Protein AF-0000000075450310 (afdb_homodimer)

InterPro domains:
  IPR000531 TonB-dependent receptor-like, beta-barrel [PF00593] (512-830)
  IPR008969 Carboxypeptidase-like, regulatory domain superfamily [SSF49464] (29-112)
  IPR012910 TonB-dependent receptor, plug domain [PF07715] (118-245)
  IPR023996 TonB-dependent outer membrane protein, SusC/RagA [TIGR04056] (28-1106)
  IPR023997 TonB-dependent outer membrane protein SusC/RagA, conserved site [TIGR04057] (221-251)
  IPR036942 TonB-dependent receptor-like, beta-barrel domain superfamily [G3DSA:2.40.170.20] (346-944)
  IPR037066 TonB-dependent receptor, plug domain superfamily [G3DSA:2.170.130.10] (96-250)
  IPR039426 TonB-dependent receptor-like [PS52016] (114-1047)

Secondary structure (DSSP, 8-state):
---S-SSS-------------------EEEEEEEETTS-B-TT-EEEETTT--EEE--TTSEEEEE-SSSEEEEEEE-TTB--EEEEEETTS-EEEEEPB-S--S--EEE-SS-EEEGGG--S-EEEEEHHHH--TT---HHHHTTTTSTTEEEE-S--STTPPPEEEESS---SSS--SPEEEETTEE---SS---HHHHH-TT----S--TTTTS-GGGEEEEEEE-SHHHHGGGGGGGTT-EEEEEE----SEEEEEEEEEEEEEEPPP-TTSTT--B--HHHHHHHHHHHHHTTPPPPTT--B-HHHHHHHHHHTTSS-HHHHHHHHHHHHHH---HHHHHB--EEEEEEEEEEEEE-SSEEEEEEEEEEEEE-SBTT-EEEEEEEEEEEEEE-SSSEEEEEEEEEEEEEEEE--TT--HHHHHHHB-TTS-SB-TTSSB--EEEEPSTT--SEEEE-HHHHHHTEEEEEEEEEEEEEEEEEEEEETTEEEEEEEEEEEEEEEEEEEE-TTSHHHHHHHTS-TTSPPPTT-S--SSEEEEEEEEEEEEEEEEEEEEEEEEESTTS-EEEEEEEEEEEEEEEEEEEEEEEEEEETTTTSEE-BS--TT-HHHHHHHHH---EEEEEEEEEEEEEEEEEEEETTTEEEEEEEEEEEEGGG-SGGGG----EEEEEEEEEHHHHHT---TTEEEEEEEEEEEEEEE--TT-BSS-EEEEEEEETTTTEEEEEEEE-B-TT---EEEEEEEEEEEEEETTTTEEEEEEEEEEEEEEEEEEEE--GGGT-SEEEEEEEEEEEEEEEEEEEEEEEE-SSEEEEEEEEEEEEEEEEEE-TTS----HHHHHHT----TTS-TTEEEEE-EEEE-TTT--EEE---GGGHHHHTT--HHHHHHHHEEEEEESS-SEEEEEEEEEEETTEEEEEEEEEEES-EEEPPPSSTT--STT---S--TTB--BGGGGG---STTGGGT--SPP---TTSHHIIIIISS-TTT-TTSS----S-----HHHHHHTBGGGEEE--EEEEEEEEEEEEPPHHHHHHHT-SEEEEEEEEEEEEEEE-GGGTT--TT--TTS--------EEEEEEEEE-/---TTSSSTT-----------------EEEEEEEETTS-B-TT-EEEETTT--EEE--TTSEEEEE-SSSEEEEEEE-TTB--EEEEEETTS-EEEEEPB-S--S--EEE-SS-EEEGGG--S-EEEEEHHHH--TT---HHHHTTTTSTTEEEE-S--STTPPPEEEESS---SSS--SPEEEETTEE---SS---HHHHH-TT----S--TTTTS-GGGEEEEEEE-SHHHHGGGGGGGTT-EEEEEE----SEEEEEEEEEEEEEEPPP-TTSTT--B--HHHHHHHHHHHHHTTPPPPTT--B-HHHHHHHHHHTTSS-HHHHHHHHHHHHHH---HHHHHB--EEEEEEEEEEEEE-SSEEEEEEEEEEEEE-SBTT-EEEEEEEEEEEEEE-SSSEEEEEEEEEEEEEEEE--TTS-HHHHHHHB-TTS-SB-TTSSB--EEEE-STT--SEEEE-HHHHHHTEEEEEEEEEEEEEEEEEEEEETTEEEEEEEEEEEEEEEEEEEE-TTSHHHHHHHTS-TTSPPPTT-S--SSEEEEEEEEEEEEEEEEEEEEEEEEESTTS-EEEEEEEEEEEEEEEEEEEEEEEEEEETTTTSEE-BS--TT-HHHHHHHHH---EEEEEEEEEEEEEEEEEEEETTTEEEEEEEEEEEEGGG-GGGGG----EEEEEEEEEHHHHHT---TTEEEEEEEEEEEEEEE--TT-BSS-EEEEEEEETTTTEEEEEEEE-B-TT---EEEEEEEEEEEEEETTTTEEEEEEEEEEEEEEEEEEEE--GGGS-SEEEEEEEEEEEEEEEEEEEEEEEE-SSEEEEEEEEEEEEEEEEEEPTT-----HHHHHHT----TTS-TTEEEEE-EEEE-TTT--EEE---GGGHHHHTT--HHHHHHHHEEEEEESS-SEEEEEEEEEEETTEEEEEEEEEEESBEEEPPPSSTT--STT---S--TTB--BGGGGG---STTGGGT--SPP---TTSHHIIIIISS-TTT-TTSS----S-----HHHHHHTBGGGEEE--EEEEEEEEEEEEPPHHHHHHHT-SEEEEEEEEEEEEEEE-GGGTT--TT--TTS---PPP--EEEEEEEEE-

Foldseek 3Di:
DDDDVPDDPDDDPPPPDDPPPPPPPFLKAKEFEAAPVRATDFFKWKAFQPPRFIWTAHNRRMTITGDPDQWTKIWTDDPQWDIDIDIGGSPDHHYHHTYGVPPPCFDWDDLLVDIDTSLQDQADKDKDFLVQQDFFPQFASLVSCDFPDFQKHWEWLFQWNQFGIAIFGLAAAFQQQAQGAFEAENSHTFFAQDDDHRVQRVPPNHTDRRDTRCSFDGSVFWGMKMKGHFQVSCVVVAFRHPRTYIYTYGDWADADDKWKKKKKKKWKFDFDFCPDQLAFFDFQQRQLVVVVVCVVVVFDFFPQFWCDFLVNLVVCVVVVVDDPVVSVVLSVLLNPQRAQLRPVFFATDMWMKMKIKMHYDHPFKTKIKMKIWTWDDTRGPPWIKIKIKIKIKMWGNPDPFKIKIKIKIKMKMKTKDFDPVQASVLLSRWFHSSDDQADPVRHGDWIWGAADDPQGGTETDHSVVQRVFWMKIKMKMKMKMKMWMKGHPDPFKIKIKMKMKMKMKMKMKTTGWCQHSNQCNQQSHHPPDDGDLQRQAVATIKMKMKMKMKIKMKIKIKMWGWDQDDPVSFKIKIKMKMKMKMKMKMKMKIFMDGQFDPVPVRDGDPPDDCSSVNNVVVVVPGDMDIDIDMKIKIKIKMKMWMGGNSFKIKIKIWMWMDIPQAAPVCVVVTDIKMKMKMKGWPCVVVVPDDPFWDTKMKHKMKIKGWHDDGNAYQAFDKDFADQDVVVRDTDIDTPYHHDNPQDIKMKIKIKIKMWTATDSNQKIKIKMKMKIKIFQHWDWFADPCVVVDGIDIGRFKMKIKIWMKMKMWGWPDDDDQKTKIKIKMKIFMDIFIAGPPPRDQDDLLCQLLQCDDDHGDGRQWHWAFAWPFADLVAQFTDGPQCPVVVVVQLPPGNNVNNPVRIGGQFGQAFRMWHKIKMWMGGHQKIKIWMKIWTFGHKFFAAAQFPPCDDDPQRGRDHSGTIGRPCCVLEDDHRPSRVPDRHGDDDGPVDPCCVVPWQADPCCPCPPPSNRGSDRPGTRSSSVSSHSVRMDTLIKMWGAKIKMKGWDDPVVCVVVVFPTKMKMKMKGRPDMGDDCSNSSRHSSAHNSDRGHHDHTMMIMIMIMTMD/DVDPVPDDPPPPPPPPDDPPPPPPPQLKAKEFEAAPVRATDFFKWKAFPPPRFIDTAHNRRMTITGDPDQWTKIWTDDVQWDIDIDIGGSPDHHYHHTYGPPPPCFDWDDLLVDIDTSLQDQADKDKDFLVQQDFFPQFASLVSCDFPDFQKHWEWLFQWNLFGIAIFGLAAAFQQQAQGAFEAENSHTFFAQDDDHRVQRVPPNHTDRRDTRCSFDGSVFWGMKMKGHFQVSCVVVAFRHPRTYIYTYGDWADADDKWKKKKKKKWKFDFDFCPDQLAFFDFQQRQLVVVVVCVVVVFDFDPQFWCDFLVNLVVCPVVVVDDPVVSVVLSVLLNPQRAQLRPVFFATDMWMKMKIKMHYDHPFKTKIKMKIWTWDDTRGPPWIKIKIWIKIKMWGNPDPFKIKIKIKIKMKMKTKDFDPVQASVLLSRWFHSSDDQADPVRHGDWIWGAADDPQGGTETDHSVVQRVFWMKIKMKMKMKMKMWMKGHPDPFKIKIKMKMKMKMKMKMKTTGWCQHSNQCNQQSHHPPDDGDLQRQAVATIKMKMKMKMKIKMKIKIKMWGWDQDDPVSFKIKIKMKMKMKMKMKMKMKIFMDGQFDPVPVRDGDPPDDCSSVNNVVVVVPGDMDIDIDMKIKIKIKMKMWMGGNSFKIKIKIWMWMDIPQEAPVCVVDRPIKMKIKMKGWPCVVVVPDDPFWDTKMKHKMKIKGWHDDGNAYQAFDKDFADQDVVVRDTDIDTPYHHDNPQHIKMKIKIKIKMWTATDSNQKIKIKMKMKMKIFQHWAWFADDCVVVDGIDIGRFKMKMKIWMKMKMWGWPDDDDQKTKIKIKMKIFMDIFMAGDPRGDQDDLLCQLLQSDDDHGDGRQFHWAFAWPFADLVAQFTDGPQCPVPVVVQLPPGPNVNNPVRIDGQFGQAFRMWHKIKMWMGGHQKIKIWMKIKTFGHKFFAAAQFPPCDDPPQRGRDHSGTIGRPCCVLEDDHRPSRVPDRHGDDDGPVDPCCVVPWQADPCCPCPPPSNRGSDRPGTSSSSVSSHSVRMDTLIKMWGAKIKMKGWDDPVVCVVVVFPTKMKMKMKGRDDMGDDCSSSSRHSSAHNSDRGHHDHTMMIMIMIMTMD

Radius of gyration: 43.02 Å; Cα contacts (8 Å, |Δi|>4): 5772; chains: 2; bounding box: 119×116×122 Å

Solvent-accessible surface area (backbone atoms only — not comparable to full-atom values): 111527 Å² total; per-residue (Å²): 142,68,77,83,78,72,68,90,80,65,72,91,62,82,73,79,79,80,76,79,69,80,71,67,80,75,48,46,27,43,30,35,34,17,33,80,82,66,44,45,34,56,60,25,37,37,27,32,69,84,78,70,42,71,35,53,20,39,82,74,2,37,34,71,35,75,36,93,47,64,67,43,41,31,40,35,40,37,93,62,28,38,73,36,77,50,73,46,45,30,89,43,81,43,74,43,66,28,42,66,39,58,82,46,79,69,46,76,41,59,72,51,86,50,79,35,49,43,85,71,48,28,53,51,64,50,73,43,48,35,84,80,38,65,49,77,77,60,71,56,65,62,66,41,46,46,44,68,40,80,51,39,46,51,50,59,65,37,51,50,78,57,44,47,56,49,50,31,40,71,57,77,76,52,77,56,48,70,55,54,48,39,45,23,52,70,52,39,78,52,64,51,71,64,92,73,57,37,67,58,68,66,36,82,81,56,75,44,59,84,50,54,48,66,68,58,54,59,66,87,48,40,44,31,40,28,39,25,66,37,39,62,47,23,38,85,62,42,48,66,23,70,30,15,35,40,32,36,34,58,63,67,39,38,72,45,74,58,36,44,37,39,42,39,34,42,27,43,35,54,48,75,53,81,82,38,79,50,42,43,60,45,52,13,44,56,45,49,53,51,49,52,50,41,57,74,67,51,52,47,65,37,92,70,47,38,56,35,57,69,60,39,49,51,54,33,39,76,70,60,75,44,51,72,68,56,47,52,52,52,52,54,49,28,35,67,54,49,45,58,49,45,66,74,49,27,38,70,21,64,27,42,36,42,39,41,34,40,32,14,32,44,93,47,36,23,27,23,37,38,42,35,43,36,43,42,44,33,35,46,66,82,26,38,39,40,37,40,34,41,37,43,34,40,40,35,50,67,46,99,38,34,36,42,38,42,39,40,42,34,28,41,36,42,37,34,35,66,42,84,89,57,45,62,54,36,47,44,66,40,39,33,22,44,50,62,70,48,39,98,86,66,45,76,34,65,37,39,30,52,34,51,91,92,24,82,51,73,32,65,42,39,74,69,55,39,56,75,25,34,34,32,40,37,42,39,36,39,43,37,42,39,39,36,42,36,45,34,91,41,98,43,31,37,34,40,41,38,44,34,41,35,43,36,41,30,38,41,38,38,41,39,30,45,81,13,52,70,38,23,20,40,15,59,33,56,80,91,53,79,70,51,52,73,10,52,35,80,45,52,10,37,36,32,44,36,39,32,40,37,46,34,40,39,40,35,44,33,41,38,37,47,47,68,42,66,99,77,49,36,36,36,42,39,38,35,43,36,40,38,40,35,38,38,42,39,37,34,43,33,44,73,47,69,16,26,32,77,89,25,71,46,35,52,46,38,50,62,62,78,69,27,46,44,28,53,58,47,52,35,65,61,64,69,46,52,45,80,48,79,48,46,39,44,36,44,36,40,38,42,34,43,35,41,74,77,34,37,33,38,35,41,40,39,26,37,46,43,53,73,54,58,38,79,75,39,84,80,40,56,50,78,22,37,20,44,23,26,24,34,29,48,35,70,71,68,63,59,78,54,85,52,55,69,45,42,35,43,29,36,33,39,21,38,34,36,38,73,65,85,78,45,29,40,46,68,37,69,39,47,41,42,49,34,49,84,77,69,38,72,38,67,43,78,72,32,65,52,41,70,81,53,60,64,24,39,32,39,32,39,38,39,34,42,39,38,22,26,60,82,63,30,36,35,41,38,39,37,39,41,42,33,41,23,40,37,22,52,36,63,29,65,44,66,58,86,75,78,40,55,63,45,75,38,56,58,25,32,33,37,28,36,37,41,36,41,38,39,38,34,40,86,41,81,48,97,55,39,36,34,42,39,37,37,37,40,19,40,52,44,54,36,26,50,46,67,83,83,43,59,85,61,55,72,65,28,34,55,65,13,71,33,83,48,66,71,37,38,80,34,33,19,33,17,36,46,61,74,46,40,38,60,87,73,20,44,72,39,65,59,72,55,71,92,48,47,80,73,47,59,82,49,54,64,65,58,46,49,66,64,48,30,39,83,62,44,25,60,57,60,34,34,38,24,23,40,35,42,38,39,34,46,72,49,36,36,40,36,40,33,36,34,38,38,31,68,14,25,33,41,47,69,64,82,45,51,60,55,68,69,93,76,73,36,41,40,65,48,48,52,43,38,53,58,44,67,63,79,54,35,32,84,52,72,69,33,50,80,77,32,87,42,50,32,91,69,29,71,65,33,68,63,30,62,72,66,35,54,50,36,79,48,50,38,69,84,46,92,56,64,72,41,86,50,71,75,53,30,46,56,55,39,47,50,44,12,52,81,32,50,41,66,26,31,36,38,26,43,40,38,41,35,43,31,44,46,63,49,69,73,60,25,60,75,67,69,37,73,42,46,35,42,33,45,29,37,34,47,70,47,73,52,58,52,76,81,43,70,30,44,50,61,76,54,42,47,79,58,80,57,56,47,63,84,54,36,32,40,17,46,33,41,40,39,29,73,120,100,54,81,78,79,69,72,94,61,68,89,60,81,73,78,80,78,76,79,68,78,69,68,79,76,47,44,27,41,30,35,35,19,33,81,82,67,44,46,34,57,60,26,37,38,26,32,71,84,79,70,42,70,36,54,19,38,83,72,2,37,34,70,35,74,38,92,45,63,66,44,43,32,39,36,42,39,94,63,29,37,72,37,76,51,74,45,44,28,87,45,81,42,74,44,67,28,42,67,38,59,82,46,81,69,46,77,42,60,72,52,88,47,78,37,50,44,86,68,48,29,53,50,66,50,73,42,48,34,84,79,39,67,49,76,77,62,67,56,65,62,67,42,46,45,45,69,40,81,50,41,47,51,50,56,68,37,50,51,78,56,44,47,57,49,50,32,39,71,56,77,74,52,77,57,50,71,56,54,50,37,47,23,53,71,53,38,81,54,63,51,71,65,91,73,56,34,68,59,70,67,35,82,80,56,74,44,59,85,51,53,49,65,68,59,54,58,65,88,47,40,45,30,40,27,40,24,67,38,40,61,48,25,38,86,63,43,49,65,23,70,30,16,34,40,33,36,34,58,61,68,39,37,73,46,74,59,36,43,37,38,40,41,34,42,27,43,34,52,48,74,53,81,83,38,80,51,43,43,60,45,52,12,43,56,46,50,52,51,50,52,50,40,57,74,65,51,51,47,64,36,92,69,47,37,54,35,54,69,59,39,48,50,52,32,40,77,70,61,75,45,49,72,68,55,46,53,50,51,50,55,50,28,34,65,54,48,43,59,48,44,66,74,47,29,38,70,20,65,27,41,37,40,37,41,36,40,31,15,32,46,92,48,37,24,28,23,39,37,44,36,42,36,43,42,44,34,35,46,65,81,28,40,39,38,37,39,35,41,38,42,36,40,40,35,49,68,46,98,37,34,36,41,36,42,38,40,42,33,28,42,36,42,36,35,34,66,43,84,90,58,45,62,56,36,46,45,67,38,39,33,22,43,50,61,70,49,40,98,86,67,47,76,33,64,37,38,30,51,34,52,90,90,25,82,50,73,33,64,42,39,70,69,54,38,56,74,24,35,36,32,40,37,43,39,38,40,42,37,42,36,39,38,40,35,44,32,90,40,97,44,32,36,34,40,42,37,41,34,41,36,44,36,41,28,39,41,38,39,41,39,28,45,79,12,52,70,37,25,20,40,16,58,33,52,80,92,53,79,70,50,52,72,11,50,33,79,45,51,10,36,38,30,43,37,38,33,38,38,44,35,39,39,40,35,43,34,41,38,37,50,47,69,42,65,100,77,49,37,34,36,43,39,39,36,44,35,39,38,40,36,38,38,40,40,37,34,43,32,45,71,45,69,16,27,32,74,90,27,70,48,34,52,44,38,49,63,60,78,70,27,48,43,29,52,56,48,53,36,66,62,65,67,47,54,44,82,49,77,47,45,40,43,36,41,39,40,38,42,34,43,35,42,76,76,34,36,34,39,37,40,39,40,28,39,49,45,53,73,55,53,35,80,71,37,77,78,48,58,50,77,24,36,21,41,27,26,25,32,29,48,36,69,70,71,63,61,77,55,83,52,56,70,44,41,37,43,30,34,32,40,22,39,34,35,38,74,64,83,79,46,26,41,46,68,38,69,37,50,41,42,48,34,50,86,76,69,36,73,38,68,43,79,73,31,65,53,41,68,80,56,61,64,24,37,33,41,31,38,38,41,35,42,39,38,24,26,61,82,61,30,35,34,41,38,40,38,40,40,43,33,41,20,39,37,22,54,36,63,28,68,45,64,58,86,74,76,40,54,63,45,76,38,56,49,25,33,34,37,27,35,37,41,36,40,39,40,40,35,40,87,40,83,49,95,54,39,34,32,42,41,35,38,38,40,18,38,53,46,55,34,27,47,58,58,87,90,31,73,83,57,52,72,66,27,33,55,65,12,71,32,84,48,72,71,36,35,81,34,32,19,33,17,36,44,60,74,47,42,36,63,85,72,19,44,71,39,62,59,73,54,72,94,47,47,80,73,48,56,81,50,54,62,63,60,46,50,66,65,48,29,39,83,62,43,25,60,58,59,35,33,37,24,22,40,34,41,38,39,35,46,72,51,36,34,40,36,40,33,36,31,37,37,32,69,15,24,34,39,47,70,64,81,42,54,59,56,67,65,93,73,75,36,39,40,64,49,46,51,42,38,55,58,43,67,64,78,55,34,31,83,52,74,68,33,51,80,78,32,86,42,49,30,92,69,29,71,65,32,66,63,30,61,74,66,33,52,51,36,78,47,50,37,68,84,45,91,58,66,70,41,86,48,71,74,53,30,47,57,54,39,47,48,43,13,53,82,33,51,42,66,27,32,37,37,28,40,42,36,40,35,43,34,44,45,65,49,70,72,59,23,59,74,66,69,34,74,42,46,36,43,33,44,28,39,34,46,69,46,74,53,57,55,78,80,43,71,31,45,51,61,75,53,42,46,79,58,81,57,55,48,62,83,52,36,32,40,18,47,34,41,39,39,30,74

Structure (mmCIF, N/CA/C/O backbone):
data_AF-0000000075450310-model_v1
#
loop_
_entity.id
_entity.type
_entity.pdbx_description
1 polymer 'TonB-linked outer membrane protein, SusC/RagA family'
#
loop_
_atom_site.group_PDB
_atom_site.id
_atom_site.type_symbol
_atom_site.label_atom_id
_atom_site.label_alt_id
_atom_site.label_comp_id
_atom_site.label_asym_id
_atom_site.label_entity_id
_atom_site.label_seq_id
_atom_site.pdbx_PDB_ins_code
_atom_site.Cartn_x
_atom_site.Cartn_y
_atom_site.Cartn_z
_atom_site.occupancy
_atom_site.B_iso_or_equiv
_atom_site.auth_seq_id
_atom_site.auth_comp_id
_atom_site.auth_asym_id
_atom_site.auth_atom_id
_atom_site.pdbx_PDB_model_num
ATOM 1 N N . MET A 1 1 ? 33.844 25.875 -67.188 1 19.45 1 MET A N 1
ATOM 2 C CA . MET A 1 1 ? 34.594 27.125 -67.312 1 19.45 1 MET A CA 1
ATOM 3 C C . MET A 1 1 ? 35.125 27.547 -65.938 1 19.45 1 MET A C 1
ATOM 5 O O . MET A 1 1 ? 34.344 27.766 -65 1 19.45 1 MET A O 1
ATOM 9 N N . ALA A 1 2 ? 35.844 27 -65.625 1 20.34 2 ALA A N 1
ATOM 10 C CA . ALA A 1 2 ? 36.406 25.656 -65.438 1 20.34 2 ALA A CA 1
ATOM 11 C C . ALA A 1 2 ? 37.656 25.688 -64.562 1 20.34 2 ALA A C 1
ATOM 13 O O . ALA A 1 2 ? 38.219 24.641 -64.25 1 20.34 2 ALA A O 1
ATOM 14 N N . ALA A 1 3 ? 38.219 27.078 -64.5 1 17.45 3 ALA A N 1
ATOM 15 C CA . ALA A 1 3 ? 39.688 27.156 -64.75 1 17.45 3 ALA A CA 1
ATOM 16 C C . ALA A 1 3 ? 40.438 26.453 -63.594 1 17.45 3 ALA A C 1
ATOM 18 O O . ALA A 1 3 ? 39.844 26.078 -62.594 1 17.45 3 ALA A O 1
ATOM 19 N N . ALA A 1 4 ? 41.531 27.234 -63.031 1 20.3 4 ALA A N 1
ATOM 20 C CA . ALA A 1 4 ? 42.906 27.203 -62.562 1 20.3 4 ALA A CA 1
ATOM 21 C C . ALA A 1 4 ? 42.969 26.828 -61.062 1 20.3 4 ALA A C 1
ATOM 23 O O . ALA A 1 4 ? 43.156 27.688 -60.219 1 20.3 4 ALA A O 1
ATOM 24 N N . ILE A 1 5 ? 41.75 26.484 -60.5 1 22.97 5 ILE A N 1
ATOM 25 C CA . ILE A 1 5 ? 41.438 26.219 -59.094 1 22.97 5 ILE A CA 1
ATOM 26 C C . ILE A 1 5 ? 42.344 25.109 -58.594 1 22.97 5 ILE A C 1
ATOM 28 O O . ILE A 1 5 ? 42.156 24.625 -57.469 1 22.97 5 ILE A O 1
ATOM 32 N N . THR A 1 6 ? 43.25 24.594 -59.688 1 22.88 6 THR A N 1
ATOM 33 C CA . THR A 1 6 ? 43.969 23.328 -59.5 1 22.88 6 THR A CA 1
ATOM 34 C C . THR A 1 6 ? 45 23.422 -58.406 1 22.88 6 THR A C 1
ATOM 36 O O . THR A 1 6 ? 45.219 22.469 -57.656 1 22.88 6 THR A O 1
ATOM 39 N N . PHE A 1 7 ? 45.75 24.641 -58.438 1 21.55 7 PHE A N 1
ATOM 40 C CA . PHE A 1 7 ? 47.188 24.578 -58.25 1 21.55 7 PHE A CA 1
ATOM 41 C C . PHE A 1 7 ? 47.562 24.281 -56.781 1 21.55 7 PHE A C 1
ATOM 43 O O . PHE A 1 7 ? 48.406 23.438 -56.531 1 21.55 7 PHE A O 1
ATOM 50 N N . LEU A 1 8 ? 47.219 25.328 -55.906 1 21.42 8 LEU A N 1
ATOM 51 C CA . LEU A 1 8 ? 48.125 25.688 -54.812 1 21.42 8 LEU A CA 1
ATOM 52 C C . LEU A 1 8 ? 48.062 24.703 -53.688 1 21.42 8 LEU A C 1
ATOM 54 O O . LEU A 1 8 ? 47.844 25.078 -52.531 1 21.42 8 LEU A O 1
ATOM 58 N N . LEU A 1 9 ? 47.375 23.422 -53.875 1 22.66 9 LEU A N 1
ATOM 59 C CA . LEU A 1 9 ? 47.125 22.375 -52.906 1 22.66 9 LEU A CA 1
ATOM 60 C C . LEU A 1 9 ? 48.438 21.797 -52.375 1 22.66 9 LEU A C 1
ATOM 62 O O . LEU A 1 9 ? 48.438 20.812 -51.656 1 22.66 9 LEU A O 1
ATOM 66 N N . ALA A 1 10 ? 49.594 22.297 -52.906 1 23.45 10 ALA A N 1
ATOM 67 C CA . ALA A 1 10 ? 50.875 21.594 -52.969 1 23.45 10 ALA A CA 1
ATOM 68 C C . ALA A 1 10 ? 51.469 21.406 -51.594 1 23.45 10 ALA A C 1
ATOM 70 O O . ALA A 1 10 ? 52.031 20.344 -51.281 1 23.45 10 ALA A O 1
ATOM 71 N N . LEU A 1 11 ? 51.688 22.547 -50.875 1 22.08 11 LEU A N 1
ATOM 72 C CA . LEU A 1 11 ? 53 22.688 -50.281 1 22.08 11 LEU A CA 1
ATOM 73 C C . LEU A 1 11 ? 53.156 21.781 -49.062 1 22.08 11 LEU A C 1
ATOM 75 O O . LEU A 1 11 ? 54.219 21.203 -48.844 1 22.08 11 LEU A O 1
ATOM 79 N N . PHE A 1 12 ? 52.188 21.844 -48.094 1 24.41 12 PHE A N 1
ATOM 80 C CA . PHE A 1 12 ? 52.688 21.859 -46.719 1 24.41 12 PHE A CA 1
ATOM 81 C C . PHE A 1 12 ? 53.031 20.453 -46.25 1 24.41 12 PHE A C 1
ATOM 83 O O . PHE A 1 12 ? 52.281 19.812 -45.531 1 24.41 12 PHE A O 1
ATOM 90 N N . LEU A 1 13 ? 53.719 19.547 -47.125 1 24.58 13 LEU A N 1
ATOM 91 C CA . LEU A 1 13 ? 54.062 18.156 -46.906 1 24.58 13 LEU A CA 1
ATOM 92 C C . LEU A 1 13 ? 55.188 18 -45.906 1 24.58 13 LEU A C 1
ATOM 94 O O . LEU A 1 13 ? 55.844 16.953 -45.844 1 24.58 13 LEU A O 1
ATOM 98 N N . THR A 1 14 ? 55.625 19.125 -45.188 1 25.48 14 THR A N 1
ATOM 99 C CA . THR A 1 14 ? 56.969 18.828 -44.688 1 25.48 14 THR A CA 1
ATOM 100 C C . THR A 1 14 ? 56.938 17.656 -43.719 1 25.48 14 THR A C 1
ATOM 102 O O . THR A 1 14 ? 56.031 17.562 -42.875 1 25.48 14 THR A O 1
ATOM 105 N N . VAL A 1 15 ? 57.625 16.516 -44 1 27.98 15 VAL A N 1
ATOM 106 C CA . VAL A 1 15 ? 57.938 15.18 -43.531 1 27.98 15 VAL A CA 1
ATOM 107 C C . VAL A 1 15 ? 58.75 15.273 -42.25 1 27.98 15 VAL A C 1
ATOM 109 O O . VAL A 1 15 ? 59.906 15.742 -42.25 1 27.98 15 VAL A O 1
ATOM 112 N N . PRO A 1 16 ? 58.156 15.859 -41.094 1 30.48 16 PRO A N 1
ATOM 113 C CA . PRO A 1 16 ? 59.156 15.977 -40.031 1 30.48 16 PRO A CA 1
ATOM 114 C C . PRO A 1 16 ? 59.875 14.664 -39.75 1 30.48 16 PRO A C 1
ATOM 116 O O . PRO A 1 16 ? 59.344 13.586 -40.031 1 30.48 16 PRO A O 1
ATOM 119 N N . ALA A 1 17 ? 61.188 14.727 -39.5 1 31.98 17 ALA A N 1
ATOM 120 C CA . ALA A 1 17 ? 62.281 13.82 -39.219 1 31.98 17 ALA A CA 1
ATOM 121 C C . ALA A 1 17 ? 62.031 13.031 -37.938 1 31.98 17 ALA A C 1
ATOM 123 O O . ALA A 1 17 ? 61.531 13.578 -36.938 1 31.98 17 ALA A O 1
ATOM 124 N N . THR A 1 18 ? 62 11.734 -38.062 1 28.02 18 THR A N 1
ATOM 125 C CA . THR A 1 18 ? 61.719 10.594 -37.219 1 28.02 18 THR A CA 1
ATOM 126 C C . THR A 1 18 ? 62.719 10.547 -36.062 1 28.02 18 THR A C 1
ATOM 128 O O . THR A 1 18 ? 63.906 10.312 -36.25 1 28.02 18 THR A O 1
ATOM 131 N N . ALA A 1 19 ? 62.688 11.594 -35.062 1 33.38 19 ALA A N 1
ATOM 132 C CA . ALA A 1 19 ? 63.594 11.43 -33.938 1 33.38 19 ALA A CA 1
ATOM 133 C C . ALA A 1 19 ? 63.531 9.992 -33.406 1 33.38 19 ALA A C 1
ATOM 135 O O . ALA A 1 19 ? 62.438 9.445 -33.188 1 33.38 19 ALA A O 1
ATOM 136 N N . GLN A 1 20 ? 64.562 9.211 -33.562 1 27.88 20 GLN A N 1
ATOM 137 C CA . GLN A 1 20 ? 64.812 7.844 -33.125 1 27.88 20 GLN A CA 1
ATOM 138 C C . GLN A 1 20 ? 64.688 7.707 -31.609 1 27.88 20 GLN A C 1
ATOM 140 O O . GLN A 1 20 ? 65.5 8.227 -30.844 1 27.88 20 GLN A O 1
ATOM 145 N N . THR A 1 21 ? 63.562 8.039 -31.062 1 30.98 21 THR A N 1
ATOM 146 C CA . THR A 1 21 ? 63.406 7.859 -29.625 1 30.98 21 THR A CA 1
ATOM 147 C C . THR A 1 21 ? 63.781 6.434 -29.219 1 30.98 21 THR A C 1
ATOM 149 O O . THR A 1 21 ? 63.344 5.469 -29.844 1 30.98 21 THR A O 1
ATOM 152 N N . GLN A 1 22 ? 65 6.336 -28.594 1 31.83 22 GLN A N 1
ATOM 153 C CA . GLN A 1 22 ? 65.438 5.121 -27.938 1 31.83 22 GLN A CA 1
ATOM 154 C C . GLN A 1 22 ? 64.375 4.496 -27.078 1 31.83 22 GLN A C 1
ATOM 156 O O . GLN A 1 22 ? 63.781 5.156 -26.203 1 31.83 22 GLN A O 1
ATOM 161 N N . ASN A 1 23 ? 63.625 3.574 -27.625 1 32.62 23 ASN A N 1
ATOM 162 C CA . ASN A 1 23 ? 62.5 2.781 -27.109 1 32.62 23 ASN A CA 1
ATOM 163 C C . ASN A 1 23 ? 62.875 2.141 -25.766 1 32.62 23 ASN A C 1
ATOM 165 O O . ASN A 1 23 ? 63.812 1.358 -25.672 1 32.62 23 ASN A O 1
ATOM 169 N N . GLU A 1 24 ? 62.906 2.934 -24.688 1 41.38 24 GLU A N 1
ATOM 170 C CA . GLU A 1 24 ? 62.969 2.217 -23.422 1 41.38 24 GLU A CA 1
ATOM 171 C C . GLU A 1 24 ? 62.25 0.874 -23.5 1 41.38 24 GLU A C 1
ATOM 173 O O . GLU A 1 24 ? 61.188 0.774 -24.109 1 41.38 24 GLU A O 1
ATOM 178 N N . PRO A 1 25 ? 63.062 -0.145 -23.266 1 46.09 25 PRO A N 1
ATOM 179 C CA . PRO A 1 25 ? 62.438 -1.461 -23.438 1 46.09 25 PRO A CA 1
ATOM 180 C C . PRO A 1 25 ? 61.062 -1.56 -22.734 1 46.09 25 PRO A C 1
ATOM 182 O O . PRO A 1 25 ? 60.906 -1.112 -21.609 1 46.09 25 PRO A O 1
ATOM 185 N N . GLU A 1 26 ? 60 -1.577 -23.469 1 58.78 26 GLU A N 1
ATOM 186 C CA . GLU A 1 26 ? 58.625 -1.746 -23.047 1 58.78 26 GLU A CA 1
ATOM 187 C C . GLU A 1 26 ? 58.5 -2.803 -21.953 1 58.78 26 GLU A C 1
ATOM 189 O O . GLU A 1 26 ? 58.969 -3.934 -22.125 1 58.78 26 GLU A O 1
ATOM 194 N N . ARG A 1 27 ? 58.219 -2.467 -20.734 1 70.56 27 ARG A N 1
ATOM 195 C CA . ARG A 1 27 ? 57.969 -3.383 -19.625 1 70.56 27 ARG A CA 1
ATOM 196 C C . ARG A 1 27 ? 56.844 -4.336 -19.938 1 70.56 27 ARG A C 1
ATOM 198 O O . ARG A 1 27 ? 55.719 -3.9 -20.234 1 70.56 27 ARG A O 1
ATOM 205 N N . ARG A 1 28 ? 57.25 -5.57 -20.078 1 77.25 28 ARG A N 1
ATOM 206 C CA . ARG A 1 28 ? 56.25 -6.574 -20.391 1 77.25 28 ARG A CA 1
ATOM 207 C C . ARG A 1 28 ? 56.219 -7.66 -19.328 1 77.25 28 ARG A C 1
ATOM 209 O O . ARG A 1 28 ? 57.25 -8.094 -18.828 1 77.25 28 ARG A O 1
ATOM 216 N N . LEU A 1 29 ? 55.156 -7.941 -18.859 1 79.19 29 LEU A N 1
ATOM 217 C CA . LEU A 1 29 ? 54.938 -9.148 -18.062 1 79.19 29 LEU A CA 1
ATOM 218 C C . LEU A 1 29 ? 54.781 -10.367 -18.969 1 79.19 29 LEU A C 1
ATOM 220 O O . LEU A 1 29 ? 53.906 -10.391 -19.828 1 79.19 29 LEU A O 1
ATOM 224 N N . GLU A 1 30 ? 55.781 -11.211 -18.828 1 80.94 30 GLU A N 1
ATOM 225 C CA . GLU A 1 30 ? 55.688 -12.484 -19.547 1 80.94 30 GLU A CA 1
ATOM 226 C C . GLU A 1 30 ? 55.25 -13.609 -18.625 1 80.94 30 GLU A C 1
ATOM 228 O O . GLU A 1 30 ? 55.656 -13.664 -17.453 1 80.94 30 GLU A O 1
ATOM 233 N N . GLY A 1 31 ? 54.281 -14.367 -19.047 1 80.06 31 GLY A N 1
ATOM 234 C CA . GLY A 1 31 ? 53.781 -15.477 -18.25 1 80.06 31 GLY A CA 1
ATOM 235 C C . GLY A 1 31 ? 53.219 -16.609 -19.078 1 80.06 31 GLY A C 1
ATOM 236 O O . GLY A 1 31 ? 53.188 -16.531 -20.312 1 80.06 31 GLY A O 1
ATOM 237 N N . ILE A 1 32 ? 52.906 -17.781 -18.438 1 80.12 32 ILE A N 1
ATOM 238 C CA . ILE A 1 32 ? 52.25 -18.953 -19 1 80.12 32 ILE A CA 1
ATOM 239 C C . ILE A 1 32 ? 51 -19.281 -18.203 1 80.12 32 ILE A C 1
ATOM 241 O O . ILE A 1 32 ? 51 -19.25 -16.969 1 80.12 32 ILE A O 1
ATOM 245 N N . VAL A 1 33 ? 50 -19.375 -18.953 1 79.75 33 VAL A N 1
ATOM 246 C CA . VAL A 1 33 ? 48.75 -19.859 -18.359 1 79.75 33 VAL A CA 1
ATOM 247 C C . VAL A 1 33 ? 48.531 -21.328 -18.734 1 79.75 33 VAL A C 1
ATOM 249 O O . VAL A 1 33 ? 48.531 -21.688 -19.906 1 79.75 33 VAL A O 1
ATOM 252 N N . VAL A 1 34 ? 48.406 -22.141 -17.734 1 76.69 34 VAL A N 1
ATOM 253 C CA . VAL A 1 34 ? 48.188 -23.578 -17.938 1 76.69 34 VAL A CA 1
ATOM 254 C C . VAL A 1 34 ? 46.938 -24.016 -17.219 1 76.69 34 VAL A C 1
ATOM 256 O O . VAL A 1 34 ? 46.406 -23.297 -16.359 1 76.69 34 VAL A O 1
ATOM 259 N N . ASP A 1 35 ? 46.469 -25.141 -17.703 1 67.5 35 ASP A N 1
ATOM 260 C CA . ASP A 1 35 ? 45.344 -25.75 -16.953 1 67.5 35 ASP A CA 1
ATOM 261 C C . ASP A 1 35 ? 45.875 -26.547 -15.766 1 67.5 35 ASP A C 1
ATOM 263 O O . ASP A 1 35 ? 47.062 -26.547 -15.469 1 67.5 35 ASP A O 1
ATOM 267 N N . ASP A 1 36 ? 45 -27.172 -14.938 1 62.81 36 ASP A N 1
ATOM 268 C CA . ASP A 1 36 ? 45.312 -27.938 -13.727 1 62.81 36 ASP A CA 1
ATOM 269 C C . ASP A 1 36 ? 46.281 -29.078 -14.039 1 62.81 36 ASP A C 1
ATOM 271 O O . ASP A 1 36 ? 46.906 -29.625 -13.133 1 62.81 36 ASP A O 1
ATOM 275 N N . LYS A 1 37 ? 46.5 -29.469 -15.266 1 61.16 37 LYS A N 1
ATOM 276 C CA . LYS A 1 37 ? 47.375 -30.547 -15.68 1 61.16 37 LYS A CA 1
ATOM 277 C C . LYS A 1 37 ? 48.719 -30 -16.203 1 61.16 37 LYS A C 1
ATOM 279 O O . LYS A 1 37 ? 49.531 -30.766 -16.688 1 61.16 37 LYS A O 1
ATOM 284 N N . GLY A 1 38 ? 48.75 -28.828 -16.188 1 65.62 38 GLY A N 1
ATOM 285 C CA . GLY A 1 38 ? 50 -28.203 -16.625 1 65.62 38 GLY A CA 1
ATOM 286 C C . GLY A 1 38 ? 50.031 -27.969 -18.125 1 65.62 38 GLY A C 1
ATOM 287 O O . GLY A 1 38 ? 51.094 -27.625 -18.672 1 65.62 38 GLY A O 1
ATOM 288 N N . GLU A 1 39 ? 48.969 -28.219 -18.734 1 70 39 GLU A N 1
ATOM 289 C CA . GLU A 1 39 ? 48.906 -27.953 -20.172 1 70 39 GLU A CA 1
ATOM 290 C C . GLU A 1 39 ? 48.656 -26.484 -20.469 1 70 39 GLU A C 1
ATOM 292 O O . GLU A 1 39 ? 47.844 -25.844 -19.812 1 70 39 GLU A O 1
ATOM 297 N N . PRO A 1 40 ? 49.281 -26 -21.516 1 74.69 40 PRO A N 1
ATOM 298 C CA . PRO A 1 40 ? 49.125 -24.578 -21.828 1 74.69 40 PRO A CA 1
ATOM 299 C C . PRO A 1 40 ? 47.688 -24.25 -22.312 1 74.69 40 PRO A C 1
ATOM 301 O O . PRO A 1 40 ? 47.125 -25.016 -23.094 1 74.69 40 PRO A O 1
ATOM 304 N N . LEU A 1 41 ? 47.062 -23.312 -21.781 1 73.19 41 LEU A N 1
ATOM 305 C CA . LEU A 1 41 ? 45.75 -22.828 -22.203 1 73.19 41 LEU A CA 1
ATOM 306 C C . LEU A 1 41 ? 45.875 -21.75 -23.281 1 73.19 41 LEU A C 1
ATOM 308 O O . LEU A 1 41 ? 46.344 -20.656 -23 1 73.19 41 LEU A O 1
ATOM 312 N N . THR A 1 42 ? 45.5 -22.297 -24.5 1 72.25 42 THR A N 1
ATOM 313 C CA . THR A 1 42 ? 45.5 -21.359 -25.625 1 72.25 42 THR A CA 1
ATOM 314 C C . THR A 1 42 ? 44.281 -20.469 -25.609 1 72.25 42 THR A C 1
ATOM 316 O O . THR A 1 42 ? 43.156 -20.953 -25.453 1 72.25 42 THR A O 1
ATOM 319 N N . GLY A 1 43 ? 44.406 -19.125 -25.688 1 69.75 43 GLY A N 1
ATOM 320 C CA . GLY A 1 43 ? 43.281 -18.203 -25.812 1 69.75 43 GLY A CA 1
ATOM 321 C C . GLY A 1 43 ? 42.781 -17.703 -24.469 1 69.75 43 GLY A C 1
ATOM 322 O O . GLY A 1 43 ? 41.656 -17.172 -24.391 1 69.75 43 GLY A O 1
ATOM 323 N N . ALA A 1 44 ? 43.469 -18.016 -23.422 1 75.06 44 ALA A N 1
ATOM 324 C CA . ALA A 1 44 ? 43.062 -17.422 -22.156 1 75.06 44 ALA A CA 1
ATOM 325 C C . ALA A 1 44 ? 43.25 -15.906 -22.172 1 75.06 44 ALA A C 1
ATOM 327 O O . ALA A 1 44 ? 44.25 -15.391 -22.641 1 75.06 44 ALA A O 1
ATOM 328 N N . ILE A 1 45 ? 42.281 -15.305 -21.688 1 78.12 45 ILE A N 1
ATOM 329 C CA . ILE A 1 45 ? 42.312 -13.844 -21.656 1 78.12 45 ILE A CA 1
ATOM 330 C C . ILE A 1 45 ? 43.031 -13.367 -20.391 1 78.12 45 ILE A C 1
ATOM 332 O O . ILE A 1 45 ? 42.594 -13.672 -19.281 1 78.12 45 ILE A O 1
ATOM 336 N N . VAL A 1 46 ? 44.188 -12.734 -20.594 1 79.75 46 VAL A N 1
ATOM 337 C CA . VAL A 1 46 ? 44.938 -12.141 -19.516 1 79.75 46 VAL A CA 1
ATOM 338 C C . VAL A 1 46 ? 44.75 -10.625 -19.516 1 79.75 46 VAL A C 1
ATOM 340 O O . VAL A 1 46 ? 45.188 -9.945 -20.453 1 79.75 46 VAL A O 1
ATOM 343 N N . LYS A 1 47 ? 44.156 -10.211 -18.531 1 77.62 47 LYS A N 1
ATOM 344 C CA . LYS A 1 47 ? 43.812 -8.797 -18.453 1 77.62 47 LYS A CA 1
ATOM 345 C C . LYS A 1 47 ? 44.469 -8.141 -17.234 1 77.62 47 LYS A C 1
ATOM 347 O O . LYS A 1 47 ? 44.406 -8.664 -16.125 1 77.62 47 LYS A O 1
ATOM 352 N N . ASP A 1 48 ? 45.25 -7.035 -17.469 1 75.94 48 ASP A N 1
ATOM 353 C CA . ASP A 1 48 ? 45.719 -6.195 -16.375 1 75.94 48 ASP A CA 1
ATOM 354 C C . ASP A 1 48 ? 44.562 -5.492 -15.672 1 75.94 48 ASP A C 1
ATOM 356 O O . ASP A 1 48 ? 43.906 -4.645 -16.266 1 75.94 48 ASP A O 1
ATOM 360 N N . LYS A 1 49 ? 44.406 -5.934 -14.43 1 69.94 49 LYS A N 1
ATOM 361 C CA . LYS A 1 49 ? 43.25 -5.469 -13.672 1 69.94 49 LYS A CA 1
ATOM 362 C C . LYS A 1 49 ? 43.312 -3.959 -13.461 1 69.94 49 LYS A C 1
ATOM 364 O O . LYS A 1 49 ? 42.281 -3.293 -13.438 1 69.94 49 LYS A O 1
ATOM 369 N N . THR A 1 50 ? 44.5 -3.314 -13.375 1 66.69 50 THR A N 1
ATOM 370 C CA . THR A 1 50 ? 44.719 -1.915 -13.016 1 66.69 50 THR A CA 1
ATOM 371 C C . THR A 1 50 ? 44.75 -1.036 -14.266 1 66.69 50 THR A C 1
ATOM 373 O O . THR A 1 50 ? 44.156 0.046 -14.281 1 66.69 50 THR A O 1
ATOM 376 N N . HIS A 1 51 ? 45.531 -1.384 -15.398 1 67.38 51 HIS A N 1
ATOM 377 C CA . HIS A 1 51 ? 45.75 -0.502 -16.531 1 67.38 51 HIS A CA 1
ATOM 378 C C . HIS A 1 51 ? 44.969 -0.976 -17.766 1 67.38 51 HIS A C 1
ATOM 380 O O . HIS A 1 51 ? 45.219 -0.481 -18.875 1 67.38 51 HIS A O 1
ATOM 386 N N . ASN A 1 52 ? 44.031 -1.924 -17.594 1 62.59 52 ASN A N 1
ATOM 387 C CA . ASN A 1 52 ? 43.094 -2.445 -18.594 1 62.59 52 ASN A CA 1
ATOM 388 C C . ASN A 1 52 ? 43.844 -2.91 -19.844 1 62.59 52 ASN A C 1
ATOM 390 O O . ASN A 1 52 ? 43.312 -2.846 -20.953 1 62.59 52 ASN A O 1
ATOM 394 N N . GLU A 1 53 ? 45.062 -3.229 -19.781 1 71.38 53 GLU A N 1
ATOM 395 C CA . GLU A 1 53 ? 45.781 -3.912 -20.859 1 71.38 53 GLU A CA 1
ATOM 396 C C . GLU A 1 53 ? 45.406 -5.387 -20.922 1 71.38 53 GLU A C 1
ATOM 398 O O . GLU A 1 53 ? 45.312 -6.055 -19.891 1 71.38 53 GLU A O 1
ATOM 403 N N . THR A 1 54 ? 44.875 -5.828 -22.062 1 73.69 54 THR A N 1
ATOM 404 C CA . THR A 1 54 ? 44.469 -7.219 -22.25 1 73.69 54 THR A CA 1
ATOM 405 C C . THR A 1 54 ? 45.344 -7.898 -23.297 1 73.69 54 THR A C 1
ATOM 407 O O . THR A 1 54 ? 45.75 -7.27 -24.281 1 73.69 54 THR A O 1
ATOM 410 N N . THR A 1 55 ? 45.781 -9.109 -22.984 1 77.12 55 THR A N 1
ATOM 411 C CA . THR A 1 55 ? 46.438 -9.984 -23.969 1 77.12 55 THR A CA 1
ATOM 412 C C . THR A 1 55 ? 45.844 -11.391 -23.891 1 77.12 55 THR A C 1
ATOM 414 O O . THR A 1 55 ? 45.094 -11.711 -22.984 1 77.12 55 THR A O 1
ATOM 417 N N . VAL A 1 56 ? 45.969 -12.195 -24.906 1 77.69 56 VAL A N 1
ATOM 418 C CA . VAL A 1 56 ? 45.562 -13.594 -24.953 1 77.69 56 VAL A CA 1
ATOM 419 C C . VAL A 1 56 ? 46.781 -14.508 -25.031 1 77.69 56 VAL A C 1
ATOM 421 O O . VAL A 1 56 ? 47.781 -14.141 -25.609 1 77.69 56 VAL A O 1
ATOM 424 N N . THR A 1 57 ? 46.625 -15.656 -24.344 1 77.88 57 THR A N 1
ATOM 425 C CA . THR A 1 57 ? 47.719 -16.609 -24.359 1 77.88 57 THR A CA 1
ATOM 426 C C . THR A 1 57 ? 47.844 -17.25 -25.75 1 77.88 57 THR A C 1
ATOM 428 O O . THR A 1 57 ? 46.875 -17.391 -26.469 1 77.88 57 THR A O 1
ATOM 431 N N . ASP A 1 58 ? 49.125 -17.578 -26.141 1 75.81 58 ASP A N 1
ATOM 432 C CA . ASP A 1 58 ? 49.406 -18.234 -27.422 1 75.81 58 ASP A CA 1
ATOM 433 C C . ASP A 1 58 ? 49.25 -19.75 -27.297 1 75.81 58 ASP A C 1
ATOM 435 O O . ASP A 1 58 ? 48.781 -20.25 -26.266 1 75.81 58 ASP A O 1
ATOM 439 N N . VAL A 1 59 ? 49.531 -20.609 -28.281 1 73.31 59 VAL A N 1
ATOM 440 C CA . VAL A 1 59 ? 49.344 -22.062 -28.359 1 73.31 59 VAL A CA 1
ATOM 441 C C . VAL A 1 59 ? 50.125 -22.75 -27.234 1 73.31 59 VAL A C 1
ATOM 443 O O . VAL A 1 59 ? 49.844 -23.891 -26.891 1 73.31 59 VAL A O 1
ATOM 446 N N . ASP A 1 60 ? 51.125 -22.203 -26.766 1 75.62 60 ASP A N 1
ATOM 447 C CA . ASP A 1 60 ? 51.906 -22.766 -25.672 1 75.62 60 ASP A CA 1
ATOM 448 C C . ASP A 1 60 ? 51.5 -22.203 -24.328 1 75.62 60 ASP A C 1
ATOM 450 O O . ASP A 1 60 ? 52.156 -22.406 -23.312 1 75.62 60 ASP A O 1
ATOM 454 N N . GLY A 1 61 ? 50.344 -21.469 -24.297 1 76.56 61 GLY A N 1
ATOM 455 C CA . GLY A 1 61 ? 49.844 -20.859 -23.094 1 76.56 61 GLY A CA 1
ATOM 456 C C . GLY A 1 61 ? 50.594 -19.609 -22.672 1 76.56 61 GLY A C 1
ATOM 457 O O . GLY A 1 61 ? 50.375 -19.078 -21.594 1 76.56 61 GLY A O 1
ATOM 458 N N . LYS A 1 62 ? 51.5 -19.109 -23.453 1 79.94 62 LYS A N 1
ATOM 459 C CA . LYS A 1 62 ? 52.344 -17.969 -23.125 1 79.94 62 LYS A CA 1
ATOM 460 C C . LYS A 1 62 ? 51.656 -16.656 -23.438 1 79.94 62 LYS A C 1
ATOM 462 O O . LYS A 1 62 ? 50.906 -16.578 -24.406 1 79.94 62 LYS A O 1
ATOM 467 N N . PHE A 1 63 ? 51.844 -15.742 -22.562 1 79.06 63 PHE A N 1
ATOM 468 C CA . PHE A 1 63 ? 51.344 -14.398 -22.859 1 79.06 63 PHE A CA 1
ATOM 469 C C . PHE A 1 63 ? 52.406 -13.352 -22.531 1 79.06 63 PHE A C 1
ATOM 471 O O . PHE A 1 63 ? 53.312 -13.609 -21.766 1 79.06 63 PHE A O 1
ATOM 478 N N . SER A 1 64 ? 52.375 -12.195 -23.328 1 80.69 64 SER A N 1
ATOM 479 C CA . SER A 1 64 ? 53.156 -10.992 -23.078 1 80.69 64 SER A CA 1
ATOM 480 C C . SER A 1 64 ? 52.25 -9.766 -22.953 1 80.69 64 SER A C 1
ATOM 482 O O . SER A 1 64 ? 51.562 -9.398 -23.922 1 80.69 64 SER A O 1
ATOM 484 N N . LEU A 1 65 ? 52.156 -9.234 -21.766 1 76.88 65 LEU A N 1
ATOM 485 C CA . LEU A 1 65 ? 51.312 -8.094 -21.453 1 76.88 65 LEU A CA 1
ATOM 486 C C . LEU A 1 65 ? 52.125 -6.855 -21.141 1 76.88 65 LEU A C 1
ATOM 488 O O . LEU A 1 65 ? 53.094 -6.922 -20.359 1 76.88 65 LEU A O 1
ATOM 492 N N . ARG A 1 66 ? 51.906 -5.758 -21.75 1 77.06 66 ARG A N 1
ATOM 493 C CA . ARG A 1 66 ? 52.562 -4.492 -21.469 1 77.06 66 ARG A CA 1
ATOM 494 C C . ARG A 1 66 ? 52.25 -4.023 -20.047 1 77.06 66 ARG A C 1
ATOM 496 O O . ARG A 1 66 ? 51.094 -3.896 -19.672 1 77.06 66 ARG A O 1
ATOM 503 N N . ALA A 1 67 ? 53.25 -4.008 -19.203 1 73.19 67 ALA A N 1
ATOM 504 C CA . ALA A 1 67 ? 53.125 -3.564 -17.812 1 73.19 67 ALA A CA 1
ATOM 505 C C . ALA A 1 67 ? 53.406 -2.066 -17.688 1 73.19 67 ALA A C 1
ATOM 507 O O . ALA A 1 67 ? 54.469 -1.591 -18.047 1 73.19 67 ALA A O 1
ATOM 508 N N . LYS A 1 68 ? 52.531 -1.299 -17.219 1 69.12 68 LYS A N 1
ATOM 509 C CA . LYS A 1 68 ? 52.688 0.143 -17.047 1 69.12 68 LYS A CA 1
ATOM 510 C C . LYS A 1 68 ? 53.156 0.483 -15.633 1 69.12 68 LYS A C 1
ATOM 512 O O . LYS A 1 68 ? 53.531 1.628 -15.344 1 69.12 68 LYS A O 1
ATOM 517 N N . SER A 1 69 ? 53.031 -0.551 -14.734 1 72.81 69 SER A N 1
ATOM 518 C CA . SER A 1 69 ? 53.5 -0.414 -13.359 1 72.81 69 SER A CA 1
ATOM 519 C C . SER A 1 69 ? 54.375 -1.588 -12.953 1 72.81 69 SER A C 1
ATOM 521 O O . SER A 1 69 ? 54.375 -2.633 -13.602 1 72.81 69 SER A O 1
ATOM 523 N N . ASP A 1 70 ? 55.25 -1.332 -11.938 1 72.69 70 ASP A N 1
ATOM 524 C CA . ASP A 1 70 ? 56.125 -2.375 -11.445 1 72.69 70 ASP A CA 1
ATOM 525 C C . ASP A 1 70 ? 55.344 -3.549 -10.867 1 72.69 70 ASP A C 1
ATOM 527 O O . ASP A 1 70 ? 55.688 -4.711 -11.117 1 72.69 70 ASP A O 1
ATOM 531 N N . ARG A 1 71 ? 54.312 -3.297 -10.203 1 73.81 71 ARG A N 1
ATOM 532 C CA . ARG A 1 71 ? 53.406 -4.324 -9.688 1 73.81 71 ARG A CA 1
ATOM 533 C C . ARG A 1 71 ? 52.156 -4.422 -10.531 1 73.81 71 ARG A C 1
ATOM 535 O O . ARG A 1 71 ? 51.531 -3.408 -10.844 1 73.81 71 ARG A O 1
ATOM 542 N N . ILE A 1 72 ? 51.875 -5.672 -11.023 1 74.88 72 ILE A N 1
ATOM 543 C CA . ILE A 1 72 ? 50.75 -5.906 -11.93 1 74.88 72 ILE A CA 1
ATOM 544 C C . ILE A 1 72 ? 49.844 -7.02 -11.383 1 74.88 72 ILE A C 1
ATOM 546 O O . ILE A 1 72 ? 50.344 -8.023 -10.867 1 74.88 72 ILE A O 1
ATOM 550 N N . THR A 1 73 ? 48.625 -6.762 -11.344 1 78.5 73 THR A N 1
ATOM 551 C CA . THR A 1 73 ? 47.625 -7.805 -11.094 1 78.5 73 THR A CA 1
ATOM 552 C C . THR A 1 73 ? 46.844 -8.117 -12.359 1 78.5 73 THR A C 1
ATOM 554 O O . THR A 1 73 ? 46.25 -7.215 -12.969 1 78.5 73 THR A O 1
ATOM 557 N N . VAL A 1 74 ? 46.969 -9.445 -12.773 1 78.56 74 VAL A N 1
ATOM 558 C CA . VAL A 1 74 ? 46.25 -9.836 -13.977 1 78.56 74 VAL A CA 1
ATOM 559 C C . VAL A 1 74 ? 45.094 -10.766 -13.617 1 78.56 74 VAL A C 1
ATOM 561 O O . VAL A 1 74 ? 45.219 -11.594 -12.711 1 78.56 74 VAL A O 1
ATOM 564 N N . ASP A 1 75 ? 44.062 -10.555 -14.289 1 75.81 75 ASP A N 1
ATOM 565 C CA . ASP A 1 75 ? 42.938 -11.484 -14.32 1 75.81 75 ASP A CA 1
ATOM 566 C C . ASP A 1 75 ? 42.969 -12.367 -15.562 1 75.81 75 ASP A C 1
ATOM 568 O O . ASP A 1 75 ? 43.094 -11.867 -16.688 1 75.81 75 ASP A O 1
ATOM 572 N N . ILE A 1 76 ? 42.969 -13.672 -15.305 1 75.12 76 ILE A N 1
ATOM 573 C CA . ILE A 1 76 ? 43 -14.625 -16.406 1 75.12 76 ILE A CA 1
ATOM 574 C C . ILE A 1 76 ? 41.688 -15.367 -16.484 1 75.12 76 ILE A C 1
ATOM 576 O O . ILE A 1 76 ? 41.219 -15.938 -15.492 1 75.12 76 ILE A O 1
ATOM 580 N N . THR A 1 77 ? 41.031 -15.227 -17.578 1 72.25 77 THR A N 1
ATOM 581 C CA . THR A 1 77 ? 39.781 -15.938 -17.828 1 72.25 77 THR A CA 1
ATOM 582 C C . THR A 1 77 ? 39.906 -16.844 -19.047 1 72.25 77 THR A C 1
ATOM 584 O O . THR A 1 77 ? 40.625 -16.5 -20 1 72.25 77 THR A O 1
ATOM 587 N N . TYR A 1 78 ? 39.469 -18.078 -18.906 1 64.69 78 TYR A N 1
ATOM 588 C CA . TYR A 1 78 ? 39.344 -19.078 -19.953 1 64.69 78 TYR A CA 1
ATOM 589 C C . TYR A 1 78 ? 38.031 -19.844 -19.859 1 64.69 78 TYR A C 1
ATOM 591 O O . TYR A 1 78 ? 37.625 -20.219 -18.75 1 64.69 78 TYR A O 1
ATOM 599 N N . ILE A 1 79 ? 37.375 -19.922 -21.031 1 54.81 79 ILE A N 1
ATOM 600 C CA . ILE A 1 79 ? 36.094 -20.641 -21.062 1 54.81 79 ILE A CA 1
ATOM 601 C C . ILE A 1 79 ? 36.25 -22.031 -20.469 1 54.81 79 ILE A C 1
ATOM 603 O O . ILE A 1 79 ? 37.156 -22.781 -20.891 1 54.81 79 ILE A O 1
ATOM 607 N N . GLY A 1 80 ? 35.406 -22.484 -19.5 1 54.38 80 GLY A N 1
ATOM 608 C CA . GLY A 1 80 ? 35.406 -23.781 -18.859 1 54.38 80 GLY A CA 1
ATOM 609 C C . GLY A 1 80 ? 36.344 -23.844 -17.656 1 54.38 80 GLY A C 1
ATOM 610 O O . GLY A 1 80 ? 36.469 -24.875 -17 1 54.38 80 GLY A O 1
ATOM 611 N N . MET A 1 81 ? 37.188 -22.766 -17.484 1 61.16 81 MET A N 1
ATOM 612 C CA . MET A 1 81 ? 38.062 -22.734 -16.312 1 61.16 81 MET A CA 1
ATOM 613 C C . MET A 1 81 ? 37.656 -21.641 -15.344 1 61.16 81 MET A C 1
ATOM 615 O O . MET A 1 81 ? 37.062 -20.625 -15.742 1 61.16 81 MET A O 1
ATOM 619 N N . LYS A 1 82 ? 37.875 -21.828 -14.016 1 63.97 82 LYS A N 1
ATOM 620 C CA . LYS A 1 82 ? 37.625 -20.797 -13.008 1 63.97 82 LYS A CA 1
ATOM 621 C C . LYS A 1 82 ? 38.531 -19.578 -13.234 1 63.97 82 LYS A C 1
ATOM 623 O O . LYS A 1 82 ? 39.719 -19.734 -13.531 1 63.97 82 LYS A O 1
ATOM 628 N N . PRO A 1 83 ? 38 -18.453 -13.203 1 65.88 83 PRO A N 1
ATOM 629 C CA . PRO A 1 83 ? 38.875 -17.281 -13.336 1 65.88 83 PRO A CA 1
ATOM 630 C C . PRO A 1 83 ? 40.031 -17.312 -12.344 1 65.88 83 PRO A C 1
ATOM 632 O O . PRO A 1 83 ? 39.875 -17.719 -11.195 1 65.88 83 PRO A O 1
ATOM 635 N N . ALA A 1 84 ? 41.281 -17.094 -12.758 1 69.94 84 ALA A N 1
ATOM 636 C CA . ALA A 1 84 ? 42.469 -17.062 -11.922 1 69.94 84 ALA A CA 1
ATOM 637 C C . ALA A 1 84 ? 43.062 -15.656 -11.875 1 69.94 84 ALA A C 1
ATOM 639 O O . ALA A 1 84 ? 42.875 -14.875 -12.812 1 69.94 84 ALA A O 1
ATOM 640 N N . HIS A 1 85 ? 43.562 -15.289 -10.688 1 75.19 85 HIS A N 1
ATOM 641 C CA . HIS A 1 85 ? 44.25 -14.016 -10.547 1 75.19 85 HIS A CA 1
ATOM 642 C C . HIS A 1 85 ? 45.719 -14.211 -10.203 1 75.19 85 HIS A C 1
ATOM 644 O O . HIS A 1 85 ? 46.062 -15.164 -9.508 1 75.19 85 HIS A O 1
ATOM 650 N N . TRP A 1 86 ? 46.656 -13.422 -10.828 1 74.94 86 TRP A N 1
ATOM 651 C CA . TRP A 1 86 ? 48.062 -13.367 -10.508 1 74.94 86 TRP A CA 1
ATOM 652 C C . TRP A 1 86 ? 48.531 -11.938 -10.25 1 74.94 86 TRP A C 1
ATOM 654 O O . TRP A 1 86 ? 48.156 -11.023 -10.992 1 74.94 86 TRP A O 1
ATOM 664 N N . SER A 1 87 ? 49.125 -11.664 -9.055 1 77.31 87 SER A N 1
ATOM 665 C CA . SER A 1 87 ? 49.719 -10.367 -8.766 1 77.31 87 SER A CA 1
ATOM 666 C C . SER A 1 87 ? 51.219 -10.492 -8.531 1 77.31 87 SER A C 1
ATOM 668 O O . SER A 1 87 ? 51.656 -11.414 -7.852 1 77.31 87 SER A O 1
ATOM 670 N N . GLY A 1 88 ? 52.062 -9.695 -9.117 1 74.31 88 GLY A N 1
ATOM 671 C CA . GLY A 1 88 ? 53.5 -9.656 -8.969 1 74.31 88 GLY A CA 1
ATOM 672 C C . GLY A 1 88 ? 54.156 -8.477 -9.672 1 74.31 88 GLY A C 1
ATOM 673 O O . GLY A 1 88 ? 53.438 -7.57 -10.133 1 74.31 88 GLY A O 1
ATOM 674 N N . ASN A 1 89 ? 55.531 -8.477 -9.719 1 74.69 89 ASN A N 1
ATOM 675 C CA . ASN A 1 89 ? 56.281 -7.48 -10.469 1 74.69 89 ASN A CA 1
ATOM 676 C C . ASN A 1 89 ? 56.375 -7.84 -11.953 1 74.69 89 ASN A C 1
ATOM 678 O O . ASN A 1 89 ? 56.375 -9.023 -12.305 1 74.69 89 ASN A O 1
ATOM 682 N N . TYR A 1 90 ? 56.5 -6.852 -12.82 1 76.5 90 TYR A N 1
ATOM 683 C CA . TYR A 1 90 ? 56.469 -7.074 -14.266 1 76.5 90 TYR A CA 1
ATOM 684 C C . TYR A 1 90 ? 57.656 -7.957 -14.695 1 76.5 90 TYR A C 1
ATOM 686 O O . TYR A 1 90 ? 57.594 -8.594 -15.75 1 76.5 90 TYR A O 1
ATOM 694 N N . LYS A 1 91 ? 58.688 -8.039 -13.867 1 72.81 91 LYS A N 1
ATOM 695 C CA . LYS A 1 91 ? 59.875 -8.852 -14.172 1 72.81 91 LYS A CA 1
ATOM 696 C C . LYS A 1 91 ? 59.688 -10.281 -13.695 1 72.81 91 LYS A C 1
ATOM 698 O O . LYS A 1 91 ? 60.5 -11.156 -14.016 1 72.81 91 LYS A O 1
ATOM 703 N N . ASP A 1 92 ? 58.562 -10.594 -12.93 1 73.19 92 ASP A N 1
ATOM 704 C CA . ASP A 1 92 ? 58.312 -11.938 -12.406 1 73.19 92 ASP A CA 1
ATOM 705 C C . ASP A 1 92 ? 57.75 -12.852 -13.492 1 73.19 92 ASP A C 1
ATOM 707 O O . ASP A 1 92 ? 57.062 -12.383 -14.414 1 73.19 92 ASP A O 1
ATOM 711 N N . ALA A 1 93 ? 58.188 -14.148 -13.445 1 71.19 93 ALA A N 1
ATOM 712 C CA . ALA A 1 93 ? 57.531 -15.133 -14.305 1 71.19 93 ALA A CA 1
ATOM 713 C C . ALA A 1 93 ? 56.094 -15.422 -13.844 1 71.19 93 ALA A C 1
ATOM 715 O O . ALA A 1 93 ? 55.906 -15.922 -12.734 1 71.19 93 ALA A O 1
ATOM 716 N N . CYS A 1 94 ? 55.156 -14.953 -14.594 1 72.38 94 CYS A N 1
ATOM 717 C CA . CYS A 1 94 ? 53.75 -15.172 -14.273 1 72.38 94 CYS A CA 1
ATOM 718 C C . CYS A 1 94 ? 53.312 -16.562 -14.727 1 72.38 94 CYS A C 1
ATOM 720 O O . CYS A 1 94 ? 53.156 -16.812 -15.922 1 72.38 94 CYS A O 1
ATOM 722 N N . LEU A 1 95 ? 53.312 -17.578 -13.828 1 75.31 95 LEU A N 1
ATOM 723 C CA . LEU A 1 95 ? 52.75 -18.891 -14.07 1 75.31 95 LEU A CA 1
ATOM 724 C C . LEU A 1 95 ? 51.406 -19.047 -13.359 1 75.31 95 LEU A C 1
ATOM 726 O O . LEU A 1 95 ? 51.312 -18.984 -12.133 1 75.31 95 LEU A O 1
ATOM 730 N N . VAL A 1 96 ? 50.375 -19.109 -14.172 1 74.25 96 VAL A N 1
ATOM 731 C CA . VAL A 1 96 ? 49.031 -19.281 -13.609 1 74.25 96 VAL A CA 1
ATOM 732 C C . VAL A 1 96 ? 48.438 -20.609 -14.07 1 74.25 96 VAL A C 1
ATOM 734 O O . VAL A 1 96 ? 48.375 -20.875 -15.273 1 74.25 96 VAL A O 1
ATOM 737 N N . ALA A 1 97 ? 48.125 -21.516 -13.203 1 69.5 97 ALA A N 1
ATOM 738 C CA . ALA A 1 97 ? 47.344 -22.719 -13.469 1 69.5 97 ALA A CA 1
ATOM 739 C C . ALA A 1 97 ? 45.844 -22.469 -13.211 1 69.5 97 ALA A C 1
ATOM 741 O O . ALA A 1 97 ? 45.469 -22.172 -12.078 1 69.5 97 ALA A O 1
ATOM 742 N N . MET A 1 98 ? 45.125 -22.375 -14.352 1 66.56 98 MET A N 1
ATOM 743 C CA . MET A 1 98 ? 43.688 -22.172 -14.211 1 66.56 98 MET A CA 1
ATOM 744 C C . MET A 1 98 ? 42.969 -23.484 -13.906 1 66.56 98 MET A C 1
ATOM 746 O O . MET A 1 98 ? 43.344 -24.531 -14.406 1 66.56 98 MET A O 1
ATOM 750 N N . GLU A 1 99 ? 42.062 -23.375 -12.992 1 59.22 99 GLU A N 1
ATOM 751 C CA . GLU A 1 99 ? 41.25 -24.547 -12.625 1 59.22 99 GLU A CA 1
ATOM 752 C C . GLU A 1 99 ? 40 -24.672 -13.508 1 59.22 99 GLU A C 1
ATOM 754 O O . GLU A 1 99 ? 39.469 -23.656 -13.953 1 59.22 99 GLU A O 1
ATOM 759 N N . ASP A 1 100 ? 39.688 -25.844 -14 1 50.38 100 ASP A N 1
ATOM 760 C CA . ASP A 1 100 ? 38.5 -26.125 -14.789 1 50.38 100 ASP A CA 1
ATOM 761 C C . ASP A 1 100 ? 37.25 -25.609 -14.078 1 50.38 100 ASP A C 1
ATOM 763 O O . ASP A 1 100 ? 37.094 -25.766 -12.859 1 50.38 100 ASP A O 1
ATOM 767 N N . ALA A 1 101 ? 36.531 -24.719 -14.828 1 46 101 ALA A N 1
ATOM 768 C CA . ALA A 1 101 ? 35.25 -24.188 -14.305 1 46 101 ALA A CA 1
ATOM 769 C C . ALA A 1 101 ? 34.281 -25.297 -14.016 1 46 101 ALA A C 1
ATOM 771 O O . ALA A 1 101 ? 33.156 -25.047 -13.539 1 46 101 ALA A O 1
ATOM 772 N N . SER A 1 102 ? 34.406 -26.406 -14.633 1 41.47 102 SER A N 1
ATOM 773 C CA . SER A 1 102 ? 33.438 -27.438 -14.281 1 41.47 102 SER A CA 1
ATOM 774 C C . SER A 1 102 ? 33.094 -27.406 -12.797 1 41.47 102 SER A C 1
ATOM 776 O O . SER A 1 102 ? 33.938 -27 -11.977 1 41.47 102 SER A O 1
ATOM 778 N N . GLU A 1 103 ? 31.812 -27.297 -12.555 1 42.38 103 GLU A N 1
ATOM 779 C CA . GLU A 1 103 ? 31.188 -27.375 -11.234 1 42.38 103 GLU A CA 1
ATOM 780 C C . GLU A 1 103 ? 31.984 -28.312 -10.312 1 42.38 103 GLU A C 1
ATOM 782 O O . GLU A 1 103 ? 31.844 -29.531 -10.406 1 42.38 103 GLU A O 1
ATOM 787 N N . THR A 1 104 ? 33.156 -28.125 -10.227 1 42.28 104 THR A N 1
ATOM 788 C CA . THR A 1 104 ? 33.781 -28.969 -9.211 1 42.28 104 THR A CA 1
ATOM 789 C C . THR A 1 104 ? 32.969 -28.953 -7.926 1 42.28 104 THR A C 1
ATOM 791 O O . THR A 1 104 ? 32.188 -28.031 -7.691 1 42.28 104 THR A O 1
ATOM 794 N N . LEU A 1 105 ? 32.875 -30.156 -7.348 1 45.47 105 LEU A N 1
ATOM 795 C CA . LEU A 1 105 ? 32.375 -30.297 -5.984 1 45.47 105 LEU A CA 1
ATOM 796 C C . LEU A 1 105 ? 32.844 -29.141 -5.109 1 45.47 105 LEU A C 1
ATOM 798 O O . LEU A 1 105 ? 32.656 -29.156 -3.893 1 45.47 105 LEU A O 1
ATOM 802 N N . GLU A 1 106 ? 33.438 -28.062 -5.785 1 50.16 106 GLU A N 1
ATOM 803 C CA . GLU A 1 106 ? 33.906 -26.906 -5.027 1 50.16 106 GLU A CA 1
ATOM 804 C C . GLU A 1 106 ? 33 -25.703 -5.242 1 50.16 106 GLU A C 1
ATOM 806 O O . GLU A 1 106 ? 32.625 -25.391 -6.375 1 50.16 106 GLU A O 1
ATOM 811 N N . GLY A 1 107 ? 31.922 -25.547 -4.453 1 65.06 107 GLY A N 1
ATOM 812 C CA . GLY A 1 107 ? 31.031 -24.391 -4.449 1 65.06 107 GLY A CA 1
ATOM 813 C C . GLY A 1 107 ? 30.562 -24 -3.061 1 65.06 107 GLY A C 1
ATOM 814 O O . GLY A 1 107 ? 31.047 -24.531 -2.062 1 65.06 107 GLY A O 1
ATOM 815 N N . VAL A 1 108 ? 30.047 -22.906 -3.037 1 71.19 108 VAL A N 1
ATOM 816 C CA . VAL A 1 108 ? 29.531 -22.375 -1.782 1 71.19 108 VAL A CA 1
ATOM 817 C C . VAL A 1 108 ? 28.031 -22.656 -1.691 1 71.19 108 VAL A C 1
ATOM 819 O O . VAL A 1 108 ? 27.328 -22.609 -2.699 1 71.19 108 VAL A O 1
ATOM 822 N N . VAL A 1 109 ? 27.656 -23.172 -0.587 1 74.88 109 VAL A N 1
ATOM 823 C CA . VAL A 1 109 ? 26.25 -23.359 -0.284 1 74.88 109 VAL A CA 1
ATOM 824 C C . VAL A 1 109 ? 25.781 -22.312 0.718 1 74.88 109 VAL A C 1
ATOM 826 O O . VAL A 1 109 ? 26.484 -22 1.676 1 74.88 109 VAL A O 1
ATOM 829 N N . ILE A 1 110 ? 24.641 -21.75 0.332 1 76.88 110 ILE A N 1
ATOM 830 C CA . ILE A 1 110 ? 24.094 -20.719 1.209 1 76.88 110 ILE A CA 1
ATOM 831 C C . ILE A 1 110 ? 22.844 -21.234 1.911 1 76.88 110 ILE A C 1
ATOM 833 O O . ILE A 1 110 ? 21.859 -21.594 1.258 1 76.88 110 ILE A O 1
ATOM 837 N N . THR A 1 111 ? 22.812 -21.25 3.164 1 77.62 111 THR A N 1
ATOM 838 C CA . THR A 1 111 ? 21.641 -21.703 3.918 1 77.62 111 THR A CA 1
ATOM 839 C C . THR A 1 111 ? 20.828 -20.516 4.406 1 77.62 111 THR A C 1
ATOM 841 O O . THR A 1 111 ? 19.703 -20.688 4.887 1 77.62 111 THR A O 1
ATOM 844 N N . GLY A 1 112 ? 21.281 -19.422 4.164 1 72.31 112 GLY A N 1
ATOM 845 C CA . GLY A 1 112 ? 20.641 -18.219 4.688 1 72.31 112 GLY A CA 1
ATOM 846 C C . GLY A 1 112 ? 21.281 -17.719 5.969 1 72.31 112 GLY A C 1
ATOM 847 O O . GLY A 1 112 ? 21.375 -16.5 6.191 1 72.31 112 GLY A O 1
ATOM 848 N N . TYR A 1 113 ? 21.719 -18.672 6.797 1 74.81 113 TYR A N 1
ATOM 849 C CA . TYR A 1 113 ? 22.375 -18.344 8.055 1 74.81 113 TYR A CA 1
ATOM 850 C C . TYR A 1 113 ? 23.875 -18.438 7.93 1 74.81 113 TYR A C 1
ATOM 852 O O . TYR A 1 113 ? 24.625 -17.781 8.664 1 74.81 113 TYR A O 1
ATOM 860 N N . GLN A 1 114 ? 24.219 -19.375 6.977 1 78 114 GLN A N 1
ATOM 861 C CA . GLN A 1 114 ? 25.641 -19.656 6.809 1 78 114 GLN A CA 1
ATOM 862 C C . GLN A 1 114 ? 26 -19.812 5.332 1 78 114 GLN A C 1
ATOM 864 O O . GLN A 1 114 ? 25.125 -20.109 4.508 1 78 114 GLN A O 1
ATOM 869 N N . GLN A 1 115 ? 27.172 -19.469 5.133 1 73.94 115 GLN A N 1
ATOM 870 C CA . GLN A 1 115 ? 27.797 -19.828 3.865 1 73.94 115 GLN A CA 1
ATOM 871 C C . GLN A 1 115 ? 28.828 -20.938 4.055 1 73.94 115 GLN A C 1
ATOM 873 O O . GLN A 1 115 ? 29.797 -20.766 4.801 1 73.94 115 GLN A O 1
ATOM 878 N N . LEU A 1 116 ? 28.578 -22 3.371 1 75.88 116 LEU A N 1
ATOM 879 C CA . LEU A 1 116 ? 29.422 -23.172 3.59 1 75.88 116 LEU A CA 1
ATOM 880 C C . LEU A 1 116 ? 30.109 -23.594 2.297 1 75.88 116 LEU A C 1
ATOM 882 O O . LEU A 1 116 ? 29.547 -23.453 1.21 1 75.88 116 LEU A O 1
ATOM 886 N N . ASP A 1 117 ? 31.25 -24.047 2.521 1 73.75 117 ASP A N 1
ATOM 887 C CA . ASP A 1 117 ? 31.906 -24.719 1.406 1 73.75 117 ASP A CA 1
ATOM 888 C C . ASP A 1 117 ? 31.281 -26.078 1.13 1 73.75 117 ASP A C 1
ATOM 890 O O . ASP A 1 117 ? 30.984 -26.844 2.059 1 73.75 117 ASP A O 1
ATOM 894 N N . ARG A 1 118 ? 31.125 -26.344 -0.052 1 77.75 118 ARG A N 1
ATOM 895 C CA . ARG A 1 118 ? 30.453 -27.578 -0.424 1 77.75 118 ARG A CA 1
ATOM 896 C C . ARG A 1 118 ? 31.219 -28.797 0.115 1 77.75 118 ARG A C 1
ATOM 898 O O . ARG A 1 118 ? 30.609 -29.844 0.385 1 77.75 118 ARG A O 1
ATOM 905 N N . ARG A 1 119 ? 32.656 -28.859 0.333 1 74.94 119 ARG A N 1
ATOM 906 C CA . ARG A 1 119 ? 33.5 -29.969 0.792 1 74.94 119 ARG A CA 1
ATOM 907 C C . ARG A 1 119 ? 33.188 -30.312 2.246 1 74.94 119 ARG A C 1
ATOM 909 O O . ARG A 1 119 ? 33.438 -31.438 2.684 1 74.94 119 ARG A O 1
ATOM 916 N N . ASN A 1 120 ? 32.594 -29.219 2.85 1 75.38 120 ASN A N 1
ATOM 917 C CA . ASN A 1 120 ? 32.344 -29.406 4.273 1 75.38 120 ASN A CA 1
ATOM 918 C C . ASN A 1 120 ? 30.844 -29.562 4.551 1 75.38 120 ASN A C 1
ATOM 920 O O . ASN A 1 120 ? 30.406 -29.562 5.707 1 75.38 120 ASN A O 1
ATOM 924 N N . LEU A 1 121 ? 30.188 -29.672 3.514 1 82.62 121 LEU A N 1
ATOM 925 C CA . LEU A 1 121 ? 28.75 -29.797 3.664 1 82.62 121 LEU A CA 1
ATOM 926 C C . LEU A 1 121 ? 28.375 -31.188 4.176 1 82.62 121 LEU A C 1
ATOM 928 O O . LEU A 1 121 ? 28.75 -32.188 3.572 1 82.62 121 LEU A O 1
ATOM 932 N N . THR A 1 122 ? 27.719 -31.25 5.223 1 86.44 122 THR A N 1
ATOM 933 C CA . THR A 1 122 ? 27.328 -32.531 5.836 1 86.44 122 THR A CA 1
ATOM 934 C C . THR A 1 122 ? 25.859 -32.812 5.574 1 86.44 122 THR A C 1
ATOM 936 O O . THR A 1 122 ? 25.406 -33.969 5.773 1 86.44 122 THR A O 1
ATOM 939 N N . SER A 1 123 ? 25.094 -31.844 5.109 1 88.69 123 SER A N 1
ATOM 940 C CA . SER A 1 123 ? 23.641 -31.969 4.918 1 88.69 123 SER A CA 1
ATOM 941 C C . SER A 1 123 ? 23.297 -32.156 3.443 1 88.69 123 SER A C 1
ATOM 943 O O . SER A 1 123 ? 24.172 -32.094 2.58 1 88.69 123 SER A O 1
ATOM 945 N N . SER A 1 124 ? 22.047 -32.469 3.236 1 90.88 124 SER A N 1
ATOM 946 C CA . SER A 1 124 ? 21.562 -32.625 1.867 1 90.88 124 SER A CA 1
ATOM 947 C C . SER A 1 124 ? 21.031 -31.312 1.309 1 90.88 124 SER A C 1
ATOM 949 O O . SER A 1 124 ? 19.953 -30.859 1.69 1 90.88 124 SER A O 1
ATOM 951 N N . VAL A 1 125 ? 21.688 -30.75 0.421 1 90.62 125 VAL A N 1
ATOM 952 C CA . VAL A 1 125 ? 21.328 -29.5 -0.221 1 90.62 125 VAL A CA 1
ATOM 953 C C . VAL A 1 125 ? 21.625 -29.578 -1.718 1 90.62 125 VAL A C 1
ATOM 955 O O . VAL A 1 125 ? 22.656 -30.125 -2.129 1 90.62 125 VAL A O 1
ATOM 958 N N . THR A 1 126 ? 20.688 -29.172 -2.48 1 91.56 126 THR A N 1
ATOM 959 C CA . THR A 1 126 ? 20.922 -29.031 -3.914 1 91.56 126 THR A CA 1
ATOM 960 C C . THR A 1 126 ? 21.031 -27.547 -4.293 1 91.56 126 THR A C 1
ATOM 962 O O . THR A 1 126 ? 20.156 -26.75 -3.988 1 91.56 126 THR A O 1
ATOM 965 N N . SER A 1 127 ? 22.078 -27.219 -4.91 1 90.56 127 SER A N 1
ATOM 966 C CA . SER A 1 127 ? 22.344 -25.844 -5.328 1 90.56 127 SER A CA 1
ATOM 967 C C . SER A 1 127 ? 22.359 -25.719 -6.848 1 90.56 127 SER A C 1
ATOM 969 O O . SER A 1 127 ? 22.969 -26.531 -7.539 1 90.56 127 SER A O 1
ATOM 971 N N . LYS A 1 128 ? 21.672 -24.75 -7.32 1 91.56 128 LYS A N 1
ATOM 972 C CA . LYS A 1 128 ? 21.656 -24.484 -8.75 1 91.56 128 LYS A CA 1
ATOM 973 C C . LYS A 1 128 ? 21.844 -23 -9.039 1 91.56 128 LYS A C 1
ATOM 975 O O . LYS A 1 128 ? 21.281 -22.141 -8.344 1 91.56 128 LYS A O 1
ATOM 980 N N . ASP A 1 129 ? 22.656 -22.75 -10.031 1 89.19 129 ASP A N 1
ATOM 981 C CA . ASP A 1 129 ? 22.734 -21.375 -10.539 1 89.19 129 ASP A CA 1
ATOM 982 C C . ASP A 1 129 ? 21.516 -21.031 -11.375 1 89.19 129 ASP A C 1
ATOM 984 O O . ASP A 1 129 ? 20.938 -21.891 -12.047 1 89.19 129 ASP A O 1
ATOM 988 N N . MET A 1 130 ? 21.203 -19.812 -11.398 1 89.25 130 MET A N 1
ATOM 989 C CA . MET A 1 130 ? 20 -19.406 -12.117 1 89.25 130 MET A CA 1
ATOM 990 C C . MET A 1 130 ? 20.125 -19.688 -13.609 1 89.25 130 MET A C 1
ATOM 992 O O . MET A 1 130 ? 19.141 -19.953 -14.289 1 89.25 130 MET A O 1
ATOM 996 N N . SER A 1 131 ? 21.312 -19.625 -14.109 1 83.19 131 SER A N 1
ATOM 997 C CA . SER A 1 131 ? 21.547 -19.891 -15.523 1 83.19 131 SER A CA 1
ATOM 998 C C . SER A 1 131 ? 21.141 -21.312 -15.891 1 83.19 131 SER A C 1
ATOM 1000 O O . SER A 1 131 ? 20.766 -21.594 -17.031 1 83.19 131 SER A O 1
ATOM 1002 N N . GLU A 1 132 ? 21.203 -22.203 -14.953 1 85.19 132 GLU A N 1
ATOM 1003 C CA . GLU A 1 132 ? 20.812 -23.594 -15.18 1 85.19 132 GLU A CA 1
ATOM 1004 C C . GLU A 1 132 ? 19.297 -23.766 -15.078 1 85.19 132 GLU A C 1
ATOM 1006 O O . GLU A 1 132 ? 18.75 -24.75 -15.562 1 85.19 132 GLU A O 1
ATOM 1011 N N . LEU A 1 133 ? 18.688 -22.812 -14.492 1 89.38 133 LEU A N 1
ATOM 1012 C CA . LEU A 1 133 ? 17.266 -22.953 -14.172 1 89.38 133 LEU A CA 1
ATOM 1013 C C . LEU A 1 133 ? 16.406 -22.125 -15.125 1 89.38 133 LEU A C 1
ATOM 1015 O O . LEU A 1 133 ? 15.234 -22.438 -15.344 1 89.38 133 LEU A O 1
ATOM 1019 N N . GLU A 1 134 ? 16.953 -21.141 -15.656 1 89.06 134 GLU A N 1
ATOM 1020 C CA . GLU A 1 134 ? 16.188 -20.172 -16.422 1 89.06 134 GLU A CA 1
ATOM 1021 C C . GLU A 1 134 ? 15.555 -20.812 -17.656 1 89.06 134 GLU A C 1
ATOM 1023 O O . GLU A 1 134 ? 16.188 -21.609 -18.344 1 89.06 134 GLU A O 1
ATOM 1028 N N . ILE A 1 135 ? 14.352 -20.516 -17.891 1 89.62 135 ILE A N 1
ATOM 1029 C CA . ILE A 1 135 ? 13.602 -20.906 -19.078 1 89.62 135 ILE A CA 1
ATOM 1030 C C . ILE A 1 135 ? 13.055 -19.672 -19.781 1 89.62 135 ILE A C 1
ATOM 1032 O O . ILE A 1 135 ? 12.312 -18.891 -19.203 1 89.62 135 ILE A O 1
ATOM 1036 N N . GLY A 1 136 ? 13.359 -19.562 -21.047 1 89.25 136 GLY A N 1
ATOM 1037 C CA . GLY A 1 136 ? 12.883 -18.406 -21.797 1 89.25 136 GLY A CA 1
ATOM 1038 C C . GLY A 1 136 ? 11.375 -18.266 -21.766 1 89.25 136 GLY A C 1
ATOM 1039 O O . GLY A 1 136 ? 10.648 -19.219 -22.031 1 89.25 136 GLY A O 1
ATOM 1040 N N . GLY A 1 137 ? 10.961 -17.078 -21.344 1 90.69 137 GLY A N 1
ATOM 1041 C CA . GLY A 1 137 ? 9.547 -16.766 -21.391 1 90.69 137 GLY A CA 1
ATOM 1042 C C . GLY A 1 137 ? 8.82 -17.109 -20.094 1 90.69 137 GLY A C 1
ATOM 1043 O O . GLY A 1 137 ? 7.637 -16.812 -19.953 1 90.69 137 GLY A O 1
ATOM 1044 N N . VAL A 1 138 ? 9.453 -17.766 -19.203 1 90.69 138 VAL A N 1
ATOM 1045 C CA . VAL A 1 138 ? 8.828 -18.141 -17.938 1 90.69 138 VAL A CA 1
ATOM 1046 C C . VAL A 1 138 ? 9.305 -17.203 -16.844 1 90.69 138 VAL A C 1
ATOM 1048 O O . VAL A 1 138 ? 10.516 -17.031 -16.641 1 90.69 138 VAL A O 1
ATOM 1051 N N . SER A 1 139 ? 8.344 -16.609 -16.172 1 88 139 SER A N 1
ATOM 1052 C CA . SER A 1 139 ? 8.711 -15.656 -15.125 1 88 139 SER A CA 1
ATOM 1053 C C . SER A 1 139 ? 8.461 -16.234 -13.734 1 88 139 SER A C 1
ATOM 1055 O O . SER A 1 139 ? 8.938 -15.688 -12.734 1 88 139 SER A O 1
ATOM 1057 N N . ASP A 1 140 ? 7.773 -17.312 -13.617 1 88.44 140 ASP A N 1
ATOM 1058 C CA . ASP A 1 140 ? 7.477 -17.953 -12.344 1 88.44 140 ASP A CA 1
ATOM 1059 C C . ASP A 1 140 ? 8.586 -18.922 -11.938 1 88.44 140 ASP A C 1
ATOM 1061 O O . ASP A 1 140 ? 8.797 -19.953 -12.594 1 88.44 140 ASP A O 1
ATOM 1065 N N . ILE A 1 141 ? 9.195 -18.703 -10.836 1 90.56 141 ILE A N 1
ATOM 1066 C CA . ILE A 1 141 ? 10.344 -19.484 -10.375 1 90.56 141 ILE A CA 1
ATOM 1067 C C . ILE A 1 141 ? 9.906 -20.906 -10.031 1 90.56 141 ILE A C 1
ATOM 1069 O O . ILE A 1 141 ? 10.648 -21.859 -10.258 1 90.56 141 ILE A O 1
ATOM 1073 N N . SER A 1 142 ? 8.742 -21.016 -9.516 1 88.5 142 SER A N 1
ATOM 1074 C CA . SER A 1 142 ? 8.266 -22.344 -9.133 1 88.5 142 SER A CA 1
ATOM 1075 C C . SER A 1 142 ? 8.18 -23.266 -10.344 1 88.5 142 SER A C 1
ATOM 1077 O O . SER A 1 142 ? 8.398 -24.469 -10.227 1 88.5 142 SER A O 1
ATOM 1079 N N . LYS A 1 143 ? 7.906 -22.719 -11.477 1 88.38 143 LYS A N 1
ATOM 1080 C CA . LYS A 1 143 ? 7.836 -23.516 -12.695 1 88.38 143 LYS A CA 1
ATOM 1081 C C . LYS A 1 143 ? 9.234 -23.844 -13.211 1 88.38 143 LYS A C 1
ATOM 1083 O O . LYS A 1 143 ? 9.43 -24.891 -13.836 1 88.38 143 LYS A O 1
ATOM 1088 N N . MET A 1 144 ? 10.164 -23.047 -12.906 1 91.12 144 MET A N 1
ATOM 1089 C CA . MET A 1 144 ? 11.531 -23.25 -13.383 1 91.12 144 MET A CA 1
ATOM 1090 C C . MET A 1 144 ? 12.203 -24.391 -12.625 1 91.12 144 MET A C 1
ATOM 1092 O O . MET A 1 144 ? 13.172 -24.984 -13.117 1 91.12 144 MET A O 1
ATOM 1096 N N . LEU A 1 145 ? 11.727 -24.703 -11.492 1 91.38 145 LEU A N 1
ATOM 1097 C CA . LEU A 1 145 ? 12.344 -25.719 -10.656 1 91.38 145 LEU A CA 1
ATOM 1098 C C . LEU A 1 145 ? 11.875 -27.109 -11.078 1 91.38 145 LEU A C 1
ATOM 1100 O O . LEU A 1 145 ? 12.484 -28.125 -10.703 1 91.38 145 LEU A O 1
ATOM 1104 N N . GLU A 1 146 ? 10.914 -27.188 -11.836 1 88.75 146 GLU A N 1
ATOM 1105 C CA . GLU A 1 146 ? 10.32 -28.484 -12.195 1 88.75 146 GLU A CA 1
ATOM 1106 C C . GLU A 1 146 ? 11.336 -29.391 -12.875 1 88.75 146 GLU A C 1
ATOM 1108 O O . GLU A 1 146 ? 11.914 -29.016 -13.898 1 88.75 146 GLU A O 1
ATOM 1113 N N . GLY A 1 147 ? 11.602 -30.516 -12.312 1 87.75 147 GLY A N 1
ATOM 1114 C CA . GLY A 1 147 ? 12.43 -31.562 -12.898 1 87.75 147 GLY A CA 1
ATOM 1115 C C . GLY A 1 147 ? 13.914 -31.297 -12.727 1 87.75 147 GLY A C 1
ATOM 1116 O O . GLY A 1 147 ? 14.742 -32.125 -13.109 1 87.75 147 GLY A O 1
ATOM 1117 N N . LYS A 1 148 ? 14.211 -30.234 -12.148 1 89.19 148 LYS A N 1
ATOM 1118 C CA . LYS A 1 148 ? 15.625 -29.891 -12.094 1 89.19 148 LYS A CA 1
ATOM 1119 C C . LYS A 1 148 ? 16.203 -30.141 -10.703 1 89.19 148 LYS A C 1
ATOM 1121 O O . LYS A 1 148 ? 17.422 -30.219 -10.539 1 89.19 148 LYS A O 1
ATOM 1126 N N . ILE A 1 149 ? 15.43 -30.25 -9.812 1 92.5 149 ILE A N 1
ATOM 1127 C CA . ILE A 1 149 ? 15.875 -30.5 -8.445 1 92.5 149 ILE A CA 1
ATOM 1128 C C . ILE A 1 149 ? 15.422 -31.891 -8 1 92.5 149 ILE A C 1
ATOM 1130 O O . ILE A 1 149 ? 14.219 -32.156 -7.91 1 92.5 149 ILE A O 1
ATOM 1134 N N . PRO A 1 150 ? 16.359 -32.719 -7.688 1 93.44 150 PRO A N 1
ATOM 1135 C CA . PRO A 1 150 ? 15.961 -34.031 -7.207 1 93.44 150 PRO A CA 1
ATOM 1136 C C . PRO A 1 150 ? 15.094 -33.969 -5.953 1 93.44 150 PRO A C 1
ATOM 1138 O O . PRO A 1 150 ? 15.352 -33.156 -5.062 1 93.44 150 PRO A O 1
ATOM 1141 N N . ASP A 1 151 ? 14.141 -34.875 -5.855 1 93.38 151 ASP A N 1
ATOM 1142 C CA . ASP A 1 151 ? 13.242 -35.031 -4.719 1 93.38 151 ASP A CA 1
ATOM 1143 C C . ASP A 1 151 ? 12.234 -33.906 -4.641 1 93.38 151 ASP A C 1
ATOM 1145 O O . ASP A 1 151 ? 11.453 -33.812 -3.689 1 93.38 151 ASP A O 1
ATOM 1149 N N . LEU A 1 152 ? 12.273 -32.969 -5.535 1 93.12 152 LEU A N 1
ATOM 1150 C CA . LEU A 1 152 ? 11.305 -31.891 -5.578 1 93.12 152 LEU A CA 1
ATOM 1151 C C . LEU A 1 152 ? 10.289 -32.094 -6.695 1 93.12 152 LEU A C 1
ATOM 1153 O O . LEU A 1 152 ? 10.664 -32.344 -7.844 1 93.12 152 LEU A O 1
ATOM 1157 N N . ILE A 1 153 ? 9.102 -32.062 -6.281 1 89.75 153 ILE A N 1
ATOM 1158 C CA . ILE A 1 153 ? 8.023 -32.188 -7.258 1 89.75 153 ILE A CA 1
ATOM 1159 C C . ILE A 1 153 ? 7.277 -30.844 -7.344 1 89.75 153 ILE A C 1
ATOM 1161 O O . ILE A 1 153 ? 6.945 -30.25 -6.32 1 89.75 153 ILE A O 1
ATOM 1165 N N . SER A 1 154 ? 7.141 -30.359 -8.555 1 87.25 154 SER A N 1
ATOM 1166 C CA . SER A 1 154 ? 6.34 -29.172 -8.836 1 87.25 154 SER A CA 1
ATOM 1167 C C . SER A 1 154 ? 5.176 -29.5 -9.766 1 87.25 154 SER A C 1
ATOM 1169 O O . SER A 1 154 ? 5.379 -30.031 -10.859 1 87.25 154 SER A O 1
ATOM 1171 N N . PHE A 1 155 ? 4.004 -29.234 -9.336 1 79.94 155 PHE A N 1
ATOM 1172 C CA . PHE A 1 155 ? 2.865 -29.547 -10.195 1 79.94 155 PHE A CA 1
ATOM 1173 C C . PHE A 1 155 ? 1.918 -28.344 -10.281 1 79.94 155 PHE A C 1
ATOM 1175 O O . PHE A 1 155 ? 1.686 -27.656 -9.289 1 79.94 155 PHE A O 1
ATOM 1182 N N . THR A 1 156 ? 1.554 -28.109 -11.547 1 78.44 156 THR A N 1
ATOM 1183 C CA . THR A 1 156 ? 0.608 -27.016 -11.805 1 78.44 156 THR A CA 1
ATOM 1184 C C . THR A 1 156 ? -0.743 -27.578 -12.242 1 78.44 156 THR A C 1
ATOM 1186 O O . THR A 1 156 ? -0.814 -28.375 -13.172 1 78.44 156 THR A O 1
ATOM 1189 N N . GLY A 1 157 ? -1.796 -27.125 -11.586 1 79.06 157 GLY A N 1
ATOM 1190 C CA . GLY A 1 157 ? -3.133 -27.594 -11.914 1 79.06 157 GLY A CA 1
ATOM 1191 C C . GLY A 1 157 ? -3.691 -26.953 -13.18 1 79.06 157 GLY A C 1
ATOM 1192 O O . GLY A 1 157 ? -4.645 -27.469 -13.766 1 79.06 157 GLY A O 1
ATOM 1193 N N . SER A 1 158 ? -3.111 -25.828 -13.594 1 89.75 158 SER A N 1
ATOM 1194 C CA . SER A 1 158 ? -3.572 -25.125 -14.789 1 89.75 158 SER A CA 1
ATOM 1195 C C . SER A 1 158 ? -2.406 -24.5 -15.539 1 89.75 158 SER A C 1
ATOM 1197 O O . SER A 1 158 ? -1.464 -23.984 -14.93 1 89.75 158 SER A O 1
ATOM 1199 N N . GLY A 1 159 ? -2.547 -24.578 -16.828 1 90.56 159 GLY A N 1
ATOM 1200 C CA . GLY A 1 159 ? -1.512 -23.984 -17.672 1 90.56 159 GLY A CA 1
ATOM 1201 C C . GLY A 1 159 ? -1.664 -22.484 -17.844 1 90.56 159 GLY A C 1
ATOM 1202 O O . GLY A 1 159 ? -0.891 -21.859 -18.562 1 90.56 159 GLY A O 1
ATOM 1203 N N . GLU A 1 160 ? -2.621 -21.844 -17.203 1 92.19 160 GLU A N 1
ATOM 1204 C CA . GLU A 1 160 ? -2.811 -20.406 -17.344 1 92.19 160 GLU A CA 1
ATOM 1205 C C . GLU A 1 160 ? -1.653 -19.641 -16.703 1 92.19 160 GLU A C 1
ATOM 1207 O O . GLU A 1 160 ? -0.962 -20.156 -15.828 1 92.19 160 GLU A O 1
ATOM 1212 N N . ILE A 1 161 ? -1.52 -18.422 -17.094 1 91.12 161 ILE A N 1
ATOM 1213 C CA . ILE A 1 161 ? -0.349 -17.656 -16.703 1 91.12 161 ILE A CA 1
ATOM 1214 C C . ILE A 1 161 ? -0.448 -17.281 -15.219 1 91.12 161 ILE A C 1
ATOM 1216 O O . ILE A 1 161 ? 0.571 -17.109 -14.547 1 91.12 161 ILE A O 1
ATOM 1220 N N . ASN A 1 162 ? -1.593 -17.141 -14.695 1 88.88 162 ASN A N 1
ATOM 1221 C CA . ASN A 1 162 ? -1.756 -16.656 -13.328 1 88.88 162 ASN A CA 1
ATOM 1222 C C . ASN A 1 162 ? -1.754 -17.812 -12.32 1 88.88 162 ASN A C 1
ATOM 1224 O O . ASN A 1 162 ? -1.701 -17.578 -11.109 1 88.88 162 ASN A O 1
ATOM 1228 N N . ALA A 1 163 ? -1.735 -18.984 -12.711 1 90 163 ALA A N 1
ATOM 1229 C CA . ALA A 1 163 ? -1.764 -20.141 -11.812 1 90 163 ALA A CA 1
ATOM 1230 C C . ALA A 1 163 ? -0.38 -20.422 -11.234 1 90 163 ALA A C 1
ATOM 1232 O O . ALA A 1 163 ? 0.615 -20.422 -11.961 1 90 163 ALA A O 1
ATOM 1233 N N . THR A 1 164 ? -0.361 -20.688 -9.992 1 88.06 164 THR A N 1
ATOM 1234 C CA . THR A 1 164 ? 0.89 -20.984 -9.297 1 88.06 164 THR A CA 1
ATOM 1235 C C . THR A 1 164 ? 1.039 -22.484 -9.07 1 88.06 164 THR A C 1
ATOM 1237 O O . THR A 1 164 ? 0.054 -23.172 -8.82 1 88.06 164 THR A O 1
ATOM 1240 N N . SER A 1 165 ? 2.312 -22.891 -9.039 1 87.94 165 SER A N 1
ATOM 1241 C CA . SER A 1 165 ? 2.574 -24.312 -8.867 1 87.94 165 SER A CA 1
ATOM 1242 C C . SER A 1 165 ? 2.641 -24.688 -7.391 1 87.94 165 SER A C 1
ATOM 1244 O O . SER A 1 165 ? 3.049 -23.875 -6.555 1 87.94 165 SER A O 1
ATOM 1246 N N . LYS A 1 166 ? 2.26 -25.859 -7.121 1 88.5 166 LYS A N 1
ATOM 1247 C CA . LYS A 1 166 ? 2.455 -26.469 -5.805 1 88.5 166 LYS A CA 1
ATOM 1248 C C . LYS A 1 166 ? 3.781 -27.219 -5.734 1 88.5 166 LYS A C 1
ATOM 1250 O O . LYS A 1 166 ? 4.148 -27.938 -6.676 1 88.5 166 LYS A O 1
ATOM 1255 N N . ILE A 1 167 ? 4.504 -27.078 -4.656 1 91 167 ILE A N 1
ATOM 1256 C CA . ILE A 1 167 ? 5.82 -27.688 -4.527 1 91 167 ILE A CA 1
ATOM 1257 C C . ILE A 1 167 ? 5.832 -28.625 -3.322 1 91 167 ILE A C 1
ATOM 1259 O O . ILE A 1 167 ? 5.273 -28.312 -2.271 1 91 167 ILE A O 1
ATOM 1263 N N . ARG A 1 168 ? 6.422 -29.766 -3.52 1 91.44 168 ARG A N 1
ATOM 1264 C CA . ARG A 1 168 ? 6.668 -30.734 -2.455 1 91.44 168 ARG A CA 1
ATOM 1265 C C . ARG A 1 168 ? 8.109 -31.219 -2.484 1 91.44 168 ARG A C 1
ATOM 1267 O O . ARG A 1 168 ? 8.664 -31.484 -3.557 1 91.44 168 ARG A O 1
ATOM 1274 N N . ILE A 1 169 ? 8.641 -31.219 -1.378 1 93 169 ILE A N 1
ATOM 1275 C CA . ILE A 1 169 ? 10 -31.75 -1.246 1 93 169 ILE A CA 1
ATOM 1276 C C . ILE A 1 169 ? 9.984 -33 -0.374 1 93 169 ILE A C 1
ATOM 1278 O O . ILE A 1 169 ? 9.531 -32.969 0.774 1 93 169 ILE A O 1
ATOM 1282 N N . ARG A 1 170 ? 10.477 -34.125 -0.889 1 92.5 170 ARG A N 1
ATOM 1283 C CA . ARG A 1 170 ? 10.586 -35.406 -0.23 1 92.5 170 ARG A CA 1
ATOM 1284 C C . ARG A 1 170 ? 9.25 -35.844 0.353 1 92.5 170 ARG A C 1
ATOM 1286 O O . ARG A 1 170 ? 9.18 -36.312 1.497 1 92.5 170 ARG A O 1
ATOM 1293 N N . GLY A 1 171 ? 8.227 -35.5 -0.338 1 87.44 171 GLY A N 1
ATOM 1294 C CA . GLY A 1 171 ? 6.902 -36.031 -0.06 1 87.44 171 GLY A CA 1
ATOM 1295 C C . GLY A 1 171 ? 6.125 -35.219 0.943 1 87.44 171 GLY A C 1
ATOM 1296 O O . GLY A 1 171 ? 6.523 -34.094 1.264 1 87.44 171 GLY A O 1
ATOM 1297 N N . THR A 1 172 ? 4.977 -35.75 1.375 1 86.5 172 THR A N 1
ATOM 1298 C CA . THR A 1 172 ? 4.078 -35.094 2.322 1 86.5 172 THR A CA 1
ATOM 1299 C C . THR A 1 172 ? 4.383 -35.562 3.75 1 86.5 172 THR A C 1
ATOM 1301 O O . THR A 1 172 ? 4.32 -36.75 4.062 1 86.5 172 THR A O 1
ATOM 1304 N N . SER A 1 173 ? 4.617 -34.531 4.582 1 84.56 173 SER A N 1
ATOM 1305 C CA . SER A 1 173 ? 5.027 -34.906 5.938 1 84.56 173 SER A CA 1
ATOM 1306 C C . SER A 1 173 ? 3.943 -34.531 6.949 1 84.56 173 SER A C 1
ATOM 1308 O O . SER A 1 173 ? 4.074 -34.844 8.141 1 84.56 173 SER A O 1
ATOM 1310 N N . THR A 1 174 ? 2.922 -33.875 6.492 1 85.75 174 THR A N 1
ATOM 1311 C CA . THR A 1 174 ? 1.829 -33.5 7.387 1 85.75 174 THR A CA 1
ATOM 1312 C C . THR A 1 174 ? 0.479 -33.719 6.711 1 85.75 174 THR A C 1
ATOM 1314 O O . THR A 1 174 ? 0.367 -33.625 5.488 1 85.75 174 THR A O 1
ATOM 1317 N N . LEU A 1 175 ? -0.429 -33.969 7.582 1 82.44 175 LEU A N 1
ATOM 1318 C CA . LEU A 1 175 ? -1.731 -34.281 7.02 1 82.44 175 LEU A CA 1
ATOM 1319 C C . LEU A 1 175 ? -2.656 -33.094 7.016 1 82.44 175 LEU A C 1
ATOM 1321 O O . LEU A 1 175 ? -3.436 -32.906 6.082 1 82.44 175 LEU A O 1
ATOM 1325 N N . VAL A 1 176 ? -2.637 -32.312 8.062 1 80.44 176 VAL A N 1
ATOM 1326 C CA . VAL A 1 176 ? -3.568 -31.203 8.211 1 80.44 176 VAL A CA 1
ATOM 1327 C C . VAL A 1 176 ? -2.83 -29.875 8.008 1 80.44 176 VAL A C 1
ATOM 1329 O O . VAL A 1 176 ? -3.42 -28.891 7.57 1 80.44 176 VAL A O 1
ATOM 1332 N N . GLY A 1 177 ? -1.611 -29.844 8.32 1 81.81 177 GLY A N 1
ATOM 1333 C CA . GLY A 1 177 ? -0.836 -28.609 8.219 1 81.81 177 GLY A CA 1
ATOM 1334 C C . GLY A 1 177 ? -0.454 -28.266 6.789 1 81.81 177 GLY A C 1
ATOM 1335 O O . GLY A 1 177 ? -0.785 -29 5.855 1 81.81 177 GLY A O 1
ATOM 1336 N N . ASN A 1 178 ? 0.159 -27.156 6.691 1 84.12 178 ASN A N 1
ATOM 1337 C CA . ASN A 1 178 ? 0.63 -26.703 5.387 1 84.12 178 ASN A CA 1
ATOM 1338 C C . ASN A 1 178 ? 1.766 -27.578 4.867 1 84.12 178 ASN A C 1
ATOM 1340 O O . ASN A 1 178 ? 2.727 -27.844 5.586 1 84.12 178 ASN A O 1
ATOM 1344 N N . ARG A 1 179 ? 1.682 -27.938 3.609 1 87.62 179 ARG A N 1
ATOM 1345 C CA . ARG A 1 179 ? 2.641 -28.875 3.037 1 87.62 179 ARG A CA 1
ATOM 1346 C C . ARG A 1 179 ? 3.648 -28.156 2.148 1 87.62 179 ARG A C 1
ATOM 1348 O O . ARG A 1 179 ? 4.57 -28.781 1.612 1 87.62 179 ARG A O 1
ATOM 1355 N N . GLU A 1 180 ? 3.547 -26.891 1.955 1 89.25 180 GLU A N 1
ATOM 1356 C CA . GLU A 1 180 ? 4.441 -26.141 1.083 1 89.25 180 GLU A CA 1
ATOM 1357 C C . GLU A 1 180 ? 5.754 -25.812 1.787 1 89.25 180 GLU A C 1
ATOM 1359 O O . GLU A 1 180 ? 5.777 -25.609 3.004 1 89.25 180 GLU A O 1
ATOM 1364 N N . PRO A 1 181 ? 6.836 -25.734 1.016 1 91.62 181 PRO A N 1
ATOM 1365 C CA . PRO A 1 181 ? 8.109 -25.328 1.614 1 91.62 181 PRO A CA 1
ATOM 1366 C C . PRO A 1 181 ? 8.156 -23.828 1.901 1 91.62 181 PRO A C 1
ATOM 1368 O O . PRO A 1 181 ? 7.305 -23.078 1.427 1 91.62 181 PRO A O 1
ATOM 1371 N N . LEU A 1 182 ? 9.195 -23.469 2.67 1 91.25 182 LEU A N 1
ATOM 1372 C CA . LEU A 1 182 ? 9.422 -22.047 2.967 1 91.25 182 LEU A CA 1
ATOM 1373 C C . LEU A 1 182 ? 10.25 -21.391 1.867 1 91.25 182 LEU A C 1
ATOM 1375 O O . LEU A 1 182 ? 11.188 -21.984 1.344 1 91.25 182 LEU A O 1
ATOM 1379 N N . TRP A 1 183 ? 9.875 -20.234 1.569 1 92.75 183 TRP A N 1
ATOM 1380 C CA . TRP A 1 183 ? 10.688 -19.422 0.675 1 92.75 183 TRP A CA 1
ATOM 1381 C C . TRP A 1 183 ? 11.523 -18.406 1.463 1 92.75 183 TRP A C 1
ATOM 1383 O O . TRP A 1 183 ? 10.992 -17.688 2.318 1 92.75 183 TRP A O 1
ATOM 1393 N N . VAL A 1 184 ? 12.766 -18.391 1.202 1 94.44 184 VAL A N 1
ATOM 1394 C CA . VAL A 1 184 ? 13.695 -17.469 1.844 1 94.44 184 VAL A CA 1
ATOM 1395 C C . VAL A 1 184 ? 14.445 -16.672 0.781 1 94.44 184 VAL A C 1
ATOM 1397 O O . VAL A 1 184 ? 14.992 -17.25 -0.165 1 94.44 184 VAL A O 1
ATOM 1400 N N . VAL A 1 185 ? 14.469 -15.43 0.898 1 93.94 185 VAL A N 1
ATOM 1401 C CA . VAL A 1 185 ? 15.211 -14.578 -0.019 1 93.94 185 VAL A CA 1
ATOM 1402 C C . VAL A 1 185 ? 16.312 -13.836 0.742 1 93.94 185 VAL A C 1
ATOM 1404 O O . VAL A 1 185 ? 16.016 -13.031 1.63 1 93.94 185 VAL A O 1
ATOM 1407 N N . ASP A 1 186 ? 17.484 -14.125 0.393 1 92.19 186 ASP A N 1
ATOM 1408 C CA . ASP A 1 186 ? 18.656 -13.516 1.024 1 92.19 186 ASP A CA 1
ATOM 1409 C C . ASP A 1 186 ? 18.594 -13.641 2.545 1 92.19 186 ASP A C 1
ATOM 1411 O O . ASP A 1 186 ? 18.781 -12.664 3.266 1 92.19 186 ASP A O 1
ATOM 1415 N N . GLY A 1 187 ? 18.203 -14.797 2.951 1 89.88 187 GLY A N 1
ATOM 1416 C CA . GLY A 1 187 ? 18.234 -15.133 4.363 1 89.88 187 GLY A CA 1
ATOM 1417 C C . GLY A 1 187 ? 16.969 -14.758 5.098 1 89.88 187 GLY A C 1
ATOM 1418 O O . GLY A 1 187 ? 16.828 -15.031 6.293 1 89.88 187 GLY A O 1
ATOM 1419 N N . ILE A 1 188 ? 16.031 -14.141 4.441 1 91.88 188 ILE A N 1
ATOM 1420 C CA . ILE A 1 188 ? 14.797 -13.703 5.094 1 91.88 188 ILE A CA 1
ATOM 1421 C C . ILE A 1 188 ? 13.617 -14.516 4.57 1 91.88 188 ILE A C 1
ATOM 1423 O O . ILE A 1 188 ? 13.414 -14.625 3.359 1 91.88 188 ILE A O 1
ATOM 1427 N N . ILE A 1 189 ? 12.781 -15.008 5.492 1 91 189 ILE A N 1
ATOM 1428 C CA . ILE A 1 189 ? 11.578 -15.75 5.117 1 91 189 ILE A CA 1
ATOM 1429 C C . ILE A 1 189 ? 10.539 -14.789 4.547 1 91 189 ILE A C 1
ATOM 1431 O O . ILE A 1 189 ? 10.25 -13.75 5.148 1 91 189 ILE A O 1
ATOM 1435 N N . ILE A 1 190 ? 9.992 -15.086 3.443 1 88.75 190 ILE A N 1
ATOM 1436 C CA . ILE A 1 190 ? 8.961 -14.25 2.842 1 88.75 190 ILE A CA 1
ATOM 1437 C C . ILE A 1 190 ? 7.605 -14.938 2.955 1 88.75 190 ILE A C 1
ATOM 1439 O O . ILE A 1 190 ? 7.527 -16.172 2.963 1 88.75 190 ILE A O 1
ATOM 1443 N N . THR A 1 191 ? 6.57 -14.117 2.998 1 85.69 191 THR A N 1
ATOM 1444 C CA . THR A 1 191 ? 5.227 -14.648 3.195 1 85.69 191 THR A CA 1
ATOM 1445 C C . THR A 1 191 ? 4.367 -14.414 1.958 1 85.69 191 THR A C 1
ATOM 1447 O O . THR A 1 191 ? 4.699 -13.586 1.11 1 85.69 191 THR A O 1
ATOM 1450 N N . ASP A 1 192 ? 3.195 -15.117 1.929 1 86.19 192 ASP A N 1
ATOM 1451 C CA . ASP A 1 192 ? 2.244 -14.992 0.83 1 86.19 192 ASP A CA 1
ATOM 1452 C C . ASP A 1 192 ? 1.493 -13.664 0.907 1 86.19 192 ASP A C 1
ATOM 1454 O O . ASP A 1 192 ? 1.35 -13.086 1.987 1 86.19 192 ASP A O 1
ATOM 1458 N N . PRO A 1 193 ? 0.989 -13.188 -0.219 1 83.31 193 PRO A N 1
ATOM 1459 C CA . PRO A 1 193 ? 0.267 -11.914 -0.228 1 83.31 193 PRO A CA 1
ATOM 1460 C C . PRO A 1 193 ? -1.058 -11.984 0.529 1 83.31 193 PRO A C 1
ATOM 1462 O O . PRO A 1 193 ? -1.494 -10.984 1.106 1 83.31 193 PRO A O 1
ATOM 1465 N N . VAL A 1 194 ? -1.707 -13.117 0.397 1 87.38 194 VAL A N 1
ATOM 1466 C CA . VAL A 1 194 ? -2.951 -13.359 1.119 1 87.38 194 VAL A CA 1
ATOM 1467 C C . VAL A 1 194 ? -2.834 -14.648 1.932 1 87.38 194 VAL A C 1
ATOM 1469 O O . VAL A 1 194 ? -2.326 -15.656 1.437 1 87.38 194 VAL A O 1
ATOM 1472 N N . GLU A 1 195 ? -3.27 -14.578 3.076 1 80.56 195 GLU A N 1
ATOM 1473 C CA . GLU A 1 195 ? -3.213 -15.758 3.928 1 80.56 195 GLU A CA 1
ATOM 1474 C C . GLU A 1 195 ? -4.359 -16.719 3.615 1 80.56 195 GLU A C 1
ATOM 1476 O O . GLU A 1 195 ? -5.527 -16.375 3.807 1 80.56 195 GLU A O 1
ATOM 1481 N N . LEU A 1 196 ? -3.986 -17.859 3.121 1 81.81 196 LEU A N 1
ATOM 1482 C CA . LEU A 1 196 ? -4.949 -18.922 2.885 1 81.81 196 LEU A CA 1
ATOM 1483 C C . LEU A 1 196 ? -4.816 -20.016 3.936 1 81.81 196 LEU A C 1
ATOM 1485 O O . LEU A 1 196 ? -3.732 -20.25 4.477 1 81.81 196 LEU A O 1
ATOM 1489 N N . THR A 1 197 ? -5.836 -20.719 4.145 1 81 197 THR A N 1
ATOM 1490 C CA . THR A 1 197 ? -5.805 -21.812 5.109 1 81 197 THR A CA 1
ATOM 1491 C C . THR A 1 197 ? -5.176 -23.062 4.496 1 81 197 THR A C 1
ATOM 1493 O O . THR A 1 197 ? -5.137 -23.203 3.273 1 81 197 THR A O 1
ATOM 1496 N N . SER A 1 198 ? -4.691 -23.969 5.316 1 81.19 198 SER A N 1
ATOM 1497 C CA . SER A 1 198 ? -4 -25.172 4.867 1 81.19 198 SER A CA 1
ATOM 1498 C C . SER A 1 198 ? -4.926 -26.062 4.055 1 81.19 198 SER A C 1
ATOM 1500 O O . SER A 1 198 ? -4.484 -26.734 3.111 1 81.19 198 SER A O 1
ATOM 1502 N N . ASP A 1 199 ? -6.145 -26.125 4.414 1 78 199 ASP A N 1
ATOM 1503 C CA . ASP A 1 199 ? -7.09 -26.984 3.699 1 78 199 ASP A CA 1
ATOM 1504 C C . ASP A 1 199 ? -7.238 -26.547 2.244 1 78 199 ASP A C 1
ATOM 1506 O O . ASP A 1 199 ? -7.34 -27.375 1.344 1 78 199 ASP A O 1
ATOM 1510 N N . VAL A 1 200 ? -7.207 -25.266 2.062 1 82.75 200 VAL A N 1
ATOM 1511 C CA . VAL A 1 200 ? -7.309 -24.719 0.713 1 82.75 200 VAL A CA 1
ATOM 1512 C C . VAL A 1 200 ? -6.02 -25 -0.055 1 82.75 200 VAL A C 1
ATOM 1514 O O . VAL A 1 200 ? -6.059 -25.422 -1.21 1 82.75 200 VAL A O 1
ATOM 1517 N N . LEU A 1 201 ? -5.016 -24.844 0.584 1 83.25 201 LEU A N 1
ATOM 1518 C CA . LEU A 1 201 ? -3.715 -25.016 -0.05 1 83.25 201 LEU A CA 1
ATOM 1519 C C . LEU A 1 201 ? -3.455 -26.484 -0.375 1 83.25 201 LEU A C 1
ATOM 1521 O O . LEU A 1 201 ? -2.787 -26.797 -1.363 1 83.25 201 LEU A O 1
ATOM 1525 N N . ASN A 1 202 ? -3.926 -27.359 0.478 1 84 202 ASN A N 1
ATOM 1526 C CA . ASN A 1 202 ? -3.658 -28.781 0.316 1 84 202 ASN A CA 1
ATOM 1527 C C . ASN A 1 202 ? -4.637 -29.438 -0.659 1 84 202 ASN A C 1
ATOM 1529 O O . ASN A 1 202 ? -4.441 -30.578 -1.073 1 84 202 ASN A O 1
ATOM 1533 N N . ASP A 1 203 ? -5.68 -28.672 -1.05 1 83.31 203 ASP A N 1
ATOM 1534 C CA . ASP A 1 203 ? -6.617 -29.172 -2.049 1 83.31 203 ASP A CA 1
ATOM 1535 C C . ASP A 1 203 ? -5.941 -29.328 -3.408 1 83.31 203 ASP A C 1
ATOM 1537 O O . ASP A 1 203 ? -5.488 -28.344 -3.998 1 83.31 203 ASP A O 1
ATOM 1541 N N . PRO A 1 204 ? -5.906 -30.609 -3.873 1 82.06 204 PRO A N 1
ATOM 1542 C CA . PRO A 1 204 ? -5.211 -30.828 -5.145 1 82.06 204 PRO A CA 1
ATOM 1543 C C . PRO A 1 204 ? -5.887 -30.125 -6.32 1 82.06 204 PRO A C 1
ATOM 1545 O O . PRO A 1 204 ? -5.246 -29.891 -7.348 1 82.06 204 PRO A O 1
ATOM 1548 N N . ASP A 1 205 ? -7.125 -29.781 -6.199 1 86.5 205 ASP A N 1
ATOM 1549 C CA . ASP A 1 205 ? -7.871 -29.219 -7.32 1 86.5 205 ASP A CA 1
ATOM 1550 C C . ASP A 1 205 ? -7.969 -27.703 -7.207 1 86.5 205 ASP A C 1
ATOM 1552 O O . ASP A 1 205 ? -8.516 -27.031 -8.094 1 86.5 205 ASP A O 1
ATOM 1556 N N . TYR A 1 206 ? -7.512 -27.094 -6.207 1 87.62 206 TYR A N 1
ATOM 1557 C CA . TYR A 1 206 ? -7.523 -25.641 -6.059 1 87.62 206 TYR A CA 1
ATOM 1558 C C . TYR A 1 206 ? -6.492 -24.984 -6.969 1 87.62 206 TYR A C 1
ATOM 1560 O O . TYR A 1 206 ? -5.32 -25.375 -6.965 1 87.62 206 TYR A O 1
ATOM 1568 N N . ILE A 1 207 ? -6.965 -24 -7.734 1 88.69 207 ILE A N 1
ATOM 1569 C CA . ILE A 1 207 ? -6.07 -23.234 -8.586 1 88.69 207 ILE A CA 1
ATOM 1570 C C . ILE A 1 207 ? -5.758 -21.891 -7.914 1 88.69 207 ILE A C 1
ATOM 1572 O O . ILE A 1 207 ? -6.609 -21 -7.852 1 88.69 207 ILE A O 1
ATOM 1576 N N . ASN A 1 208 ? -4.594 -21.719 -7.43 1 89.5 208 ASN A N 1
ATOM 1577 C CA . ASN A 1 208 ? -4.176 -20.484 -6.789 1 89.5 208 ASN A CA 1
ATOM 1578 C C . ASN A 1 208 ? -3.781 -19.422 -7.816 1 89.5 208 ASN A C 1
ATOM 1580 O O . ASN A 1 208 ? -2.693 -19.484 -8.391 1 89.5 208 ASN A O 1
ATOM 1584 N N . ARG A 1 209 ? -4.59 -18.453 -7.988 1 89.62 209 ARG A N 1
ATOM 1585 C CA . ARG A 1 209 ? -4.328 -17.375 -8.938 1 89.62 209 ARG A CA 1
ATOM 1586 C C . ARG A 1 209 ? -3.816 -16.125 -8.227 1 89.62 209 ARG A C 1
ATOM 1588 O O . ARG A 1 209 ? -3.43 -15.148 -8.875 1 89.62 209 ARG A O 1
ATOM 1595 N N . ILE A 1 210 ? -3.783 -16.156 -6.945 1 86.38 210 ILE A N 1
ATOM 1596 C CA . ILE A 1 210 ? -3.361 -15.008 -6.152 1 86.38 210 ILE A CA 1
ATOM 1597 C C . ILE A 1 210 ? -1.838 -14.898 -6.18 1 86.38 210 ILE A C 1
ATOM 1599 O O . ILE A 1 210 ? -1.292 -13.789 -6.223 1 86.38 210 ILE A O 1
ATOM 1603 N N . GLY A 1 211 ? -1.224 -15.977 -6.176 1 83.88 211 GLY A N 1
ATOM 1604 C CA . GLY A 1 211 ? 0.23 -15.984 -6.145 1 83.88 211 GLY A CA 1
ATOM 1605 C C . GLY A 1 211 ? 0.795 -16.438 -4.812 1 83.88 211 GLY A C 1
ATOM 1606 O O . GLY A 1 211 ? 0.084 -16.453 -3.805 1 83.88 211 GLY A O 1
ATOM 1607 N N . ASN A 1 212 ? 2.125 -16.781 -4.852 1 85.94 212 ASN A N 1
ATOM 1608 C CA . ASN A 1 212 ? 2.812 -17.172 -3.627 1 85.94 212 ASN A CA 1
ATOM 1609 C C . ASN A 1 212 ? 3.82 -16.109 -3.184 1 85.94 212 ASN A C 1
ATOM 1611 O O . ASN A 1 212 ? 3.842 -15.008 -3.725 1 85.94 212 ASN A O 1
ATOM 1615 N N . ALA A 1 213 ? 4.617 -16.453 -2.248 1 84.75 213 ALA A N 1
ATOM 1616 C CA . ALA A 1 213 ? 5.516 -15.508 -1.588 1 84.75 213 ALA A CA 1
ATOM 1617 C C . ALA A 1 213 ? 6.582 -15 -2.555 1 84.75 213 ALA A C 1
ATOM 1619 O O . ALA A 1 213 ? 7.016 -13.852 -2.459 1 84.75 213 ALA A O 1
ATOM 1620 N N . ILE A 1 214 ? 6.969 -15.766 -3.527 1 88.5 214 ILE A N 1
ATOM 1621 C CA . ILE A 1 214 ? 8.125 -15.422 -4.348 1 88.5 214 ILE A CA 1
ATOM 1622 C C . ILE A 1 214 ? 7.66 -14.781 -5.656 1 88.5 214 ILE A C 1
ATOM 1624 O O . ILE A 1 214 ? 8.477 -14.383 -6.484 1 88.5 214 ILE A O 1
ATOM 1628 N N . ALA A 1 215 ? 6.418 -14.617 -5.848 1 84.88 215 ALA A N 1
ATOM 1629 C CA . ALA A 1 215 ? 5.844 -14.172 -7.113 1 84.88 215 ALA A CA 1
ATOM 1630 C C . ALA A 1 215 ? 6.348 -12.781 -7.48 1 84.88 215 ALA A C 1
ATOM 1632 O O . ALA A 1 215 ? 6.332 -12.398 -8.656 1 84.88 215 ALA A O 1
ATOM 1633 N N . GLY A 1 216 ? 6.898 -12.008 -6.645 1 86.81 216 GLY A N 1
ATOM 1634 C CA . GLY A 1 216 ? 7.281 -10.633 -6.922 1 86.81 216 GLY A CA 1
ATOM 1635 C C . GLY A 1 216 ? 8.758 -10.484 -7.258 1 86.81 216 GLY A C 1
ATOM 1636 O O . GLY A 1 216 ? 9.219 -9.383 -7.574 1 86.81 216 GLY A O 1
ATOM 1637 N N . ILE A 1 217 ? 9.492 -11.539 -7.379 1 90.75 217 ILE A N 1
ATOM 1638 C CA . ILE A 1 217 ? 10.922 -11.445 -7.637 1 90.75 217 ILE A CA 1
ATOM 1639 C C . ILE A 1 217 ? 11.195 -11.648 -9.125 1 90.75 217 ILE A C 1
ATOM 1641 O O . ILE A 1 217 ? 10.602 -12.523 -9.758 1 90.75 217 ILE A O 1
ATOM 1645 N N . ASN A 1 218 ? 12.062 -10.852 -9.664 1 93.81 218 ASN A N 1
ATOM 1646 C CA . ASN A 1 218 ? 12.516 -11.016 -11.039 1 93.81 218 ASN A CA 1
ATOM 1647 C C . ASN A 1 218 ? 13.547 -12.133 -11.156 1 93.81 218 ASN A C 1
ATOM 1649 O O . ASN A 1 218 ? 14.617 -12.055 -10.547 1 93.81 218 ASN A O 1
ATOM 1653 N N . PRO A 1 219 ? 13.273 -13.086 -11.922 1 93.94 219 PRO A N 1
ATOM 1654 C CA . PRO A 1 219 ? 14.242 -14.18 -12.07 1 93.94 219 PRO A CA 1
ATOM 1655 C C . PRO A 1 219 ? 15.617 -13.695 -12.523 1 93.94 219 PRO A C 1
ATOM 1657 O O . PRO A 1 219 ? 16.641 -14.289 -12.172 1 93.94 219 PRO A O 1
ATOM 1660 N N . GLN A 1 220 ? 15.703 -12.609 -13.266 1 93.69 220 GLN A N 1
ATOM 1661 C CA . GLN A 1 220 ? 16.969 -12.086 -13.766 1 93.69 220 GLN A CA 1
ATOM 1662 C C . GLN A 1 220 ? 17.828 -11.539 -12.633 1 93.69 220 GLN A C 1
ATOM 1664 O O . GLN A 1 220 ? 19.031 -11.336 -12.797 1 93.69 220 GLN A O 1
ATOM 1669 N N . ASP A 1 221 ? 17.25 -11.352 -11.523 1 94.75 221 ASP A N 1
ATOM 1670 C CA . ASP A 1 221 ? 17.984 -10.812 -10.391 1 94.75 221 ASP A CA 1
ATOM 1671 C C . ASP A 1 221 ? 18.484 -11.93 -9.469 1 94.75 221 ASP A C 1
ATOM 1673 O O . ASP A 1 221 ? 19.156 -11.664 -8.477 1 94.75 221 ASP A O 1
ATOM 1677 N N . ILE A 1 222 ? 18.188 -13.102 -9.766 1 94.81 222 ILE A N 1
ATOM 1678 C CA . ILE A 1 222 ? 18.562 -14.234 -8.93 1 94.81 222 ILE A CA 1
ATOM 1679 C C . ILE A 1 222 ? 19.922 -14.773 -9.375 1 94.81 222 ILE A C 1
ATOM 1681 O O . ILE A 1 222 ? 20.156 -14.953 -10.57 1 94.81 222 ILE A O 1
ATOM 1685 N N . LYS A 1 223 ? 20.781 -14.992 -8.461 1 92.81 223 LYS A N 1
ATOM 1686 C CA . LYS A 1 223 ? 22.094 -15.594 -8.727 1 92.81 223 LYS A CA 1
ATOM 1687 C C . LYS A 1 223 ? 22.031 -17.109 -8.641 1 92.81 223 LYS A C 1
ATOM 1689 O O . LYS A 1 223 ? 22.516 -17.812 -9.531 1 92.81 223 LYS A O 1
ATOM 1694 N N . ARG A 1 224 ? 21.438 -17.547 -7.59 1 92.25 224 ARG A N 1
ATOM 1695 C CA . ARG A 1 224 ? 21.391 -18.984 -7.371 1 92.25 224 ARG A CA 1
ATOM 1696 C C . ARG A 1 224 ? 20.219 -19.375 -6.465 1 92.25 224 ARG A C 1
ATOM 1698 O O . ARG A 1 224 ? 19.672 -18.516 -5.75 1 92.25 224 ARG A O 1
ATOM 1705 N N . ILE A 1 225 ? 19.859 -20.609 -6.43 1 93.81 225 ILE A N 1
ATOM 1706 C CA . ILE A 1 225 ? 18.828 -21.172 -5.574 1 93.81 225 ILE A CA 1
ATOM 1707 C C . ILE A 1 225 ? 19.375 -22.422 -4.871 1 93.81 225 ILE A C 1
ATOM 1709 O O . ILE A 1 225 ? 20 -23.281 -5.5 1 93.81 225 ILE A O 1
ATOM 1713 N N . ASP A 1 226 ? 19.25 -22.5 -3.568 1 93.69 226 ASP A N 1
ATOM 1714 C CA . ASP A 1 226 ? 19.609 -23.656 -2.754 1 93.69 226 ASP A CA 1
ATOM 1715 C C . ASP A 1 226 ? 18.375 -24.266 -2.111 1 93.69 226 ASP A C 1
ATOM 1717 O O . ASP A 1 226 ? 17.656 -23.609 -1.374 1 93.69 226 ASP A O 1
ATOM 1721 N N . VAL A 1 227 ? 18.172 -25.5 -2.377 1 94.62 227 VAL A N 1
ATOM 1722 C CA . VAL A 1 227 ? 17.047 -26.219 -1.787 1 94.62 227 VAL A CA 1
ATOM 1723 C C . VAL A 1 227 ? 17.531 -27.109 -0.651 1 94.62 227 VAL A C 1
ATOM 1725 O O . VAL A 1 227 ? 18.312 -28.031 -0.874 1 94.62 227 VAL A O 1
ATOM 1728 N N . LEU A 1 228 ? 17.109 -26.797 0.512 1 93.12 228 LEU A N 1
ATOM 1729 C CA . LEU A 1 228 ? 17.438 -27.578 1.703 1 93.12 228 LEU A CA 1
ATOM 1730 C C . LEU A 1 228 ? 16.406 -28.688 1.932 1 93.12 228 LEU A C 1
ATOM 1732 O O . LEU A 1 228 ? 15.219 -28.406 2.119 1 93.12 228 LEU A O 1
ATOM 1736 N N . LYS A 1 229 ? 16.891 -29.891 2.15 1 91.19 229 LYS A N 1
ATOM 1737 C CA . LYS A 1 229 ? 15.938 -30.984 2.064 1 91.19 229 LYS A CA 1
ATOM 1738 C C . LYS A 1 229 ? 15.883 -31.781 3.371 1 91.19 229 LYS A C 1
ATOM 1740 O O . LYS A 1 229 ? 14.859 -32.375 3.709 1 91.19 229 LYS A O 1
ATOM 1745 N N . ASP A 1 230 ? 17 -31.922 4.062 1 87.19 230 ASP A N 1
ATOM 1746 C CA . ASP A 1 230 ? 16.984 -32.75 5.266 1 87.19 230 ASP A CA 1
ATOM 1747 C C . ASP A 1 230 ? 16.984 -31.875 6.523 1 87.19 230 ASP A C 1
ATOM 1749 O O . ASP A 1 230 ? 17.016 -30.656 6.438 1 87.19 230 ASP A O 1
ATOM 1753 N N . ALA A 1 231 ? 16.938 -32.562 7.668 1 80.69 231 ALA A N 1
ATOM 1754 C CA . ALA A 1 231 ? 16.812 -31.859 8.945 1 80.69 231 ALA A CA 1
ATOM 1755 C C . ALA A 1 231 ? 18.062 -31.047 9.258 1 80.69 231 ALA A C 1
ATOM 1757 O O . ALA A 1 231 ? 17.969 -29.953 9.828 1 80.69 231 ALA A O 1
ATOM 1758 N N . ALA A 1 232 ? 19.078 -31.562 8.914 1 78.62 232 ALA A N 1
ATOM 1759 C CA . ALA A 1 232 ? 20.328 -30.859 9.211 1 78.62 232 ALA A CA 1
ATOM 1760 C C . ALA A 1 232 ? 20.422 -29.547 8.445 1 78.62 232 ALA A C 1
ATOM 1762 O O . ALA A 1 232 ? 20.969 -28.562 8.953 1 78.62 232 ALA A O 1
ATOM 1763 N N . ALA A 1 233 ? 19.906 -29.562 7.344 1 75.62 233 ALA A N 1
ATOM 1764 C CA . ALA A 1 233 ? 19.953 -28.359 6.508 1 75.62 233 ALA A CA 1
ATOM 1765 C C . ALA A 1 233 ? 18.891 -27.344 6.938 1 75.62 233 ALA A C 1
ATOM 1767 O O . ALA A 1 233 ? 19.094 -26.141 6.828 1 75.62 233 ALA A O 1
ATOM 1768 N N . THR A 1 234 ? 17.75 -27.766 7.348 1 76.38 234 THR A N 1
ATOM 1769 C CA . THR A 1 234 ? 16.594 -26.906 7.566 1 76.38 234 THR A CA 1
ATOM 1770 C C . THR A 1 234 ? 16.469 -26.531 9.039 1 76.38 234 THR A C 1
ATOM 1772 O O . THR A 1 234 ? 15.703 -25.641 9.398 1 76.38 234 THR A O 1
ATOM 1775 N N . ALA A 1 235 ? 17.219 -27.078 9.836 1 76.06 235 ALA A N 1
ATOM 1776 C CA . ALA A 1 235 ? 17.078 -26.938 11.281 1 76.06 235 ALA A CA 1
ATOM 1777 C C . ALA A 1 235 ? 17.141 -25.469 11.703 1 76.06 235 ALA A C 1
ATOM 1779 O O . ALA A 1 235 ? 16.453 -25.047 12.633 1 76.06 235 ALA A O 1
ATOM 1780 N N . LEU A 1 236 ? 17.859 -24.781 10.984 1 79.62 236 LEU A N 1
ATOM 1781 C CA . LEU A 1 236 ? 18.047 -23.391 11.391 1 79.62 236 LEU A CA 1
ATOM 1782 C C . LEU A 1 236 ? 16.797 -22.562 11.109 1 79.62 236 LEU A C 1
ATOM 1784 O O . LEU A 1 236 ? 16.656 -21.453 11.625 1 79.62 236 LEU A O 1
ATOM 1788 N N . TYR A 1 237 ? 15.953 -23.078 10.391 1 83 237 TYR A N 1
ATOM 1789 C CA . TYR A 1 237 ? 14.734 -22.328 10.086 1 83 237 TYR A CA 1
ATOM 1790 C C . TYR A 1 237 ? 13.586 -22.766 10.992 1 83 237 TYR A C 1
ATOM 1792 O O . TYR A 1 237 ? 12.492 -22.203 10.938 1 83 237 TYR A O 1
ATOM 1800 N N . GLY A 1 238 ? 13.789 -23.75 11.719 1 78.19 238 GLY A N 1
ATOM 1801 C CA . GLY A 1 238 ? 12.883 -24.047 12.82 1 78.19 238 GLY A CA 1
ATOM 1802 C C . GLY A 1 238 ? 11.672 -24.844 12.391 1 78.19 238 GLY A C 1
ATOM 1803 O O . GLY A 1 238 ? 11.766 -25.719 11.516 1 78.19 238 GLY A O 1
ATOM 1804 N N . THR A 1 239 ? 10.484 -24.531 13.047 1 72 239 THR A N 1
ATOM 1805 C CA . THR A 1 239 ? 9.273 -25.344 13.016 1 72 239 THR A CA 1
ATOM 1806 C C . THR A 1 239 ? 8.562 -25.203 11.672 1 72 239 THR A C 1
ATOM 1808 O O . THR A 1 239 ? 7.727 -26.031 11.312 1 72 239 THR A O 1
ATOM 1811 N N . ARG A 1 240 ? 8.844 -24.297 10.93 1 75.44 240 ARG A N 1
ATOM 1812 C CA . ARG A 1 240 ? 8.148 -24.078 9.672 1 75.44 240 ARG A CA 1
ATOM 1813 C C . ARG A 1 240 ? 8.867 -24.766 8.516 1 75.44 240 ARG A C 1
ATOM 1815 O O . ARG A 1 240 ? 8.367 -24.766 7.383 1 75.44 240 ARG A O 1
ATOM 1822 N N . ALA A 1 241 ? 9.938 -25.375 8.781 1 80.06 241 ALA A N 1
ATOM 1823 C CA . ALA A 1 241 ? 10.805 -25.844 7.699 1 80.06 241 ALA A CA 1
ATOM 1824 C C . ALA A 1 241 ? 10.711 -27.359 7.535 1 80.06 241 ALA A C 1
ATOM 1826 O O . ALA A 1 241 ? 11.547 -27.969 6.867 1 80.06 241 ALA A O 1
ATOM 1827 N N . ALA A 1 242 ? 9.773 -27.922 8.086 1 76.94 242 ALA A N 1
ATOM 1828 C CA . ALA A 1 242 ? 9.656 -29.375 8.031 1 76.94 242 ALA A CA 1
ATOM 1829 C C . ALA A 1 242 ? 9.445 -29.859 6.594 1 76.94 242 ALA A C 1
ATOM 1831 O O . ALA A 1 242 ? 9.82 -30.984 6.246 1 76.94 242 ALA A O 1
ATOM 1832 N N . ASN A 1 243 ? 8.93 -29.047 5.789 1 86.62 243 ASN A N 1
ATOM 1833 C CA . ASN A 1 243 ? 8.633 -29.422 4.41 1 86.62 243 ASN A CA 1
ATOM 1834 C C . ASN A 1 243 ? 9.719 -28.922 3.453 1 86.62 243 ASN A C 1
ATOM 1836 O O . ASN A 1 243 ? 9.516 -28.906 2.238 1 86.62 243 ASN A O 1
ATOM 1840 N N . GLY A 1 244 ? 10.797 -28.469 3.975 1 89.88 244 GLY A N 1
ATOM 1841 C CA . GLY A 1 244 ? 11.898 -28 3.146 1 89.88 244 GLY A CA 1
ATOM 1842 C C . GLY A 1 244 ? 11.969 -26.484 3.051 1 89.88 244 GLY A C 1
ATOM 1843 O O . GLY A 1 244 ? 11.016 -25.781 3.418 1 89.88 244 GLY A O 1
ATOM 1844 N N . VAL A 1 245 ? 13.117 -26.047 2.631 1 93.19 245 VAL A N 1
ATOM 1845 C CA . VAL A 1 245 ? 13.336 -24.609 2.49 1 93.19 245 VAL A CA 1
ATOM 1846 C C . VAL A 1 245 ? 13.984 -24.312 1.138 1 93.19 245 VAL A C 1
ATOM 1848 O O . VAL A 1 245 ? 14.906 -25.016 0.714 1 93.19 245 VAL A O 1
ATOM 1851 N N . ILE A 1 246 ? 13.484 -23.359 0.468 1 95.31 246 ILE A N 1
ATOM 1852 C CA . ILE A 1 246 ? 14.078 -22.875 -0.774 1 95.31 246 ILE A CA 1
ATOM 1853 C C . ILE A 1 246 ? 14.703 -21.5 -0.548 1 95.31 246 ILE A C 1
ATOM 1855 O O . ILE A 1 246 ? 13.992 -20.516 -0.326 1 95.31 246 ILE A O 1
ATOM 1859 N N . VAL A 1 247 ? 15.961 -21.453 -0.678 1 94.81 247 VAL A N 1
ATOM 1860 C CA . VAL A 1 247 ? 16.703 -20.219 -0.421 1 94.81 247 VAL A CA 1
ATOM 1861 C C . VAL A 1 247 ? 17.094 -19.562 -1.745 1 94.81 247 VAL A C 1
ATOM 1863 O O . VAL A 1 247 ? 17.812 -20.172 -2.551 1 94.81 247 VAL A O 1
ATOM 1866 N N . VAL A 1 248 ? 16.688 -18.438 -1.916 1 94.69 248 VAL A N 1
ATOM 1867 C CA . VAL A 1 248 ? 17.016 -17.641 -3.102 1 94.69 248 VAL A CA 1
ATOM 1868 C C . VAL A 1 248 ? 18.062 -16.578 -2.75 1 94.69 248 VAL A C 1
ATOM 1870 O O . VAL A 1 248 ? 17.859 -15.789 -1.824 1 94.69 248 VAL A O 1
ATOM 1873 N N . THR A 1 249 ? 19.109 -16.625 -3.434 1 93.5 249 THR A N 1
ATOM 1874 C CA . THR A 1 249 ? 20.141 -15.594 -3.289 1 93.5 249 THR A CA 1
ATOM 1875 C C . THR A 1 249 ? 20.156 -14.664 -4.5 1 93.5 249 THR A C 1
ATOM 1877 O O . THR A 1 249 ? 20.297 -15.125 -5.637 1 93.5 249 THR A O 1
ATOM 1880 N N . THR A 1 250 ? 20.062 -13.445 -4.324 1 94.06 250 THR A N 1
ATOM 1881 C CA . THR A 1 250 ? 20.016 -12.484 -5.422 1 94.06 250 THR A CA 1
ATOM 1882 C C . THR A 1 250 ? 21.422 -12.016 -5.801 1 94.06 250 THR A C 1
ATOM 1884 O O . THR A 1 250 ? 22.375 -12.219 -5.039 1 94.06 250 THR A O 1
ATOM 1887 N N . LYS A 1 251 ? 21.531 -11.484 -6.957 1 92.94 251 LYS A N 1
ATOM 1888 C CA . LYS A 1 251 ? 22.797 -10.969 -7.461 1 92.94 251 LYS A CA 1
ATOM 1889 C C . LYS A 1 251 ? 23.281 -9.781 -6.633 1 92.94 251 LYS A C 1
ATOM 1891 O O . LYS A 1 251 ? 22.469 -9.086 -6.012 1 92.94 251 LYS A O 1
ATOM 1896 N N . SER A 1 252 ? 24.625 -9.633 -6.594 1 90.62 252 SER A N 1
ATOM 1897 C CA . SER A 1 252 ? 25.25 -8.539 -5.875 1 90.62 252 SER A CA 1
ATOM 1898 C C . SER A 1 252 ? 26.25 -7.797 -6.766 1 90.62 252 SER A C 1
ATOM 1900 O O . SER A 1 252 ? 26.5 -8.203 -7.902 1 90.62 252 SER A O 1
ATOM 1902 N N . GLY A 1 253 ? 26.781 -6.703 -6.195 1 86.62 253 GLY A N 1
ATOM 1903 C CA . GLY A 1 253 ? 27.766 -5.93 -6.934 1 86.62 253 GLY A CA 1
ATOM 1904 C C . GLY A 1 253 ? 29.094 -6.629 -7.055 1 86.62 253 GLY A C 1
ATOM 1905 O O . GLY A 1 253 ? 29.406 -7.523 -6.266 1 86.62 253 GLY A O 1
ATOM 1906 N N . ARG A 1 254 ? 29.828 -6.207 -8.078 1 81.44 254 ARG A N 1
ATOM 1907 C CA . ARG A 1 254 ? 31.156 -6.746 -8.297 1 81.44 254 ARG A CA 1
ATOM 1908 C C . ARG A 1 254 ? 32.188 -5.633 -8.359 1 81.44 254 ARG A C 1
ATOM 1910 O O . ARG A 1 254 ? 31.875 -4.484 -8.672 1 81.44 254 ARG A O 1
ATOM 1917 N N . GLU A 1 255 ? 33.344 -6.066 -8.023 1 81.06 255 GLU A N 1
ATOM 1918 C CA . GLU A 1 255 ? 34.406 -5.094 -8.156 1 81.06 255 GLU A CA 1
ATOM 1919 C C . GLU A 1 255 ? 34.781 -4.871 -9.625 1 81.06 255 GLU A C 1
ATOM 1921 O O . GLU A 1 255 ? 34.812 -5.816 -10.414 1 81.06 255 GLU A O 1
ATOM 1926 N N . GLY A 1 256 ? 34.906 -3.633 -10.008 1 77.56 256 GLY A N 1
ATOM 1927 C CA . GLY A 1 256 ? 35.281 -3.312 -11.375 1 77.56 256 GLY A CA 1
ATOM 1928 C C . GLY A 1 256 ? 34.375 -2.312 -12.039 1 77.56 256 GLY A C 1
ATOM 1929 O O . GLY A 1 256 ? 33.562 -1.661 -11.359 1 77.56 256 GLY A O 1
ATOM 1930 N N . LYS A 1 257 ? 34.562 -2.275 -13.352 1 76.5 257 LYS A N 1
ATOM 1931 C CA . LYS A 1 257 ? 33.75 -1.327 -14.125 1 76.5 257 LYS A CA 1
ATOM 1932 C C . LYS A 1 257 ? 32.281 -1.713 -14.125 1 76.5 257 LYS A C 1
ATOM 1934 O O . LYS A 1 257 ? 31.953 -2.893 -14.008 1 76.5 257 LYS A O 1
ATOM 1939 N N . ALA A 1 258 ? 31.531 -0.749 -14.25 1 83.62 258 ALA A N 1
ATOM 1940 C CA . ALA A 1 258 ? 30.078 -0.978 -14.297 1 83.62 258 ALA A CA 1
ATOM 1941 C C . ALA A 1 258 ? 29.688 -1.733 -15.562 1 83.62 258 ALA A C 1
ATOM 1943 O O . ALA A 1 258 ? 30.188 -1.438 -16.656 1 83.62 258 ALA A O 1
ATOM 1944 N N . ILE A 1 259 ? 28.938 -2.711 -15.406 1 87.19 259 ILE A N 1
ATOM 1945 C CA . ILE A 1 259 ? 28.391 -3.469 -16.516 1 87.19 259 ILE A CA 1
ATOM 1946 C C . ILE A 1 259 ? 26.875 -3.275 -16.578 1 87.19 259 ILE A C 1
ATOM 1948 O O . ILE A 1 259 ? 26.172 -3.539 -15.594 1 87.19 259 ILE A O 1
ATOM 1952 N N . VAL A 1 260 ? 26.453 -2.775 -17.688 1 89.88 260 VAL A N 1
ATOM 1953 C CA . VAL A 1 260 ? 25.016 -2.652 -17.922 1 89.88 260 VAL A CA 1
ATOM 1954 C C . VAL A 1 260 ? 24.516 -3.854 -18.719 1 89.88 260 VAL A C 1
ATOM 1956 O O . VAL A 1 260 ? 25.016 -4.133 -19.812 1 89.88 260 VAL A O 1
ATOM 1959 N N . SER A 1 261 ? 23.547 -4.5 -18.188 1 93.75 261 SER A N 1
ATOM 1960 C CA . SER A 1 261 ? 23 -5.688 -18.844 1 93.75 261 SER A CA 1
ATOM 1961 C C . SER A 1 261 ? 21.531 -5.504 -19.188 1 93.75 261 SER A C 1
ATOM 1963 O O . SER A 1 261 ? 20.75 -5.02 -18.375 1 93.75 261 SER A O 1
ATOM 1965 N N . TYR A 1 262 ? 21.203 -5.77 -20.453 1 94.31 262 TYR A N 1
ATOM 1966 C CA . TYR A 1 262 ? 19.812 -5.785 -20.906 1 94.31 262 TYR A CA 1
ATOM 1967 C C . TYR A 1 262 ? 19.406 -7.18 -21.359 1 94.31 262 TYR A C 1
ATOM 1969 O O . TYR A 1 262 ? 20.109 -7.816 -22.141 1 94.31 262 TYR A O 1
ATOM 1977 N N . THR A 1 263 ? 18.297 -7.621 -20.812 1 96.62 263 THR A N 1
ATOM 1978 C CA . THR A 1 263 ? 17.688 -8.867 -21.281 1 96.62 263 THR A CA 1
ATOM 1979 C C . THR A 1 263 ? 16.266 -8.625 -21.781 1 96.62 263 THR A C 1
ATOM 1981 O O . THR A 1 263 ? 15.422 -8.102 -21.047 1 96.62 263 THR A O 1
ATOM 1984 N N . GLY A 1 264 ? 16 -8.914 -22.984 1 97.12 264 GLY A N 1
ATOM 1985 C CA . GLY A 1 264 ? 14.68 -8.859 -23.578 1 97.12 264 GLY A CA 1
ATOM 1986 C C . GLY A 1 264 ? 14.18 -10.219 -24.047 1 97.12 264 GLY A C 1
ATOM 1987 O O . GLY A 1 264 ? 14.938 -11 -24.625 1 97.12 264 GLY A O 1
ATOM 1988 N N . GLN A 1 265 ? 12.961 -10.531 -23.688 1 97.88 265 GLN A N 1
ATOM 1989 C CA . GLN A 1 265 ? 12.344 -11.781 -24.109 1 97.88 265 GLN A CA 1
ATOM 1990 C C . GLN A 1 265 ? 10.992 -11.523 -24.781 1 97.88 265 GLN A C 1
ATOM 1992 O O . GLN A 1 265 ? 10.188 -10.734 -24.281 1 97.88 265 GLN A O 1
ATOM 1997 N N . PHE A 1 266 ? 10.742 -12.109 -25.906 1 98.19 266 PHE A N 1
ATOM 1998 C CA . PHE A 1 266 ? 9.508 -12.039 -26.672 1 98.19 266 PHE A CA 1
ATOM 1999 C C . PHE A 1 266 ? 8.922 -13.43 -26.891 1 98.19 266 PHE A C 1
ATOM 2001 O O . PHE A 1 266 ? 9.539 -14.273 -27.547 1 98.19 266 PHE A O 1
ATOM 2008 N N . THR A 1 267 ? 7.75 -13.703 -26.375 1 98.06 267 THR A N 1
ATOM 2009 C CA . THR A 1 267 ? 7.203 -15.055 -26.328 1 98.06 267 THR A CA 1
ATOM 2010 C C . THR A 1 267 ? 5.891 -15.133 -27.109 1 98.06 267 THR A C 1
ATOM 2012 O O . THR A 1 267 ? 4.977 -14.336 -26.875 1 98.06 267 THR A O 1
ATOM 2015 N N . LEU A 1 268 ? 5.762 -16.031 -28 1 98.19 268 LEU A N 1
ATOM 2016 C CA . LEU A 1 268 ? 4.523 -16.422 -28.656 1 98.19 268 LEU A CA 1
ATOM 2017 C C . LEU A 1 268 ? 4.016 -17.75 -28.125 1 98.19 268 LEU A C 1
ATOM 2019 O O . LEU A 1 268 ? 4.754 -18.75 -28.109 1 98.19 268 LEU A O 1
ATOM 2023 N N . ARG A 1 269 ? 2.785 -17.828 -27.703 1 97.31 269 ARG A N 1
ATOM 2024 C CA . ARG A 1 269 ? 2.189 -19.047 -27.172 1 97.31 269 ARG A CA 1
ATOM 2025 C C . ARG A 1 269 ? 0.998 -19.484 -28.031 1 97.31 269 ARG A C 1
ATOM 2027 O O . ARG A 1 269 ? 0.16 -18.656 -28.391 1 97.31 269 ARG A O 1
ATOM 2034 N N . LYS A 1 270 ? 0.908 -20.703 -28.203 1 96.88 270 LYS A N 1
ATOM 2035 C CA . LYS A 1 270 ? -0.136 -21.266 -29.062 1 96.88 270 LYS A CA 1
ATOM 2036 C C . LYS A 1 270 ? -1.38 -21.625 -28.25 1 96.88 270 LYS A C 1
ATOM 2038 O O . LYS A 1 270 ? -1.274 -22.156 -27.156 1 96.88 270 LYS A O 1
ATOM 2043 N N . ARG A 1 271 ? -2.533 -21.359 -28.812 1 96.44 271 ARG A N 1
ATOM 2044 C CA . ARG A 1 271 ? -3.795 -21.719 -28.188 1 96.44 271 ARG A CA 1
ATOM 2045 C C . ARG A 1 271 ? -4.145 -23.188 -28.453 1 96.44 271 ARG A C 1
ATOM 2047 O O . ARG A 1 271 ? -3.543 -23.812 -29.312 1 96.44 271 ARG A O 1
ATOM 2054 N N . PRO A 1 272 ? -5.109 -23.766 -27.703 1 95.75 272 PRO A N 1
ATOM 2055 C CA . PRO A 1 272 ? -5.566 -25.125 -28 1 95.75 272 PRO A CA 1
ATOM 2056 C C . PRO A 1 272 ? -6.453 -25.188 -29.234 1 95.75 272 PRO A C 1
ATOM 2058 O O . PRO A 1 272 ? -7.152 -24.219 -29.562 1 95.75 272 PRO A O 1
ATOM 2061 N N . TYR A 1 273 ? -6.457 -26.359 -29.906 1 96.19 273 TYR A N 1
ATOM 2062 C CA . TYR A 1 273 ? -7.281 -26.641 -31.078 1 96.19 273 TYR A CA 1
ATOM 2063 C C . TYR A 1 273 ? -8 -27.969 -30.922 1 96.19 273 TYR A C 1
ATOM 2065 O O . TYR A 1 273 ? -7.477 -28.906 -30.297 1 96.19 273 TYR A O 1
ATOM 2073 N N . TYR A 1 274 ? -9.25 -28.047 -31.516 1 95.88 274 TYR A N 1
ATOM 2074 C CA . TYR A 1 274 ? -10 -29.297 -31.453 1 95.88 274 TYR A CA 1
ATOM 2075 C C . TYR A 1 274 ? -9.266 -30.406 -32.188 1 95.88 274 TYR A C 1
ATOM 2077 O O . TYR A 1 274 ? -9.539 -31.594 -32 1 95.88 274 TYR A O 1
ATOM 2085 N N . THR A 1 275 ? -8.32 -30.062 -33 1 93.12 275 THR A N 1
ATOM 2086 C CA . THR A 1 275 ? -7.559 -31.047 -33.781 1 93.12 275 THR A CA 1
ATOM 2087 C C . THR A 1 275 ? -6.387 -31.578 -32.969 1 93.12 275 THR A C 1
ATOM 2089 O O . THR A 1 275 ? -5.703 -32.5 -33.406 1 93.12 275 THR A O 1
ATOM 2092 N N . ASP A 1 276 ? -6.172 -30.984 -31.859 1 92.44 276 ASP A N 1
ATOM 2093 C CA . ASP A 1 276 ? -5.105 -31.484 -31 1 92.44 276 ASP A CA 1
ATOM 2094 C C . ASP A 1 276 ? -5.395 -32.906 -30.562 1 92.44 276 ASP A C 1
ATOM 2096 O O . ASP A 1 276 ? -6.547 -33.281 -30.297 1 92.44 276 ASP A O 1
ATOM 2100 N N . SER A 1 277 ? -4.367 -33.75 -30.359 1 87 277 SER A N 1
ATOM 2101 C CA . SER A 1 277 ? -4.535 -35.156 -29.969 1 87 277 SER A CA 1
ATOM 2102 C C . SER A 1 277 ? -5.074 -35.25 -28.547 1 87 277 SER A C 1
ATOM 2104 O O . SER A 1 277 ? -5.664 -36.281 -28.172 1 87 277 SER A O 1
ATOM 2106 N N . LYS A 1 278 ? -4.902 -34.25 -27.844 1 89 278 LYS A N 1
ATOM 2107 C CA . LYS A 1 278 ? -5.332 -34.281 -26.453 1 89 278 LYS A CA 1
ATOM 2108 C C . LYS A 1 278 ? -6.812 -33.938 -26.328 1 89 278 LYS A C 1
ATOM 2110 O O . LYS A 1 278 ? -7.344 -33.844 -25.219 1 89 278 LYS A O 1
ATOM 2115 N N . ILE A 1 279 ? -7.5 -33.656 -27.375 1 92.75 279 ILE A N 1
ATOM 2116 C CA . ILE A 1 279 ? -8.93 -33.375 -27.375 1 92.75 279 ILE A CA 1
ATOM 2117 C C . ILE A 1 279 ? -9.688 -34.438 -28.172 1 92.75 279 ILE A C 1
ATOM 2119 O O . ILE A 1 279 ? -9.344 -34.719 -29.312 1 92.75 279 ILE A O 1
ATOM 2123 N N . ASN A 1 280 ? -10.609 -35.094 -27.531 1 93.94 280 ASN A N 1
ATOM 2124 C CA . ASN A 1 280 ? -11.422 -36.125 -28.156 1 93.94 280 ASN A CA 1
ATOM 2125 C C . ASN A 1 280 ? -12.914 -35.875 -27.922 1 93.94 280 ASN A C 1
ATOM 2127 O O . ASN A 1 280 ? -13.539 -36.594 -27.141 1 93.94 280 ASN A O 1
ATOM 2131 N N . LEU A 1 281 ? -13.445 -34.969 -28.609 1 95.38 281 LEU A N 1
ATOM 2132 C CA . LEU A 1 281 ? -14.844 -34.594 -28.484 1 95.38 281 LEU A CA 1
ATOM 2133 C C . LEU A 1 281 ? -15.578 -34.75 -29.812 1 95.38 281 LEU A C 1
ATOM 2135 O O . LEU A 1 281 ? -14.945 -34.719 -30.875 1 95.38 281 LEU A O 1
ATOM 2139 N N . MET A 1 282 ? -16.875 -34.906 -29.75 1 96.44 282 MET A N 1
ATOM 2140 C CA . MET A 1 282 ? -17.672 -35.094 -30.953 1 96.44 282 MET A CA 1
ATOM 2141 C C . MET A 1 282 ? -17.75 -33.781 -31.75 1 96.44 282 MET A C 1
ATOM 2143 O O . MET A 1 282 ? -17.812 -32.688 -31.156 1 96.44 282 MET A O 1
ATOM 2147 N N . ASN A 1 283 ? -17.625 -33.906 -33.062 1 96.94 283 ASN A N 1
ATOM 2148 C CA . ASN A 1 283 ? -17.984 -32.75 -33.906 1 96.94 283 ASN A CA 1
ATOM 2149 C C . ASN A 1 283 ? -19.484 -32.594 -34 1 96.94 283 ASN A C 1
ATOM 2151 O O . ASN A 1 283 ? -20.25 -33.312 -33.344 1 96.94 283 ASN A O 1
ATOM 2155 N N . SER A 1 284 ? -19.969 -31.641 -34.781 1 97.31 284 SER A N 1
ATOM 2156 C CA . SER A 1 284 ? -21.391 -31.312 -34.844 1 97.31 284 SER A CA 1
ATOM 2157 C C . SER A 1 284 ? -22.188 -32.469 -35.406 1 97.31 284 SER A C 1
ATOM 2159 O O . SER A 1 284 ? -23.266 -32.812 -34.906 1 97.31 284 SER A O 1
ATOM 2161 N N . SER A 1 285 ? -21.719 -33.062 -36.5 1 97.38 285 SER A N 1
ATOM 2162 C CA . SER A 1 285 ? -22.422 -34.156 -37.125 1 97.38 285 SER A CA 1
ATOM 2163 C C . SER A 1 285 ? -22.547 -35.375 -36.188 1 97.38 285 SER A C 1
ATOM 2165 O O . SER A 1 285 ? -23.641 -35.938 -36.062 1 97.38 285 SER A O 1
ATOM 2167 N N . GLU A 1 286 ? -21.484 -35.719 -35.656 1 96.88 286 GLU A N 1
ATOM 2168 C CA . GLU A 1 286 ? -21.484 -36.844 -34.719 1 96.88 286 GLU A CA 1
ATOM 2169 C C . GLU A 1 286 ? -22.422 -36.562 -33.531 1 96.88 286 GLU A C 1
ATOM 2171 O O . GLU A 1 286 ? -23.141 -37.469 -33.062 1 96.88 286 GLU A O 1
ATOM 2176 N N . ARG A 1 287 ? -22.422 -35.375 -33.031 1 97.06 287 ARG A N 1
ATOM 2177 C CA . ARG A 1 287 ? -23.25 -35.031 -31.891 1 97.06 287 ARG A CA 1
ATOM 2178 C C . ARG A 1 287 ? -24.734 -35.094 -32.25 1 97.06 287 ARG A C 1
ATOM 2180 O O . ARG A 1 287 ? -25.562 -35.469 -31.422 1 97.06 287 ARG A O 1
ATOM 2187 N N . VAL A 1 288 ? -25.109 -34.594 -33.438 1 97.19 288 VAL A N 1
ATOM 2188 C CA . VAL A 1 288 ? -26.484 -34.688 -33.906 1 97.19 288 VAL A CA 1
ATOM 2189 C C . VAL A 1 288 ? -26.906 -36.156 -34.031 1 97.19 288 VAL A C 1
ATOM 2191 O O . VAL A 1 288 ? -28.016 -36.531 -33.625 1 97.19 288 VAL A O 1
ATOM 2194 N N . GLN A 1 289 ? -26.016 -36.969 -34.594 1 96.25 289 GLN A N 1
ATOM 2195 C CA . GLN A 1 289 ? -26.297 -38.406 -34.688 1 96.25 289 GLN A CA 1
ATOM 2196 C C . GLN A 1 289 ? -26.516 -39.031 -33.312 1 96.25 289 GLN A C 1
ATOM 2198 O O . GLN A 1 289 ? -27.391 -39.906 -33.156 1 96.25 289 GLN A O 1
ATOM 2203 N N . PHE A 1 290 ? -25.672 -38.625 -32.469 1 95.31 290 PHE A N 1
ATOM 2204 C CA . PHE A 1 290 ? -25.812 -39.094 -31.094 1 95.31 290 PHE A CA 1
ATOM 2205 C C . PHE A 1 290 ? -27.172 -38.688 -30.531 1 95.31 290 PHE A C 1
ATOM 2207 O O . PHE A 1 290 ? -27.844 -39.5 -29.891 1 95.31 290 PHE A O 1
ATOM 2214 N N . SER A 1 291 ? -27.641 -37.469 -30.75 1 95.62 291 SER A N 1
ATOM 2215 C CA . SER A 1 291 ? -28.938 -37 -30.281 1 95.62 291 SER A CA 1
ATOM 2216 C C . SER A 1 291 ? -30.078 -37.781 -30.938 1 95.62 291 SER A C 1
ATOM 2218 O O . SER A 1 291 ? -31.078 -38.094 -30.281 1 95.62 291 SER A O 1
ATOM 2220 N N . GLN A 1 292 ? -29.984 -38.031 -32.219 1 95.44 292 GLN A N 1
ATOM 2221 C CA . GLN A 1 292 ? -30.984 -38.812 -32.938 1 95.44 292 GLN A CA 1
ATOM 2222 C C . GLN A 1 292 ? -31.109 -40.219 -32.344 1 95.44 292 GLN A C 1
ATOM 2224 O O . GLN A 1 292 ? -32.219 -40.75 -32.188 1 95.44 292 GLN A O 1
ATOM 2229 N N . TYR A 1 293 ? -30.031 -40.75 -32.031 1 93.94 293 TYR A N 1
ATOM 2230 C CA . TYR A 1 293 ? -30.016 -42.062 -31.391 1 93.94 293 TYR A CA 1
ATOM 2231 C C . TYR A 1 293 ? -30.766 -42.062 -30.062 1 93.94 293 TYR A C 1
ATOM 2233 O O . TYR A 1 293 ? -31.594 -42.906 -29.797 1 93.94 293 TYR A O 1
ATOM 2241 N N . LEU A 1 294 ? -30.438 -41.094 -29.203 1 92.12 294 LEU A N 1
ATOM 2242 C CA . LEU A 1 294 ? -31.094 -41 -27.906 1 92.12 294 LEU A CA 1
ATOM 2243 C C . LEU A 1 294 ? -32.594 -40.812 -28.078 1 92.12 294 LEU A C 1
ATOM 2245 O O . LEU A 1 294 ? -33.375 -41.438 -27.328 1 92.12 294 LEU A O 1
ATOM 2249 N N . ALA A 1 295 ? -33 -40 -29 1 91.88 295 ALA A N 1
ATOM 2250 C CA . ALA A 1 295 ? -34.406 -39.781 -29.266 1 91.88 295 ALA A CA 1
ATOM 2251 C C . ALA A 1 295 ? -35.094 -41.094 -29.703 1 91.88 295 ALA A C 1
ATOM 2253 O O . ALA A 1 295 ? -36.219 -41.375 -29.297 1 91.88 295 ALA A O 1
ATOM 2254 N N . ALA A 1 296 ? -34.406 -41.812 -30.516 1 89.69 296 ALA A N 1
ATOM 2255 C CA . ALA A 1 296 ? -34.938 -43.094 -31.016 1 89.69 296 ALA A CA 1
ATOM 2256 C C . ALA A 1 296 ? -35.125 -44.094 -29.875 1 89.69 296 ALA A C 1
ATOM 2258 O O . ALA A 1 296 ? -36.031 -44.938 -29.922 1 89.69 296 ALA A O 1
ATOM 2259 N N . GLN A 1 297 ? -34.344 -43.906 -28.875 1 87 297 GLN A N 1
ATOM 2260 C CA . GLN A 1 297 ? -34.438 -44.812 -27.719 1 87 297 GLN A CA 1
ATOM 2261 C C . GLN A 1 297 ? -35.406 -44.25 -26.672 1 87 297 GLN A C 1
ATOM 2263 O O . GLN A 1 297 ? -35.5 -44.781 -25.562 1 87 297 GLN A O 1
ATOM 2268 N N . HIS A 1 298 ? -36.094 -43.188 -26.922 1 86 298 HIS A N 1
ATOM 2269 C CA . HIS A 1 298 ? -37.031 -42.531 -26.016 1 86 298 HIS A CA 1
ATOM 2270 C C . HIS A 1 298 ? -36.344 -42.156 -24.703 1 86 298 HIS A C 1
ATOM 2272 O O . HIS A 1 298 ? -36.875 -42.438 -23.625 1 86 298 HIS A O 1
ATOM 2278 N N . TYR A 1 299 ? -35.125 -41.688 -24.906 1 87.31 299 TYR A N 1
ATOM 2279 C CA . TYR A 1 299 ? -34.344 -41.219 -23.75 1 87.31 299 TYR A CA 1
ATOM 2280 C C . TYR A 1 299 ? -35.062 -40.094 -23.047 1 87.31 299 TYR A C 1
ATOM 2282 O O . TYR A 1 299 ? -35.594 -39.156 -23.703 1 87.31 299 TYR A O 1
ATOM 2290 N N . VAL A 1 300 ? -35.125 -40.094 -21.688 1 82.56 300 VAL A N 1
ATOM 2291 C CA . VAL A 1 300 ? -35.75 -39.031 -20.906 1 82.56 300 VAL A CA 1
ATOM 2292 C C . VAL A 1 300 ? -34.719 -38 -20.5 1 82.56 300 VAL A C 1
ATOM 2294 O O . VAL A 1 300 ? -33.75 -38.344 -19.781 1 82.56 300 VAL A O 1
ATOM 2297 N N . TYR A 1 301 ? -34.875 -36.844 -20.875 1 83.75 301 TYR A N 1
ATOM 2298 C CA . TYR A 1 301 ? -33.938 -35.75 -20.578 1 83.75 301 TYR A CA 1
ATOM 2299 C C . TYR A 1 301 ? -34.281 -35.094 -19.25 1 83.75 301 TYR A C 1
ATOM 2301 O O . TYR A 1 301 ? -35.406 -35.219 -18.75 1 83.75 301 TYR A O 1
ATOM 2309 N N . PRO A 1 302 ? -33.281 -34.344 -18.641 1 79.19 302 PRO A N 1
ATOM 2310 C CA . PRO A 1 302 ? -33.531 -33.625 -17.375 1 79.19 302 PRO A CA 1
ATOM 2311 C C . PRO A 1 302 ? -34.562 -32.5 -17.531 1 79.19 302 PRO A C 1
ATOM 2313 O O . PRO A 1 302 ? -34.594 -31.859 -18.594 1 79.19 302 PRO A O 1
ATOM 2316 N N . SER A 1 303 ? -35.438 -32.281 -16.516 1 74.06 303 SER A N 1
ATOM 2317 C CA . SER A 1 303 ? -36.469 -31.25 -16.562 1 74.06 303 SER A CA 1
ATOM 2318 C C . SER A 1 303 ? -35.875 -29.859 -16.75 1 74.06 303 SER A C 1
ATOM 2320 O O . SER A 1 303 ? -36.438 -29.016 -17.438 1 74.06 303 SER A O 1
ATOM 2322 N N . GLY A 1 304 ? -34.688 -29.5 -16.266 1 80.25 304 GLY A N 1
ATOM 2323 C CA . GLY A 1 304 ? -34.094 -28.172 -16.344 1 80.25 304 GLY A CA 1
ATOM 2324 C C . GLY A 1 304 ? -33 -28.078 -17.406 1 80.25 304 GLY A C 1
ATOM 2325 O O . GLY A 1 304 ? -32.094 -27.234 -17.312 1 80.25 304 GLY A O 1
ATOM 2326 N N . MET A 1 305 ? -33.25 -28.797 -18.469 1 88.31 305 MET A N 1
ATOM 2327 C CA . MET A 1 305 ? -32.281 -28.781 -19.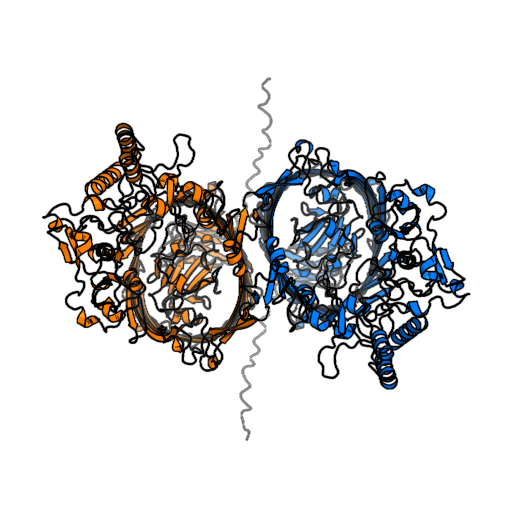547 1 88.31 305 MET A CA 1
ATOM 2328 C C . MET A 1 305 ? -32.375 -27.484 -20.359 1 88.31 305 MET A C 1
ATOM 2330 O O . MET A 1 305 ? -33.469 -26.953 -20.547 1 88.31 305 MET A O 1
ATOM 2334 N N . ALA A 1 306 ? -31.25 -27.062 -20.812 1 92.69 306 ALA A N 1
ATOM 2335 C CA . ALA A 1 306 ? -31.203 -25.844 -21.641 1 92.69 306 ALA A CA 1
ATOM 2336 C C . ALA A 1 306 ? -32.031 -26.031 -22.922 1 92.69 306 ALA A C 1
ATOM 2338 O O . ALA A 1 306 ? -32.031 -27.125 -23.5 1 92.69 306 ALA A O 1
ATOM 2339 N N . LYS A 1 307 ? -32.656 -25.047 -23.359 1 94.06 307 LYS A N 1
ATOM 2340 C CA . LYS A 1 307 ? -33.469 -25.094 -24.578 1 94.06 307 LYS A CA 1
ATOM 2341 C C . LYS A 1 307 ? -32.656 -24.719 -25.797 1 94.06 307 LYS A C 1
ATOM 2343 O O . LYS A 1 307 ? -32.75 -23.578 -26.297 1 94.06 307 LYS A O 1
ATOM 2348 N N . VAL A 1 308 ? -31.984 -25.656 -26.281 1 95.44 308 VAL A N 1
ATOM 2349 C CA . VAL A 1 308 ? -31.125 -25.406 -27.438 1 95.44 308 VAL A CA 1
ATOM 2350 C C . VAL A 1 308 ? -30.797 -26.734 -28.125 1 95.44 308 VAL A C 1
ATOM 2352 O O . VAL A 1 308 ? -31.047 -27.812 -27.578 1 95.44 308 VAL A O 1
ATOM 2355 N N . GLY A 1 309 ? -30.328 -26.719 -29.422 1 94.94 309 GLY A N 1
ATOM 2356 C CA . GLY A 1 309 ? -29.812 -27.891 -30.109 1 94.94 309 GLY A CA 1
ATOM 2357 C C . GLY A 1 309 ? -30.906 -28.75 -30.734 1 94.94 309 GLY A C 1
ATOM 2358 O O . GLY A 1 309 ? -32.031 -28.281 -30.953 1 94.94 309 GLY A O 1
ATOM 2359 N N . TYR A 1 310 ? -30.578 -30 -31.031 1 96.25 310 TYR A N 1
ATOM 2360 C CA . TYR A 1 310 ? -31.453 -30.953 -31.688 1 96.25 310 TYR A CA 1
ATOM 2361 C C . TYR A 1 310 ? -32.688 -31.234 -30.828 1 96.25 310 TYR A C 1
ATOM 2363 O O . TYR A 1 310 ? -33.812 -31.281 -31.344 1 96.25 310 TYR A O 1
ATOM 2371 N N . GLU A 1 311 ? -32.469 -31.391 -29.547 1 94.31 311 GLU A N 1
ATOM 2372 C CA . GLU A 1 311 ? -33.562 -31.75 -28.625 1 94.31 311 GLU A CA 1
ATOM 2373 C C . GLU A 1 311 ? -34.625 -30.672 -28.594 1 94.31 311 GLU A C 1
ATOM 2375 O O . GLU A 1 311 ? -35.812 -30.969 -28.547 1 94.31 311 GLU A O 1
ATOM 2380 N N . GLU A 1 312 ? -34.156 -29.469 -28.516 1 94.88 312 GLU A N 1
ATOM 2381 C CA . GLU A 1 312 ? -35.125 -28.375 -28.531 1 94.88 312 GLU A CA 1
ATOM 2382 C C . GLU A 1 312 ? -35.906 -28.344 -29.828 1 94.88 312 GLU A C 1
ATOM 2384 O O . GLU A 1 312 ? -37.125 -28.109 -29.828 1 94.88 312 GLU A O 1
ATOM 2389 N N . ALA A 1 313 ? -35.281 -28.484 -30.984 1 96.19 313 ALA A N 1
ATOM 2390 C CA . ALA A 1 313 ? -35.938 -28.5 -32.281 1 96.19 313 ALA A CA 1
ATOM 2391 C C . ALA A 1 313 ? -36.969 -29.641 -32.344 1 96.19 313 ALA A C 1
ATOM 2393 O O . ALA A 1 313 ? -38.062 -29.469 -32.906 1 96.19 313 ALA A O 1
ATOM 2394 N N . LEU A 1 314 ? -36.562 -30.797 -31.891 1 96.12 314 LEU A N 1
ATOM 2395 C CA . LEU A 1 314 ? -37.469 -31.953 -31.875 1 96.12 314 LEU A CA 1
ATOM 2396 C C . LEU A 1 314 ? -38.688 -31.672 -31.016 1 96.12 314 LEU A C 1
ATOM 2398 O O . LEU A 1 314 ? -39.812 -32.031 -31.391 1 96.12 314 LEU A O 1
ATOM 2402 N N . SER A 1 315 ? -38.469 -31.156 -29.844 1 94.88 315 SER A N 1
ATOM 2403 C CA . SER A 1 315 ? -39.562 -30.781 -28.969 1 94.88 315 SER A CA 1
ATOM 2404 C C . SER A 1 315 ? -40.531 -29.828 -29.672 1 94.88 315 SER A C 1
ATOM 2406 O O . SER A 1 315 ? -41.75 -29.953 -29.531 1 94.88 315 SER A O 1
ATOM 2408 N N . GLN A 1 316 ? -40.031 -28.906 -30.438 1 95.75 316 GLN A N 1
ATOM 2409 C CA . GLN A 1 316 ? -40.844 -27.938 -31.156 1 95.75 316 GLN A CA 1
ATOM 2410 C C . GLN A 1 316 ? -41.625 -28.625 -32.281 1 95.75 316 GLN A C 1
ATOM 2412 O O . GLN A 1 316 ? -42.75 -28.266 -32.562 1 95.75 316 GLN A O 1
ATOM 2417 N N . LEU A 1 317 ? -41 -29.547 -32.906 1 96.5 317 LEU A N 1
ATOM 2418 C CA . LEU A 1 317 ? -41.688 -30.312 -33.938 1 96.5 317 LEU A CA 1
ATOM 2419 C C . LEU A 1 317 ? -42.875 -31.078 -33.344 1 96.5 317 LEU A C 1
ATOM 2421 O O . LEU A 1 317 ? -43.969 -31.031 -33.906 1 96.5 317 LEU A O 1
ATOM 2425 N N . TYR A 1 318 ? -42.594 -31.781 -32.25 1 95.56 318 TYR A N 1
ATOM 2426 C CA . TYR A 1 318 ? -43.625 -32.594 -31.625 1 95.56 318 TYR A CA 1
ATOM 2427 C C . TYR A 1 318 ? -44.781 -31.75 -31.109 1 95.56 318 TYR A C 1
ATOM 2429 O O . TYR A 1 318 ? -45.938 -32.188 -31.047 1 95.56 318 TYR A O 1
ATOM 2437 N N . SER A 1 319 ? -44.438 -30.562 -30.688 1 95.19 319 SER A N 1
ATOM 2438 C CA . SER A 1 319 ? -45.469 -29.656 -30.156 1 95.19 319 SER A CA 1
ATOM 2439 C C . SER A 1 319 ? -46.188 -28.922 -31.281 1 95.19 319 SER A C 1
ATOM 2441 O O . SER A 1 319 ? -47.125 -28.172 -31.047 1 95.19 319 SER A O 1
ATOM 2443 N N . GLY A 1 320 ? -45.719 -29 -32.438 1 95.38 320 GLY A N 1
ATOM 2444 C CA . GLY A 1 320 ? -46.375 -28.406 -33.594 1 95.38 320 GLY A CA 1
ATOM 2445 C C . GLY A 1 320 ? -45.938 -26.969 -33.875 1 95.38 320 GLY A C 1
ATOM 2446 O O . GLY A 1 320 ? -46.562 -26.266 -34.625 1 95.38 320 GLY A O 1
ATOM 2447 N N . LEU A 1 321 ? -44.938 -26.609 -33.188 1 95.94 321 LEU A N 1
ATOM 2448 C CA . LEU A 1 321 ? -44.5 -25.234 -33.312 1 95.94 321 LEU A CA 1
ATOM 2449 C C . LEU A 1 321 ? -43.75 -25.016 -34.625 1 95.94 321 LEU A C 1
ATOM 2451 O O . LEU A 1 321 ? -43.656 -23.906 -35.125 1 95.94 321 LEU A O 1
ATOM 2455 N N . ILE A 1 322 ? -43.094 -26.109 -35.156 1 96.12 322 ILE A N 1
ATOM 2456 C CA . ILE A 1 322 ? -42.406 -26 -36.438 1 96.12 322 ILE A CA 1
ATOM 2457 C C . ILE A 1 322 ? -42.844 -27.125 -37.344 1 96.12 322 ILE A C 1
ATOM 2459 O O . ILE A 1 322 ? -43.375 -28.141 -36.906 1 96.12 322 ILE A O 1
ATOM 2463 N N . THR A 1 323 ? -42.531 -26.938 -38.688 1 97 323 THR A N 1
ATOM 2464 C CA . THR A 1 323 ? -42.906 -27.953 -39.688 1 97 323 THR A CA 1
ATOM 2465 C C . THR A 1 323 ? -41.781 -28.984 -39.844 1 97 323 THR A C 1
ATOM 2467 O O . THR A 1 323 ? -40.688 -28.766 -39.344 1 97 323 THR A O 1
ATOM 2470 N N . GLN A 1 324 ? -42.094 -30.094 -40.438 1 96.44 324 GLN A N 1
ATOM 2471 C CA . GLN A 1 324 ? -41.094 -31.125 -40.688 1 96.44 324 GLN A CA 1
ATOM 2472 C C . GLN A 1 324 ? -39.969 -30.594 -41.562 1 96.44 324 GLN A C 1
ATOM 2474 O O . GLN A 1 324 ? -38.812 -30.938 -41.375 1 96.44 324 GLN A O 1
ATOM 2479 N N . GLU A 1 325 ? -40.344 -29.766 -42.531 1 96.19 325 GLU A N 1
ATOM 2480 C CA . GLU A 1 325 ? -39.375 -29.172 -43.438 1 96.19 325 GLU A CA 1
ATOM 2481 C C . GLU A 1 325 ? -38.406 -28.25 -42.656 1 96.19 325 GLU A C 1
ATOM 2483 O O . GLU A 1 325 ? -37.188 -28.281 -42.875 1 96.19 325 GLU A O 1
ATOM 2488 N N . GLU A 1 326 ? -38.969 -27.484 -41.812 1 96.19 326 GLU A N 1
ATOM 2489 C CA . GLU A 1 326 ? -38.156 -26.594 -41 1 96.19 326 GLU A CA 1
ATOM 2490 C C . GLU A 1 326 ? -37.25 -27.375 -40.062 1 96.19 326 GLU A C 1
ATOM 2492 O O . GLU A 1 326 ? -36.094 -27 -39.844 1 96.19 326 GLU A O 1
ATOM 2497 N N . PHE A 1 327 ? -37.812 -28.359 -39.5 1 97.25 327 PHE A N 1
ATOM 2498 C CA . PHE A 1 327 ? -37.031 -29.234 -38.625 1 97.25 327 PHE A CA 1
ATOM 2499 C C . PHE A 1 327 ? -35.844 -29.812 -39.375 1 97.25 327 PHE A C 1
ATOM 2501 O O . PHE A 1 327 ? -34.719 -29.766 -38.875 1 97.25 327 PHE A O 1
ATOM 2508 N N . GLU A 1 328 ? -36.031 -30.328 -40.531 1 96.56 328 GLU A N 1
ATOM 2509 C CA . GLU A 1 328 ? -34.969 -30.938 -41.312 1 96.56 328 GLU A CA 1
ATOM 2510 C C . GLU A 1 328 ? -33.906 -29.891 -41.719 1 96.56 328 GLU A C 1
ATOM 2512 O O . GLU A 1 328 ? -32.719 -30.188 -41.75 1 96.56 328 GLU A O 1
ATOM 2517 N N . ARG A 1 329 ? -34.344 -28.75 -42 1 96.38 329 ARG A N 1
ATOM 2518 C CA . ARG A 1 329 ? -33.438 -27.672 -42.344 1 96.38 329 ARG A CA 1
ATOM 2519 C C . ARG A 1 329 ? -32.531 -27.344 -41.156 1 96.38 329 ARG A C 1
ATOM 2521 O O . ARG A 1 329 ? -31.328 -27.172 -41.312 1 96.38 329 ARG A O 1
ATOM 2528 N N . ARG A 1 330 ? -33.125 -27.188 -40 1 96.5 330 ARG A N 1
ATOM 2529 C CA . ARG A 1 330 ? -32.375 -26.875 -38.812 1 96.5 330 ARG A CA 1
ATOM 2530 C C . ARG A 1 330 ? -31.375 -28 -38.469 1 96.5 330 ARG A C 1
ATOM 2532 O O . ARG A 1 330 ? -30.25 -27.734 -38.031 1 96.5 330 ARG A O 1
ATOM 2539 N N . VAL A 1 331 ? -31.797 -29.203 -38.594 1 97.5 331 VAL A N 1
ATOM 2540 C CA . VAL A 1 331 ? -30.938 -30.359 -38.312 1 97.5 331 VAL A CA 1
ATOM 2541 C C . VAL A 1 331 ? -29.719 -30.328 -39.25 1 97.5 331 VAL A C 1
ATOM 2543 O O . VAL A 1 331 ? -28.594 -30.578 -38.844 1 97.5 331 VAL A O 1
ATOM 2546 N N . GLN A 1 332 ? -29.953 -30 -40.5 1 96.19 332 GLN A N 1
ATOM 2547 C CA . GLN A 1 332 ? -28.859 -29.906 -41.469 1 96.19 332 GLN A CA 1
ATOM 2548 C C . GLN A 1 332 ? -27.891 -28.797 -41.094 1 96.19 332 GLN A C 1
ATOM 2550 O O . GLN A 1 332 ? -26.672 -28.969 -41.188 1 96.19 332 GLN A O 1
ATOM 2555 N N . GLN A 1 333 ? -28.391 -27.75 -40.688 1 96.06 333 GLN A N 1
ATOM 2556 C CA . GLN A 1 333 ? -27.562 -26.641 -40.25 1 96.06 333 GLN A CA 1
ATOM 2557 C C . GLN A 1 333 ? -26.719 -27.031 -39.062 1 96.06 333 GLN A C 1
ATOM 2559 O O . GLN A 1 333 ? -25.547 -26.672 -38.969 1 96.06 333 GLN A O 1
ATOM 2564 N N . MET A 1 334 ? -27.281 -27.656 -38.062 1 97.44 334 MET A N 1
ATOM 2565 C CA . MET A 1 334 ? -26.578 -28.078 -36.844 1 97.44 334 MET A CA 1
ATOM 2566 C C . MET A 1 334 ? -25.469 -29.062 -37.188 1 97.44 334 MET A C 1
ATOM 2568 O O . MET A 1 334 ? -24.391 -29.016 -36.594 1 97.44 334 MET A O 1
ATOM 2572 N N . GLU A 1 335 ? -25.703 -29.969 -38.062 1 96.69 335 GLU A N 1
ATOM 2573 C CA . GLU A 1 335 ? -24.75 -31.016 -38.438 1 96.69 335 GLU A CA 1
ATOM 2574 C C . GLU A 1 335 ? -23.5 -30.406 -39.062 1 96.69 335 GLU A C 1
ATOM 2576 O O . GLU A 1 335 ? -22.406 -30.969 -38.938 1 96.69 335 GLU A O 1
ATOM 2581 N N . THR A 1 336 ? -23.594 -29.266 -39.656 1 95.94 336 THR A N 1
ATOM 2582 C CA . THR A 1 336 ? -22.453 -28.734 -40.406 1 95.94 336 THR A CA 1
ATOM 2583 C C . THR A 1 336 ? -21.875 -27.516 -39.688 1 95.94 336 THR A C 1
ATOM 2585 O O . THR A 1 336 ? -20.859 -26.969 -40.125 1 95.94 336 THR A O 1
ATOM 2588 N N . ARG A 1 337 ? -22.375 -27.016 -38.688 1 94.81 337 ARG A N 1
ATOM 2589 C CA . ARG A 1 337 ? -21.969 -25.781 -38.031 1 94.81 337 ARG A CA 1
ATOM 2590 C C . ARG A 1 337 ? -20.547 -25.891 -37.5 1 94.81 337 ARG A C 1
ATOM 2592 O O . ARG A 1 337 ? -19.688 -25.062 -37.781 1 94.81 337 ARG A O 1
ATOM 2599 N N . ASN A 1 338 ? -20.234 -26.875 -36.594 1 96.69 338 ASN A N 1
ATOM 2600 C CA . ASN A 1 338 ? -18.938 -27.141 -35.969 1 96.69 338 ASN A CA 1
ATOM 2601 C C . ASN A 1 338 ? -18.344 -25.891 -35.344 1 96.69 338 ASN A C 1
ATOM 2603 O O . ASN A 1 338 ? -17.188 -25.547 -35.656 1 96.69 338 ASN A O 1
ATOM 2607 N N . THR A 1 339 ? -19.078 -25.188 -34.531 1 97.31 339 THR A N 1
ATOM 2608 C CA . THR A 1 339 ? -18.562 -24 -33.812 1 97.31 339 THR A CA 1
ATOM 2609 C C . THR A 1 339 ? -17.25 -24.312 -33.125 1 97.31 339 THR A C 1
ATOM 2611 O O . THR A 1 339 ? -17.172 -25.266 -32.344 1 97.31 339 THR A O 1
ATOM 2614 N N . ASP A 1 340 ? -16.219 -23.531 -33.344 1 97.81 340 ASP A N 1
ATOM 2615 C CA . ASP A 1 340 ? -14.914 -23.703 -32.688 1 97.81 340 ASP A CA 1
ATOM 2616 C C . ASP A 1 340 ? -14.812 -22.828 -31.438 1 97.81 340 ASP A C 1
ATOM 2618 O O . ASP A 1 340 ? -14.258 -21.719 -31.484 1 97.81 340 ASP A O 1
ATOM 2622 N N . TRP A 1 341 ? -15.211 -23.375 -30.391 1 98 341 TRP A N 1
ATOM 2623 C CA . TRP A 1 341 ? -15.227 -22.641 -29.125 1 98 341 TRP A CA 1
ATOM 2624 C C . TRP A 1 341 ? -13.82 -22.25 -28.703 1 98 341 TRP A C 1
ATOM 2626 O O . TRP A 1 341 ? -13.617 -21.203 -28.078 1 98 341 TRP A O 1
ATOM 2636 N N . PHE A 1 342 ? -12.812 -23.062 -29 1 97.38 342 PHE A N 1
ATOM 2637 C CA . PHE A 1 342 ? -11.438 -22.703 -28.656 1 97.38 342 PHE A CA 1
ATOM 2638 C C . PHE A 1 342 ? -10.992 -21.453 -29.406 1 97.38 342 PHE A C 1
ATOM 2640 O O . PHE A 1 342 ? -10.297 -20.609 -28.859 1 97.38 342 PHE A O 1
ATOM 2647 N N . ASP A 1 343 ? -11.344 -21.344 -30.547 1 97 343 ASP A N 1
ATOM 2648 C CA . ASP A 1 343 ? -10.984 -20.188 -31.359 1 97 343 ASP A CA 1
ATOM 2649 C C . ASP A 1 343 ? -11.633 -18.906 -30.812 1 97 343 ASP A C 1
ATOM 2651 O O . ASP A 1 343 ? -11.031 -17.844 -30.844 1 97 343 ASP A O 1
ATOM 2655 N N . ILE A 1 344 ? -12.852 -19.047 -30.375 1 97.56 344 ILE A N 1
ATOM 2656 C CA . ILE A 1 344 ? -13.641 -17.906 -29.922 1 97.56 344 ILE A CA 1
ATOM 2657 C C . ILE A 1 344 ? -13.188 -17.484 -28.531 1 97.56 344 ILE A C 1
ATOM 2659 O O . ILE A 1 344 ? -13.141 -16.281 -28.234 1 97.56 344 ILE A O 1
ATOM 2663 N N . LEU A 1 345 ? -12.82 -18.406 -27.719 1 98 345 LEU A N 1
ATOM 2664 C CA . LEU A 1 345 ? -12.602 -18.125 -26.312 1 98 345 LEU A CA 1
ATOM 2665 C C . LEU A 1 345 ? -11.117 -17.984 -26 1 98 345 LEU A C 1
ATOM 2667 O O . LEU A 1 345 ? -10.742 -17.531 -24.922 1 98 345 LEU A O 1
ATOM 2671 N N . THR A 1 346 ? -10.281 -18.391 -26.875 1 97.44 346 THR A N 1
ATOM 2672 C CA . THR A 1 346 ? -8.836 -18.312 -26.703 1 97.44 346 THR A CA 1
ATOM 2673 C C . THR A 1 346 ? -8.18 -17.641 -27.906 1 97.44 346 THR A C 1
ATOM 2675 O O . THR A 1 346 ? -8.859 -17.344 -28.891 1 97.44 346 THR A O 1
ATOM 2678 N N . HIS A 1 347 ? -6.906 -17.297 -27.812 1 97.69 347 HIS A N 1
ATOM 2679 C CA . HIS A 1 347 ? -6.145 -16.719 -28.906 1 97.69 347 HIS A CA 1
ATOM 2680 C C . HIS A 1 347 ? -4.66 -17.047 -28.781 1 97.69 347 HIS A C 1
ATOM 2682 O O . HIS A 1 347 ? -4.199 -17.469 -27.719 1 97.69 347 HIS A O 1
ATOM 2688 N N . ASN A 1 348 ? -3.973 -16.953 -29.844 1 97.69 348 ASN A N 1
ATOM 2689 C CA . ASN A 1 348 ? -2.516 -16.969 -29.766 1 97.69 348 ASN A CA 1
ATOM 2690 C C . ASN A 1 348 ? -1.98 -15.719 -29.062 1 97.69 348 ASN A C 1
ATOM 2692 O O . ASN A 1 348 ? -2.275 -14.594 -29.484 1 97.69 348 ASN A O 1
ATOM 2696 N N . SER A 1 349 ? -1.235 -15.938 -28.109 1 97.38 349 SER A N 1
ATOM 2697 C CA . SER A 1 349 ? -0.898 -14.797 -27.266 1 97.38 349 SER A CA 1
ATOM 2698 C C . SER A 1 349 ? 0.539 -14.336 -27.5 1 97.38 349 SER A C 1
ATOM 2700 O O . SER A 1 349 ? 1.364 -15.109 -28 1 97.38 349 SER A O 1
ATOM 2702 N N . PHE A 1 350 ? 0.803 -13.078 -27.219 1 97.56 350 PHE A N 1
ATOM 2703 C CA . PHE A 1 350 ? 2.121 -12.461 -27.281 1 97.56 350 PHE A CA 1
ATOM 2704 C C . PHE A 1 350 ? 2.475 -11.805 -25.953 1 97.56 350 PHE A C 1
ATOM 2706 O O . PHE A 1 350 ? 1.725 -10.969 -25.453 1 97.56 350 PHE A O 1
ATOM 2713 N N . SER A 1 351 ? 3.549 -12.234 -25.344 1 97.62 351 SER A N 1
ATOM 2714 C CA . SER A 1 351 ? 4.062 -11.68 -24.094 1 97.62 351 SER A CA 1
ATOM 2715 C C . SER A 1 351 ? 5.477 -11.141 -24.266 1 97.62 351 SER A C 1
ATOM 2717 O O . SER A 1 351 ? 6.207 -11.578 -25.156 1 97.62 351 SER A O 1
ATOM 2719 N N . HIS A 1 352 ? 5.871 -10.141 -23.453 1 97.12 352 HIS A N 1
ATOM 2720 C CA . HIS A 1 352 ? 7.238 -9.641 -23.5 1 97.12 352 HIS A CA 1
ATOM 2721 C C . HIS A 1 352 ? 7.738 -9.289 -22.094 1 97.12 352 HIS A C 1
ATOM 2723 O O . HIS A 1 352 ? 6.945 -8.93 -21.219 1 97.12 352 HIS A O 1
ATOM 2729 N N . ASP A 1 353 ? 9.031 -9.438 -21.859 1 96.44 353 ASP A N 1
ATOM 2730 C CA . ASP A 1 353 ? 9.734 -9.203 -20.609 1 96.44 353 ASP A CA 1
ATOM 2731 C C . ASP A 1 353 ? 11.008 -8.398 -20.828 1 96.44 353 ASP A C 1
ATOM 2733 O O . ASP A 1 353 ? 11.766 -8.672 -21.766 1 96.44 353 ASP A O 1
ATOM 2737 N N . HIS A 1 354 ? 11.234 -7.375 -20.078 1 96.38 354 HIS A N 1
ATOM 2738 C CA . HIS A 1 354 ? 12.406 -6.512 -20.156 1 96.38 354 HIS A CA 1
ATOM 2739 C C . HIS A 1 354 ? 13.055 -6.332 -18.781 1 96.38 354 HIS A C 1
ATOM 2741 O O . HIS A 1 354 ? 12.359 -6.113 -17.781 1 96.38 354 HIS A O 1
ATOM 2747 N N . SER A 1 355 ? 14.344 -6.508 -18.703 1 96 355 SER A N 1
ATOM 2748 C CA . SER A 1 355 ? 15.102 -6.297 -17.484 1 96 355 SER A CA 1
ATOM 2749 C C . SER A 1 355 ? 16.406 -5.551 -17.766 1 96 355 SER A C 1
ATOM 2751 O O . SER A 1 355 ? 17.141 -5.902 -18.688 1 96 355 SER A O 1
ATOM 2753 N N . VAL A 1 356 ? 16.703 -4.523 -17.047 1 94 356 VAL A N 1
ATOM 2754 C CA . VAL A 1 356 ? 17.953 -3.779 -17.109 1 94 356 VAL A CA 1
ATOM 2755 C C . VAL A 1 356 ? 18.625 -3.781 -15.734 1 94 356 VAL A C 1
ATOM 2757 O O . VAL A 1 356 ? 17.969 -3.557 -14.719 1 94 356 VAL A O 1
ATOM 2760 N N . SER A 1 357 ? 19.859 -4.145 -15.711 1 94.06 357 SER A N 1
ATOM 2761 C CA . SER A 1 357 ? 20.594 -4.133 -14.453 1 94.06 357 SER A CA 1
ATOM 2762 C C . SER A 1 357 ? 21.969 -3.498 -14.617 1 94.06 357 SER A C 1
ATOM 2764 O O . SER A 1 357 ? 22.516 -3.482 -15.727 1 94.06 357 SER A O 1
ATOM 2766 N N . VAL A 1 358 ? 22.516 -2.969 -13.602 1 90.38 358 VAL A N 1
ATOM 2767 C CA . VAL A 1 358 ? 23.844 -2.393 -13.539 1 90.38 358 VAL A CA 1
ATOM 2768 C C . VAL A 1 358 ? 24.594 -2.939 -12.32 1 90.38 358 VAL A C 1
ATOM 2770 O O . VAL A 1 358 ? 24.047 -2.971 -11.219 1 90.38 358 VAL A O 1
ATOM 2773 N N . SER A 1 359 ? 25.703 -3.467 -12.539 1 90.94 359 SER A N 1
ATOM 2774 C CA . SER A 1 359 ? 26.531 -4.004 -11.461 1 90.94 359 SER A CA 1
ATOM 2775 C C . SER A 1 359 ? 27.969 -3.506 -11.57 1 90.94 359 SER A C 1
ATOM 2777 O O . SER A 1 359 ? 28.516 -3.402 -12.672 1 90.94 359 SER A O 1
ATOM 2779 N N . GLY A 1 360 ? 28.562 -3.104 -10.516 1 85.5 360 GLY A N 1
ATOM 2780 C CA . GLY A 1 360 ? 29.922 -2.613 -10.469 1 85.5 360 GLY A CA 1
ATOM 2781 C C . GLY A 1 360 ? 30.328 -2.1 -9.102 1 85.5 360 GLY A C 1
ATOM 2782 O O . GLY A 1 360 ? 29.672 -2.402 -8.102 1 85.5 360 GLY A O 1
ATOM 2783 N N . GLY A 1 361 ? 31.531 -1.613 -8.977 1 82.31 361 GLY A N 1
ATOM 2784 C CA . GLY A 1 361 ? 31.969 -1.01 -7.727 1 82.31 361 GLY A CA 1
ATOM 2785 C C . GLY A 1 361 ? 33.469 -1.124 -7.496 1 82.31 361 GLY A C 1
ATOM 2786 O O . GLY A 1 361 ? 34.219 -1.49 -8.406 1 82.31 361 GLY A O 1
ATOM 2787 N N . SER A 1 362 ? 33.875 -0.647 -6.293 1 80 362 SER A N 1
ATOM 2788 C CA . SER A 1 362 ? 35.25 -0.721 -5.84 1 80 362 SER A CA 1
ATOM 2789 C C . SER A 1 362 ? 35.438 -1.765 -4.738 1 80 362 SER A C 1
ATOM 2791 O O . SER A 1 362 ? 34.5 -2.49 -4.418 1 80 362 SER A O 1
ATOM 2793 N N . GLU A 1 363 ? 36.594 -1.896 -4.309 1 76.38 363 GLU A N 1
ATOM 2794 C CA . GLU A 1 363 ? 36.844 -2.84 -3.227 1 76.38 363 GLU A CA 1
ATOM 2795 C C . GLU A 1 363 ? 36.062 -2.469 -1.966 1 76.38 363 GLU A C 1
ATOM 2797 O O . GLU A 1 363 ? 35.656 -3.344 -1.194 1 76.38 363 GLU A O 1
ATOM 2802 N N . LYS A 1 364 ? 35.875 -1.244 -1.762 1 79.69 364 LYS A N 1
ATOM 2803 C CA . LYS A 1 364 ? 35.25 -0.788 -0.526 1 79.69 364 LYS A CA 1
ATOM 2804 C C . LYS A 1 364 ? 33.75 -0.637 -0.7 1 79.69 364 LYS A C 1
ATOM 2806 O O . LYS A 1 364 ? 33 -0.625 0.282 1 79.69 364 LYS A O 1
ATOM 2811 N N . ALA A 1 365 ? 33.375 -0.477 -1.952 1 84.19 365 ALA A N 1
ATOM 2812 C CA . ALA A 1 365 ? 31.938 -0.292 -2.193 1 84.19 365 ALA A CA 1
ATOM 2813 C C . ALA A 1 365 ? 31.5 -1.004 -3.471 1 84.19 365 ALA A C 1
ATOM 2815 O O . ALA A 1 365 ? 32.062 -0.781 -4.539 1 84.19 365 ALA A O 1
ATOM 2816 N N . ARG A 1 366 ? 30.547 -1.816 -3.355 1 88.31 366 ARG A N 1
ATOM 2817 C CA . ARG A 1 366 ? 29.969 -2.533 -4.484 1 88.31 366 ARG A CA 1
ATOM 2818 C C . ARG A 1 366 ? 28.469 -2.32 -4.555 1 88.31 366 ARG A C 1
ATOM 2820 O O . ARG A 1 366 ? 27.797 -2.213 -3.523 1 88.31 366 ARG A O 1
ATOM 2827 N N . TYR A 1 367 ? 27.922 -2.301 -5.805 1 86.19 367 TYR A N 1
ATOM 2828 C CA . TYR A 1 367 ? 26.5 -2.029 -5.945 1 86.19 367 TYR A CA 1
ATOM 2829 C C . TYR A 1 367 ? 25.891 -2.889 -7.043 1 86.19 367 TYR A C 1
ATOM 2831 O O . TYR A 1 367 ? 26.578 -3.295 -7.984 1 86.19 367 TYR A O 1
ATOM 2839 N N . TYR A 1 368 ? 24.641 -3.16 -6.93 1 92.06 368 TYR A N 1
ATOM 2840 C CA . TYR A 1 368 ? 23.781 -3.816 -7.914 1 92.06 368 TYR A CA 1
ATOM 2841 C C . TYR A 1 368 ? 22.391 -3.207 -7.922 1 92.06 368 TYR A C 1
ATOM 2843 O O . TYR A 1 368 ? 21.734 -3.121 -6.879 1 92.06 368 TYR A O 1
ATOM 2851 N N . THR A 1 369 ? 21.938 -2.746 -9.062 1 89.75 369 THR A N 1
ATOM 2852 C CA . THR A 1 369 ? 20.578 -2.229 -9.211 1 89.75 369 THR A CA 1
ATOM 2853 C C . THR A 1 369 ? 19.906 -2.807 -10.453 1 89.75 369 THR A C 1
ATOM 2855 O O . THR A 1 369 ? 20.594 -3.125 -11.438 1 89.75 369 THR A O 1
ATOM 2858 N N . SER A 1 370 ? 18.594 -2.941 -10.383 1 94.19 370 SER A N 1
ATOM 2859 C CA . SER A 1 370 ? 17.875 -3.52 -11.516 1 94.19 370 SER A CA 1
ATOM 2860 C C . SER A 1 370 ? 16.438 -3.016 -11.57 1 94.19 370 SER A C 1
ATOM 2862 O O . SER A 1 370 ? 15.852 -2.693 -10.539 1 94.19 370 SER A O 1
ATOM 2864 N N . VAL A 1 371 ? 15.898 -2.875 -12.75 1 91.94 371 VAL A N 1
ATOM 2865 C CA . VAL A 1 371 ? 14.492 -2.588 -13.016 1 91.94 371 VAL A CA 1
ATOM 2866 C C . VAL A 1 371 ? 13.953 -3.564 -14.062 1 91.94 371 VAL A C 1
ATOM 2868 O O . VAL A 1 371 ? 14.656 -3.904 -15.023 1 91.94 371 VAL A O 1
ATOM 2871 N N . GLY A 1 372 ? 12.734 -3.994 -13.82 1 95.12 372 GLY A N 1
ATOM 2872 C CA . GLY A 1 372 ? 12.133 -4.957 -14.727 1 95.12 372 GLY A CA 1
ATOM 2873 C C . GLY A 1 372 ? 10.664 -4.68 -15 1 95.12 372 GLY A C 1
ATOM 2874 O O . GLY A 1 372 ? 9.977 -4.082 -14.172 1 95.12 372 GLY A O 1
ATOM 2875 N N . TYR A 1 373 ? 10.195 -5.051 -16.234 1 94.81 373 TYR A N 1
ATOM 2876 C CA . TYR A 1 373 ? 8.797 -5.004 -16.641 1 94.81 373 TYR A CA 1
ATOM 2877 C C . TYR A 1 373 ? 8.398 -6.277 -17.375 1 94.81 373 TYR A C 1
ATOM 2879 O O . TYR A 1 373 ? 9.062 -6.676 -18.344 1 94.81 373 TYR A O 1
ATOM 2887 N N . THR A 1 374 ? 7.363 -6.863 -16.906 1 96.38 374 THR A N 1
ATOM 2888 C CA . THR A 1 374 ? 6.828 -8.07 -17.516 1 96.38 374 THR A CA 1
ATOM 2889 C C . THR A 1 374 ? 5.363 -7.887 -17.906 1 96.38 374 THR A C 1
ATOM 2891 O O . THR A 1 374 ? 4.535 -7.559 -17.047 1 96.38 374 THR A O 1
ATOM 2894 N N . SER A 1 375 ? 5.039 -8.031 -19.125 1 96.81 375 SER A N 1
ATOM 2895 C CA . SER A 1 375 ? 3.662 -8.094 -19.609 1 96.81 375 SER A CA 1
ATOM 2896 C C . SER A 1 375 ? 3.32 -9.484 -20.141 1 96.81 375 SER A C 1
ATOM 2898 O O . SER A 1 375 ? 3.871 -9.93 -21.141 1 96.81 375 SER A O 1
ATOM 2900 N N . SER A 1 376 ? 2.447 -10.117 -19.438 1 95.56 376 SER A N 1
ATOM 2901 C CA . SER A 1 376 ? 2.057 -11.469 -19.812 1 95.56 376 SER A CA 1
ATOM 2902 C C . SER A 1 376 ? 0.594 -11.531 -20.234 1 95.56 376 SER A C 1
ATOM 2904 O O . SER A 1 376 ? -0.296 -11.148 -19.469 1 95.56 376 SER A O 1
ATOM 2906 N N . ASP A 1 377 ? 0.481 -11.969 -21.453 1 96.62 377 ASP A N 1
ATOM 2907 C CA . ASP A 1 377 ? -0.848 -12.203 -22 1 96.62 377 ASP A CA 1
ATOM 2908 C C . ASP A 1 377 ? -1.152 -13.703 -22.078 1 96.62 377 ASP A C 1
ATOM 2910 O O . ASP A 1 377 ? -0.342 -14.477 -22.578 1 96.62 377 ASP A O 1
ATOM 2914 N N . ASP A 1 378 ? -2.305 -14.117 -21.547 1 96.56 378 ASP A N 1
ATOM 2915 C CA . ASP A 1 378 ? -2.688 -15.523 -21.578 1 96.56 378 ASP A CA 1
ATOM 2916 C C . ASP A 1 378 ? -3.326 -15.906 -22.906 1 96.56 378 ASP A C 1
ATOM 2918 O O . ASP A 1 378 ? -3.688 -15.031 -23.703 1 96.56 378 ASP A O 1
ATOM 2922 N N . VAL A 1 379 ? -3.365 -17.172 -23.156 1 97.38 379 VAL A N 1
ATOM 2923 C CA . VAL A 1 379 ? -4.082 -17.641 -24.344 1 97.38 379 VAL A CA 1
ATOM 2924 C C . VAL A 1 379 ? -5.586 -17.484 -24.125 1 97.38 379 VAL A C 1
ATOM 2926 O O . VAL A 1 379 ? -6.344 -17.344 -25.094 1 97.38 379 VAL A O 1
ATOM 2929 N N . ILE A 1 380 ? -6 -17.609 -22.844 1 97.12 380 ILE A N 1
ATOM 2930 C CA . ILE A 1 380 ? -7.402 -17.375 -22.531 1 97.12 380 ILE A CA 1
ATOM 2931 C C . ILE A 1 380 ? -7.711 -15.883 -22.656 1 97.12 380 ILE A C 1
ATOM 2933 O O . ILE A 1 380 ? -7.027 -15.047 -22.062 1 97.12 380 ILE A O 1
ATOM 2937 N N . ASP A 1 381 ? -8.734 -15.586 -23.266 1 95.44 381 ASP A N 1
ATOM 2938 C CA . ASP A 1 381 ? -9.07 -14.188 -23.531 1 95.44 381 ASP A CA 1
ATOM 2939 C C . ASP A 1 381 ? -9.297 -13.43 -22.234 1 95.44 381 ASP A C 1
ATOM 2941 O O . ASP A 1 381 ? -9.875 -13.969 -21.281 1 95.44 381 ASP A O 1
ATOM 2945 N N . ASN A 1 382 ? -8.844 -12.219 -22.172 1 92.12 382 ASN A N 1
ATOM 2946 C CA . ASN A 1 382 ? -9.062 -11.234 -21.125 1 92.12 382 ASN A CA 1
ATOM 2947 C C . ASN A 1 382 ? -8.266 -11.578 -19.859 1 92.12 382 ASN A C 1
ATOM 2949 O O . ASN A 1 382 ? -8.484 -10.984 -18.812 1 92.12 382 ASN A O 1
ATOM 2953 N N . ASN A 1 383 ? -7.477 -12.656 -19.859 1 95.5 383 ASN A N 1
ATOM 2954 C CA . ASN A 1 383 ? -6.555 -12.945 -18.766 1 95.5 383 ASN A CA 1
ATOM 2955 C C . ASN A 1 383 ? -5.195 -12.289 -19 1 95.5 383 ASN A C 1
ATOM 2957 O O . ASN A 1 383 ? -4.559 -12.508 -20.031 1 95.5 383 ASN A O 1
ATOM 2961 N N . MET A 1 384 ? -4.805 -11.531 -18.062 1 96.31 384 MET A N 1
ATOM 2962 C CA . MET A 1 384 ? -3.547 -10.812 -18.234 1 96.31 384 MET A CA 1
ATOM 2963 C C . MET A 1 384 ? -2.822 -10.656 -16.906 1 96.31 384 MET A C 1
ATOM 2965 O O . MET A 1 384 ? -3.424 -10.828 -15.844 1 96.31 384 MET A O 1
ATOM 2969 N N . ASN A 1 385 ? -1.476 -10.398 -16.906 1 95.38 385 ASN A N 1
ATOM 2970 C CA . ASN A 1 385 ? -0.619 -10.148 -15.75 1 95.38 385 ASN A CA 1
ATOM 2971 C C . ASN A 1 385 ? 0.485 -9.148 -16.078 1 95.38 385 ASN A C 1
ATOM 2973 O O . ASN A 1 385 ? 1.381 -9.438 -16.875 1 95.38 385 ASN A O 1
ATOM 2977 N N . ASP A 1 386 ? 0.495 -7.996 -15.484 1 95.31 386 ASP A N 1
ATOM 2978 C CA . ASP A 1 386 ? 1.538 -6.984 -15.609 1 95.31 386 ASP A CA 1
ATOM 2979 C C . ASP A 1 386 ? 2.311 -6.824 -14.305 1 95.31 386 ASP A C 1
ATOM 2981 O O . ASP A 1 386 ? 1.712 -6.625 -13.242 1 95.31 386 ASP A O 1
ATOM 2985 N N . ARG A 1 387 ? 3.619 -6.898 -14.406 1 94.75 387 ARG A N 1
ATOM 2986 C CA . ARG A 1 387 ? 4.434 -6.828 -13.203 1 94.75 387 ARG A CA 1
ATOM 2987 C C . ARG A 1 387 ? 5.59 -5.848 -13.375 1 94.75 387 ARG A C 1
ATOM 2989 O O . ARG A 1 387 ? 6.242 -5.828 -14.422 1 94.75 387 ARG A O 1
ATOM 2996 N N . TYR A 1 388 ? 5.84 -5.023 -12.453 1 93.12 388 TYR A N 1
ATOM 2997 C CA . TYR A 1 388 ? 6.973 -4.109 -12.359 1 93.12 388 TYR A CA 1
ATOM 2998 C C . TYR A 1 388 ? 7.855 -4.457 -11.172 1 93.12 388 TYR A C 1
ATOM 3000 O O . TYR A 1 388 ? 7.359 -4.688 -10.062 1 93.12 388 TYR A O 1
ATOM 3008 N N . THR A 1 389 ? 9.172 -4.551 -11.352 1 93.62 389 THR A N 1
ATOM 3009 C CA . THR A 1 389 ? 10.094 -4.887 -10.266 1 93.62 389 THR A CA 1
ATOM 3010 C C . THR A 1 389 ? 11.25 -3.887 -10.211 1 93.62 389 THR A C 1
ATOM 3012 O O . THR A 1 389 ? 11.656 -3.34 -11.234 1 93.62 389 THR A O 1
ATOM 3015 N N . ALA A 1 390 ? 11.789 -3.643 -9.062 1 89.69 390 ALA A N 1
ATOM 3016 C CA . ALA A 1 390 ? 12.969 -2.818 -8.812 1 89.69 390 ALA A CA 1
ATOM 3017 C C . ALA A 1 390 ? 13.781 -3.363 -7.645 1 89.69 390 ALA A C 1
ATOM 3019 O O . ALA A 1 390 ? 13.211 -3.838 -6.656 1 89.69 390 ALA A O 1
ATOM 3020 N N . MET A 1 391 ? 15.055 -3.342 -7.77 1 92 391 MET A N 1
ATOM 3021 C CA . MET A 1 391 ? 15.938 -3.838 -6.719 1 92 391 MET A CA 1
ATOM 3022 C C . MET A 1 391 ? 17.203 -2.984 -6.621 1 92 391 MET A C 1
ATOM 3024 O O . MET A 1 391 ? 17.719 -2.512 -7.637 1 92 391 MET A O 1
ATOM 3028 N N . ALA A 1 392 ? 17.734 -2.701 -5.441 1 87.62 392 ALA A N 1
ATOM 3029 C CA . ALA A 1 392 ? 19 -2.029 -5.164 1 87.62 392 ALA A CA 1
ATOM 3030 C C . ALA A 1 392 ? 19.734 -2.711 -4.016 1 87.62 392 ALA A C 1
ATOM 3032 O O . ALA A 1 392 ? 19.156 -2.979 -2.963 1 87.62 392 ALA A O 1
ATOM 3033 N N . LYS A 1 393 ? 20.953 -3.062 -4.191 1 89.69 393 LYS A N 1
ATOM 3034 C CA . LYS A 1 393 ? 21.844 -3.676 -3.203 1 89.69 393 LYS A CA 1
ATOM 3035 C C . LYS A 1 393 ? 23.172 -2.936 -3.121 1 89.69 393 LYS A C 1
ATOM 3037 O O . LYS A 1 393 ? 23.797 -2.656 -4.145 1 89.69 393 LYS A O 1
ATOM 3042 N N . VAL A 1 394 ? 23.578 -2.59 -1.968 1 86.81 394 VAL A N 1
ATOM 3043 C CA . VAL A 1 394 ? 24.844 -1.889 -1.731 1 86.81 394 VAL A CA 1
ATOM 3044 C C . VAL A 1 394 ? 25.641 -2.605 -0.643 1 86.81 394 VAL A C 1
ATOM 3046 O O . VAL A 1 394 ? 25.109 -2.902 0.429 1 86.81 394 VAL A O 1
ATOM 3049 N N . ASP A 1 395 ? 26.844 -2.893 -0.928 1 89.12 395 ASP A N 1
ATOM 3050 C CA . ASP A 1 395 ? 27.797 -3.479 0.007 1 89.12 395 ASP A CA 1
ATOM 3051 C C . ASP A 1 395 ? 28.938 -2.508 0.312 1 89.12 395 ASP A C 1
ATOM 3053 O O . ASP A 1 395 ? 29.688 -2.125 -0.586 1 89.12 395 ASP A O 1
ATOM 3057 N N . LEU A 1 396 ? 29.125 -2.225 1.581 1 86.25 396 LEU A N 1
ATOM 3058 C CA . LEU A 1 396 ? 30.125 -1.234 1.986 1 86.25 396 LEU A CA 1
ATOM 3059 C C . LEU A 1 396 ? 31.094 -1.822 3.01 1 86.25 396 LEU A C 1
ATOM 3061 O O . LEU A 1 396 ? 30.656 -2.387 4.02 1 86.25 396 LEU A O 1
ATOM 3065 N N . ASP A 1 397 ? 32.312 -1.742 2.732 1 87.25 397 ASP A N 1
ATOM 3066 C CA . ASP A 1 397 ? 33.344 -1.989 3.746 1 87.25 397 ASP A CA 1
ATOM 3067 C C . ASP A 1 397 ? 33.719 -0.705 4.492 1 87.25 397 ASP A C 1
ATOM 3069 O O . ASP A 1 397 ? 34.625 0.019 4.09 1 87.25 397 ASP A O 1
ATOM 3073 N N . LEU A 1 398 ? 33.031 -0.505 5.562 1 84.12 398 LEU A N 1
ATOM 3074 C CA . LEU A 1 398 ? 33.188 0.746 6.301 1 84.12 398 LEU A CA 1
ATOM 3075 C C . LEU A 1 398 ? 34.562 0.847 6.938 1 84.12 398 LEU A C 1
ATOM 3077 O O . LEU A 1 398 ? 35.125 1.942 7.062 1 84.12 398 LEU A O 1
ATOM 3081 N N . SER A 1 399 ? 35.062 -0.2 7.527 1 83.31 399 SER A N 1
ATOM 3082 C CA . SER A 1 399 ? 36.406 -0.364 8.07 1 83.31 399 SER A CA 1
ATOM 3083 C C . SER A 1 399 ? 36.906 -1.806 7.934 1 83.31 399 SER A C 1
ATOM 3085 O O . SER A 1 399 ? 36.188 -2.648 7.367 1 83.31 399 SER A O 1
ATOM 3087 N N . SER A 1 400 ? 38.031 -2.023 8.328 1 82 400 SER A N 1
ATOM 3088 C CA . SER A 1 400 ? 38.531 -3.398 8.305 1 82 400 SER A CA 1
ATOM 3089 C C . SER A 1 400 ? 37.719 -4.289 9.25 1 82 400 SER A C 1
ATOM 3091 O O . SER A 1 400 ? 37.688 -5.512 9.086 1 82 400 SER A O 1
ATOM 3093 N N . LYS A 1 401 ? 36.969 -3.658 10.141 1 88.31 401 LYS A N 1
ATOM 3094 C CA . LYS A 1 401 ? 36.25 -4.453 11.133 1 88.31 401 LYS A CA 1
ATOM 3095 C C . LYS A 1 401 ? 34.75 -4.414 10.875 1 88.31 401 LYS A C 1
ATOM 3097 O O . LYS A 1 401 ? 34 -5.273 11.367 1 88.31 401 LYS A O 1
ATOM 3102 N N . PHE A 1 402 ? 34.312 -3.387 10.156 1 90 402 PHE A N 1
ATOM 3103 C CA . PHE A 1 402 ? 32.875 -3.236 9.984 1 90 402 PHE A CA 1
ATOM 3104 C C . PHE A 1 402 ? 32.469 -3.303 8.516 1 90 402 PHE A C 1
ATOM 3106 O O . PHE A 1 402 ? 33.062 -2.609 7.684 1 90 402 PHE A O 1
ATOM 3113 N N . LYS A 1 403 ? 31.547 -4.145 8.164 1 90.62 403 LYS A N 1
ATOM 3114 C CA . LYS A 1 403 ? 30.922 -4.23 6.848 1 90.62 403 LYS A CA 1
ATOM 3115 C C . LYS A 1 403 ? 29.422 -4.012 6.934 1 90.62 403 LYS A C 1
ATOM 3117 O O . LYS A 1 403 ? 28.766 -4.469 7.875 1 90.62 403 LYS A O 1
ATOM 3122 N N . PHE A 1 404 ? 28.906 -3.254 6.082 1 89.56 404 PHE A N 1
ATOM 3123 C CA . PHE A 1 404 ? 27.484 -2.941 6.07 1 89.56 404 PHE A CA 1
ATOM 3124 C C . PHE A 1 404 ? 26.859 -3.289 4.723 1 89.56 404 PHE A C 1
ATOM 3126 O O . PHE A 1 404 ? 27.406 -2.945 3.672 1 89.56 404 PHE A O 1
ATOM 3133 N N . GLU A 1 405 ? 25.766 -3.961 4.66 1 91.38 405 GLU A N 1
ATOM 3134 C CA . GLU A 1 405 ? 25.016 -4.316 3.457 1 91.38 405 GLU A CA 1
ATOM 3135 C C . GLU A 1 405 ? 23.547 -3.867 3.561 1 91.38 405 GLU A C 1
ATOM 3137 O O . GLU A 1 405 ? 22.906 -4.078 4.586 1 91.38 405 GLU A O 1
ATOM 3142 N N . MET A 1 406 ? 23.062 -3.297 2.52 1 87.5 406 MET A N 1
ATOM 3143 C CA . MET A 1 406 ? 21.656 -2.904 2.418 1 87.5 406 MET A CA 1
ATOM 3144 C C . MET A 1 406 ? 21.031 -3.449 1.139 1 87.5 406 MET A C 1
ATOM 3146 O O . MET A 1 406 ? 21.594 -3.279 0.05 1 87.5 406 MET A O 1
ATOM 3150 N N . ASN A 1 407 ? 19.906 -4.094 1.28 1 91.38 407 ASN A N 1
ATOM 3151 C CA . ASN A 1 407 ? 19.156 -4.641 0.161 1 91.38 407 ASN A CA 1
ATOM 3152 C C . ASN A 1 407 ? 17.703 -4.172 0.184 1 91.38 407 ASN A C 1
ATOM 3154 O O . ASN A 1 407 ? 16.984 -4.387 1.167 1 91.38 407 ASN A O 1
ATOM 3158 N N . ILE A 1 408 ? 17.25 -3.531 -0.847 1 88.94 408 ILE A N 1
ATOM 3159 C CA . ILE A 1 408 ? 15.867 -3.121 -1.006 1 88.94 408 ILE A CA 1
ATOM 3160 C C . ILE A 1 408 ? 15.266 -3.783 -2.246 1 88.94 408 ILE A C 1
ATOM 3162 O O . ILE A 1 408 ? 15.836 -3.688 -3.34 1 88.94 408 ILE A O 1
ATOM 3166 N N . ASN A 1 409 ? 14.148 -4.434 -2.098 1 90.81 409 ASN A N 1
ATOM 3167 C CA . ASN A 1 409 ? 13.43 -5.082 -3.188 1 90.81 409 ASN A CA 1
ATOM 3168 C C . ASN A 1 409 ? 11.945 -4.707 -3.182 1 90.81 409 ASN A C 1
ATOM 3170 O O . ASN A 1 409 ? 11.312 -4.703 -2.129 1 90.81 409 ASN A O 1
ATOM 3174 N N . GLY A 1 410 ? 11.422 -4.398 -4.371 1 88.81 410 GLY A N 1
ATOM 3175 C CA . GLY A 1 410 ? 10.016 -4.051 -4.484 1 88.81 410 GLY A CA 1
ATOM 3176 C C . GLY A 1 410 ? 9.383 -4.531 -5.777 1 88.81 410 GLY A C 1
ATOM 3177 O O . GLY A 1 410 ? 10.078 -4.715 -6.781 1 88.81 410 GLY A O 1
ATOM 3178 N N . TYR A 1 411 ? 7.996 -4.711 -5.773 1 92.31 411 TYR A N 1
ATOM 3179 C CA . TYR A 1 411 ? 7.285 -5.055 -7 1 92.31 411 TYR A CA 1
ATOM 3180 C C . TYR A 1 411 ? 5.848 -4.559 -6.953 1 92.31 411 TYR A C 1
ATOM 3182 O O . TYR A 1 411 ? 5.312 -4.281 -5.879 1 92.31 411 TYR A O 1
ATOM 3190 N N . LEU A 1 412 ? 5.242 -4.352 -8.102 1 92.12 412 LEU A N 1
ATOM 3191 C CA . LEU A 1 412 ? 3.826 -4.117 -8.344 1 92.12 412 LEU A CA 1
ATOM 3192 C C . LEU A 1 412 ? 3.281 -5.09 -9.383 1 92.12 412 LEU A C 1
ATOM 3194 O O . LEU A 1 412 ? 3.869 -5.258 -10.453 1 92.12 412 LEU A O 1
ATOM 3198 N N . ASN A 1 413 ? 2.215 -5.723 -9.016 1 94 413 ASN A N 1
ATOM 3199 C CA . ASN A 1 413 ? 1.61 -6.719 -9.898 1 94 413 ASN A CA 1
ATOM 3200 C C . ASN A 1 413 ? 0.118 -6.461 -10.094 1 94 413 ASN A C 1
ATOM 3202 O O . ASN A 1 413 ? -0.627 -6.34 -9.117 1 94 413 ASN A O 1
ATOM 3206 N N . LYS A 1 414 ? -0.292 -6.344 -11.344 1 94.06 414 LYS A N 1
ATOM 3207 C CA . LYS A 1 414 ? -1.694 -6.199 -11.727 1 94.06 414 LYS A CA 1
ATOM 3208 C C . LYS A 1 414 ? -2.17 -7.391 -12.547 1 94.06 414 LYS A C 1
ATOM 3210 O O . LYS A 1 414 ? -1.622 -7.672 -13.617 1 94.06 414 LYS A O 1
ATOM 3215 N N . ARG A 1 415 ? -3.195 -8.008 -12.07 1 95.62 415 ARG A N 1
ATOM 3216 C CA . ARG A 1 415 ? -3.748 -9.172 -12.75 1 95.62 415 ARG A CA 1
ATOM 3217 C C . ARG A 1 415 ? -5.23 -8.984 -13.055 1 95.62 415 ARG A C 1
ATOM 3219 O O . ARG A 1 415 ? -5.93 -8.273 -12.32 1 95.62 415 ARG A O 1
ATOM 3226 N N . LYS A 1 416 ? -5.664 -9.531 -14.086 1 95.88 416 LYS A N 1
ATOM 3227 C CA . LYS A 1 416 ? -7.07 -9.688 -14.445 1 95.88 416 LYS A CA 1
ATOM 3228 C C . LYS A 1 416 ? -7.367 -11.109 -14.906 1 95.88 416 LYS A C 1
ATOM 3230 O O . LYS A 1 416 ? -6.598 -11.695 -15.672 1 95.88 416 LYS A O 1
ATOM 3235 N N . TYR A 1 417 ? -8.422 -11.656 -14.422 1 94.69 417 TYR A N 1
ATOM 3236 C CA . TYR A 1 417 ? -8.828 -12.992 -14.844 1 94.69 417 TYR A CA 1
ATOM 3237 C C . TYR A 1 417 ? -10.32 -13.203 -14.633 1 94.69 417 TYR A C 1
ATOM 3239 O O . TYR A 1 417 ? -11.008 -12.328 -14.094 1 94.69 417 TYR A O 1
ATOM 3247 N N . ASN A 1 418 ? -10.82 -14.297 -15.109 1 94.56 418 ASN A N 1
ATOM 3248 C CA . ASN A 1 418 ? -12.258 -14.555 -15.133 1 94.56 418 ASN A CA 1
ATOM 3249 C C . ASN A 1 418 ? -12.758 -15.078 -13.789 1 94.56 418 ASN A C 1
ATOM 3251 O O . ASN A 1 418 ? -11.984 -15.625 -13 1 94.56 418 ASN A O 1
ATOM 3255 N N . GLN A 1 419 ? -14.117 -14.938 -13.617 1 93.62 419 GLN A N 1
ATOM 3256 C CA . GLN A 1 419 ? -14.766 -15.562 -12.469 1 93.62 419 GLN A CA 1
ATOM 3257 C C . GLN A 1 419 ? -14.672 -17.078 -12.539 1 93.62 419 GLN A C 1
ATOM 3259 O O . GLN A 1 419 ? -14.766 -17.672 -13.625 1 93.62 419 GLN A O 1
ATOM 3264 N N . THR A 1 420 ? -14.531 -17.672 -11.406 1 84.81 420 THR A N 1
ATOM 3265 C CA . THR A 1 420 ? -14.344 -19.125 -11.352 1 84.81 420 THR A CA 1
ATOM 3266 C C . THR A 1 420 ? -15.539 -19.844 -11.969 1 84.81 420 THR A C 1
ATOM 3268 O O . THR A 1 420 ? -15.391 -20.906 -12.562 1 84.81 420 THR A O 1
ATOM 3271 N N . GLU A 1 421 ? -16.703 -19.203 -11.883 1 87.19 421 GLU A N 1
ATOM 3272 C CA . GLU A 1 421 ? -17.922 -19.828 -12.375 1 87.19 421 GLU A CA 1
ATOM 3273 C C . GLU A 1 421 ? -18.016 -19.75 -13.891 1 87.19 421 GLU A C 1
ATOM 3275 O O . GLU A 1 421 ? -18.828 -20.438 -14.516 1 87.19 421 GLU A O 1
ATOM 3280 N N . VAL A 1 422 ? -17.25 -18.938 -14.469 1 92.94 422 VAL A N 1
ATOM 3281 C CA . VAL A 1 422 ? -17.203 -18.781 -15.922 1 92.94 422 VAL A CA 1
ATOM 3282 C C . VAL A 1 422 ? -15.836 -19.203 -16.453 1 92.94 422 VAL A C 1
ATOM 3284 O O . VAL A 1 422 ? -14.992 -18.344 -16.734 1 92.94 422 VAL A O 1
ATOM 3287 N N . ASN A 1 423 ? -15.641 -20.469 -16.625 1 92.19 423 ASN A N 1
ATOM 3288 C CA . ASN A 1 423 ? -14.375 -21.016 -17.094 1 92.19 423 ASN A CA 1
ATOM 3289 C C . ASN A 1 423 ? -14.406 -21.281 -18.594 1 92.19 423 ASN A C 1
ATOM 3291 O O . ASN A 1 423 ? -15.031 -22.234 -19.047 1 92.19 423 ASN A O 1
ATOM 3295 N N . PRO A 1 424 ? -13.672 -20.516 -19.344 1 95.62 424 PRO A N 1
ATOM 3296 C CA . PRO A 1 424 ? -13.727 -20.641 -20.797 1 95.62 424 PRO A CA 1
ATOM 3297 C C . PRO A 1 424 ? -13.25 -22 -21.297 1 95.62 424 PRO A C 1
ATOM 3299 O O . PRO A 1 424 ? -13.797 -22.547 -22.266 1 95.62 424 PRO A O 1
ATOM 3302 N N . ILE A 1 425 ? -12.297 -22.547 -20.672 1 93.94 425 ILE A N 1
ATOM 3303 C CA . ILE A 1 425 ? -11.758 -23.828 -21.125 1 93.94 425 ILE A CA 1
ATOM 3304 C C . ILE A 1 425 ? -12.766 -24.938 -20.828 1 93.94 425 ILE A C 1
ATOM 3306 O O . ILE A 1 425 ? -13.008 -25.797 -21.672 1 93.94 425 ILE A O 1
ATOM 3310 N N . ASP A 1 426 ? -13.281 -24.906 -19.672 1 93.12 426 ASP A N 1
ATOM 3311 C CA . ASP A 1 426 ? -14.328 -25.875 -19.344 1 93.12 426 ASP A CA 1
ATOM 3312 C C . ASP A 1 426 ? -15.508 -25.766 -20.312 1 93.12 426 ASP A C 1
ATOM 3314 O O . ASP A 1 426 ? -16.094 -26.781 -20.703 1 93.12 426 ASP A O 1
ATOM 3318 N N . TYR A 1 427 ? -15.883 -24.578 -20.641 1 95.31 427 TYR A N 1
ATOM 3319 C CA . TYR A 1 427 ? -16.969 -24.359 -21.594 1 95.31 427 TYR A CA 1
ATOM 3320 C C . TYR A 1 427 ? -16.609 -24.922 -22.969 1 95.31 427 TYR A C 1
ATOM 3322 O O . TYR A 1 427 ? -17.453 -25.531 -23.625 1 95.31 427 TYR A O 1
ATOM 3330 N N . ALA A 1 428 ? -15.461 -24.75 -23.438 1 96 428 ALA A N 1
ATOM 3331 C CA . ALA A 1 428 ? -15.039 -25.234 -24.75 1 96 428 ALA A CA 1
ATOM 3332 C C . ALA A 1 428 ? -15.062 -26.75 -24.812 1 96 428 ALA A C 1
ATOM 3334 O O . ALA A 1 428 ? -15.352 -27.328 -25.859 1 96 428 ALA A O 1
ATOM 3335 N N . TYR A 1 429 ? -14.805 -27.359 -23.766 1 93.44 429 TYR A N 1
ATOM 3336 C CA . TYR A 1 429 ? -14.789 -28.812 -23.703 1 93.44 429 TYR A CA 1
ATOM 3337 C C . TYR A 1 429 ? -16.203 -29.375 -23.641 1 93.44 429 TYR A C 1
ATOM 3339 O O . TYR A 1 429 ? -16.484 -30.422 -24.234 1 93.44 429 TYR A O 1
ATOM 3347 N N . HIS A 1 430 ? -17.125 -28.656 -22.984 1 92.62 430 HIS A N 1
ATOM 3348 C CA . HIS A 1 430 ? -18.359 -29.312 -22.578 1 92.62 430 HIS A CA 1
ATOM 3349 C C . HIS A 1 430 ? -19.562 -28.766 -23.359 1 92.62 430 HIS A C 1
ATOM 3351 O O . HIS A 1 430 ? -20.672 -29.266 -23.219 1 92.62 430 HIS A O 1
ATOM 3357 N N . THR A 1 431 ? -19.391 -27.844 -24.156 1 95.38 431 THR A N 1
ATOM 3358 C CA . THR A 1 431 ? -20.516 -27.281 -24.906 1 95.38 431 THR A CA 1
ATOM 3359 C C . THR A 1 431 ? -20.531 -27.828 -26.328 1 95.38 431 THR A C 1
ATOM 3361 O O . THR A 1 431 ? -19.5 -27.891 -26.984 1 95.38 431 THR A O 1
ATOM 3364 N N . SER A 1 432 ? -21.719 -28.172 -26.781 1 96.81 432 SER A N 1
ATOM 3365 C CA . SER A 1 432 ? -21.906 -28.734 -28.125 1 96.81 432 SER A CA 1
ATOM 3366 C C . SER A 1 432 ? -21.469 -27.75 -29.188 1 96.81 432 SER A C 1
ATOM 3368 O O . SER A 1 432 ? -21.703 -26.547 -29.078 1 96.81 432 SER A O 1
ATOM 3370 N N . ARG A 1 433 ? -20.875 -28.312 -30.234 1 97.31 433 ARG A N 1
ATOM 3371 C CA . ARG A 1 433 ? -20.391 -27.484 -31.328 1 97.31 433 ARG A CA 1
ATOM 3372 C C . ARG A 1 433 ? -21.5 -27.219 -32.344 1 97.31 433 ARG A C 1
ATOM 3374 O O . ARG A 1 433 ? -21.281 -26.562 -33.375 1 97.31 433 ARG A O 1
ATOM 3381 N N . THR A 1 434 ? -22.703 -27.703 -31.984 1 97.56 434 THR A N 1
ATOM 3382 C CA . THR A 1 434 ? -23.875 -27.422 -32.812 1 97.56 434 THR A CA 1
ATOM 3383 C C . THR A 1 434 ? -24.453 -26.062 -32.469 1 97.56 434 THR A C 1
ATOM 3385 O O . THR A 1 434 ? -25.281 -25.516 -33.188 1 97.56 434 THR A O 1
ATOM 3388 N N . ILE A 1 435 ? -24.109 -25.531 -31.344 1 96.81 435 ILE A N 1
ATOM 3389 C CA . ILE A 1 435 ? -24.641 -24.281 -30.844 1 96.81 435 ILE A CA 1
ATOM 3390 C C . ILE A 1 435 ? -23.828 -23.109 -31.406 1 96.81 435 ILE A C 1
ATOM 3392 O O . ILE A 1 435 ? -22.609 -23.078 -31.297 1 96.81 435 ILE A O 1
ATOM 3396 N N . PRO A 1 436 ? -24.438 -22.172 -32 1 96.5 436 PRO A N 1
ATOM 3397 C CA . PRO A 1 436 ? -23.688 -21.016 -32.5 1 96.5 436 PRO A CA 1
ATOM 3398 C C . PRO A 1 436 ? -23.312 -20.031 -31.391 1 96.5 436 PRO A C 1
ATOM 3400 O O . PRO A 1 436 ? -24 -19.969 -30.359 1 96.5 436 PRO A O 1
ATOM 3403 N N . ALA A 1 437 ? -22.266 -19.281 -31.656 1 96.62 437 ALA A N 1
ATOM 3404 C CA . ALA A 1 437 ? -21.875 -18.234 -30.719 1 96.62 437 ALA A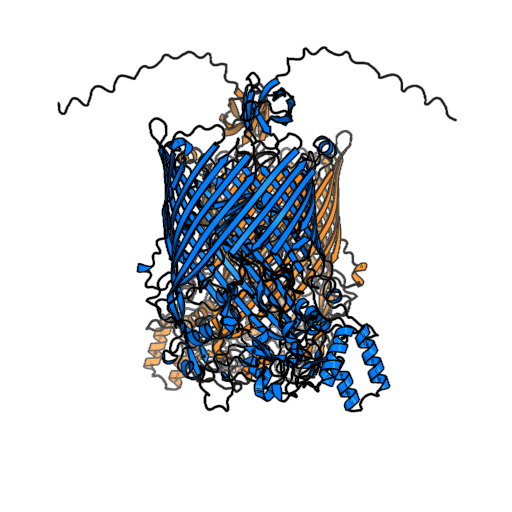 CA 1
ATOM 3405 C C . ALA A 1 437 ? -22.531 -16.906 -31.062 1 96.62 437 ALA A C 1
ATOM 3407 O O . ALA A 1 437 ? -22.75 -16.062 -30.188 1 96.62 437 ALA A O 1
ATOM 3408 N N . TYR A 1 438 ? -22.812 -16.75 -32.344 1 97.06 438 TYR A N 1
ATOM 3409 C CA . TYR A 1 438 ? -23.359 -15.5 -32.875 1 97.06 438 TYR A CA 1
ATOM 3410 C C . TYR A 1 438 ? -24.562 -15.758 -33.75 1 97.06 438 TYR A C 1
ATOM 3412 O O . TYR A 1 438 ? -24.672 -16.812 -34.375 1 97.06 438 TYR A O 1
ATOM 3420 N N . ASN A 1 439 ? -25.469 -14.758 -33.719 1 96.31 439 ASN A N 1
ATOM 3421 C CA . ASN A 1 439 ? -26.531 -14.734 -34.75 1 96.31 439 ASN A CA 1
ATOM 3422 C C . ASN A 1 439 ? -25.984 -14.289 -36.094 1 96.31 439 ASN A C 1
ATOM 3424 O O . ASN A 1 439 ? -24.844 -13.867 -36.219 1 96.31 439 ASN A O 1
ATOM 3428 N N . ALA A 1 440 ? -26.828 -14.461 -37.125 1 93.25 440 ALA A N 1
ATOM 3429 C CA . ALA A 1 440 ? -26.422 -14.094 -38.469 1 93.25 440 ALA A CA 1
ATOM 3430 C C . ALA A 1 440 ? -26.062 -12.609 -38.562 1 93.25 440 ALA A C 1
ATOM 3432 O O . ALA A 1 440 ? -25.203 -12.219 -39.344 1 93.25 440 ALA A O 1
ATOM 3433 N N . ASP A 1 441 ? -26.562 -11.734 -37.625 1 94.38 441 ASP A N 1
ATOM 3434 C CA . ASP A 1 441 ? -26.344 -10.289 -37.656 1 94.38 441 ASP A CA 1
ATOM 3435 C C . ASP A 1 441 ? -25.109 -9.922 -36.812 1 94.38 441 ASP A C 1
ATOM 3437 O O . ASP A 1 441 ? -24.781 -8.742 -36.688 1 94.38 441 ASP A O 1
ATOM 3441 N N . GLY A 1 442 ? -24.484 -10.883 -36.25 1 94.12 442 GLY A N 1
ATOM 3442 C CA . GLY A 1 442 ? -23.25 -10.633 -35.5 1 94.12 442 GLY A CA 1
ATOM 3443 C C . GLY A 1 442 ? -23.484 -10.469 -34 1 94.12 442 GLY A C 1
ATOM 3444 O O . GLY A 1 442 ? -22.531 -10.391 -33.219 1 94.12 442 GLY A O 1
ATOM 3445 N N . SER A 1 443 ? -24.719 -10.305 -33.594 1 96.06 443 SER A N 1
ATOM 3446 C CA . SER A 1 443 ? -25.031 -10.234 -32.188 1 96.06 443 SER A CA 1
ATOM 3447 C C . SER A 1 443 ? -24.859 -11.594 -31.5 1 96.06 443 SER A C 1
ATOM 3449 O O . SER A 1 443 ? -24.812 -12.625 -32.188 1 96.06 443 SER A O 1
ATOM 3451 N N . TYR A 1 444 ? -24.812 -11.602 -30.266 1 97.19 444 TYR A N 1
ATOM 3452 C CA . TYR A 1 444 ? -24.625 -12.844 -29.516 1 97.19 444 TYR A CA 1
ATOM 3453 C C . TYR A 1 444 ? -25.844 -13.75 -29.656 1 97.19 444 TYR A C 1
ATOM 3455 O O . TYR A 1 444 ? -26.984 -13.273 -29.656 1 97.19 444 TYR A O 1
ATOM 3463 N N . TYR A 1 445 ? -25.641 -15.023 -29.812 1 97.31 445 TYR A N 1
ATOM 3464 C CA . TYR A 1 445 ? -26.703 -16.016 -29.781 1 97.31 445 TYR A CA 1
ATOM 3465 C C . TYR A 1 445 ? -27.016 -16.453 -28.359 1 97.31 445 TYR A C 1
ATOM 3467 O O . TYR A 1 445 ? -26.172 -17.062 -27.703 1 97.31 445 TYR A O 1
ATOM 3475 N N . TYR A 1 446 ? -28.188 -16.156 -27.891 1 97.19 446 TYR A N 1
ATOM 3476 C CA . TYR A 1 446 ? -28.594 -16.547 -26.547 1 97.19 446 TYR A CA 1
ATOM 3477 C C . TYR A 1 446 ? -29.484 -17.797 -26.594 1 97.19 446 TYR A C 1
ATOM 3479 O O . TYR A 1 446 ? -30.328 -17.922 -27.484 1 97.19 446 TYR A O 1
ATOM 3487 N N . TYR A 1 447 ? -29.266 -18.703 -25.766 1 95.56 447 TYR A N 1
ATOM 3488 C CA . TYR A 1 447 ? -30.188 -19.797 -25.516 1 95.56 447 TYR A CA 1
ATOM 3489 C C . TYR A 1 447 ? -30.656 -19.781 -24.062 1 95.56 447 TYR A C 1
ATOM 3491 O O . TYR A 1 447 ? -30.094 -19.094 -23.234 1 95.56 447 TYR A O 1
ATOM 3499 N N . GLN A 1 448 ? -31.688 -20.484 -23.781 1 94.88 448 GLN A N 1
ATOM 3500 C CA . GLN A 1 448 ? -32.312 -20.453 -22.453 1 94.88 448 GLN A CA 1
ATOM 3501 C C . GLN A 1 448 ? -31.703 -21.531 -21.547 1 94.88 448 GLN A C 1
ATOM 3503 O O . GLN A 1 448 ? -31.703 -22.719 -21.906 1 94.88 448 GLN A O 1
ATOM 3508 N N . ARG A 1 449 ? -31.172 -21.109 -20.406 1 93.06 449 ARG A N 1
ATOM 3509 C CA . ARG A 1 449 ? -30.594 -21.969 -19.391 1 93.06 449 ARG A CA 1
ATOM 3510 C C . ARG A 1 449 ? -31.25 -21.75 -18.031 1 93.06 449 ARG A C 1
ATOM 3512 O O . ARG A 1 449 ? -31.625 -20.625 -17.688 1 93.06 449 ARG A O 1
ATOM 3519 N N . GLU A 1 450 ? -31.312 -22.797 -17.297 1 90.69 450 GLU A N 1
ATOM 3520 C CA . GLU A 1 450 ? -31.906 -22.672 -15.961 1 90.69 450 GLU A CA 1
ATOM 3521 C C . GLU A 1 450 ? -31.047 -21.781 -15.055 1 90.69 450 GLU A C 1
ATOM 3523 O O . GLU A 1 450 ? -29.812 -21.828 -15.117 1 90.69 450 GLU A O 1
ATOM 3528 N N . GLY A 1 451 ? -31.734 -21.062 -14.289 1 87.69 451 GLY A N 1
ATOM 3529 C CA . GLY A 1 451 ? -31.047 -20.188 -13.352 1 87.69 451 GLY A CA 1
ATOM 3530 C C . GLY A 1 451 ? -30.281 -20.938 -12.289 1 87.69 451 GLY A C 1
ATOM 3531 O O . GLY A 1 451 ? -30.359 -22.172 -12.203 1 87.69 451 GLY A O 1
ATOM 3532 N N . GLN A 1 452 ? -29.484 -20.219 -11.484 1 81.56 452 GLN A N 1
ATOM 3533 C CA . GLN A 1 452 ? -28.641 -20.781 -10.438 1 81.56 452 GLN A CA 1
ATOM 3534 C C . GLN A 1 452 ? -29.25 -20.547 -9.055 1 81.56 452 GLN A C 1
ATOM 3536 O O . GLN A 1 452 ? -30.094 -19.656 -8.891 1 81.56 452 GLN A O 1
ATOM 3541 N N . GLY A 1 453 ? -28.797 -21.266 -8.188 1 74.19 453 GLY A N 1
ATOM 3542 C CA . GLY A 1 453 ? -29.234 -21.094 -6.812 1 74.19 453 GLY A CA 1
ATOM 3543 C C . GLY A 1 453 ? -30.688 -21.5 -6.605 1 74.19 453 GLY A C 1
ATOM 3544 O O . GLY A 1 453 ? -31.094 -22.609 -6.965 1 74.19 453 GLY A O 1
ATOM 3545 N N . THR A 1 454 ? -31.516 -20.438 -6.141 1 72.31 454 THR A N 1
ATOM 3546 C CA . THR A 1 454 ? -32.875 -20.781 -5.793 1 72.31 454 THR A CA 1
ATOM 3547 C C . THR A 1 454 ? -33.844 -20.391 -6.918 1 72.31 454 THR A C 1
ATOM 3549 O O . THR A 1 454 ? -35.062 -20.594 -6.805 1 72.31 454 THR A O 1
ATOM 3552 N N . TYR A 1 455 ? -33.281 -19.891 -8.008 1 82.94 455 TYR A N 1
ATOM 3553 C CA . TYR A 1 455 ? -34.125 -19.531 -9.133 1 82.94 455 TYR A CA 1
ATOM 3554 C C . TYR A 1 455 ? -34.25 -20.672 -10.133 1 82.94 455 TYR A C 1
ATOM 3556 O O . TYR A 1 455 ? -33.25 -21.047 -10.766 1 82.94 455 TYR A O 1
ATOM 3564 N N . ASN A 1 456 ? -35.406 -21.219 -10.367 1 81.5 456 ASN A N 1
ATOM 3565 C CA . ASN A 1 456 ? -35.594 -22.375 -11.242 1 81.5 456 ASN A CA 1
ATOM 3566 C C . ASN A 1 456 ? -36.156 -21.953 -12.594 1 81.5 456 ASN A C 1
ATOM 3568 O O . ASN A 1 456 ? -36.5 -22.812 -13.422 1 81.5 456 ASN A O 1
ATOM 3572 N N . GLY A 1 457 ? -36.25 -20.703 -12.844 1 89.31 457 GLY A N 1
ATOM 3573 C CA . GLY A 1 457 ? -36.688 -20.25 -14.156 1 89.31 457 GLY A CA 1
ATOM 3574 C C . GLY A 1 457 ? -35.594 -20.219 -15.188 1 89.31 457 GLY A C 1
ATOM 3575 O O . GLY A 1 457 ? -34.406 -20.469 -14.859 1 89.31 457 GLY A O 1
ATOM 3576 N N . TYR A 1 458 ? -35.969 -20.078 -16.469 1 93.88 458 TYR A N 1
ATOM 3577 C CA . TYR A 1 458 ? -35 -20.047 -17.547 1 93.88 458 TYR A CA 1
ATOM 3578 C C . TYR A 1 458 ? -34.562 -18.609 -17.828 1 93.88 458 TYR A C 1
ATOM 3580 O O . TYR A 1 458 ? -35.375 -17.688 -17.766 1 93.88 458 TYR A O 1
ATOM 3588 N N . LEU A 1 459 ? -33.281 -18.453 -18.031 1 95.75 459 LEU A N 1
ATOM 3589 C CA . LEU A 1 459 ? -32.688 -17.172 -18.375 1 95.75 459 LEU A CA 1
ATOM 3590 C C . LEU A 1 459 ? -31.766 -17.312 -19.578 1 95.75 459 LEU A C 1
ATOM 3592 O O . LEU A 1 459 ? -31.234 -18.391 -19.859 1 95.75 459 LEU A O 1
ATOM 3596 N N . ARG A 1 460 ? -31.578 -16.203 -20.266 1 95.12 460 ARG A N 1
ATOM 3597 C CA . ARG A 1 460 ? -30.703 -16.188 -21.438 1 95.12 460 ARG A CA 1
ATOM 3598 C C . ARG A 1 460 ? -29.25 -16.406 -21.016 1 95.12 460 ARG A C 1
ATOM 3600 O O . ARG A 1 460 ? -28.797 -15.891 -20 1 95.12 460 ARG A O 1
ATOM 3607 N N . PHE A 1 461 ? -28.578 -17.156 -21.828 1 96.38 461 PHE A N 1
ATOM 3608 C CA . PHE A 1 461 ? -27.172 -17.406 -21.547 1 96.38 461 PHE A CA 1
ATOM 3609 C C . PHE A 1 461 ? -26.344 -17.344 -22.812 1 96.38 461 PHE A C 1
ATOM 3611 O O . PHE A 1 461 ? -26.766 -17.875 -23.859 1 96.38 461 PHE A O 1
ATOM 3618 N N . ASN A 1 462 ? -25.344 -16.656 -22.844 1 97.38 462 ASN A N 1
ATOM 3619 C CA . ASN A 1 462 ? -24.25 -16.641 -23.812 1 97.38 462 ASN A CA 1
ATOM 3620 C C . ASN A 1 462 ? -22.891 -16.469 -23.141 1 97.38 462 ASN A C 1
ATOM 3622 O O . ASN A 1 462 ? -22.688 -15.516 -22.375 1 97.38 462 ASN A O 1
ATOM 3626 N N . VAL A 1 463 ? -21.984 -17.328 -23.438 1 96.94 463 VAL A N 1
ATOM 3627 C CA . VAL A 1 463 ? -20.734 -17.359 -22.688 1 96.94 463 VAL A CA 1
ATOM 3628 C C . VAL A 1 463 ? -19.953 -16.078 -22.922 1 96.94 463 VAL A C 1
ATOM 3630 O O . VAL A 1 463 ? -19.281 -15.57 -22.016 1 96.94 463 VAL A O 1
ATOM 3633 N N . LEU A 1 464 ? -19.938 -15.547 -24.125 1 97.62 464 LEU A N 1
ATOM 3634 C CA . LEU A 1 464 ? -19.25 -14.305 -24.422 1 97.62 464 LEU A CA 1
ATOM 3635 C C . LEU A 1 464 ? -19.844 -13.141 -23.641 1 97.62 464 LEU A C 1
ATOM 3637 O O . LEU A 1 464 ? -19.109 -12.273 -23.141 1 97.62 464 LEU A O 1
ATOM 3641 N N . ASN A 1 465 ? -21.172 -13.102 -23.516 1 97.25 465 ASN A N 1
ATOM 3642 C CA . ASN A 1 465 ? -21.828 -12.109 -22.672 1 97.25 465 ASN A CA 1
ATOM 3643 C C . ASN A 1 465 ? -21.375 -12.227 -21.219 1 97.25 465 ASN A C 1
ATOM 3645 O O . ASN A 1 465 ? -21.141 -11.211 -20.547 1 97.25 465 ASN A O 1
ATOM 3649 N N . GLU A 1 466 ? -21.344 -13.453 -20.719 1 97.19 466 GLU A N 1
ATOM 3650 C CA . GLU A 1 466 ? -20.906 -13.672 -19.344 1 97.19 466 GLU A CA 1
ATOM 3651 C C . GLU A 1 466 ? -19.5 -13.133 -19.125 1 97.19 466 GLU A C 1
ATOM 3653 O O . GLU A 1 466 ? -19.203 -12.555 -18.078 1 97.19 466 GLU A O 1
ATOM 3658 N N . LEU A 1 467 ? -18.625 -13.352 -20.094 1 97.12 467 LEU A N 1
ATOM 3659 C CA . LEU A 1 467 ? -17.234 -12.914 -19.969 1 97.12 467 LEU A CA 1
ATOM 3660 C C . LEU A 1 467 ? -17.141 -11.391 -20.047 1 97.12 467 LEU A C 1
ATOM 3662 O O . LEU A 1 467 ? -16.297 -10.789 -19.391 1 97.12 467 LEU A O 1
ATOM 3666 N N . ASP A 1 468 ? -17.969 -10.789 -20.812 1 95.88 468 ASP A N 1
ATOM 3667 C CA . ASP A 1 468 ? -18 -9.328 -20.938 1 95.88 468 ASP A CA 1
ATOM 3668 C C . ASP A 1 468 ? -18.547 -8.688 -19.672 1 95.88 468 ASP A C 1
ATOM 3670 O O . ASP A 1 468 ? -18.266 -7.52 -19.391 1 95.88 468 ASP A O 1
ATOM 3674 N N . ASN A 1 469 ? -19.375 -9.453 -18.875 1 96.75 469 ASN A N 1
ATOM 3675 C CA . ASN A 1 469 ? -20.078 -8.883 -17.734 1 96.75 469 ASN A CA 1
ATOM 3676 C C . ASN A 1 469 ? -19.609 -9.477 -16.422 1 96.75 469 ASN A C 1
ATOM 3678 O O . ASN A 1 469 ? -20.359 -9.547 -15.445 1 96.75 469 ASN A O 1
ATOM 3682 N N . SER A 1 470 ? -18.469 -9.953 -16.359 1 97 470 SER A N 1
ATOM 3683 C CA . SER A 1 470 ? -17.875 -10.453 -15.117 1 97 470 SER A CA 1
ATOM 3684 C C . SER A 1 470 ? -16.359 -10.43 -15.188 1 97 470 SER A C 1
ATOM 3686 O O . SER A 1 470 ? -15.773 -10.594 -16.266 1 97 470 SER A O 1
ATOM 3688 N N . SER A 1 471 ? -15.734 -10.203 -14.047 1 96.06 471 SER A N 1
ATOM 3689 C CA . SER A 1 471 ? -14.273 -10.227 -14.008 1 96.06 471 SER A CA 1
ATOM 3690 C C . SER A 1 471 ? -13.766 -10.188 -12.57 1 96.06 471 SER A C 1
ATOM 3692 O O . SER A 1 471 ? -14.516 -9.852 -11.648 1 96.06 471 SER A O 1
ATOM 3694 N N . ILE A 1 472 ? -12.508 -10.633 -12.367 1 96.56 472 ILE A N 1
ATOM 3695 C CA . ILE A 1 472 ? -11.75 -10.445 -11.133 1 96.56 472 ILE A CA 1
ATOM 3696 C C . ILE A 1 472 ? -10.492 -9.625 -11.414 1 96.56 472 ILE A C 1
ATOM 3698 O O . ILE A 1 472 ? -9.75 -9.93 -12.352 1 96.56 472 ILE A O 1
ATOM 3702 N N . ARG A 1 473 ? -10.305 -8.602 -10.727 1 95.88 473 ARG A N 1
ATOM 3703 C CA . ARG A 1 473 ? -9.086 -7.797 -10.797 1 95.88 473 ARG A CA 1
ATOM 3704 C C . ARG A 1 473 ? -8.305 -7.859 -9.484 1 95.88 473 ARG A C 1
ATOM 3706 O O . ARG A 1 473 ? -8.898 -7.832 -8.406 1 95.88 473 ARG A O 1
ATOM 3713 N N . GLN A 1 474 ? -7.004 -8.008 -9.633 1 95.19 474 GLN A N 1
ATOM 3714 C CA . GLN A 1 474 ? -6.141 -8.117 -8.461 1 95.19 474 GLN A CA 1
ATOM 3715 C C . GLN A 1 474 ? -4.922 -7.211 -8.586 1 95.19 474 GLN A C 1
ATOM 3717 O O . GLN A 1 474 ? -4.262 -7.188 -9.625 1 95.19 474 GLN A O 1
ATOM 3722 N N . ASN A 1 475 ? -4.602 -6.449 -7.543 1 93.25 475 ASN A N 1
ATOM 3723 C CA . ASN A 1 475 ? -3.398 -5.633 -7.414 1 93.25 475 ASN A CA 1
ATOM 3724 C C . ASN A 1 475 ? -2.602 -6.008 -6.168 1 93.25 475 ASN A C 1
ATOM 3726 O O . ASN A 1 475 ? -3.121 -5.945 -5.051 1 93.25 475 ASN A O 1
ATOM 3730 N N . THR A 1 476 ? -1.369 -6.395 -6.387 1 92.5 476 THR A N 1
ATOM 3731 C CA . THR A 1 476 ? -0.503 -6.734 -5.266 1 92.5 476 THR A CA 1
ATOM 3732 C C . THR A 1 476 ? 0.802 -5.945 -5.332 1 92.5 476 THR A C 1
ATOM 3734 O O . THR A 1 476 ? 1.294 -5.641 -6.418 1 92.5 476 THR A O 1
ATOM 3737 N N . GLY A 1 477 ? 1.346 -5.566 -4.254 1 90.19 477 GLY A N 1
ATOM 3738 C CA . GLY A 1 477 ? 2.629 -4.895 -4.133 1 90.19 477 GLY A CA 1
ATOM 3739 C C . GLY A 1 477 ? 3.334 -5.184 -2.82 1 90.19 477 GLY A C 1
ATOM 3740 O O . GLY A 1 477 ? 2.684 -5.395 -1.795 1 90.19 477 GLY A O 1
ATOM 3741 N N . ALA A 1 478 ? 4.652 -5.184 -2.85 1 92.44 478 ALA A N 1
ATOM 3742 C CA . ALA A 1 478 ? 5.422 -5.398 -1.627 1 92.44 478 ALA A CA 1
ATOM 3743 C C . ALA A 1 478 ? 6.777 -4.699 -1.704 1 92.44 478 ALA A C 1
ATOM 3745 O O . ALA A 1 478 ? 7.309 -4.484 -2.795 1 92.44 478 ALA A O 1
ATOM 3746 N N . VAL A 1 479 ? 7.285 -4.281 -0.62 1 89.56 479 VAL A N 1
ATOM 3747 C CA . VAL A 1 479 ? 8.641 -3.756 -0.458 1 89.56 479 VAL A CA 1
ATOM 3748 C C . VAL A 1 479 ? 9.32 -4.438 0.727 1 89.56 479 VAL A C 1
ATOM 3750 O O . VAL A 1 479 ? 8.734 -4.543 1.809 1 89.56 479 VAL A O 1
ATOM 3753 N N . THR A 1 480 ? 10.477 -4.93 0.529 1 92.5 480 THR A N 1
ATOM 3754 C CA . THR A 1 480 ? 11.289 -5.539 1.575 1 92.5 480 THR A CA 1
ATOM 3755 C C . THR A 1 480 ? 12.633 -4.816 1.706 1 92.5 480 THR A C 1
ATOM 3757 O O . THR A 1 480 ? 13.328 -4.613 0.713 1 92.5 480 THR A O 1
ATOM 3760 N N . THR A 1 481 ? 13 -4.426 2.846 1 90.38 481 THR A N 1
ATOM 3761 C CA . THR A 1 481 ? 14.281 -3.807 3.154 1 90.38 481 THR A CA 1
ATOM 3762 C C . THR A 1 481 ? 15.055 -4.637 4.176 1 90.38 481 THR A C 1
ATOM 3764 O O . THR A 1 481 ? 14.523 -4.957 5.246 1 90.38 481 THR A O 1
ATOM 3767 N N . THR A 1 482 ? 16.25 -4.996 3.848 1 93.38 482 THR A N 1
ATOM 3768 C CA . THR A 1 482 ? 17.094 -5.781 4.738 1 93.38 482 THR A CA 1
ATOM 3769 C C . THR A 1 482 ? 18.422 -5.078 4.984 1 93.38 482 THR A C 1
ATOM 3771 O O . THR A 1 482 ? 19.109 -4.688 4.039 1 93.38 482 THR A O 1
ATOM 3774 N N . LEU A 1 483 ? 18.781 -4.922 6.242 1 91.75 483 LEU A N 1
ATOM 3775 C CA . LEU A 1 483 ? 20.062 -4.371 6.684 1 91.75 483 LEU A CA 1
ATOM 3776 C C . LEU A 1 483 ? 20.891 -5.441 7.375 1 91.75 483 LEU A C 1
ATOM 3778 O O . LEU A 1 483 ? 20.375 -6.219 8.18 1 91.75 483 LEU A O 1
ATOM 3782 N N . ASN A 1 484 ? 22.125 -5.547 6.988 1 93.12 484 ASN A N 1
ATOM 3783 C CA . ASN A 1 484 ? 23.078 -6.469 7.609 1 93.12 484 ASN A CA 1
ATOM 3784 C C . ASN A 1 484 ? 24.359 -5.762 8.031 1 93.12 484 ASN A C 1
ATOM 3786 O O . ASN A 1 484 ? 25.078 -5.227 7.184 1 93.12 484 ASN A O 1
ATOM 3790 N N . LEU A 1 485 ? 24.672 -5.699 9.305 1 92.88 485 LEU A N 1
ATOM 3791 C CA . LEU A 1 485 ? 25.906 -5.16 9.867 1 92.88 485 LEU A CA 1
ATOM 3792 C C . LEU A 1 485 ? 26.797 -6.277 10.398 1 92.88 485 LEU A C 1
ATOM 3794 O O . LEU A 1 485 ? 26.391 -7.039 11.273 1 92.88 485 LEU A O 1
ATOM 3798 N N . ARG A 1 486 ? 27.953 -6.383 9.828 1 93.62 486 ARG A N 1
ATOM 3799 C CA . ARG A 1 486 ? 28.938 -7.367 10.281 1 93.62 486 ARG A CA 1
ATOM 3800 C C . ARG A 1 486 ? 30.094 -6.699 11.023 1 93.62 486 ARG A C 1
ATOM 3802 O O . ARG A 1 486 ? 30.719 -5.781 10.5 1 93.62 486 ARG A O 1
ATOM 3809 N N . TYR A 1 487 ? 30.438 -7.105 12.336 1 92.38 487 TYR A N 1
ATOM 3810 C CA . TYR A 1 487 ? 31.547 -6.664 13.18 1 92.38 487 TYR A CA 1
ATOM 3811 C C . TYR A 1 487 ? 32.562 -7.781 13.383 1 92.38 487 TYR A C 1
ATOM 3813 O O . TYR A 1 487 ? 32.219 -8.836 13.93 1 92.38 487 TYR A O 1
ATOM 3821 N N . GLN A 1 488 ? 33.656 -7.547 12.867 1 92.88 488 GLN A N 1
ATOM 3822 C CA . GLN A 1 488 ? 34.719 -8.539 12.969 1 92.88 488 GLN A CA 1
ATOM 3823 C C . GLN A 1 488 ? 35.875 -8.016 13.805 1 92.88 488 GLN A C 1
ATOM 3825 O O . GLN A 1 488 ? 36.906 -7.617 13.266 1 92.88 488 GLN A O 1
ATOM 3830 N N . PRO A 1 489 ? 35.875 -8.195 15.102 1 91.81 489 PRO A N 1
ATOM 3831 C CA . PRO A 1 489 ? 36.969 -7.715 15.969 1 91.81 489 PRO A CA 1
ATOM 3832 C C . PRO A 1 489 ? 38.25 -8.531 15.82 1 91.81 489 PRO A C 1
ATOM 3834 O O . PRO A 1 489 ? 39.344 -8 15.992 1 91.81 489 PRO A O 1
ATOM 3837 N N . LEU A 1 490 ? 38.031 -9.82 15.555 1 90.44 490 LEU A N 1
ATOM 3838 C CA . LEU A 1 490 ? 39.125 -10.742 15.297 1 90.44 490 LEU A CA 1
ATOM 3839 C C . LEU A 1 490 ? 38.906 -11.5 13.992 1 90.44 490 LEU A C 1
ATOM 3841 O O . LEU A 1 490 ? 37.781 -11.617 13.508 1 90.44 490 LEU A O 1
ATOM 3845 N N . ASP A 1 491 ? 39.938 -11.852 13.445 1 84.25 491 ASP A N 1
ATOM 3846 C CA . ASP A 1 491 ? 39.844 -12.602 12.195 1 84.25 491 ASP A CA 1
ATOM 3847 C C . ASP A 1 491 ? 39 -13.859 12.391 1 84.25 491 ASP A C 1
ATOM 3849 O O . ASP A 1 491 ? 38.312 -14.297 11.477 1 84.25 491 ASP A O 1
ATOM 3853 N N . GLU A 1 492 ? 39.062 -14.398 13.602 1 89.75 492 GLU A N 1
ATOM 3854 C CA . GLU A 1 492 ? 38.375 -15.664 13.859 1 89.75 492 GLU A CA 1
ATOM 3855 C C . GLU A 1 492 ? 36.969 -15.43 14.398 1 89.75 492 GLU A C 1
ATOM 3857 O O . GLU A 1 492 ? 36.188 -16.375 14.5 1 89.75 492 GLU A O 1
ATOM 3862 N N . LEU A 1 493 ? 36.688 -14.273 14.719 1 93 493 LEU A N 1
ATOM 3863 C CA . LEU A 1 493 ? 35.406 -13.969 15.383 1 93 493 LEU A CA 1
ATOM 3864 C C . LEU A 1 493 ? 34.688 -12.82 14.688 1 93 493 LEU A C 1
ATOM 3866 O O . LEU A 1 493 ? 35.281 -11.75 14.492 1 93 493 LEU A O 1
ATOM 3870 N N . PHE A 1 494 ? 33.531 -13.078 14.258 1 92.12 494 PHE A N 1
ATOM 3871 C CA . PHE A 1 494 ? 32.75 -11.961 13.719 1 92.12 494 PHE A CA 1
ATOM 3872 C C . PHE A 1 494 ? 31.281 -12.062 14.141 1 92.12 494 PHE A C 1
ATOM 3874 O O . PHE A 1 494 ? 30.797 -13.156 14.453 1 92.12 494 PHE A O 1
ATOM 3881 N N . PHE A 1 495 ? 30.562 -10.984 14.227 1 95.06 495 PHE A N 1
ATOM 3882 C CA . PHE A 1 495 ? 29.156 -10.859 14.609 1 95.06 495 PHE A CA 1
ATOM 3883 C C . PHE A 1 495 ? 28.344 -10.266 13.469 1 95.06 495 PHE A C 1
ATOM 3885 O O . PHE A 1 495 ? 28.797 -9.367 12.766 1 95.06 495 PHE A O 1
ATOM 3892 N N . ASN A 1 496 ? 27.141 -10.852 13.266 1 94.19 496 ASN A N 1
ATOM 3893 C CA . ASN A 1 496 ? 26.188 -10.32 12.289 1 94.19 496 ASN A CA 1
ATOM 3894 C C . ASN A 1 496 ? 24.906 -9.836 12.953 1 94.19 496 ASN A C 1
ATOM 3896 O O . ASN A 1 496 ? 24.312 -10.547 13.766 1 94.19 496 ASN A O 1
ATOM 3900 N N . ALA A 1 497 ? 24.516 -8.68 12.633 1 95.19 497 ALA A N 1
ATOM 3901 C CA . ALA A 1 497 ? 23.203 -8.133 13 1 95.19 497 ALA A CA 1
ATOM 3902 C C . ALA A 1 497 ? 22.359 -7.863 11.758 1 95.19 497 ALA A C 1
ATOM 3904 O O . ALA A 1 497 ? 22.656 -6.945 10.992 1 95.19 497 ALA A O 1
ATOM 3905 N N . VAL A 1 498 ? 21.266 -8.633 11.602 1 95.31 498 VAL A N 1
ATOM 3906 C CA . VAL A 1 498 ? 20.391 -8.5 10.43 1 95.31 498 VAL A CA 1
ATOM 3907 C C . VAL A 1 498 ? 19.016 -7.988 10.852 1 95.31 498 VAL A C 1
ATOM 3909 O O . VAL A 1 498 ? 18.406 -8.523 11.781 1 95.31 498 VAL A O 1
ATOM 3912 N N . VAL A 1 499 ? 18.562 -6.953 10.25 1 94.62 499 VAL A N 1
ATOM 3913 C CA . VAL A 1 499 ? 17.219 -6.422 10.445 1 94.62 499 VAL A CA 1
ATOM 3914 C C . VAL A 1 499 ? 16.5 -6.328 9.102 1 94.62 499 VAL A C 1
ATOM 3916 O O . VAL A 1 499 ? 17.047 -5.789 8.133 1 94.62 499 VAL A O 1
ATOM 3919 N N . SER A 1 500 ? 15.266 -6.883 9.031 1 95.19 500 SER A N 1
ATOM 3920 C CA . SER A 1 500 ? 14.477 -6.852 7.801 1 95.19 500 SER A CA 1
ATOM 3921 C C . SER A 1 500 ? 13.039 -6.418 8.078 1 95.19 500 SER A C 1
ATOM 3923 O O . SER A 1 500 ? 12.461 -6.785 9.102 1 95.19 500 SER A O 1
ATOM 3925 N N . ALA A 1 501 ? 12.531 -5.602 7.23 1 91.75 501 ALA A N 1
ATOM 3926 C CA . ALA A 1 501 ? 11.133 -5.188 7.27 1 91.75 501 ALA A CA 1
ATOM 3927 C C . ALA A 1 501 ? 10.453 -5.422 5.922 1 91.75 501 ALA A C 1
ATOM 3929 O O . ALA A 1 501 ? 11.062 -5.207 4.867 1 91.75 501 ALA A O 1
ATOM 3930 N N . ASN A 1 502 ? 9.195 -5.918 5.969 1 92.56 502 ASN A N 1
ATOM 3931 C CA . ASN A 1 502 ? 8.406 -6.203 4.773 1 92.56 502 ASN A CA 1
ATOM 3932 C C . ASN A 1 502 ? 6.992 -5.645 4.887 1 92.56 502 ASN A C 1
ATOM 3934 O O . ASN A 1 502 ? 6.316 -5.855 5.895 1 92.56 502 ASN A O 1
ATOM 3938 N N . VAL A 1 503 ? 6.582 -4.879 3.902 1 90.94 503 VAL A N 1
ATOM 3939 C CA . VAL A 1 503 ? 5.215 -4.383 3.809 1 90.94 503 VAL A CA 1
ATOM 3940 C C . VAL A 1 503 ? 4.57 -4.887 2.52 1 90.94 503 VAL A C 1
ATOM 3942 O O . VAL A 1 503 ? 5.09 -4.656 1.427 1 90.94 503 VAL A O 1
ATOM 3945 N N . GLN A 1 504 ? 3.465 -5.531 2.664 1 92.75 504 GLN A N 1
ATOM 3946 C CA . GLN A 1 504 ? 2.764 -6.105 1.521 1 92.75 504 GLN A CA 1
ATOM 3947 C C . GLN A 1 504 ? 1.289 -5.711 1.525 1 92.75 504 GLN A C 1
ATOM 3949 O O . GLN A 1 504 ? 0.643 -5.711 2.576 1 92.75 504 GLN A O 1
ATOM 3954 N N . ASN A 1 505 ? 0.813 -5.344 0.341 1 91.44 505 ASN A N 1
ATOM 3955 C CA . ASN A 1 505 ? -0.589 -4.992 0.144 1 91.44 505 ASN A CA 1
ATOM 3956 C C . ASN A 1 505 ? -1.214 -5.793 -0.994 1 91.44 505 ASN A C 1
ATOM 3958 O O . ASN A 1 505 ? -0.563 -6.051 -2.008 1 91.44 505 ASN A O 1
ATOM 3962 N N . ALA A 1 506 ? -2.447 -6.172 -0.82 1 93.69 506 ALA A N 1
ATOM 3963 C CA . ALA A 1 506 ? -3.207 -6.855 -1.863 1 93.69 506 ALA A CA 1
ATOM 3964 C C . ALA A 1 506 ? -4.648 -6.359 -1.908 1 93.69 506 ALA A C 1
ATOM 3966 O O . ALA A 1 506 ? -5.281 -6.176 -0.865 1 93.69 506 ALA A O 1
ATOM 3967 N N . THR A 1 507 ? -5.152 -6.027 -3.076 1 94.19 507 THR A N 1
ATOM 3968 C CA . THR A 1 507 ? -6.547 -5.676 -3.314 1 94.19 507 THR A CA 1
ATOM 3969 C C . THR A 1 507 ? -7.156 -6.582 -4.383 1 94.19 507 THR A C 1
ATOM 3971 O O . THR A 1 507 ? -6.605 -6.719 -5.477 1 94.19 507 THR A O 1
ATOM 3974 N N . ILE A 1 508 ? -8.219 -7.215 -4.082 1 95.5 508 ILE A N 1
ATOM 3975 C CA . ILE A 1 508 ? -8.945 -8.07 -5.012 1 95.5 508 ILE A CA 1
ATOM 3976 C C . ILE A 1 508 ? -10.367 -7.555 -5.191 1 95.5 508 ILE A C 1
ATOM 3978 O O . ILE A 1 508 ? -11.094 -7.371 -4.215 1 95.5 508 ILE A O 1
ATOM 3982 N N . GLU A 1 509 ? -10.781 -7.312 -6.445 1 96.19 509 GLU A N 1
ATOM 3983 C CA . GLU A 1 509 ? -12.125 -6.844 -6.781 1 96.19 509 GLU A CA 1
ATOM 3984 C C . GLU A 1 509 ? -12.867 -7.871 -7.633 1 96.19 509 GLU A C 1
ATOM 3986 O O . GLU A 1 509 ? -12.336 -8.352 -8.633 1 96.19 509 GLU A O 1
ATOM 3991 N N . ASN A 1 510 ? -14.031 -8.203 -7.215 1 96.94 510 ASN A N 1
ATOM 3992 C CA . ASN A 1 510 ? -14.938 -9.094 -7.938 1 96.94 510 ASN A CA 1
ATOM 3993 C C . ASN A 1 510 ? -16.141 -8.336 -8.484 1 96.94 510 ASN A C 1
ATOM 3995 O O . ASN A 1 510 ? -16.828 -7.621 -7.75 1 96.94 510 ASN A O 1
ATOM 3999 N N . TRP A 1 511 ? -16.438 -8.539 -9.812 1 97.12 511 TRP A N 1
ATOM 4000 C CA . TRP A 1 511 ? -17.531 -7.809 -10.43 1 97.12 511 TRP A CA 1
ATOM 4001 C C . TRP A 1 511 ? -18.438 -8.75 -11.234 1 97.12 511 TRP A C 1
ATOM 4003 O O . TRP A 1 511 ? -17.938 -9.57 -12.016 1 97.12 511 TRP A O 1
ATOM 4013 N N . TRP A 1 512 ? -19.703 -8.75 -10.984 1 98.06 512 TRP A N 1
ATOM 4014 C CA . TRP A 1 512 ? -20.766 -9.336 -11.797 1 98.06 512 TRP A CA 1
ATOM 4015 C C . TRP A 1 512 ? -21.688 -8.25 -12.344 1 98.06 512 TRP A C 1
ATOM 4017 O O . TRP A 1 512 ? -22.359 -7.555 -11.586 1 98.06 512 TRP A O 1
ATOM 4027 N N . GLY A 1 513 ? -21.766 -8.18 -13.672 1 96.94 513 GLY A N 1
ATOM 4028 C CA . GLY A 1 513 ? -22.578 -7.152 -14.305 1 96.94 513 GLY A CA 1
ATOM 4029 C C . GLY A 1 513 ? -24.047 -7.5 -14.352 1 96.94 513 GLY A C 1
ATOM 4030 O O . GLY A 1 513 ? -24.422 -8.664 -14.188 1 96.94 513 GLY A O 1
ATOM 4031 N N . GLU A 1 514 ? -24.875 -6.562 -14.586 1 94.69 514 GLU A N 1
ATOM 4032 C CA . GLU A 1 514 ? -26.328 -6.68 -14.555 1 94.69 514 GLU A CA 1
ATOM 4033 C C . GLU A 1 514 ? -26.828 -7.652 -15.609 1 94.69 514 GLU A C 1
ATOM 4035 O O . GLU A 1 514 ? -27.859 -8.305 -15.422 1 94.69 514 GLU A O 1
ATOM 4040 N N . GLN A 1 515 ? -26.125 -7.805 -16.625 1 95.94 515 GLN A N 1
ATOM 4041 C CA . GLN A 1 515 ? -26.594 -8.617 -17.75 1 95.94 515 GLN A CA 1
ATOM 4042 C C . GLN A 1 515 ? -26.047 -10.039 -17.656 1 95.94 515 GLN A C 1
ATOM 4044 O O . GLN A 1 515 ? -26.266 -10.859 -18.547 1 95.94 515 GLN A O 1
ATOM 4049 N N . SER A 1 516 ? -25.391 -10.383 -16.594 1 96.19 516 SER A N 1
ATOM 4050 C CA . SER A 1 516 ? -24.859 -11.734 -16.438 1 96.19 516 SER A CA 1
ATOM 4051 C C . SER A 1 516 ? -25.953 -12.711 -16.016 1 96.19 516 SER A C 1
ATOM 4053 O O . SER A 1 516 ? -26.953 -12.312 -15.445 1 96.19 516 SER A O 1
ATOM 4055 N N . HIS A 1 517 ? -25.719 -13.969 -16.391 1 96 517 HIS A N 1
ATOM 4056 C CA . HIS A 1 517 ? -26.625 -15.039 -15.969 1 96 517 HIS A CA 1
ATOM 4057 C C . HIS A 1 517 ? -26.672 -15.148 -14.445 1 96 517 HIS A C 1
ATOM 4059 O O . HIS A 1 517 ? -27.734 -15.391 -13.875 1 96 517 HIS A O 1
ATOM 4065 N N . TYR A 1 518 ? -25.578 -14.922 -13.805 1 95.31 518 TYR A N 1
ATOM 4066 C CA . TYR A 1 518 ? -25.484 -14.961 -12.352 1 95.31 518 TYR A CA 1
ATOM 4067 C C . TYR A 1 518 ? -26.406 -13.922 -11.719 1 95.31 518 TYR A C 1
ATOM 4069 O O . TYR A 1 518 ? -27.188 -14.234 -10.812 1 95.31 518 TYR A O 1
ATOM 4077 N N . VAL A 1 519 ? -26.359 -12.742 -12.195 1 96.38 519 VAL A N 1
ATOM 4078 C CA . VAL A 1 519 ? -27.172 -11.656 -11.641 1 96.38 519 VAL A CA 1
ATOM 4079 C C . VAL A 1 519 ? -28.641 -11.859 -12 1 96.38 519 VAL A C 1
ATOM 4081 O O . VAL A 1 519 ? -29.531 -11.539 -11.211 1 96.38 519 VAL A O 1
ATOM 4084 N N . GLY A 1 520 ? -28.891 -12.344 -13.242 1 96.44 520 GLY A N 1
ATOM 4085 C CA . GLY A 1 520 ? -30.25 -12.688 -13.586 1 96.44 520 GLY A CA 1
ATOM 4086 C C . GLY A 1 520 ? -30.891 -13.68 -12.625 1 96.44 520 GLY A C 1
ATOM 4087 O O . GLY A 1 520 ? -32.062 -13.586 -12.32 1 96.44 520 GLY A O 1
ATOM 4088 N N . SER A 1 521 ? -30.078 -14.57 -12.18 1 96.12 521 SER A N 1
ATOM 4089 C CA . SER A 1 521 ? -30.547 -15.562 -11.227 1 96.12 521 SER A CA 1
ATOM 4090 C C . SER A 1 521 ? -30.875 -14.922 -9.883 1 96.12 521 SER A C 1
ATOM 4092 O O . SER A 1 521 ? -31.859 -15.305 -9.227 1 96.12 521 SER A O 1
ATOM 4094 N N . LEU A 1 522 ? -30.125 -14.016 -9.461 1 95.94 522 LEU A N 1
ATOM 4095 C CA . LEU A 1 522 ? -30.375 -13.305 -8.211 1 95.94 522 LEU A CA 1
ATOM 4096 C C . LEU A 1 522 ? -31.578 -12.383 -8.352 1 95.94 522 LEU A C 1
ATOM 4098 O O . LEU A 1 522 ? -32.375 -12.234 -7.418 1 95.94 522 LEU A O 1
ATOM 4102 N N . ARG A 1 523 ? -31.625 -11.766 -9.523 1 95.88 523 ARG A N 1
ATOM 4103 C CA . ARG A 1 523 ? -32.75 -10.875 -9.828 1 95.88 523 ARG A CA 1
ATOM 4104 C C . ARG A 1 523 ? -34.031 -11.656 -10 1 95.88 523 ARG A C 1
ATOM 4106 O O . ARG A 1 523 ? -35.125 -11.141 -9.75 1 95.88 523 ARG A O 1
ATOM 4113 N N . ARG A 1 524 ? -33.938 -12.914 -10.461 1 95.69 524 ARG A N 1
ATOM 4114 C CA . ARG A 1 524 ? -35.062 -13.828 -10.742 1 95.69 524 ARG A CA 1
ATOM 4115 C C . ARG A 1 524 ? -35.906 -13.312 -11.898 1 95.69 524 ARG A C 1
ATOM 4117 O O . ARG A 1 524 ? -37.125 -13.398 -11.859 1 95.69 524 ARG A O 1
ATOM 4124 N N . ALA A 1 525 ? -35.281 -12.68 -12.797 1 94.94 525 ALA A N 1
ATOM 4125 C CA . ALA A 1 525 ? -35.875 -12.148 -14.016 1 94.94 525 ALA A CA 1
ATOM 4126 C C . ALA A 1 525 ? -34.812 -11.828 -15.062 1 94.94 525 ALA A C 1
ATOM 4128 O O . ALA A 1 525 ? -33.656 -11.586 -14.719 1 94.94 525 ALA A O 1
ATOM 4129 N N . GLU A 1 526 ? -35.25 -11.844 -16.344 1 94.19 526 GLU A N 1
ATOM 4130 C CA . GLU A 1 526 ? -34.344 -11.406 -17.406 1 94.19 526 GLU A CA 1
ATOM 4131 C C . GLU A 1 526 ? -34.094 -9.898 -17.344 1 94.19 526 GLU A C 1
ATOM 4133 O O . GLU A 1 526 ? -34.938 -9.148 -16.844 1 94.19 526 GLU A O 1
ATOM 4138 N N . TYR A 1 527 ? -32.938 -9.531 -17.844 1 92.19 527 TYR A N 1
ATOM 4139 C CA . TYR A 1 527 ? -32.625 -8.102 -17.953 1 92.19 527 TYR A CA 1
ATOM 4140 C C . TYR A 1 527 ? -33.719 -7.383 -18.75 1 92.19 527 TYR A C 1
ATOM 4142 O O . TYR A 1 527 ? -34.094 -7.828 -19.844 1 92.19 527 TYR A O 1
ATOM 4150 N N . GLY A 1 528 ? -34.219 -6.387 -18.234 1 87.5 528 GLY A N 1
ATOM 4151 C CA . GLY A 1 528 ? -35.219 -5.594 -18.938 1 87.5 528 GLY A CA 1
ATOM 4152 C C . GLY A 1 528 ? -36.656 -5.996 -18.609 1 87.5 528 GLY A C 1
ATOM 4153 O O . GLY A 1 528 ? -37.594 -5.305 -18.984 1 87.5 528 GLY A O 1
ATOM 4154 N N . GLU A 1 529 ? -36.875 -7.098 -17.906 1 92.12 529 GLU A N 1
ATOM 4155 C CA . GLU A 1 529 ? -38.219 -7.559 -17.531 1 92.12 529 GLU A CA 1
ATOM 4156 C C . GLU A 1 529 ? -38.625 -7.039 -16.156 1 92.12 529 GLU A C 1
ATOM 4158 O O . GLU A 1 529 ? -37.781 -6.465 -15.445 1 92.12 529 GLU A O 1
ATOM 4163 N N . GLU A 1 530 ? -39.906 -7.285 -15.844 1 90.5 530 GLU A N 1
ATOM 4164 C CA . GLU A 1 530 ? -40.406 -6.863 -14.547 1 90.5 530 GLU A CA 1
ATOM 4165 C C . GLU A 1 530 ? -39.75 -7.645 -13.414 1 90.5 530 GLU A C 1
ATOM 4167 O O . GLU A 1 530 ? -39.594 -8.859 -13.508 1 90.5 530 GLU A O 1
ATOM 4172 N N . ILE A 1 531 ? -39.406 -7.035 -12.352 1 92.75 531 ILE A N 1
ATOM 4173 C CA . ILE A 1 531 ? -38.656 -7.625 -11.242 1 92.75 531 ILE A CA 1
ATOM 4174 C C . ILE A 1 531 ? -39.625 -8.133 -10.18 1 92.75 531 ILE A C 1
ATOM 4176 O O . ILE A 1 531 ? -40.469 -7.375 -9.672 1 92.75 531 ILE A O 1
ATOM 4180 N N . PRO A 1 532 ? -39.5 -9.344 -9.836 1 94.06 532 PRO A N 1
ATOM 4181 C CA . PRO A 1 532 ? -40.375 -9.875 -8.797 1 94.06 532 PRO A CA 1
ATOM 4182 C C . PRO A 1 532 ? -40.031 -9.352 -7.406 1 94.06 532 PRO A C 1
ATOM 4184 O O . PRO A 1 532 ? -38.906 -8.914 -7.168 1 94.06 532 PRO A O 1
ATOM 4187 N N . SER A 1 533 ? -40.938 -9.445 -6.48 1 91.94 533 SER A N 1
ATOM 4188 C CA . SER A 1 533 ? -40.781 -8.922 -5.129 1 91.94 533 SER A CA 1
ATOM 4189 C C . SER A 1 533 ? -39.781 -9.75 -4.336 1 91.94 533 SER A C 1
ATOM 4191 O O . SER A 1 533 ? -39.188 -9.266 -3.371 1 91.94 533 SER A O 1
ATOM 4193 N N . ASP A 1 534 ? -39.562 -10.977 -4.762 1 93.19 534 ASP A N 1
ATOM 4194 C CA . ASP A 1 534 ? -38.656 -11.828 -4.031 1 93.19 534 ASP A CA 1
ATOM 4195 C C . ASP A 1 534 ? -37.25 -11.82 -4.68 1 93.19 534 ASP A C 1
ATOM 4197 O O . ASP A 1 534 ? -36.5 -12.797 -4.578 1 93.19 534 ASP A O 1
ATOM 4201 N N . SER A 1 535 ? -36.938 -10.781 -5.391 1 95.19 535 SER A N 1
ATOM 4202 C CA . SER A 1 535 ? -35.625 -10.609 -5.996 1 95.19 535 SER A CA 1
ATOM 4203 C C . SER A 1 535 ? -34.562 -10.352 -4.938 1 95.19 535 SER A C 1
ATOM 4205 O O . SER A 1 535 ? -34.781 -9.586 -3.996 1 95.19 535 SER A O 1
ATOM 4207 N N . ASN A 1 536 ? -33.438 -10.992 -5.055 1 95.56 536 ASN A N 1
ATOM 4208 C CA . ASN A 1 536 ? -32.312 -10.789 -4.168 1 95.56 536 ASN A CA 1
ATOM 4209 C C . ASN A 1 536 ? -31.422 -9.641 -4.648 1 95.56 536 ASN A C 1
ATOM 4211 O O . ASN A 1 536 ? -30.562 -9.156 -3.904 1 95.56 536 ASN A O 1
ATOM 4215 N N . LEU A 1 537 ? -31.609 -9.195 -5.812 1 96.38 537 LEU A N 1
ATOM 4216 C CA . LEU A 1 537 ? -30.844 -8.133 -6.441 1 96.38 537 LEU A CA 1
ATOM 4217 C C . LEU A 1 537 ? -31.656 -7.43 -7.523 1 96.38 537 LEU A C 1
ATOM 4219 O O . LEU A 1 537 ? -31.453 -7.676 -8.711 1 96.38 537 LEU A O 1
ATOM 4223 N N . PRO A 1 538 ? -32.469 -6.598 -7.129 1 93.56 538 PRO A N 1
ATOM 4224 C CA . PRO A 1 538 ? -33.406 -6 -8.07 1 93.56 538 PRO A CA 1
ATOM 4225 C C . PRO A 1 538 ? -32.719 -5.125 -9.117 1 93.56 538 PRO A C 1
ATOM 4227 O O . PRO A 1 538 ? -33.125 -5.137 -10.289 1 93.56 538 PRO A O 1
ATOM 4230 N N . TYR A 1 539 ? -31.672 -4.426 -8.633 1 92.06 539 TYR A N 1
ATOM 4231 C CA . TYR A 1 539 ? -31.062 -3.48 -9.562 1 92.06 539 TYR A CA 1
ATOM 4232 C C . TYR A 1 539 ? -29.547 -3.701 -9.648 1 92.06 539 TYR A C 1
ATOM 4234 O O . TYR A 1 539 ? -28.922 -4.09 -8.664 1 92.06 539 TYR A O 1
ATOM 4242 N N . GLY A 1 540 ? -29.016 -3.371 -10.844 1 93.88 540 GLY A N 1
ATOM 4243 C CA . GLY A 1 540 ? -27.562 -3.371 -11.047 1 93.88 540 GLY A CA 1
ATOM 4244 C C . GLY A 1 540 ? -26.953 -4.746 -10.898 1 93.88 540 GLY A C 1
ATOM 4245 O O . GLY A 1 540 ? -27.609 -5.762 -11.125 1 93.88 540 GLY A O 1
ATOM 4246 N N . GLY A 1 541 ? -25.594 -4.766 -10.742 1 96.69 541 GLY A N 1
ATOM 4247 C CA . GLY A 1 541 ? -24.828 -5.977 -10.531 1 96.69 541 GLY A CA 1
ATOM 4248 C C . GLY A 1 541 ? -24.312 -6.121 -9.109 1 96.69 541 GLY A C 1
ATOM 4249 O O . GLY A 1 541 ? -24.922 -5.605 -8.172 1 96.69 541 GLY A O 1
ATOM 4250 N N . GLN A 1 542 ? -23.312 -6.914 -8.93 1 97.56 542 GLN A N 1
ATOM 4251 C CA . GLN A 1 542 ? -22.688 -7.168 -7.637 1 97.56 542 GLN A CA 1
ATOM 4252 C C . GLN A 1 542 ? -21.203 -6.836 -7.668 1 97.56 542 GLN A C 1
ATOM 4254 O O . GLN A 1 542 ? -20.5 -7.137 -8.641 1 97.56 542 GLN A O 1
ATOM 4259 N N . PHE A 1 543 ? -20.781 -6.168 -6.629 1 96.88 543 PHE A N 1
ATOM 4260 C CA . PHE A 1 543 ? -19.375 -5.801 -6.488 1 96.88 543 PHE A CA 1
ATOM 4261 C C . PHE A 1 543 ? -18.828 -6.27 -5.145 1 96.88 543 PHE A C 1
ATOM 4263 O O . PHE A 1 543 ? -19.469 -6.094 -4.109 1 96.88 543 PHE A O 1
ATOM 4270 N N . GLY A 1 544 ? -17.703 -6.977 -5.195 1 96.75 544 GLY A N 1
ATOM 4271 C CA . GLY A 1 544 ? -16.969 -7.367 -4.004 1 96.75 544 GLY A CA 1
ATOM 4272 C C . GLY A 1 544 ? -15.547 -6.855 -3.982 1 96.75 544 GLY A C 1
ATOM 4273 O O . GLY A 1 544 ? -14.867 -6.844 -5.012 1 96.75 544 GLY A O 1
ATOM 4274 N N . ARG A 1 545 ? -15.125 -6.383 -2.789 1 95.69 545 ARG A N 1
ATOM 4275 C CA . ARG A 1 545 ? -13.758 -5.891 -2.639 1 95.69 545 ARG A CA 1
ATOM 4276 C C . ARG A 1 545 ? -13.109 -6.449 -1.376 1 95.69 545 ARG A C 1
ATOM 4278 O O . ARG A 1 545 ? -13.734 -6.492 -0.317 1 95.69 545 ARG A O 1
ATOM 4285 N N . GLN A 1 546 ? -11.906 -6.934 -1.537 1 94.94 546 GLN A N 1
ATOM 4286 C CA . GLN A 1 546 ? -11.078 -7.41 -0.433 1 94.94 546 GLN A CA 1
ATOM 4287 C C . GLN A 1 546 ? -9.719 -6.711 -0.418 1 94.94 546 GLN A C 1
ATOM 4289 O O . GLN A 1 546 ? -9.031 -6.664 -1.437 1 94.94 546 GLN A O 1
ATOM 4294 N N . THR A 1 547 ? -9.383 -6.137 0.707 1 93.56 547 THR A N 1
ATOM 4295 C CA . THR A 1 547 ? -8.078 -5.52 0.895 1 93.56 547 THR A CA 1
ATOM 4296 C C . THR A 1 547 ? -7.328 -6.18 2.049 1 93.56 547 THR A C 1
ATOM 4298 O O . THR A 1 547 ? -7.906 -6.434 3.107 1 93.56 547 THR A O 1
ATOM 4301 N N . ASN A 1 548 ? -6.062 -6.453 1.796 1 93.5 548 ASN A N 1
ATOM 4302 C CA . ASN A 1 548 ? -5.199 -7.059 2.803 1 93.5 548 ASN A CA 1
ATOM 4303 C C . ASN A 1 548 ? -3.869 -6.32 2.918 1 93.5 548 ASN A C 1
ATOM 4305 O O . ASN A 1 548 ? -3.32 -5.859 1.915 1 93.5 548 ASN A O 1
ATOM 4309 N N . LYS A 1 549 ? -3.42 -6.168 4.129 1 91.5 549 LYS A N 1
ATOM 4310 C CA . LYS A 1 549 ? -2.105 -5.594 4.414 1 91.5 549 LYS A CA 1
ATOM 4311 C C . LYS A 1 549 ? -1.348 -6.438 5.434 1 91.5 549 LYS A C 1
ATOM 4313 O O . LYS A 1 549 ? -1.909 -6.836 6.457 1 91.5 549 LYS A O 1
ATOM 4318 N N . THR A 1 550 ? -0.107 -6.723 5.141 1 93.12 550 THR A N 1
ATOM 4319 C CA . THR A 1 550 ? 0.767 -7.434 6.066 1 93.12 550 THR A CA 1
ATOM 4320 C C . THR A 1 550 ? 2.045 -6.641 6.32 1 93.12 550 THR A C 1
ATOM 4322 O O . THR A 1 550 ? 2.719 -6.219 5.379 1 93.12 550 THR A O 1
ATOM 4325 N N . VAL A 1 551 ? 2.346 -6.402 7.504 1 90.94 551 VAL A N 1
ATOM 4326 C CA . VAL A 1 551 ? 3.607 -5.793 7.91 1 90.94 551 VAL A CA 1
ATOM 4327 C C . VAL A 1 551 ? 4.422 -6.789 8.734 1 90.94 551 VAL A C 1
ATOM 4329 O O . VAL A 1 551 ? 3.965 -7.25 9.781 1 90.94 551 VAL A O 1
ATOM 4332 N N . GLY A 1 552 ? 5.555 -7.141 8.203 1 93.12 552 GLY A N 1
ATOM 4333 C CA . GLY A 1 552 ? 6.422 -8.094 8.875 1 93.12 552 GLY A CA 1
ATOM 4334 C C . GLY A 1 552 ? 7.797 -7.535 9.195 1 93.12 552 GLY A C 1
ATOM 4335 O O . GLY A 1 552 ? 8.266 -6.613 8.523 1 93.12 552 GLY A O 1
ATOM 4336 N N . TRP A 1 553 ? 8.445 -8.047 10.25 1 93.5 553 TRP A N 1
ATOM 4337 C CA . TRP A 1 553 ? 9.828 -7.707 10.578 1 93.5 553 TRP A CA 1
ATOM 4338 C C . TRP A 1 553 ? 10.57 -8.914 11.125 1 93.5 553 TRP A C 1
ATOM 4340 O O . TRP A 1 553 ? 9.961 -9.82 11.703 1 93.5 553 TRP A O 1
ATOM 4350 N N . THR A 1 554 ? 11.812 -8.992 10.891 1 95.75 554 THR A N 1
ATOM 4351 C CA . THR A 1 554 ? 12.727 -10 11.406 1 95.75 554 THR A CA 1
ATOM 4352 C C . THR A 1 554 ? 14.023 -9.359 11.898 1 95.75 554 THR A C 1
ATOM 4354 O O . THR A 1 554 ? 14.586 -8.5 11.219 1 95.75 554 THR A O 1
ATOM 4357 N N . THR A 1 555 ? 14.469 -9.672 13.109 1 95.88 555 THR A N 1
ATOM 4358 C CA . THR A 1 555 ? 15.75 -9.266 13.672 1 95.88 555 THR A CA 1
ATOM 4359 C C . THR A 1 555 ? 16.562 -10.484 14.109 1 95.88 555 THR A C 1
ATOM 4361 O O . THR A 1 555 ? 16.062 -11.344 14.828 1 95.88 555 THR A O 1
ATOM 4364 N N . ARG A 1 556 ? 17.766 -10.547 13.695 1 96.06 556 ARG A N 1
ATOM 4365 C CA . ARG A 1 556 ? 18.656 -11.664 14.008 1 96.06 556 ARG A CA 1
ATOM 4366 C C . ARG A 1 556 ? 20.016 -11.172 14.477 1 96.06 556 ARG A C 1
ATOM 4368 O O . ARG A 1 556 ? 20.641 -10.344 13.82 1 96.06 556 ARG A O 1
ATOM 4375 N N . LEU A 1 557 ? 20.5 -11.625 15.578 1 96.31 557 LEU A N 1
ATOM 4376 C CA . LEU A 1 557 ? 21.844 -11.43 16.094 1 96.31 557 LEU A CA 1
ATOM 4377 C C . LEU A 1 557 ? 22.609 -12.75 16.156 1 96.31 557 LEU A C 1
ATOM 4379 O O . LEU A 1 557 ? 22.141 -13.703 16.797 1 96.31 557 LEU A O 1
ATOM 4383 N N . GLN A 1 558 ? 23.703 -12.805 15.484 1 95.56 558 GLN A N 1
ATOM 4384 C CA . GLN A 1 558 ? 24.438 -14.062 15.43 1 95.56 558 GLN A CA 1
ATOM 4385 C C . GLN A 1 558 ? 25.938 -13.828 15.617 1 95.56 558 GLN A C 1
ATOM 4387 O O . GLN A 1 558 ? 26.5 -12.891 15.055 1 95.56 558 GLN A O 1
ATOM 4392 N N . GLY A 1 559 ? 26.578 -14.586 16.453 1 95.19 559 GLY A N 1
ATOM 4393 C CA . GLY A 1 559 ? 28.031 -14.641 16.609 1 95.19 559 GLY A CA 1
ATOM 4394 C C . GLY A 1 559 ? 28.656 -15.875 15.992 1 95.19 559 GLY A C 1
ATOM 4395 O O . GLY A 1 559 ? 28.094 -16.969 16.078 1 95.19 559 GLY A O 1
ATOM 4396 N N . ASN A 1 560 ? 29.719 -15.695 15.258 1 92.94 560 ASN A N 1
ATOM 4397 C CA . ASN A 1 560 ? 30.422 -16.781 14.578 1 92.94 560 ASN A CA 1
ATOM 4398 C C . ASN A 1 560 ? 31.875 -16.859 14.992 1 92.94 560 ASN A C 1
ATOM 4400 O O . ASN A 1 560 ? 32.562 -15.836 15.086 1 92.94 560 ASN A O 1
ATOM 4404 N N . TYR A 1 561 ? 32.312 -17.953 15.305 1 92.12 561 TYR A N 1
ATOM 4405 C CA . TYR A 1 561 ? 33.688 -18.219 15.672 1 92.12 561 TYR A CA 1
ATOM 4406 C C . TYR A 1 561 ? 34.281 -19.359 14.836 1 92.12 561 TYR A C 1
ATOM 4408 O O . TYR A 1 561 ? 33.75 -20.469 14.836 1 92.12 561 TYR A O 1
ATOM 4416 N N . ASN A 1 562 ? 35.25 -19.125 14.031 1 89.31 562 ASN A N 1
ATOM 4417 C CA . ASN A 1 562 ? 35.938 -20.094 13.195 1 89.31 562 ASN A CA 1
ATOM 4418 C C . ASN A 1 562 ? 37.438 -20.125 13.477 1 89.31 562 ASN A C 1
ATOM 4420 O O . ASN A 1 562 ? 38.156 -19.156 13.164 1 89.31 562 ASN A O 1
ATOM 4424 N N . LYS A 1 563 ? 37.938 -21.188 13.945 1 88.38 563 LYS A N 1
ATOM 4425 C CA . LYS A 1 563 ? 39.344 -21.234 14.344 1 88.38 563 LYS A CA 1
ATOM 4426 C C . LYS A 1 563 ? 40 -22.531 13.883 1 88.38 563 LYS A C 1
ATOM 4428 O O . LYS A 1 563 ? 39.438 -23.609 14.039 1 88.38 563 LYS A O 1
ATOM 4433 N N . TYR A 1 564 ? 41.031 -22.422 13.242 1 86.75 564 TYR A N 1
ATOM 4434 C CA . TYR A 1 564 ? 41.938 -23.547 12.953 1 86.75 564 TYR A CA 1
ATOM 4435 C C . TYR A 1 564 ? 43 -23.672 14.023 1 86.75 564 TYR A C 1
ATOM 4437 O O . TYR A 1 564 ? 43.562 -22.672 14.477 1 86.75 564 TYR A O 1
ATOM 4445 N N . PHE A 1 565 ? 43.219 -24.859 14.578 1 85.88 565 PHE A N 1
ATOM 4446 C CA . PHE A 1 565 ? 44.25 -25.016 15.586 1 85.88 565 PHE A CA 1
ATOM 4447 C C . PHE A 1 565 ? 44.938 -26.359 15.438 1 85.88 565 PHE A C 1
ATOM 4449 O O . PHE A 1 565 ? 44.469 -27.234 14.711 1 85.88 565 PHE A O 1
ATOM 4456 N N . GLY A 1 566 ? 46.062 -26.578 16.125 1 86.75 566 GLY A N 1
ATOM 4457 C CA . GLY A 1 566 ? 46.938 -27.719 16 1 86.75 566 GLY A CA 1
ATOM 4458 C C . GLY A 1 566 ? 48.25 -27.406 15.297 1 86.75 566 GLY A C 1
ATOM 4459 O O . GLY A 1 566 ? 48.344 -26.391 14.617 1 86.75 566 GLY A O 1
ATOM 4460 N N . PRO A 1 567 ? 49.25 -28.156 15.445 1 75.94 567 PRO A N 1
ATOM 4461 C CA . PRO A 1 567 ? 50.562 -27.859 14.867 1 75.94 567 PRO A CA 1
ATOM 4462 C C . PRO A 1 567 ? 50.5 -27.688 13.352 1 75.94 567 PRO A C 1
ATOM 4464 O O . PRO A 1 567 ? 51.25 -26.875 12.789 1 75.94 567 PRO A O 1
ATOM 4467 N N . LEU A 1 568 ? 49.625 -28.328 12.68 1 76.81 568 LEU A N 1
ATOM 4468 C CA . LEU A 1 568 ? 49.5 -28.203 11.234 1 76.81 568 LEU A CA 1
ATOM 4469 C C . LEU A 1 568 ? 48.125 -27.625 10.875 1 76.81 568 LEU A C 1
ATOM 4471 O O . LEU A 1 568 ? 47.625 -27.828 9.766 1 76.81 568 LEU A O 1
ATOM 4475 N N . MET A 1 569 ? 47.5 -27.062 11.82 1 83.62 569 MET A N 1
ATOM 4476 C CA . MET A 1 569 ? 46.188 -26.484 11.617 1 83.62 569 MET A CA 1
ATOM 4477 C C . MET A 1 569 ? 45.188 -27.547 11.164 1 83.62 569 MET A C 1
ATOM 4479 O O . MET A 1 569 ? 44.375 -27.312 10.258 1 83.62 569 MET A O 1
ATOM 4483 N N . GLN A 1 570 ? 45.344 -28.719 11.75 1 82.38 570 GLN A N 1
ATOM 4484 C CA . GLN A 1 570 ? 44.562 -29.859 11.297 1 82.38 570 GLN A CA 1
ATOM 4485 C C . GLN A 1 570 ? 43.156 -29.844 11.867 1 82.38 570 GLN A C 1
ATOM 4487 O O . GLN A 1 570 ? 42.25 -30.516 11.352 1 82.38 570 GLN A O 1
ATOM 4492 N N . HIS A 1 571 ? 43.031 -29.109 12.953 1 89.5 571 HIS A N 1
ATOM 4493 C CA . HIS A 1 571 ? 41.688 -29.016 13.578 1 89.5 571 HIS A CA 1
ATOM 4494 C C . HIS A 1 571 ? 41 -27.719 13.227 1 89.5 571 HIS A C 1
ATOM 4496 O O . HIS A 1 571 ? 41.625 -26.656 13.203 1 89.5 571 HIS A O 1
ATOM 4502 N N . ASN A 1 572 ? 39.781 -27.828 12.836 1 88.56 572 ASN A N 1
ATOM 4503 C CA . ASN A 1 572 ? 38.969 -26.641 12.594 1 88.56 572 ASN A CA 1
ATOM 4504 C C . ASN A 1 572 ? 37.656 -26.688 13.375 1 88.56 572 ASN A C 1
ATOM 4506 O O . ASN A 1 572 ? 36.969 -27.703 13.383 1 88.56 572 ASN A O 1
ATOM 4510 N N . VAL A 1 573 ? 37.375 -25.672 14.133 1 90.44 573 VAL A N 1
ATOM 4511 C CA . VAL A 1 573 ? 36.125 -25.562 14.875 1 90.44 573 VAL A CA 1
ATOM 4512 C C . VAL A 1 573 ? 35.344 -24.312 14.422 1 90.44 573 VAL A C 1
ATOM 4514 O O . VAL A 1 573 ? 35.938 -23.219 14.359 1 90.44 573 VAL A O 1
ATOM 4517 N N . ASN A 1 574 ? 34.188 -24.547 14.008 1 89.06 574 ASN A N 1
ATOM 4518 C CA . ASN A 1 574 ? 33.281 -23.469 13.633 1 89.06 574 ASN A CA 1
ATOM 4519 C C . ASN A 1 574 ? 32.031 -23.453 14.508 1 89.06 574 ASN A C 1
ATOM 4521 O O . ASN A 1 574 ? 31.25 -24.406 14.508 1 89.06 574 ASN A O 1
ATOM 4525 N N . VAL A 1 575 ? 31.844 -22.422 15.273 1 91.56 575 VAL A N 1
ATOM 4526 C CA . VAL A 1 575 ? 30.719 -22.281 16.188 1 91.56 575 VAL A CA 1
ATOM 4527 C C . VAL A 1 575 ? 29.906 -21.031 15.836 1 91.56 575 VAL A C 1
ATOM 4529 O O . VAL A 1 575 ? 30.484 -19.984 15.523 1 91.56 575 VAL A O 1
ATOM 4532 N N . ALA A 1 576 ? 28.609 -21.219 15.766 1 92.12 576 ALA A N 1
ATOM 4533 C CA . ALA A 1 576 ? 27.719 -20.078 15.586 1 92.12 576 ALA A CA 1
ATOM 4534 C C . ALA A 1 576 ? 26.609 -20.078 16.625 1 92.12 576 ALA A C 1
ATOM 4536 O O . ALA A 1 576 ? 26.016 -21.109 16.922 1 92.12 576 ALA A O 1
ATOM 4537 N N . LEU A 1 577 ? 26.422 -18.984 17.328 1 94.38 577 LEU A N 1
ATOM 4538 C CA . LEU A 1 577 ? 25.328 -18.734 18.266 1 94.38 577 LEU A CA 1
ATOM 4539 C C . LEU A 1 577 ? 24.453 -17.578 17.797 1 94.38 577 LEU A C 1
ATOM 4541 O O . LEU A 1 577 ? 24.969 -16.516 17.453 1 94.38 577 LEU A O 1
ATOM 4545 N N . GLY A 1 578 ? 23.125 -17.844 17.766 1 94.62 578 GLY A N 1
ATOM 4546 C CA . GLY A 1 578 ? 22.281 -16.781 17.234 1 94.62 578 GLY A CA 1
ATOM 4547 C C . GLY A 1 578 ? 20.953 -16.656 17.969 1 94.62 578 GLY A C 1
ATOM 4548 O O . GLY A 1 578 ? 20.484 -17.609 18.594 1 94.62 578 GLY A O 1
ATOM 4549 N N . PHE A 1 579 ? 20.391 -15.453 17.984 1 95.69 579 PHE A N 1
ATOM 4550 C CA . PHE A 1 579 ? 19.062 -15.078 18.469 1 95.69 579 PHE A CA 1
ATOM 4551 C C . PHE A 1 579 ? 18.25 -14.414 17.359 1 95.69 579 PHE A C 1
ATOM 4553 O O . PHE A 1 579 ? 18.781 -13.602 16.594 1 95.69 579 PHE A O 1
ATOM 4560 N N . GLU A 1 580 ? 16.969 -14.883 17.219 1 94.75 580 GLU A N 1
ATOM 4561 C CA . GLU A 1 580 ? 16.125 -14.328 16.156 1 94.75 580 GLU A CA 1
ATOM 4562 C C . GLU A 1 580 ? 14.727 -14 16.688 1 94.75 580 GLU A C 1
ATOM 4564 O O . GLU A 1 580 ? 14.156 -14.758 17.469 1 94.75 580 GLU A O 1
ATOM 4569 N N . ALA A 1 581 ? 14.219 -12.883 16.406 1 95.5 581 ALA A N 1
ATOM 4570 C CA . ALA A 1 581 ? 12.844 -12.469 16.672 1 95.5 581 ALA A CA 1
ATOM 4571 C C . ALA A 1 581 ? 12.141 -12.023 15.398 1 95.5 581 ALA A C 1
ATOM 4573 O O . ALA A 1 581 ? 12.719 -11.305 14.578 1 95.5 581 ALA A O 1
ATOM 4574 N N . SER A 1 582 ? 10.945 -12.5 15.195 1 93.88 582 SER A N 1
ATOM 4575 C CA . SER A 1 582 ? 10.18 -12.102 14.016 1 93.88 582 SER A CA 1
ATOM 4576 C C . SER A 1 582 ? 8.711 -11.883 14.359 1 93.88 582 SER A C 1
ATOM 4578 O O . SER A 1 582 ? 8.18 -12.531 15.258 1 93.88 582 SER A O 1
ATOM 4580 N N . GLY A 1 583 ? 8.117 -10.961 13.734 1 92.5 583 GLY A N 1
ATOM 4581 C CA . GLY A 1 583 ? 6.707 -10.633 13.906 1 92.5 583 GLY A CA 1
ATOM 4582 C C . GLY A 1 583 ? 6.004 -10.305 12.609 1 92.5 583 GLY A C 1
ATOM 4583 O O . GLY A 1 583 ? 6.629 -9.797 11.672 1 92.5 583 GLY A O 1
ATOM 4584 N N . SER A 1 584 ? 4.684 -10.648 12.5 1 91.62 584 SER A N 1
ATOM 4585 C CA . SER A 1 584 ? 3.842 -10.305 11.352 1 91.62 584 SER A CA 1
ATOM 4586 C C . SER A 1 584 ? 2.459 -9.844 11.805 1 91.62 584 SER A C 1
ATOM 4588 O O . SER A 1 584 ? 1.86 -10.445 12.695 1 91.62 584 SER A O 1
ATOM 4590 N N . HIS A 1 585 ? 2.047 -8.727 11.352 1 92.44 585 HIS A N 1
ATOM 4591 C CA . HIS A 1 585 ? 0.71 -8.203 11.594 1 92.44 585 HIS A CA 1
ATOM 4592 C C . HIS A 1 585 ? -0.116 -8.18 10.312 1 92.44 585 HIS A C 1
ATOM 4594 O O . HIS A 1 585 ? 0.209 -7.457 9.367 1 92.44 585 HIS A O 1
ATOM 4600 N N . TYR A 1 586 ? -1.158 -9.023 10.273 1 92 586 TYR A N 1
ATOM 4601 C CA . TYR A 1 586 ? -2.035 -9.156 9.117 1 92 586 TYR A CA 1
ATOM 4602 C C . TYR A 1 586 ? -3.377 -8.484 9.367 1 92 586 TYR A C 1
ATOM 4604 O O . TYR A 1 586 ? -4.09 -8.836 10.305 1 92 586 TYR A O 1
ATOM 4612 N N . THR A 1 587 ? -3.711 -7.492 8.531 1 92 587 THR A N 1
ATOM 4613 C CA . THR A 1 587 ? -5.008 -6.828 8.602 1 92 587 THR A CA 1
ATOM 4614 C C . THR A 1 587 ? -5.758 -6.961 7.281 1 92 587 THR A C 1
ATOM 4616 O O . THR A 1 587 ? -5.148 -6.91 6.211 1 92 587 THR A O 1
ATOM 4619 N N . GLY A 1 588 ? -7.031 -7.246 7.391 1 92.88 588 GLY A N 1
ATOM 4620 C CA . GLY A 1 588 ? -7.859 -7.406 6.203 1 92.88 588 GLY A CA 1
ATOM 4621 C C . GLY A 1 588 ? -9.227 -6.77 6.344 1 92.88 588 GLY A C 1
ATOM 4622 O O . GLY A 1 588 ? -9.734 -6.602 7.457 1 92.88 588 GLY A O 1
ATOM 4623 N N . ASP A 1 589 ? -9.789 -6.277 5.234 1 93.88 589 ASP A N 1
ATOM 4624 C CA . ASP A 1 589 ? -11.141 -5.734 5.109 1 93.88 589 ASP A CA 1
ATOM 4625 C C . ASP A 1 589 ? -11.812 -6.238 3.836 1 93.88 589 ASP A C 1
ATOM 4627 O O . ASP A 1 589 ? -11.203 -6.25 2.766 1 93.88 589 ASP A O 1
ATOM 4631 N N . SER A 1 590 ? -13.023 -6.773 3.996 1 95.44 590 SER A N 1
ATOM 4632 C CA . SER A 1 590 ? -13.75 -7.262 2.83 1 95.44 590 SER A CA 1
ATOM 4633 C C . SER A 1 590 ? -15.242 -6.949 2.939 1 95.44 590 SER A C 1
ATOM 4635 O O . SER A 1 590 ? -15.812 -6.992 4.031 1 95.44 590 SER A O 1
ATOM 4637 N N . TYR A 1 591 ? -15.883 -6.625 1.839 1 95.62 591 TYR A N 1
ATOM 4638 C CA . TYR A 1 591 ? -17.328 -6.465 1.78 1 95.62 591 TYR A CA 1
ATOM 4639 C C . TYR A 1 591 ? -17.859 -6.82 0.398 1 95.62 591 TYR A C 1
ATOM 4641 O O . TYR A 1 591 ? -17.109 -6.891 -0.57 1 95.62 591 TYR A O 1
ATOM 4649 N N . THR A 1 592 ? -19.078 -7.141 0.244 1 96.75 592 THR A N 1
ATOM 4650 C CA . THR A 1 592 ? -19.844 -7.348 -0.978 1 96.75 592 THR A CA 1
ATOM 4651 C C . THR A 1 592 ? -21.078 -6.445 -1.001 1 96.75 592 THR A C 1
ATOM 4653 O O . THR A 1 592 ? -21.781 -6.328 0.001 1 96.75 592 THR A O 1
ATOM 4656 N N . GLN A 1 593 ? -21.219 -5.746 -2.066 1 96.31 593 GLN A N 1
ATOM 4657 C CA . GLN A 1 593 ? -22.375 -4.859 -2.199 1 96.31 593 GLN A CA 1
ATOM 4658 C C . GLN A 1 593 ? -23.125 -5.121 -3.504 1 96.31 593 GLN A C 1
ATOM 4660 O O . GLN A 1 593 ? -22.5 -5.34 -4.547 1 96.31 593 GLN A O 1
ATOM 4665 N N . ARG A 1 594 ? -24.484 -5.238 -3.426 1 96.38 594 ARG A N 1
ATOM 4666 C CA . ARG A 1 594 ? -25.344 -5.414 -4.59 1 96.38 594 ARG A CA 1
ATOM 4667 C C . ARG A 1 594 ? -25.906 -4.078 -5.059 1 96.38 594 ARG A C 1
ATOM 4669 O O . ARG A 1 594 ? -25.938 -3.105 -4.301 1 96.38 594 ARG A O 1
ATOM 4676 N N . GLY A 1 595 ? -26.344 -3.953 -6.355 1 94.38 595 GLY A N 1
ATOM 4677 C CA . GLY A 1 595 ? -26.812 -2.721 -6.961 1 94.38 595 GLY A CA 1
ATOM 4678 C C . GLY A 1 595 ? -25.719 -1.919 -7.633 1 94.38 595 GLY A C 1
ATOM 4679 O O . GLY A 1 595 ? -25.828 -0.697 -7.758 1 94.38 595 GLY A O 1
ATOM 4680 N N . TYR A 1 596 ? -24.719 -2.602 -8.125 1 95.44 596 TYR A N 1
ATOM 4681 C CA . TYR A 1 596 ? -23.516 -1.958 -8.633 1 95.44 596 TYR A CA 1
ATOM 4682 C C . TYR A 1 596 ? -23.625 -1.689 -10.125 1 95.44 596 TYR A C 1
ATOM 4684 O O . TYR A 1 596 ? -24.031 -2.566 -10.891 1 95.44 596 TYR A O 1
ATOM 4692 N N . TYR A 1 597 ? -23.219 -0.534 -10.477 1 93.56 597 TYR A N 1
ATOM 4693 C CA . TYR A 1 597 ? -23.094 -0.151 -11.875 1 93.56 597 TYR A CA 1
ATOM 4694 C C . TYR A 1 597 ? -21.656 0.237 -12.203 1 93.56 597 TYR A C 1
ATOM 4696 O O . TYR A 1 597 ? -21.188 1.31 -11.805 1 93.56 597 TYR A O 1
ATOM 4704 N N . ALA A 1 598 ? -21 -0.572 -13.016 1 91 598 ALA A N 1
ATOM 4705 C CA . ALA A 1 598 ? -19.609 -0.335 -13.359 1 91 598 ALA A CA 1
ATOM 4706 C C . ALA A 1 598 ? -19.469 0.838 -14.32 1 91 598 ALA A C 1
ATOM 4708 O O . ALA A 1 598 ? -18.5 1.601 -14.25 1 91 598 ALA A O 1
ATOM 4709 N N . ASP A 1 599 ? -20.375 0.985 -15.25 1 87.94 599 ASP A N 1
ATOM 4710 C CA . ASP A 1 599 ? -20.25 1.946 -16.344 1 87.94 599 ASP A CA 1
ATOM 4711 C C . ASP A 1 599 ? -20.969 3.256 -16 1 87.94 599 ASP A C 1
ATOM 4713 O O . ASP A 1 599 ? -21.109 4.129 -16.859 1 87.94 599 ASP A O 1
ATOM 4717 N N . ARG A 1 600 ? -21.453 3.328 -14.812 1 90.06 600 ARG A N 1
ATOM 4718 C CA . ARG A 1 600 ? -22.141 4.543 -14.391 1 90.06 600 ARG A CA 1
ATOM 4719 C C . ARG A 1 600 ? -21.484 5.137 -13.141 1 90.06 600 ARG A C 1
ATOM 4721 O O . ARG A 1 600 ? -22.156 5.367 -12.133 1 90.06 600 ARG A O 1
ATOM 4728 N N . GLY A 1 601 ? -20.203 5.34 -13.281 1 83.75 601 GLY A N 1
ATOM 4729 C CA . GLY A 1 601 ? -19.438 5.996 -12.234 1 83.75 601 GLY A CA 1
ATOM 4730 C C . GLY A 1 601 ? -19.078 5.07 -11.094 1 83.75 601 GLY A C 1
ATOM 4731 O O . GLY A 1 601 ? -18.844 5.523 -9.969 1 83.75 601 GLY A O 1
ATOM 4732 N N . ARG A 1 602 ? -19.141 3.719 -11.398 1 90.62 602 ARG A N 1
ATOM 4733 C CA . ARG A 1 602 ? -18.859 2.752 -10.344 1 90.62 602 ARG A CA 1
ATOM 4734 C C . ARG A 1 602 ? -19.672 3.055 -9.094 1 90.62 602 ARG A C 1
ATOM 4736 O O . ARG A 1 602 ? -19.109 3.174 -7.996 1 90.62 602 ARG A O 1
ATOM 4743 N N . SER A 1 603 ? -20.922 3.166 -9.242 1 91.19 603 SER A N 1
ATOM 4744 C CA . SER A 1 603 ? -21.828 3.564 -8.172 1 91.19 603 SER A CA 1
ATOM 4745 C C . SER A 1 603 ? -22.828 2.453 -7.848 1 91.19 603 SER A C 1
ATOM 4747 O O . SER A 1 603 ? -22.859 1.422 -8.523 1 91.19 603 SER A O 1
ATOM 4749 N N . PHE A 1 604 ? -23.609 2.625 -6.77 1 92.31 604 PHE A N 1
ATOM 4750 C CA . PHE A 1 604 ? -24.562 1.636 -6.305 1 92.31 604 PHE A CA 1
ATOM 4751 C C . PHE A 1 604 ? -25.969 2.221 -6.281 1 92.31 604 PHE A C 1
ATOM 4753 O O . PHE A 1 604 ? -26.156 3.406 -6.004 1 92.31 604 PHE A O 1
ATOM 4760 N N . ALA A 1 605 ? -26.938 1.401 -6.59 1 91 605 ALA A N 1
ATOM 4761 C CA . ALA A 1 605 ? -28.328 1.81 -6.465 1 91 605 ALA A CA 1
ATOM 4762 C C . ALA A 1 605 ? -28.672 2.129 -5.012 1 91 605 ALA A C 1
ATOM 4764 O O . ALA A 1 605 ? -28.219 1.444 -4.094 1 91 605 ALA A O 1
ATOM 4765 N N . THR A 1 606 ? -29.547 3.172 -4.797 1 87.81 606 THR A N 1
ATOM 4766 C CA . THR A 1 606 ? -30 3.566 -3.471 1 87.81 606 THR A CA 1
ATOM 4767 C C . THR A 1 606 ? -31.516 3.549 -3.396 1 87.81 606 THR A C 1
ATOM 4769 O O . THR A 1 606 ? -32.188 3.41 -4.418 1 87.81 606 THR A O 1
ATOM 4772 N N . ASN A 1 607 ? -32.031 3.594 -2.154 1 87.88 607 ASN A N 1
ATOM 4773 C CA . ASN A 1 607 ? -33.469 3.67 -1.892 1 87.88 607 ASN A CA 1
ATOM 4774 C C . ASN A 1 607 ? -34.219 2.51 -2.539 1 87.88 607 ASN A C 1
ATOM 4776 O O . ASN A 1 607 ? -35.25 2.715 -3.184 1 87.88 607 ASN A O 1
ATOM 4780 N N . ILE A 1 608 ? -33.594 1.364 -2.512 1 90.44 608 ILE A N 1
ATOM 4781 C CA . ILE A 1 608 ? -34.281 0.166 -2.988 1 90.44 608 ILE A CA 1
ATOM 4782 C C . ILE A 1 608 ? -35.531 -0.081 -2.146 1 90.44 608 ILE A C 1
ATOM 4784 O O . ILE A 1 608 ? -35.469 -0.101 -0.916 1 90.44 608 ILE A O 1
ATOM 4788 N N . PRO A 1 609 ? -36.625 -0.267 -2.795 1 88.44 609 PRO A N 1
ATOM 4789 C CA . PRO A 1 609 ? -37.906 -0.419 -2.061 1 88.44 609 PRO A CA 1
ATOM 4790 C C . PRO A 1 609 ? -37.875 -1.582 -1.072 1 88.44 609 PRO A C 1
ATOM 4792 O O . PRO A 1 609 ? -37.312 -2.639 -1.374 1 88.44 609 PRO A O 1
ATOM 4795 N N . THR A 1 610 ? -38.5 -1.467 0.063 1 88.56 610 THR A N 1
ATOM 4796 C CA . THR A 1 610 ? -38.531 -2.479 1.112 1 88.56 610 THR A CA 1
ATOM 4797 C C . THR A 1 610 ? -39.406 -3.666 0.698 1 88.56 610 THR A C 1
ATOM 4799 O O . THR A 1 610 ? -39.375 -4.723 1.332 1 88.56 610 THR A O 1
ATOM 4802 N N . SER A 1 611 ? -40.156 -3.449 -0.448 1 88.56 611 SER A N 1
ATOM 4803 C CA . SER A 1 611 ? -41 -4.531 -0.943 1 88.56 611 SER A CA 1
ATOM 4804 C C . SER A 1 611 ? -40.156 -5.707 -1.433 1 88.56 611 SER A C 1
ATOM 4806 O O . SER A 1 611 ? -40.656 -6.824 -1.568 1 88.56 611 SER A O 1
ATOM 4808 N N . TYR A 1 612 ? -38.938 -5.43 -1.725 1 93.12 612 TYR A N 1
ATOM 4809 C CA . TYR A 1 612 ? -38.031 -6.516 -2.08 1 93.12 612 TYR A CA 1
ATOM 4810 C C . TYR A 1 612 ? -37.469 -7.199 -0.834 1 93.12 612 TYR A C 1
ATOM 4812 O O . TYR A 1 612 ? -36.312 -7.023 -0.487 1 93.12 612 TYR A O 1
ATOM 4820 N N . THR A 1 613 ? -38.188 -8.023 -0.273 1 91.19 613 THR A N 1
ATOM 4821 C CA . THR A 1 613 ? -37.969 -8.578 1.055 1 91.19 613 THR A CA 1
ATOM 4822 C C . THR A 1 613 ? -36.688 -9.438 1.068 1 91.19 613 THR A C 1
ATOM 4824 O O . THR A 1 613 ? -35.938 -9.43 2.043 1 91.19 613 THR A O 1
ATOM 4827 N N . THR A 1 614 ? -36.406 -10.219 -0.015 1 93.5 614 THR A N 1
ATOM 4828 C CA . THR A 1 614 ? -35.25 -11.109 -0.041 1 93.5 614 THR A CA 1
ATOM 4829 C C . THR A 1 614 ? -33.969 -10.305 -0.078 1 93.5 614 THR A C 1
ATOM 4831 O O . THR A 1 614 ? -32.969 -10.703 0.526 1 93.5 614 THR A O 1
ATOM 4834 N N . TYR A 1 615 ? -34.031 -9.273 -0.804 1 94.06 615 TYR A N 1
ATOM 4835 C CA . TYR A 1 615 ? -32.875 -8.383 -0.837 1 94.06 615 TYR A CA 1
ATOM 4836 C C . TYR A 1 615 ? -32.562 -7.832 0.55 1 94.06 615 TYR A C 1
ATOM 4838 O O . TYR A 1 615 ? -31.422 -7.828 0.985 1 94.06 615 TYR A O 1
ATOM 4846 N N . TRP A 1 616 ? -33.5 -7.406 1.264 1 91.81 616 TRP A N 1
ATOM 4847 C CA . TRP A 1 616 ? -33.312 -6.773 2.562 1 91.81 616 TRP A CA 1
ATOM 4848 C C . TRP A 1 616 ? -32.969 -7.812 3.629 1 91.81 616 TRP A C 1
ATOM 4850 O O . TRP A 1 616 ? -32.25 -7.516 4.586 1 91.81 616 TRP A O 1
ATOM 4860 N N . ASN A 1 617 ? -33.562 -9.047 3.43 1 90.69 617 ASN A N 1
ATOM 4861 C CA . ASN A 1 617 ? -33.094 -10.133 4.289 1 90.69 617 ASN A CA 1
ATOM 4862 C C . ASN A 1 617 ? -31.594 -10.375 4.121 1 90.69 617 ASN A C 1
ATOM 4864 O O . ASN A 1 617 ? -30.891 -10.625 5.102 1 90.69 617 ASN A O 1
ATOM 4868 N N . TRP A 1 618 ? -31.172 -10.32 2.932 1 92.69 618 TRP A N 1
ATOM 4869 C CA . TRP A 1 618 ? -29.75 -10.453 2.66 1 92.69 618 TRP A CA 1
ATOM 4870 C C . TRP A 1 618 ? -28.969 -9.312 3.293 1 92.69 618 TRP A C 1
ATOM 4872 O O . TRP A 1 618 ? -27.891 -9.531 3.867 1 92.69 618 TRP A O 1
ATOM 4882 N N . MET A 1 619 ? -29.438 -8.133 3.236 1 91.88 619 MET A N 1
ATOM 4883 C CA . MET A 1 619 ? -28.781 -6.941 3.77 1 91.88 619 MET A CA 1
ATOM 4884 C C . MET A 1 619 ? -28.641 -7.027 5.285 1 91.88 619 MET A C 1
ATOM 4886 O O . MET A 1 619 ? -27.688 -6.504 5.855 1 91.88 619 MET A O 1
ATOM 4890 N N . GLN A 1 620 ? -29.516 -7.688 5.984 1 88.75 620 GLN A N 1
ATOM 4891 C CA . GLN A 1 620 ? -29.5 -7.809 7.438 1 88.75 620 GLN A CA 1
ATOM 4892 C C . GLN A 1 620 ? -28.281 -8.602 7.906 1 88.75 620 GLN A C 1
ATOM 4894 O O . GLN A 1 620 ? -27.828 -8.445 9.039 1 88.75 620 GLN A O 1
ATOM 4899 N N . THR A 1 621 ? -27.812 -9.43 6.996 1 88.12 621 THR A N 1
ATOM 4900 C CA . THR A 1 621 ? -26.703 -10.281 7.402 1 88.12 621 THR A CA 1
ATOM 4901 C C . THR A 1 621 ? -25.422 -9.875 6.684 1 88.12 621 THR A C 1
ATOM 4903 O O . THR A 1 621 ? -24.328 -10.375 7.004 1 88.12 621 THR A O 1
ATOM 4906 N N . ASN A 1 622 ? -25.578 -9.016 5.742 1 91.75 622 ASN A N 1
ATOM 4907 C CA . ASN A 1 622 ? -24.422 -8.617 4.941 1 91.75 622 ASN A CA 1
ATOM 4908 C C . ASN A 1 622 ? -23.672 -7.457 5.582 1 91.75 622 ASN A C 1
ATOM 4910 O O . ASN A 1 622 ? -24.031 -6.293 5.383 1 91.75 622 ASN A O 1
ATOM 4914 N N . THR A 1 623 ? -22.625 -7.688 6.371 1 91.38 623 THR A N 1
ATOM 4915 C CA . THR A 1 623 ? -21.75 -6.676 6.957 1 91.38 623 THR A CA 1
ATOM 4916 C C . THR A 1 623 ? -20.312 -6.887 6.523 1 91.38 623 THR A C 1
ATOM 4918 O O . THR A 1 623 ? -19.922 -7.992 6.141 1 91.38 623 THR A O 1
ATOM 4921 N N . PRO A 1 624 ? -19.5 -5.746 6.516 1 93.56 624 PRO A N 1
ATOM 4922 C CA . PRO A 1 624 ? -18.078 -5.941 6.211 1 93.56 624 PRO A CA 1
ATOM 4923 C C . PRO A 1 624 ? -17.391 -6.883 7.195 1 93.56 624 PRO A C 1
ATOM 4925 O O . PRO A 1 624 ? -17.781 -6.965 8.359 1 93.56 624 PRO A O 1
ATOM 4928 N N . THR A 1 625 ? -16.422 -7.559 6.754 1 93.12 625 THR A N 1
ATOM 4929 C CA . THR A 1 625 ? -15.594 -8.422 7.586 1 93.12 625 THR A CA 1
ATOM 4930 C C . THR A 1 625 ? -14.195 -7.836 7.758 1 93.12 625 THR A C 1
ATOM 4932 O O . THR A 1 625 ? -13.508 -7.562 6.773 1 93.12 625 THR A O 1
ATOM 4935 N N . ILE A 1 626 ? -13.82 -7.672 9.008 1 92.81 626 ILE A N 1
ATOM 4936 C CA . ILE A 1 626 ? -12.5 -7.145 9.328 1 92.81 626 ILE A CA 1
ATOM 4937 C C . ILE A 1 626 ? -11.648 -8.242 9.977 1 92.81 626 ILE A C 1
ATOM 4939 O O . ILE A 1 626 ? -12.117 -8.945 10.875 1 92.81 626 ILE A O 1
ATOM 4943 N N . THR A 1 627 ? -10.461 -8.398 9.469 1 90.19 627 THR A N 1
ATOM 4944 C CA . THR A 1 627 ? -9.523 -9.367 10.023 1 90.19 627 THR A CA 1
ATOM 4945 C C . THR A 1 627 ? -8.312 -8.664 10.633 1 90.19 627 THR A C 1
ATOM 4947 O O . THR A 1 627 ? -7.816 -7.684 10.07 1 90.19 627 THR A O 1
ATOM 4950 N N . ASP A 1 628 ? -7.859 -9.039 11.812 1 90 628 ASP A N 1
ATOM 4951 C CA . ASP A 1 628 ? -6.684 -8.531 12.516 1 90 628 ASP A CA 1
ATOM 4952 C C . ASP A 1 628 ? -5.969 -9.648 13.266 1 90 628 ASP A C 1
ATOM 4954 O O . ASP A 1 628 ? -6.395 -10.047 14.352 1 90 628 ASP A O 1
ATOM 4958 N N . THR A 1 629 ? -4.883 -10.094 12.727 1 86 629 THR A N 1
ATOM 4959 C CA . THR A 1 629 ? -4.145 -11.211 13.312 1 86 629 THR A CA 1
ATOM 4960 C C . THR A 1 629 ? -2.674 -10.852 13.492 1 86 629 THR A C 1
ATOM 4962 O O . THR A 1 629 ? -2.08 -10.188 12.641 1 86 629 THR A O 1
ATOM 4965 N N . ARG A 1 630 ? -2.059 -11.312 14.609 1 88.31 630 ARG A N 1
ATOM 4966 C CA . ARG A 1 630 ? -0.645 -11.102 14.906 1 88.31 630 ARG A CA 1
ATOM 4967 C C . ARG A 1 630 ? 0.068 -12.43 15.156 1 88.31 630 ARG A C 1
ATOM 4969 O O . ARG A 1 630 ? -0.481 -13.32 15.805 1 88.31 630 ARG A O 1
ATOM 4976 N N . SER A 1 631 ? 1.215 -12.547 14.547 1 85.81 631 SER A N 1
ATOM 4977 C CA . SER A 1 631 ? 2.092 -13.688 14.773 1 85.81 631 SER A CA 1
ATOM 4978 C C . SER A 1 631 ? 3.49 -13.242 15.188 1 85.81 631 SER A C 1
ATOM 4980 O O . SER A 1 631 ? 4.133 -12.461 14.477 1 85.81 631 SER A O 1
ATOM 4982 N N . ASN A 1 632 ? 3.906 -13.68 16.359 1 88.94 632 ASN A N 1
ATOM 4983 C CA . ASN A 1 632 ? 5.238 -13.383 16.875 1 88.94 632 ASN A CA 1
ATOM 4984 C C . ASN A 1 632 ? 6.004 -14.664 17.219 1 88.94 632 ASN A C 1
ATOM 4986 O O . ASN A 1 632 ? 5.43 -15.617 17.75 1 88.94 632 ASN A O 1
ATOM 4990 N N . ILE A 1 633 ? 7.277 -14.695 16.906 1 86.81 633 ILE A N 1
ATOM 4991 C CA . ILE A 1 633 ? 8.133 -15.844 17.172 1 86.81 633 ILE A CA 1
ATOM 4992 C C . ILE A 1 633 ? 9.461 -15.383 17.766 1 86.81 633 ILE A C 1
ATOM 4994 O O . ILE A 1 633 ? 10.031 -14.391 17.312 1 86.81 633 ILE A O 1
ATOM 4998 N N . LEU A 1 634 ? 9.945 -16.016 18.781 1 90.88 634 LEU A N 1
ATOM 4999 C CA . LEU A 1 634 ? 11.266 -15.852 19.391 1 90.88 634 LEU A CA 1
ATOM 5000 C C . LEU A 1 634 ? 12.062 -17.156 19.312 1 90.88 634 LEU A C 1
ATOM 5002 O O . LEU A 1 634 ? 11.555 -18.219 19.656 1 90.88 634 LEU A O 1
ATOM 5006 N N . SER A 1 635 ? 13.297 -17.031 18.844 1 91.12 635 SER A N 1
ATOM 5007 C CA . SER A 1 635 ? 14.086 -18.234 18.625 1 91.12 635 SER A CA 1
ATOM 5008 C C . SER A 1 635 ? 15.523 -18.047 19.125 1 91.12 635 SER A C 1
ATOM 5010 O O . SER A 1 635 ? 16.031 -16.938 19.141 1 91.12 635 SER A O 1
ATOM 5012 N N . ALA A 1 636 ? 16.109 -19.094 19.562 1 92.62 636 ALA A N 1
ATOM 5013 C CA . ALA A 1 636 ? 17.531 -19.219 19.859 1 92.62 636 ALA A CA 1
ATOM 5014 C C . ALA A 1 636 ? 18.125 -20.469 19.219 1 92.62 636 ALA A C 1
ATOM 5016 O O . ALA A 1 636 ? 17.484 -21.516 19.203 1 92.62 636 ALA A O 1
ATOM 5017 N N . TYR A 1 637 ? 19.328 -20.359 18.641 1 92.12 637 TYR A N 1
ATOM 5018 C CA . TYR A 1 637 ? 19.922 -21.531 18 1 92.12 637 TYR A CA 1
ATOM 5019 C C . TYR A 1 637 ? 21.438 -21.531 18.141 1 92.12 637 TYR A C 1
ATOM 5021 O O . TYR A 1 637 ? 22.047 -20.516 18.453 1 92.12 637 TYR A O 1
ATOM 5029 N N . ALA A 1 638 ? 22.031 -22.641 17.906 1 91.88 638 ALA A N 1
ATOM 5030 C CA . ALA A 1 638 ? 23.484 -22.844 17.969 1 91.88 638 ALA A CA 1
ATOM 5031 C C . ALA A 1 638 ? 23.922 -23.938 16.984 1 91.88 638 ALA A C 1
ATOM 5033 O O . ALA A 1 638 ? 23.203 -24.906 16.781 1 91.88 638 ALA A O 1
ATOM 5034 N N . THR A 1 639 ? 25.047 -23.703 16.344 1 90.94 639 THR A N 1
ATOM 5035 C CA . THR A 1 639 ? 25.641 -24.703 15.453 1 90.94 639 THR A CA 1
ATOM 5036 C C . THR A 1 639 ? 27.109 -24.922 15.82 1 90.94 639 THR A C 1
ATOM 5038 O O . THR A 1 639 ? 27.812 -23.984 16.188 1 90.94 639 THR A O 1
ATOM 5041 N N . LEU A 1 640 ? 27.547 -26.156 15.805 1 90.31 640 LEU A N 1
ATOM 5042 C CA . LEU A 1 640 ? 28.922 -26.562 16.062 1 90.31 640 LEU A CA 1
ATOM 5043 C C . LEU A 1 640 ? 29.422 -27.484 14.953 1 90.31 640 LEU A C 1
ATOM 5045 O O . LEU A 1 640 ? 28.781 -28.5 14.664 1 90.31 640 LEU A O 1
ATOM 5049 N N . SER A 1 641 ? 30.438 -27.125 14.305 1 89.62 641 SER A N 1
ATOM 5050 C CA . SER A 1 641 ? 31.078 -27.938 13.273 1 89.62 641 SER A CA 1
ATOM 5051 C C . SER A 1 641 ? 32.531 -28.219 13.609 1 89.62 641 SER A C 1
ATOM 5053 O O . SER A 1 641 ? 33.25 -27.312 14.016 1 89.62 641 SER A O 1
ATOM 5055 N N . TYR A 1 642 ? 32.938 -29.422 13.531 1 91.06 642 TYR A N 1
ATOM 5056 C CA . TYR A 1 642 ? 34.312 -29.844 13.766 1 91.06 642 TYR A CA 1
ATOM 5057 C C . TYR A 1 642 ? 34.875 -30.609 12.562 1 91.06 642 TYR A C 1
ATOM 5059 O O . TYR A 1 642 ? 34.25 -31.562 12.094 1 91.06 642 TYR A O 1
ATOM 5067 N N . SER A 1 643 ? 35.969 -30.141 12.102 1 88.69 643 SER A N 1
ATOM 5068 C CA . SER A 1 643 ? 36.625 -30.812 10.992 1 88.69 643 SER A CA 1
ATOM 5069 C C . SER A 1 643 ? 38.062 -31.203 11.367 1 88.69 643 SER A C 1
ATOM 5071 O O . SER A 1 643 ? 38.75 -30.469 12.055 1 88.69 643 SER A O 1
ATOM 5073 N N . PHE A 1 644 ? 38.5 -32.406 10.906 1 88.19 644 PHE A N 1
ATOM 5074 C CA . PHE A 1 644 ? 39.844 -32.906 11.125 1 88.19 644 PHE A CA 1
ATOM 5075 C C . PHE A 1 644 ? 40.531 -33.188 9.805 1 88.19 644 PHE A C 1
ATOM 5077 O O . PHE A 1 644 ? 40.125 -34.094 9.07 1 88.19 644 PHE A O 1
ATOM 5084 N N . ARG A 1 645 ? 41.781 -32.531 9.461 1 79.44 645 ARG A N 1
ATOM 5085 C CA . ARG A 1 645 ? 42.688 -32.688 8.328 1 79.44 645 ARG A CA 1
ATOM 5086 C C . ARG A 1 645 ? 41.938 -32.938 7.035 1 79.44 645 ARG A C 1
ATOM 5088 O O . ARG A 1 645 ? 42.344 -33.75 6.195 1 79.44 645 ARG A O 1
ATOM 5095 N N . ASP A 1 646 ? 40.719 -32.656 6.828 1 74.5 646 ASP A N 1
ATOM 5096 C CA . ASP A 1 646 ? 39.844 -32.875 5.664 1 74.5 646 ASP A CA 1
ATOM 5097 C C . ASP A 1 646 ? 39.375 -34.344 5.602 1 74.5 646 ASP A C 1
ATOM 5099 O O . ASP A 1 646 ? 38.969 -34.812 4.539 1 74.5 646 ASP A O 1
ATOM 5103 N N . LEU A 1 647 ? 39.625 -35.125 6.566 1 85.25 647 LEU A N 1
ATOM 5104 C CA . LEU A 1 647 ? 39.188 -36.5 6.641 1 85.25 647 LEU A CA 1
ATOM 5105 C C . LEU A 1 647 ? 37.719 -36.594 6.949 1 85.25 647 LEU A C 1
ATOM 5107 O O . LEU A 1 647 ? 36.969 -37.312 6.277 1 85.25 647 LEU A O 1
ATOM 5111 N N . PHE A 1 648 ? 37.406 -35.906 7.93 1 88.81 648 PHE A N 1
ATOM 5112 C CA . PHE A 1 648 ? 35.969 -35.938 8.258 1 88.81 648 PHE A CA 1
ATOM 5113 C C . PHE A 1 648 ? 35.531 -34.594 8.844 1 88.81 648 PHE A C 1
ATOM 5115 O O . PHE A 1 648 ? 36.344 -33.812 9.352 1 88.81 648 PHE A O 1
ATOM 5122 N N . THR A 1 649 ? 34.281 -34.281 8.672 1 90 649 THR A N 1
ATOM 5123 C CA . THR A 1 649 ? 33.594 -33.156 9.281 1 90 649 THR A CA 1
ATOM 5124 C C . THR A 1 649 ? 32.312 -33.594 10 1 90 649 THR A C 1
ATOM 5126 O O . THR A 1 649 ? 31.578 -34.438 9.5 1 90 649 THR A O 1
ATOM 5129 N N . ALA A 1 650 ? 32.156 -33.156 11.203 1 91.69 650 ALA A N 1
ATOM 5130 C CA . ALA A 1 650 ? 30.969 -33.406 11.984 1 91.69 650 ALA A CA 1
ATOM 5131 C C . ALA A 1 650 ? 30.266 -32.125 12.359 1 91.69 650 ALA A C 1
ATOM 5133 O O . ALA A 1 650 ? 30.922 -31.109 12.656 1 91.69 650 ALA A O 1
ATOM 5134 N N . ASN A 1 651 ? 28.984 -32.188 12.266 1 90.94 651 ASN A N 1
ATOM 5135 C CA . ASN A 1 651 ? 28.203 -31 12.57 1 90.94 651 ASN A CA 1
ATOM 5136 C C . ASN A 1 651 ? 27.047 -31.328 13.523 1 90.94 651 ASN A C 1
ATOM 5138 O O . ASN A 1 651 ? 26.406 -32.375 13.406 1 90.94 651 ASN A O 1
ATOM 5142 N N . VAL A 1 652 ? 26.812 -30.438 14.5 1 90.44 652 VAL A N 1
ATOM 5143 C CA . VAL A 1 652 ? 25.688 -30.484 15.414 1 90.44 652 VAL A CA 1
ATOM 5144 C C . VAL A 1 652 ? 24.953 -29.141 15.414 1 90.44 652 VAL A C 1
ATOM 5146 O O . VAL A 1 652 ? 25.594 -28.094 15.469 1 90.44 652 VAL A O 1
ATOM 5149 N N . ASN A 1 653 ? 23.656 -29.219 15.25 1 89.62 653 ASN A N 1
ATOM 5150 C CA . ASN A 1 653 ? 22.828 -28.016 15.297 1 89.62 653 ASN A CA 1
ATOM 5151 C C . ASN A 1 653 ? 21.688 -28.156 16.281 1 89.62 653 ASN A C 1
ATOM 5153 O O . ASN A 1 653 ? 21.141 -29.25 16.453 1 89.62 653 ASN A O 1
ATOM 5157 N N . GLY A 1 654 ? 21.266 -27.078 16.938 1 87.69 654 GLY A N 1
ATOM 5158 C CA . GLY A 1 654 ? 20.109 -27 17.828 1 87.69 654 GLY A CA 1
ATOM 5159 C C . GLY A 1 654 ? 19.391 -25.672 17.766 1 87.69 654 GLY A C 1
ATOM 5160 O O . GLY A 1 654 ? 20.031 -24.625 17.625 1 87.69 654 GLY A O 1
ATOM 5161 N N . ARG A 1 655 ? 18.016 -25.672 17.797 1 89.62 655 ARG A N 1
ATOM 5162 C CA . ARG A 1 655 ? 17.203 -24.469 17.766 1 89.62 655 ARG A CA 1
ATOM 5163 C C . ARG A 1 655 ? 15.984 -24.609 18.656 1 89.62 655 ARG A C 1
ATOM 5165 O O . ARG A 1 655 ? 15.383 -25.688 18.734 1 89.62 655 ARG A O 1
ATOM 5172 N N . PHE A 1 656 ? 15.672 -23.562 19.391 1 86.69 656 PHE A N 1
ATOM 5173 C CA . PHE A 1 656 ? 14.453 -23.453 20.188 1 86.69 656 PHE A CA 1
ATOM 5174 C C . PHE A 1 656 ? 13.578 -22.312 19.688 1 86.69 656 PHE A C 1
ATOM 5176 O O . PHE A 1 656 ? 14.07 -21.203 19.453 1 86.69 656 PHE A O 1
ATOM 5183 N N . ASP A 1 657 ? 12.266 -22.625 19.547 1 83.94 657 ASP A N 1
ATOM 5184 C CA . ASP A 1 657 ? 11.328 -21.609 19.094 1 83.94 657 ASP A CA 1
ATOM 5185 C C . ASP A 1 657 ? 10.195 -21.406 20.094 1 83.94 657 ASP A C 1
ATOM 5187 O O . ASP A 1 657 ? 9.703 -22.375 20.688 1 83.94 657 ASP A O 1
ATOM 5191 N N . GLY A 1 658 ? 9.812 -20.109 20.375 1 80.19 658 GLY A N 1
ATOM 5192 C CA . GLY A 1 658 ? 8.609 -19.703 21.078 1 80.19 658 GLY A CA 1
ATOM 5193 C C . GLY A 1 658 ? 7.664 -18.891 20.219 1 80.19 658 GLY A C 1
ATOM 5194 O O . GLY A 1 658 ? 8.102 -18.047 19.438 1 80.19 658 GLY A O 1
ATOM 5195 N N . SER A 1 659 ? 6.332 -19.234 20.266 1 80.5 659 SER A N 1
ATOM 5196 C CA . SER A 1 659 ? 5.344 -18.5 19.469 1 80.5 659 SER A CA 1
ATOM 5197 C C . SER A 1 659 ? 4.105 -18.172 20.297 1 80.5 659 SER A C 1
ATOM 5199 O O . SER A 1 659 ? 3.742 -18.922 21.203 1 80.5 659 SER A O 1
ATOM 5201 N N . ASN A 1 660 ? 3.438 -17.016 20.047 1 77.19 660 ASN A N 1
ATOM 5202 C CA . ASN A 1 660 ? 2.193 -16.656 20.719 1 77.19 660 ASN A CA 1
ATOM 5203 C C . ASN A 1 660 ? 1.027 -17.516 20.234 1 77.19 660 ASN A C 1
ATOM 5205 O O . ASN A 1 660 ? -0.045 -17.516 20.844 1 77.19 660 ASN A O 1
ATOM 5209 N N . LYS A 1 661 ? 1.115 -18.203 19.297 1 67.94 661 LYS A N 1
ATOM 5210 C CA . LYS A 1 661 ? 0.036 -19.031 18.766 1 67.94 661 LYS A CA 1
ATOM 5211 C C . LYS A 1 661 ? -0.049 -20.375 19.5 1 67.94 661 LYS A C 1
ATOM 5213 O O . LYS A 1 661 ? -1.025 -21.109 19.344 1 67.94 661 LYS A O 1
ATOM 5218 N N . PHE A 1 662 ? 0.958 -20.703 20.312 1 62.66 662 PHE A N 1
ATOM 5219 C CA . PHE A 1 662 ? 0.971 -22.016 20.969 1 62.66 662 PHE A CA 1
ATOM 5220 C C . PHE A 1 662 ? 0.338 -21.938 22.359 1 62.66 662 PHE A C 1
ATOM 5222 O O . PHE A 1 662 ? 0.09 -22.953 22.984 1 62.66 662 PHE A O 1
ATOM 5229 N N . GLY A 1 663 ? -0.627 -21.047 22.781 1 57.59 663 GLY A N 1
ATOM 5230 C CA . GLY A 1 663 ? -1.306 -20.953 24.062 1 57.59 663 GLY A CA 1
ATOM 5231 C C . GLY A 1 663 ? -0.361 -21.062 25.25 1 57.59 663 GLY A C 1
ATOM 5232 O O . GLY A 1 663 ? 0.854 -21.156 25.078 1 57.59 663 GLY A O 1
ATOM 5233 N N . SER A 1 664 ? -0.718 -20.938 26.625 1 49.5 664 SER A N 1
ATOM 5234 C CA . SER A 1 664 ? -0.01 -20.797 27.891 1 49.5 664 SER A CA 1
ATOM 5235 C C . SER A 1 664 ? 0.778 -22.062 28.219 1 49.5 664 SER A C 1
ATOM 5237 O O . SER A 1 664 ? 1.584 -22.062 29.156 1 49.5 664 SER A O 1
ATOM 5239 N N . ARG A 1 665 ? 0.401 -23.219 28.062 1 47.66 665 ARG A N 1
ATOM 5240 C CA . ARG A 1 665 ? 1.239 -24.297 28.562 1 47.66 665 ARG A CA 1
ATOM 5241 C C . ARG A 1 665 ? 2.557 -24.375 27.797 1 47.66 665 ARG A C 1
ATOM 5243 O O . ARG A 1 665 ? 2.859 -25.391 27.172 1 47.66 665 ARG A O 1
ATOM 5250 N N . SER A 1 666 ? 3.041 -23.453 27.484 1 45.16 666 SER A N 1
ATOM 5251 C CA . SER A 1 666 ? 4.258 -23.094 26.766 1 45.16 666 SER A CA 1
ATOM 5252 C C . SER A 1 666 ? 5.484 -23.75 27.375 1 45.16 666 SER A C 1
ATOM 5254 O O . SER A 1 666 ? 6.578 -23.688 26.812 1 45.16 666 SER A O 1
ATOM 5256 N N . ASN A 1 667 ? 5.422 -23.906 28.625 1 42.69 667 ASN A N 1
ATOM 5257 C CA . ASN A 1 667 ? 6.652 -24.375 29.25 1 42.69 667 ASN A CA 1
ATOM 5258 C C . ASN A 1 667 ? 7.168 -25.656 28.609 1 42.69 667 ASN A C 1
ATOM 5260 O O . ASN A 1 667 ? 8.344 -26 28.734 1 42.69 667 ASN A O 1
ATOM 5264 N N . GLU A 1 668 ? 6.203 -26.516 28.328 1 47.66 668 GLU A N 1
ATOM 5265 C CA . GLU A 1 668 ? 6.648 -27.688 27.578 1 47.66 668 GLU A CA 1
ATOM 5266 C C . GLU A 1 668 ? 6.965 -27.328 26.141 1 47.66 668 GLU A C 1
ATOM 5268 O O . GLU A 1 668 ? 7.328 -28.203 25.344 1 47.66 668 GLU A O 1
ATOM 5273 N N . ASN A 1 669 ? 6.875 -26.109 25.812 1 52.09 669 ASN A N 1
ATOM 5274 C CA . ASN A 1 669 ? 6.684 -25.516 24.484 1 52.09 669 ASN A CA 1
ATOM 5275 C C . ASN A 1 669 ? 8.016 -25.172 23.828 1 52.09 669 ASN A C 1
ATOM 5277 O O . ASN A 1 669 ? 8.047 -24.516 22.781 1 52.09 669 ASN A O 1
ATOM 5281 N N . LEU A 1 670 ? 8.906 -25.328 24.547 1 56.09 670 LEU A N 1
ATOM 5282 C CA . LEU A 1 670 ? 10.125 -25.156 23.766 1 56.09 670 LEU A CA 1
ATOM 5283 C C . LEU A 1 670 ? 10.352 -26.344 22.844 1 56.09 670 LEU A C 1
ATOM 5285 O O . LEU A 1 670 ? 10.391 -27.484 23.297 1 56.09 670 LEU A O 1
ATOM 5289 N N . LEU A 1 671 ? 10.203 -26.188 21.578 1 61 671 LEU A N 1
ATOM 5290 C CA . LEU A 1 671 ? 10.398 -27.234 20.578 1 61 671 LEU A CA 1
ATOM 5291 C C . LEU A 1 671 ? 11.875 -27.406 20.234 1 61 671 LEU A C 1
ATOM 5293 O O . LEU A 1 671 ? 12.438 -26.609 19.469 1 61 671 LEU A O 1
ATOM 5297 N N . PRO A 1 672 ? 12.539 -28.359 20.906 1 67.75 672 PRO A N 1
ATOM 5298 C CA . PRO A 1 672 ? 13.93 -28.562 20.5 1 67.75 672 PRO A CA 1
ATOM 5299 C C . PRO A 1 672 ? 14.055 -29.203 19.109 1 67.75 672 PRO A C 1
ATOM 5301 O O . PRO A 1 672 ? 13.43 -30.219 18.844 1 67.75 672 PRO A O 1
ATOM 5304 N N . ILE A 1 673 ? 14.609 -28.547 18.172 1 76.5 673 ILE A N 1
ATOM 5305 C CA . ILE A 1 673 ? 15.016 -29.047 16.859 1 76.5 673 ILE A CA 1
ATOM 5306 C C . ILE A 1 673 ? 16.516 -29.297 16.844 1 76.5 673 ILE A C 1
ATOM 5308 O O . ILE A 1 673 ? 17.297 -28.422 17.234 1 76.5 673 ILE A O 1
ATOM 5312 N N . TRP A 1 674 ? 16.922 -30.484 16.531 1 79.62 674 TRP A N 1
ATOM 5313 C CA . TRP A 1 674 ? 18.359 -30.75 16.531 1 79.62 674 TRP A CA 1
ATOM 5314 C C . TRP A 1 674 ? 18.734 -31.703 15.398 1 79.62 674 TRP A C 1
ATOM 5316 O O . TRP A 1 674 ? 17.875 -32.375 14.852 1 79.62 674 TRP A O 1
ATOM 5326 N N . SER A 1 675 ? 19.953 -31.656 15.008 1 86.12 675 SER A N 1
ATOM 5327 C CA . SER A 1 675 ? 20.453 -32.562 14 1 86.12 675 SER A CA 1
ATOM 5328 C C . SER A 1 675 ? 21.953 -32.844 14.195 1 86.12 675 SER A C 1
ATOM 5330 O O . SER A 1 675 ? 22.656 -32.031 14.789 1 86.12 675 SER A O 1
ATOM 5332 N N . VAL A 1 676 ? 22.438 -34 13.797 1 87.12 676 VAL A N 1
ATOM 5333 C CA . VAL A 1 676 ? 23.844 -34.406 13.727 1 87.12 676 VAL A CA 1
ATOM 5334 C C . VAL A 1 676 ? 24.172 -34.906 12.32 1 87.12 676 VAL A C 1
ATOM 5336 O O . VAL A 1 676 ? 23.359 -35.562 11.688 1 87.12 676 VAL A O 1
ATOM 5339 N N . SER A 1 677 ? 25.875 -34.312 11.562 1 86.12 677 SER A N 1
ATOM 5340 C CA . SER A 1 677 ? 26.266 -34.75 10.227 1 86.12 677 SER A CA 1
ATOM 5341 C C . SER A 1 677 ? 27.781 -34.844 10.102 1 86.12 677 SER A C 1
ATOM 5343 O O . SER A 1 677 ? 28.516 -34.312 10.922 1 86.12 677 SER A O 1
ATOM 5345 N N . GLY A 1 678 ? 27.484 -35.719 9.305 1 89.62 678 GLY A N 1
ATOM 5346 C CA . GLY A 1 678 ? 28.906 -35.969 9.07 1 89.62 678 GLY A CA 1
ATOM 5347 C C . GLY A 1 678 ? 29.234 -36.156 7.605 1 89.62 678 GLY A C 1
ATOM 5348 O O . GLY A 1 678 ? 28.375 -36.594 6.82 1 89.62 678 GLY A O 1
ATOM 5349 N N . ASN A 1 679 ? 30.281 -35.781 7.301 1 90.88 679 ASN A N 1
ATOM 5350 C CA . ASN A 1 679 ? 30.859 -36 5.98 1 90.88 679 ASN A CA 1
ATOM 5351 C C . ASN A 1 679 ? 32.25 -36.656 6.078 1 90.88 679 ASN A C 1
ATOM 5353 O O . ASN A 1 679 ? 33.031 -36.281 6.953 1 90.88 679 ASN A O 1
ATOM 5357 N N . ALA A 1 680 ? 32.5 -37.688 5.258 1 91.5 680 ALA A N 1
ATOM 5358 C CA . ALA A 1 680 ? 33.781 -38.375 5.285 1 91.5 680 ALA A CA 1
ATOM 5359 C C . ALA A 1 680 ? 34.406 -38.5 3.889 1 91.5 680 ALA A C 1
ATOM 5361 O O . ALA A 1 680 ? 33.719 -38.906 2.943 1 91.5 680 ALA A O 1
ATOM 5362 N N . ASN A 1 681 ? 35.531 -38.094 3.838 1 90.19 681 ASN A N 1
ATOM 5363 C CA . ASN A 1 681 ? 36.312 -38.281 2.617 1 90.19 681 ASN A CA 1
ATOM 5364 C C . ASN A 1 681 ? 36.938 -39.656 2.576 1 90.19 681 ASN A C 1
ATOM 5366 O O . ASN A 1 681 ? 38.031 -39.875 3.127 1 90.19 681 ASN A O 1
ATOM 5370 N N . LEU A 1 682 ? 36.5 -40.5 1.816 1 90.81 682 LEU A N 1
ATOM 5371 C CA . LEU A 1 682 ? 36.875 -41.906 1.857 1 90.81 682 LEU A CA 1
ATOM 5372 C C . LEU A 1 682 ? 38.219 -42.125 1.173 1 90.81 682 LEU A C 1
ATOM 5374 O O . LEU A 1 682 ? 38.969 -43.031 1.531 1 90.81 682 LEU A O 1
ATOM 5378 N N . ILE A 1 683 ? 38.469 -41.312 0.184 1 87.81 683 ILE A N 1
ATOM 5379 C CA . ILE A 1 683 ? 39.75 -41.438 -0.483 1 87.81 683 ILE A CA 1
ATOM 5380 C C . ILE A 1 683 ? 40.875 -41.188 0.514 1 87.81 683 ILE A C 1
ATOM 5382 O O . ILE A 1 683 ? 41.844 -41.969 0.593 1 87.81 683 ILE A O 1
ATOM 5386 N N . SER A 1 684 ? 40.75 -40.125 1.226 1 84.62 684 SER A N 1
ATOM 5387 C CA . SER A 1 684 ? 41.781 -39.75 2.18 1 84.62 684 SER A CA 1
ATOM 5388 C C . SER A 1 684 ? 41.812 -40.688 3.367 1 84.62 684 SER A C 1
ATOM 5390 O O . SER A 1 684 ? 42.875 -40.969 3.914 1 84.62 684 SER A O 1
ATOM 5392 N N . ILE A 1 685 ? 40.781 -41.156 3.855 1 89.19 685 ILE A N 1
ATOM 5393 C CA . ILE A 1 685 ? 40.688 -42.031 5.035 1 89.19 685 ILE A CA 1
ATOM 5394 C C . ILE A 1 685 ? 41.312 -43.406 4.723 1 89.19 685 ILE A C 1
ATOM 5396 O O . ILE A 1 685 ? 42.062 -43.938 5.527 1 89.19 685 ILE A O 1
ATOM 5400 N N . PHE A 1 686 ? 41.062 -43.875 3.465 1 90.75 686 PHE A N 1
ATOM 5401 C CA . PHE A 1 686 ? 41.531 -45.219 3.129 1 90.75 686 PHE A CA 1
ATOM 5402 C C . PHE A 1 686 ? 42.781 -45.156 2.26 1 90.75 686 PHE A C 1
ATOM 5404 O O . PHE A 1 686 ? 43.344 -46.188 1.924 1 90.75 686 PHE A O 1
ATOM 5411 N N . GLY A 1 687 ? 43.094 -44.031 1.895 1 83.62 687 GLY A N 1
ATOM 5412 C CA . GLY A 1 687 ? 44.312 -43.844 1.085 1 83.62 687 GLY A CA 1
ATOM 5413 C C . GLY A 1 687 ? 44.188 -44.438 -0.311 1 83.62 687 GLY A C 1
ATOM 5414 O O . GLY A 1 687 ? 45.125 -45.031 -0.831 1 83.62 687 GLY A O 1
ATOM 5415 N N . LEU A 1 688 ? 43.031 -44.25 -0.882 1 86.62 688 LEU A N 1
ATOM 5416 C CA . LEU A 1 688 ? 42.781 -44.781 -2.221 1 86.62 688 LEU A CA 1
ATOM 5417 C C . LEU A 1 688 ? 43.406 -43.875 -3.283 1 86.62 688 LEU A C 1
ATOM 5419 O O . LEU A 1 688 ? 43.25 -42.656 -3.217 1 86.62 688 LEU A O 1
ATOM 5423 N N . LYS A 1 689 ? 44.219 -44.375 -4.195 1 78.5 689 LYS A N 1
ATOM 5424 C CA . LYS A 1 689 ? 44.844 -43.5 -5.184 1 78.5 689 LYS A CA 1
ATOM 5425 C C . LYS A 1 689 ? 44.656 -44.062 -6.598 1 78.5 689 LYS A C 1
ATOM 5427 O O . LYS A 1 689 ? 45.625 -44.156 -7.352 1 78.5 689 LYS A O 1
ATOM 5432 N N . PRO A 1 690 ? 43.5 -44.5 -6.867 1 84.62 690 PRO A N 1
ATOM 5433 C CA . PRO A 1 690 ? 43.344 -44.844 -8.281 1 84.62 690 PRO A CA 1
ATOM 5434 C C . PRO A 1 690 ? 43.25 -43.625 -9.188 1 84.62 690 PRO A C 1
ATOM 5436 O O . PRO A 1 690 ? 42.688 -42.594 -8.797 1 84.62 690 PRO A O 1
ATOM 5439 N N . LYS A 1 691 ? 43.812 -43.594 -10.367 1 83.38 691 LYS A N 1
ATOM 5440 C CA . LYS A 1 691 ? 43.844 -42.469 -11.289 1 83.38 691 LYS A CA 1
ATOM 5441 C C . LYS A 1 691 ? 42.406 -42.156 -11.758 1 83.38 691 LYS A C 1
ATOM 5443 O O . LYS A 1 691 ? 42.125 -41 -12.086 1 83.38 691 LYS A O 1
ATOM 5448 N N . TRP A 1 692 ? 41.531 -43.156 -11.766 1 88.88 692 TRP A N 1
ATOM 5449 C CA . TRP A 1 692 ? 40.188 -42.938 -12.32 1 88.88 692 TRP A CA 1
ATOM 5450 C C . TRP A 1 692 ? 39.25 -42.375 -11.258 1 88.88 692 TRP A C 1
ATOM 5452 O O . TRP A 1 692 ? 38.156 -41.875 -11.578 1 88.88 692 TRP A O 1
ATOM 5462 N N . LEU A 1 693 ? 39.625 -42.344 -10.008 1 90.88 693 LEU A N 1
ATOM 5463 C CA . LEU A 1 693 ? 38.781 -41.875 -8.906 1 90.88 693 LEU A CA 1
ATOM 5464 C C . LEU A 1 693 ? 39.312 -40.531 -8.367 1 90.88 693 LEU A C 1
ATOM 5466 O O . LEU A 1 693 ? 40.438 -40.469 -7.852 1 90.88 693 LEU A O 1
ATOM 5470 N N . ASN A 1 694 ? 38.531 -39.469 -8.523 1 86.06 694 ASN A N 1
ATOM 5471 C CA . ASN A 1 694 ? 38.969 -38.156 -8.102 1 86.06 694 ASN A CA 1
ATOM 5472 C C . ASN A 1 694 ? 38.438 -37.781 -6.723 1 86.06 694 ASN A C 1
ATOM 5474 O O . ASN A 1 694 ? 39.125 -37.125 -5.941 1 86.06 694 ASN A O 1
ATOM 5478 N N . ALA A 1 695 ? 37.25 -38.094 -6.461 1 87.5 695 ALA A N 1
ATOM 5479 C CA . ALA A 1 695 ? 36.625 -37.781 -5.172 1 87.5 695 ALA A CA 1
ATOM 5480 C C . ALA A 1 695 ? 35.625 -38.875 -4.781 1 87.5 695 ALA A C 1
ATOM 5482 O O . ALA A 1 695 ? 34.906 -39.406 -5.641 1 87.5 695 ALA A O 1
ATOM 5483 N N . LEU A 1 696 ? 35.531 -39.188 -3.547 1 90.75 696 LEU A N 1
ATOM 5484 C CA . LEU A 1 696 ? 34.562 -40.094 -2.963 1 90.75 696 LEU A CA 1
ATOM 5485 C C . LEU A 1 696 ? 34.188 -39.688 -1.546 1 90.75 696 LEU A C 1
ATOM 5487 O O . LEU A 1 696 ? 35 -39.812 -0.622 1 90.75 696 LEU A O 1
ATOM 5491 N N . ASN A 1 697 ? 33.062 -39.156 -1.421 1 90.81 697 ASN A N 1
ATOM 5492 C CA . ASN A 1 697 ? 32.625 -38.656 -0.136 1 90.81 697 ASN A CA 1
ATOM 5493 C C . ASN A 1 697 ? 31.344 -39.344 0.334 1 90.81 697 ASN A C 1
ATOM 5495 O O . ASN A 1 697 ? 30.438 -39.594 -0.465 1 90.81 697 ASN A O 1
ATOM 5499 N N . LEU A 1 698 ? 31.266 -39.656 1.589 1 93.69 698 LEU A N 1
ATOM 5500 C CA . LEU A 1 698 ? 30.094 -40.219 2.236 1 93.69 698 LEU A CA 1
ATOM 5501 C C . LEU A 1 698 ? 29.516 -39.25 3.266 1 93.69 698 LEU A C 1
ATOM 5503 O O . LEU A 1 698 ? 30.25 -38.75 4.109 1 93.69 698 LEU A O 1
ATOM 5507 N N . LYS A 1 699 ? 28.266 -39 3.098 1 93.06 699 LYS A N 1
ATOM 5508 C CA . LYS A 1 699 ? 27.578 -38.125 4.023 1 93.06 699 LYS A CA 1
ATOM 5509 C C . LYS A 1 699 ? 26.438 -38.844 4.73 1 93.06 699 LYS A C 1
ATOM 5511 O O . LYS A 1 699 ? 25.75 -39.656 4.133 1 93.06 699 LYS A O 1
ATOM 5516 N N . ALA A 1 700 ? 26.219 -38.469 5.969 1 93.94 700 ALA A N 1
ATOM 5517 C CA . ALA A 1 700 ? 25.094 -39 6.742 1 93.94 700 ALA A CA 1
ATOM 5518 C C . ALA A 1 700 ? 24.562 -37.938 7.711 1 93.94 700 ALA A C 1
ATOM 5520 O O . ALA A 1 700 ? 25.328 -37.156 8.273 1 93.94 700 ALA A O 1
ATOM 5521 N N . SER A 1 701 ? 23.297 -37.938 7.828 1 93.25 701 SER A N 1
ATOM 5522 C CA . SER A 1 701 ? 22.672 -37 8.758 1 93.25 701 SER A CA 1
ATOM 5523 C C . SER A 1 701 ? 21.469 -37.594 9.453 1 93.25 701 SER A C 1
ATOM 5525 O O . SER A 1 701 ? 20.828 -38.5 8.906 1 93.25 701 SER A O 1
ATOM 5527 N N . TYR A 1 702 ? 21.188 -37.156 10.641 1 92.81 702 TYR A N 1
ATOM 5528 C CA . TYR A 1 702 ? 20.031 -37.531 11.453 1 92.81 702 TYR A CA 1
ATOM 5529 C C . TYR A 1 702 ? 19.562 -36.375 12.305 1 92.81 702 TYR A C 1
ATOM 5531 O O . TYR A 1 702 ? 20.359 -35.625 12.859 1 92.81 702 TYR A O 1
ATOM 5539 N N . GLY A 1 703 ? 18.234 -36.188 12.336 1 90.62 703 GLY A N 1
ATOM 5540 C CA . GLY A 1 703 ? 17.734 -35.094 13.148 1 90.62 703 GLY A CA 1
ATOM 5541 C C . GLY A 1 703 ? 16.234 -35.156 13.352 1 90.62 703 GLY A C 1
ATOM 5542 O O . GLY A 1 703 ? 15.555 -36 12.797 1 90.62 703 GLY A O 1
ATOM 5543 N N . GLU A 1 704 ? 15.766 -34.219 14.211 1 88.12 704 GLU A N 1
ATOM 5544 C CA . GLU A 1 704 ? 14.352 -34.062 14.539 1 88.12 704 GLU A CA 1
ATOM 5545 C C . GLU A 1 704 ? 13.852 -32.656 14.219 1 88.12 704 GLU A C 1
ATOM 5547 O O . GLU A 1 704 ? 14.492 -31.672 14.586 1 88.12 704 GLU A O 1
ATOM 5552 N N . GLN A 1 705 ? 12.75 -32.656 13.5 1 83.44 705 GLN A N 1
ATOM 5553 C CA . GLN A 1 705 ? 12.086 -31.406 13.188 1 83.44 705 GLN A CA 1
ATOM 5554 C C . GLN A 1 705 ? 10.68 -31.375 13.766 1 83.44 705 GLN A C 1
ATOM 5556 O O . GLN A 1 705 ? 10.086 -32.406 14.047 1 83.44 705 GLN A O 1
ATOM 5561 N N . GLY A 1 706 ? 10.195 -30.156 14 1 77.19 706 GLY A N 1
ATOM 5562 C CA . GLY A 1 706 ? 8.852 -30 14.531 1 77.19 706 GLY A CA 1
ATOM 5563 C C . GLY A 1 706 ? 7.953 -29.172 13.641 1 77.19 706 GLY A C 1
ATOM 5564 O O . GLY A 1 706 ? 8.43 -28.422 12.773 1 77.19 706 GLY A O 1
ATOM 5565 N N . ASN A 1 707 ? 6.637 -29.422 13.75 1 77.81 707 ASN A N 1
ATOM 5566 C CA . ASN A 1 707 ? 5.609 -28.641 13.086 1 77.81 707 ASN A CA 1
ATOM 5567 C C . ASN A 1 707 ? 4.508 -28.219 14.055 1 77.81 707 ASN A C 1
ATOM 5569 O O . ASN A 1 707 ? 4.117 -28.984 14.93 1 77.81 707 ASN A O 1
ATOM 5573 N N . MET A 1 708 ? 4.195 -26.969 13.812 1 73 708 MET A N 1
ATOM 5574 C CA . MET A 1 708 ? 3.125 -26.453 14.656 1 73 708 MET A CA 1
ATOM 5575 C C . MET A 1 708 ? 1.902 -26.078 13.82 1 73 708 MET A C 1
ATOM 5577 O O . MET A 1 708 ? 2.035 -25.531 12.727 1 73 708 MET A O 1
ATOM 5581 N N . LEU A 1 709 ? 0.78 -26.422 14.367 1 72.69 709 LEU A N 1
ATOM 5582 C CA . LEU A 1 709 ? -0.455 -26.047 13.688 1 72.69 709 LEU A CA 1
ATOM 5583 C C . LEU A 1 709 ? -0.954 -24.688 14.172 1 72.69 709 LEU A C 1
ATOM 5585 O O . LEU A 1 709 ? -1.069 -24.453 15.383 1 72.69 709 LEU A O 1
ATOM 5589 N N . ASP A 1 710 ? -1.252 -23.859 13.242 1 68.44 710 ASP A N 1
ATOM 5590 C CA . ASP A 1 710 ? -1.778 -22.547 13.594 1 68.44 710 ASP A CA 1
ATOM 5591 C C . ASP A 1 710 ? -3.193 -22.641 14.156 1 68.44 710 ASP A C 1
ATOM 5593 O O . ASP A 1 710 ? -3.988 -23.469 13.703 1 68.44 710 ASP A O 1
ATOM 5597 N N . GLY A 1 711 ? -3.539 -21.859 15.172 1 65.12 711 GLY A N 1
ATOM 5598 C CA . GLY A 1 711 ? -4.906 -21.719 15.648 1 65.12 711 GLY A CA 1
ATOM 5599 C C . GLY A 1 711 ? -5.223 -22.641 16.812 1 65.12 711 GLY A C 1
ATOM 5600 O O . GLY A 1 711 ? -6.34 -22.625 17.328 1 65.12 711 GLY A O 1
ATOM 5601 N N . GLN A 1 712 ? -4.254 -23.438 17.266 1 67.94 712 GLN A N 1
ATOM 5602 C CA . GLN A 1 712 ? -4.516 -24.328 18.391 1 67.94 712 GLN A CA 1
ATOM 5603 C C . GLN A 1 712 ? -4.094 -23.688 19.703 1 67.94 712 GLN A C 1
ATOM 5605 O O . GLN A 1 712 ? -3.113 -22.938 19.75 1 67.94 712 GLN A O 1
ATOM 5610 N N . THR A 1 713 ? -5.039 -23.859 20.703 1 70 713 THR A N 1
ATOM 5611 C CA . THR A 1 713 ? -4.773 -23.25 22 1 70 713 THR A CA 1
ATOM 5612 C C . THR A 1 713 ? -5.016 -24.266 23.125 1 70 713 THR A C 1
ATOM 5614 O O . THR A 1 713 ? -5.871 -25.141 23 1 70 713 THR A O 1
ATOM 5617 N N . SER A 1 714 ? -4.203 -24.25 24.219 1 72.12 714 SER A N 1
ATOM 5618 C CA . SER A 1 714 ? -4.391 -25.109 25.391 1 72.12 714 SER A CA 1
ATOM 5619 C C . SER A 1 714 ? -5.574 -24.641 26.219 1 72.12 714 SER A C 1
ATOM 5621 O O . SER A 1 714 ? -6.074 -25.375 27.078 1 72.12 714 SER A O 1
ATOM 5623 N N . GLU A 1 715 ? -5.922 -23.438 25.953 1 74.38 715 GLU A N 1
ATOM 5624 C CA . GLU A 1 715 ? -7.039 -22.875 26.703 1 74.38 715 GLU A CA 1
ATOM 5625 C C . GLU A 1 715 ? -8.25 -22.641 25.797 1 74.38 715 GLU A C 1
ATOM 5627 O O . GLU A 1 715 ? -8.109 -22.484 24.594 1 74.38 715 GLU A O 1
ATOM 5632 N N . LEU A 1 716 ? -9.328 -22.766 26.469 1 76.94 716 LEU A N 1
ATOM 5633 C CA . LEU A 1 716 ? -10.547 -22.406 25.75 1 76.94 716 LEU A CA 1
ATOM 5634 C C . LEU A 1 716 ? -10.539 -20.938 25.359 1 76.94 716 LEU A C 1
ATOM 5636 O O . LEU A 1 716 ? -10.281 -20.062 26.203 1 76.94 716 LEU A O 1
ATOM 5640 N N . ILE A 1 717 ? -10.594 -20.766 24.109 1 77.62 717 ILE A N 1
ATOM 5641 C CA . ILE A 1 717 ? -10.672 -19.391 23.656 1 77.62 717 ILE A CA 1
ATOM 5642 C C . ILE A 1 717 ? -12.094 -19.062 23.219 1 77.62 717 ILE A C 1
ATOM 5644 O O . ILE A 1 717 ? -12.656 -19.75 22.359 1 77.62 717 ILE A O 1
ATOM 5648 N N . ILE A 1 718 ? -12.641 -18.078 23.891 1 81 718 ILE A N 1
ATOM 5649 C CA . ILE A 1 718 ? -13.992 -17.625 23.594 1 81 718 ILE A CA 1
ATOM 5650 C C . ILE A 1 718 ? -13.922 -16.281 22.844 1 81 718 ILE A C 1
ATOM 5652 O O . ILE A 1 718 ? -13.156 -15.398 23.219 1 81 718 ILE A O 1
ATOM 5656 N N . ARG A 1 719 ? -14.57 -16.344 21.703 1 79.56 719 ARG A N 1
ATOM 5657 C CA . ARG A 1 719 ? -14.711 -15.078 20.984 1 79.56 719 ARG A CA 1
ATOM 5658 C C . ARG A 1 719 ? -15.961 -14.328 21.438 1 79.56 719 ARG A C 1
ATOM 5660 O O . ARG A 1 719 ? -17.062 -14.891 21.469 1 79.56 719 ARG A O 1
ATOM 5667 N N . LYS A 1 720 ? -15.672 -13.172 21.875 1 81.81 720 LYS A N 1
ATOM 5668 C CA . LYS A 1 720 ? -16.797 -12.281 22.141 1 81.81 720 LYS A CA 1
ATOM 5669 C C . LYS A 1 720 ? -17.469 -11.82 20.859 1 81.81 720 LYS A C 1
ATOM 5671 O O . LYS A 1 720 ? -16.812 -11.211 20 1 81.81 720 LYS A O 1
ATOM 5676 N N . GLY A 1 721 ? -18.625 -12.383 20.703 1 79.44 721 GLY A N 1
ATOM 5677 C CA . GLY A 1 721 ? -19.328 -12.031 19.484 1 79.44 721 GLY A CA 1
ATOM 5678 C C . GLY A 1 721 ? -20.172 -10.773 19.609 1 79.44 721 GLY A C 1
ATOM 5679 O O . GLY A 1 721 ? -20.141 -10.109 20.656 1 79.44 721 GLY A O 1
ATOM 5680 N N . GLN A 1 722 ? -20.844 -10.492 18.547 1 77.19 722 GLN A N 1
ATOM 5681 C CA . GLN A 1 722 ? -21.641 -9.281 18.438 1 77.19 722 GLN A CA 1
ATOM 5682 C C . GLN A 1 722 ? -23.031 -9.484 19.031 1 77.19 722 GLN A C 1
ATOM 5684 O O . GLN A 1 722 ? -23.375 -10.594 19.469 1 77.19 722 GLN A O 1
ATOM 5689 N N . MET A 1 723 ? -23.703 -8.422 19.297 1 76.75 723 MET A N 1
ATOM 5690 C CA . MET A 1 723 ? -25.078 -8.461 19.75 1 76.75 723 MET A CA 1
ATOM 5691 C C . MET A 1 723 ? -25.953 -9.219 18.75 1 76.75 723 MET A C 1
ATOM 5693 O O . MET A 1 723 ? -25.906 -8.961 17.547 1 76.75 723 MET A O 1
ATOM 5697 N N . ASP A 1 724 ? -26.484 -10.32 19.297 1 76.56 724 ASP A N 1
ATOM 5698 C CA . ASP A 1 724 ? -27.531 -10.984 18.531 1 76.56 724 ASP A CA 1
ATOM 5699 C C . ASP A 1 724 ? -28.891 -10.297 18.734 1 76.56 724 ASP A C 1
ATOM 5701 O O . ASP A 1 724 ? -29.453 -10.367 19.828 1 76.56 724 ASP A O 1
ATOM 5705 N N . ALA A 1 725 ? -29.375 -9.547 17.812 1 72 725 ALA A N 1
ATOM 5706 C CA . ALA A 1 725 ? -30.562 -8.711 17.969 1 72 725 ALA A CA 1
ATOM 5707 C C . ALA A 1 725 ? -31.812 -9.555 18.188 1 72 725 ALA A C 1
ATOM 5709 O O . ALA A 1 725 ? -32.781 -9.086 18.781 1 72 725 ALA A O 1
ATOM 5710 N N . TYR A 1 726 ? -31.812 -10.836 17.688 1 67.94 726 TYR A N 1
ATOM 5711 C CA . TYR A 1 726 ? -32.938 -11.727 17.891 1 67.94 726 TYR A CA 1
ATOM 5712 C C . TYR A 1 726 ? -33.125 -12.086 19.359 1 67.94 726 TYR A C 1
ATOM 5714 O O . TYR A 1 726 ? -34.219 -12.031 19.891 1 67.94 726 TYR A O 1
ATOM 5722 N N . TYR A 1 727 ? -32 -12.344 20.031 1 73.56 727 TYR A N 1
ATOM 5723 C CA . TYR A 1 727 ? -32.031 -12.727 21.453 1 73.56 727 TYR A CA 1
ATOM 5724 C C . TYR A 1 727 ? -31.781 -11.523 22.344 1 73.56 727 TYR A C 1
ATOM 5726 O O . TYR A 1 727 ? -31.984 -11.586 23.562 1 73.56 727 TYR A O 1
ATOM 5734 N N . ASN A 1 728 ? -31.391 -10.367 21.656 1 75 728 ASN A N 1
ATOM 5735 C CA . ASN A 1 728 ? -30.984 -9.156 22.375 1 75 728 ASN A CA 1
ATOM 5736 C C . ASN A 1 728 ? -29.906 -9.445 23.406 1 75 728 ASN A C 1
ATOM 5738 O O . ASN A 1 728 ? -30.031 -9.031 24.562 1 75 728 ASN A O 1
ATOM 5742 N N . GLU A 1 729 ? -29.047 -10.336 23.094 1 81.88 729 GLU A N 1
ATOM 5743 C CA . GLU A 1 729 ? -27.938 -10.703 23.953 1 81.88 729 GLU A CA 1
ATOM 5744 C C . GLU A 1 729 ? -26.625 -10.773 23.188 1 81.88 729 GLU A C 1
ATOM 5746 O O . GLU A 1 729 ? -26.625 -11.031 21.984 1 81.88 729 GLU A O 1
ATOM 5751 N N . MET A 1 730 ? -25.594 -10.43 23.969 1 84.81 730 MET A N 1
ATOM 5752 C CA . MET A 1 730 ? -24.266 -10.625 23.391 1 84.81 730 MET A CA 1
ATOM 5753 C C . MET A 1 730 ? -23.953 -12.109 23.219 1 84.81 730 MET A C 1
ATOM 5755 O O . MET A 1 730 ? -24.312 -12.922 24.062 1 84.81 730 MET A O 1
ATOM 5759 N N . THR A 1 731 ? -23.453 -12.367 22.094 1 81.88 731 THR A N 1
ATOM 5760 C CA . THR A 1 731 ? -23.125 -13.766 21.844 1 81.88 731 THR A CA 1
ATOM 5761 C C . THR A 1 731 ? -21.656 -14.031 22.125 1 81.88 731 THR A C 1
ATOM 5763 O O . THR A 1 731 ? -20.844 -13.102 22.172 1 81.88 731 THR A O 1
ATOM 5766 N N . SER A 1 732 ? -21.344 -15.055 22.641 1 83.44 732 SER A N 1
ATOM 5767 C CA . SER A 1 732 ? -20 -15.594 22.734 1 83.44 732 SER A CA 1
ATOM 5768 C C . SER A 1 732 ? -19.922 -17 22.156 1 83.44 732 SER A C 1
ATOM 5770 O O . SER A 1 732 ? -20.828 -17.812 22.359 1 83.44 732 SER A O 1
ATOM 5772 N N . THR A 1 733 ? -19.062 -17.109 21.281 1 78.88 733 THR A N 1
ATOM 5773 C CA . THR A 1 733 ? -18.906 -18.438 20.672 1 78.88 733 THR A CA 1
ATOM 5774 C C . THR A 1 733 ? -17.5 -18.984 20.969 1 78.88 733 THR A C 1
ATOM 5776 O O . THR A 1 733 ? -16.547 -18.234 21.094 1 78.88 733 THR A O 1
ATOM 5779 N N . VAL A 1 734 ? -17.516 -20.219 21.172 1 77 734 VAL A N 1
ATOM 5780 C CA . VAL A 1 734 ? -16.219 -20.875 21.328 1 77 734 VAL A CA 1
ATOM 5781 C C . VAL A 1 734 ? -15.508 -20.922 19.969 1 77 734 VAL A C 1
ATOM 5783 O O . VAL A 1 734 ? -16.062 -21.422 18.984 1 77 734 VAL A O 1
ATOM 5786 N N . VAL A 1 735 ? -14.438 -20.25 19.906 1 73.75 735 VAL A N 1
ATOM 5787 C CA . VAL A 1 735 ? -13.664 -20.25 18.672 1 73.75 735 VAL A CA 1
ATOM 5788 C C . VAL A 1 735 ? -12.727 -21.453 18.656 1 73.75 735 VAL A C 1
ATOM 5790 O O . VAL A 1 735 ? -12.484 -22.047 17.594 1 73.75 735 VAL A O 1
ATOM 5793 N N . ALA A 1 736 ? -12.047 -21.641 19.812 1 73.62 736 ALA A N 1
ATOM 5794 C CA . ALA A 1 736 ? -11.141 -22.766 19.906 1 73.62 736 ALA A CA 1
ATOM 5795 C C . ALA A 1 736 ? -11.312 -23.5 21.234 1 73.62 736 ALA A C 1
ATOM 5797 O O . ALA A 1 736 ? -11.367 -22.859 22.297 1 73.62 736 ALA A O 1
ATOM 5798 N N . PHE A 1 737 ? -11.484 -24.672 21.141 1 75.19 737 PHE A N 1
ATOM 5799 C CA . PHE A 1 737 ? -11.594 -25.484 22.344 1 75.19 737 PHE A CA 1
ATOM 5800 C C . PHE A 1 737 ? -10.211 -25.781 22.938 1 75.19 737 PHE A C 1
ATOM 5802 O O . PHE A 1 737 ? -9.227 -25.875 22.203 1 75.19 737 PHE A O 1
ATOM 5809 N N . ALA A 1 738 ? -10.312 -25.875 24.203 1 73.5 738 ALA A N 1
ATOM 5810 C CA . ALA A 1 738 ? -9.055 -26.188 24.875 1 73.5 738 ALA A CA 1
ATOM 5811 C C . ALA A 1 738 ? -8.547 -27.562 24.469 1 73.5 738 ALA A C 1
ATOM 5813 O O . ALA A 1 738 ? -9.305 -28.531 24.453 1 73.5 738 ALA A O 1
ATOM 5814 N N . ASN A 1 739 ? -7.355 -27.578 23.938 1 77.31 739 ASN A N 1
ATOM 5815 C CA . ASN A 1 739 ? -6.672 -28.812 23.594 1 77.31 739 ASN A CA 1
ATOM 5816 C C . ASN A 1 739 ? -5.332 -28.938 24.312 1 77.31 739 ASN A C 1
ATOM 5818 O O . ASN A 1 739 ? -4.277 -28.891 23.672 1 77.31 739 ASN A O 1
ATOM 5822 N N . PRO A 1 740 ? -5.438 -29.078 25.641 1 72 740 PRO A N 1
ATOM 5823 C CA . PRO A 1 740 ? -4.211 -29.047 26.438 1 72 740 PRO A CA 1
ATOM 5824 C C . PRO A 1 740 ? -3.266 -30.203 26.109 1 72 740 PRO A C 1
ATOM 5826 O O . PRO A 1 740 ? -2.064 -30.109 26.375 1 72 740 PRO A O 1
ATOM 5829 N N . ASP A 1 741 ? -3.791 -31.266 25.516 1 72.62 741 ASP A N 1
ATOM 5830 C CA . ASP A 1 741 ? -2.965 -32.438 25.297 1 72.62 741 ASP A CA 1
ATOM 5831 C C . ASP A 1 741 ? -2.342 -32.406 23.891 1 72.62 741 ASP A C 1
ATOM 5833 O O . ASP A 1 741 ? -1.597 -33.312 23.531 1 72.62 741 ASP A O 1
ATOM 5837 N N . LEU A 1 742 ? -2.678 -31.438 23.172 1 76.69 742 LEU A N 1
ATOM 5838 C CA . LEU A 1 742 ? -2.115 -31.375 21.828 1 76.69 742 LEU A CA 1
ATOM 5839 C C . LEU A 1 742 ? -0.622 -31.062 21.875 1 76.69 742 LEU A C 1
ATOM 5841 O O . LEU A 1 742 ? -0.198 -30.141 22.562 1 76.69 742 LEU A O 1
ATOM 5845 N N . ASP A 1 743 ? 0.12 -31.984 21.297 1 76.62 743 ASP A N 1
ATOM 5846 C CA . ASP A 1 743 ? 1.566 -31.812 21.188 1 76.62 743 ASP A CA 1
ATOM 5847 C C . ASP A 1 743 ? 1.967 -31.453 19.75 1 76.62 743 ASP A C 1
ATOM 5849 O O . ASP A 1 743 ? 1.141 -31.516 18.844 1 76.62 743 ASP A O 1
ATOM 5853 N N . TRP A 1 744 ? 3.244 -31.109 19.625 1 77.88 744 TRP A N 1
ATOM 5854 C CA . TRP A 1 744 ? 3.746 -30.812 18.281 1 77.88 744 TRP A CA 1
ATOM 5855 C C . TRP A 1 744 ? 3.957 -32.094 17.484 1 77.88 744 TRP A C 1
ATOM 5857 O O . TRP A 1 744 ? 4.195 -33.156 18.062 1 77.88 744 TRP A O 1
ATOM 5867 N N . GLU A 1 745 ? 3.885 -31.844 16.172 1 82.44 745 GLU A N 1
ATOM 5868 C CA . GLU A 1 745 ? 4.281 -32.906 15.258 1 82.44 745 GLU A CA 1
ATOM 5869 C C . GLU A 1 745 ? 5.797 -33.062 15.188 1 82.44 745 GLU A C 1
ATOM 5871 O O . GLU A 1 745 ? 6.508 -32.062 15.016 1 82.44 745 GLU A O 1
ATOM 5876 N N . LYS A 1 746 ? 6.34 -34.25 15.398 1 85.06 746 LYS A N 1
ATOM 5877 C CA . LYS A 1 746 ? 7.781 -34.5 15.352 1 85.06 746 LYS A CA 1
ATOM 5878 C C . LYS A 1 746 ? 8.156 -35.344 14.141 1 85.06 746 LYS A C 1
ATOM 5880 O O . LYS A 1 746 ? 7.613 -36.438 13.945 1 85.06 746 LYS A O 1
ATOM 5885 N N . THR A 1 747 ? 9.062 -34.875 13.344 1 87.94 747 THR A N 1
ATOM 5886 C CA . THR A 1 747 ? 9.57 -35.625 12.188 1 87.94 747 THR A CA 1
ATOM 5887 C C . THR A 1 747 ? 11.039 -36 12.398 1 87.94 747 THR A C 1
ATOM 5889 O O . THR A 1 747 ? 11.898 -35.125 12.555 1 87.94 747 THR A O 1
ATOM 5892 N N . HIS A 1 748 ? 11.305 -37.25 12.406 1 90.56 748 HIS A N 1
ATOM 5893 C CA . HIS A 1 748 ? 12.664 -37.781 12.422 1 90.56 748 HIS A CA 1
ATOM 5894 C C . HIS A 1 748 ? 13.156 -38.094 11.016 1 90.56 748 HIS A C 1
ATOM 5896 O O . HIS A 1 748 ? 12.516 -38.875 10.289 1 90.56 748 HIS A O 1
ATOM 5902 N N . SER A 1 749 ? 14.211 -37.562 10.688 1 91.69 749 SER A N 1
ATOM 5903 C CA . SER A 1 749 ? 14.719 -37.719 9.328 1 91.69 749 SER A CA 1
ATOM 5904 C C . SER A 1 749 ? 16.141 -38.25 9.328 1 91.69 749 SER A C 1
ATOM 5906 O O . SER A 1 749 ? 17 -37.75 10.047 1 91.69 749 SER A O 1
ATOM 5908 N N . THR A 1 750 ? 16.391 -39.281 8.57 1 93.94 750 THR A N 1
ATOM 5909 C CA . THR A 1 750 ? 17.719 -39.844 8.312 1 93.94 750 THR A CA 1
ATOM 5910 C C . THR A 1 750 ? 18.078 -39.719 6.832 1 93.94 750 THR A C 1
ATOM 5912 O O . THR A 1 750 ? 17.234 -39.938 5.961 1 93.94 750 THR A O 1
ATOM 5915 N N . ASN A 1 751 ? 19.234 -39.375 6.594 1 95 751 ASN A N 1
ATOM 5916 C CA . ASN A 1 751 ? 19.719 -39.25 5.227 1 95 751 ASN A CA 1
ATOM 5917 C C . ASN A 1 751 ? 21.141 -39.812 5.086 1 95 751 ASN A C 1
ATOM 5919 O O . ASN A 1 751 ? 21.969 -39.625 5.965 1 95 751 ASN A O 1
ATOM 5923 N N . VAL A 1 752 ? 21.406 -40.594 4.031 1 95.69 752 VAL A N 1
ATOM 5924 C CA . VAL A 1 752 ? 22.719 -41.094 3.664 1 95.69 752 VAL A CA 1
ATOM 5925 C C . VAL A 1 752 ? 22.984 -40.812 2.186 1 95.69 752 VAL A C 1
ATOM 5927 O O . VAL A 1 752 ? 22.141 -41.094 1.333 1 95.69 752 VAL A O 1
ATOM 5930 N N . GLY A 1 753 ? 24.094 -40.25 1.936 1 94.56 753 GLY A N 1
ATOM 5931 C CA . GLY A 1 753 ? 24.438 -39.906 0.563 1 94.56 753 GLY A CA 1
ATOM 5932 C C . GLY A 1 753 ? 25.859 -40.25 0.188 1 94.56 753 GLY A C 1
ATOM 5933 O O . GLY A 1 753 ? 26.766 -40.156 1.023 1 94.56 753 GLY A O 1
ATOM 5934 N N . LEU A 1 754 ? 26.047 -40.594 -1.021 1 94.88 754 LEU A N 1
ATOM 5935 C CA . LEU A 1 754 ? 27.359 -40.875 -1.607 1 94.88 754 LEU A CA 1
ATOM 5936 C C . LEU A 1 754 ? 27.609 -40 -2.826 1 94.88 754 LEU A C 1
ATOM 5938 O O . LEU A 1 754 ? 26.75 -39.875 -3.709 1 94.88 754 LEU A O 1
ATOM 5942 N N . GLU A 1 755 ? 28.688 -39.344 -2.838 1 92.69 755 GLU A N 1
ATOM 5943 C CA . GLU A 1 755 ? 29.109 -38.531 -3.967 1 92.69 755 GLU A CA 1
ATOM 5944 C C . GLU A 1 755 ? 30.453 -39 -4.516 1 92.69 755 GLU A C 1
ATOM 5946 O O . GLU A 1 755 ? 31.391 -39.25 -3.752 1 92.69 755 GLU A O 1
ATOM 5951 N N . ALA A 1 756 ? 30.5 -39.094 -5.836 1 91.75 756 ALA A N 1
ATOM 5952 C CA . ALA A 1 756 ? 31.734 -39.562 -6.465 1 91.75 756 ALA A CA 1
ATOM 5953 C C . ALA A 1 756 ? 32.062 -38.75 -7.723 1 91.75 756 ALA A C 1
ATOM 5955 O O . ALA A 1 756 ? 31.141 -38.312 -8.43 1 91.75 756 ALA A O 1
ATOM 5956 N N . SER A 1 757 ? 33.25 -38.531 -7.945 1 91.19 757 SER A N 1
ATOM 5957 C CA . SER A 1 757 ? 33.781 -37.969 -9.18 1 91.19 757 SER A CA 1
ATOM 5958 C C . SER A 1 757 ? 34.812 -38.875 -9.812 1 91.19 757 SER A C 1
ATOM 5960 O O . SER A 1 757 ? 35.781 -39.25 -9.164 1 91.19 757 SER A O 1
ATOM 5962 N N . LEU A 1 758 ? 34.656 -39.188 -11.102 1 93.25 758 LEU A N 1
ATOM 5963 C CA . LEU A 1 758 ? 35.5 -40.156 -11.773 1 93.25 758 LEU A CA 1
ATOM 5964 C C . LEU A 1 758 ? 36.062 -39.594 -13.07 1 93.25 758 LEU A C 1
ATOM 5966 O O . LEU A 1 758 ? 35.5 -38.656 -13.625 1 93.25 758 LEU A O 1
ATOM 5970 N N . LEU A 1 759 ? 37.156 -40.156 -13.609 1 91.81 759 LEU A N 1
ATOM 5971 C CA . LEU A 1 759 ? 37.75 -39.906 -14.922 1 91.81 759 LEU A CA 1
ATOM 5972 C C . LEU A 1 759 ? 38.031 -38.438 -15.125 1 91.81 759 LEU A C 1
ATOM 5974 O O . LEU A 1 759 ? 37.594 -37.844 -16.094 1 91.81 759 LEU A O 1
ATOM 5978 N N . ASP A 1 760 ? 38.75 -37.844 -14.164 1 83.25 760 ASP A N 1
ATOM 5979 C CA . ASP A 1 760 ? 39.156 -36.438 -14.172 1 83.25 760 ASP A CA 1
ATOM 5980 C C . ASP A 1 760 ? 37.906 -35.5 -14.117 1 83.25 760 ASP A C 1
ATOM 5982 O O . ASP A 1 760 ? 37.812 -34.562 -14.906 1 83.25 760 ASP A O 1
ATOM 5986 N N . ASN A 1 761 ? 36.969 -35.969 -13.266 1 83 761 ASN A N 1
ATOM 5987 C CA . ASN A 1 761 ? 35.781 -35.188 -12.953 1 83 761 ASN A CA 1
ATOM 5988 C C . ASN A 1 761 ? 34.812 -35.125 -14.156 1 83 761 ASN A C 1
ATOM 5990 O O . ASN A 1 761 ? 34 -34.219 -14.242 1 83 761 ASN A O 1
ATOM 5994 N N . ARG A 1 762 ? 34.938 -35.969 -15.203 1 88.5 762 ARG A N 1
ATOM 5995 C CA . ARG A 1 762 ? 34.062 -36 -16.359 1 88.5 762 ARG A CA 1
ATOM 5996 C C . ARG A 1 762 ? 32.75 -36.719 -16.031 1 88.5 762 ARG A C 1
ATOM 5998 O O . ARG A 1 762 ? 31.75 -36.5 -16.719 1 88.5 762 ARG A O 1
ATOM 6005 N N . LEU A 1 763 ? 32.906 -37.531 -15.055 1 92.69 763 LEU A N 1
ATOM 6006 C CA . LEU A 1 763 ? 31.703 -38.219 -14.602 1 92.69 763 LEU A CA 1
ATOM 6007 C C . LEU A 1 763 ? 31.469 -37.938 -13.117 1 92.69 763 LEU A C 1
ATOM 6009 O O . LEU A 1 763 ? 32.312 -38.281 -12.273 1 92.69 763 LEU A O 1
ATOM 6013 N N . GLN A 1 764 ? 30.453 -37.344 -12.852 1 92.5 764 GLN A N 1
ATOM 6014 C CA . GLN A 1 764 ? 30.062 -37.062 -11.477 1 92.5 764 GLN A CA 1
ATOM 6015 C C . GLN A 1 764 ? 28.766 -37.812 -11.117 1 92.5 764 GLN A C 1
ATOM 6017 O O . GLN A 1 764 ? 27.781 -37.75 -11.859 1 92.5 764 GLN A O 1
ATOM 6022 N N . LEU A 1 765 ? 28.797 -38.469 -9.969 1 94.44 765 LEU A N 1
ATOM 6023 C CA . LEU A 1 765 ? 27.656 -39.281 -9.5 1 94.44 765 LEU A CA 1
ATOM 6024 C C . LEU A 1 765 ? 27.266 -38.875 -8.086 1 94.44 765 LEU A C 1
ATOM 6026 O O . LEU A 1 765 ? 28.125 -38.625 -7.238 1 94.44 765 LEU A O 1
ATOM 6030 N N . GLU A 1 766 ? 26.016 -38.688 -7.906 1 93.88 766 GLU A N 1
ATOM 6031 C CA . GLU A 1 766 ? 25.453 -38.469 -6.578 1 93.88 766 GLU A CA 1
ATOM 6032 C C . GLU A 1 766 ? 24.266 -39.406 -6.32 1 93.88 766 GLU A C 1
ATOM 6034 O O . GLU A 1 766 ? 23.344 -39.469 -7.125 1 93.88 766 GLU A O 1
ATOM 6039 N N . ALA A 1 767 ? 24.312 -40.125 -5.234 1 95.94 767 ALA A N 1
ATOM 6040 C CA . ALA A 1 767 ? 23.219 -41 -4.812 1 95.94 767 ALA A CA 1
ATOM 6041 C C . ALA A 1 767 ? 22.859 -40.781 -3.348 1 95.94 767 ALA A C 1
ATOM 6043 O O . ALA A 1 767 ? 23.75 -40.594 -2.502 1 95.94 767 ALA A O 1
ATOM 6044 N N . GLU A 1 768 ? 21.609 -40.688 -3.127 1 96.12 768 GLU A N 1
ATOM 6045 C CA . GLU A 1 768 ? 21.156 -40.438 -1.757 1 96.12 768 GLU A CA 1
ATOM 6046 C C . GLU A 1 768 ? 19.969 -41.344 -1.418 1 96.12 768 GLU A C 1
ATOM 6048 O O . GLU A 1 768 ? 19.125 -41.625 -2.281 1 96.12 768 GLU A O 1
ATOM 6053 N N . TYR A 1 769 ? 19.953 -41.75 -0.191 1 96.69 769 TYR A N 1
ATOM 6054 C CA . TYR A 1 769 ? 18.797 -42.438 0.405 1 96.69 769 TYR A CA 1
ATOM 6055 C C . TYR A 1 769 ? 18.312 -41.688 1.646 1 96.69 769 TYR A C 1
ATOM 6057 O O . TYR A 1 769 ? 19.125 -41.219 2.441 1 96.69 769 TYR A O 1
ATOM 6065 N N . TYR A 1 770 ? 17.016 -41.562 1.762 1 95.25 770 TYR A N 1
ATOM 6066 C CA . TYR A 1 770 ? 16.484 -40.875 2.938 1 95.25 770 TYR A CA 1
ATOM 6067 C C . TYR A 1 770 ? 15.289 -41.656 3.516 1 95.25 770 TYR A C 1
ATOM 6069 O O . TYR A 1 770 ? 14.609 -42.375 2.797 1 95.25 770 TYR A O 1
ATOM 6077 N N . TYR A 1 771 ? 15.07 -41.438 4.801 1 95.38 771 TYR A N 1
ATOM 6078 C CA . TYR A 1 771 ? 13.945 -41.969 5.562 1 95.38 771 TYR A CA 1
ATOM 6079 C C . TYR A 1 771 ? 13.43 -40.938 6.559 1 95.38 771 TYR A C 1
ATOM 6081 O O . TYR A 1 771 ? 14.164 -40.5 7.445 1 95.38 771 TYR A O 1
ATOM 6089 N N . LYS A 1 772 ? 12.141 -40.594 6.344 1 92.88 772 LYS A N 1
ATOM 6090 C CA . LYS A 1 772 ? 11.477 -39.594 7.199 1 92.88 772 LYS A CA 1
ATOM 6091 C C . LYS A 1 772 ? 10.25 -40.219 7.871 1 92.88 772 LYS A C 1
ATOM 6093 O O . LYS A 1 772 ? 9.352 -40.719 7.191 1 92.88 772 LYS A O 1
ATOM 6098 N N . LYS A 1 773 ? 10.227 -40.094 9.156 1 92.75 773 LYS A N 1
ATOM 6099 C CA . LYS A 1 773 ? 9.078 -40.594 9.922 1 92.75 773 LYS A CA 1
ATOM 6100 C C . LYS A 1 773 ? 8.492 -39.469 10.789 1 92.75 773 LYS A C 1
ATOM 6102 O O . LYS A 1 773 ? 9.156 -38.969 11.703 1 92.75 773 LYS A O 1
ATOM 6107 N N . THR A 1 774 ? 7.328 -39.094 10.484 1 90.56 774 THR A N 1
ATOM 6108 C CA . THR A 1 774 ? 6.609 -38.125 11.289 1 90.56 774 THR A CA 1
ATOM 6109 C C . THR A 1 774 ? 5.68 -38.812 12.281 1 90.56 774 THR A C 1
ATOM 6111 O O . THR A 1 774 ? 4.781 -39.562 11.891 1 90.56 774 THR A O 1
ATOM 6114 N N . THR A 1 775 ? 5.957 -38.531 13.5 1 89.44 775 THR A N 1
ATOM 6115 C CA . THR A 1 775 ? 5.109 -39.094 14.555 1 89.44 775 THR A CA 1
ATOM 6116 C C . THR A 1 775 ? 4.25 -38 15.18 1 89.44 775 THR A C 1
ATOM 6118 O O . THR A 1 775 ? 4.578 -36.812 15.078 1 89.44 775 THR A O 1
ATOM 6121 N N . ASP A 1 776 ? 3.141 -38.344 15.789 1 83.81 776 ASP A N 1
ATOM 6122 C CA . ASP A 1 776 ? 2.193 -37.406 16.422 1 83.81 776 ASP A CA 1
ATOM 6123 C C . ASP A 1 776 ? 1.621 -36.438 15.391 1 83.81 776 ASP A C 1
ATOM 6125 O O . ASP A 1 776 ? 1.477 -35.25 15.68 1 83.81 776 ASP A O 1
ATOM 6129 N N . ALA A 1 777 ? 1.455 -36.969 14.25 1 86.12 777 ALA A N 1
ATOM 6130 C CA . ALA A 1 777 ? 0.892 -36.094 13.203 1 86.12 777 ALA A CA 1
ATOM 6131 C C . ALA A 1 777 ? -0.505 -35.625 13.586 1 86.12 777 ALA A C 1
ATOM 6133 O O . ALA A 1 777 ? -1.275 -36.344 14.211 1 86.12 777 ALA A O 1
ATOM 6134 N N . PHE A 1 778 ? -0.812 -34.406 13.203 1 81.81 778 PHE A N 1
ATOM 6135 C CA . PHE A 1 778 ? -2.123 -33.844 13.492 1 81.81 778 PHE A CA 1
ATOM 6136 C C . PHE A 1 778 ? -3.207 -34.531 12.68 1 81.81 778 PHE A C 1
ATOM 6138 O O . PHE A 1 778 ? -3.031 -34.781 11.492 1 81.81 778 PHE A O 1
ATOM 6145 N N . MET A 1 779 ? -4.199 -34.844 13.281 1 80.12 779 MET A N 1
ATOM 6146 C CA . MET A 1 779 ? -5.383 -35.375 12.641 1 80.12 779 MET A CA 1
ATOM 6147 C C . MET A 1 779 ? -6.656 -34.812 13.242 1 80.12 779 MET A C 1
ATOM 6149 O O . MET A 1 779 ? -6.68 -34.438 14.414 1 80.12 779 MET A O 1
ATOM 6153 N N . ASN A 1 780 ? -7.648 -34.719 12.352 1 77.31 780 ASN A N 1
ATOM 6154 C CA . ASN A 1 780 ? -8.945 -34.281 12.852 1 77.31 780 ASN A CA 1
ATOM 6155 C C . ASN A 1 780 ? -9.781 -35.469 13.344 1 77.31 780 ASN A C 1
ATOM 6157 O O . ASN A 1 780 ? -9.867 -36.5 12.672 1 77.31 780 ASN A O 1
ATOM 6161 N N . LYS A 1 781 ? -10.242 -35.344 14.578 1 74.25 781 LYS A N 1
ATOM 6162 C CA . LYS A 1 781 ? -11.125 -36.375 15.141 1 74.25 781 LYS A CA 1
ATOM 6163 C C . LYS A 1 781 ? -12.539 -35.844 15.344 1 74.25 781 LYS A C 1
ATOM 6165 O O . LYS A 1 781 ? -12.719 -34.781 15.977 1 74.25 781 LYS A O 1
ATOM 6170 N N . THR A 1 782 ? -13.43 -36.469 14.641 1 70.06 782 THR A N 1
ATOM 6171 C CA . THR A 1 782 ? -14.828 -36.094 14.844 1 70.06 782 THR A CA 1
ATOM 6172 C C . THR A 1 782 ? -15.32 -36.562 16.203 1 70.06 782 THR A C 1
ATOM 6174 O O . THR A 1 782 ? -15.062 -37.719 16.594 1 70.06 782 THR A O 1
ATOM 6177 N N . ILE A 1 783 ? -15.875 -35.688 17 1 68.75 783 ILE A N 1
ATOM 6178 C CA . ILE A 1 783 ? -16.406 -36.031 18.312 1 68.75 783 ILE A CA 1
ATOM 6179 C C . ILE A 1 783 ? -17.922 -35.781 18.344 1 68.75 783 ILE A C 1
ATOM 6181 O O . ILE A 1 783 ? -18.453 -35.094 17.469 1 68.75 783 ILE A O 1
ATOM 6185 N N . SER A 1 784 ? -18.562 -36.5 19.281 1 64.94 784 SER A N 1
ATOM 6186 C CA . SER A 1 784 ? -20.016 -36.375 19.438 1 64.94 784 SER A CA 1
ATOM 6187 C C . SER A 1 784 ? -20.391 -34.906 19.672 1 64.94 784 SER A C 1
ATOM 6189 O O . SER A 1 784 ? -19.688 -34.188 20.375 1 64.94 784 SER A O 1
ATOM 6191 N N . ASP A 1 785 ? -21.375 -34.5 19 1 63.5 785 ASP A N 1
ATOM 6192 C CA . ASP A 1 785 ? -21.906 -33.156 19.031 1 63.5 785 ASP A CA 1
ATOM 6193 C C . ASP A 1 785 ? -22.266 -32.75 20.469 1 63.5 785 ASP A C 1
ATOM 6195 O O . ASP A 1 785 ? -22.453 -31.547 20.75 1 63.5 785 ASP A O 1
ATOM 6199 N N . ILE A 1 786 ? -22.422 -33.781 21.312 1 60.03 786 ILE A N 1
ATOM 6200 C CA . ILE A 1 786 ? -22.844 -33.469 22.672 1 60.03 786 ILE A CA 1
ATOM 6201 C C . ILE A 1 786 ? -21.844 -32.5 23.328 1 60.03 786 ILE A C 1
ATOM 6203 O O . ILE A 1 786 ? -22.219 -31.719 24.188 1 60.03 786 ILE A O 1
ATOM 6207 N N . ASN A 1 787 ? -20.719 -32.594 22.844 1 61.41 787 ASN A N 1
ATOM 6208 C CA . ASN A 1 787 ? -19.672 -31.766 23.453 1 61.41 787 ASN A CA 1
ATOM 6209 C C . ASN A 1 787 ? -19.656 -30.359 22.875 1 61.41 787 ASN A C 1
ATOM 6211 O O . ASN A 1 787 ? -18.875 -29.516 23.312 1 61.41 787 ASN A O 1
ATOM 6215 N N . GLY A 1 788 ? -20.625 -30.078 22.062 1 62.53 788 GLY A N 1
ATOM 6216 C CA . GLY A 1 788 ? -20.75 -28.75 21.5 1 62.53 788 GLY A CA 1
ATOM 6217 C C . GLY A 1 788 ? -19.875 -28.531 20.281 1 62.53 788 GLY A C 1
ATOM 6218 O O . GLY A 1 788 ? -19.922 -27.484 19.641 1 62.53 788 GLY A O 1
ATOM 6219 N N . TYR A 1 789 ? -18.938 -29.5 20.109 1 66.19 789 TYR A N 1
ATOM 6220 C CA . TYR A 1 789 ? -18.109 -29.422 18.906 1 66.19 789 TYR A CA 1
ATOM 6221 C C . TYR A 1 789 ? -18.109 -30.75 18.156 1 66.19 789 TYR A C 1
ATOM 6223 O O . TYR A 1 789 ? -18.328 -31.797 18.75 1 66.19 789 TYR A O 1
ATOM 6231 N N . THR A 1 790 ? -17.844 -30.406 16.844 1 66.06 790 THR A N 1
ATOM 6232 C CA . THR A 1 790 ? -17.984 -31.609 16.016 1 66.06 790 THR A CA 1
ATOM 6233 C C . THR A 1 790 ? -16.625 -32.219 15.703 1 66.06 790 THR A C 1
ATOM 6235 O O . THR A 1 790 ? -16.547 -33.375 15.25 1 66.06 790 THR A O 1
ATOM 6238 N N . SER A 1 791 ? -15.555 -31.422 15.945 1 73.69 791 SER A N 1
ATOM 6239 C CA . SER A 1 791 ? -14.258 -32 15.602 1 73.69 791 SER A CA 1
ATOM 6240 C C . SER A 1 791 ? -13.148 -31.406 16.469 1 73.69 791 SER A C 1
ATOM 6242 O O . SER A 1 791 ? -13.281 -30.312 17 1 73.69 791 SER A O 1
ATOM 6244 N N . TYR A 1 792 ? -12.211 -32.25 16.781 1 75.94 792 TYR A N 1
ATOM 6245 C CA . TYR A 1 792 ? -11.039 -31.875 17.578 1 75.94 792 TYR A CA 1
ATOM 6246 C C . TYR A 1 792 ? -9.758 -32.375 16.906 1 75.94 792 TYR A C 1
ATOM 6248 O O . TYR A 1 792 ? -9.742 -33.438 16.281 1 75.94 792 TYR A O 1
ATOM 6256 N N . VAL A 1 793 ? -8.672 -31.484 16.984 1 77.94 793 VAL A N 1
ATOM 6257 C CA . VAL A 1 793 ? -7.391 -31.906 16.438 1 77.94 793 VAL A CA 1
ATOM 6258 C C . VAL A 1 793 ? -6.625 -32.719 17.469 1 77.94 793 VAL A C 1
ATOM 6260 O O . VAL A 1 793 ? -6.539 -32.312 18.641 1 77.94 793 VAL A O 1
ATOM 6263 N N . ILE A 1 794 ? -6.129 -33.875 17.141 1 78.69 794 ILE A N 1
ATOM 6264 C CA . ILE A 1 794 ? -5.363 -34.719 18.047 1 78.69 794 ILE A CA 1
ATOM 6265 C C . ILE A 1 794 ? -4.062 -35.156 17.375 1 78.69 794 ILE A C 1
ATOM 6267 O O . ILE A 1 794 ? -3.93 -35.062 16.141 1 78.69 794 ILE A O 1
ATOM 6271 N N . ASN A 1 795 ? -3.1 -35.594 18.266 1 80.31 795 ASN A N 1
ATOM 6272 C CA . ASN A 1 795 ? -1.901 -36.25 17.75 1 80.31 795 ASN A CA 1
ATOM 6273 C C . ASN A 1 795 ? -2.129 -37.75 17.562 1 80.31 795 ASN A C 1
ATOM 6275 O O . ASN A 1 795 ? -2.131 -38.531 18.531 1 80.31 795 ASN A O 1
ATOM 6279 N N . GLY A 1 796 ? -2.439 -38.188 16.344 1 76.62 796 GLY A N 1
ATOM 6280 C CA . GLY A 1 796 ? -2.795 -39.594 16.234 1 76.62 796 GLY A CA 1
ATOM 6281 C C . GLY A 1 796 ? -2.273 -40.25 14.961 1 76.62 796 GLY A C 1
ATOM 6282 O O . GLY A 1 796 ? -2.535 -41.406 14.711 1 76.62 796 GLY A O 1
ATOM 6283 N N . GLY A 1 797 ? -1.533 -39.531 14.203 1 80.94 797 GLY A N 1
ATOM 6284 C CA . GLY A 1 797 ? -1.119 -40.125 12.945 1 80.94 797 GLY A CA 1
ATOM 6285 C C . GLY A 1 797 ? 0.384 -40.281 12.828 1 80.94 797 GLY A C 1
ATOM 6286 O O . GLY A 1 797 ? 1.142 -39.656 13.578 1 80.94 797 GLY A O 1
ATOM 6287 N N . THR A 1 798 ? 0.726 -41.312 12.047 1 89.88 798 THR A N 1
ATOM 6288 C CA . THR A 1 798 ? 2.123 -41.469 11.672 1 89.88 798 THR A CA 1
ATOM 6289 C C . THR A 1 798 ? 2.273 -41.5 10.156 1 89.88 798 THR A C 1
ATOM 6291 O O . THR A 1 798 ? 1.534 -42.188 9.461 1 89.88 798 THR A O 1
ATOM 6294 N N . VAL A 1 799 ? 3.145 -40.688 9.648 1 91.81 799 VAL A N 1
ATOM 6295 C CA . VAL A 1 799 ? 3.426 -40.625 8.219 1 91.81 799 VAL A CA 1
ATOM 6296 C C . VAL A 1 799 ? 4.887 -40.969 7.957 1 91.81 799 VAL A C 1
ATOM 6298 O O . VAL A 1 799 ? 5.789 -40.469 8.625 1 91.81 799 VAL A O 1
ATOM 6301 N N . THR A 1 800 ? 5.098 -41.812 7.039 1 93.62 800 THR A N 1
ATOM 6302 C CA . THR A 1 800 ? 6.461 -42.188 6.688 1 93.62 800 THR A CA 1
ATOM 6303 C C . THR A 1 800 ? 6.746 -41.875 5.219 1 93.62 800 THR A C 1
ATOM 6305 O O . THR A 1 800 ? 5.918 -42.156 4.352 1 93.62 800 THR A O 1
ATOM 6308 N N . ASN A 1 801 ? 7.816 -41.25 4.961 1 94 801 ASN A N 1
ATOM 6309 C CA . ASN A 1 801 ? 8.352 -41 3.627 1 94 801 ASN A CA 1
ATOM 6310 C C . ASN A 1 801 ? 9.75 -41.594 3.467 1 94 801 ASN A C 1
ATOM 6312 O O . ASN A 1 801 ? 10.617 -41.406 4.328 1 94 801 ASN A O 1
ATOM 6316 N N . SER A 1 802 ? 9.93 -42.312 2.482 1 95.44 802 SER A N 1
ATOM 6317 C CA . SER A 1 802 ? 11.25 -42.844 2.15 1 95.44 802 SER A CA 1
ATOM 6318 C C . SER A 1 802 ? 11.508 -42.781 0.648 1 95.44 802 SER A C 1
ATOM 6320 O O . SER A 1 802 ? 10.57 -42.781 -0.147 1 95.44 802 SER A O 1
ATOM 6322 N N . GLY A 1 803 ? 12.773 -42.719 0.279 1 96.06 803 GLY A N 1
ATOM 6323 C CA . GLY A 1 803 ? 13.07 -42.656 -1.143 1 96.06 803 GLY A CA 1
ATOM 6324 C C . GLY A 1 803 ? 14.555 -42.594 -1.437 1 96.06 803 GLY A C 1
ATOM 6325 O O . GLY A 1 803 ? 15.383 -42.656 -0.52 1 96.06 803 GLY A O 1
ATOM 6326 N N . PHE A 1 804 ? 14.898 -42.656 -2.686 1 95.88 804 PHE A N 1
ATOM 6327 C CA . PHE A 1 804 ? 16.266 -42.5 -3.139 1 95.88 804 PHE A CA 1
ATOM 6328 C C . PHE A 1 804 ? 16.344 -41.594 -4.355 1 95.88 804 PHE A C 1
ATOM 6330 O O . PHE A 1 804 ? 15.367 -41.469 -5.102 1 95.88 804 PHE A O 1
ATOM 6337 N N . ASN A 1 805 ? 17.391 -40.969 -4.508 1 96 805 ASN A N 1
ATOM 6338 C CA . ASN A 1 805 ? 17.641 -40.156 -5.684 1 96 805 ASN A CA 1
ATOM 6339 C C . ASN A 1 805 ? 19.031 -40.406 -6.262 1 96 805 ASN A C 1
ATOM 6341 O O . ASN A 1 805 ? 19.922 -40.844 -5.543 1 96 805 ASN A O 1
ATOM 6345 N N . PHE A 1 806 ? 19.109 -40.281 -7.52 1 96 806 PHE A N 1
ATOM 6346 C CA . PHE A 1 806 ? 20.344 -40.469 -8.273 1 96 806 PHE A CA 1
ATOM 6347 C C . PHE A 1 806 ? 20.531 -39.344 -9.289 1 96 806 PHE A C 1
ATOM 6349 O O . PHE A 1 806 ? 19.609 -39 -10.047 1 96 806 PHE A O 1
ATOM 6356 N N . THR A 1 807 ? 21.641 -38.719 -9.234 1 95.5 807 THR A N 1
ATOM 6357 C CA . THR A 1 807 ? 21.984 -37.656 -10.195 1 95.5 807 THR A CA 1
ATOM 6358 C C . THR A 1 807 ? 23.312 -38 -10.883 1 95.5 807 THR A C 1
ATOM 6360 O O . THR A 1 807 ? 24.266 -38.438 -10.227 1 95.5 807 THR A O 1
ATOM 6363 N N . LEU A 1 808 ? 23.312 -37.781 -12.164 1 94.69 808 LEU A N 1
ATOM 6364 C CA . LEU A 1 808 ? 24.5 -38.062 -12.977 1 94.69 808 LEU A CA 1
ATOM 6365 C C . LEU A 1 808 ? 24.797 -36.875 -13.891 1 94.69 808 LEU A C 1
ATOM 6367 O O . LEU A 1 808 ? 23.906 -36.344 -14.547 1 94.69 808 LEU A O 1
ATOM 6371 N N . THR A 1 809 ? 25.969 -36.438 -13.867 1 92.56 809 THR A N 1
ATOM 6372 C CA . THR A 1 809 ? 26.453 -35.438 -14.82 1 92.56 809 THR A CA 1
ATOM 6373 C C . THR A 1 809 ? 27.703 -35.938 -15.539 1 92.56 809 THR A C 1
ATOM 6375 O O . THR A 1 809 ? 28.703 -36.281 -14.891 1 92.56 809 THR A O 1
ATOM 6378 N N . ALA A 1 810 ? 27.672 -36 -16.828 1 94.62 810 ALA A N 1
ATOM 6379 C CA . ALA A 1 810 ? 28.797 -36.5 -17.625 1 94.62 810 ALA A CA 1
ATOM 6380 C C . ALA A 1 810 ? 29.203 -35.5 -18.688 1 94.62 810 ALA A C 1
ATOM 6382 O O . ALA A 1 810 ? 28.359 -34.781 -19.25 1 94.62 810 ALA A O 1
ATOM 6383 N N . THR A 1 811 ? 30.438 -35.469 -18.938 1 92.12 811 THR A N 1
ATOM 6384 C CA . THR A 1 811 ? 30.984 -34.656 -20.047 1 92.12 811 THR A CA 1
ATOM 6385 C C . THR A 1 811 ? 31.719 -35.562 -21.047 1 92.12 811 THR A C 1
ATOM 6387 O O . THR A 1 811 ? 32.938 -35.625 -21.062 1 92.12 811 THR A O 1
ATOM 6390 N N . PRO A 1 812 ? 31.062 -36.188 -21.938 1 91.44 812 PRO A N 1
ATOM 6391 C CA . PRO A 1 812 ? 31.641 -37.156 -22.891 1 91.44 812 PRO A CA 1
ATOM 6392 C C . PRO A 1 812 ? 32.656 -36.5 -23.828 1 91.44 812 PRO A C 1
ATOM 6394 O O . PRO A 1 812 ? 33.656 -37.125 -24.172 1 91.44 812 PRO A O 1
ATOM 6397 N N . VAL A 1 813 ? 32.281 -35.312 -24.297 1 90.56 813 VAL A N 1
ATOM 6398 C CA . VAL A 1 813 ? 33.188 -34.625 -25.203 1 90.56 813 VAL A CA 1
ATOM 6399 C C . VAL A 1 813 ? 33.656 -33.312 -24.562 1 90.56 813 VAL A C 1
ATOM 6401 O O . VAL A 1 813 ? 32.844 -32.469 -24.172 1 90.56 813 VAL A O 1
ATOM 6404 N N . LYS A 1 814 ? 34.844 -33.219 -24.406 1 87.38 814 LYS A N 1
ATOM 6405 C CA . LYS A 1 814 ? 35.5 -32 -23.906 1 87.38 814 LYS A CA 1
ATOM 6406 C C . LYS A 1 814 ? 36.625 -31.547 -24.844 1 87.38 814 LYS A C 1
ATOM 6408 O O . LYS A 1 814 ? 37.781 -31.781 -24.562 1 87.38 814 LYS A O 1
ATOM 6413 N N . MET A 1 815 ? 36.219 -30.906 -25.859 1 84.81 815 MET A N 1
ATOM 6414 C CA . MET A 1 815 ? 37.188 -30.391 -26.828 1 84.81 815 MET A CA 1
ATOM 6415 C C . MET A 1 815 ? 37.094 -28.859 -26.922 1 84.81 815 MET A C 1
ATOM 6417 O O . MET A 1 815 ? 36.219 -28.25 -26.328 1 84.81 815 MET A O 1
ATOM 6421 N N . ARG A 1 816 ? 38.031 -28.297 -27.594 1 72.88 816 ARG A N 1
ATOM 6422 C CA . ARG A 1 816 ? 38.125 -26.844 -27.672 1 72.88 816 ARG A CA 1
ATOM 6423 C C . ARG A 1 816 ? 36.906 -26.25 -28.375 1 72.88 816 ARG A C 1
ATOM 6425 O O . ARG A 1 816 ? 36.344 -25.266 -27.906 1 72.88 816 ARG A O 1
ATOM 6432 N N . ASN A 1 817 ? 36.5 -26.828 -29.422 1 85.75 817 ASN A N 1
ATOM 6433 C CA . ASN A 1 817 ? 35.406 -26.266 -30.203 1 85.75 817 ASN A CA 1
ATOM 6434 C C . ASN A 1 817 ? 34.125 -27.078 -30.047 1 85.75 817 ASN A C 1
ATOM 6436 O O . ASN A 1 817 ? 33.094 -26.766 -30.656 1 85.75 817 ASN A O 1
ATOM 6440 N N . PHE A 1 818 ? 34.25 -28.141 -29.344 1 90.12 818 PHE A N 1
ATOM 6441 C CA . PHE A 1 818 ? 33.094 -28.984 -29.172 1 90.12 818 PHE A CA 1
ATOM 6442 C C . PHE A 1 818 ? 33 -29.484 -27.734 1 90.12 818 PHE A C 1
ATOM 6444 O O . PHE A 1 818 ? 33.906 -30.141 -27.234 1 90.12 818 PHE A O 1
ATOM 6451 N N . TYR A 1 819 ? 31.969 -29.125 -27.062 1 89.69 819 TYR A N 1
ATOM 6452 C CA . TYR A 1 819 ? 31.734 -29.453 -25.656 1 89.69 819 TYR A CA 1
ATOM 6453 C C . TYR A 1 819 ? 30.328 -30.031 -25.484 1 89.69 819 TYR A C 1
ATOM 6455 O O . TYR A 1 819 ? 29.344 -29.469 -25.969 1 89.69 819 TYR A O 1
ATOM 6463 N N . TRP A 1 820 ? 30.266 -31.266 -24.922 1 93.5 820 TRP A N 1
ATOM 6464 C CA . TRP A 1 820 ? 28.984 -31.922 -24.688 1 93.5 820 TRP A CA 1
ATOM 6465 C C . TRP A 1 820 ? 28.812 -32.312 -23.219 1 93.5 820 TRP A C 1
ATOM 6467 O O . TRP A 1 820 ? 29.625 -33.062 -22.656 1 93.5 820 TRP A O 1
ATOM 6477 N N . ILE A 1 821 ? 27.75 -31.734 -22.578 1 92.81 821 ILE A N 1
ATOM 6478 C CA . ILE A 1 821 ? 27.438 -32.062 -21.188 1 92.81 821 ILE A CA 1
ATOM 6479 C C . ILE A 1 821 ? 26.109 -32.812 -21.125 1 92.81 821 ILE A C 1
ATOM 6481 O O . ILE A 1 821 ? 25.094 -32.375 -21.672 1 92.81 821 ILE A O 1
ATOM 6485 N N . PHE A 1 822 ? 26.109 -33.969 -20.531 1 94.81 822 PHE A N 1
ATOM 6486 C CA . PHE A 1 822 ? 24.922 -34.75 -20.281 1 94.81 822 PHE A CA 1
ATOM 6487 C C . PHE A 1 822 ? 24.594 -34.812 -18.781 1 94.81 822 PHE A C 1
ATOM 6489 O O . PHE A 1 822 ? 25.469 -35.094 -17.969 1 94.81 822 PHE A O 1
ATOM 6496 N N . SER A 1 823 ? 23.391 -34.469 -18.453 1 93.56 823 SER A N 1
ATOM 6497 C CA . SER A 1 823 ? 22.953 -34.531 -17.047 1 93.56 823 SER A CA 1
ATOM 6498 C C . SER A 1 823 ? 21.641 -35.281 -16.922 1 93.56 823 SER A C 1
ATOM 6500 O O . SER A 1 823 ? 20.75 -35.125 -17.766 1 93.56 823 SER A O 1
ATOM 6502 N N . GLY A 1 824 ? 21.531 -36.125 -15.922 1 93.5 824 GLY A N 1
ATOM 6503 C CA . GLY A 1 824 ? 20.328 -36.844 -15.617 1 93.5 824 GLY A CA 1
ATOM 6504 C C . GLY A 1 824 ? 20.031 -36.938 -14.133 1 93.5 824 GLY A C 1
ATOM 6505 O O . GLY A 1 824 ? 20.953 -36.969 -13.312 1 93.5 824 GLY A O 1
ATOM 6506 N N . SER A 1 825 ? 18.781 -36.906 -13.797 1 94.44 825 SER A N 1
ATOM 6507 C CA . SER A 1 825 ? 18.359 -37.094 -12.406 1 94.44 825 SER A CA 1
ATOM 6508 C C . SER A 1 825 ? 17.156 -38 -12.305 1 94.44 825 SER A C 1
ATOM 6510 O O . SER A 1 825 ? 16.297 -38.031 -13.188 1 94.44 825 SER A O 1
ATOM 6512 N N . LEU A 1 826 ? 17.125 -38.75 -11.25 1 95.81 826 LEU A N 1
ATOM 6513 C CA . LEU A 1 826 ? 16.047 -39.688 -10.953 1 95.81 826 LEU A CA 1
ATOM 6514 C C . LEU A 1 826 ? 15.727 -39.688 -9.461 1 95.81 826 LEU A C 1
ATOM 6516 O O . LEU A 1 826 ? 16.641 -39.75 -8.625 1 95.81 826 LEU A O 1
ATOM 6520 N N . SER A 1 827 ? 14.5 -39.531 -9.164 1 96.44 827 SER A N 1
ATOM 6521 C CA . SER A 1 827 ? 14.039 -39.562 -7.777 1 96.44 827 SER A CA 1
ATOM 6522 C C . SER A 1 827 ? 12.852 -40.5 -7.617 1 96.44 827 SER A C 1
ATOM 6524 O O . SER A 1 827 ? 11.859 -40.375 -8.344 1 96.44 827 SER A O 1
ATOM 6526 N N . LYS A 1 828 ? 12.938 -41.344 -6.703 1 96.38 828 LYS A N 1
ATOM 6527 C CA . LYS A 1 828 ? 11.852 -42.25 -6.336 1 96.38 828 LYS A CA 1
ATOM 6528 C C . LYS A 1 828 ? 11.414 -42 -4.891 1 96.38 828 LYS A C 1
ATOM 6530 O O . LYS A 1 828 ? 12.25 -41.938 -3.986 1 96.38 828 LYS A O 1
ATOM 6535 N N . MET A 1 829 ? 10.148 -41.938 -4.691 1 94.44 829 MET A N 1
ATOM 6536 C CA . MET A 1 829 ? 9.633 -41.656 -3.355 1 94.44 829 MET A CA 1
ATOM 6537 C C . MET A 1 829 ? 8.531 -42.625 -2.975 1 94.44 829 MET A C 1
ATOM 6539 O O . MET A 1 829 ? 7.699 -43 -3.811 1 94.44 829 MET A O 1
ATOM 6543 N N . TYR A 1 830 ? 8.555 -43.062 -1.722 1 94.44 830 TYR A N 1
ATOM 6544 C CA . TYR A 1 830 ? 7.52 -43.906 -1.133 1 94.44 830 TYR A CA 1
ATOM 6545 C C . TYR A 1 830 ? 6.863 -43.219 0.054 1 94.44 830 TYR A C 1
ATOM 6547 O O . TYR A 1 830 ? 7.551 -42.688 0.935 1 94.44 830 TYR A O 1
ATOM 6555 N N . ASN A 1 831 ? 5.605 -43.156 -0.005 1 93.19 831 ASN A N 1
ATOM 6556 C CA . ASN A 1 831 ? 4.828 -42.594 1.079 1 93.19 831 ASN A CA 1
ATOM 6557 C C . ASN A 1 831 ? 3.863 -43.594 1.691 1 93.19 831 ASN A C 1
ATOM 6559 O O . ASN A 1 831 ? 3.256 -44.375 0.974 1 93.19 831 ASN A O 1
ATOM 6563 N N . LYS A 1 832 ? 3.824 -43.562 3.012 1 91.94 832 LYS A N 1
ATOM 6564 C CA . LYS A 1 832 ? 2.908 -44.469 3.717 1 91.94 832 LYS A CA 1
ATOM 6565 C C . LYS A 1 832 ? 2.359 -43.812 4.977 1 91.94 832 LYS A C 1
ATOM 6567 O O . LYS A 1 832 ? 3.086 -43.094 5.684 1 91.94 832 LYS A O 1
ATOM 6572 N N . ILE A 1 833 ? 1.125 -44.094 5.219 1 88.75 833 ILE A N 1
ATOM 6573 C CA . ILE A 1 833 ? 0.475 -43.562 6.402 1 88.75 833 ILE A CA 1
ATOM 6574 C C . ILE A 1 833 ? 0.051 -44.688 7.336 1 88.75 833 ILE A C 1
ATOM 6576 O O . ILE A 1 833 ? -0.406 -45.719 6.879 1 88.75 833 ILE A O 1
ATOM 6580 N N . LYS A 1 834 ? 0.399 -44.469 8.562 1 80.69 834 LYS A N 1
ATOM 6581 C CA . LYS A 1 834 ? -0.154 -45.344 9.594 1 80.69 834 LYS A CA 1
ATOM 6582 C C . LYS A 1 834 ? -1.09 -44.562 10.523 1 80.69 834 LYS A C 1
ATOM 6584 O O . LYS A 1 834 ? -0.663 -43.656 11.211 1 80.69 834 LYS A O 1
ATOM 6589 N N . SER A 1 835 ? -2.271 -44.562 10.297 1 69.06 835 SER A N 1
ATOM 6590 C CA . SER A 1 835 ? -3.26 -43.875 11.102 1 69.06 835 SER A CA 1
ATOM 6591 C C . SER A 1 835 ? -4.148 -44.844 11.875 1 69.06 835 SER A C 1
ATOM 6593 O O . SER A 1 835 ? -4.324 -46 11.453 1 69.06 835 SER A O 1
ATOM 6595 N N . ALA A 1 836 ? -4.391 -44.688 13.211 1 56.91 836 ALA A N 1
ATOM 6596 C CA . ALA A 1 836 ? -5.422 -45.5 13.828 1 56.91 836 ALA A CA 1
ATOM 6597 C C . ALA A 1 836 ? -6.746 -45.375 13.086 1 56.91 836 ALA A C 1
ATOM 6599 O O . ALA A 1 836 ? -7.148 -44.281 12.695 1 56.91 836 ALA A O 1
ATOM 6600 N N . PRO A 1 837 ? -7.367 -46.469 12.781 1 51.03 837 PRO A N 1
ATOM 6601 C CA . PRO A 1 837 ? -8.672 -46.656 12.156 1 51.03 837 PRO A CA 1
ATOM 6602 C C . PRO A 1 837 ? -9.789 -45.906 12.867 1 51.03 837 PRO A C 1
ATOM 6604 O O . PRO A 1 837 ? -9.734 -45.688 14.078 1 51.03 837 PRO A O 1
ATOM 6607 N N . GLY A 1 838 ? -10.797 -45.219 12.172 1 48.97 838 GLY A N 1
ATOM 6608 C CA . GLY A 1 838 ? -12.023 -44.75 12.781 1 48.97 838 GLY A CA 1
ATOM 6609 C C . GLY A 1 838 ? -11.953 -43.281 13.148 1 48.97 838 GLY A C 1
ATOM 6610 O O . GLY A 1 838 ? -12.953 -42.688 13.562 1 48.97 838 GLY A O 1
ATOM 6611 N N . ALA A 1 839 ? -10.758 -42.75 13.336 1 50.62 839 ALA A N 1
ATOM 6612 C CA . ALA A 1 839 ? -10.719 -41.344 13.789 1 50.62 839 ALA A CA 1
ATOM 6613 C C . ALA A 1 839 ? -11.266 -40.406 12.719 1 50.62 839 ALA A C 1
ATOM 6615 O O . ALA A 1 839 ? -11.75 -39.312 13.031 1 50.62 839 ALA A O 1
ATOM 6616 N N . GLU A 1 840 ? -11.102 -40.75 11.359 1 55.28 840 GLU A N 1
ATOM 6617 C CA . GLU A 1 840 ? -11.406 -39.719 10.359 1 55.28 840 GLU A CA 1
ATOM 6618 C C . GLU A 1 840 ? -12.727 -40.031 9.656 1 55.28 840 GLU A C 1
ATOM 6620 O O . GLU A 1 840 ? -12.945 -41.125 9.164 1 55.28 840 GLU A O 1
ATOM 6625 N N . GLU A 1 841 ? -13.781 -39.5 9.984 1 65.31 841 GLU A N 1
ATOM 6626 C CA . GLU A 1 841 ? -15.023 -39.75 9.266 1 65.31 841 GLU A CA 1
ATOM 6627 C C . GLU A 1 841 ? -15.008 -39.125 7.883 1 65.31 841 GLU A C 1
ATOM 6629 O O . GLU A 1 841 ? -15.43 -37.969 7.719 1 65.31 841 GLU A O 1
ATOM 6634 N N . TYR A 1 842 ? -14.18 -39.719 6.941 1 78.62 842 TYR A N 1
ATOM 6635 C CA . TYR A 1 842 ? -14.242 -39.344 5.531 1 78.62 842 TYR A CA 1
ATOM 6636 C C . TYR A 1 842 ? -15.523 -39.844 4.887 1 78.62 842 TYR A C 1
ATOM 6638 O O . TYR A 1 842 ? -16.047 -40.906 5.285 1 78.62 842 TYR A O 1
ATOM 6646 N N . GLU A 1 843 ? -15.969 -39.031 4.012 1 83.19 843 GLU A N 1
ATOM 6647 C CA . GLU A 1 843 ? -17.141 -39.406 3.217 1 83.19 843 GLU A CA 1
ATOM 6648 C C . GLU A 1 843 ? -16.719 -40.094 1.915 1 83.19 843 GLU A C 1
ATOM 6650 O O . GLU A 1 843 ? -15.539 -40.125 1.571 1 83.19 843 GLU A O 1
ATOM 6655 N N . LEU A 1 844 ? -17.672 -40.75 1.263 1 86.62 844 LEU A N 1
ATOM 6656 C CA . LEU A 1 844 ? -17.453 -41.469 0.013 1 86.62 844 LEU A CA 1
ATOM 6657 C C . LEU A 1 844 ? -16.703 -40.594 -0.987 1 86.62 844 LEU A C 1
ATOM 6659 O O . LEU A 1 844 ? -15.781 -41.062 -1.654 1 86.62 844 LEU A O 1
ATOM 6663 N N . ASP A 1 845 ? -17.078 -39.344 -1.076 1 86.12 845 ASP A N 1
ATOM 6664 C CA . ASP A 1 845 ? -16.469 -38.406 -2.037 1 86.12 845 ASP A CA 1
ATOM 6665 C C . ASP A 1 845 ? -14.977 -38.25 -1.76 1 86.12 845 ASP A C 1
ATOM 6667 O O . ASP A 1 845 ? -14.18 -38.062 -2.686 1 86.12 845 ASP A O 1
ATOM 6671 N N . ASN A 1 846 ? -14.578 -38.344 -0.549 1 88 846 ASN A N 1
ATOM 6672 C CA . ASN A 1 846 ? -13.164 -38.219 -0.194 1 88 846 ASN A CA 1
ATOM 6673 C C . ASN A 1 846 ? -12.352 -39.406 -0.735 1 88 846 ASN A C 1
ATOM 6675 O O . ASN A 1 846 ? -11.211 -39.219 -1.169 1 88 846 ASN A O 1
ATOM 6679 N N . PHE A 1 847 ? -12.953 -40.562 -0.66 1 90.12 847 PHE A N 1
ATOM 6680 C CA . PHE A 1 847 ? -12.289 -41.719 -1.191 1 90.12 847 PHE A CA 1
ATOM 6681 C C . PHE A 1 847 ? -12.188 -41.656 -2.709 1 90.12 847 PHE A C 1
ATOM 6683 O O . PHE A 1 847 ? -11.125 -41.906 -3.277 1 90.12 847 PHE A O 1
ATOM 6690 N N . LEU A 1 848 ? -13.273 -41.281 -3.332 1 90.69 848 LEU A N 1
ATOM 6691 C CA . LEU A 1 848 ? -13.312 -41.219 -4.789 1 90.69 848 LEU A CA 1
ATOM 6692 C C . LEU A 1 848 ? -12.406 -40.125 -5.305 1 90.69 848 LEU A C 1
ATOM 6694 O O . LEU A 1 848 ? -11.836 -40.219 -6.395 1 90.69 848 LEU A O 1
ATOM 6698 N N . GLY A 1 849 ? -12.289 -39.094 -4.562 1 89.19 849 GLY A N 1
ATOM 6699 C CA . GLY A 1 849 ? -11.492 -37.938 -4.969 1 89.19 849 GLY A CA 1
ATOM 6700 C C . GLY A 1 849 ? -10.039 -38.062 -4.566 1 89.19 849 GLY A C 1
ATOM 6701 O O . GLY A 1 849 ? -9.203 -37.281 -5.02 1 89.19 849 GLY A O 1
ATOM 6702 N N . GLY A 1 850 ? -9.734 -38.938 -3.74 1 88.81 850 GLY A N 1
ATOM 6703 C CA . GLY A 1 850 ? -8.359 -39.156 -3.314 1 88.81 850 GLY A CA 1
ATOM 6704 C C . GLY A 1 850 ? -7.938 -38.281 -2.17 1 88.81 850 GLY A C 1
ATOM 6705 O O . GLY A 1 850 ? -6.758 -37.938 -2.035 1 88.81 850 GLY A O 1
ATOM 6706 N N . THR A 1 851 ? -8.844 -37.719 -1.378 1 86.06 851 THR A N 1
ATOM 6707 C CA . THR A 1 851 ? -8.5 -36.844 -0.26 1 86.06 851 THR A CA 1
ATOM 6708 C C . THR A 1 851 ? -8.578 -37.594 1.062 1 86.06 851 THR A C 1
ATOM 6710 O O . THR A 1 851 ? -8.141 -37.094 2.1 1 86.06 851 THR A O 1
ATOM 6713 N N . ALA A 1 852 ? -9.086 -38.844 1.052 1 85.56 852 ALA A N 1
ATOM 6714 C CA . ALA A 1 852 ? -9.156 -39.656 2.264 1 85.56 852 ALA A CA 1
ATOM 6715 C C . ALA A 1 852 ? -7.781 -40.188 2.629 1 85.56 852 ALA A C 1
ATOM 6717 O O . ALA A 1 852 ? -7.016 -40.594 1.752 1 85.56 852 ALA A O 1
ATOM 6718 N N . VAL A 1 853 ? -7.535 -40.156 3.863 1 84.38 853 VAL A N 1
ATOM 6719 C CA . VAL A 1 853 ? -6.305 -40.75 4.375 1 84.38 853 VAL A CA 1
ATOM 6720 C C . VAL A 1 853 ? -6.59 -42.156 4.902 1 84.38 853 VAL A C 1
ATOM 6722 O O . VAL A 1 853 ? -7.305 -42.312 5.891 1 84.38 853 VAL A O 1
ATOM 6725 N N . VAL A 1 854 ? -6.059 -43.125 4.211 1 86 854 VAL A N 1
ATOM 6726 C CA . VAL A 1 854 ? -6.344 -44.531 4.547 1 86 854 VAL A CA 1
ATOM 6727 C C . VAL A 1 854 ? -5.074 -45.188 5.051 1 86 854 VAL A C 1
ATOM 6729 O O . VAL A 1 854 ? -3.99 -45 4.5 1 86 854 VAL A O 1
ATOM 6732 N N . ASP A 1 855 ? -5.184 -46.031 6.043 1 85.88 855 ASP A N 1
ATOM 6733 C CA . ASP A 1 855 ? -4.055 -46.75 6.645 1 85.88 855 ASP A CA 1
ATOM 6734 C C . ASP A 1 855 ? -3.367 -47.656 5.625 1 85.88 855 ASP A C 1
ATOM 6736 O O . ASP A 1 855 ? -4.027 -48.406 4.926 1 85.88 855 ASP A O 1
ATOM 6740 N N . GLY A 1 856 ? -2.051 -47.406 5.539 1 88.31 856 GLY A N 1
ATOM 6741 C CA . GLY A 1 856 ? -1.23 -48.25 4.684 1 88.31 856 GLY A CA 1
ATOM 6742 C C . GLY A 1 856 ? -1.111 -47.75 3.266 1 88.31 856 GLY A C 1
ATOM 6743 O O . GLY A 1 856 ? -0.327 -48.25 2.471 1 88.31 856 GLY A O 1
ATOM 6744 N N . GLN A 1 857 ? -1.892 -46.812 2.91 1 90.19 857 GLN A N 1
ATOM 6745 C CA . GLN A 1 857 ? -1.86 -46.281 1.562 1 90.19 857 GLN A CA 1
ATOM 6746 C C . GLN A 1 857 ? -1.182 -44.906 1.545 1 90.19 857 GLN A C 1
ATOM 6748 O O . GLN A 1 857 ? -1.206 -44.188 2.543 1 90.19 857 GLN A O 1
ATOM 6753 N N . PRO A 1 858 ? -0.602 -44.625 0.439 1 91.31 858 PRO A N 1
ATOM 6754 C CA . PRO A 1 858 ? -0.023 -43.281 0.33 1 91.31 858 PRO A CA 1
ATOM 6755 C C . PRO A 1 858 ? -1.079 -42.188 0.344 1 91.31 858 PRO A C 1
ATOM 6757 O O . PRO A 1 858 ? -2.223 -42.406 -0.054 1 91.31 858 PRO A O 1
ATOM 6760 N N . VAL A 1 859 ? -0.666 -41 0.758 1 88.75 859 VAL A N 1
ATOM 6761 C CA . VAL A 1 859 ? -1.533 -39.812 0.684 1 88.75 859 VAL A CA 1
ATOM 6762 C C . VAL A 1 859 ? -1.865 -39.5 -0.775 1 88.75 859 VAL A C 1
ATOM 6764 O O . VAL A 1 859 ? -0.992 -39.594 -1.644 1 88.75 859 VAL A O 1
ATOM 6767 N N . GLY A 1 860 ? -3.127 -39.281 -1.079 1 89.06 860 GLY A N 1
ATOM 6768 C CA . GLY A 1 860 ? -3.559 -38.938 -2.43 1 89.06 860 GLY A CA 1
ATOM 6769 C C . GLY A 1 860 ? -4.078 -40.125 -3.195 1 89.06 860 GLY A C 1
ATOM 6770 O O . GLY A 1 860 ? -4.477 -40.031 -4.355 1 89.06 860 GLY A O 1
ATOM 6771 N N . THR A 1 861 ? -4.094 -41.281 -2.615 1 93.06 861 THR A N 1
ATOM 6772 C CA . THR A 1 861 ? -4.656 -42.469 -3.246 1 93.06 861 THR A CA 1
ATOM 6773 C C . THR A 1 861 ? -6.172 -42.344 -3.395 1 93.06 861 THR A C 1
ATOM 6775 O O . THR A 1 861 ? -6.871 -42.062 -2.422 1 93.06 861 THR A O 1
ATOM 6778 N N . PHE A 1 862 ? -6.598 -42.469 -4.609 1 94.12 862 PHE A N 1
ATOM 6779 C CA . PHE A 1 862 ? -8.039 -42.469 -4.809 1 94.12 862 PHE A CA 1
ATOM 6780 C C . PHE A 1 862 ? -8.547 -43.906 -5.027 1 94.12 862 PHE A C 1
ATOM 6782 O O . PHE A 1 862 ? -7.77 -44.812 -5.355 1 94.12 862 PHE A O 1
ATOM 6789 N N . TRP A 1 863 ? -9.758 -44.062 -4.734 1 94.94 863 TRP A N 1
ATOM 6790 C CA . TRP A 1 863 ? -10.398 -45.375 -4.777 1 94.94 863 TRP A CA 1
ATOM 6791 C C . TRP A 1 863 ? -11.508 -45.406 -5.824 1 94.94 863 TRP A C 1
ATOM 6793 O O . TRP A 1 863 ? -12.031 -44.344 -6.215 1 94.94 863 TRP A O 1
ATOM 6803 N N . SER A 1 864 ? -11.773 -46.625 -6.32 1 95.44 864 SER A N 1
ATOM 6804 C CA . SER A 1 864 ? -12.773 -46.781 -7.371 1 95.44 864 SER A CA 1
ATOM 6805 C C . SER A 1 864 ? -13.617 -48.031 -7.145 1 95.44 864 SER A C 1
ATOM 6807 O O . SER A 1 864 ? -13.188 -48.969 -6.461 1 95.44 864 SER A O 1
ATOM 6809 N N . TYR A 1 865 ? -14.844 -48 -7.734 1 93.5 865 TYR A N 1
ATOM 6810 C CA . TYR A 1 865 ? -15.664 -49.188 -7.746 1 93.5 865 TYR A CA 1
ATOM 6811 C C . TYR A 1 865 ? -15.039 -50.281 -8.617 1 93.5 865 TYR A C 1
ATOM 6813 O O . TYR A 1 865 ? -14.477 -49.969 -9.68 1 93.5 865 TYR A O 1
ATOM 6821 N N . LYS A 1 866 ? -15.148 -51.531 -8.148 1 94.69 866 LYS A N 1
ATOM 6822 C CA . LYS A 1 866 ? -14.602 -52.625 -8.945 1 94.69 866 LYS A CA 1
ATOM 6823 C C . LYS A 1 866 ? -15.539 -53 -10.086 1 94.69 866 LYS A C 1
ATOM 6825 O O . LYS A 1 866 ? -16.578 -53.625 -9.867 1 94.69 866 LYS A O 1
ATOM 6830 N N . PHE A 1 867 ? -15.125 -52.75 -11.336 1 95.81 867 PHE A N 1
ATOM 6831 C CA . PHE A 1 867 ? -15.906 -53.031 -12.539 1 95.81 867 PHE A CA 1
ATOM 6832 C C . PHE A 1 867 ? -15.711 -54.438 -13.016 1 95.81 867 PHE A C 1
ATOM 6834 O O . PHE A 1 867 ? -14.578 -54.906 -13.203 1 95.81 867 PHE A O 1
ATOM 6841 N N . LEU A 1 868 ? -16.75 -55.219 -13.211 1 94.75 868 LEU A N 1
ATOM 6842 C CA . LEU A 1 868 ? -16.656 -56.625 -13.602 1 94.75 868 LEU A CA 1
ATOM 6843 C C . LEU A 1 868 ? -16.953 -56.781 -15.086 1 94.75 868 LEU A C 1
ATOM 6845 O O . LEU A 1 868 ? -16.688 -57.844 -15.664 1 94.75 868 LEU A O 1
ATOM 6849 N N . GLY A 1 869 ? -17.469 -55.75 -15.664 1 95.12 869 GLY A N 1
ATOM 6850 C CA . GLY A 1 869 ? -17.812 -55.812 -17.078 1 95.12 869 GLY A CA 1
ATOM 6851 C C . GLY A 1 869 ? -19.219 -55.344 -17.359 1 95.12 869 GLY A C 1
ATOM 6852 O O . GLY A 1 869 ? -19.828 -54.625 -16.547 1 95.12 869 GLY A O 1
ATOM 6853 N N . LEU A 1 870 ? -19.688 -55.625 -18.594 1 97.12 870 LEU A N 1
ATOM 6854 C CA . LEU A 1 870 ? -21.031 -55.219 -19.016 1 97.12 870 LEU A CA 1
ATOM 6855 C C . LEU A 1 870 ? -21.953 -56.438 -19.094 1 97.12 870 LEU A C 1
ATOM 6857 O O . LEU A 1 870 ? -21.531 -57.531 -19.422 1 97.12 870 LEU A O 1
ATOM 6861 N N . SER A 1 871 ? -23.203 -56.219 -18.75 1 95.5 871 SER A N 1
ATOM 6862 C CA . SER A 1 871 ? -24.219 -57.25 -18.906 1 95.5 871 SER A CA 1
ATOM 6863 C C . SER A 1 871 ? -24.406 -57.625 -20.375 1 95.5 871 SER A C 1
ATOM 6865 O O . SER A 1 871 ? -24.609 -56.75 -21.219 1 95.5 871 SER A O 1
ATOM 6867 N N . PRO A 1 872 ? -24.375 -58.938 -20.641 1 94.19 872 PRO A N 1
ATOM 6868 C CA . PRO A 1 872 ? -24.594 -59.344 -22.031 1 94.19 872 PRO A CA 1
ATOM 6869 C C . PRO A 1 872 ? -26.047 -59.156 -22.469 1 94.19 872 PRO A C 1
ATOM 6871 O O . PRO A 1 872 ? -26.328 -59.188 -23.672 1 94.19 872 PRO A O 1
ATOM 6874 N N . VAL A 1 873 ? -26.969 -58.969 -21.547 1 93.38 873 VAL A N 1
ATOM 6875 C CA . VAL A 1 873 ? -28.391 -58.875 -21.844 1 93.38 873 VAL A CA 1
ATOM 6876 C C . VAL A 1 873 ? -28.734 -57.469 -22.328 1 93.38 873 VAL A C 1
ATOM 6878 O O . VAL A 1 873 ? -29.406 -57.312 -23.344 1 93.38 873 VAL A O 1
ATOM 6881 N N . ASP A 1 874 ? -28.203 -56.469 -21.656 1 93.44 874 ASP A N 1
ATOM 6882 C CA . ASP A 1 874 ? -28.656 -55.125 -21.984 1 93.44 874 ASP A CA 1
ATOM 6883 C C . ASP A 1 874 ? -27.5 -54.156 -22 1 93.44 874 ASP A C 1
ATOM 6885 O O . ASP A 1 874 ? -27.703 -52.969 -22.25 1 93.44 874 ASP A O 1
ATOM 6889 N N . GLY A 1 875 ? -26.281 -54.625 -21.672 1 95.25 875 GLY A N 1
ATOM 6890 C CA . GLY A 1 875 ? -25.109 -53.781 -21.781 1 95.25 875 GLY A CA 1
ATOM 6891 C C . GLY A 1 875 ? -24.906 -52.906 -20.547 1 95.25 875 GLY A C 1
ATOM 6892 O O . GLY A 1 875 ? -24.062 -52 -20.562 1 95.25 875 GLY A O 1
ATOM 6893 N N . GLY A 1 876 ? -25.688 -53.031 -19.484 1 94.31 876 GLY A N 1
ATOM 6894 C CA . GLY A 1 876 ? -25.5 -52.281 -18.266 1 94.31 876 GLY A CA 1
ATOM 6895 C C . GLY A 1 876 ? -24.234 -52.688 -17.516 1 94.31 876 GLY A C 1
ATO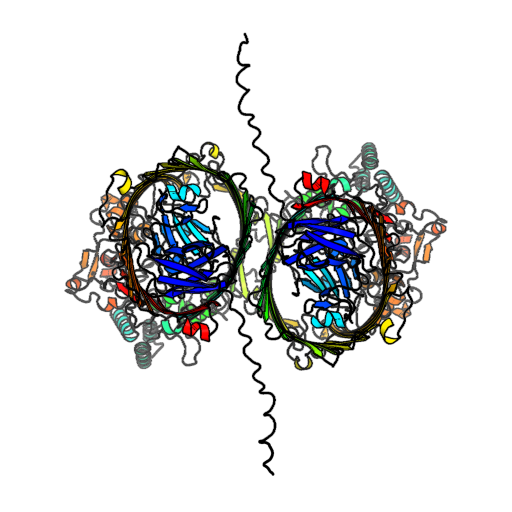M 6896 O O . GLY A 1 876 ? -23.719 -53.781 -17.672 1 94.31 876 GLY A O 1
ATOM 6897 N N . PRO A 1 877 ? -23.703 -51.719 -16.797 1 94.44 877 PRO A N 1
ATOM 6898 C CA . PRO A 1 877 ? -22.469 -52.031 -16.078 1 94.44 877 PRO A CA 1
ATOM 6899 C C . PRO A 1 877 ? -22.688 -52.938 -14.859 1 94.44 877 PRO A C 1
ATOM 6901 O O . PRO A 1 877 ? -23.703 -52.781 -14.172 1 94.44 877 PRO A O 1
ATOM 6904 N N . ILE A 1 878 ? -21.812 -53.781 -14.602 1 93.31 878 ILE A N 1
ATOM 6905 C CA . ILE A 1 878 ? -21.875 -54.719 -13.484 1 93.31 878 ILE A CA 1
ATOM 6906 C C . ILE A 1 878 ? -20.688 -54.5 -12.555 1 93.31 878 ILE A C 1
ATOM 6908 O O . ILE A 1 878 ? -19.562 -54.281 -13.016 1 93.31 878 ILE A O 1
ATOM 6912 N N . PHE A 1 879 ? -21 -54.5 -11.227 1 92.5 879 PHE A N 1
ATOM 6913 C CA . PHE A 1 879 ? -19.969 -54.25 -10.227 1 92.5 879 PHE A CA 1
ATOM 6914 C C . PHE A 1 879 ? -19.953 -55.312 -9.148 1 92.5 879 PHE A C 1
ATOM 6916 O O . PHE A 1 879 ? -20.953 -56.031 -8.984 1 92.5 879 PHE A O 1
ATOM 6923 N N . GLU A 1 880 ? -18.812 -55.375 -8.469 1 88.5 880 GLU A N 1
ATOM 6924 C CA . GLU A 1 880 ? -18.797 -56.062 -7.184 1 88.5 880 GLU A CA 1
ATOM 6925 C C . GLU A 1 880 ? -19.312 -55.156 -6.07 1 88.5 880 GLU A C 1
ATOM 6927 O O . GLU A 1 880 ? -18.531 -54.438 -5.422 1 88.5 880 GLU A O 1
ATOM 6932 N N . ASP A 1 881 ? -20.531 -55.062 -5.832 1 81.19 881 ASP A N 1
ATOM 6933 C CA . ASP A 1 881 ? -21.125 -54.062 -4.965 1 81.19 881 ASP A CA 1
ATOM 6934 C C . ASP A 1 881 ? -21.531 -54.656 -3.617 1 81.19 881 ASP A C 1
ATOM 6936 O O . ASP A 1 881 ? -22.312 -54.031 -2.883 1 81.19 881 ASP A O 1
ATOM 6940 N N . LEU A 1 882 ? -21.109 -55.844 -3.242 1 77.25 882 LEU A N 1
ATOM 6941 C CA . LEU A 1 882 ? -21.266 -56.5 -1.94 1 77.25 882 LEU A CA 1
ATOM 6942 C C . LEU A 1 882 ? -22.734 -56.719 -1.633 1 77.25 882 LEU A C 1
ATOM 6944 O O . LEU A 1 882 ? -23.125 -56.781 -0.466 1 77.25 882 LEU A O 1
ATOM 6948 N N . GLU A 1 883 ? -23.594 -56.625 -2.592 1 75.69 883 GLU A N 1
ATOM 6949 C CA . GLU A 1 883 ? -25.016 -56.906 -2.35 1 75.69 883 GLU A CA 1
ATOM 6950 C C . GLU A 1 883 ? -25.219 -58.219 -1.597 1 75.69 883 GLU A C 1
ATOM 6952 O O . GLU A 1 883 ? -26.062 -58.281 -0.7 1 75.69 883 GLU A O 1
ATOM 6957 N N . ASP A 1 884 ? -24.438 -59.156 -1.914 1 76.12 884 ASP A N 1
ATOM 6958 C CA . ASP A 1 884 ? -24.547 -60.5 -1.307 1 76.12 884 ASP A CA 1
ATOM 6959 C C . ASP A 1 884 ? -24.078 -60.469 0.148 1 76.12 884 ASP A C 1
ATOM 6961 O O . ASP A 1 884 ? -24.375 -61.375 0.915 1 76.12 884 ASP A O 1
ATOM 6965 N N . ARG A 1 885 ? -23.391 -59.438 0.583 1 78.62 885 ARG A N 1
ATOM 6966 C CA . ARG A 1 885 ? -22.844 -59.344 1.935 1 78.62 885 ARG A CA 1
ATOM 6967 C C . ARG A 1 885 ? -23.469 -58.156 2.682 1 78.62 885 ARG A C 1
ATOM 6969 O O . ARG A 1 885 ? -22.844 -57.594 3.58 1 78.62 885 ARG A O 1
ATOM 6976 N N . GLN A 1 886 ? -24.531 -57.75 2.309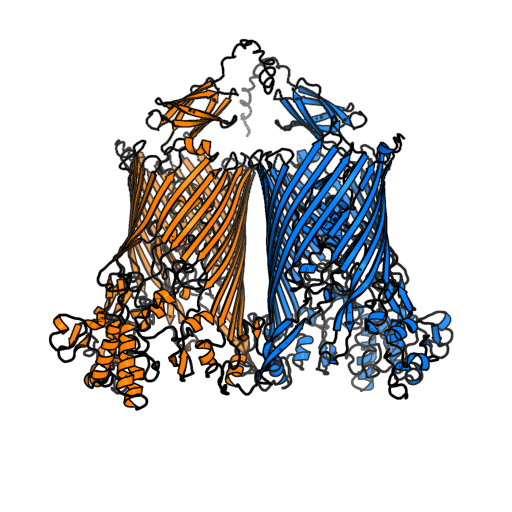 1 74.69 886 GLN A N 1
ATOM 6977 C CA . GLN A 1 886 ? -25.188 -56.562 2.865 1 74.69 886 GLN A CA 1
ATOM 6978 C C . GLN A 1 886 ? -25.344 -56.688 4.379 1 74.69 886 GLN A C 1
ATOM 6980 O O . GLN A 1 886 ? -25.234 -55.688 5.098 1 74.69 886 GLN A O 1
ATOM 6985 N N . ARG A 1 887 ? -25.703 -57.781 4.914 1 72.19 887 ARG A N 1
ATOM 6986 C CA . ARG A 1 887 ? -25.938 -57.969 6.34 1 72.19 887 ARG A CA 1
ATOM 6987 C C . ARG A 1 887 ? -24.656 -57.75 7.133 1 72.19 887 ARG A C 1
ATOM 6989 O O . ARG A 1 887 ? -24.688 -57.281 8.273 1 72.19 887 ARG A O 1
ATOM 6996 N N . GLU A 1 888 ? -23.609 -58.062 6.512 1 75.12 888 GLU A N 1
ATOM 6997 C CA . GLU A 1 888 ? -22.312 -57.906 7.172 1 75.12 888 GLU A CA 1
ATOM 6998 C C . GLU A 1 888 ? -21.969 -56.438 7.398 1 75.12 888 GLU A C 1
ATOM 7000 O O . GLU A 1 888 ? -21.266 -56.094 8.359 1 75.12 888 GLU A O 1
ATOM 7005 N N . PHE A 1 889 ? -22.469 -55.594 6.648 1 73.5 889 PHE A N 1
ATOM 7006 C CA . PHE A 1 889 ? -21.969 -54.219 6.699 1 73.5 889 PHE A CA 1
ATOM 7007 C C . PHE A 1 889 ? -23.047 -53.312 7.266 1 73.5 889 PHE A C 1
ATOM 7009 O O . PHE A 1 889 ? -22.844 -52.094 7.32 1 73.5 889 PHE A O 1
ATOM 7016 N N . SER A 1 890 ? -24.156 -53.844 7.688 1 70.19 890 SER A N 1
ATOM 7017 C CA . SER A 1 890 ? -25.234 -53.031 8.266 1 70.19 890 SER A CA 1
ATOM 7018 C C . SER A 1 890 ? -24.75 -52.312 9.523 1 70.19 890 SER A C 1
ATOM 7020 O O . SER A 1 890 ? -25.266 -51.25 9.867 1 70.19 890 SER A O 1
ATOM 7022 N N . GLN A 1 891 ? -23.781 -52.875 10.195 1 70.38 891 GLN A N 1
ATOM 7023 C CA . GLN A 1 891 ? -23.297 -52.281 11.43 1 70.38 891 GLN A CA 1
ATOM 7024 C C . GLN A 1 891 ? -21.844 -51.844 11.305 1 70.38 891 GLN A C 1
ATOM 7026 O O . GLN A 1 891 ? -21.203 -51.5 12.305 1 70.38 891 GLN A O 1
ATOM 7031 N N . SER A 1 892 ? -21.375 -51.75 10.086 1 74.5 892 SER A N 1
ATOM 7032 C CA . SER A 1 892 ? -19.969 -51.406 9.906 1 74.5 892 SER A CA 1
ATOM 7033 C C . SER A 1 892 ? -19.781 -49.906 9.805 1 74.5 892 SER A C 1
ATOM 7035 O O . SER A 1 892 ? -20.719 -49.188 9.508 1 74.5 892 SER A O 1
ATOM 7037 N N . SER A 1 893 ? -18.594 -49.438 10.195 1 77.12 893 SER A N 1
ATOM 7038 C CA . SER A 1 893 ? -18.25 -48.031 10.031 1 77.12 893 SER A CA 1
ATOM 7039 C C . SER A 1 893 ? -18.125 -47.656 8.555 1 77.12 893 SER A C 1
ATOM 7041 O O . SER A 1 893 ? -17.875 -48.531 7.711 1 77.12 893 SER A O 1
ATOM 7043 N N . LYS A 1 894 ? -18.281 -46.406 8.195 1 79.5 894 LYS A N 1
ATOM 7044 C CA . LYS A 1 894 ? -18.125 -45.938 6.824 1 79.5 894 LYS A CA 1
ATOM 7045 C C . LYS A 1 894 ? -16.734 -46.25 6.285 1 79.5 894 LYS A C 1
ATOM 7047 O O . LYS A 1 894 ? -16.578 -46.594 5.105 1 79.5 894 LYS A O 1
ATOM 7052 N N . TYR A 1 895 ? -15.805 -46.156 7.156 1 81.12 895 TYR A N 1
ATOM 7053 C CA . TYR A 1 895 ? -14.43 -46.438 6.762 1 81.12 895 TYR A CA 1
ATOM 7054 C C . TYR A 1 895 ? -14.289 -47.875 6.312 1 81.12 895 TYR A C 1
ATOM 7056 O O . TYR A 1 895 ? -13.719 -48.156 5.258 1 81.12 895 TYR A O 1
ATOM 7064 N N . ASP A 1 896 ? -14.812 -48.812 7.012 1 80.81 896 ASP A N 1
ATOM 7065 C CA . ASP A 1 896 ? -14.719 -50.219 6.688 1 80.81 896 ASP A CA 1
ATOM 7066 C C . ASP A 1 896 ? -15.547 -50.562 5.449 1 80.81 896 ASP A C 1
ATOM 7068 O O . ASP A 1 896 ? -15.148 -51.406 4.637 1 80.81 896 ASP A O 1
ATOM 7072 N N . LEU A 1 897 ? -16.609 -49.969 5.41 1 82 897 LEU A N 1
ATOM 7073 C CA . LEU A 1 897 ? -17.469 -50.188 4.254 1 82 897 LEU A CA 1
ATOM 7074 C C . LEU A 1 897 ? -16.766 -49.75 2.969 1 82 897 LEU A C 1
ATOM 7076 O O . LEU A 1 897 ? -16.688 -50.5 2.008 1 82 897 LEU A O 1
ATOM 7080 N N . TYR A 1 898 ? -16.312 -48.531 2.975 1 86.94 898 TYR A N 1
ATOM 7081 C CA . TYR A 1 898 ? -15.742 -47.969 1.747 1 86.94 898 TYR A CA 1
ATOM 7082 C C . TYR A 1 898 ? -14.453 -48.688 1.371 1 86.94 898 TYR A C 1
ATOM 7084 O O . TYR A 1 898 ? -14.172 -48.875 0.188 1 86.94 898 TYR A O 1
ATOM 7092 N N . THR A 1 899 ? -13.625 -49.094 2.314 1 87.88 899 THR A N 1
ATOM 7093 C CA . THR A 1 899 ? -12.352 -49.75 2.014 1 87.88 899 THR A CA 1
ATOM 7094 C C . THR A 1 899 ? -12.586 -51.188 1.527 1 87.88 899 THR A C 1
ATOM 7096 O O . THR A 1 899 ? -11.703 -51.812 0.917 1 87.88 899 THR A O 1
ATOM 7099 N N . THR A 1 900 ? -13.766 -51.688 1.775 1 87.31 900 THR A N 1
ATOM 7100 C CA . THR A 1 900 ? -14.102 -53.031 1.281 1 87.31 900 THR A CA 1
ATOM 7101 C C . THR A 1 900 ? -14.82 -52.938 -0.063 1 87.31 900 THR A C 1
ATOM 7103 O O . THR A 1 900 ? -14.578 -53.75 -0.957 1 87.31 900 THR A O 1
ATOM 7106 N N . LEU A 1 901 ? -15.688 -51.969 -0.137 1 86.81 901 LEU A N 1
ATOM 7107 C CA . LEU A 1 901 ? -16.5 -51.812 -1.337 1 86.81 901 LEU A CA 1
ATOM 7108 C C . LEU A 1 901 ? -15.633 -51.344 -2.506 1 86.81 901 LEU A C 1
ATOM 7110 O O . LEU A 1 901 ? -15.859 -51.719 -3.65 1 86.81 901 LEU A O 1
ATOM 7114 N N . LEU A 1 902 ? -14.758 -50.469 -2.209 1 93.5 902 LEU A N 1
ATOM 7115 C CA . LEU A 1 902 ? -13.93 -49.844 -3.248 1 93.5 902 LEU A CA 1
ATOM 7116 C C . LEU A 1 902 ? -12.562 -50.531 -3.309 1 93.5 902 LEU A C 1
ATOM 7118 O O . LEU A 1 902 ? -12.18 -51.25 -2.393 1 93.5 902 LEU A O 1
ATOM 7122 N N . THR A 1 903 ? -11.875 -50.25 -4.391 1 93.75 903 THR A N 1
ATOM 7123 C CA . THR A 1 903 ? -10.508 -50.719 -4.555 1 93.75 903 THR A CA 1
ATOM 7124 C C . THR A 1 903 ? -9.547 -49.562 -4.785 1 93.75 903 THR A C 1
ATOM 7126 O O . THR A 1 903 ? -9.875 -48.625 -5.492 1 93.75 903 THR A O 1
ATOM 7129 N N . PRO A 1 904 ? -8.375 -49.594 -4.117 1 94.75 904 PRO A N 1
ATOM 7130 C CA . PRO A 1 904 ? -7.391 -48.562 -4.398 1 94.75 904 PRO A CA 1
ATOM 7131 C C . PRO A 1 904 ? -6.953 -48.531 -5.859 1 94.75 904 PRO A C 1
ATOM 7133 O O . PRO A 1 904 ? -6.605 -49.562 -6.418 1 94.75 904 PRO A O 1
ATOM 7136 N N . SER A 1 905 ? -7.008 -47.438 -6.492 1 95 905 SER A N 1
ATOM 7137 C CA . SER A 1 905 ? -6.828 -47.344 -7.938 1 95 905 SER A CA 1
ATOM 7138 C C . SER A 1 905 ? -5.566 -46.562 -8.281 1 95 905 SER A C 1
ATOM 7140 O O . SER A 1 905 ? -5.34 -46.219 -9.445 1 95 905 SER A O 1
ATOM 7142 N N . GLY A 1 906 ? -4.785 -46.281 -7.348 1 93.12 906 GLY A N 1
ATOM 7143 C CA . GLY A 1 906 ? -3.539 -45.562 -7.59 1 93.12 906 GLY A CA 1
ATOM 7144 C C . GLY A 1 906 ? -3.479 -44.219 -6.898 1 93.12 906 GLY A C 1
ATOM 7145 O O . GLY A 1 906 ? -4.449 -43.781 -6.27 1 93.12 906 GLY A O 1
ATOM 7146 N N . LYS A 1 907 ? -2.332 -43.562 -6.977 1 91.94 907 LYS A N 1
ATOM 7147 C CA . LYS A 1 907 ? -2.123 -42.25 -6.367 1 91.94 907 LYS A CA 1
ATOM 7148 C C . LYS A 1 907 ? -2.109 -41.125 -7.422 1 91.94 907 LYS A C 1
ATOM 7150 O O . LYS A 1 907 ? -1.639 -41.344 -8.539 1 91.94 907 LYS A O 1
ATOM 7155 N N . ARG A 1 908 ? -2.525 -39.938 -7.094 1 90.5 908 ARG A N 1
ATOM 7156 C CA . ARG A 1 908 ? -2.607 -38.781 -8.016 1 90.5 908 ARG A CA 1
ATOM 7157 C C . ARG A 1 908 ? -1.229 -38.188 -8.258 1 90.5 908 ARG A C 1
ATOM 7159 O O . ARG A 1 908 ? -0.99 -37.562 -9.305 1 90.5 908 ARG A O 1
ATOM 7166 N N . GLU A 1 909 ? -0.349 -38.344 -7.32 1 88.75 909 GLU A N 1
ATOM 7167 C CA . GLU A 1 909 ? 0.99 -37.781 -7.438 1 88.75 909 GLU A CA 1
ATOM 7168 C C . GLU A 1 909 ? 1.988 -38.844 -7.941 1 88.75 909 GLU A C 1
ATOM 7170 O O . GLU A 1 909 ? 1.916 -40 -7.562 1 88.75 909 GLU A O 1
ATOM 7175 N N . PRO A 1 910 ? 2.912 -38.375 -8.75 1 91.69 910 PRO A N 1
ATOM 7176 C CA . PRO A 1 910 ? 3.934 -39.312 -9.211 1 91.69 910 PRO A CA 1
ATOM 7177 C C . PRO A 1 910 ? 4.926 -39.688 -8.109 1 91.69 910 PRO A C 1
ATOM 7179 O O . PRO A 1 910 ? 5.129 -38.906 -7.168 1 91.69 910 PRO A O 1
ATOM 7182 N N . ASP A 1 911 ? 5.5 -40.844 -8.172 1 92.19 911 ASP A N 1
ATOM 7183 C CA . ASP A 1 911 ? 6.473 -41.25 -7.164 1 92.19 911 ASP A CA 1
ATOM 7184 C C . ASP A 1 911 ? 7.859 -41.438 -7.781 1 92.19 911 ASP A C 1
ATOM 7186 O O . ASP A 1 911 ? 8.828 -41.688 -7.07 1 92.19 911 ASP A O 1
ATOM 7190 N N . LEU A 1 912 ? 7.957 -41.438 -9.109 1 95.12 912 LEU A N 1
ATOM 7191 C CA . LEU A 1 912 ? 9.234 -41.438 -9.805 1 95.12 912 LEU A CA 1
ATOM 7192 C C . LEU A 1 912 ? 9.336 -40.219 -10.742 1 95.12 912 LEU A C 1
ATOM 7194 O O . LEU A 1 912 ? 8.57 -40.125 -11.711 1 95.12 912 LEU A O 1
ATOM 7198 N N . THR A 1 913 ? 10.18 -39.406 -10.5 1 94.56 913 THR A N 1
ATOM 7199 C CA . THR A 1 913 ? 10.32 -38.188 -11.273 1 94.56 913 THR A CA 1
ATOM 7200 C C . THR A 1 913 ? 11.789 -37.906 -11.625 1 94.56 913 THR A C 1
ATOM 7202 O O . THR A 1 913 ? 12.688 -38.469 -10.969 1 94.56 913 THR A O 1
ATOM 7205 N N . GLY A 1 914 ? 12.008 -37.125 -12.672 1 94.56 914 GLY A N 1
ATOM 7206 C CA . GLY A 1 914 ? 13.367 -36.781 -13.062 1 94.56 914 GLY A CA 1
ATOM 7207 C C . GLY A 1 914 ? 13.438 -36.062 -14.391 1 94.56 914 GLY A C 1
ATOM 7208 O O . GLY A 1 914 ? 12.406 -35.656 -14.938 1 94.56 914 GLY A O 1
ATOM 7209 N N . SER A 1 915 ? 14.68 -35.875 -14.812 1 95.75 915 SER A N 1
ATOM 7210 C CA . SER A 1 915 ? 14.898 -35.188 -16.094 1 95.75 915 SER A CA 1
ATOM 7211 C C . SER A 1 915 ? 16.219 -35.625 -16.719 1 95.75 915 SER A C 1
ATOM 7213 O O . SER A 1 915 ? 17.094 -36.156 -16.031 1 95.75 915 SER A O 1
ATOM 7215 N N . ILE A 1 916 ? 16.312 -35.5 -18 1 96.56 916 ILE A N 1
ATOM 7216 C CA . ILE A 1 916 ? 17.516 -35.688 -18.797 1 96.56 916 ILE A CA 1
ATOM 7217 C C . ILE A 1 916 ? 17.812 -34.438 -19.609 1 96.56 916 ILE A C 1
ATOM 7219 O O . ILE A 1 916 ? 16.922 -33.938 -20.312 1 96.56 916 ILE A O 1
ATOM 7223 N N . SER A 1 917 ? 18.953 -33.969 -19.438 1 95.31 917 SER A N 1
ATOM 7224 C CA . SER A 1 917 ? 19.312 -32.719 -20.141 1 95.31 917 SER A CA 1
ATOM 7225 C C . SER A 1 917 ? 20.609 -32.906 -20.938 1 95.31 917 SER A C 1
ATOM 7227 O O . SER A 1 917 ? 21.531 -33.562 -20.484 1 95.31 917 SER A O 1
ATOM 7229 N N . ASN A 1 918 ? 20.672 -32.344 -22.125 1 95.44 918 ASN A N 1
ATOM 7230 C CA . ASN A 1 918 ? 21.828 -32.281 -23 1 95.44 918 ASN A CA 1
ATOM 7231 C C . ASN A 1 918 ? 22.172 -30.859 -23.391 1 95.44 918 ASN A C 1
ATOM 7233 O O . ASN A 1 918 ? 21.281 -30.078 -23.75 1 95.44 918 ASN A O 1
ATOM 7237 N N . THR A 1 919 ? 23.359 -30.531 -23.203 1 94 919 THR A N 1
ATOM 7238 C CA . THR A 1 919 ? 23.859 -29.25 -23.672 1 94 919 THR A CA 1
ATOM 7239 C C . THR A 1 919 ? 25.078 -29.453 -24.578 1 94 919 THR A C 1
ATOM 7241 O O . THR A 1 919 ? 26.109 -29.969 -24.141 1 94 919 THR A O 1
ATOM 7244 N N . VAL A 1 920 ? 24.984 -29.047 -25.812 1 96 920 VAL A N 1
ATOM 7245 C CA . VAL A 1 920 ? 26.062 -29.172 -26.781 1 96 920 VAL A CA 1
ATOM 7246 C C . VAL A 1 920 ? 26.5 -27.781 -27.25 1 96 920 VAL A C 1
ATOM 7248 O O . VAL A 1 920 ? 25.688 -26.969 -27.688 1 96 920 VAL A O 1
ATOM 7251 N N . THR A 1 921 ? 27.672 -27.562 -27.016 1 92.5 921 THR A N 1
ATOM 7252 C CA . THR A 1 921 ? 28.25 -26.297 -27.469 1 92.5 921 THR A CA 1
ATOM 7253 C C . THR A 1 921 ? 29.234 -26.531 -28.609 1 92.5 921 THR A C 1
ATOM 7255 O O . THR A 1 921 ? 30.156 -27.328 -28.484 1 92.5 921 THR A O 1
ATOM 7258 N N . TYR A 1 922 ? 29.047 -25.938 -29.703 1 95.25 922 TYR A N 1
ATOM 7259 C CA . TYR A 1 922 ? 29.953 -25.969 -30.844 1 95.25 922 TYR A CA 1
ATOM 7260 C C . TYR A 1 922 ? 30.344 -24.547 -31.266 1 95.25 922 TYR A C 1
ATOM 7262 O O . TYR A 1 922 ? 29.531 -23.828 -31.875 1 95.25 922 TYR A O 1
ATOM 7270 N N . LYS A 1 923 ? 31.484 -24.094 -30.984 1 91.69 923 LYS A N 1
ATOM 7271 C CA . LYS A 1 923 ? 31.953 -22.734 -31.234 1 91.69 923 LYS A CA 1
ATOM 7272 C C . LYS A 1 923 ? 30.984 -21.703 -30.672 1 91.69 923 LYS A C 1
ATOM 7274 O O . LYS A 1 923 ? 30.672 -21.719 -29.484 1 91.69 923 LYS A O 1
ATOM 7279 N N . GLN A 1 924 ? 30.312 -21 -31.625 1 91.75 924 GLN A N 1
ATOM 7280 C CA . GLN A 1 924 ? 29.438 -19.922 -31.188 1 91.75 924 GLN A CA 1
ATOM 7281 C C . GLN A 1 924 ? 28.031 -20.422 -30.922 1 91.75 924 GLN A C 1
ATOM 7283 O O . GLN A 1 924 ? 27.203 -19.703 -30.359 1 91.75 924 GLN A O 1
ATOM 7288 N N . TRP A 1 925 ? 27.766 -21.625 -31.219 1 95.81 925 TRP A N 1
ATOM 7289 C CA . TRP A 1 925 ? 26.422 -22.172 -31.109 1 95.81 925 TRP A CA 1
ATOM 7290 C C . TRP A 1 925 ? 26.297 -23.062 -29.875 1 95.81 925 TRP A C 1
ATOM 7292 O O . TRP A 1 925 ? 27.203 -23.828 -29.562 1 95.81 925 TRP A O 1
ATOM 7302 N N . ARG A 1 926 ? 25.297 -22.938 -29.156 1 94.75 926 ARG A N 1
ATOM 7303 C CA . ARG A 1 926 ? 24.969 -23.812 -28.031 1 94.75 926 ARG A CA 1
ATOM 7304 C C . ARG A 1 926 ? 23.547 -24.359 -28.141 1 94.75 926 ARG A C 1
ATOM 7306 O O . ARG A 1 926 ? 22.594 -23.594 -28.266 1 94.75 926 ARG A O 1
ATOM 7313 N N . LEU A 1 927 ? 23.422 -25.641 -28.109 1 96.56 927 LEU A N 1
ATOM 7314 C CA . LEU A 1 927 ? 22.141 -26.312 -28.172 1 96.56 927 LEU A CA 1
ATOM 7315 C C . LEU A 1 927 ? 21.812 -27 -26.844 1 96.56 927 LEU A C 1
ATOM 7317 O O . LEU A 1 927 ? 22.641 -27.734 -26.312 1 96.56 927 LEU A O 1
ATOM 7321 N N . GLY A 1 928 ? 20.703 -26.641 -26.266 1 95.5 928 GLY A N 1
ATOM 7322 C CA . GLY A 1 928 ? 20.234 -27.25 -25.031 1 95.5 928 GLY A CA 1
ATOM 7323 C C . GLY A 1 928 ? 18.891 -27.922 -25.188 1 95.5 928 GLY A C 1
ATOM 7324 O O . GLY A 1 928 ? 17.984 -27.391 -25.812 1 95.5 928 GLY A O 1
ATOM 7325 N N . ALA A 1 929 ? 18.75 -29.156 -24.656 1 96.44 929 ALA A N 1
ATOM 7326 C CA . ALA A 1 929 ? 17.5 -29.906 -24.672 1 96.44 929 ALA A CA 1
ATOM 7327 C C . ALA A 1 929 ? 17.266 -30.594 -23.328 1 96.44 929 ALA A C 1
ATOM 7329 O O . ALA A 1 929 ? 18.172 -31.203 -22.766 1 96.44 929 ALA A O 1
ATOM 7330 N N . THR A 1 930 ? 16.047 -30.469 -22.812 1 96.19 930 THR A N 1
ATOM 7331 C CA . THR A 1 930 ? 15.711 -31.094 -21.547 1 96.19 930 THR A CA 1
ATOM 7332 C C . THR A 1 930 ? 14.438 -31.922 -21.672 1 96.19 930 THR A C 1
ATOM 7334 O O . THR A 1 930 ? 13.398 -31.406 -22.109 1 96.19 930 THR A O 1
ATOM 7337 N N . LEU A 1 931 ? 14.5 -33.156 -21.312 1 97.12 931 LEU A N 1
ATOM 7338 C CA . LEU A 1 931 ? 13.359 -34.062 -21.234 1 97.12 931 LEU A CA 1
ATOM 7339 C C . LEU A 1 931 ? 12.969 -34.312 -19.781 1 97.12 931 LEU A C 1
ATOM 7341 O O . LEU A 1 931 ? 13.828 -34.656 -18.953 1 97.12 931 LEU A O 1
ATOM 7345 N N . LEU A 1 932 ? 11.742 -34.156 -19.5 1 95.31 932 LEU A N 1
ATOM 7346 C CA . LEU A 1 932 ? 11.203 -34.406 -18.172 1 95.31 932 LEU A CA 1
ATOM 7347 C C . LEU A 1 932 ? 10.32 -35.656 -18.188 1 95.31 932 LEU A C 1
ATOM 7349 O O . LEU A 1 932 ? 9.578 -35.875 -19.141 1 95.31 932 LEU A O 1
ATOM 7353 N N . TYR A 1 933 ? 10.383 -36.406 -17.141 1 95.38 933 TYR A N 1
ATOM 7354 C CA . TYR A 1 933 ? 9.492 -37.562 -17.062 1 95.38 933 TYR A CA 1
ATOM 7355 C C . TYR A 1 933 ? 8.875 -37.656 -15.672 1 95.38 933 TYR A C 1
ATOM 7357 O O . TYR A 1 933 ? 9.508 -37.312 -14.672 1 95.38 933 TYR A O 1
ATOM 7365 N N . ASN A 1 934 ? 7.684 -38.094 -15.547 1 94.19 934 ASN A N 1
ATOM 7366 C CA . ASN A 1 934 ? 6.891 -38.375 -14.352 1 94.19 934 ASN A CA 1
ATOM 7367 C C . ASN A 1 934 ? 6.184 -39.719 -14.469 1 94.19 934 ASN A C 1
ATOM 7369 O O . ASN A 1 934 ? 5.309 -39.906 -15.32 1 94.19 934 ASN A O 1
ATOM 7373 N N . PHE A 1 935 ? 6.504 -40.625 -13.555 1 95.19 935 PHE A N 1
ATOM 7374 C CA . PHE A 1 935 ? 5.934 -41.969 -13.602 1 95.19 935 PHE A CA 1
ATOM 7375 C C . PHE A 1 935 ? 5.312 -42.312 -12.258 1 95.19 935 PHE A C 1
ATOM 7377 O O . PHE A 1 935 ? 5.723 -41.812 -11.219 1 95.19 935 PHE A O 1
ATOM 7384 N N . GLY A 1 936 ? 4.32 -43.188 -12.312 1 94 936 GLY A N 1
ATOM 7385 C CA . GLY A 1 936 ? 3.738 -43.781 -11.109 1 94 936 GLY A CA 1
ATOM 7386 C C . GLY A 1 936 ? 2.416 -43.125 -10.727 1 94 936 GLY A C 1
ATOM 7387 O O . GLY A 1 936 ? 1.749 -43.594 -9.797 1 94 936 GLY A O 1
ATOM 7388 N N . ALA A 1 937 ? 2.002 -42.125 -11.312 1 93.06 937 ALA A N 1
ATOM 7389 C CA . ALA A 1 937 ? 0.719 -41.5 -11.023 1 93.06 937 ALA A CA 1
ATOM 7390 C C . ALA A 1 937 ? -0.399 -42.125 -11.859 1 93.06 937 ALA A C 1
ATOM 7392 O O . ALA A 1 937 ? -0.148 -42.688 -12.922 1 93.06 937 ALA A O 1
ATOM 7393 N N . SER A 1 938 ? -1.549 -42.062 -11.328 1 94.75 938 SER A N 1
ATOM 7394 C CA . SER A 1 938 ? -2.76 -42.469 -12.039 1 94.75 938 SER A CA 1
ATOM 7395 C C . SER A 1 938 ? -3.799 -41.344 -12.039 1 94.75 938 SER A C 1
ATOM 7397 O O . SER A 1 938 ? -3.727 -40.438 -11.219 1 94.75 938 SER A O 1
ATOM 7399 N N . THR A 1 939 ? -4.621 -41.406 -13.023 1 93.44 939 THR A N 1
ATOM 7400 C CA . THR A 1 939 ? -5.703 -40.438 -13.086 1 93.44 939 THR A CA 1
ATOM 7401 C C . THR A 1 939 ? -6.996 -41.094 -13.562 1 93.44 939 THR A C 1
ATOM 7403 O O . THR A 1 939 ? -7.016 -42.25 -13.898 1 93.44 939 THR A O 1
ATOM 7406 N N . ARG A 1 940 ? -8.078 -40.344 -13.359 1 93.81 940 ARG A N 1
ATOM 7407 C CA . ARG A 1 940 ? -9.391 -40.781 -13.828 1 93.81 940 ARG A CA 1
ATOM 7408 C C . ARG A 1 940 ? -9.75 -40.094 -15.141 1 93.81 940 ARG A C 1
ATOM 7410 O O . ARG A 1 940 ? -9.492 -38.906 -15.312 1 93.81 940 ARG A O 1
ATOM 7417 N N . LEU A 1 941 ? -10.305 -40.875 -16.031 1 93.25 941 LEU A N 1
ATOM 7418 C CA . LEU A 1 941 ? -10.773 -40.281 -17.281 1 93.25 941 LEU A CA 1
ATOM 7419 C C . LEU A 1 941 ? -11.938 -39.344 -17.031 1 93.25 941 LEU A C 1
ATOM 7421 O O . LEU A 1 941 ? -12.641 -39.469 -16.031 1 93.25 941 LEU A O 1
ATOM 7425 N N . PHE A 1 942 ? -12.086 -38.406 -17.969 1 91.44 942 PHE A N 1
ATOM 7426 C CA . PHE A 1 942 ? -13.234 -37.5 -17.875 1 91.44 942 PHE A CA 1
ATOM 7427 C C . PHE A 1 942 ? -14.531 -38.312 -17.828 1 91.44 942 PHE A C 1
ATOM 7429 O O . PHE A 1 942 ? -14.664 -39.344 -18.5 1 91.44 942 PHE A O 1
ATOM 7436 N N . ARG A 1 943 ? -15.484 -37.781 -17.125 1 89.81 943 ARG A N 1
ATOM 7437 C CA . ARG A 1 943 ? -16.75 -38.5 -16.938 1 89.81 943 ARG A CA 1
ATOM 7438 C C . ARG A 1 943 ? -17.547 -38.562 -18.234 1 89.81 943 ARG A C 1
ATOM 7440 O O . ARG A 1 943 ? -17.562 -37.594 -19.016 1 89.81 943 ARG A O 1
ATOM 7447 N N . LEU A 1 944 ? -18.156 -39.719 -18.391 1 89.19 944 LEU A N 1
ATOM 7448 C CA . LEU A 1 944 ? -18.969 -39.938 -19.594 1 89.19 944 LEU A CA 1
ATOM 7449 C C . LEU A 1 944 ? -20.453 -39.781 -19.281 1 89.19 944 LEU A C 1
ATOM 7451 O O . LEU A 1 944 ? -21.234 -39.375 -20.141 1 89.19 944 LEU A O 1
ATOM 7455 N N . PHE A 1 945 ? -20.766 -40.094 -18.062 1 84.62 945 PHE A N 1
ATOM 7456 C CA . PHE A 1 945 ? -22.172 -40.156 -17.703 1 84.62 945 PHE A CA 1
ATOM 7457 C C . PHE A 1 945 ? -22.484 -39.156 -16.594 1 84.62 945 PHE A C 1
ATOM 7459 O O . PHE A 1 945 ? -23.375 -39.406 -15.766 1 84.62 945 PHE A O 1
ATOM 7466 N N . ASP A 1 946 ? -21.547 -37.969 -16.578 1 68.69 946 ASP A N 1
ATOM 7467 C CA . ASP A 1 946 ? -21.688 -36.969 -15.539 1 68.69 946 ASP A CA 1
ATOM 7468 C C . ASP A 1 946 ? -23.047 -36.281 -15.602 1 68.69 946 ASP A C 1
ATOM 7470 O O . ASP A 1 946 ? -23.609 -36.125 -16.688 1 68.69 946 ASP A O 1
ATOM 7474 N N . GLY A 1 947 ? -23.672 -35.844 -14.57 1 55.69 947 GLY A N 1
ATOM 7475 C CA . GLY A 1 947 ? -24.938 -35.125 -14.477 1 55.69 947 GLY A CA 1
ATOM 7476 C C . GLY A 1 947 ? -26.016 -35.875 -13.727 1 55.69 947 GLY A C 1
ATOM 7477 O O . GLY A 1 947 ? -27.141 -35.406 -13.602 1 55.69 947 GLY A O 1
ATOM 7478 N N . PHE A 1 948 ? -25.672 -37.062 -13.43 1 43 948 PHE A N 1
ATOM 7479 C CA . PHE A 1 948 ? -26.703 -37.812 -12.734 1 43 948 PHE A CA 1
ATOM 7480 C C . PHE A 1 948 ? -26.844 -37.344 -11.289 1 43 948 PHE A C 1
ATOM 7482 O O . PHE A 1 948 ? -26.375 -38.031 -10.367 1 43 948 PHE A O 1
ATOM 7489 N N . THR A 1 949 ? -26.484 -36.094 -11.047 1 41.06 949 THR A N 1
ATOM 7490 C CA . THR A 1 949 ? -26.406 -35.75 -9.633 1 41.06 949 THR A CA 1
ATOM 7491 C C . THR A 1 949 ? -27.734 -36.031 -8.93 1 41.06 949 THR A C 1
ATOM 7493 O O . THR A 1 949 ? -27.75 -36.375 -7.746 1 41.06 949 THR A O 1
ATOM 7496 N N . GLY A 1 950 ? -28.734 -34.906 -8.977 1 37.28 950 GLY A N 1
ATOM 7497 C CA . GLY A 1 950 ? -29.766 -34.688 -7.973 1 37.28 950 GLY A CA 1
ATOM 7498 C C . GLY A 1 950 ? -30.719 -35.844 -7.828 1 37.28 950 GLY A C 1
ATOM 7499 O O . GLY A 1 950 ? -30.641 -36.812 -8.602 1 37.28 950 GLY A O 1
ATOM 7500 N N . ALA A 1 951 ? -31.719 -35.688 -6.723 1 36.78 951 ALA A N 1
ATOM 7501 C CA . ALA A 1 951 ? -32.812 -36.531 -6.25 1 36.78 951 ALA A CA 1
ATOM 7502 C C . ALA A 1 951 ? -33.594 -37.125 -7.418 1 36.78 951 ALA A C 1
ATOM 7504 O O . ALA A 1 951 ? -34.438 -38 -7.23 1 36.78 951 ALA A O 1
ATOM 7505 N N . GLN A 1 952 ? -33.906 -36.25 -8.406 1 38.44 952 GLN A N 1
ATOM 7506 C CA . GLN A 1 952 ? -35.031 -36.594 -9.242 1 38.44 952 GLN A CA 1
ATOM 7507 C C . GLN A 1 952 ? -34.625 -37.469 -10.422 1 38.44 952 GLN A C 1
ATOM 7509 O O . GLN A 1 952 ? -35.312 -37.5 -11.445 1 38.44 952 GLN A O 1
ATOM 7514 N N . TYR A 1 953 ? -33.875 -38.5 -10.359 1 43.09 953 TYR A N 1
ATOM 7515 C CA . TYR A 1 953 ? -33.625 -39.531 -11.383 1 43.09 953 TYR A CA 1
ATOM 7516 C C . TYR A 1 953 ? -33.125 -38.906 -12.672 1 43.09 953 TYR A C 1
ATOM 7518 O O . TYR A 1 953 ? -33.344 -39.438 -13.758 1 43.09 953 TYR A O 1
ATOM 7526 N N . SER A 1 954 ? -32.938 -37.594 -12.805 1 47.84 954 SER A N 1
ATOM 7527 C CA . SER A 1 954 ? -32.625 -36.938 -14.078 1 47.84 954 SER A CA 1
ATOM 7528 C C . SER A 1 954 ? -31.266 -37.344 -14.609 1 47.84 954 SER A C 1
ATOM 7530 O O . SER A 1 954 ? -30.344 -37.594 -13.828 1 47.84 954 SER A O 1
ATOM 7532 N N . THR A 1 955 ? -31.203 -37.812 -15.977 1 56.97 955 THR A N 1
ATOM 7533 C CA . THR A 1 955 ? -30.25 -38.5 -16.844 1 56.97 955 THR A CA 1
ATOM 7534 C C . THR A 1 955 ? -29.141 -37.531 -17.281 1 56.97 955 THR A C 1
ATOM 7536 O O . THR A 1 955 ? -29.281 -36.312 -17.203 1 56.97 955 THR A O 1
ATOM 7539 N N . ALA A 1 956 ? -27.828 -37.969 -17.625 1 63.31 956 ALA A N 1
ATOM 7540 C CA . ALA A 1 956 ? -26.422 -37.625 -17.844 1 63.31 956 ALA A CA 1
ATOM 7541 C C . ALA A 1 956 ? -26.266 -36.625 -18.969 1 63.31 956 ALA A C 1
ATOM 7543 O O . ALA A 1 956 ? -25.422 -35.719 -18.906 1 63.31 956 ALA A O 1
ATOM 7544 N N . TYR A 1 957 ? -27.203 -36.562 -19.969 1 84.5 957 TYR A N 1
ATOM 7545 C CA . TYR A 1 957 ? -26.859 -35.781 -21.172 1 84.5 957 TYR A CA 1
ATOM 7546 C C . TYR A 1 957 ? -27.844 -34.656 -21.391 1 84.5 957 TYR A C 1
ATOM 7548 O O . TYR A 1 957 ? -29.062 -34.844 -21.344 1 84.5 957 TYR A O 1
ATOM 7556 N N . SER A 1 958 ? -27.281 -33.438 -21.438 1 87.94 958 SER A N 1
ATOM 7557 C CA . SER A 1 958 ? -28.062 -32.25 -21.688 1 87.94 958 SER A CA 1
ATOM 7558 C C . SER A 1 958 ? -27.891 -31.75 -23.125 1 87.94 958 SER A C 1
ATOM 7560 O O . SER A 1 958 ? -26.922 -32.125 -23.797 1 87.94 958 SER A O 1
ATOM 7562 N N . SER A 1 959 ? -28.891 -30.969 -23.578 1 92.31 959 SER A N 1
ATOM 7563 C CA . SER A 1 959 ? -28.906 -30.469 -24.953 1 92.31 959 SER A CA 1
ATOM 7564 C C . SER A 1 959 ? -27.703 -29.578 -25.234 1 92.31 959 SER A C 1
ATOM 7566 O O . SER A 1 959 ? -27.219 -29.516 -26.359 1 92.31 959 SER A O 1
ATOM 7568 N N . GLU A 1 960 ? -27.219 -28.906 -24.25 1 93.31 960 GLU A N 1
ATOM 7569 C CA . GLU A 1 960 ? -26.141 -27.953 -24.453 1 93.31 960 GLU A CA 1
ATOM 7570 C C . GLU A 1 960 ? -24.781 -28.641 -24.391 1 93.31 960 GLU A C 1
ATOM 7572 O O . GLU A 1 960 ? -23.781 -28.094 -24.875 1 93.31 960 GLU A O 1
ATOM 7577 N N . GLN A 1 961 ? -24.766 -29.797 -23.891 1 92.12 961 GLN A N 1
ATOM 7578 C CA . GLN A 1 961 ? -23.5 -30.438 -23.578 1 92.12 961 GLN A CA 1
ATOM 7579 C C . GLN A 1 961 ? -22.953 -31.188 -24.781 1 92.12 961 GLN A C 1
ATOM 7581 O O . GLN A 1 961 ? -23.719 -31.797 -25.547 1 92.12 961 GLN A O 1
ATOM 7586 N N . ASN A 1 962 ? -21.688 -31.047 -24.938 1 93.56 962 ASN A N 1
ATOM 7587 C CA . ASN A 1 962 ? -21 -31.984 -25.828 1 93.56 962 ASN A CA 1
ATOM 7588 C C . ASN A 1 962 ? -20.594 -33.25 -25.078 1 93.56 962 ASN A C 1
ATOM 7590 O O . ASN A 1 962 ? -20.719 -33.344 -23.859 1 93.56 962 ASN A O 1
ATOM 7594 N N . VAL A 1 963 ? -20.312 -34.25 -25.844 1 91.56 963 VAL A N 1
ATOM 7595 C CA . VAL A 1 963 ? -19.969 -35.531 -25.203 1 91.56 963 VAL A CA 1
ATOM 7596 C C . VAL A 1 963 ? -18.672 -36.062 -25.797 1 91.56 963 VAL A C 1
ATOM 7598 O O . VAL A 1 963 ? -18.219 -35.625 -26.859 1 91.56 963 VAL A O 1
ATOM 7601 N N . ASN A 1 964 ? -18.062 -36.906 -25.031 1 92.12 964 ASN A N 1
ATOM 7602 C CA . ASN A 1 964 ? -16.828 -37.562 -25.469 1 92.12 964 ASN A CA 1
ATOM 7603 C C . ASN A 1 964 ? -17.062 -38.5 -26.641 1 92.12 964 ASN A C 1
ATOM 7605 O O . ASN A 1 964 ? -18.062 -39.219 -26.688 1 92.12 964 ASN A O 1
ATOM 7609 N N . ARG A 1 965 ? -16.156 -38.5 -27.578 1 93.56 965 ARG A N 1
ATOM 7610 C CA . ARG A 1 965 ? -16.297 -39.312 -28.781 1 93.56 965 ARG A CA 1
ATOM 7611 C C . ARG A 1 965 ? -16.234 -40.781 -28.469 1 93.56 965 ARG A C 1
ATOM 7613 O O . ARG A 1 965 ? -16.703 -41.625 -29.25 1 93.56 965 ARG A O 1
ATOM 7620 N N . ASP A 1 966 ? -15.742 -41.188 -27.375 1 92.38 966 ASP A N 1
ATOM 7621 C CA . ASP A 1 966 ? -15.656 -42.594 -26.953 1 92.38 966 ASP A CA 1
ATOM 7622 C C . ASP A 1 966 ? -17.031 -43.219 -26.891 1 92.38 966 ASP A C 1
ATOM 7624 O O . ASP A 1 966 ? -17.156 -44.438 -27.016 1 92.38 966 ASP A O 1
ATOM 7628 N N . LEU A 1 967 ? -18 -42.438 -26.672 1 93.62 967 LEU A N 1
ATOM 7629 C CA . LEU A 1 967 ? -19.359 -42.969 -26.578 1 93.62 967 LEU A CA 1
ATOM 7630 C C . LEU A 1 967 ? -19.812 -43.562 -27.906 1 93.62 967 LEU A C 1
ATOM 7632 O O . LEU A 1 967 ? -20.797 -44.312 -27.953 1 93.62 967 LEU A O 1
ATOM 7636 N N . MET A 1 968 ? -19.109 -43.219 -28.938 1 92.81 968 MET A N 1
ATOM 7637 C CA . MET A 1 968 ? -19.406 -43.844 -30.234 1 92.81 968 MET A CA 1
ATOM 7638 C C . MET A 1 968 ? -19.078 -45.344 -30.219 1 92.81 968 MET A C 1
ATOM 7640 O O . MET A 1 968 ? -19.594 -46.094 -31.047 1 92.81 968 MET A O 1
ATOM 7644 N N . ASN A 1 969 ? -18.281 -45.781 -29.297 1 93.19 969 ASN A N 1
ATOM 7645 C CA . ASN A 1 969 ? -17.891 -47.188 -29.172 1 93.19 969 ASN A CA 1
ATOM 7646 C C . ASN A 1 969 ? -18.609 -47.875 -28.016 1 93.19 969 ASN A C 1
ATOM 7648 O O . ASN A 1 969 ? -18.094 -48.844 -27.438 1 93.19 969 ASN A O 1
ATOM 7652 N N . ARG A 1 970 ? -19.75 -47.469 -27.703 1 95.38 970 ARG A N 1
ATOM 7653 C CA . ARG A 1 970 ? -20.531 -48 -26.594 1 95.38 970 ARG A CA 1
ATOM 7654 C C . ARG A 1 970 ? -21.141 -49.344 -26.984 1 95.38 970 ARG A C 1
ATOM 7656 O O . ARG A 1 970 ? -21.188 -49.719 -28.156 1 95.38 970 ARG A O 1
ATOM 7663 N N . TRP A 1 971 ? -21.641 -50.094 -25.938 1 96.56 971 TRP A N 1
ATOM 7664 C CA . TRP A 1 971 ? -22.375 -51.312 -26.156 1 96.56 971 TRP A CA 1
ATOM 7665 C C . TRP A 1 971 ? -23.703 -51.031 -26.875 1 96.56 971 TRP A C 1
ATOM 7667 O O . TRP A 1 971 ? -24.469 -50.188 -26.453 1 96.56 971 TRP A O 1
ATOM 7677 N N . MET A 1 972 ? -24.016 -51.781 -27.938 1 93.31 972 MET A N 1
ATOM 7678 C CA . MET A 1 972 ? -25.219 -51.562 -28.734 1 93.31 972 MET A CA 1
ATOM 7679 C C . MET A 1 972 ? -26.031 -52.844 -28.844 1 93.31 972 MET A C 1
ATOM 7681 O O . MET A 1 972 ? -27.25 -52.812 -29 1 93.31 972 MET A O 1
ATOM 7685 N N . LYS A 1 973 ? -25.359 -54 -28.859 1 93.25 973 LYS A N 1
ATOM 7686 C CA . LYS A 1 973 ? -26.016 -55.312 -29.016 1 93.25 973 LYS A CA 1
ATOM 7687 C C . LYS A 1 973 ? -25.266 -56.375 -28.25 1 93.25 973 LYS A C 1
ATOM 7689 O O . LYS A 1 973 ? -24.078 -56.219 -27.938 1 93.25 973 LYS A O 1
ATOM 7694 N N . PRO A 1 974 ? -26.016 -57.5 -27.953 1 94.19 974 PRO A N 1
ATOM 7695 C CA . PRO A 1 974 ? -25.328 -58.594 -27.281 1 94.19 974 PRO A CA 1
ATOM 7696 C C . PRO A 1 974 ? -24.078 -59.062 -28.016 1 94.19 974 PRO A C 1
ATOM 7698 O O . PRO A 1 974 ? -24.109 -59.219 -29.25 1 94.19 974 PRO A O 1
ATOM 7701 N N . GLY A 1 975 ? -23 -59.281 -27.375 1 94.94 975 GLY A N 1
ATOM 7702 C CA . GLY A 1 975 ? -21.719 -59.625 -27.969 1 94.94 975 GLY A CA 1
ATOM 7703 C C . GLY A 1 975 ? -20.688 -58.5 -27.844 1 94.94 975 GLY A C 1
ATOM 7704 O O . GLY A 1 975 ? -19.484 -58.75 -27.875 1 94.94 975 GLY A O 1
ATOM 7705 N N . ASP A 1 976 ? -21.219 -57.312 -27.766 1 95.56 976 ASP A N 1
ATOM 7706 C CA . ASP A 1 976 ? -20.344 -56.156 -27.719 1 95.56 976 ASP A CA 1
ATOM 7707 C C . ASP A 1 976 ? -19.562 -56.094 -26.391 1 95.56 976 ASP A C 1
ATOM 7709 O O . ASP A 1 976 ? -18.531 -55.438 -26.312 1 95.56 976 ASP A O 1
ATOM 7713 N N . GLU A 1 977 ? -20.031 -56.625 -25.344 1 94.5 977 GLU A N 1
ATOM 7714 C CA . GLU A 1 977 ? -19.391 -56.625 -24.031 1 94.5 977 GLU A CA 1
ATOM 7715 C C . GLU A 1 977 ? -17.984 -57.219 -24.094 1 94.5 977 GLU A C 1
ATOM 7717 O O . GLU A 1 977 ? -17.172 -56.969 -23.203 1 94.5 977 GLU A O 1
ATOM 7722 N N . ALA A 1 978 ? -17.672 -57.969 -25.203 1 93.19 978 ALA A N 1
ATOM 7723 C CA . ALA A 1 978 ? -16.344 -58.562 -25.375 1 93.19 978 ALA A CA 1
ATOM 7724 C C . ALA A 1 978 ? -15.367 -57.562 -25.969 1 93.19 978 ALA A C 1
ATOM 7726 O O . ALA A 1 978 ? -14.148 -57.75 -25.844 1 93.19 978 ALA A O 1
ATOM 7727 N N . THR A 1 979 ? -15.93 -56.562 -26.562 1 93.12 979 THR A N 1
ATOM 7728 C CA . THR A 1 979 ? -15.031 -55.688 -27.297 1 93.12 979 THR A CA 1
ATOM 7729 C C . THR A 1 979 ? -15 -54.281 -26.672 1 93.12 979 THR A C 1
ATOM 7731 O O . THR A 1 979 ? -14.086 -53.5 -26.938 1 93.12 979 THR A O 1
ATOM 7734 N N . THR A 1 980 ? -16 -53.875 -25.953 1 95.56 980 THR A N 1
ATOM 7735 C CA . THR A 1 980 ? -16.031 -52.562 -25.344 1 95.56 980 THR A CA 1
ATOM 7736 C C . THR A 1 980 ? -16.344 -52.656 -23.859 1 95.56 980 THR A C 1
ATOM 7738 O O . THR A 1 980 ? -16.953 -53.656 -23.406 1 95.56 980 THR A O 1
ATOM 7741 N N . ASN A 1 981 ? -15.875 -51.719 -23.172 1 95.25 981 ASN A N 1
ATOM 7742 C CA . ASN A 1 981 ? -16.234 -51.656 -21.75 1 95.25 981 ASN A CA 1
ATOM 7743 C C . ASN A 1 981 ? -17.094 -50.406 -21.469 1 95.25 981 ASN A C 1
ATOM 7745 O O . ASN A 1 981 ? -17.25 -50.031 -20.312 1 95.25 981 ASN A O 1
ATOM 7749 N N . ILE A 1 982 ? -17.516 -49.688 -22.547 1 96.19 982 ILE A N 1
ATOM 7750 C CA . ILE A 1 982 ? -18.406 -48.562 -22.391 1 96.19 982 ILE A CA 1
ATOM 7751 C C . ILE A 1 982 ? -19.859 -49.031 -22.391 1 96.19 982 ILE A C 1
ATOM 7753 O O . ILE A 1 982 ? -20.328 -49.594 -23.391 1 96.19 982 ILE A O 1
ATOM 7757 N N . PRO A 1 983 ? -20.547 -48.75 -21.359 1 95.44 983 PRO A N 1
ATOM 7758 C CA . PRO A 1 983 ? -21.922 -49.25 -21.219 1 95.44 983 PRO A CA 1
ATOM 7759 C C . PRO A 1 983 ? -22.875 -48.656 -22.266 1 95.44 983 PRO A C 1
ATOM 7761 O O . PRO A 1 983 ? -22.578 -47.625 -22.859 1 95.44 983 PRO A O 1
ATOM 7764 N N . ALA A 1 984 ? -23.984 -49.438 -22.359 1 93.88 984 ALA A N 1
ATOM 7765 C CA . ALA A 1 984 ? -25.078 -48.906 -23.172 1 93.88 984 ALA A CA 1
ATOM 7766 C C . ALA A 1 984 ? -25.719 -47.719 -22.5 1 93.88 984 ALA A C 1
ATOM 7768 O O . ALA A 1 984 ? -25.688 -47.594 -21.266 1 93.88 984 ALA A O 1
ATOM 7769 N N . ILE A 1 985 ? -26.25 -46.844 -23.281 1 91.06 985 ILE A N 1
ATOM 7770 C CA . ILE A 1 985 ? -26.938 -45.688 -22.734 1 91.06 985 ILE A CA 1
ATOM 7771 C C . ILE A 1 985 ? -28.391 -46.062 -22.422 1 91.06 985 ILE A C 1
ATOM 7773 O O . ILE A 1 985 ? -29.141 -46.438 -23.312 1 91.06 985 ILE A O 1
ATOM 7777 N N . MET A 1 986 ? -28.719 -46.031 -21.125 1 87.06 986 MET A N 1
ATOM 7778 C CA . MET A 1 986 ? -30.078 -46.281 -20.688 1 87.06 986 MET A CA 1
ATOM 7779 C C . MET A 1 986 ? -30.594 -45.156 -19.781 1 87.06 986 MET A C 1
ATOM 7781 O O . MET A 1 986 ? -29.891 -44.719 -18.875 1 87.06 986 MET A O 1
ATOM 7785 N N . GLY A 1 987 ? -31.703 -44.656 -20.094 1 78.38 987 GLY A N 1
ATOM 7786 C CA . GLY A 1 987 ? -32.344 -43.625 -19.25 1 78.38 987 GLY A CA 1
ATOM 7787 C C . GLY A 1 987 ? -33.531 -44.156 -18.484 1 78.38 987 GLY A C 1
ATOM 7788 O O . GLY A 1 987 ? -33.812 -45.375 -18.5 1 78.38 987 GLY A O 1
ATOM 7789 N N . SER A 1 988 ? -34.219 -43.281 -17.828 1 78.81 988 SER A N 1
ATOM 7790 C CA . SER A 1 988 ? -35.344 -43.656 -16.969 1 78.81 988 SER A CA 1
ATOM 7791 C C . SER A 1 988 ? -36.469 -44.281 -17.781 1 78.81 988 SER A C 1
ATOM 7793 O O . SER A 1 988 ? -37.312 -44.969 -17.25 1 78.81 988 SER A O 1
ATOM 7795 N N . GLY A 1 989 ? -36.5 -44 -19.047 1 77.69 989 GLY A N 1
ATOM 7796 C CA . GLY A 1 989 ? -37.531 -44.594 -19.906 1 77.69 989 GLY A CA 1
ATOM 7797 C C . GLY A 1 989 ? -37.312 -46.062 -20.156 1 77.69 989 GLY A C 1
ATOM 7798 O O . GLY A 1 989 ? -38.219 -46.781 -20.562 1 77.69 989 GLY A O 1
ATOM 7799 N N . ASN A 1 990 ? -36.188 -46.5 -19.844 1 83.44 990 ASN A N 1
ATOM 7800 C CA . ASN A 1 990 ? -35.844 -47.906 -20.016 1 83.44 990 ASN A CA 1
ATOM 7801 C C . ASN A 1 990 ? -36.188 -48.719 -18.766 1 83.44 990 ASN A C 1
ATOM 7803 O O . ASN A 1 990 ? -35.719 -48.406 -17.672 1 83.44 990 ASN A O 1
ATOM 7807 N N . ILE A 1 991 ? -36.938 -49.75 -18.891 1 84.38 991 ILE A N 1
ATOM 7808 C CA . ILE A 1 991 ? -37.438 -50.562 -17.781 1 84.38 991 ILE A CA 1
ATOM 7809 C C . ILE A 1 991 ? -36.281 -51.219 -17.047 1 84.38 991 ILE A C 1
ATOM 7811 O O . ILE A 1 991 ? -36.281 -51.344 -15.812 1 84.38 991 ILE A O 1
ATOM 7815 N N . ASN A 1 992 ? -35.312 -51.656 -17.797 1 85.94 992 ASN A N 1
ATOM 7816 C CA . ASN A 1 992 ? -34.156 -52.312 -17.172 1 85.94 992 ASN A CA 1
ATOM 7817 C C . ASN A 1 992 ? -33.375 -51.312 -16.312 1 85.94 992 ASN A C 1
ATOM 7819 O O . ASN A 1 992 ? -32.844 -51.688 -15.258 1 85.94 992 ASN A O 1
ATOM 7823 N N . PHE A 1 993 ? -33.25 -50.094 -16.812 1 86.62 993 PHE A N 1
ATOM 7824 C CA . PHE A 1 993 ? -32.594 -49.062 -16.031 1 86.62 993 PHE A CA 1
ATOM 7825 C C . PHE A 1 993 ? -33.281 -48.875 -14.688 1 86.62 993 PHE A C 1
ATOM 7827 O O . PHE A 1 993 ? -32.625 -48.844 -13.641 1 86.62 993 PHE A O 1
ATOM 7834 N N . ARG A 1 994 ? -34.562 -48.688 -14.562 1 83 994 ARG A N 1
ATOM 7835 C CA . ARG A 1 994 ? -35.344 -48.406 -13.367 1 83 994 ARG A CA 1
ATOM 7836 C C . ARG A 1 994 ? -35.25 -49.594 -12.383 1 83 994 ARG A C 1
ATOM 7838 O O . ARG A 1 994 ? -35.25 -49.375 -11.172 1 83 994 ARG A O 1
ATOM 7845 N N . LEU A 1 995 ? -35.156 -50.75 -12.984 1 81.88 995 LEU A N 1
ATOM 7846 C CA . LEU A 1 995 ? -35.25 -51.938 -12.133 1 81.88 995 LEU A CA 1
ATOM 7847 C C . LEU A 1 995 ? -33.875 -52.344 -11.602 1 81.88 995 LEU A C 1
ATOM 7849 O O . LEU A 1 995 ? -33.75 -52.781 -10.461 1 81.88 995 LEU A O 1
ATOM 7853 N N . TYR A 1 996 ? -32.875 -52.094 -12.516 1 83.81 996 TYR A N 1
ATOM 7854 C CA . TYR A 1 996 ? -31.625 -52.781 -12.164 1 83.81 996 TYR A CA 1
ATOM 7855 C C . TYR A 1 996 ? -30.5 -51.781 -11.977 1 83.81 996 TYR A C 1
ATOM 7857 O O . TYR A 1 996 ? -29.5 -52.062 -11.328 1 83.81 996 TYR A O 1
ATOM 7865 N N . TYR A 1 997 ? -30.594 -50.562 -12.5 1 86 997 TYR A N 1
ATOM 7866 C CA . TYR A 1 997 ? -29.391 -49.719 -12.57 1 86 997 TYR A CA 1
ATOM 7867 C C . TYR A 1 997 ? -29.641 -48.344 -11.945 1 86 997 TYR A C 1
ATOM 7869 O O . TYR A 1 997 ? -28.703 -47.594 -11.711 1 86 997 TYR A O 1
ATOM 7877 N N . ALA A 1 998 ? -30.781 -47.938 -11.617 1 79.12 998 ALA A N 1
ATOM 7878 C CA . ALA A 1 998 ? -31.141 -46.594 -11.148 1 79.12 998 ALA A CA 1
ATOM 7879 C C . ALA A 1 998 ? -30.594 -46.344 -9.734 1 79.12 998 ALA A C 1
ATOM 7881 O O . ALA A 1 998 ? -30.203 -45.219 -9.398 1 79.12 998 ALA A O 1
ATOM 7882 N N . ASN A 1 999 ? -30.625 -47.344 -8.992 1 77.94 999 ASN A N 1
ATOM 7883 C CA . ASN A 1 999 ? -30.188 -47.219 -7.605 1 77.94 999 ASN A CA 1
ATOM 7884 C C . ASN A 1 999 ? -29.375 -48.438 -7.152 1 77.94 999 ASN A C 1
ATOM 7886 O O . ASN A 1 999 ? -29.719 -49.562 -7.473 1 77.94 999 ASN A O 1
ATOM 7890 N N . HIS A 1 1000 ? -28.375 -47.969 -6.512 1 77.38 1000 HIS A N 1
ATOM 7891 C CA . HIS A 1 1000 ? -27.641 -49.031 -5.828 1 77.38 1000 HIS A CA 1
ATOM 7892 C C . HIS A 1 1000 ? -28.484 -49.656 -4.719 1 77.38 1000 HIS A C 1
ATOM 7894 O O . HIS A 1 1000 ? -29.328 -48.969 -4.117 1 77.38 1000 HIS A O 1
ATOM 7900 N N . TRP A 1 1001 ? -28.359 -50.812 -4.465 1 69.19 1001 TRP A N 1
ATOM 7901 C CA . TRP A 1 1001 ? -29.203 -51.5 -3.482 1 69.19 1001 TRP A CA 1
ATOM 7902 C C . TRP A 1 1001 ? -29.094 -50.844 -2.113 1 69.19 1001 TRP A C 1
ATOM 7904 O O . TRP A 1 1001 ? -30.047 -50.844 -1.33 1 69.19 1001 TRP A O 1
ATOM 7914 N N . GLY A 1 1002 ? -27.953 -50.219 -1.86 1 64.25 1002 GLY A N 1
ATOM 7915 C CA . GLY A 1 1002 ? -27.766 -49.531 -0.586 1 64.25 1002 GLY A CA 1
ATOM 7916 C C . GLY A 1 1002 ? -28.594 -48.25 -0.461 1 64.25 1002 GLY A C 1
ATOM 7917 O O . GLY A 1 1002 ? -28.812 -47.75 0.645 1 64.25 1002 GLY A O 1
ATOM 7918 N N . ASP A 1 1003 ? -28.906 -47.5 -1.559 1 60.38 1003 ASP A N 1
ATOM 7919 C CA . ASP A 1 1003 ? -29.656 -46.25 -1.537 1 60.38 1003 ASP A CA 1
ATOM 7920 C C . ASP A 1 1003 ? -31.172 -46.5 -1.474 1 60.38 1003 ASP A C 1
ATOM 7922 O O . ASP A 1 1003 ? -31.953 -45.562 -1.331 1 60.38 1003 ASP A O 1
ATOM 7926 N N . ASN A 1 1004 ? -31.734 -47.656 -1.86 1 47.5 1004 ASN A N 1
ATOM 7927 C CA . ASN A 1 1004 ? -33.156 -47.906 -1.983 1 47.5 1004 ASN A CA 1
ATOM 7928 C C . ASN A 1 1004 ? -33.906 -47.594 -0.68 1 47.5 1004 ASN A C 1
ATOM 7930 O O . ASN A 1 1004 ? -33.688 -48.281 0.326 1 47.5 1004 ASN A O 1
ATOM 7934 N N . GLN A 1 1005 ? -34.375 -46.469 -0.553 1 44.41 1005 GLN A N 1
ATOM 7935 C CA . GLN A 1 1005 ? -35.281 -46.062 0.527 1 44.41 1005 GLN A CA 1
ATOM 7936 C C . GLN A 1 1005 ? -36.25 -47.156 0.9 1 44.41 1005 GLN A C 1
ATOM 7938 O O . GLN A 1 1005 ? -36.781 -47.188 2.02 1 44.41 1005 GLN A O 1
ATOM 7943 N N . ASN A 1 1006 ? -36.969 -47.688 -0.077 1 39.5 1006 ASN A N 1
ATOM 7944 C CA . ASN A 1 1006 ? -38.094 -48.625 0.203 1 39.5 1006 ASN A CA 1
ATOM 7945 C C . ASN A 1 1006 ? -37.594 -49.938 0.787 1 39.5 1006 ASN A C 1
ATOM 7947 O O . ASN A 1 1006 ? -38.375 -50.875 0.979 1 39.5 1006 ASN A O 1
ATOM 7951 N N . THR A 1 1007 ? -36.438 -50.344 0.459 1 36.59 1007 THR A N 1
ATOM 7952 C CA . THR A 1 1007 ? -36.094 -51.562 1.169 1 36.59 1007 THR A CA 1
ATOM 7953 C C . THR A 1 1007 ? -35.875 -51.281 2.652 1 36.59 1007 THR A C 1
ATOM 7955 O O . THR A 1 1007 ? -35.594 -50.125 3.039 1 36.59 1007 THR A O 1
ATOM 7958 N N . ILE A 1 1008 ? -36.344 -52.125 3.477 1 36.81 1008 ILE A N 1
ATOM 7959 C CA . ILE A 1 1008 ? -36.188 -52.25 4.922 1 36.81 1008 ILE A CA 1
ATOM 7960 C C . ILE A 1 1008 ? -34.781 -51.781 5.324 1 36.81 1008 ILE A C 1
ATOM 7962 O O . ILE A 1 1008 ? -34.469 -51.656 6.512 1 36.81 1008 ILE A O 1
ATOM 7966 N N . TRP A 1 1009 ? -33.812 -51.844 4.438 1 37.19 1009 TRP A N 1
ATOM 7967 C CA . TRP A 1 1009 ? -32.438 -51.594 4.867 1 37.19 1009 TRP A CA 1
ATOM 7968 C C . TRP A 1 1009 ? -32.125 -50.094 4.805 1 37.19 1009 TRP A C 1
ATOM 7970 O O . TRP A 1 1009 ? -31.656 -49.594 3.787 1 37.19 1009 TRP A O 1
ATOM 7980 N N . LYS A 1 1010 ? -32.875 -49.156 5.105 1 41.91 1010 LYS A N 1
ATOM 7981 C CA . LYS A 1 1010 ? -32.844 -47.719 5.391 1 41.91 1010 LYS A CA 1
ATOM 7982 C C . LYS A 1 1010 ? -31.469 -47.312 5.914 1 41.91 1010 LYS A C 1
ATOM 7984 O O . LYS A 1 1010 ? -31.094 -46.156 5.828 1 41.91 1010 LYS A O 1
ATOM 7989 N N . THR A 1 1011 ? -30.891 -48.062 6.691 1 40.44 1011 THR A N 1
ATOM 7990 C CA . THR A 1 1011 ? -29.828 -47.594 7.582 1 40.44 1011 THR A CA 1
ATOM 7991 C C . THR A 1 1011 ? -28.469 -47.688 6.906 1 40.44 1011 THR A C 1
ATOM 7993 O O . THR A 1 1011 ? -27.438 -47.531 7.559 1 40.44 1011 THR A O 1
ATOM 7996 N N . GLY A 1 1012 ? -28.297 -48.312 5.711 1 44.44 1012 GLY A N 1
ATOM 7997 C CA . GLY A 1 1012 ? -26.859 -48.469 5.531 1 44.44 1012 GLY A CA 1
ATOM 7998 C C . GLY A 1 1012 ? -26.203 -47.219 4.98 1 44.44 1012 GLY A C 1
ATOM 7999 O O . GLY A 1 1012 ? -26.859 -46.375 4.402 1 44.44 1012 GLY A O 1
ATOM 8000 N N . PRO A 1 1013 ? -25.047 -46.875 5.402 1 47.94 1013 PRO A N 1
ATOM 8001 C CA . PRO A 1 1013 ? -24.25 -45.656 5.156 1 47.94 1013 PRO A CA 1
ATOM 8002 C C . PRO A 1 1013 ? -23.969 -45.438 3.672 1 47.94 1013 PRO A C 1
ATOM 8004 O O . PRO A 1 1013 ? -23.359 -44.438 3.303 1 47.94 1013 PRO A O 1
ATOM 8007 N N . VAL A 1 1014 ? -24.297 -46.469 2.795 1 52.03 1014 VAL A N 1
ATOM 8008 C CA . VAL A 1 1014 ? -23.656 -46.25 1.506 1 52.03 1014 VAL A CA 1
ATOM 8009 C C . VAL A 1 1014 ? -24.641 -45.594 0.54 1 52.03 1014 VAL A C 1
ATOM 8011 O O . VAL A 1 1014 ? -25.641 -46.219 0.168 1 52.03 1014 VAL A O 1
ATOM 8014 N N . THR A 1 1015 ? -24.906 -44.375 0.471 1 53.56 1015 THR A N 1
ATOM 8015 C CA . THR A 1 1015 ? -25.625 -43.75 -0.625 1 53.56 1015 THR A CA 1
ATOM 8016 C C . THR A 1 1015 ? -24.688 -43.469 -1.799 1 53.56 1015 THR A C 1
ATOM 8018 O O . THR A 1 1015 ? -23.812 -42.594 -1.701 1 53.56 1015 THR A O 1
ATOM 8021 N N . THR A 1 1016 ? -24.406 -44.531 -2.711 1 57.44 1016 THR A N 1
ATOM 8022 C CA . THR A 1 1016 ? -23.406 -44.375 -3.762 1 57.44 1016 THR A CA 1
ATOM 8023 C C . THR A 1 1016 ? -24.047 -43.781 -5.02 1 57.44 1016 THR A C 1
ATOM 8025 O O . THR A 1 1016 ? -23.344 -43.469 -5.988 1 57.44 1016 THR A O 1
ATOM 8028 N N . GLY A 1 1017 ? -25.312 -43.531 -5.102 1 65.62 1017 GLY A N 1
ATOM 8029 C CA . GLY A 1 1017 ? -25.984 -43 -6.285 1 65.62 1017 GLY A CA 1
ATOM 8030 C C . GLY A 1 1017 ? -26.359 -44.062 -7.285 1 65.62 1017 GLY A C 1
ATOM 8031 O O . GLY A 1 1017 ? -26.688 -45.188 -6.898 1 65.62 1017 GLY A O 1
ATOM 8032 N N . ASN A 1 1018 ? -26.5 -43.906 -8.742 1 79.62 1018 ASN A N 1
ATOM 8033 C CA . ASN A 1 1018 ? -26.875 -44.875 -9.781 1 79.62 1018 ASN A CA 1
ATOM 8034 C C . ASN A 1 1018 ? -25.656 -45.594 -10.352 1 79.62 1018 ASN A C 1
ATOM 8036 O O . ASN A 1 1018 ? -24.516 -45.125 -10.172 1 79.62 1018 ASN A O 1
ATOM 8040 N N . TYR A 1 1019 ? -25.812 -46.688 -11 1 86.38 1019 TYR A N 1
ATOM 8041 C CA . TYR A 1 1019 ? -24.75 -47.562 -11.477 1 86.38 1019 TYR A CA 1
ATOM 8042 C C . TYR A 1 1019 ? -23.938 -46.906 -12.578 1 86.38 1019 TYR A C 1
ATOM 8044 O O . TYR A 1 1019 ? -22.781 -47.281 -12.82 1 86.38 1019 TYR A O 1
ATOM 8052 N N . TYR A 1 1020 ? -24.484 -45.938 -13.266 1 88.06 1020 TYR A N 1
ATOM 8053 C CA . TYR A 1 1020 ? -23.75 -45.25 -14.297 1 88.06 1020 TYR A CA 1
ATOM 8054 C C . TYR A 1 1020 ? -22.781 -44.25 -13.688 1 88.06 1020 TYR A C 1
ATOM 8056 O O . TYR A 1 1020 ? -21.672 -44.031 -14.203 1 88.06 1020 TYR A O 1
ATOM 8064 N N . THR A 1 1021 ? -23.219 -43.625 -12.648 1 85.94 1021 THR A N 1
ATOM 8065 C CA . THR A 1 1021 ? -22.281 -42.781 -11.891 1 85.94 1021 THR A CA 1
ATOM 8066 C C . THR A 1 1021 ? -21.141 -43.656 -11.328 1 85.94 1021 THR A C 1
ATOM 8068 O O . THR A 1 1021 ? -19.984 -43.219 -11.32 1 85.94 1021 THR A O 1
ATOM 8071 N N . MET A 1 1022 ? -21.547 -44.781 -10.859 1 89.25 1022 MET A N 1
ATOM 8072 C CA . MET A 1 1022 ? -20.547 -45.688 -10.344 1 89.25 1022 MET A CA 1
ATOM 8073 C C . MET A 1 1022 ? -19.547 -46.062 -11.43 1 89.25 1022 MET A C 1
ATOM 8075 O O . MET A 1 1022 ? -18.359 -46.25 -11.156 1 89.25 1022 MET A O 1
ATOM 8079 N N . TYR A 1 1023 ? -20.016 -46.312 -12.602 1 92.31 1023 TYR A N 1
ATOM 8080 C CA . TYR A 1 1023 ? -19.125 -46.625 -13.711 1 92.31 1023 TYR A CA 1
ATOM 8081 C C . TYR A 1 1023 ? -18.062 -45.531 -13.898 1 92.31 1023 TYR A C 1
ATOM 8083 O O . TYR A 1 1023 ? -16.891 -45.812 -14.078 1 92.31 1023 TYR A O 1
ATOM 8091 N N . ASP A 1 1024 ? -18.469 -44.281 -13.914 1 91.25 1024 ASP A N 1
ATOM 8092 C CA . ASP A 1 1024 ? -17.562 -43.156 -14.094 1 91.25 1024 ASP A CA 1
ATOM 8093 C C . ASP A 1 1024 ? -16.5 -43.156 -12.992 1 91.25 1024 ASP A C 1
ATOM 8095 O O . ASP A 1 1024 ? -15.406 -42.594 -13.188 1 91.25 1024 ASP A O 1
ATOM 8099 N N . TYR A 1 1025 ? -16.797 -43.688 -11.828 1 92.31 1025 TYR A N 1
ATOM 8100 C CA . TYR A 1 1025 ? -15.859 -43.75 -10.711 1 92.31 1025 TYR A CA 1
ATOM 8101 C C . TYR A 1 1025 ? -15.305 -45.156 -10.539 1 92.31 1025 TYR A C 1
ATOM 8103 O O . TYR A 1 1025 ? -14.82 -45.5 -9.461 1 92.31 1025 TYR A O 1
ATOM 8111 N N . SER A 1 1026 ? -15.352 -45.969 -11.547 1 94.19 1026 SER A N 1
ATOM 8112 C CA . SER A 1 1026 ? -14.938 -47.375 -11.445 1 94.19 1026 SER A CA 1
ATOM 8113 C C . SER A 1 1026 ? -13.523 -47.562 -11.961 1 94.19 1026 SER A C 1
ATOM 8115 O O . SER A 1 1026 ? -12.938 -46.656 -12.539 1 94.19 1026 SER A O 1
ATOM 8117 N N . SER A 1 1027 ? -12.992 -48.75 -11.812 1 95.38 1027 SER A N 1
ATOM 8118 C CA . SER A 1 1027 ? -11.648 -49.125 -12.227 1 95.38 1027 SER A CA 1
ATOM 8119 C C . SER A 1 1027 ? -11.508 -49.094 -13.75 1 95.38 1027 SER A C 1
ATOM 8121 O O . SER A 1 1027 ? -10.398 -48.969 -14.273 1 95.38 1027 SER A O 1
ATOM 8123 N N . ALA A 1 1028 ? -12.641 -49.188 -14.469 1 94.69 1028 ALA A N 1
ATOM 8124 C CA . ALA A 1 1028 ? -12.602 -49.125 -15.93 1 94.69 1028 ALA A CA 1
ATOM 8125 C C . ALA A 1 1028 ? -12.18 -47.75 -16.422 1 94.69 1028 ALA A C 1
ATOM 8127 O O . ALA A 1 1028 ? -11.734 -47.594 -17.562 1 94.69 1028 ALA A O 1
ATOM 8128 N N . ARG A 1 1029 ? -12.32 -46.812 -15.602 1 94.31 1029 ARG A N 1
ATOM 8129 C CA . ARG A 1 1029 ? -12.062 -45.438 -16 1 94.31 1029 ARG A CA 1
ATOM 8130 C C . ARG A 1 1029 ? -10.727 -44.938 -15.453 1 94.31 1029 ARG A C 1
ATOM 8132 O O . ARG A 1 1029 ? -10.438 -43.75 -15.492 1 94.31 1029 ARG A O 1
ATOM 8139 N N . VAL A 1 1030 ? -9.938 -45.781 -14.859 1 95.69 1030 VAL A N 1
ATOM 8140 C CA . VAL A 1 1030 ? -8.641 -45.406 -14.289 1 95.69 1030 VAL A CA 1
ATOM 8141 C C . VAL A 1 1030 ? -7.531 -45.719 -15.297 1 95.69 1030 VAL A C 1
ATOM 8143 O O . VAL A 1 1030 ? -7.508 -46.812 -15.891 1 95.69 1030 VAL A O 1
ATOM 8146 N N . VAL A 1 1031 ? -6.688 -44.75 -15.586 1 95 1031 VAL A N 1
ATOM 8147 C CA . VAL A 1 1031 ? -5.586 -44.938 -16.531 1 95 1031 VAL A CA 1
ATOM 8148 C C . VAL A 1 1031 ? -4.293 -44.406 -15.914 1 95 1031 VAL A C 1
ATOM 8150 O O . VAL A 1 1031 ? -4.32 -43.688 -14.906 1 95 1031 VAL A O 1
ATOM 8153 N N . SER A 1 1032 ? -3.232 -44.781 -16.516 1 95.12 1032 SER A N 1
ATOM 8154 C CA . SER A 1 1032 ? -1.934 -44.281 -16.078 1 95.12 1032 SER A CA 1
ATOM 8155 C C . SER A 1 1032 ? -1.753 -42.812 -16.453 1 95.12 1032 SER A C 1
ATOM 8157 O O . SER A 1 1032 ? -2.146 -42.375 -17.547 1 95.12 1032 SER A O 1
ATOM 8159 N N . ALA A 1 1033 ? -1.176 -42.062 -15.578 1 94 1033 ALA A N 1
ATOM 8160 C CA . ALA A 1 1033 ? -0.856 -40.656 -15.844 1 94 1033 ALA A CA 1
ATOM 8161 C C . ALA A 1 1033 ? 0.641 -40.469 -16.078 1 94 1033 ALA A C 1
ATOM 8163 O O . ALA A 1 1033 ? 1.176 -39.375 -15.875 1 94 1033 ALA A O 1
ATOM 8164 N N . ASP A 1 1034 ? 1.364 -41.438 -16.453 1 95.25 1034 ASP A N 1
ATOM 8165 C CA . ASP A 1 1034 ? 2.789 -41.375 -16.766 1 95.25 1034 ASP A CA 1
ATOM 8166 C C . ASP A 1 1034 ? 3.039 -40.562 -18.047 1 95.25 1034 ASP A C 1
ATOM 8168 O O . ASP A 1 1034 ? 2.266 -40.656 -19 1 95.25 1034 ASP A O 1
ATOM 8172 N N . TYR A 1 1035 ? 4.129 -39.812 -18.031 1 93.94 1035 TYR A N 1
ATOM 8173 C CA . TYR A 1 1035 ? 4.457 -39.125 -19.266 1 93.94 1035 TYR A CA 1
ATOM 8174 C C . TYR A 1 1035 ? 5.93 -38.719 -19.312 1 93.94 1035 TYR A C 1
ATOM 8176 O O . TYR A 1 1035 ? 6.605 -38.719 -18.281 1 93.94 1035 TYR A O 1
ATOM 8184 N N . VAL A 1 1036 ? 6.434 -38.5 -20.484 1 95.94 1036 VAL A N 1
ATOM 8185 C CA . VAL A 1 1036 ? 7.707 -37.875 -20.797 1 95.94 1036 VAL A CA 1
ATOM 8186 C C . VAL A 1 1036 ? 7.465 -36.625 -21.656 1 95.94 1036 VAL A C 1
ATOM 8188 O O . VAL A 1 1036 ? 6.664 -36.656 -22.594 1 95.94 1036 VAL A O 1
ATOM 8191 N N . LYS A 1 1037 ? 8.031 -35.625 -21.297 1 94.5 1037 LYS A N 1
ATOM 8192 C CA . LYS A 1 1037 ? 7.766 -34.344 -21.969 1 94.5 1037 LYS A CA 1
ATOM 8193 C C . LYS A 1 1037 ? 9.07 -33.688 -22.391 1 94.5 1037 LYS A C 1
ATOM 8195 O O . LYS A 1 1037 ? 10.039 -33.656 -21.641 1 94.5 1037 LYS A O 1
ATOM 8200 N N . LEU A 1 1038 ? 9.102 -33.188 -23.656 1 96.56 1038 LEU A N 1
ATOM 8201 C CA . LEU A 1 1038 ? 10.156 -32.25 -24.047 1 96.56 1038 LEU A CA 1
ATOM 8202 C C . LEU A 1 1038 ? 9.883 -30.859 -23.516 1 96.56 1038 LEU A C 1
ATOM 8204 O O . LEU A 1 1038 ? 9.203 -30.062 -24.172 1 96.56 1038 LEU A O 1
ATOM 8208 N N . SER A 1 1039 ? 10.445 -30.625 -22.469 1 93.69 1039 SER A N 1
ATOM 8209 C CA . SER A 1 1039 ? 10.148 -29.406 -21.719 1 93.69 1039 SER A CA 1
ATOM 8210 C C . SER A 1 1039 ? 10.781 -28.188 -22.375 1 93.69 1039 SER A C 1
ATOM 8212 O O . SER A 1 1039 ? 10.133 -27.156 -22.562 1 93.69 1039 SER A O 1
ATOM 8214 N N . THR A 1 1040 ? 12.07 -28.297 -22.672 1 95.56 1040 THR A N 1
ATOM 8215 C CA . THR A 1 1040 ? 12.734 -27.125 -23.234 1 95.56 1040 THR A CA 1
ATOM 8216 C C . THR A 1 1040 ? 13.664 -27.547 -24.375 1 95.56 1040 THR A C 1
ATOM 8218 O O . THR A 1 1040 ? 14.289 -28.609 -24.312 1 95.56 1040 THR A O 1
ATOM 8221 N N . LEU A 1 1041 ? 13.727 -26.812 -25.422 1 97.25 1041 LEU A N 1
ATOM 8222 C CA . LEU A 1 1041 ? 14.68 -26.844 -26.516 1 97.25 1041 LEU A CA 1
ATOM 8223 C C . LEU A 1 1041 ? 15.172 -25.438 -26.844 1 97.25 1041 LEU A C 1
ATOM 8225 O O . LEU A 1 1041 ? 14.383 -24.562 -27.219 1 97.25 1041 LEU A O 1
ATOM 8229 N N . SER A 1 1042 ? 16.453 -25.25 -26.672 1 96.88 1042 SER A N 1
ATOM 8230 C CA . SER A 1 1042 ? 16.953 -23.891 -26.844 1 96.88 1042 SER A CA 1
ATOM 8231 C C . SER A 1 1042 ? 18.172 -23.875 -27.766 1 96.88 1042 SER A C 1
ATOM 8233 O O . SER A 1 1042 ? 19 -24.781 -27.719 1 96.88 1042 SER A O 1
ATOM 8235 N N . LEU A 1 1043 ? 18.297 -22.859 -28.594 1 97.5 1043 LEU A N 1
ATOM 8236 C CA . LEU A 1 1043 ? 19.438 -22.578 -29.469 1 97.5 1043 LEU A CA 1
ATOM 8237 C C . LEU A 1 1043 ? 19.969 -21.172 -29.234 1 97.5 1043 LEU A C 1
ATOM 8239 O O . LEU A 1 1043 ? 19.234 -20.188 -29.406 1 97.5 1043 LEU A O 1
ATOM 8243 N N . THR A 1 1044 ? 21.203 -21.094 -28.844 1 96.44 1044 THR A N 1
ATOM 8244 C CA . THR A 1 1044 ? 21.812 -19.812 -28.547 1 96.44 1044 THR A CA 1
ATOM 8245 C C . THR A 1 1044 ? 22.984 -19.531 -29.484 1 96.44 1044 THR A C 1
ATOM 8247 O O . THR A 1 1044 ? 23.781 -20.406 -29.766 1 96.44 1044 THR A O 1
ATOM 8250 N N . TYR A 1 1045 ? 23.047 -18.375 -30 1 96.75 1045 TYR A N 1
ATOM 8251 C CA . TYR A 1 1045 ? 24.188 -17.875 -30.75 1 96.75 1045 TYR A CA 1
ATOM 8252 C C . TYR A 1 1045 ? 24.906 -16.766 -29.984 1 96.75 1045 TYR A C 1
ATOM 8254 O O . TYR A 1 1045 ? 24.328 -15.719 -29.703 1 96.75 1045 TYR A O 1
ATOM 8262 N N . GLU A 1 1046 ? 26.156 -17.031 -29.703 1 92.69 1046 GLU A N 1
ATOM 8263 C CA . GLU A 1 1046 ? 27 -16.062 -29.031 1 92.69 1046 GLU A CA 1
ATOM 8264 C C . GLU A 1 1046 ? 27.906 -15.344 -30.031 1 92.69 1046 GLU A C 1
ATOM 8266 O O . GLU A 1 1046 ? 28.734 -15.977 -30.688 1 92.69 1046 GLU A O 1
ATOM 8271 N N . PHE A 1 1047 ? 27.875 -14.07 -30 1 93.06 1047 PHE A N 1
ATOM 8272 C CA . PHE A 1 1047 ? 28.688 -13.312 -30.938 1 93.06 1047 PHE A CA 1
ATOM 8273 C C . PHE A 1 1047 ? 30.141 -13.312 -30.516 1 93.06 1047 PHE A C 1
ATOM 8275 O O . PHE A 1 1047 ? 30.453 -13.25 -29.328 1 93.06 1047 PHE A O 1
ATOM 8282 N N . THR A 1 1048 ? 31.078 -13.305 -31.469 1 89.38 1048 THR A N 1
ATOM 8283 C CA . THR A 1 1048 ? 32.5 -13.375 -31.203 1 89.38 1048 THR A CA 1
ATOM 8284 C C . THR A 1 1048 ? 33.062 -12.008 -30.781 1 89.38 1048 THR A C 1
ATOM 8286 O O . THR A 1 1048 ? 32.406 -10.984 -30.984 1 89.38 1048 THR A O 1
ATOM 8289 N N . ALA A 1 1049 ? 34.188 -12.078 -30.188 1 83.94 1049 ALA A N 1
ATOM 8290 C CA . ALA A 1 1049 ? 34.812 -10.844 -29.734 1 83.94 1049 ALA A CA 1
ATOM 8291 C C . ALA A 1 1049 ? 35.031 -9.867 -30.891 1 83.94 1049 ALA A C 1
ATOM 8293 O O . ALA A 1 1049 ? 34.906 -8.656 -30.719 1 83.94 1049 ALA A O 1
ATOM 8294 N N . LYS A 1 1050 ? 35.438 -10.367 -32.062 1 86.25 1050 LYS A N 1
ATOM 8295 C CA . LYS A 1 1050 ? 35.656 -9.523 -33.219 1 86.25 1050 LYS A CA 1
ATOM 8296 C C . LYS A 1 1050 ? 34.375 -8.805 -33.625 1 86.25 1050 LYS A C 1
ATOM 8298 O O . LYS A 1 1050 ? 34.406 -7.621 -33.969 1 86.25 1050 LYS A O 1
ATOM 8303 N N . GLN A 1 1051 ? 33.375 -9.523 -33.594 1 89.56 1051 GLN A N 1
ATOM 8304 C CA . GLN A 1 1051 ? 32.062 -8.945 -33.938 1 89.56 1051 GLN A CA 1
ATOM 8305 C C . GLN A 1 1051 ? 31.656 -7.91 -32.906 1 89.56 1051 GLN A C 1
ATOM 8307 O O . GLN A 1 1051 ? 31.094 -6.863 -33.25 1 89.56 1051 GLN A O 1
ATOM 8312 N N . LEU A 1 1052 ? 31.891 -8.203 -31.672 1 89.75 1052 LEU A N 1
ATOM 8313 C CA . LEU A 1 1052 ? 31.5 -7.344 -30.562 1 89.75 1052 LEU A CA 1
ATOM 8314 C C . LEU A 1 1052 ? 32.281 -6.031 -30.594 1 89.75 1052 LEU A C 1
ATOM 8316 O O . LEU A 1 1052 ? 31.734 -4.977 -30.25 1 89.75 1052 LEU A O 1
ATOM 8320 N N . ALA A 1 1053 ? 33.531 -6.141 -30.875 1 86.62 1053 ALA A N 1
ATOM 8321 C CA . ALA A 1 1053 ? 34.344 -4.941 -30.953 1 86.62 1053 ALA A CA 1
ATOM 8322 C C . ALA A 1 1053 ? 33.781 -3.957 -31.984 1 86.62 1053 ALA A C 1
ATOM 8324 O O . ALA A 1 1053 ? 33.844 -2.742 -31.781 1 86.62 1053 ALA A O 1
ATOM 8325 N N . ARG A 1 1054 ? 33.312 -4.5 -33 1 88.25 1054 ARG A N 1
ATOM 8326 C CA . ARG A 1 1054 ? 32.719 -3.656 -34.031 1 88.25 1054 ARG A CA 1
ATOM 8327 C C . ARG A 1 1054 ? 31.453 -2.975 -33.531 1 88.25 1054 ARG A C 1
ATOM 8329 O O . ARG A 1 1054 ? 31.156 -1.838 -33.906 1 88.25 1054 ARG A O 1
ATOM 8336 N N . LEU A 1 1055 ? 30.812 -3.672 -32.719 1 89.88 1055 LEU A N 1
ATOM 8337 C CA . LEU A 1 1055 ? 29.547 -3.164 -32.219 1 89.88 1055 LEU A CA 1
ATOM 8338 C C . LEU A 1 1055 ? 29.719 -2.428 -30.906 1 89.88 1055 LEU A C 1
ATOM 8340 O O . LEU A 1 1055 ? 28.781 -1.814 -30.391 1 89.88 1055 LEU A O 1
ATOM 8344 N N . LYS A 1 1056 ? 30.906 -2.438 -30.266 1 84.19 1056 LYS A N 1
ATOM 8345 C CA . LYS A 1 1056 ? 31.234 -1.822 -28.984 1 84.19 1056 LYS A CA 1
ATOM 8346 C C . LYS A 1 1056 ? 30.359 -2.389 -27.859 1 84.19 1056 LYS A C 1
ATOM 8348 O O . LYS A 1 1056 ? 29.766 -1.634 -27.094 1 84.19 1056 LYS A O 1
ATOM 8353 N N . LEU A 1 1057 ? 30.172 -3.658 -28.016 1 89.81 1057 LEU A N 1
ATOM 8354 C CA . LEU A 1 1057 ? 29.438 -4.391 -27 1 89.81 1057 LEU A CA 1
ATOM 8355 C C . LEU A 1 1057 ? 30.328 -5.402 -26.281 1 89.81 1057 LEU A C 1
ATOM 8357 O O . LEU A 1 1057 ? 31.312 -5.867 -26.859 1 89.81 1057 LEU A O 1
ATOM 8361 N N . ASP A 1 1058 ? 30 -5.629 -25.047 1 83.81 1058 ASP A N 1
ATOM 8362 C CA . ASP A 1 1058 ? 30.766 -6.621 -24.297 1 83.81 1058 ASP A CA 1
ATOM 8363 C C . ASP A 1 1058 ? 30.25 -8.031 -24.562 1 83.81 1058 ASP A C 1
ATOM 8365 O O . ASP A 1 1058 ? 31.016 -9 -24.547 1 83.81 1058 ASP A O 1
ATOM 8369 N N . ARG A 1 1059 ? 28.969 -8.125 -24.672 1 90.12 1059 ARG A N 1
ATOM 8370 C CA . ARG A 1 1059 ? 28.344 -9.414 -24.938 1 90.12 1059 ARG A CA 1
ATOM 8371 C C . ARG A 1 1059 ? 27.031 -9.242 -25.719 1 90.12 1059 ARG A C 1
ATOM 8373 O O . ARG A 1 1059 ? 26.297 -8.281 -25.5 1 90.12 1059 ARG A O 1
ATOM 8380 N N . LEU A 1 1060 ? 26.812 -10.039 -26.609 1 94.06 1060 LEU A N 1
ATOM 8381 C CA . LEU A 1 1060 ? 25.547 -10.164 -27.328 1 94.06 1060 LEU A CA 1
ATOM 8382 C C . LEU A 1 1060 ? 25.219 -11.625 -27.594 1 94.06 1060 LEU A C 1
ATOM 8384 O O . LEU A 1 1060 ? 26.031 -12.359 -28.156 1 94.06 1060 LEU A O 1
ATOM 8388 N N . ALA A 1 1061 ? 24.125 -12 -27.125 1 95.25 1061 ALA A N 1
ATOM 8389 C CA . ALA A 1 1061 ? 23.672 -13.375 -27.328 1 95.25 1061 ALA A CA 1
ATOM 8390 C C . ALA A 1 1061 ? 22.203 -13.414 -27.734 1 95.25 1061 ALA A C 1
ATOM 8392 O O . ALA A 1 1061 ? 21.375 -12.664 -27.203 1 95.25 1061 ALA A O 1
ATOM 8393 N N . LEU A 1 1062 ? 21.906 -14.172 -28.719 1 96.94 1062 LEU A N 1
ATOM 8394 C CA . LEU A 1 1062 ? 20.531 -14.43 -29.156 1 96.94 1062 LEU A CA 1
ATOM 8395 C C . LEU A 1 1062 ? 20.141 -15.875 -28.875 1 96.94 1062 LEU A C 1
ATOM 8397 O O . LEU A 1 1062 ? 20.875 -16.797 -29.219 1 96.94 1062 LEU A O 1
ATOM 8401 N N . THR A 1 1063 ? 19.031 -16.031 -28.25 1 97.19 1063 THR A N 1
ATOM 8402 C CA . THR A 1 1063 ? 18.594 -17.375 -27.922 1 97.19 1063 THR A CA 1
ATOM 8403 C C . THR A 1 1063 ? 17.156 -17.609 -28.375 1 97.19 1063 THR A C 1
ATOM 8405 O O . THR A 1 1063 ? 16.266 -16.797 -28.094 1 97.19 1063 THR A O 1
ATOM 8408 N N . LEU A 1 1064 ? 16.875 -18.609 -29.078 1 98 1064 LEU A N 1
ATOM 8409 C CA . LEU A 1 1064 ? 15.531 -19.094 -29.406 1 98 1064 LEU A CA 1
ATOM 8410 C C . LEU A 1 1064 ? 15.172 -20.312 -28.547 1 98 1064 LEU A C 1
ATOM 8412 O O . LEU A 1 1064 ? 15.883 -21.312 -28.562 1 98 1064 LEU A O 1
ATOM 8416 N N . THR A 1 1065 ? 14.086 -20.219 -27.828 1 97.75 1065 THR A N 1
ATOM 8417 C CA . THR A 1 1065 ? 13.719 -21.297 -26.906 1 97.75 1065 THR A CA 1
ATOM 8418 C C . THR A 1 1065 ? 12.297 -21.781 -27.188 1 97.75 1065 THR A C 1
ATOM 8420 O O . THR A 1 1065 ? 11.375 -20.984 -27.328 1 97.75 1065 THR A O 1
ATOM 8423 N N . GLY A 1 1066 ? 12.125 -23.109 -27.281 1 97.56 1066 GLY A N 1
ATOM 8424 C CA . GLY A 1 1066 ? 10.828 -23.75 -27.234 1 97.56 1066 GLY A CA 1
ATOM 8425 C C . GLY A 1 1066 ? 10.516 -24.359 -25.875 1 97.56 1066 GLY A C 1
ATOM 8426 O O . GLY A 1 1066 ? 11.398 -24.938 -25.234 1 97.56 1066 GLY A O 1
ATOM 8427 N N . TYR A 1 1067 ? 9.305 -24.156 -25.391 1 95.69 1067 TYR A N 1
ATOM 8428 C CA . TYR A 1 1067 ? 8.891 -24.641 -24.078 1 95.69 1067 TYR A CA 1
ATOM 8429 C C . TYR A 1 1067 ? 7.594 -25.453 -24.188 1 95.69 1067 TYR A C 1
ATOM 8431 O O . TYR A 1 1067 ? 6.645 -25.016 -24.844 1 95.69 1067 TYR A O 1
ATOM 8439 N N . ASN A 1 1068 ? 7.527 -26.641 -23.531 1 93.69 1068 ASN A N 1
ATOM 8440 C CA . ASN A 1 1068 ? 6.387 -27.562 -23.547 1 93.69 1068 ASN A CA 1
ATOM 8441 C C . ASN A 1 1068 ? 6 -27.938 -24.984 1 93.69 1068 ASN A C 1
ATOM 8443 O O . ASN A 1 1068 ? 4.84 -27.797 -25.375 1 93.69 1068 ASN A O 1
ATOM 8447 N N . LEU A 1 1069 ? 6.883 -28.5 -25.688 1 95.06 1069 LEU A N 1
ATOM 8448 C CA . LEU A 1 1069 ? 6.723 -28.703 -27.125 1 95.06 1069 LEU A CA 1
ATOM 8449 C C . LEU A 1 1069 ? 5.934 -29.969 -27.422 1 95.06 1069 LEU A C 1
ATOM 8451 O O . LEU A 1 1069 ? 5.082 -29.984 -28.312 1 95.06 1069 LEU A O 1
ATOM 8455 N N . LYS A 1 1070 ? 6.32 -31.016 -26.656 1 93.62 1070 LYS A N 1
ATOM 8456 C CA . LYS A 1 1070 ? 5.648 -32.281 -26.906 1 93.62 1070 LYS A CA 1
ATOM 8457 C C . LYS A 1 1070 ? 5.617 -33.156 -25.641 1 93.62 1070 LYS A C 1
ATOM 8459 O O . LYS A 1 1070 ? 6.582 -33.156 -24.875 1 93.62 1070 LYS A O 1
ATOM 8464 N N . THR A 1 1071 ? 4.531 -33.875 -25.453 1 93.5 1071 THR A N 1
ATOM 8465 C CA . THR A 1 1071 ? 4.371 -34.781 -24.328 1 93.5 1071 THR A CA 1
ATOM 8466 C C . THR A 1 1071 ? 3.977 -36.188 -24.812 1 93.5 1071 THR A C 1
ATOM 8468 O O . THR A 1 1071 ? 2.969 -36.344 -25.5 1 93.5 1071 THR A O 1
ATOM 8471 N N . TRP A 1 1072 ? 4.781 -37.188 -24.5 1 95.12 1072 TRP A N 1
ATOM 8472 C CA . TRP A 1 1072 ? 4.453 -38.562 -24.766 1 95.12 1072 TRP A CA 1
ATOM 8473 C C . TRP A 1 1072 ? 3.805 -39.219 -23.547 1 95.12 1072 TRP A C 1
ATOM 8475 O O . TRP A 1 1072 ? 4.398 -39.25 -22.469 1 95.12 1072 TRP A O 1
ATOM 8485 N N . CYS A 1 1073 ? 2.596 -39.656 -23.656 1 94.12 1073 CYS A N 1
ATOM 8486 C CA . CYS A 1 1073 ? 1.851 -40.25 -22.547 1 94.12 1073 CYS A CA 1
ATOM 8487 C C . CYS A 1 1073 ? 1.051 -41.469 -23.016 1 94.12 1073 CYS A C 1
ATOM 8489 O O . CYS A 1 1073 ? 1.146 -41.875 -24.172 1 94.12 1073 CYS A O 1
ATOM 8491 N N . ASP A 1 1074 ? 0.379 -42.094 -22.078 1 91.69 1074 ASP A N 1
ATOM 8492 C CA . ASP A 1 1074 ? -0.393 -43.312 -22.344 1 91.69 1074 ASP A CA 1
ATOM 8493 C C . ASP A 1 1074 ? -1.514 -43.031 -23.344 1 91.69 1074 ASP A C 1
ATOM 8495 O O . ASP A 1 1074 ? -2.197 -42.031 -23.25 1 91.69 1074 ASP A O 1
ATOM 8499 N N . ARG A 1 1075 ? -1.73 -43.969 -24.234 1 88.81 1075 ARG A N 1
ATOM 8500 C CA . ARG A 1 1075 ? -2.758 -43.812 -25.266 1 88.81 1075 ARG A CA 1
ATOM 8501 C C . ARG A 1 1075 ? -4.152 -43.938 -24.672 1 88.81 1075 ARG A C 1
ATOM 8503 O O . ARG A 1 1075 ? -5.133 -43.5 -25.25 1 88.81 1075 ARG A O 1
ATOM 8510 N N . ALA A 1 1076 ? -4.176 -44.5 -23.547 1 90.62 1076 ALA A N 1
ATOM 8511 C CA . ALA A 1 1076 ? -5.469 -44.719 -22.906 1 90.62 1076 ALA A CA 1
ATOM 8512 C C . ALA A 1 1076 ? -6.07 -43.375 -22.469 1 90.62 1076 ALA A C 1
ATOM 8514 O O . ALA A 1 1076 ? -7.262 -43.281 -22.172 1 90.62 1076 ALA A O 1
ATOM 8515 N N . LEU A 1 1077 ? -5.266 -42.281 -22.344 1 90.44 1077 LEU A N 1
ATOM 8516 C CA . LEU A 1 1077 ? -5.766 -40.969 -21.984 1 90.44 1077 LEU A CA 1
ATOM 8517 C C . LEU A 1 1077 ? -6.566 -40.344 -23.141 1 90.44 1077 LEU A C 1
ATOM 8519 O O . LEU A 1 1077 ? -7.078 -39.219 -23.016 1 90.44 1077 LEU A O 1
ATOM 8523 N N . ARG A 1 1078 ? -7.285 -41.031 -23.859 1 81.31 1078 ARG A N 1
ATOM 8524 C CA . ARG A 1 1078 ? -8.102 -40.75 -25.031 1 81.31 1078 ARG A CA 1
ATOM 8525 C C . ARG A 1 1078 ? -8.703 -39.344 -24.953 1 81.31 1078 ARG A C 1
ATOM 8527 O O . ARG A 1 1078 ? -9.906 -39.188 -24.75 1 81.31 1078 ARG A O 1
ATOM 8534 N N . GLY A 1 1079 ? -7.91 -38.219 -25.25 1 83.81 1079 GLY A N 1
ATOM 8535 C CA . GLY A 1 1079 ? -8.469 -36.875 -25.297 1 83.81 1079 GLY A CA 1
ATOM 8536 C C . GLY A 1 1079 ? -8.211 -36.062 -24.031 1 83.81 1079 GLY A C 1
ATOM 8537 O O . GLY A 1 1079 ? -8.938 -35.125 -23.734 1 83.81 1079 GLY A O 1
ATOM 8538 N N . GLN A 1 1080 ? -7.418 -36.469 -23.156 1 89.5 1080 GLN A N 1
ATOM 8539 C CA . GLN A 1 1080 ? -7.016 -35.75 -21.953 1 89.5 1080 GLN A CA 1
ATOM 8540 C C . GLN A 1 1080 ? -5.508 -35.812 -21.734 1 89.5 1080 GLN A C 1
ATOM 8542 O O . GLN A 1 1080 ? -4.832 -36.656 -22.359 1 89.5 1080 GLN A O 1
ATOM 8547 N N . THR A 1 1081 ? -5.023 -34.938 -21 1 90.25 1081 THR A N 1
ATOM 8548 C CA . THR A 1 1081 ? -3.605 -35 -20.656 1 90.25 1081 THR A CA 1
ATOM 8549 C C . THR A 1 1081 ? -3.396 -35.656 -19.297 1 90.25 1081 THR A C 1
ATOM 8551 O O . THR A 1 1081 ? -4.344 -35.812 -18.516 1 90.25 1081 THR A O 1
ATOM 8554 N N . PRO A 1 1082 ? -2.205 -36.031 -19 1 89.44 1082 PRO A N 1
ATOM 8555 C CA . PRO A 1 1082 ? -1.943 -36.688 -17.719 1 89.44 1082 PRO A CA 1
ATOM 8556 C C . PRO A 1 1082 ? -2.188 -35.75 -16.531 1 89.44 1082 PRO A C 1
ATOM 8558 O O . PRO A 1 1082 ? -2.428 -36.219 -15.414 1 89.44 1082 PRO A O 1
ATOM 8561 N N . THR A 1 1083 ? -2.113 -34.469 -16.75 1 82.88 1083 THR A N 1
ATOM 8562 C CA . THR A 1 1083 ? -2.248 -33.531 -15.641 1 82.88 1083 THR A CA 1
ATOM 8563 C C . THR A 1 1083 ? -3.705 -33.125 -15.461 1 82.88 1083 THR A C 1
ATOM 8565 O O . THR A 1 1083 ? -4.059 -32.5 -14.453 1 82.88 1083 THR A O 1
ATOM 8568 N N . GLN A 1 1084 ? -4.414 -33.438 -16.453 1 80.19 1084 GLN A N 1
ATOM 8569 C CA . GLN A 1 1084 ? -5.852 -33.188 -16.344 1 80.19 1084 GLN A CA 1
ATOM 8570 C C . GLN A 1 1084 ? -6.562 -34.438 -15.805 1 80.19 1084 GLN A C 1
ATOM 8572 O O . GLN A 1 1084 ? -6.207 -35.562 -16.156 1 80.19 1084 GLN A O 1
ATOM 8577 N N . GLY A 1 1085 ? -7.328 -34.344 -14.75 1 76.19 1085 GLY A N 1
ATOM 8578 C CA . GLY A 1 1085 ? -8.055 -35.469 -14.227 1 76.19 1085 GLY A CA 1
ATOM 8579 C C . GLY A 1 1085 ? -9.555 -35.25 -14.133 1 76.19 1085 GLY A C 1
ATOM 8580 O O . GLY A 1 1085 ? -10.008 -34.094 -14.148 1 76.19 1085 GLY A O 1
ATOM 8581 N N . GLY A 1 1086 ? -10.188 -36.375 -14.258 1 76.69 1086 GLY A N 1
ATOM 8582 C CA . GLY A 1 1086 ? -11.633 -36.344 -14.133 1 76.69 1086 GLY A CA 1
ATOM 8583 C C . GLY A 1 1086 ? -12.102 -36.125 -12.703 1 76.69 1086 GLY A C 1
ATOM 8584 O O . GLY A 1 1086 ? -13.062 -36.75 -12.258 1 76.69 1086 GLY A O 1
ATOM 8585 N N . PHE A 1 1087 ? -11.336 -35.281 -11.93 1 77.06 1087 PHE A N 1
ATOM 8586 C CA . PHE A 1 1087 ? -11.672 -35 -10.539 1 77.06 1087 PHE A CA 1
ATOM 8587 C C . PHE A 1 1087 ? -12.344 -33.656 -10.391 1 77.06 1087 PHE A C 1
ATOM 8589 O O . PHE A 1 1087 ? -13.039 -33.406 -9.398 1 77.06 1087 PHE A O 1
ATOM 8596 N N . SER A 1 1088 ? -12.094 -32.781 -11.273 1 75 1088 SER A N 1
ATOM 8597 C CA . SER A 1 1088 ? -12.578 -31.391 -11.195 1 75 1088 SER A CA 1
ATOM 8598 C C . SER A 1 1088 ? -12.867 -30.828 -12.578 1 75 1088 SER A C 1
ATOM 8600 O O . SER A 1 1088 ? -12.906 -31.562 -13.562 1 75 1088 SER A O 1
ATOM 8602 N N . GLN A 1 1089 ? -13.148 -29.562 -12.609 1 76.38 1089 GLN A N 1
ATOM 8603 C CA . GLN A 1 1089 ? -13.32 -28.859 -13.875 1 76.38 1089 GLN A CA 1
ATOM 8604 C C . GLN A 1 1089 ? -12.062 -28.969 -14.734 1 76.38 1089 GLN A C 1
ATOM 8606 O O . GLN A 1 1089 ? -10.945 -29.047 -14.211 1 76.38 1089 GLN A O 1
ATOM 8611 N N . VAL A 1 1090 ? -12.359 -28.938 -16 1 86.62 1090 VAL A N 1
ATOM 8612 C CA . VAL A 1 1090 ? -11.242 -29.031 -16.922 1 86.62 1090 VAL A CA 1
ATOM 8613 C C . VAL A 1 1090 ? -10.5 -27.703 -16.984 1 86.62 1090 VAL A C 1
ATOM 8615 O O . VAL A 1 1090 ? -11.117 -26.641 -17.125 1 86.62 1090 VAL A O 1
ATOM 8618 N N . GLN A 1 1091 ? -9.266 -27.812 -16.844 1 90.19 1091 GLN A N 1
ATOM 8619 C CA . GLN A 1 1091 ? -8.406 -26.641 -16.891 1 90.19 1091 GLN A CA 1
ATOM 8620 C C . GLN A 1 1091 ? -7.547 -26.641 -18.156 1 90.19 1091 GLN A C 1
ATOM 8622 O O . GLN A 1 1091 ? -7.469 -27.641 -18.859 1 90.19 1091 GLN A O 1
ATOM 8627 N N . LEU A 1 1092 ? -6.98 -25.484 -18.375 1 92.75 1092 LEU A N 1
ATOM 8628 C CA . LEU A 1 1092 ? -6.086 -25.375 -19.516 1 92.75 1092 LEU A CA 1
ATOM 8629 C C . LEU A 1 1092 ? -4.867 -26.281 -19.344 1 92.75 1092 LEU A C 1
ATOM 8631 O O . LEU A 1 1092 ? -4.223 -26.266 -18.281 1 92.75 1092 LEU A O 1
ATOM 8635 N N . SER A 1 1093 ? -4.594 -27.031 -20.344 1 90.56 1093 SER A N 1
ATOM 8636 C CA . SER A 1 1093 ? -3.385 -27.844 -20.344 1 90.56 1093 SER A CA 1
ATOM 8637 C C . SER A 1 1093 ? -2.182 -27.047 -20.828 1 90.56 1093 SER A C 1
ATOM 8639 O O . SER A 1 1093 ? -2.328 -25.922 -21.312 1 90.56 1093 SER A O 1
ATOM 8641 N N . ASP A 1 1094 ? -1.071 -27.688 -20.734 1 90.19 1094 ASP A N 1
ATOM 8642 C CA . ASP A 1 1094 ? 0.14 -27.047 -21.234 1 90.19 1094 ASP A CA 1
ATOM 8643 C C . ASP A 1 1094 ? 0.051 -26.828 -22.75 1 90.19 1094 ASP A C 1
ATOM 8645 O O . ASP A 1 1094 ? -0.475 -27.672 -23.469 1 90.19 1094 ASP A O 1
ATOM 8649 N N . THR A 1 1095 ? 0.469 -25.672 -23.125 1 92.88 1095 THR A N 1
ATOM 8650 C CA . THR A 1 1095 ? 0.546 -25.344 -24.531 1 92.88 1095 THR A CA 1
ATOM 8651 C C . THR A 1 1095 ? 1.961 -24.922 -24.922 1 92.88 1095 THR A C 1
ATOM 8653 O O . THR A 1 1095 ? 2.682 -24.344 -24.094 1 92.88 1095 THR A O 1
ATOM 8656 N N . PRO A 1 1096 ? 2.352 -25.234 -26.125 1 95.44 1096 PRO A N 1
ATOM 8657 C CA . PRO A 1 1096 ? 3.709 -24.859 -26.531 1 95.44 1096 PRO A CA 1
ATOM 8658 C C . PRO A 1 1096 ? 3.902 -23.359 -26.641 1 95.44 1096 PRO A C 1
ATOM 8660 O O . PRO A 1 1096 ? 2.979 -22.641 -27.031 1 95.44 1096 PRO A O 1
ATOM 8663 N N . SER A 1 1097 ? 5.059 -22.953 -26.359 1 96.75 1097 SER A N 1
ATOM 8664 C CA . SER A 1 1097 ? 5.434 -21.547 -26.5 1 96.75 1097 SER A CA 1
ATOM 8665 C C . SER A 1 1097 ? 6.816 -21.406 -27.125 1 96.75 1097 SER A C 1
ATOM 8667 O O . SER A 1 1097 ? 7.645 -22.312 -27.031 1 96.75 1097 SER A O 1
ATOM 8669 N N . TYR A 1 1098 ? 7.094 -20.25 -27.797 1 98.19 1098 TYR A N 1
ATOM 8670 C CA . TYR A 1 1098 ? 8.352 -19.891 -28.453 1 98.19 1098 TYR A CA 1
ATOM 8671 C C . TYR A 1 1098 ? 8.836 -18.516 -28.016 1 98.19 1098 TYR A C 1
ATOM 8673 O O . TYR A 1 1098 ? 8.078 -17.547 -28.047 1 98.19 1098 TYR A O 1
ATOM 8681 N N . THR A 1 1099 ? 10.031 -18.469 -27.594 1 98.19 1099 THR A N 1
ATOM 8682 C CA . THR A 1 1099 ? 10.547 -17.219 -27.047 1 98.19 1099 THR A CA 1
ATOM 8683 C C . THR A 1 1099 ? 11.852 -16.812 -27.719 1 98.19 1099 THR A C 1
ATOM 8685 O O . THR A 1 1099 ? 12.766 -17.625 -27.844 1 98.19 1099 THR A O 1
ATOM 8688 N N . LEU A 1 1100 ? 11.977 -15.617 -28.156 1 98.25 1100 LEU A N 1
ATOM 8689 C CA . LEU A 1 1100 ? 13.227 -15 -28.594 1 98.25 1100 LEU A CA 1
ATOM 8690 C C . LEU A 1 1100 ? 13.812 -14.133 -27.484 1 98.25 1100 LEU A C 1
ATOM 8692 O O . LEU A 1 1100 ? 13.164 -13.203 -27 1 98.25 1100 LEU A O 1
ATOM 8696 N N . SER A 1 1101 ? 14.977 -14.516 -27.047 1 97.5 1101 SER A N 1
ATOM 8697 C CA . SER A 1 1101 ? 15.648 -13.766 -25.984 1 97.5 1101 SER A CA 1
ATOM 8698 C C . SER A 1 1101 ? 16.875 -13.039 -26.516 1 97.5 1101 SER A C 1
ATOM 8700 O O . SER A 1 1101 ? 17.656 -13.617 -27.281 1 97.5 1101 SER A O 1
ATOM 8702 N N . VAL A 1 1102 ? 17.062 -11.844 -26.094 1 97.19 1102 VAL A N 1
ATOM 8703 C CA . VAL A 1 1102 ? 18.234 -11.031 -26.438 1 97.19 1102 VAL A CA 1
ATOM 8704 C C . VAL A 1 1102 ? 18.938 -10.578 -25.172 1 97.19 1102 VAL A C 1
ATOM 8706 O O . VAL A 1 1102 ? 18.312 -10.023 -24.266 1 97.19 1102 VAL A O 1
ATOM 8709 N N . ASN A 1 1103 ? 20.188 -10.906 -25.078 1 94.69 1103 ASN A N 1
ATOM 8710 C CA . ASN A 1 1103 ? 21.016 -10.461 -23.969 1 94.69 1103 ASN A CA 1
ATOM 8711 C C . ASN A 1 1103 ? 22.141 -9.539 -24.453 1 94.69 1103 ASN A C 1
ATOM 8713 O O . ASN A 1 1103 ? 22.953 -9.922 -25.281 1 94.69 1103 ASN A O 1
ATOM 8717 N N . ILE A 1 1104 ? 22.219 -8.406 -23.875 1 95.19 1104 ILE A N 1
ATOM 8718 C CA . ILE A 1 1104 ? 23.203 -7.414 -24.266 1 95.19 1104 ILE A CA 1
ATOM 8719 C C . ILE A 1 1104 ? 23.938 -6.906 -23.031 1 95.19 1104 ILE A C 1
ATOM 8721 O O . ILE A 1 1104 ? 23.312 -6.594 -22.016 1 95.19 1104 ILE A O 1
ATOM 8725 N N . ASN A 1 1105 ? 25.203 -6.941 -23.141 1 90.69 1105 ASN A N 1
ATOM 8726 C CA . ASN A 1 1105 ? 26.031 -6.281 -22.141 1 90.69 1105 ASN A CA 1
ATOM 8727 C C . ASN A 1 1105 ? 26.859 -5.156 -22.75 1 90.69 1105 ASN A C 1
ATOM 8729 O O . ASN A 1 1105 ? 27.359 -5.285 -23.875 1 90.69 1105 ASN A O 1
ATOM 8733 N N . PHE A 1 1106 ? 27.016 -4.18 -22.078 1 89 1106 PHE A N 1
ATOM 8734 C CA . PHE A 1 1106 ? 27.781 -3.02 -22.5 1 89 1106 PHE A CA 1
ATOM 8735 C C . PHE A 1 1106 ? 28.969 -2.777 -21.578 1 89 1106 PHE A C 1
ATOM 8737 O O . PHE A 1 1106 ? 28.906 -3.107 -20.391 1 89 1106 PHE A O 1
ATOM 8744 N N . MET B 1 1 ? 63.125 -19.078 49.75 1 19.77 1 MET B N 1
ATOM 8745 C CA . MET B 1 1 ? 63 -19.859 48.5 1 19.77 1 MET B CA 1
ATOM 8746 C C . MET B 1 1 ? 61.562 -20.078 48.125 1 19.77 1 MET B C 1
ATOM 8748 O O . MET B 1 1 ? 61.25 -20.797 47.156 1 19.77 1 MET B O 1
ATOM 8752 N N . ALA B 1 2 ? 60.375 -19.531 48.75 1 19.98 2 ALA B N 1
ATOM 8753 C CA . ALA B 1 2 ? 59.438 -18.484 48.406 1 19.98 2 ALA B CA 1
ATOM 8754 C C . ALA B 1 2 ? 59.875 -17.734 47.125 1 19.98 2 ALA B C 1
ATOM 8756 O O . ALA B 1 2 ? 59.031 -17.391 46.281 1 19.98 2 ALA B O 1
ATOM 8757 N N . ALA B 1 3 ? 61.219 -17.578 47.031 1 19.06 3 ALA B N 1
ATOM 8758 C CA . ALA B 1 3 ? 62.062 -16.484 46.531 1 19.06 3 ALA B CA 1
ATOM 8759 C C . ALA B 1 3 ? 62.375 -16.641 45.062 1 19.06 3 ALA B C 1
ATOM 8761 O O . ALA B 1 3 ? 62.531 -15.648 44.344 1 19.06 3 ALA B O 1
ATOM 8762 N N . ALA B 1 4 ? 62.469 -17.781 44.531 1 21.23 4 ALA B N 1
ATOM 8763 C CA . ALA B 1 4 ? 63.469 -17.703 43.5 1 21.23 4 ALA B CA 1
ATOM 8764 C C . ALA B 1 4 ? 62.844 -17.234 42.188 1 21.23 4 ALA B C 1
ATOM 8766 O O . ALA B 1 4 ? 62.375 -18.047 41.375 1 21.23 4 ALA B O 1
ATOM 8767 N N . ILE B 1 5 ? 61.562 -16.641 42.156 1 23.73 5 ILE B N 1
ATOM 8768 C CA . ILE B 1 5 ? 60.688 -16.156 41.094 1 23.73 5 ILE B CA 1
ATOM 8769 C C . ILE B 1 5 ? 61.438 -15.102 40.25 1 23.73 5 ILE B C 1
ATOM 8771 O O . ILE B 1 5 ? 60.969 -14.742 39.156 1 23.73 5 ILE B O 1
ATOM 8775 N N . THR B 1 6 ? 62.438 -14.352 40.906 1 23.67 6 THR B N 1
ATOM 8776 C CA . THR B 1 6 ? 62.875 -13.023 40.5 1 23.67 6 THR B CA 1
ATOM 8777 C C . THR B 1 6 ? 63.625 -13.086 39.156 1 23.67 6 THR B C 1
ATOM 8779 O O . THR B 1 6 ? 63.625 -12.109 38.406 1 23.67 6 THR B O 1
ATOM 8782 N N . PHE B 1 7 ? 64.375 -14.203 38.875 1 21.73 7 PHE B N 1
ATOM 8783 C CA . PHE B 1 7 ? 65.625 -14.156 38.188 1 21.73 7 PHE B CA 1
ATOM 8784 C C . PHE B 1 7 ? 65.438 -14.055 36.688 1 21.73 7 PHE B C 1
ATOM 8786 O O . PHE B 1 7 ? 66.125 -13.258 36 1 21.73 7 PHE B O 1
ATOM 8793 N N . LEU B 1 8 ? 64.875 -15.07 36 1 21.09 8 LEU B N 1
ATOM 8794 C CA . LEU B 1 8 ? 65.5 -15.516 34.781 1 21.09 8 LEU B CA 1
ATOM 8795 C C . LEU B 1 8 ? 65.125 -14.609 33.594 1 21.09 8 LEU B C 1
ATOM 8797 O O . LEU B 1 8 ? 65.812 -14.57 32.594 1 21.09 8 LEU B O 1
ATOM 8801 N N . LEU B 1 9 ? 63.938 -13.977 33.625 1 22.97 9 LEU B N 1
ATOM 8802 C CA . LEU B 1 9 ? 63.375 -13.75 32.312 1 22.97 9 LEU B CA 1
ATOM 8803 C C . LEU B 1 9 ? 64.062 -12.617 31.578 1 22.97 9 LEU B C 1
ATOM 8805 O O . LEU B 1 9 ? 63.531 -11.531 31.406 1 22.97 9 LEU B O 1
ATOM 8809 N N . ALA B 1 10 ? 65.375 -12.336 31.859 1 23.83 10 ALA B N 1
ATOM 8810 C CA . ALA B 1 10 ? 66.312 -11.266 31.531 1 23.83 10 ALA B CA 1
ATOM 8811 C C . ALA B 1 10 ? 66.625 -11.266 30.047 1 23.83 10 ALA B C 1
ATOM 8813 O O . ALA B 1 10 ? 67.062 -10.242 29.5 1 23.83 10 ALA B O 1
ATOM 8814 N N . LEU B 1 11 ? 66.812 -12.477 29.484 1 22.3 11 LEU B N 1
ATOM 8815 C CA . LEU B 1 11 ? 67.875 -12.445 28.547 1 22.3 11 LEU B CA 1
ATOM 8816 C C . LEU B 1 11 ? 67.562 -11.617 27.312 1 22.3 11 LEU B C 1
ATOM 8818 O O . LEU B 1 11 ? 68.438 -11.031 26.672 1 22.3 11 LEU B O 1
ATOM 8822 N N . PHE B 1 12 ? 66.375 -11.828 26.766 1 25.22 12 PHE B N 1
ATOM 8823 C CA . PHE B 1 12 ? 66.375 -11.719 25.312 1 25.22 12 PHE B CA 1
ATOM 8824 C C . PHE B 1 12 ? 66.5 -10.258 24.891 1 25.22 12 PHE B C 1
ATOM 8826 O O . PHE B 1 12 ? 65.5 -9.656 24.469 1 25.22 12 PHE B O 1
ATOM 8833 N N . LEU B 1 13 ? 67.25 -9.422 25.625 1 24.31 13 LEU B N 1
ATOM 8834 C CA . LEU B 1 13 ? 67.25 -7.98 25.406 1 24.31 13 LEU B CA 1
ATOM 8835 C C . LEU B 1 13 ? 68 -7.625 24.125 1 24.31 13 LEU B C 1
ATOM 8837 O O . LEU B 1 13 ? 68.312 -6.457 23.875 1 24.31 13 LEU B O 1
ATOM 8841 N N . THR B 1 14 ? 68.5 -8.641 23.359 1 24.95 14 THR B N 1
ATOM 8842 C CA . THR B 1 14 ? 69.625 -8.062 22.578 1 24.95 14 THR B CA 1
ATOM 8843 C C . THR B 1 14 ? 69.125 -7.016 21.609 1 24.95 14 THR B C 1
ATOM 8845 O O . THR B 1 14 ? 68.125 -7.238 20.922 1 24.95 14 THR B O 1
ATOM 8848 N N . VAL B 1 15 ? 69.5 -5.746 21.797 1 27.66 15 VAL B N 1
ATOM 8849 C CA . VAL B 1 15 ? 69.25 -4.434 21.188 1 27.66 15 VAL B CA 1
ATOM 8850 C C . VAL B 1 15 ? 69.938 -4.395 19.812 1 27.66 15 VAL B C 1
ATOM 8852 O O . VAL B 1 15 ? 71.125 -4.492 19.688 1 27.66 15 VAL B O 1
ATOM 8855 N N . PRO B 1 16 ? 69.438 -5.289 18.844 1 30.75 16 PRO B N 1
ATOM 8856 C CA . PRO B 1 16 ? 70.25 -5.188 17.641 1 30.75 16 PRO B CA 1
ATOM 8857 C C . PRO B 1 16 ? 70.5 -3.74 17.203 1 30.75 16 PRO B C 1
ATOM 8859 O O . PRO B 1 16 ? 69.688 -2.859 17.531 1 30.75 16 PRO B O 1
ATOM 8862 N N . ALA B 1 17 ? 71.688 -3.469 16.75 1 29.2 17 ALA B N 1
ATOM 8863 C CA . ALA B 1 17 ? 72.438 -2.295 16.25 1 29.2 17 ALA B CA 1
ATOM 8864 C C . ALA B 1 17 ? 71.688 -1.673 15.07 1 29.2 17 ALA B C 1
ATOM 8866 O O . ALA B 1 17 ? 70.938 -2.371 14.328 1 29.2 17 ALA B O 1
ATOM 8867 N N . THR B 1 18 ? 71.688 -0.387 15.055 1 27.98 18 THR B N 1
ATOM 8868 C CA . THR B 1 18 ? 71.062 0.749 14.375 1 27.98 18 THR B CA 1
ATOM 8869 C C . THR B 1 18 ? 71.5 0.805 12.914 1 27.98 18 THR B C 1
ATOM 8871 O O . THR B 1 18 ? 72.625 1.099 12.609 1 27.98 18 THR B O 1
ATOM 8874 N N . ALA B 1 19 ? 71.312 -0.29 12.047 1 32.75 19 ALA B N 1
ATOM 8875 C CA . ALA B 1 19 ? 71.688 -0.051 10.664 1 32.75 19 ALA B CA 1
ATOM 8876 C C . ALA B 1 19 ? 71.25 1.33 10.188 1 32.75 19 ALA B C 1
ATOM 8878 O O . ALA B 1 19 ? 70.125 1.691 10.328 1 32.75 19 ALA B O 1
ATOM 8879 N N . GLN B 1 20 ? 72.188 2.275 10.031 1 27.75 20 GLN B N 1
ATOM 8880 C CA . GLN B 1 20 ? 72.125 3.646 9.539 1 27.75 20 GLN B CA 1
ATOM 8881 C C . GLN B 1 20 ? 71.5 3.697 8.156 1 27.75 20 GLN B C 1
ATOM 8883 O O . GLN B 1 20 ? 72.062 3.27 7.168 1 27.75 20 GLN B O 1
ATOM 8888 N N . THR B 1 21 ? 70.375 3.172 7.98 1 31.06 21 THR B N 1
ATOM 8889 C CA . THR B 1 21 ? 69.75 3.275 6.664 1 31.06 21 THR B CA 1
ATOM 8890 C C . THR B 1 21 ? 69.75 4.719 6.172 1 31.06 21 THR B C 1
ATOM 8892 O O . THR B 1 21 ? 69.375 5.637 6.906 1 31.06 21 THR B O 1
ATOM 8895 N N . GLN B 1 22 ? 70.688 4.965 5.238 1 31.78 22 GLN B N 1
ATOM 8896 C CA . GLN B 1 22 ? 70.75 6.215 4.488 1 31.78 22 GLN B CA 1
ATOM 8897 C C . GLN B 1 22 ? 69.375 6.645 4.031 1 31.78 22 GLN B C 1
ATOM 8899 O O . GLN B 1 22 ? 68.688 5.895 3.342 1 31.78 22 GLN B O 1
ATOM 8904 N N . ASN B 1 23 ? 68.75 7.398 4.824 1 32.56 23 ASN B N 1
ATOM 8905 C CA . ASN B 1 23 ? 67.438 8.008 4.703 1 32.56 23 ASN B CA 1
ATOM 8906 C C . ASN B 1 23 ? 67.25 8.695 3.352 1 32.56 23 ASN B C 1
ATOM 8908 O O . ASN B 1 23 ? 68 9.617 3.02 1 32.56 23 ASN B O 1
ATOM 8912 N N . GLU B 1 24 ? 67.125 7.918 2.271 1 40.97 24 GLU B N 1
ATOM 8913 C CA . GLU B 1 24 ? 66.688 8.656 1.091 1 40.97 24 GLU B CA 1
ATOM 8914 C C . GLU B 1 24 ? 65.812 9.859 1.479 1 40.97 24 GLU B C 1
ATOM 8916 O O . GLU B 1 24 ? 64.938 9.766 2.379 1 40.97 24 GLU B O 1
ATOM 8921 N N . PRO B 1 25 ? 66.312 10.992 1.096 1 45.44 25 PRO B N 1
ATOM 8922 C CA . PRO B 1 25 ? 65.625 12.18 1.536 1 45.44 25 PRO B CA 1
ATOM 8923 C C . PRO B 1 25 ? 64.125 12.055 1.311 1 45.44 25 PRO B C 1
ATOM 8925 O O . PRO B 1 25 ? 63.656 11.625 0.242 1 45.44 25 PRO B O 1
ATOM 8928 N N . GLU B 1 26 ? 63.344 11.867 2.326 1 58.56 26 GLU B N 1
ATOM 8929 C CA . GLU B 1 26 ? 61.875 11.797 2.365 1 58.56 26 GLU B CA 1
ATOM 8930 C C . GLU B 1 26 ? 61.25 12.844 1.444 1 58.56 26 GLU B C 1
ATOM 8932 O O . GLU B 1 26 ? 61.531 14.031 1.558 1 58.56 26 GLU B O 1
ATOM 8937 N N . ARG B 1 27 ? 60.688 12.477 0.337 1 70.38 27 ARG B N 1
ATOM 8938 C CA . ARG B 1 27 ? 59.969 13.367 -0.576 1 70.38 27 ARG B CA 1
ATOM 8939 C C . ARG B 1 27 ? 58.812 14.086 0.14 1 70.38 27 ARG B C 1
ATOM 8941 O O . ARG B 1 27 ? 57.938 13.438 0.716 1 70.38 27 ARG B O 1
ATOM 8948 N N . ARG B 1 28 ? 59.062 15.367 0.247 1 76.94 28 ARG B N 1
ATOM 8949 C CA . ARG B 1 28 ? 58.062 16.156 0.93 1 76.94 28 ARG B CA 1
ATOM 8950 C C . ARG B 1 28 ? 57.5 17.25 0.018 1 76.94 28 ARG B C 1
ATOM 8952 O O . ARG B 1 28 ? 58.25 17.891 -0.722 1 76.94 28 ARG B O 1
ATOM 8959 N N . LEU B 1 29 ? 56.344 17.344 -0.091 1 78.94 29 LEU B N 1
ATOM 8960 C CA . LEU B 1 29 ? 55.688 18.516 -0.675 1 78.94 29 LEU B CA 1
ATOM 8961 C C . LEU B 1 29 ? 55.594 19.656 0.332 1 78.94 29 LEU B C 1
ATOM 8963 O O . LEU B 1 29 ? 55.062 19.484 1.423 1 78.94 29 LEU B O 1
ATOM 8967 N N . GLU B 1 30 ? 56.344 20.672 -0.034 1 80.69 30 GLU B N 1
ATOM 8968 C CA . GLU B 1 30 ? 56.281 21.875 0.78 1 80.69 30 GLU B CA 1
ATOM 8969 C C . GLU B 1 30 ? 55.406 22.938 0.131 1 80.69 30 GLU B C 1
ATOM 8971 O O . GLU B 1 30 ? 55.406 23.094 -1.092 1 80.69 30 GLU B O 1
ATOM 8976 N N . GLY B 1 31 ? 54.5 23.484 0.913 1 80.06 31 GLY B N 1
ATOM 8977 C CA . GLY B 1 31 ? 53.625 24.516 0.391 1 80.06 31 GLY B CA 1
ATOM 8978 C C . GLY B 1 31 ? 53.125 25.484 1.453 1 80.06 31 GLY B C 1
ATOM 8979 O O . GLY B 1 31 ? 53.5 25.359 2.623 1 80.06 31 GLY B O 1
ATOM 8980 N N . ILE B 1 32 ? 52.438 26.594 1.029 1 80 32 ILE B N 1
ATOM 8981 C CA . ILE B 1 32 ? 51.812 27.609 1.865 1 80 32 ILE B CA 1
ATOM 8982 C C . ILE B 1 32 ? 50.344 27.719 1.519 1 80 32 ILE B C 1
ATOM 8984 O O . ILE B 1 32 ? 49.969 27.734 0.342 1 80 32 ILE B O 1
ATOM 8988 N N . VAL B 1 33 ? 49.625 27.609 2.523 1 79.81 33 VAL B N 1
ATOM 8989 C CA . VAL B 1 33 ? 48.188 27.859 2.381 1 79.81 33 VAL B CA 1
ATOM 8990 C C . VAL B 1 33 ? 47.844 29.25 2.916 1 79.81 33 VAL B C 1
ATOM 8992 O O . VAL B 1 33 ? 48.156 29.578 4.07 1 79.81 33 VAL B O 1
ATOM 8995 N N . VAL B 1 34 ? 47.281 30.047 2.08 1 76.44 34 VAL B N 1
ATOM 8996 C CA . VAL B 1 34 ? 46.906 31.422 2.447 1 76.44 34 VAL B CA 1
ATOM 8997 C C . VAL B 1 34 ? 45.438 31.641 2.186 1 76.44 34 VAL B C 1
ATOM 8999 O O . VAL B 1 34 ? 44.812 30.875 1.465 1 76.44 34 VAL B O 1
ATOM 9002 N N . ASP B 1 35 ? 44.969 32.625 2.881 1 67.25 35 ASP B N 1
ATOM 9003 C CA . ASP B 1 35 ? 43.594 33.062 2.564 1 67.25 35 ASP B CA 1
ATOM 9004 C C . ASP B 1 35 ? 43.562 33.969 1.341 1 67.25 35 ASP B C 1
ATOM 9006 O O . ASP B 1 35 ? 44.594 34.188 0.701 1 67.25 35 ASP B O 1
ATOM 9010 N N . ASP B 1 36 ? 42.406 34.438 0.875 1 62.5 36 ASP B N 1
ATOM 9011 C CA . ASP B 1 36 ? 42.188 35.281 -0.308 1 62.5 36 ASP B CA 1
ATOM 9012 C C . ASP B 1 36 ? 43 36.562 -0.208 1 62.5 36 ASP B C 1
ATOM 9014 O O . ASP B 1 36 ? 43.219 37.25 -1.21 1 62.5 36 ASP B O 1
ATOM 9018 N N . LYS B 1 37 ? 43.531 36.969 0.924 1 60.72 37 LYS B N 1
ATOM 9019 C CA . LYS B 1 37 ? 44.281 38.188 1.14 1 60.72 37 LYS B CA 1
ATOM 9020 C C . LYS B 1 37 ? 45.781 37.875 1.191 1 60.72 37 LYS B C 1
ATOM 9022 O O . LYS B 1 37 ? 46.594 38.75 1.478 1 60.72 37 LYS B O 1
ATOM 9027 N N . GLY B 1 38 ? 46.031 36.719 1.054 1 65.5 38 GLY B N 1
ATOM 9028 C CA . GLY B 1 38 ? 47.438 36.344 1.044 1 65.5 38 GLY B CA 1
ATOM 9029 C C . GLY B 1 38 ? 47.969 36.062 2.43 1 65.5 38 GLY B C 1
ATOM 9030 O O . GLY B 1 38 ? 49.188 35.906 2.602 1 65.5 38 GLY B O 1
ATOM 9031 N N . GLU B 1 39 ? 47.125 36.094 3.363 1 69.75 39 GLU B N 1
ATOM 9032 C CA . GLU B 1 39 ? 47.562 35.812 4.719 1 69.75 39 GLU B CA 1
ATOM 9033 C C . GLU B 1 39 ? 47.656 34.281 4.949 1 69.75 39 GLU B C 1
ATOM 9035 O O . GLU B 1 39 ? 46.781 33.531 4.527 1 69.75 39 GLU B O 1
ATOM 9040 N N . PRO B 1 40 ? 48.656 33.906 5.723 1 74.44 40 PRO B N 1
ATOM 9041 C CA . PRO B 1 40 ? 48.844 32.469 5.953 1 74.44 40 PRO B CA 1
ATOM 9042 C C . PRO B 1 40 ? 47.719 31.875 6.812 1 74.44 40 PRO B C 1
ATOM 9044 O O . PRO B 1 40 ? 47.312 32.5 7.793 1 74.44 40 PRO B O 1
ATOM 9047 N N . LEU B 1 41 ? 47.125 30.828 6.434 1 72.94 41 LEU B N 1
ATOM 9048 C CA . LEU B 1 41 ? 46.094 30.109 7.191 1 72.94 41 LEU B CA 1
ATOM 9049 C C . LEU B 1 41 ? 46.75 29.047 8.078 1 72.94 41 LEU B C 1
ATOM 9051 O O . LEU B 1 41 ? 47.281 28.047 7.578 1 72.94 41 LEU B O 1
ATOM 9055 N N . THR B 1 42 ? 46.656 29.469 9.383 1 72 42 THR B N 1
ATOM 9056 C CA . THR B 1 42 ? 47.188 28.516 10.359 1 72 42 THR B CA 1
ATOM 9057 C C . THR B 1 42 ? 46.156 27.406 10.641 1 72 42 THR B C 1
ATOM 9059 O O . THR B 1 42 ? 45 27.688 10.883 1 72 42 THR B O 1
ATOM 9062 N N . GLY B 1 43 ? 46.531 26.125 10.578 1 70 43 GLY B N 1
ATOM 9063 C CA . GLY B 1 43 ? 45.656 25 10.945 1 70 43 GLY B CA 1
ATOM 9064 C C . GLY B 1 43 ? 44.844 24.469 9.781 1 70 43 GLY B C 1
ATOM 9065 O O . GLY B 1 43 ? 43.875 23.734 9.984 1 70 43 GLY B O 1
ATOM 9066 N N . ALA B 1 44 ? 45.156 24.906 8.633 1 74.81 44 ALA B N 1
ATOM 9067 C CA . ALA B 1 44 ? 44.469 24.297 7.48 1 74.81 44 ALA B CA 1
ATOM 9068 C C . ALA B 1 44 ? 44.906 22.844 7.312 1 74.81 44 ALA B C 1
ATOM 9070 O O . ALA B 1 44 ? 46.094 22.516 7.414 1 74.81 44 ALA B O 1
ATOM 9071 N N . ILE B 1 45 ? 43.938 22.078 7.094 1 77.81 45 ILE B N 1
ATOM 9072 C CA . ILE B 1 45 ? 44.219 20.656 6.934 1 77.81 45 ILE B CA 1
ATOM 9073 C C . ILE B 1 45 ? 44.562 20.375 5.477 1 77.81 45 ILE B C 1
ATOM 9075 O O . ILE B 1 45 ? 43.75 20.609 4.574 1 77.81 45 ILE B O 1
ATOM 9079 N N . VAL B 1 46 ? 45.812 19.953 5.273 1 79.5 46 VAL B N 1
ATOM 9080 C CA . VAL B 1 46 ? 46.312 19.547 3.957 1 79.5 46 VAL B CA 1
ATOM 9081 C C . VAL B 1 46 ? 46.375 18.031 3.885 1 79.5 46 VAL B C 1
ATOM 9083 O O . VAL B 1 46 ? 47.188 17.406 4.59 1 79.5 46 VAL B O 1
ATOM 9086 N N . LYS B 1 47 ? 45.562 17.547 3.094 1 77.31 47 LYS B N 1
ATOM 9087 C CA . LYS B 1 47 ? 45.469 16.094 2.996 1 77.31 47 LYS B CA 1
ATOM 9088 C C . LYS B 1 47 ? 45.812 15.602 1.592 1 77.31 47 LYS B C 1
ATOM 9090 O O . LYS B 1 47 ? 45.344 16.141 0.6 1 77.31 47 LYS B O 1
ATOM 9095 N N . ASP B 1 48 ? 46.812 14.656 1.468 1 75.75 48 ASP B N 1
ATOM 9096 C CA . ASP B 1 48 ? 47.062 13.953 0.213 1 75.75 48 ASP B CA 1
ATOM 9097 C C . ASP B 1 48 ? 45.875 13.07 -0.167 1 75.75 48 ASP B C 1
ATOM 9099 O O . ASP B 1 48 ? 45.562 12.102 0.526 1 75.75 48 ASP B O 1
ATOM 9103 N N . LYS B 1 49 ? 45.25 13.508 -1.245 1 69.31 49 LYS B N 1
ATOM 9104 C CA . LYS B 1 49 ? 44 12.859 -1.659 1 69.31 49 LYS B CA 1
ATOM 9105 C C . LYS B 1 49 ? 44.25 11.391 -2.01 1 69.31 49 LYS B C 1
ATOM 9107 O O . LYS B 1 49 ? 43.375 10.547 -1.785 1 69.31 49 LYS B O 1
ATOM 9112 N N . THR B 1 50 ? 45.438 10.992 -2.512 1 66.38 50 THR B N 1
ATOM 9113 C CA . THR B 1 50 ? 45.75 9.672 -3.033 1 66.38 50 THR B CA 1
ATOM 9114 C C . THR B 1 50 ? 46.344 8.773 -1.936 1 66.38 50 THR B C 1
ATOM 9116 O O . THR B 1 50 ? 45.969 7.602 -1.832 1 66.38 50 THR B O 1
ATOM 9119 N N . HIS B 1 51 ? 47.344 9.234 -1.069 1 67.38 51 HIS B N 1
ATOM 9120 C CA . HIS B 1 51 ? 48.062 8.375 -0.134 1 67.38 51 HIS B CA 1
ATOM 9121 C C . HIS B 1 51 ? 47.656 8.664 1.306 1 67.38 51 HIS B C 1
ATOM 9123 O O . HIS B 1 51 ? 48.312 8.188 2.246 1 67.38 51 HIS B O 1
ATOM 9129 N N . ASN B 1 52 ? 46.531 9.406 1.515 1 62.5 52 ASN B N 1
ATOM 9130 C CA . ASN B 1 52 ? 45.906 9.719 2.791 1 62.5 52 ASN B CA 1
ATOM 9131 C C . ASN B 1 52 ? 46.906 10.273 3.793 1 62.5 52 ASN B C 1
ATOM 9133 O O . ASN B 1 52 ? 46.781 10.086 5 1 62.5 52 ASN B O 1
ATOM 9137 N N . GLU B 1 53 ? 48 10.82 3.391 1 71 53 GLU B N 1
ATOM 9138 C CA . GLU B 1 53 ? 48.875 11.586 4.254 1 71 53 GLU B CA 1
ATOM 9139 C C . GLU B 1 53 ? 48.281 12.961 4.559 1 71 53 GLU B C 1
ATOM 9141 O O . GLU B 1 53 ? 47.75 13.633 3.668 1 71 53 GLU B O 1
ATOM 9146 N N . THR B 1 54 ? 48.094 13.25 5.844 1 73.69 54 THR B N 1
ATOM 9147 C CA . THR B 1 54 ? 47.531 14.531 6.262 1 73.69 54 THR B CA 1
ATOM 9148 C C . THR B 1 54 ? 48.562 15.336 7.055 1 73.69 54 THR B C 1
ATOM 9150 O O . THR B 1 54 ? 49.344 14.766 7.809 1 73.69 54 THR B O 1
ATOM 9153 N N . THR B 1 55 ? 48.688 16.609 6.73 1 76.94 55 THR B N 1
ATOM 9154 C CA . THR B 1 55 ? 49.438 17.562 7.539 1 76.94 55 THR B CA 1
ATOM 9155 C C . THR B 1 55 ? 48.625 18.844 7.77 1 76.94 55 THR B C 1
ATOM 9157 O O . THR B 1 55 ? 47.562 19.031 7.156 1 76.94 55 THR B O 1
ATOM 9160 N N . VAL B 1 56 ? 48.938 19.625 8.766 1 77.62 56 VAL B N 1
ATOM 9161 C CA . VAL B 1 56 ? 48.281 20.906 9.055 1 77.62 56 VAL B CA 1
ATOM 9162 C C . VAL B 1 56 ? 49.312 22.031 8.852 1 77.62 56 VAL B C 1
ATOM 9164 O O . VAL B 1 56 ? 50.5 21.844 9.062 1 77.62 56 VAL B O 1
ATOM 9167 N N . THR B 1 57 ? 48.75 23.141 8.352 1 77.5 57 THR B N 1
ATOM 9168 C CA . THR B 1 57 ? 49.625 24.297 8.125 1 77.5 57 THR B CA 1
ATOM 9169 C C . THR B 1 57 ? 50.094 24.891 9.445 1 77.5 57 THR B C 1
ATOM 9171 O O . THR B 1 57 ? 49.375 24.828 10.445 1 77.5 57 THR B O 1
ATOM 9174 N N . ASP B 1 58 ? 51.344 25.438 9.461 1 75.5 58 ASP B N 1
ATOM 9175 C CA . ASP B 1 58 ? 51.875 26.094 10.656 1 75.5 58 ASP B CA 1
ATOM 9176 C C . ASP B 1 58 ? 51.438 27.562 10.711 1 75.5 58 ASP B C 1
ATOM 9178 O O . ASP B 1 58 ? 50.625 28 9.914 1 75.5 58 ASP B O 1
ATOM 9182 N N . VAL B 1 59 ? 51.906 28.438 11.633 1 73.31 59 VAL B N 1
ATOM 9183 C CA . VAL B 1 59 ? 51.5 29.812 11.891 1 73.31 59 VAL B CA 1
ATOM 9184 C C . VAL B 1 59 ? 51.781 30.672 10.656 1 73.31 59 VAL B C 1
ATOM 9186 O O . VAL B 1 59 ? 51.188 31.75 10.516 1 73.31 59 VAL B O 1
ATOM 9189 N N . ASP B 1 60 ? 52.656 30.344 9.875 1 75.19 60 ASP B N 1
ATOM 9190 C CA . ASP B 1 60 ? 52.969 31.078 8.656 1 75.19 60 ASP B CA 1
ATOM 9191 C C . ASP B 1 60 ? 52.25 30.484 7.449 1 75.19 60 ASP B C 1
ATOM 9193 O O . ASP B 1 60 ? 52.531 30.859 6.309 1 75.19 60 ASP B O 1
ATOM 9197 N N . GLY B 1 61 ? 51.312 29.578 7.699 1 76.31 61 GLY B N 1
ATOM 9198 C CA . GLY B 1 61 ? 50.531 28.906 6.656 1 76.31 61 GLY B CA 1
ATOM 9199 C C . GLY B 1 61 ? 51.312 27.844 5.914 1 76.31 61 GLY B C 1
ATOM 9200 O O . GLY B 1 61 ? 50.875 27.312 4.906 1 76.31 61 GLY B O 1
ATOM 9201 N N . LYS B 1 62 ? 52.5 27.516 6.352 1 79.75 62 LYS B N 1
ATOM 9202 C CA . LYS B 1 62 ? 53.375 26.562 5.668 1 79.75 62 LYS B CA 1
ATOM 9203 C C . LYS B 1 62 ? 53.031 25.125 6.074 1 79.75 62 LYS B C 1
ATOM 9205 O O . LYS B 1 62 ? 52.625 24.875 7.211 1 79.75 62 LYS B O 1
ATOM 9210 N N . PHE B 1 63 ? 53.062 24.281 5.102 1 78.69 63 PHE B N 1
ATOM 9211 C CA . PHE B 1 63 ? 52.938 22.859 5.418 1 78.69 63 PHE B CA 1
ATOM 9212 C C . PHE B 1 63 ? 54 22.047 4.699 1 78.69 63 PHE B C 1
ATOM 9214 O O . PHE B 1 63 ? 54.562 22.484 3.707 1 78.69 63 PHE B O 1
ATOM 9221 N N . SER B 1 64 ? 54.438 20.891 5.355 1 80.62 64 SER B N 1
ATOM 9222 C CA . SER B 1 64 ? 55.281 19.859 4.766 1 80.62 64 SER B CA 1
ATOM 9223 C C . SER B 1 64 ? 54.594 18.484 4.82 1 80.62 64 SER B C 1
ATOM 9225 O O . SER B 1 64 ? 54.312 17.969 5.906 1 80.62 64 SER B O 1
ATOM 9227 N N . LEU B 1 65 ? 54.219 17.969 3.674 1 76.75 65 LEU B N 1
ATOM 9228 C CA . LEU B 1 65 ? 53.531 16.703 3.547 1 76.75 65 LEU B CA 1
ATOM 9229 C C . LEU B 1 65 ? 54.406 15.648 2.891 1 76.75 65 LEU B C 1
ATOM 9231 O O . LEU B 1 65 ? 55.031 15.906 1.866 1 76.75 65 LEU B O 1
ATOM 9235 N N . ARG B 1 66 ? 54.562 14.5 3.453 1 76.88 66 ARG B N 1
ATOM 9236 C CA . ARG B 1 66 ? 55.312 13.398 2.869 1 76.88 66 ARG B CA 1
ATOM 9237 C C . ARG B 1 66 ? 54.656 12.922 1.574 1 76.88 66 ARG B C 1
ATOM 9239 O O . ARG B 1 66 ? 53.469 12.586 1.553 1 76.88 66 ARG B O 1
ATOM 9246 N N . ALA B 1 67 ? 55.344 13.102 0.478 1 72.81 67 ALA B N 1
ATOM 9247 C CA . ALA B 1 67 ? 54.875 12.688 -0.84 1 72.81 67 ALA B CA 1
ATOM 9248 C C . ALA B 1 67 ? 55.312 11.273 -1.167 1 72.81 67 ALA B C 1
ATOM 9250 O O . ALA B 1 67 ? 56.531 10.992 -1.201 1 72.81 67 ALA B O 1
ATOM 9251 N N . LYS B 1 68 ? 54.5 10.375 -1.441 1 68.81 68 LYS B N 1
ATOM 9252 C CA . LYS B 1 68 ? 54.844 8.992 -1.772 1 68.81 68 LYS B CA 1
ATOM 9253 C C . LYS B 1 68 ? 54.875 8.789 -3.283 1 68.81 68 LYS B C 1
ATOM 9255 O O . LYS B 1 68 ? 55.312 7.73 -3.758 1 68.81 68 LYS B O 1
ATOM 9260 N N . SER B 1 69 ? 54.312 9.805 -4.008 1 72.81 69 SER B N 1
ATOM 9261 C CA . SER B 1 69 ? 54.344 9.797 -5.465 1 72.81 69 SER B CA 1
ATOM 9262 C C . SER B 1 69 ? 54.875 11.125 -6.016 1 72.81 69 SER B C 1
ATOM 9264 O O . SER B 1 69 ? 54.875 12.133 -5.305 1 72.81 69 SER B O 1
ATOM 9266 N N . ASP B 1 70 ? 55.375 11.055 -7.25 1 72.38 70 ASP B N 1
ATOM 9267 C CA . ASP B 1 70 ? 55.875 12.266 -7.898 1 72.38 70 ASP B CA 1
ATOM 9268 C C . ASP B 1 70 ? 54.781 13.289 -8.117 1 72.38 70 ASP B C 1
ATOM 9270 O O . ASP B 1 70 ? 54.969 14.484 -7.883 1 72.38 70 ASP B O 1
ATOM 9274 N N . ARG B 1 71 ? 53.656 12.867 -8.469 1 73.5 71 ARG B N 1
ATOM 9275 C CA . ARG B 1 71 ? 52.469 13.719 -8.602 1 73.5 71 ARG B CA 1
ATOM 9276 C C . ARG B 1 71 ? 51.531 13.562 -7.414 1 73.5 71 ARG B C 1
ATOM 9278 O O . ARG B 1 71 ? 51.219 12.438 -7.02 1 73.5 71 ARG B O 1
ATOM 9285 N N . ILE B 1 72 ? 51.219 14.727 -6.762 1 74.56 72 ILE B N 1
ATOM 9286 C CA . ILE B 1 72 ? 50.406 14.719 -5.547 1 74.56 72 ILE B CA 1
ATOM 9287 C C . ILE B 1 72 ? 49.219 15.664 -5.711 1 74.56 72 ILE B C 1
ATOM 9289 O O . ILE B 1 72 ? 49.344 16.75 -6.266 1 74.56 72 ILE B O 1
ATOM 9293 N N . THR B 1 73 ? 48.094 15.172 -5.395 1 78.12 73 THR B N 1
ATOM 9294 C CA . THR B 1 73 ? 46.906 16.016 -5.25 1 78.12 73 THR B CA 1
ATOM 9295 C C . THR B 1 73 ? 46.531 16.141 -3.781 1 78.12 73 THR B C 1
ATOM 9297 O O . THR B 1 73 ? 46.312 15.133 -3.102 1 78.12 73 THR B O 1
ATOM 9300 N N . VAL B 1 74 ? 46.531 17.453 -3.305 1 78.19 74 VAL B N 1
ATOM 9301 C CA . VAL B 1 74 ? 46.156 17.672 -1.908 1 78.19 74 VAL B CA 1
ATOM 9302 C C . VAL B 1 74 ? 44.812 18.375 -1.828 1 78.19 74 VAL B C 1
ATOM 9304 O O . VAL B 1 74 ? 44.5 19.234 -2.652 1 78.19 74 VAL B O 1
ATOM 9307 N N . ASP B 1 75 ? 44.094 17.953 -0.9 1 75.56 75 ASP B N 1
ATOM 9308 C CA . ASP B 1 75 ? 42.906 18.656 -0.46 1 75.56 75 ASP B CA 1
ATOM 9309 C C . ASP B 1 75 ? 43.188 19.484 0.787 1 75.56 75 ASP B C 1
ATOM 9311 O O . ASP B 1 75 ? 43.719 18.984 1.773 1 75.56 75 ASP B O 1
ATOM 9315 N N . ILE B 1 76 ? 42.875 20.781 0.66 1 74.69 76 ILE B N 1
ATOM 9316 C CA . ILE B 1 76 ? 43.094 21.688 1.782 1 74.69 76 ILE B CA 1
ATOM 9317 C C . ILE B 1 76 ? 41.75 22.172 2.32 1 74.69 76 ILE B C 1
ATOM 9319 O O . ILE B 1 76 ? 40.906 22.656 1.562 1 74.69 76 ILE B O 1
ATOM 9323 N N . THR B 1 77 ? 41.531 21.875 3.541 1 71.88 77 THR B N 1
ATOM 9324 C CA . THR B 1 77 ? 40.312 22.328 4.207 1 71.88 77 THR B CA 1
ATOM 9325 C C . THR B 1 77 ? 40.656 23.203 5.41 1 71.88 77 THR B C 1
ATOM 9327 O O . THR B 1 77 ? 41.656 22.984 6.078 1 71.88 77 THR B O 1
ATOM 9330 N N . TYR B 1 78 ? 39.969 24.344 5.52 1 64.12 78 TYR B N 1
ATOM 9331 C CA . TYR B 1 78 ? 40.031 25.281 6.637 1 64.12 78 TYR B CA 1
ATOM 9332 C C . TYR B 1 78 ? 38.656 25.781 7 1 64.12 78 TYR B C 1
ATOM 9334 O O . TYR B 1 78 ? 37.844 26.109 6.121 1 64.12 78 TYR B O 1
ATOM 9342 N N . ILE B 1 79 ? 38.375 25.719 8.328 1 54.53 79 ILE B N 1
ATOM 9343 C CA . ILE B 1 79 ? 37.062 26.172 8.812 1 54.53 79 ILE B CA 1
ATOM 9344 C C . ILE B 1 79 ? 36.812 27.594 8.32 1 54.53 79 ILE B C 1
ATOM 9346 O O . ILE B 1 79 ? 37.625 28.484 8.516 1 54.53 79 ILE B O 1
ATOM 9350 N N . GLY B 1 80 ? 35.625 27.891 7.703 1 53.75 80 GLY B N 1
ATOM 9351 C CA . GLY B 1 80 ? 35.219 29.203 7.199 1 53.75 80 GLY B CA 1
ATOM 9352 C C . GLY B 1 80 ? 35.688 29.469 5.785 1 53.75 80 GLY B C 1
ATOM 9353 O O . GLY B 1 80 ? 35.438 30.531 5.223 1 53.75 80 GLY B O 1
ATOM 9354 N N . MET B 1 81 ? 36.594 28.562 5.266 1 60.78 81 MET B N 1
ATOM 9355 C CA . MET B 1 81 ? 37.062 28.734 3.895 1 60.78 81 MET B CA 1
ATOM 9356 C C . MET B 1 81 ? 36.562 27.609 3 1 60.78 81 MET B C 1
ATOM 9358 O O . MET B 1 81 ? 36.312 26.5 3.473 1 60.78 81 MET B O 1
ATOM 9362 N N . LYS B 1 82 ? 36.312 27.875 1.686 1 63.56 82 LYS B N 1
ATOM 9363 C CA . LYS B 1 82 ? 35.938 26.844 0.712 1 63.56 82 LYS B CA 1
ATOM 9364 C C . LYS B 1 82 ? 37.062 25.828 0.548 1 63.56 82 LYS B C 1
ATOM 9366 O O . LYS B 1 82 ? 38.25 26.188 0.481 1 63.56 82 LYS B O 1
ATOM 9371 N N . PRO B 1 83 ? 36.75 24.609 0.569 1 65.12 83 PRO B N 1
ATOM 9372 C CA . PRO B 1 83 ? 37.844 23.625 0.332 1 65.12 83 PRO B CA 1
ATOM 9373 C C . PRO B 1 83 ? 38.594 23.906 -0.961 1 65.12 83 PRO B C 1
ATOM 9375 O O . PRO B 1 83 ? 38 24.297 -1.963 1 65.12 83 PRO B O 1
ATOM 9378 N N . ALA B 1 84 ? 39.906 23.906 -0.954 1 69.44 84 ALA B N 1
ATOM 9379 C CA . ALA B 1 84 ? 40.781 24.109 -2.117 1 69.44 84 ALA B CA 1
ATOM 9380 C C . ALA B 1 84 ? 41.562 22.859 -2.453 1 69.44 84 ALA B C 1
ATOM 9382 O O . ALA B 1 84 ? 41.812 22.016 -1.578 1 69.44 84 ALA B O 1
ATOM 9383 N N . HIS B 1 85 ? 41.719 22.609 -3.762 1 74.75 85 HIS B N 1
ATOM 9384 C CA . HIS B 1 85 ? 42.531 21.5 -4.203 1 74.75 85 HIS B CA 1
ATOM 9385 C C . HIS B 1 85 ? 43.781 21.984 -4.957 1 74.75 85 HIS B C 1
ATOM 9387 O O . HIS B 1 85 ? 43.719 23.016 -5.641 1 74.75 85 HIS B O 1
ATOM 9393 N N . TRP B 1 86 ? 44.969 21.359 -4.715 1 74.62 86 TRP B N 1
ATOM 9394 C CA . TRP B 1 86 ? 46.219 21.578 -5.453 1 74.62 86 TRP B CA 1
ATOM 9395 C C . TRP B 1 86 ? 46.781 20.266 -5.957 1 74.62 86 TRP B C 1
ATOM 9397 O O . TRP B 1 86 ? 46.844 19.281 -5.219 1 74.62 86 TRP B O 1
ATOM 9407 N N . SER B 1 87 ? 47.031 20.156 -7.293 1 76.94 87 SER B N 1
ATOM 9408 C CA . SER B 1 87 ? 47.719 19 -7.863 1 76.94 87 SER B CA 1
ATOM 9409 C C . SER B 1 87 ? 49.031 19.406 -8.516 1 76.94 87 SER B C 1
ATOM 9411 O O . SER B 1 87 ? 49.094 20.422 -9.219 1 76.94 87 SER B O 1
ATOM 9413 N N . GLY B 1 88 ? 50.125 18.766 -8.281 1 73.81 88 GLY B N 1
ATOM 9414 C CA . GLY B 1 88 ? 51.469 19 -8.852 1 73.81 88 GLY B CA 1
ATOM 9415 C C . GLY B 1 88 ? 52.469 17.938 -8.477 1 73.81 88 GLY B C 1
ATOM 9416 O O . GLY B 1 88 ? 52.094 16.906 -7.91 1 73.81 88 GLY B O 1
ATOM 9417 N N . ASN B 1 89 ? 53.781 18.203 -8.852 1 74.5 89 ASN B N 1
ATOM 9418 C CA . ASN B 1 89 ? 54.875 17.344 -8.453 1 74.5 89 ASN B CA 1
ATOM 9419 C C . ASN B 1 89 ? 55.375 17.672 -7.043 1 74.5 89 ASN B C 1
ATOM 9421 O O . ASN B 1 89 ? 55.281 18.812 -6.605 1 74.5 89 ASN B O 1
ATOM 9425 N N . TYR B 1 90 ? 55.906 16.688 -6.324 1 76.25 90 TYR B N 1
ATOM 9426 C CA . TYR B 1 90 ? 56.312 16.859 -4.93 1 76.25 90 TYR B CA 1
ATOM 9427 C C . TYR B 1 90 ? 57.375 17.938 -4.797 1 76.25 90 TYR B C 1
ATOM 9429 O O . TYR B 1 90 ? 57.562 18.531 -3.725 1 76.25 90 TYR B O 1
ATOM 9437 N N . LYS B 1 91 ? 58.062 18.234 -5.883 1 72.69 91 LYS B N 1
ATOM 9438 C CA . LYS B 1 91 ? 59.125 19.25 -5.875 1 72.69 91 LYS B CA 1
ATOM 9439 C C . LYS B 1 91 ? 58.562 20.641 -6.156 1 72.69 91 LYS B C 1
ATOM 9441 O O . LYS B 1 91 ? 59.281 21.641 -6.016 1 72.69 91 LYS B O 1
ATOM 9446 N N . ASP B 1 92 ? 57.25 20.75 -6.52 1 73 92 ASP B N 1
ATOM 9447 C CA . ASP B 1 92 ? 56.625 22.047 -6.824 1 73 92 ASP B CA 1
ATOM 9448 C C . ASP B 1 92 ? 56.281 22.797 -5.543 1 73 92 ASP B C 1
ATOM 9450 O O . ASP B 1 92 ? 56 22.188 -4.512 1 73 92 ASP B O 1
ATOM 9454 N N . ALA B 1 93 ? 56.438 24.156 -5.613 1 70.88 93 ALA B N 1
ATOM 9455 C CA . ALA B 1 93 ? 55.938 24.969 -4.516 1 70.88 93 ALA B CA 1
ATOM 9456 C C . ALA B 1 93 ? 54.406 25.016 -4.508 1 70.88 93 ALA B C 1
ATOM 9458 O O . ALA B 1 93 ? 53.781 25.5 -5.453 1 70.88 93 ALA B O 1
ATOM 9459 N N . CYS B 1 94 ? 53.844 24.359 -3.551 1 72.38 94 CYS B N 1
ATOM 9460 C CA . CYS B 1 94 ? 52.375 24.328 -3.412 1 72.38 94 CYS B CA 1
ATOM 9461 C C . CYS B 1 94 ? 51.875 25.594 -2.729 1 72.38 94 CYS B C 1
ATOM 9463 O O . CYS B 1 94 ? 52.062 25.766 -1.525 1 72.38 94 CYS B O 1
ATOM 9465 N N . LEU B 1 95 ? 51.406 26.594 -3.496 1 74.94 95 LEU B N 1
ATOM 9466 C CA . LEU B 1 95 ? 50.75 27.781 -2.984 1 74.94 95 LEU B CA 1
ATOM 9467 C C . LEU B 1 95 ? 49.25 27.719 -3.244 1 74.94 95 LEU B C 1
ATOM 9469 O O . LEU B 1 95 ? 48.812 27.672 -4.398 1 74.94 95 LEU B O 1
ATOM 9473 N N . VAL B 1 96 ? 48.531 27.547 -2.158 1 74.31 96 VAL B N 1
ATOM 9474 C CA . VAL B 1 96 ? 47.062 27.484 -2.285 1 74.31 96 VAL B CA 1
ATOM 9475 C C . VAL B 1 96 ? 46.438 28.656 -1.554 1 74.31 96 VAL B C 1
ATOM 9477 O O . VAL B 1 96 ? 46.688 28.875 -0.365 1 74.31 96 VAL B O 1
ATOM 9480 N N . ALA B 1 97 ? 45.719 29.516 -2.205 1 68.81 97 ALA B N 1
ATOM 9481 C CA . ALA B 1 97 ? 44.875 30.547 -1.617 1 68.81 97 ALA B CA 1
ATOM 9482 C C . ALA B 1 97 ? 43.438 30.031 -1.439 1 68.81 97 ALA B C 1
ATOM 9484 O O . ALA B 1 97 ? 42.75 29.688 -2.418 1 68.81 97 ALA B O 1
ATOM 9485 N N . MET B 1 98 ? 43.094 29.781 -0.147 1 66.31 98 MET B N 1
ATOM 9486 C CA . MET B 1 98 ? 41.75 29.297 0.132 1 66.31 98 MET B CA 1
ATOM 9487 C C . MET B 1 98 ? 40.75 30.469 0.17 1 66.31 98 MET B C 1
ATOM 9489 O O . MET B 1 98 ? 41.094 31.562 0.617 1 66.31 98 MET B O 1
ATOM 9493 N N . GLU B 1 99 ? 39.625 30.219 -0.431 1 58.69 99 GLU B N 1
ATOM 9494 C CA . GLU B 1 99 ? 38.562 31.219 -0.437 1 58.69 99 GLU B CA 1
ATOM 9495 C C . GLU B 1 99 ? 37.656 31.078 0.787 1 58.69 99 GLU B C 1
ATOM 9497 O O . GLU B 1 99 ? 37.469 29.969 1.292 1 58.69 99 GLU B O 1
ATOM 9502 N N . ASP B 1 100 ? 37.312 32.188 1.443 1 49.78 100 ASP B N 1
ATOM 9503 C CA . ASP B 1 100 ? 36.406 32.219 2.578 1 49.78 100 ASP B CA 1
ATOM 9504 C C . ASP B 1 100 ? 35.094 31.5 2.246 1 49.78 100 ASP B C 1
ATOM 9506 O O . ASP B 1 100 ? 34.562 31.641 1.144 1 49.78 100 ASP B O 1
ATOM 9510 N N . ALA B 1 101 ? 34.75 30.484 3.109 1 45.69 101 ALA B N 1
ATOM 9511 C CA . ALA B 1 101 ? 33.531 29.734 2.957 1 45.69 101 ALA B CA 1
ATOM 9512 C C . ALA B 1 101 ? 32.312 30.656 3.059 1 45.69 101 ALA B C 1
ATOM 9514 O O . ALA B 1 101 ? 31.172 30.219 2.912 1 45.69 101 ALA B O 1
ATOM 9515 N N . SER B 1 102 ? 32.438 31.766 3.67 1 41 102 SER B N 1
ATOM 9516 C CA . SER B 1 102 ? 31.234 32.594 3.703 1 41 102 SER B CA 1
ATOM 9517 C C . SER B 1 102 ? 30.484 32.531 2.381 1 41 102 SER B C 1
ATOM 9519 O O . SER B 1 102 ? 31.078 32.312 1.327 1 41 102 SER B O 1
ATOM 9521 N N . GLU B 1 103 ? 29.219 32.25 2.527 1 42.22 103 GLU B N 1
ATOM 9522 C CA . GLU B 1 103 ? 28.203 32.219 1.478 1 42.22 103 GLU B CA 1
ATOM 9523 C C . GLU B 1 103 ? 28.5 33.281 0.4 1 42.22 103 GLU B C 1
ATOM 9525 O O . GLU B 1 103 ? 28.219 34.469 0.584 1 42.22 103 GLU B O 1
ATOM 9530 N N . THR B 1 104 ? 29.578 33.281 -0.08 1 42.16 104 THR B N 1
ATOM 9531 C CA . THR B 1 104 ? 29.688 34.188 -1.212 1 42.16 104 THR B CA 1
ATOM 9532 C C . THR B 1 104 ? 28.516 34.031 -2.166 1 42.16 104 THR B C 1
ATOM 9534 O O . THR B 1 104 ? 27.859 32.969 -2.172 1 42.16 104 THR B O 1
ATOM 9537 N N . LEU B 1 105 ? 28.031 35.188 -2.643 1 45.06 105 LEU B N 1
ATOM 9538 C CA . LEU B 1 105 ? 27.094 35.219 -3.766 1 45.06 105 LEU B CA 1
ATOM 9539 C C . LEU B 1 105 ? 27.453 34.125 -4.785 1 45.06 105 LEU B C 1
ATOM 9541 O O . LEU B 1 105 ? 26.891 34.094 -5.883 1 45.06 105 LEU B O 1
ATOM 9545 N N . GLU B 1 106 ? 28.375 33.188 -4.371 1 50.22 106 GLU B N 1
ATOM 9546 C CA . GLU B 1 106 ? 28.766 32.094 -5.277 1 50.22 106 GLU B CA 1
ATOM 9547 C C . GLU B 1 106 ? 28.188 30.766 -4.832 1 50.22 106 GLU B C 1
ATOM 9549 O O . GLU B 1 106 ? 28.219 30.438 -3.645 1 50.22 106 GLU B O 1
ATOM 9554 N N . GLY B 1 107 ? 26.984 30.391 -5.281 1 65.56 107 GLY B N 1
ATOM 9555 C CA . GLY B 1 107 ? 26.344 29.109 -5.047 1 65.56 107 GLY B CA 1
ATOM 9556 C C . GLY B 1 107 ? 25.531 28.609 -6.23 1 65.56 107 GLY B C 1
ATOM 9557 O O . GLY B 1 107 ? 25.594 29.203 -7.312 1 65.56 107 GLY B O 1
ATOM 9558 N N . VAL B 1 108 ? 25.203 27.453 -6.117 1 71.25 108 VAL B N 1
ATOM 9559 C CA . VAL B 1 108 ? 24.406 26.828 -7.16 1 71.25 108 VAL B CA 1
ATOM 9560 C C . VAL B 1 108 ? 22.922 26.844 -6.766 1 71.25 108 VAL B C 1
ATOM 9562 O O . VAL B 1 108 ? 22.594 26.719 -5.586 1 71.25 108 VAL B O 1
ATOM 9565 N N . VAL B 1 109 ? 22.156 27.266 -7.691 1 74.75 109 VAL B N 1
ATOM 9566 C CA . VAL B 1 109 ? 20.703 27.219 -7.531 1 74.75 109 VAL B CA 1
ATOM 9567 C C . VAL B 1 109 ? 20.125 26.078 -8.359 1 74.75 109 VAL B C 1
ATOM 9569 O O . VAL B 1 109 ? 20.547 25.859 -9.508 1 74.75 109 VAL B O 1
ATOM 9572 N N . ILE B 1 110 ? 19.266 25.328 -7.652 1 77.06 110 ILE B N 1
ATOM 9573 C CA . ILE B 1 110 ? 18.656 24.203 -8.344 1 77.06 110 ILE B CA 1
ATOM 9574 C C . ILE B 1 110 ? 17.188 24.5 -8.602 1 77.06 110 ILE B C 1
ATOM 9576 O O . ILE B 1 110 ? 16.406 24.688 -7.66 1 77.06 110 ILE B O 1
ATOM 9580 N N . THR B 1 111 ? 16.75 24.469 -9.789 1 78.12 111 THR B N 1
ATOM 9581 C CA . THR B 1 111 ? 15.352 24.703 -10.117 1 78.12 111 THR B CA 1
ATOM 9582 C C . THR B 1 111 ? 14.625 23.391 -10.352 1 78.12 111 THR B C 1
ATOM 9584 O O . THR B 1 111 ? 13.398 23.359 -10.453 1 78.12 111 THR B O 1
ATOM 9587 N N . GLY B 1 112 ? 15.305 22.391 -10.305 1 72.5 112 GLY B N 1
ATOM 9588 C CA . GLY B 1 112 ? 14.742 21.094 -10.633 1 72.5 112 GLY B CA 1
ATOM 9589 C C . GLY B 1 112 ? 15.023 20.672 -12.062 1 72.5 112 GLY B C 1
ATOM 9590 O O . GLY B 1 112 ? 15.227 19.484 -12.336 1 72.5 112 GLY B O 1
ATOM 9591 N N . TYR B 1 113 ? 15.016 21.656 -12.945 1 75.38 113 TYR B N 1
ATOM 9592 C CA . TYR B 1 113 ? 15.289 21.391 -14.359 1 75.38 113 TYR B CA 1
ATOM 9593 C C . TYR B 1 113 ? 16.719 21.75 -14.711 1 75.38 113 TYR B C 1
ATOM 9595 O O . TYR B 1 113 ? 17.297 21.203 -15.656 1 75.38 113 TYR B O 1
ATOM 9603 N N . GLN B 1 114 ? 17.188 22.766 -13.891 1 78.19 114 GLN B N 1
ATOM 9604 C CA . GLN B 1 114 ? 18.516 23.281 -14.172 1 78.19 114 GLN B CA 1
ATOM 9605 C C . GLN B 1 114 ? 19.297 23.531 -12.883 1 78.19 114 GLN B C 1
ATOM 9607 O O . GLN B 1 114 ? 18.688 23.703 -11.812 1 78.19 114 GLN B O 1
ATOM 9612 N N . GLN B 1 115 ? 20.516 23.406 -13.062 1 74.19 115 GLN B N 1
ATOM 9613 C CA . GLN B 1 115 ? 21.438 23.891 -12.055 1 74.19 115 GLN B CA 1
ATOM 9614 C C . GLN B 1 115 ? 22.156 25.156 -12.523 1 74.19 115 GLN B C 1
ATOM 9616 O O . GLN B 1 115 ? 22.844 25.141 -13.539 1 74.19 115 GLN B O 1
ATOM 9621 N N . LEU B 1 116 ? 21.953 26.188 -11.758 1 76.31 116 LEU B N 1
ATOM 9622 C CA . LEU B 1 116 ? 22.469 27.469 -12.195 1 76.31 116 LEU B CA 1
ATOM 9623 C C . LEU B 1 116 ? 23.453 28.031 -11.18 1 76.31 116 LEU B C 1
ATOM 9625 O O . LEU B 1 116 ? 23.297 27.828 -9.977 1 76.31 116 LEU B O 1
ATOM 9629 N N . ASP B 1 117 ? 24.375 28.672 -11.734 1 74.25 117 ASP B N 1
ATOM 9630 C CA . ASP B 1 117 ? 25.234 29.469 -10.867 1 74.25 117 ASP B CA 1
ATOM 9631 C C . ASP B 1 117 ? 24.5 30.703 -10.352 1 74.25 117 ASP B C 1
ATOM 9633 O O . ASP B 1 117 ? 23.812 31.391 -11.117 1 74.25 117 ASP B O 1
ATOM 9637 N N . ARG B 1 118 ? 24.688 30.969 -9.18 1 77.94 118 ARG B N 1
ATOM 9638 C CA . ARG B 1 118 ? 23.984 32.094 -8.57 1 77.94 118 ARG B CA 1
ATOM 9639 C C . ARG B 1 118 ? 24.328 33.406 -9.281 1 77.94 118 ARG B C 1
ATOM 9641 O O . ARG B 1 118 ? 23.516 34.344 -9.312 1 77.94 118 ARG B O 1
ATOM 9648 N N . ARG B 1 119 ? 25.594 33.719 -9.938 1 75.19 119 ARG B N 1
ATOM 9649 C CA . ARG B 1 119 ? 26.062 34.906 -10.602 1 75.19 119 ARG B CA 1
ATOM 9650 C C . ARG B 1 119 ? 25.266 35.188 -11.875 1 75.19 119 ARG B C 1
ATOM 9652 O O . ARG B 1 119 ? 25.172 36.344 -12.32 1 75.19 119 ARG B O 1
ATOM 9659 N N . ASN B 1 120 ? 24.672 34.031 -12.297 1 76 120 ASN B N 1
ATOM 9660 C CA . ASN B 1 120 ? 23.938 34.125 -13.555 1 76 120 ASN B CA 1
ATOM 9661 C C . ASN B 1 120 ? 22.438 34.031 -13.344 1 76 120 ASN B C 1
ATOM 9663 O O . ASN B 1 120 ? 21.672 33.938 -14.305 1 76 120 ASN B O 1
ATOM 9667 N N . LEU B 1 121 ? 22.141 34.031 -12.156 1 83.12 121 LEU B N 1
ATOM 9668 C CA . LEU B 1 121 ? 20.734 33.906 -11.844 1 83.12 121 LEU B CA 1
ATOM 9669 C C . LEU B 1 121 ? 19.984 35.219 -12.164 1 83.12 121 LEU B C 1
ATOM 9671 O O . LEU B 1 121 ? 20.359 36.281 -11.68 1 83.12 121 LEU B O 1
ATOM 9675 N N . THR B 1 122 ? 19.016 35.156 -12.945 1 87.06 122 THR B N 1
ATOM 9676 C CA . THR B 1 122 ? 18.25 36.312 -13.367 1 87.06 122 THR B CA 1
ATOM 9677 C C . THR B 1 122 ? 16.906 36.375 -12.648 1 87.06 122 THR B C 1
ATOM 9679 O O . THR B 1 122 ? 16.234 37.406 -12.656 1 87.06 122 THR B O 1
ATOM 9682 N N . SER B 1 123 ? 16.516 35.281 -11.984 1 89.06 123 SER B N 1
ATOM 9683 C CA . SER B 1 123 ? 15.211 35.156 -11.344 1 89.06 123 SER B CA 1
ATOM 9684 C C . SER B 1 123 ? 15.312 35.312 -9.836 1 89.06 123 SER B C 1
ATOM 9686 O O . SER B 1 123 ? 16.422 35.406 -9.289 1 89.06 123 SER B O 1
ATOM 9688 N N . SER B 1 124 ? 14.156 35.438 -9.234 1 91.19 124 SER B N 1
ATOM 9689 C CA . SER B 1 124 ? 14.109 35.531 -7.777 1 91.19 124 SER B CA 1
ATOM 9690 C C . SER B 1 124 ? 14.008 34.156 -7.125 1 91.19 124 SER B C 1
ATOM 9692 O O . SER B 1 124 ? 12.961 33.531 -7.172 1 91.19 124 SER B O 1
ATOM 9694 N N . VAL B 1 125 ? 15 33.75 -6.512 1 90.94 125 VAL B N 1
ATOM 9695 C CA . VAL B 1 125 ? 15.078 32.438 -5.828 1 90.94 125 VAL B CA 1
ATOM 9696 C C . VAL B 1 125 ? 15.805 32.625 -4.496 1 90.94 125 VAL B C 1
ATOM 9698 O O . VAL B 1 125 ? 16.797 33.344 -4.41 1 90.94 125 VAL B O 1
ATOM 9701 N N . THR B 1 126 ? 15.234 32.094 -3.492 1 91.75 126 THR B N 1
ATOM 9702 C CA . THR B 1 126 ? 15.922 32 -2.209 1 91.75 126 THR B CA 1
ATOM 9703 C C . THR B 1 126 ? 16.406 30.578 -1.936 1 91.75 126 THR B C 1
ATOM 9705 O O . THR B 1 126 ? 15.609 29.641 -1.975 1 91.75 126 THR B O 1
ATOM 9708 N N . SER B 1 127 ? 17.625 30.453 -1.69 1 90.75 127 SER B N 1
ATOM 9709 C CA . SER B 1 127 ? 18.234 29.156 -1.422 1 90.75 127 SER B CA 1
ATOM 9710 C C . SER B 1 127 ? 18.734 29.062 0.014 1 90.75 127 SER B C 1
ATOM 9712 O O . SER B 1 127 ? 19.391 29.984 0.505 1 90.75 127 SER B O 1
ATOM 9714 N N . LYS B 1 128 ? 18.422 28 0.645 1 91.75 128 LYS B N 1
ATOM 9715 C CA . LYS B 1 128 ? 18.891 27.75 2.006 1 91.75 128 LYS B CA 1
ATOM 9716 C C . LYS B 1 128 ? 19.422 26.328 2.166 1 91.75 128 LYS B C 1
ATOM 9718 O O . LYS B 1 128 ? 18.812 25.391 1.652 1 91.75 128 LYS B O 1
ATOM 9723 N N . ASP B 1 129 ? 20.516 26.25 2.857 1 89.19 129 ASP B N 1
ATOM 9724 C CA . ASP B 1 129 ? 20.984 24.938 3.27 1 89.19 129 ASP B CA 1
ATOM 9725 C C . ASP B 1 129 ? 20.156 24.406 4.438 1 89.19 129 ASP B C 1
ATOM 9727 O O . ASP B 1 129 ? 19.703 25.172 5.285 1 89.19 129 ASP B O 1
ATOM 9731 N N . MET B 1 130 ? 20.094 23.141 4.52 1 89.38 130 MET B N 1
ATOM 9732 C CA . MET B 1 130 ? 19.266 22.547 5.566 1 89.38 130 MET B CA 1
ATOM 9733 C C . MET B 1 130 ? 19.812 22.875 6.949 1 89.38 130 MET B C 1
ATOM 9735 O O . MET B 1 130 ? 19.047 23 7.91 1 89.38 130 MET B O 1
ATOM 9739 N N . SER B 1 131 ? 21.094 23.047 7.043 1 83.25 131 SER B N 1
ATOM 9740 C CA . SER B 1 131 ? 21.703 23.375 8.32 1 83.25 131 SER B CA 1
ATOM 9741 C C . SER B 1 131 ? 21.203 24.719 8.844 1 83.25 131 SER B C 1
ATOM 9743 O O . SER B 1 131 ? 21.172 24.953 10.055 1 83.25 131 SER B O 1
ATOM 9745 N N . GLU B 1 132 ? 20.812 25.594 7.953 1 85.25 132 GLU B N 1
ATOM 9746 C CA . GLU B 1 132 ? 20.297 26.891 8.336 1 85.25 132 GLU B CA 1
ATOM 9747 C C . GLU B 1 132 ? 18.812 26.812 8.719 1 85.25 132 GLU B C 1
ATOM 9749 O O . GLU B 1 132 ? 18.281 27.703 9.383 1 85.25 132 GLU B O 1
ATOM 9754 N N . LEU B 1 133 ? 18.219 25.75 8.328 1 89.38 133 LEU B N 1
ATOM 9755 C CA . LEU B 1 133 ? 16.766 25.641 8.477 1 89.38 133 LEU B CA 1
ATOM 9756 C C . LEU B 1 133 ? 16.406 24.703 9.625 1 89.38 133 LEU B C 1
ATOM 9758 O O . LEU B 1 133 ? 15.328 24.828 10.211 1 89.38 133 LEU B O 1
ATOM 9762 N N . GLU B 1 134 ? 17.25 23.844 9.938 1 89.06 134 GLU B N 1
ATOM 9763 C CA . GLU B 1 134 ? 16.938 22.781 10.875 1 89.06 134 GLU B CA 1
ATOM 9764 C C . GLU B 1 134 ? 16.641 23.328 12.266 1 89.06 134 GLU B C 1
ATOM 9766 O O . GLU B 1 134 ? 17.312 24.234 12.742 1 89.06 134 GLU B O 1
ATOM 9771 N N . ILE B 1 135 ? 15.625 22.844 12.859 1 89.38 135 ILE B N 1
ATOM 9772 C CA . ILE B 1 135 ? 15.234 23.141 14.234 1 89.38 135 ILE B CA 1
ATOM 9773 C C . ILE B 1 135 ? 15.164 21.844 15.039 1 89.38 135 ILE B C 1
ATOM 9775 O O . ILE B 1 135 ? 14.406 20.938 14.695 1 89.38 135 ILE B O 1
ATOM 9779 N N . GLY B 1 136 ? 15.859 21.828 16.125 1 89.12 136 GLY B N 1
ATOM 9780 C CA . GLY B 1 136 ? 15.844 20.625 16.953 1 89.12 136 GLY B CA 1
ATOM 9781 C C . GLY B 1 136 ? 14.453 20.234 17.391 1 89.12 136 GLY B C 1
ATOM 9782 O O . GLY B 1 136 ? 13.695 21.062 17.906 1 89.12 136 GLY B O 1
ATOM 9783 N N . GLY B 1 137 ? 14.133 18.984 17.109 1 90.56 137 GLY B N 1
ATOM 9784 C CA . GLY B 1 137 ? 12.867 18.438 17.578 1 90.56 137 GLY B CA 1
ATOM 9785 C C . GLY B 1 137 ? 11.734 18.625 16.594 1 90.56 137 GLY B C 1
ATOM 9786 O O . GLY B 1 137 ? 10.625 18.125 16.812 1 90.56 137 GLY B O 1
ATOM 9787 N N . VAL B 1 138 ? 11.93 19.359 15.562 1 90.56 138 VAL B N 1
ATOM 9788 C CA . VAL B 1 138 ? 10.891 19.594 14.57 1 90.56 138 VAL B CA 1
ATOM 9789 C C . VAL B 1 138 ? 11.148 18.719 13.344 1 90.56 138 VAL B C 1
ATOM 9791 O O . VAL B 1 138 ? 12.234 18.75 12.766 1 90.56 138 VAL B O 1
ATOM 9794 N N . SER B 1 139 ? 10.125 17.969 13 1 87.88 139 SER B N 1
ATOM 9795 C CA . SER B 1 139 ? 10.297 17.062 11.867 1 87.88 139 SER B CA 1
ATOM 9796 C C . SER B 1 139 ? 9.531 17.562 10.641 1 87.88 139 SER B C 1
ATOM 9798 O O . SER B 1 139 ? 9.758 17.078 9.531 1 87.88 139 SER B O 1
ATOM 9800 N N . ASP B 1 140 ? 8.68 18.5 10.781 1 88.44 140 ASP B N 1
ATOM 9801 C CA . ASP B 1 140 ? 7.891 19.062 9.68 1 88.44 140 ASP B CA 1
ATOM 9802 C C . ASP B 1 140 ? 8.648 20.188 8.977 1 88.44 140 ASP B C 1
ATOM 9804 O O . ASP B 1 140 ? 8.875 21.25 9.562 1 88.44 140 ASP B O 1
ATOM 9808 N N . ILE B 1 141 ? 8.891 20.047 7.73 1 90.62 141 ILE B N 1
ATOM 9809 C CA . ILE B 1 141 ? 9.688 21 6.957 1 90.62 141 ILE B CA 1
ATOM 9810 C C . ILE B 1 141 ? 8.938 22.312 6.82 1 90.62 141 ILE B C 1
ATOM 9812 O O . ILE B 1 141 ? 9.547 23.391 6.824 1 90.62 141 ILE B O 1
ATOM 9816 N N . SER B 1 142 ? 7.664 22.219 6.695 1 88.5 142 SER B N 1
ATOM 9817 C CA . SER B 1 142 ? 6.875 23.438 6.527 1 88.5 142 SER B CA 1
ATOM 9818 C C . SER B 1 142 ? 7.023 24.359 7.73 1 88.5 142 SER B C 1
ATOM 9820 O O . SER B 1 142 ? 6.98 25.578 7.59 1 88.5 142 SER B O 1
ATOM 9822 N N . LYS B 1 143 ? 7.223 23.781 8.875 1 88.31 143 LYS B N 1
ATOM 9823 C CA . LYS B 1 143 ? 7.41 24.578 10.086 1 88.31 143 LYS B CA 1
ATOM 9824 C C . LYS B 1 143 ? 8.82 25.172 10.141 1 88.31 143 LYS B C 1
ATOM 9826 O O . LYS B 1 143 ? 9.031 26.25 10.703 1 88.31 143 LYS B O 1
ATOM 9831 N N . MET B 1 144 ? 9.727 24.531 9.531 1 91.12 144 MET B N 1
ATOM 9832 C CA . MET B 1 144 ? 11.117 24.969 9.555 1 91.12 144 MET B CA 1
ATOM 9833 C C . MET B 1 144 ? 11.32 26.188 8.664 1 91.12 144 MET B C 1
ATOM 9835 O O . MET B 1 144 ? 12.281 26.938 8.844 1 91.12 144 MET B O 1
ATOM 9839 N N . LEU B 1 145 ? 10.461 26.375 7.746 1 91.44 145 LEU B N 1
ATOM 9840 C CA . LEU B 1 145 ? 10.602 27.469 6.793 1 91.44 145 LEU B CA 1
ATOM 9841 C C . LEU B 1 145 ? 10.07 28.781 7.379 1 91.44 145 LEU B C 1
ATOM 9843 O O . LEU B 1 145 ? 10.352 29.859 6.863 1 91.44 145 LEU B O 1
ATOM 9847 N N . GLU B 1 146 ? 9.391 28.703 8.406 1 88.75 146 GLU B N 1
ATOM 9848 C CA . GLU B 1 146 ? 8.734 29.891 8.977 1 88.75 146 GLU B CA 1
ATOM 9849 C C . GLU B 1 146 ? 9.75 30.969 9.328 1 88.75 146 GLU B C 1
ATOM 9851 O O . GLU B 1 146 ? 10.68 30.719 10.102 1 88.75 146 GLU B O 1
ATOM 9856 N N . GLY B 1 147 ? 9.633 32.125 8.734 1 87.88 147 GLY B N 1
ATOM 9857 C CA . GLY B 1 147 ? 10.422 33.281 9.07 1 87.88 147 GLY B CA 1
ATOM 9858 C C . GLY B 1 147 ? 11.797 33.281 8.43 1 87.88 147 GLY B C 1
ATOM 9859 O O . GLY B 1 147 ? 12.547 34.25 8.547 1 87.88 147 GLY B O 1
ATOM 9860 N N . LYS B 1 148 ? 12.062 32.281 7.754 1 89.25 148 LYS B N 1
ATOM 9861 C CA . LYS B 1 148 ? 13.422 32.156 7.242 1 89.25 148 LYS B CA 1
ATOM 9862 C C . LYS B 1 148 ? 13.484 32.469 5.754 1 89.25 148 LYS B C 1
ATOM 9864 O O . LYS B 1 148 ? 14.555 32.75 5.211 1 89.25 148 LYS B O 1
ATOM 9869 N N . ILE B 1 149 ? 12.453 32.438 5.16 1 92.62 149 ILE B N 1
ATOM 9870 C CA . ILE B 1 149 ? 12.391 32.719 3.732 1 92.62 149 ILE B CA 1
ATOM 9871 C C . ILE B 1 149 ? 11.594 34 3.5 1 92.62 149 ILE B C 1
ATOM 9873 O O . ILE B 1 149 ? 10.398 34.062 3.803 1 92.62 149 ILE B O 1
ATOM 9877 N N . PRO B 1 150 ? 12.25 35 2.922 1 93.56 150 PRO B N 1
ATOM 9878 C CA . PRO B 1 150 ? 11.5 36.219 2.639 1 93.56 150 PRO B CA 1
ATOM 9879 C C . PRO B 1 150 ? 10.305 35.969 1.717 1 93.56 150 PRO B C 1
ATOM 9881 O O . PRO B 1 150 ? 10.398 35.188 0.766 1 93.56 150 PRO B O 1
ATOM 9884 N N . ASP B 1 151 ? 9.234 36.688 1.966 1 93.5 151 ASP B N 1
ATOM 9885 C CA . ASP B 1 151 ? 8.008 36.688 1.179 1 93.5 151 ASP B CA 1
ATOM 9886 C C . ASP B 1 151 ? 7.223 35.375 1.391 1 93.5 151 ASP B C 1
ATOM 9888 O O . ASP B 1 151 ? 6.199 35.156 0.744 1 93.5 151 ASP B O 1
ATOM 9892 N N . LEU B 1 152 ? 7.703 34.5 2.193 1 93.19 152 LEU B N 1
ATOM 9893 C CA . LEU B 1 152 ? 6.992 33.25 2.508 1 93.19 152 LEU B CA 1
ATOM 9894 C C . LEU B 1 152 ? 6.359 33.344 3.895 1 93.19 152 LEU B C 1
ATOM 9896 O O . LEU B 1 152 ? 7.035 33.656 4.871 1 93.19 152 LEU B O 1
ATOM 9900 N N . ILE B 1 153 ? 5.129 33.094 3.875 1 89.81 153 ILE B N 1
ATOM 9901 C CA . ILE B 1 153 ? 4.414 33.031 5.148 1 89.81 153 ILE B CA 1
ATOM 9902 C C . ILE B 1 153 ? 3.969 31.594 5.422 1 89.81 153 ILE B C 1
ATOM 9904 O O . ILE B 1 153 ? 3.436 30.922 4.535 1 89.81 153 ILE B O 1
ATOM 9908 N N . SER B 1 154 ? 4.309 31.109 6.59 1 87.31 154 SER B N 1
ATOM 9909 C CA . SER B 1 154 ? 3.848 29.812 7.074 1 87.31 154 SER B CA 1
ATOM 9910 C C . SER B 1 154 ? 3.004 29.969 8.336 1 87.31 154 SER B C 1
ATOM 9912 O O . SER B 1 154 ? 3.451 30.562 9.32 1 87.31 154 SER B O 1
ATOM 9914 N N . PHE B 1 155 ? 1.82 29.5 8.289 1 79.88 155 PHE B N 1
ATOM 9915 C CA . PHE B 1 155 ? 0.986 29.625 9.477 1 79.88 155 PHE B CA 1
ATOM 9916 C C . PHE B 1 155 ? 0.312 28.297 9.805 1 79.88 155 PHE B C 1
ATOM 9918 O O . PHE B 1 155 ? -0.108 27.578 8.898 1 79.88 155 PHE B O 1
ATOM 9925 N N . THR B 1 156 ? 0.408 28 11.109 1 78.44 156 THR B N 1
ATOM 9926 C CA . THR B 1 156 ? -0.232 26.797 11.602 1 78.44 156 THR B CA 1
ATOM 9927 C C . THR B 1 156 ? -1.439 27.125 12.469 1 78.44 156 THR B C 1
ATOM 9929 O O . THR B 1 156 ? -1.341 27.938 13.391 1 78.44 156 THR B O 1
ATOM 9932 N N . GLY B 1 157 ? -2.559 26.5 12.164 1 79.19 157 GLY B N 1
ATOM 9933 C CA . GLY B 1 157 ? -3.773 26.75 12.922 1 79.19 157 GLY B CA 1
ATOM 9934 C C . GLY B 1 157 ? -3.787 26.062 14.273 1 79.19 157 GLY B C 1
ATOM 9935 O O . GLY B 1 157 ? -4.578 26.422 15.148 1 79.19 157 GLY B O 1
ATOM 9936 N N . SER B 1 158 ? -2.92 25.062 14.445 1 89.75 158 SER B N 1
ATOM 9937 C CA . SER B 1 158 ? -2.855 24.312 15.703 1 89.75 158 SER B CA 1
ATOM 9938 C C . SER B 1 158 ? -1.423 23.906 16.031 1 89.75 158 SER B C 1
ATOM 9940 O O . SER B 1 158 ? -0.65 23.562 15.133 1 89.75 158 SER B O 1
ATOM 9942 N N . GLY B 1 159 ? -1.164 24 17.312 1 90.62 159 GLY B N 1
ATOM 9943 C CA . GLY B 1 159 ? 0.165 23.609 17.75 1 90.62 159 GLY B CA 1
ATOM 9944 C C . GLY B 1 159 ? 0.326 22.109 17.906 1 90.62 159 GLY B C 1
ATOM 9945 O O . GLY B 1 159 ? 1.385 21.641 18.328 1 90.62 159 GLY B O 1
ATOM 9946 N N . GLU B 1 160 ? -0.662 21.312 17.594 1 92.12 160 GLU B N 1
ATOM 9947 C CA . GLU B 1 160 ? -0.555 19.859 17.734 1 92.12 160 GLU B CA 1
ATOM 9948 C C . GLU B 1 160 ? 0.455 19.281 16.734 1 92.12 160 GLU B C 1
ATOM 9950 O O . GLU B 1 160 ? 0.738 19.891 15.711 1 92.12 160 GLU B O 1
ATOM 9955 N N . ILE B 1 161 ? 0.913 18.125 17.031 1 91.06 161 ILE B N 1
ATOM 9956 C CA . ILE B 1 161 ? 2.01 17.547 16.25 1 91.06 161 ILE B CA 1
ATOM 9957 C C . ILE B 1 161 ? 1.507 17.141 14.875 1 91.06 161 ILE B C 1
ATOM 9959 O O . ILE B 1 161 ? 2.273 17.125 13.906 1 91.06 161 ILE B O 1
ATOM 9963 N N . ASN B 1 162 ? 0.295 16.781 14.727 1 88.56 162 ASN B N 1
ATOM 9964 C CA . ASN B 1 162 ? -0.212 16.25 13.469 1 88.56 162 ASN B CA 1
ATOM 9965 C C . ASN B 1 162 ? -0.722 17.359 12.555 1 88.56 162 ASN B C 1
ATOM 9967 O O . ASN B 1 162 ? -1.015 17.125 11.383 1 88.56 162 ASN B O 1
ATOM 9971 N N . ALA B 1 163 ? -0.777 18.547 12.953 1 89.94 163 ALA B N 1
ATOM 9972 C CA . ALA B 1 163 ? -1.281 19.656 12.148 1 89.94 163 ALA B CA 1
ATOM 9973 C C . ALA B 1 163 ? -0.22 20.141 11.172 1 89.94 163 ALA B C 1
ATOM 9975 O O . ALA B 1 163 ? 0.938 20.344 11.547 1 89.94 163 ALA B O 1
ATOM 9976 N N . THR B 1 164 ? -0.638 20.359 9.984 1 88.06 164 THR B N 1
ATOM 9977 C CA . THR B 1 164 ? 0.26 20.844 8.945 1 88.06 164 THR B CA 1
ATOM 9978 C C . THR B 1 164 ? 0.082 22.344 8.727 1 88.06 164 THR B C 1
ATOM 9980 O O . THR B 1 164 ? -1.034 22.859 8.812 1 88.06 164 THR B O 1
ATOM 9983 N N . SER B 1 165 ? 1.196 22.969 8.328 1 87.94 165 SER B N 1
ATOM 9984 C CA . SER B 1 165 ? 1.151 24.406 8.125 1 87.94 165 SER B CA 1
ATOM 9985 C C . SER B 1 165 ? 0.688 24.766 6.715 1 87.94 165 SER B C 1
ATOM 9987 O O . SER B 1 165 ? 0.946 24.016 5.77 1 87.94 165 SER B O 1
ATOM 9989 N N . LYS B 1 166 ? 0.051 25.828 6.605 1 88.5 166 LYS B N 1
ATOM 9990 C CA . LYS B 1 166 ? -0.279 26.422 5.312 1 88.5 166 LYS B CA 1
ATOM 9991 C C . LYS B 1 166 ? 0.815 27.391 4.855 1 88.5 166 LYS B C 1
ATOM 9993 O O . LYS B 1 166 ? 1.347 28.156 5.66 1 88.5 166 LYS B O 1
ATOM 9998 N N . ILE B 1 167 ? 1.169 27.359 3.598 1 91.06 167 ILE B N 1
ATOM 9999 C CA . ILE B 1 167 ? 2.256 28.188 3.076 1 91.06 167 ILE B CA 1
ATOM 10000 C C . ILE B 1 167 ? 1.73 29.078 1.962 1 91.06 167 ILE B C 1
ATOM 10002 O O . ILE B 1 167 ? 0.928 28.656 1.131 1 91.06 167 ILE B O 1
ATOM 10006 N N . ARG B 1 168 ? 2.148 30.312 2.014 1 91.56 168 ARG B N 1
ATOM 10007 C CA . ARG B 1 168 ? 1.88 31.281 0.958 1 91.56 168 ARG B CA 1
ATOM 10008 C C . ARG B 1 168 ? 3.156 32 0.546 1 91.56 168 ARG B C 1
ATOM 10010 O O . ARG B 1 168 ? 3.963 32.375 1.397 1 91.56 168 ARG B O 1
ATOM 10017 N N . ILE B 1 169 ? 3.305 32.062 -0.678 1 93.06 169 ILE B N 1
ATOM 10018 C CA . ILE B 1 169 ? 4.438 32.812 -1.214 1 93.06 169 ILE B CA 1
ATOM 10019 C C . ILE B 1 169 ? 3.939 34.031 -1.997 1 93.06 169 ILE B C 1
ATOM 10021 O O . ILE B 1 169 ? 3.162 33.875 -2.943 1 93.06 169 ILE B O 1
ATOM 10025 N N . ARG B 1 170 ? 4.375 35.219 -1.624 1 92.62 170 ARG B N 1
ATOM 10026 C CA . ARG B 1 170 ? 4.055 36.5 -2.244 1 92.62 170 ARG B CA 1
ATOM 10027 C C . ARG B 1 170 ? 2.547 36.688 -2.361 1 92.62 170 ARG B C 1
ATOM 10029 O O . ARG B 1 170 ? 2.047 37.094 -3.41 1 92.62 170 ARG B O 1
ATOM 10036 N N . GLY B 1 171 ? 1.87 36.188 -1.4 1 87.56 171 GLY B N 1
ATOM 10037 C CA . GLY B 1 171 ? 0.456 36.5 -1.23 1 87.56 171 GLY B CA 1
ATOM 10038 C C . GLY B 1 171 ? -0.449 35.531 -1.964 1 87.56 171 GLY B C 1
ATOM 10039 O O . GLY B 1 171 ? 0.006 34.469 -2.436 1 87.56 171 GLY B O 1
ATOM 10040 N N . THR B 1 172 ? -1.752 35.875 -1.992 1 86.69 172 THR B N 1
ATOM 10041 C CA . THR B 1 172 ? -2.781 35.062 -2.629 1 86.69 172 THR B CA 1
ATOM 10042 C C . THR B 1 172 ? -3.02 35.5 -4.066 1 86.69 172 THR B C 1
ATOM 10044 O O . THR B 1 172 ? -3.363 36.656 -4.309 1 86.69 172 THR B O 1
ATOM 10047 N N . SER B 1 173 ? -2.9 34.531 -4.953 1 84.56 173 SER B N 1
ATOM 10048 C CA . SER B 1 173 ? -3.004 34.938 -6.355 1 84.56 173 SER B CA 1
ATOM 10049 C C . SER B 1 173 ? -4.281 34.375 -6.984 1 84.56 173 SER B C 1
ATOM 10051 O O . SER B 1 173 ? -4.586 34.688 -8.141 1 84.56 173 SER B O 1
ATOM 10053 N N . THR B 1 174 ? -4.977 33.531 -6.254 1 86 174 THR B N 1
ATOM 10054 C CA . THR B 1 174 ? -6.219 32.969 -6.766 1 86 174 THR B CA 1
ATOM 10055 C C . THR B 1 174 ? -7.301 32.969 -5.691 1 86 174 THR B C 1
ATOM 10057 O O . THR B 1 174 ? -7 32.875 -4.5 1 86 174 THR B O 1
ATOM 10060 N N . LEU B 1 175 ? -8.469 33.031 -6.238 1 82.62 175 LEU B N 1
ATOM 10061 C CA . LEU B 1 175 ? -9.562 33.188 -5.281 1 82.62 175 LEU B CA 1
ATOM 10062 C C . LEU B 1 175 ? -10.227 31.828 -5.027 1 82.62 175 LEU B C 1
ATOM 10064 O O . LEU B 1 175 ? -10.633 31.531 -3.898 1 82.62 175 LEU B O 1
ATOM 10068 N N . VAL B 1 176 ? -10.398 31.047 -6.051 1 80.56 176 VAL B N 1
ATOM 10069 C CA . VAL B 1 176 ? -11.133 29.781 -5.934 1 80.56 176 VAL B CA 1
ATOM 10070 C C . VAL B 1 176 ? -10.164 28.609 -6.02 1 80.56 176 VAL B C 1
ATOM 10072 O O . VAL B 1 176 ? -10.414 27.547 -5.453 1 80.56 176 VAL B O 1
ATOM 10075 N N . GLY B 1 177 ? -9.117 28.766 -6.684 1 82 177 GLY B N 1
ATOM 10076 C CA . GLY B 1 177 ? -8.156 27.688 -6.871 1 82 177 GLY B CA 1
ATOM 10077 C C . GLY B 1 177 ? -7.293 27.438 -5.652 1 82 177 GLY B C 1
ATOM 10078 O O . GLY B 1 177 ? -7.418 28.141 -4.641 1 82 177 GLY B O 1
ATOM 10079 N N . ASN B 1 178 ? -6.496 26.453 -5.793 1 84.38 178 ASN B N 1
ATOM 10080 C CA . ASN B 1 178 ? -5.566 26.109 -4.723 1 84.38 178 ASN B CA 1
ATOM 10081 C C . ASN B 1 178 ? -4.488 27.172 -4.555 1 84.38 178 ASN B C 1
ATOM 10083 O O . ASN B 1 178 ? -3.861 27.578 -5.535 1 84.38 178 ASN B O 1
ATOM 10087 N N . ARG B 1 179 ? -4.227 27.562 -3.314 1 87.75 179 ARG B N 1
ATOM 10088 C CA . ARG B 1 179 ? -3.307 28.656 -3.045 1 87.75 179 ARG B CA 1
ATOM 10089 C C . ARG B 1 179 ? -1.963 28.141 -2.545 1 87.75 179 ARG B C 1
ATOM 10091 O O . ARG B 1 179 ? -1.036 28.922 -2.311 1 87.75 179 ARG B O 1
ATOM 10098 N N . GLU B 1 180 ? -1.788 26.859 -2.377 1 89.44 180 GLU B N 1
ATOM 10099 C CA . GLU B 1 180 ? -0.551 26.281 -1.858 1 89.44 180 GLU B CA 1
ATOM 10100 C C . GLU B 1 180 ? 0.506 26.172 -2.953 1 89.44 180 GLU B C 1
ATOM 10102 O O . GLU B 1 180 ? 0.176 25.953 -4.121 1 89.44 180 GLU B O 1
ATOM 10107 N N . PRO B 1 181 ? 1.766 26.297 -2.561 1 91.62 181 PRO B N 1
ATOM 10108 C CA . PRO B 1 181 ? 2.83 26.094 -3.545 1 91.62 181 PRO B CA 1
ATOM 10109 C C . PRO B 1 181 ? 3.039 24.609 -3.879 1 91.62 181 PRO B C 1
ATOM 10111 O O . PRO B 1 181 ? 2.51 23.734 -3.188 1 91.62 181 PRO B O 1
ATOM 10114 N N . LEU B 1 182 ? 3.83 24.406 -4.949 1 91.38 182 LEU B N 1
ATOM 10115 C CA . LEU B 1 182 ? 4.184 23.047 -5.344 1 91.38 182 LEU B CA 1
ATOM 10116 C C . LEU B 1 182 ? 5.41 22.562 -4.578 1 91.38 182 LEU B C 1
ATOM 10118 O O . LEU B 1 182 ? 6.355 23.328 -4.359 1 91.38 182 LEU B O 1
ATOM 10122 N N . TRP B 1 183 ? 5.352 21.359 -4.215 1 92.81 183 TRP B N 1
ATOM 10123 C CA . TRP B 1 183 ? 6.527 20.703 -3.646 1 92.81 183 TRP B CA 1
ATOM 10124 C C . TRP B 1 183 ? 7.219 19.844 -4.688 1 92.81 183 TRP B C 1
ATOM 10126 O O . TRP B 1 183 ? 6.578 19.031 -5.355 1 92.81 183 TRP B O 1
ATOM 10136 N N . VAL B 1 184 ? 8.469 20.031 -4.832 1 94.5 184 VAL B N 1
ATOM 10137 C CA . VAL B 1 184 ? 9.289 19.266 -5.762 1 94.5 184 VAL B CA 1
ATOM 10138 C C . VAL B 1 184 ? 10.461 18.625 -5.016 1 94.5 184 VAL B C 1
ATOM 10140 O O . VAL B 1 184 ? 11.172 19.312 -4.27 1 94.5 184 VAL B O 1
ATOM 10143 N N . VAL B 1 185 ? 10.648 17.391 -5.168 1 94 185 VAL B N 1
ATOM 10144 C CA . VAL B 1 185 ? 11.773 16.703 -4.562 1 94 185 VAL B CA 1
ATOM 10145 C C . VAL B 1 185 ? 12.68 16.125 -5.652 1 94 185 VAL B C 1
ATOM 10147 O O . VAL B 1 185 ? 12.258 15.266 -6.426 1 94 185 VAL B O 1
ATOM 10150 N N . ASP B 1 186 ? 13.852 16.625 -5.684 1 92.31 186 ASP B N 1
ATOM 10151 C CA . ASP B 1 186 ? 14.844 16.203 -6.668 1 92.31 186 ASP B CA 1
ATOM 10152 C C . ASP B 1 186 ? 14.281 16.281 -8.086 1 92.31 186 ASP B C 1
ATOM 10154 O O . ASP B 1 186 ? 14.398 15.328 -8.859 1 92.31 186 ASP B O 1
ATOM 10158 N N . GLY B 1 187 ? 13.594 17.328 -8.32 1 89.94 187 GLY B N 1
ATOM 10159 C CA . GLY B 1 187 ? 13.125 17.641 -9.664 1 89.94 187 GLY B CA 1
ATOM 10160 C C . GLY B 1 187 ? 11.766 17.047 -9.969 1 89.94 187 GLY B C 1
ATOM 10161 O O . GLY B 1 187 ? 11.211 17.266 -11.047 1 89.94 187 GLY B O 1
ATOM 10162 N N . ILE B 1 188 ? 11.203 16.297 -9.07 1 92.06 188 ILE B N 1
ATOM 10163 C CA . ILE B 1 188 ? 9.922 15.641 -9.32 1 92.06 188 ILE B CA 1
ATOM 10164 C C . ILE B 1 188 ? 8.844 16.25 -8.43 1 92.06 188 ILE B C 1
ATOM 10166 O O . ILE B 1 188 ? 9.023 16.359 -7.211 1 92.06 188 ILE B O 1
ATOM 10170 N N . ILE B 1 189 ? 7.695 16.578 -9.016 1 91.19 189 ILE B N 1
ATOM 10171 C CA . ILE B 1 189 ? 6.57 17.109 -8.258 1 91.19 189 ILE B CA 1
ATOM 10172 C C . ILE B 1 189 ? 5.938 16 -7.422 1 91.19 189 ILE B C 1
ATOM 10174 O O . ILE B 1 189 ? 5.648 14.922 -7.934 1 91.19 189 ILE B O 1
ATOM 10178 N N . ILE B 1 190 ? 5.723 16.234 -6.199 1 88.81 190 ILE B N 1
ATOM 10179 C CA . ILE B 1 190 ? 5.09 15.258 -5.328 1 88.81 190 ILE B CA 1
ATOM 10180 C C . ILE B 1 190 ? 3.67 15.703 -4.988 1 88.81 190 ILE B C 1
ATOM 10182 O O . ILE B 1 190 ? 3.387 16.906 -4.934 1 88.81 190 ILE B O 1
ATOM 10186 N N . THR B 1 191 ? 2.83 14.719 -4.723 1 86 191 THR B N 1
ATOM 10187 C CA . THR B 1 191 ? 1.422 15.016 -4.473 1 86 191 THR B CA 1
ATOM 10188 C C . THR B 1 191 ? 1.046 14.672 -3.033 1 86 191 THR B C 1
ATOM 10190 O O . THR B 1 191 ? 1.761 13.93 -2.357 1 86 191 THR B O 1
ATOM 10193 N N . ASP B 1 192 ? -0.143 15.188 -2.629 1 86.19 192 ASP B N 1
ATOM 10194 C CA . ASP B 1 192 ? -0.664 14.922 -1.29 1 86.19 192 ASP B CA 1
ATOM 10195 C C . ASP B 1 192 ? -1.171 13.492 -1.168 1 86.19 192 ASP B C 1
ATOM 10197 O O . ASP B 1 192 ? -1.557 12.875 -2.164 1 86.19 192 ASP B O 1
ATOM 10201 N N . PRO B 1 193 ? -1.212 12.961 0.051 1 83.12 193 PRO B N 1
ATOM 10202 C CA . PRO B 1 193 ? -1.676 11.586 0.246 1 83.12 193 PRO B CA 1
ATOM 10203 C C . PRO B 1 193 ? -3.164 11.422 -0.051 1 83.12 193 PRO B C 1
ATOM 10205 O O . PRO B 1 193 ? -3.594 10.352 -0.488 1 83.12 193 PRO B O 1
ATOM 10208 N N . VAL B 1 194 ? -3.92 12.438 0.312 1 86.94 194 VAL B N 1
ATOM 10209 C CA . VAL B 1 194 ? -5.352 12.453 0.029 1 86.94 194 VAL B CA 1
ATOM 10210 C C . VAL B 1 194 ? -5.715 13.727 -0.734 1 86.94 194 VAL B C 1
ATOM 10212 O O . VAL B 1 194 ? -5.242 14.82 -0.397 1 86.94 194 VAL B O 1
ATOM 10215 N N . GLU B 1 195 ? -6.473 13.562 -1.677 1 80.25 195 GLU B N 1
ATOM 10216 C CA . GLU B 1 195 ? -6.887 14.719 -2.463 1 80.25 195 GLU B CA 1
ATOM 10217 C C . GLU B 1 195 ? -8.016 15.484 -1.772 1 80.25 195 GLU B C 1
ATOM 10219 O O . GLU B 1 195 ? -9.109 14.945 -1.594 1 80.25 195 GLU B O 1
ATOM 10224 N N . LEU B 1 196 ? -7.691 16.688 -1.385 1 81.88 196 LEU B N 1
ATOM 10225 C CA . LEU B 1 196 ? -8.695 17.578 -0.822 1 81.88 196 LEU B CA 1
ATOM 10226 C C . LEU B 1 196 ? -9.086 18.656 -1.829 1 81.88 196 LEU B C 1
ATOM 10228 O O . LEU B 1 196 ? -8.281 19.047 -2.678 1 81.88 196 LEU B O 1
ATOM 10232 N N . THR B 1 197 ? -10.219 19.172 -1.681 1 81 197 THR B N 1
ATOM 10233 C CA . THR B 1 197 ? -10.68 20.219 -2.576 1 81 197 THR B CA 1
ATOM 10234 C C . THR B 1 197 ? -10.102 21.578 -2.156 1 81 197 THR B C 1
ATOM 10236 O O . THR B 1 197 ? -9.711 21.75 -1.003 1 81 197 THR B O 1
ATOM 10239 N N . SER B 1 198 ? -10.07 22.516 -3.061 1 81.5 198 SER B N 1
ATOM 10240 C CA . SER B 1 198 ? -9.477 23.828 -2.82 1 81.5 198 SER B CA 1
ATOM 10241 C C . SER B 1 198 ? -10.234 24.578 -1.73 1 81.5 198 SER B C 1
ATOM 10243 O O . SER B 1 198 ? -9.633 25.328 -0.958 1 81.5 198 SER B O 1
ATOM 10245 N N . ASP B 1 199 ? -11.5 24.422 -1.682 1 78.19 199 ASP B N 1
ATOM 10246 C CA . ASP B 1 199 ? -12.289 25.125 -0.679 1 78.19 199 ASP B CA 1
ATOM 10247 C C . ASP B 1 199 ? -11.898 24.703 0.732 1 78.19 199 ASP B C 1
ATOM 10249 O O . ASP B 1 199 ? -11.836 25.531 1.644 1 78.19 199 ASP B O 1
ATOM 10253 N N . VAL B 1 200 ? -11.602 23.453 0.861 1 82.75 200 VAL B N 1
ATOM 10254 C CA . VAL B 1 200 ? -11.18 22.938 2.156 1 82.75 200 VAL B CA 1
ATOM 10255 C C . VAL B 1 200 ? -9.773 23.438 2.482 1 82.75 200 VAL B C 1
ATOM 10257 O O . VAL B 1 200 ? -9.516 23.891 3.604 1 82.75 200 VAL B O 1
ATOM 10260 N N . LEU B 1 201 ? -9.016 23.453 1.556 1 83.25 201 LEU B N 1
ATOM 10261 C CA . LEU B 1 201 ? -7.629 23.859 1.748 1 83.25 201 LEU B CA 1
ATOM 10262 C C . LEU B 1 201 ? -7.527 25.359 2.021 1 83.25 201 LEU B C 1
ATOM 10264 O O . LEU B 1 201 ? -6.641 25.797 2.756 1 83.25 201 LEU B O 1
ATOM 10268 N N . ASN B 1 202 ? -8.391 26.109 1.388 1 84.25 202 ASN B N 1
ATOM 10269 C CA . ASN B 1 202 ? -8.328 27.562 1.502 1 84.25 202 ASN B CA 1
ATOM 10270 C C . ASN B 1 202 ? -9.031 28.062 2.758 1 84.25 202 ASN B C 1
ATOM 10272 O O . ASN B 1 202 ? -8.906 29.234 3.127 1 84.25 202 ASN B O 1
ATOM 10276 N N . ASP B 1 203 ? -9.75 27.141 3.441 1 83.44 203 ASP B N 1
ATOM 10277 C CA . ASP B 1 203 ? -10.391 27.5 4.699 1 83.44 203 ASP B CA 1
ATOM 10278 C C . ASP B 1 203 ? -9.359 27.797 5.785 1 83.44 203 ASP B C 1
ATOM 10280 O O . ASP B 1 203 ? -8.578 26.922 6.164 1 83.44 203 ASP B O 1
ATOM 10284 N N . PRO B 1 204 ? -9.398 29.078 6.25 1 82.06 204 PRO B N 1
ATOM 10285 C CA . PRO B 1 204 ? -8.383 29.453 7.242 1 82.06 204 PRO B CA 1
ATOM 10286 C C . PRO B 1 204 ? -8.523 28.672 8.547 1 82.06 204 PRO B C 1
ATOM 10288 O O . PRO B 1 204 ? -7.555 28.562 9.305 1 82.06 204 PRO B O 1
ATOM 10291 N N . ASP B 1 205 ? -9.664 28.125 8.805 1 86.5 205 ASP B N 1
ATOM 10292 C CA . ASP B 1 205 ? -9.906 27.469 10.086 1 86.5 205 ASP B CA 1
ATOM 10293 C C . ASP B 1 205 ? -9.781 25.953 9.961 1 86.5 205 ASP B C 1
ATOM 10295 O O . ASP B 1 205 ? -9.891 25.219 10.953 1 86.5 205 ASP B O 1
ATOM 10299 N N . TYR B 1 206 ? -9.562 25.422 8.859 1 87.69 206 TYR B N 1
ATOM 10300 C CA . TYR B 1 206 ? -9.383 23.984 8.672 1 87.69 206 TYR B CA 1
ATOM 10301 C C . TYR B 1 206 ? -8.031 23.531 9.195 1 87.69 206 TYR B C 1
ATOM 10303 O O . TYR B 1 206 ? -6.996 24.094 8.836 1 87.69 206 TYR B O 1
ATOM 10311 N N . ILE B 1 207 ? -8.07 22.484 10.039 1 88.62 207 ILE B N 1
ATOM 10312 C CA . ILE B 1 207 ? -6.836 21.891 10.539 1 88.62 207 ILE B CA 1
ATOM 10313 C C . ILE B 1 207 ? -6.535 20.609 9.758 1 88.62 207 ILE B C 1
ATOM 10315 O O . ILE B 1 207 ? -7.207 19.594 9.945 1 88.62 207 ILE B O 1
ATOM 10319 N N . ASN B 1 208 ? -5.566 20.625 8.93 1 89.38 208 ASN B N 1
ATOM 10320 C CA . ASN B 1 208 ? -5.176 19.453 8.148 1 89.38 208 ASN B CA 1
ATOM 10321 C C . ASN B 1 208 ? -4.305 18.5 8.969 1 89.38 208 ASN B C 1
ATOM 10323 O O . ASN B 1 208 ? -3.115 18.75 9.164 1 89.38 208 ASN B O 1
ATOM 10327 N N . ARG B 1 209 ? -4.848 17.422 9.352 1 89.5 209 ARG B N 1
ATOM 10328 C CA . ARG B 1 209 ? -4.125 16.438 10.141 1 89.5 209 ARG B CA 1
ATOM 10329 C C . ARG B 1 209 ? -3.662 15.266 9.266 1 89.5 209 ARG B C 1
ATOM 10331 O O . ARG B 1 209 ? -2.938 14.383 9.727 1 89.5 209 ARG B O 1
ATOM 10338 N N . ILE B 1 210 ? -4.039 15.273 8.039 1 86.38 210 ILE B N 1
ATOM 10339 C CA . ILE B 1 210 ? -3.707 14.188 7.117 1 86.38 210 ILE B CA 1
ATOM 10340 C C . ILE B 1 210 ? -2.258 14.328 6.656 1 86.38 210 ILE B C 1
ATOM 10342 O O . ILE B 1 210 ? -1.553 13.328 6.492 1 86.38 210 ILE B O 1
ATOM 10346 N N . GLY B 1 211 ? -1.861 15.5 6.492 1 83.75 211 GLY B N 1
ATOM 10347 C CA . GLY B 1 211 ? -0.515 15.75 6 1 83.75 211 GLY B CA 1
ATOM 10348 C C . GLY B 1 211 ? -0.484 16.266 4.574 1 83.75 211 GLY B C 1
ATOM 10349 O O . GLY B 1 211 ? -1.477 16.156 3.848 1 83.75 211 GLY B O 1
ATOM 10350 N N . ASN B 1 212 ? 0.718 16.797 4.211 1 85.81 212 ASN B N 1
ATOM 10351 C CA . ASN B 1 212 ? 0.907 17.266 2.844 1 85.81 212 ASN B CA 1
ATOM 10352 C C . ASN B 1 212 ? 1.889 16.391 2.076 1 85.81 212 ASN B C 1
ATOM 10354 O O . ASN B 1 212 ? 2.268 15.32 2.547 1 85.81 212 ASN B O 1
ATOM 10358 N N . ALA B 1 213 ? 2.285 16.844 0.945 1 84.81 213 ALA B N 1
ATOM 10359 C CA . ALA B 1 213 ? 3.076 16.047 0.007 1 84.81 213 ALA B CA 1
ATOM 10360 C C . ALA B 1 213 ? 4.461 15.75 0.574 1 84.81 213 ALA B C 1
ATOM 10362 O O . ALA B 1 213 ? 5.027 14.688 0.309 1 84.81 213 ALA B O 1
ATOM 10363 N N . ILE B 1 214 ? 4.992 16.594 1.404 1 88.38 214 ILE B N 1
ATOM 10364 C CA . ILE B 1 214 ? 6.391 16.469 1.811 1 88.38 214 ILE B CA 1
ATOM 10365 C C . ILE B 1 214 ? 6.473 15.789 3.176 1 88.38 214 ILE B C 1
ATOM 10367 O O . ILE B 1 214 ? 7.566 15.562 3.697 1 88.38 214 ILE B O 1
ATOM 10371 N N . ALA B 1 215 ? 5.402 15.422 3.738 1 84.88 215 ALA B N 1
ATOM 10372 C CA . ALA B 1 215 ? 5.34 14.914 5.105 1 84.88 215 ALA B CA 1
ATOM 10373 C C . ALA B 1 215 ? 6.16 13.633 5.25 1 84.88 215 ALA B C 1
ATOM 10375 O O . ALA B 1 215 ? 6.578 13.281 6.355 1 84.88 215 ALA B O 1
ATOM 10376 N N . GLY B 1 216 ? 6.539 12.953 4.262 1 86.81 216 GLY B N 1
ATOM 10377 C CA . GLY B 1 216 ? 7.219 11.672 4.359 1 86.81 216 GLY B CA 1
ATOM 10378 C C . GLY B 1 216 ? 8.727 11.781 4.211 1 86.81 216 GLY B C 1
ATOM 10379 O O . GLY B 1 216 ? 9.438 10.789 4.336 1 86.81 216 GLY B O 1
ATOM 10380 N N . ILE B 1 217 ? 9.273 12.953 4.129 1 90.81 217 ILE B N 1
ATOM 10381 C CA . ILE B 1 217 ? 10.711 13.109 3.92 1 90.81 217 ILE B CA 1
ATOM 10382 C C . ILE B 1 217 ? 11.398 13.383 5.254 1 90.81 217 ILE B C 1
ATOM 10384 O O . ILE B 1 217 ? 10.891 14.164 6.07 1 90.81 217 ILE B O 1
ATOM 10388 N N . ASN B 1 218 ? 12.508 12.758 5.469 1 93.88 218 ASN B N 1
ATOM 10389 C CA . ASN B 1 218 ? 13.336 13.031 6.637 1 93.88 218 ASN B CA 1
ATOM 10390 C C . ASN B 1 218 ? 14.156 14.305 6.457 1 93.88 218 ASN B C 1
ATOM 10392 O O . ASN B 1 218 ? 14.977 14.398 5.543 1 93.88 218 ASN B O 1
ATOM 10396 N N . PRO B 1 219 ? 13.977 15.219 7.309 1 93.94 219 PRO B N 1
ATOM 10397 C CA . PRO B 1 219 ? 14.742 16.453 7.18 1 93.94 219 PRO B CA 1
ATOM 10398 C C . PRO B 1 219 ? 16.25 16.219 7.16 1 93.94 219 PRO B C 1
ATOM 10400 O O . PRO B 1 219 ? 17 16.969 6.52 1 93.94 219 PRO B O 1
ATOM 10403 N N . GLN B 1 220 ? 16.75 15.18 7.797 1 93.81 220 GLN B N 1
ATOM 10404 C CA . GLN B 1 220 ? 18.172 14.883 7.859 1 93.81 220 GLN B CA 1
ATOM 10405 C C . GLN B 1 220 ? 18.719 14.461 6.496 1 93.81 220 GLN B C 1
ATOM 10407 O O . GLN B 1 220 ? 19.922 14.469 6.27 1 93.81 220 GLN B O 1
ATOM 10412 N N . ASP B 1 221 ? 17.859 14.156 5.621 1 94.88 221 ASP B N 1
ATOM 10413 C CA . ASP B 1 221 ? 18.281 13.719 4.293 1 94.88 221 ASP B CA 1
ATOM 10414 C C . ASP B 1 221 ? 18.266 14.875 3.297 1 94.88 221 ASP B C 1
ATOM 10416 O O . ASP B 1 221 ? 18.625 14.703 2.133 1 94.88 221 ASP B O 1
ATOM 10420 N N . ILE B 1 222 ? 17.875 15.992 3.703 1 94.88 222 ILE B N 1
ATOM 10421 C CA . ILE B 1 222 ? 17.781 17.156 2.826 1 94.88 222 ILE B CA 1
ATOM 10422 C C . ILE B 1 222 ? 19.094 17.922 2.836 1 94.88 222 ILE B C 1
ATOM 10424 O O . ILE B 1 222 ? 19.672 18.156 3.898 1 94.88 222 ILE B O 1
ATOM 10428 N N . LYS B 1 223 ? 19.594 18.25 1.702 1 92.88 223 LYS B N 1
ATOM 10429 C CA . LYS B 1 223 ? 20.797 19.062 1.558 1 92.88 223 LYS B CA 1
ATOM 10430 C C . LYS B 1 223 ? 20.453 20.562 1.541 1 92.88 223 LYS B C 1
ATOM 10432 O O . LYS B 1 223 ? 21.078 21.344 2.25 1 92.88 223 LYS B O 1
ATOM 10437 N N . ARG B 1 224 ? 19.484 20.859 0.744 1 92.5 224 ARG B N 1
ATOM 10438 C CA . ARG B 1 224 ? 19.125 22.281 0.597 1 92.5 224 ARG B CA 1
ATOM 10439 C C . ARG B 1 224 ? 17.688 22.438 0.119 1 92.5 224 ARG B C 1
ATOM 10441 O O . ARG B 1 224 ? 17.094 21.484 -0.413 1 92.5 224 ARG B O 1
ATOM 10448 N N . ILE B 1 225 ? 17.141 23.594 0.23 1 93.88 225 ILE B N 1
ATOM 10449 C CA . ILE B 1 225 ? 15.812 23.953 -0.238 1 93.88 225 ILE B CA 1
ATOM 10450 C C . ILE B 1 225 ? 15.883 25.25 -1.035 1 93.88 225 ILE B C 1
ATOM 10452 O O . ILE B 1 225 ? 16.531 26.219 -0.609 1 93.88 225 ILE B O 1
ATOM 10456 N N . ASP B 1 226 ? 15.359 25.281 -2.236 1 93.75 226 ASP B N 1
ATOM 10457 C CA . ASP B 1 226 ? 15.242 26.469 -3.086 1 93.75 226 ASP B CA 1
ATOM 10458 C C . ASP B 1 226 ? 13.781 26.859 -3.285 1 93.75 226 ASP B C 1
ATOM 10460 O O . ASP B 1 226 ? 12.977 26.062 -3.775 1 93.75 226 ASP B O 1
ATOM 10464 N N . VAL B 1 227 ? 13.477 28.031 -2.92 1 94.69 227 VAL B N 1
ATOM 10465 C CA . VAL B 1 227 ? 12.117 28.531 -3.098 1 94.69 227 VAL B CA 1
ATOM 10466 C C . VAL B 1 227 ? 12.062 29.469 -4.301 1 94.69 227 VAL B C 1
ATOM 10468 O O . VAL B 1 227 ? 12.719 30.516 -4.312 1 94.69 227 VAL B O 1
ATOM 10471 N N . LEU B 1 228 ? 11.352 29.078 -5.285 1 93.25 228 LEU B N 1
ATOM 10472 C CA . LEU B 1 228 ? 11.148 29.875 -6.492 1 93.25 228 LEU B CA 1
ATOM 10473 C C . LEU B 1 228 ? 9.93 30.781 -6.352 1 93.25 228 LEU B C 1
ATOM 10475 O O . LEU B 1 228 ? 8.812 30.297 -6.16 1 93.25 228 LEU B O 1
ATOM 10479 N N . LYS B 1 229 ? 10.117 32.062 -6.68 1 91.38 229 LYS B N 1
ATOM 10480 C CA . LYS B 1 229 ? 9.07 32.969 -6.262 1 91.38 229 LYS B CA 1
ATOM 10481 C C . LYS B 1 229 ? 8.477 33.719 -7.465 1 91.38 229 LYS B C 1
ATOM 10483 O O . LYS B 1 229 ? 7.309 34.125 -7.441 1 91.38 229 LYS B O 1
ATOM 10488 N N . ASP B 1 230 ? 9.281 34.031 -8.461 1 87.25 230 ASP B N 1
ATOM 10489 C CA . ASP B 1 230 ? 8.75 34.812 -9.578 1 87.25 230 ASP B CA 1
ATOM 10490 C C . ASP B 1 230 ? 8.5 33.938 -10.797 1 87.25 230 ASP B C 1
ATOM 10492 O O . ASP B 1 230 ? 8.766 32.719 -10.766 1 87.25 230 ASP B O 1
ATOM 10496 N N . ALA B 1 231 ? 7.98 34.562 -11.844 1 80.81 231 ALA B N 1
ATOM 10497 C CA . ALA B 1 231 ? 7.574 33.812 -13.039 1 80.81 231 ALA B CA 1
ATOM 10498 C C . ALA B 1 231 ? 8.781 33.219 -13.75 1 80.81 231 ALA B C 1
ATOM 10500 O O . ALA B 1 231 ? 8.703 32.125 -14.305 1 80.81 231 ALA B O 1
ATOM 10501 N N . ALA B 1 232 ? 9.758 33.906 -13.727 1 78.31 232 ALA B N 1
ATOM 10502 C CA . ALA B 1 232 ? 10.953 33.406 -14.414 1 78.31 232 ALA B CA 1
ATOM 10503 C C . ALA B 1 232 ? 11.484 32.156 -13.766 1 78.31 232 ALA B C 1
ATOM 10505 O O . ALA B 1 232 ? 12.016 31.266 -14.445 1 78.31 232 ALA B O 1
ATOM 10506 N N . ALA B 1 233 ? 11.352 32.094 -12.562 1 75.69 233 ALA B N 1
ATOM 10507 C CA . ALA B 1 233 ? 11.859 30.938 -11.828 1 75.69 233 ALA B CA 1
ATOM 10508 C C . ALA B 1 233 ? 10.891 29.75 -11.93 1 75.69 233 ALA B C 1
ATOM 10510 O O . ALA B 1 233 ? 11.32 28.594 -11.938 1 75.69 233 ALA B O 1
ATOM 10511 N N . THR B 1 234 ? 9.633 29.969 -11.945 1 76.19 234 THR B N 1
ATOM 10512 C CA . THR B 1 234 ? 8.625 28.922 -11.812 1 76.19 234 THR B CA 1
ATOM 10513 C C . THR B 1 234 ? 8.109 28.484 -13.188 1 76.19 234 THR B C 1
ATOM 10515 O O . THR B 1 234 ? 7.43 27.469 -13.305 1 76.19 234 THR B O 1
ATOM 10518 N N . ALA B 1 235 ? 8.477 29.125 -14.156 1 75.81 235 ALA B N 1
ATOM 10519 C CA . ALA B 1 235 ? 7.891 28.938 -15.484 1 75.81 235 ALA B CA 1
ATOM 10520 C C . ALA B 1 235 ? 8.07 27.484 -15.945 1 75.81 235 ALA B C 1
ATOM 10522 O O . ALA B 1 235 ? 7.195 26.938 -16.625 1 75.81 235 ALA B O 1
ATOM 10523 N N . LEU B 1 236 ? 9.062 26.938 -15.523 1 79.62 236 LEU B N 1
ATOM 10524 C CA . LEU B 1 236 ? 9.344 25.594 -16 1 79.62 236 LEU B CA 1
ATOM 10525 C C . LEU B 1 236 ? 8.398 24.578 -15.367 1 79.62 236 LEU B C 1
ATOM 10527 O O . LEU B 1 236 ? 8.289 23.453 -15.852 1 79.62 236 LEU B O 1
ATOM 10531 N N . TYR B 1 237 ? 7.762 24.953 -14.406 1 83.06 237 TYR B N 1
ATOM 10532 C CA . TYR B 1 237 ? 6.84 24.031 -13.758 1 83.06 237 TYR B CA 1
ATOM 10533 C C . TYR B 1 237 ? 5.41 24.25 -14.242 1 83.06 237 TYR B C 1
ATOM 10535 O O . TYR B 1 237 ? 4.5 23.516 -13.867 1 83.06 237 TYR B O 1
ATOM 10543 N N . GLY B 1 238 ? 5.211 25.234 -14.953 1 78.38 238 GLY B N 1
ATOM 10544 C CA . GLY B 1 238 ? 3.973 25.375 -15.703 1 78.38 238 GLY B CA 1
ATOM 10545 C C . GLY B 1 238 ? 2.84 25.953 -14.883 1 78.38 238 GLY B C 1
ATOM 10546 O O . GLY B 1 238 ? 3.061 26.844 -14.055 1 78.38 238 GLY B O 1
ATOM 10547 N N . THR B 1 239 ? 1.579 25.438 -15.156 1 72.12 239 THR B N 1
ATOM 10548 C CA . THR B 1 239 ? 0.321 26.031 -14.719 1 72.12 239 THR B CA 1
ATOM 10549 C C . THR B 1 239 ? 0.105 25.797 -13.227 1 72.12 239 THR B C 1
ATOM 10551 O O . THR B 1 239 ? -0.697 26.484 -12.594 1 72.12 239 THR B O 1
ATOM 10554 N N . ARG B 1 240 ? 0.766 24.984 -12.641 1 75.5 240 ARG B N 1
ATOM 10555 C CA . ARG B 1 240 ? 0.546 24.672 -11.234 1 75.5 240 ARG B CA 1
ATOM 10556 C C . ARG B 1 240 ? 1.469 25.484 -10.336 1 75.5 240 ARG B C 1
ATOM 10558 O O . ARG B 1 240 ? 1.36 25.438 -9.109 1 75.5 240 ARG B O 1
ATOM 10565 N N . ALA B 1 241 ? 2.281 26.281 -10.906 1 80.19 241 ALA B N 1
ATOM 10566 C CA . ALA B 1 241 ? 3.355 26.906 -10.141 1 80.19 241 ALA B CA 1
ATOM 10567 C C . ALA B 1 241 ? 3.07 28.391 -9.906 1 80.19 241 ALA B C 1
ATOM 10569 O O . ALA B 1 241 ? 3.961 29.141 -9.516 1 80.19 241 ALA B O 1
ATOM 10570 N N . ALA B 1 242 ? 1.92 28.781 -10.109 1 77 242 ALA B N 1
ATOM 10571 C CA . ALA B 1 242 ? 1.592 30.203 -9.969 1 77 242 ALA B CA 1
ATOM 10572 C C . ALA B 1 242 ? 1.771 30.672 -8.523 1 77 242 ALA B C 1
ATOM 10574 O O . ALA B 1 242 ? 2.057 31.844 -8.273 1 77 242 ALA B O 1
ATOM 10575 N N . ASN B 1 243 ? 1.672 29.797 -7.625 1 86.5 243 ASN B N 1
ATOM 10576 C CA . ASN B 1 243 ? 1.77 30.141 -6.211 1 86.5 243 ASN B CA 1
ATOM 10577 C C . ASN B 1 243 ? 3.164 29.859 -5.66 1 86.5 243 ASN B C 1
ATOM 10579 O O . ASN B 1 243 ? 3.361 29.828 -4.441 1 86.5 243 ASN B O 1
ATOM 10583 N N . GLY B 1 244 ? 4.082 29.578 -6.512 1 90 244 GLY B N 1
ATOM 10584 C CA . GLY B 1 244 ? 5.449 29.312 -6.09 1 90 244 GLY B CA 1
ATOM 10585 C C . GLY B 1 244 ? 5.797 27.844 -6.07 1 90 244 GLY B C 1
ATOM 10586 O O . GLY B 1 244 ? 4.91 26.984 -6.141 1 90 244 GLY B O 1
ATOM 10587 N N . VAL B 1 245 ? 7.086 27.609 -6.055 1 93.25 245 VAL B N 1
ATOM 10588 C CA . VAL B 1 245 ? 7.57 26.234 -6.039 1 93.25 245 VAL B CA 1
ATOM 10589 C C . VAL B 1 245 ? 8.648 26.094 -4.969 1 93.25 245 VAL B C 1
ATOM 10591 O O . VAL B 1 245 ? 9.531 26.938 -4.84 1 93.25 245 VAL B O 1
ATOM 10594 N N . ILE B 1 246 ? 8.547 25.062 -4.207 1 95.38 246 ILE B N 1
ATOM 10595 C CA . ILE B 1 246 ? 9.578 24.719 -3.232 1 95.38 246 ILE B CA 1
ATOM 10596 C C . ILE B 1 246 ? 10.312 23.469 -3.686 1 95.38 246 ILE B C 1
ATOM 10598 O O . ILE B 1 246 ? 9.742 22.375 -3.699 1 95.38 246 ILE B O 1
ATOM 10602 N N . VAL B 1 247 ? 11.539 23.625 -3.965 1 94.81 247 VAL B N 1
ATOM 10603 C CA . VAL B 1 247 ? 12.352 22.531 -4.477 1 94.81 247 VAL B CA 1
ATOM 10604 C C . VAL B 1 247 ? 13.25 21.984 -3.367 1 94.81 247 VAL B C 1
ATOM 10606 O O . VAL B 1 247 ? 14.062 22.719 -2.805 1 94.81 247 VAL B O 1
ATOM 10609 N N . VAL B 1 248 ? 13.117 20.797 -3.113 1 94.75 248 VAL B N 1
ATOM 10610 C CA . VAL B 1 248 ? 13.922 20.109 -2.117 1 94.75 248 VAL B CA 1
ATOM 10611 C C . VAL B 1 248 ? 14.961 19.219 -2.814 1 94.75 248 VAL B C 1
ATOM 10613 O O . VAL B 1 248 ? 14.609 18.391 -3.656 1 94.75 248 VAL B O 1
ATOM 10616 N N . THR B 1 249 ? 16.156 19.469 -2.488 1 93.56 249 THR B N 1
ATOM 10617 C CA . THR B 1 249 ? 17.234 18.625 -2.98 1 93.56 249 THR B CA 1
ATOM 10618 C C . THR B 1 249 ? 17.797 17.734 -1.862 1 93.56 249 THR B C 1
ATOM 10620 O O . THR B 1 249 ? 18.219 18.25 -0.818 1 93.56 249 THR B O 1
ATOM 10623 N N . THR B 1 250 ? 17.859 16.5 -2.047 1 94.06 250 THR B N 1
ATOM 10624 C CA . THR B 1 250 ? 18.312 15.578 -1.019 1 94.06 250 THR B CA 1
ATOM 10625 C C . THR B 1 250 ? 19.828 15.367 -1.114 1 94.06 250 THR B C 1
ATOM 10627 O O . THR B 1 250 ? 20.438 15.703 -2.127 1 94.06 250 THR B O 1
ATOM 10630 N N . LYS B 1 251 ? 20.391 14.875 -0.056 1 93.06 251 LYS B N 1
ATOM 10631 C CA . LYS B 1 251 ? 21.812 14.594 0.007 1 93.06 251 LYS B CA 1
ATOM 10632 C C . LYS B 1 251 ? 22.203 13.484 -0.964 1 93.06 251 LYS B C 1
ATOM 10634 O O . LYS B 1 251 ? 21.359 12.648 -1.32 1 93.06 251 LYS B O 1
ATOM 10639 N N . SER B 1 252 ? 23.453 13.57 -1.437 1 90.81 252 SER B N 1
ATOM 10640 C CA . SER B 1 252 ? 24.016 12.578 -2.348 1 90.81 252 SER B CA 1
ATOM 10641 C C . SER B 1 252 ? 25.344 12.039 -1.837 1 90.81 252 SER B C 1
ATOM 10643 O O . SER B 1 252 ? 25.859 12.508 -0.821 1 90.81 252 SER B O 1
ATOM 10645 N N . GLY B 1 253 ? 25.828 11.023 -2.576 1 86.75 253 GLY B N 1
ATOM 10646 C CA . GLY B 1 253 ? 27.109 10.445 -2.207 1 86.75 253 GLY B CA 1
ATOM 10647 C C . GLY B 1 253 ? 28.281 11.367 -2.49 1 86.75 253 GLY B C 1
ATOM 10648 O O . GLY B 1 253 ? 28.188 12.281 -3.305 1 86.75 253 GLY B O 1
ATOM 10649 N N . ARG B 1 254 ? 29.359 11.086 -1.746 1 81.81 254 ARG B N 1
ATOM 10650 C CA . ARG B 1 254 ? 30.578 11.844 -1.947 1 81.81 254 ARG B CA 1
ATOM 10651 C C . ARG B 1 254 ? 31.766 10.922 -2.246 1 81.81 254 ARG B C 1
ATOM 10653 O O . ARG B 1 254 ? 31.734 9.742 -1.88 1 81.81 254 ARG B O 1
ATOM 10660 N N . GLU B 1 255 ? 32.656 11.531 -2.912 1 81.38 255 GLU B N 1
ATOM 10661 C CA . GLU B 1 255 ? 33.875 10.75 -3.148 1 81.38 255 GLU B CA 1
ATOM 10662 C C . GLU B 1 255 ? 34.688 10.625 -1.872 1 81.38 255 GLU B C 1
ATOM 10664 O O . GLU B 1 255 ? 34.812 11.578 -1.109 1 81.38 255 GLU B O 1
ATOM 10669 N N . GLY B 1 256 ? 35.156 9.438 -1.588 1 77.69 256 GLY B N 1
ATOM 10670 C CA . GLY B 1 256 ? 36 9.219 -0.417 1 77.69 256 GLY B CA 1
ATOM 10671 C C . GLY B 1 256 ? 35.5 8.086 0.469 1 77.69 256 GLY B C 1
ATOM 10672 O O . GLY B 1 256 ? 34.656 7.297 0.058 1 77.69 256 GLY B O 1
ATOM 10673 N N . LYS B 1 257 ? 36.094 8.125 1.646 1 76.69 257 LYS B N 1
ATOM 10674 C CA . LYS B 1 257 ? 35.75 7.078 2.602 1 76.69 257 LYS B CA 1
ATOM 10675 C C . LYS B 1 257 ? 34.312 7.211 3.08 1 76.69 257 LYS B C 1
ATOM 10677 O O . LYS B 1 257 ? 33.75 8.312 3.105 1 76.69 257 LYS B O 1
ATOM 10682 N N . ALA B 1 258 ? 33.812 6.137 3.41 1 83.88 258 ALA B N 1
ATOM 10683 C CA . ALA B 1 258 ? 32.438 6.121 3.916 1 83.88 258 ALA B CA 1
ATOM 10684 C C . ALA B 1 258 ? 32.344 6.832 5.262 1 83.88 258 ALA B C 1
ATOM 10686 O O . ALA B 1 258 ? 33.188 6.656 6.129 1 83.88 258 ALA B O 1
ATOM 10687 N N . ILE B 1 259 ? 31.438 7.68 5.367 1 87.31 259 ILE B N 1
ATOM 10688 C CA . ILE B 1 259 ? 31.141 8.359 6.625 1 87.31 259 ILE B CA 1
ATOM 10689 C C . ILE B 1 259 ? 29.781 7.922 7.148 1 87.31 259 ILE B C 1
ATOM 10691 O O . ILE B 1 259 ? 28.781 8.039 6.453 1 87.31 259 ILE B O 1
ATOM 10695 N N . VAL B 1 260 ? 29.812 7.379 8.32 1 90.06 260 VAL B N 1
ATOM 10696 C CA . VAL B 1 260 ? 28.562 7.02 8.992 1 90.06 260 VAL B CA 1
ATOM 10697 C C . VAL B 1 260 ? 28.156 8.141 9.945 1 90.06 260 VAL B C 1
ATOM 10699 O O . VAL B 1 260 ? 28.922 8.523 10.828 1 90.06 260 VAL B O 1
ATOM 10702 N N . SER B 1 261 ? 26.969 8.602 9.75 1 94 261 SER B N 1
ATOM 10703 C CA . SER B 1 261 ? 26.469 9.695 10.578 1 94 261 SER B CA 1
ATOM 10704 C C . SER B 1 261 ? 25.25 9.281 11.375 1 94 261 SER B C 1
ATOM 10706 O O . SER B 1 261 ? 24.344 8.633 10.844 1 94 261 SER B O 1
ATOM 10708 N N . TYR B 1 262 ? 25.281 9.539 12.609 1 95 262 TYR B N 1
ATOM 10709 C CA . TYR B 1 262 ? 24.125 9.328 13.477 1 95 262 TYR B CA 1
ATOM 10710 C C . TYR B 1 262 ? 23.656 10.641 14.086 1 95 262 TYR B C 1
ATOM 10712 O O . TYR B 1 262 ? 24.453 11.406 14.625 1 95 262 TYR B O 1
ATOM 10720 N N . THR B 1 263 ? 22.391 10.875 13.992 1 96.56 263 THR B N 1
ATOM 10721 C CA . THR B 1 263 ? 21.766 12.008 14.656 1 96.56 263 THR B CA 1
ATOM 10722 C C . THR B 1 263 ? 20.641 11.547 15.578 1 96.56 263 THR B C 1
ATOM 10724 O O . THR B 1 263 ? 19.703 10.875 15.133 1 96.56 263 THR B O 1
ATOM 10727 N N . GLY B 1 264 ? 20.719 11.812 16.812 1 97.12 264 GLY B N 1
ATOM 10728 C CA . GLY B 1 264 ? 19.672 11.555 17.797 1 97.12 264 GLY B CA 1
ATOM 10729 C C . GLY B 1 264 ? 19.125 12.82 18.438 1 97.12 264 GLY B C 1
ATOM 10730 O O . GLY B 1 264 ? 19.891 13.734 18.766 1 97.12 264 GLY B O 1
ATOM 10731 N N . GLN B 1 265 ? 17.828 12.914 18.484 1 97.94 265 GLN B N 1
ATOM 10732 C CA . GLN B 1 265 ? 17.172 14.055 19.125 1 97.94 265 GLN B CA 1
ATOM 10733 C C . GLN B 1 265 ? 16.172 13.586 20.188 1 97.94 265 GLN B C 1
ATOM 10735 O O . GLN B 1 265 ? 15.398 12.664 19.938 1 97.94 265 GLN B O 1
ATOM 10740 N N . PHE B 1 266 ? 16.203 14.148 21.344 1 98.19 266 PHE B N 1
ATOM 10741 C CA . PHE B 1 266 ? 15.297 13.891 22.453 1 98.19 266 PHE B CA 1
ATOM 10742 C C . PHE B 1 266 ? 14.586 15.172 22.891 1 98.19 266 PHE B C 1
ATOM 10744 O O . PHE B 1 266 ? 15.227 16.125 23.344 1 98.19 266 PHE B O 1
ATOM 10751 N N . THR B 1 267 ? 13.289 15.227 22.781 1 98.06 267 THR B N 1
ATOM 10752 C CA . THR B 1 267 ? 12.539 16.469 22.953 1 98.06 267 THR B CA 1
ATOM 10753 C C . THR B 1 267 ? 11.539 16.344 24.094 1 98.06 267 THR B C 1
ATOM 10755 O O . THR B 1 267 ? 10.75 15.398 24.141 1 98.06 267 THR B O 1
ATOM 10758 N N . LEU B 1 268 ? 11.547 17.219 25 1 98.25 268 LEU B N 1
ATOM 10759 C CA . LEU B 1 268 ? 10.531 17.406 26.047 1 98.25 268 LEU B CA 1
ATOM 10760 C C . LEU B 1 268 ? 9.672 18.625 25.734 1 98.25 268 LEU B C 1
ATOM 10762 O O . LEU B 1 268 ? 10.195 19.734 25.516 1 98.25 268 LEU B O 1
ATOM 10766 N N . ARG B 1 269 ? 8.391 18.484 25.719 1 97.31 269 ARG B N 1
ATOM 10767 C CA . ARG B 1 269 ? 7.461 19.578 25.438 1 97.31 269 ARG B CA 1
ATOM 10768 C C . ARG B 1 269 ? 6.547 19.828 26.641 1 97.31 269 ARG B C 1
ATOM 10770 O O . ARG B 1 269 ? 6.016 18.875 27.219 1 97.31 269 ARG B O 1
ATOM 10777 N N . LYS B 1 270 ? 6.316 21.016 26.875 1 96.94 270 LYS B N 1
ATOM 10778 C CA . LYS B 1 270 ? 5.52 21.406 28.047 1 96.94 270 LYS B CA 1
ATOM 10779 C C . LYS B 1 270 ? 4.043 21.531 27.672 1 96.94 270 LYS B C 1
ATOM 10781 O O . LYS B 1 270 ? 3.699 22.047 26.609 1 96.94 270 LYS B O 1
ATOM 10786 N N . ARG B 1 271 ? 3.184 21.078 28.578 1 96.44 271 ARG B N 1
ATOM 10787 C CA . ARG B 1 271 ? 1.742 21.219 28.375 1 96.44 271 ARG B CA 1
ATOM 10788 C C . ARG B 1 271 ? 1.261 22.609 28.797 1 96.44 271 ARG B C 1
ATOM 10790 O O . ARG B 1 271 ? 1.99 23.344 29.438 1 96.44 271 ARG B O 1
ATOM 10797 N N . PRO B 1 272 ? 0.033 23 28.391 1 95.75 272 PRO B N 1
ATOM 10798 C CA . PRO B 1 272 ? -0.526 24.266 28.859 1 95.75 272 PRO B CA 1
ATOM 10799 C C . PRO B 1 272 ? -0.974 24.219 30.312 1 95.75 272 PRO B C 1
ATOM 10801 O O . PRO B 1 272 ? -1.36 23.156 30.812 1 95.75 272 PRO B O 1
ATOM 10804 N N . TYR B 1 273 ? -0.959 25.359 31 1 96.19 273 TYR B N 1
ATOM 10805 C CA . TYR B 1 273 ? -1.406 25.531 32.375 1 96.19 273 TYR B CA 1
ATOM 10806 C C . TYR B 1 273 ? -2.348 26.719 32.5 1 96.19 273 TYR B C 1
ATOM 10808 O O . TYR B 1 273 ? -2.215 27.703 31.766 1 96.19 273 TYR B O 1
ATOM 10816 N N . TYR B 1 274 ? -3.334 26.578 33.469 1 95.88 274 TYR B N 1
ATOM 10817 C CA . TYR B 1 274 ? -4.258 27.688 33.688 1 95.88 274 TYR B CA 1
ATOM 10818 C C . TYR B 1 274 ? -3.525 28.922 34.188 1 95.88 274 TYR B C 1
ATOM 10820 O O . TYR B 1 274 ? -4.043 30.047 34.125 1 95.88 274 TYR B O 1
ATOM 10828 N N . THR B 1 275 ? -2.326 28.766 34.656 1 93.19 275 THR B N 1
ATOM 10829 C CA . THR B 1 275 ? -1.534 29.875 35.188 1 93.19 275 THR B CA 1
ATOM 10830 C C . THR B 1 275 ? -0.785 30.594 34.062 1 93.19 275 THR B C 1
ATOM 10832 O O . THR B 1 275 ? -0.165 31.625 34.281 1 93.19 275 THR B O 1
ATOM 10835 N N . ASP B 1 276 ? -0.84 30 32.906 1 92.44 276 ASP B N 1
ATOM 10836 C CA . ASP B 1 276 ? -0.198 30.656 31.781 1 92.44 276 ASP B CA 1
ATOM 10837 C C . ASP B 1 276 ? -0.847 32 31.5 1 92.44 276 ASP B C 1
ATOM 10839 O O . ASP B 1 276 ? -2.064 32.156 31.625 1 92.44 276 ASP B O 1
ATOM 10843 N N . SER B 1 277 ? -0.079 33 31.016 1 87.12 277 SER B N 1
ATOM 10844 C CA . SER B 1 277 ? -0.593 34.344 30.734 1 87.12 277 SER B CA 1
ATOM 10845 C C . SER B 1 277 ? -1.562 34.312 29.562 1 87.12 277 SER B C 1
ATOM 10847 O O . SER B 1 277 ? -2.396 35.219 29.422 1 87.12 277 SER B O 1
ATOM 10849 N N . LYS B 1 278 ? -1.467 33.344 28.812 1 89.19 278 LYS B N 1
ATOM 10850 C CA . LYS B 1 278 ? -2.312 33.25 27.625 1 89.19 278 LYS B CA 1
ATOM 10851 C C . LYS B 1 278 ? -3.672 32.656 27.969 1 89.19 278 LYS B C 1
ATOM 10853 O O . LYS B 1 278 ? -4.508 32.469 27.078 1 89.19 278 LYS B O 1
ATOM 10858 N N . ILE B 1 279 ? -3.938 32.312 29.172 1 92.75 279 ILE B N 1
ATOM 10859 C CA . ILE B 1 279 ? -5.223 31.781 29.609 1 92.75 279 ILE B CA 1
ATOM 10860 C C . ILE B 1 279 ? -5.855 32.719 30.641 1 92.75 279 ILE B C 1
ATOM 10862 O O . ILE B 1 279 ? -5.219 33.094 31.625 1 92.75 279 ILE B O 1
ATOM 10866 N N . ASN B 1 280 ? -7.035 33.188 30.344 1 93.94 280 ASN B N 1
ATOM 10867 C CA . ASN B 1 280 ? -7.77 34.094 31.219 1 93.94 280 ASN B CA 1
ATOM 10868 C C . ASN B 1 280 ? -9.195 33.594 31.469 1 93.94 280 ASN B C 1
ATOM 10870 O O . ASN B 1 280 ? -10.148 34.188 30.938 1 93.94 280 ASN B O 1
ATOM 10874 N N . LEU B 1 281 ? -9.32 32.625 32.25 1 95.38 281 LEU B N 1
ATOM 10875 C CA . LEU B 1 281 ? -10.602 32 32.562 1 95.38 281 LEU B CA 1
ATOM 10876 C C . LEU B 1 281 ? -10.891 32.062 34.062 1 95.38 281 LEU B C 1
ATOM 10878 O O . LEU B 1 281 ? -9.961 32.156 34.875 1 95.38 281 LEU B O 1
ATOM 10882 N N . MET B 1 282 ? -12.148 32 34.406 1 96.44 282 MET B N 1
ATOM 10883 C CA . MET B 1 282 ? -12.547 32.062 35.812 1 96.44 282 MET B CA 1
ATOM 10884 C C . MET B 1 282 ? -12.148 30.766 36.531 1 96.44 282 MET B C 1
ATOM 10886 O O . MET B 1 282 ? -12.219 29.688 35.969 1 96.44 282 MET B O 1
ATOM 10890 N N . ASN B 1 283 ? -11.625 30.953 37.75 1 96.94 283 ASN B N 1
ATOM 10891 C CA . ASN B 1 283 ? -11.5 29.781 38.625 1 96.94 283 ASN B CA 1
ATOM 10892 C C . ASN B 1 283 ? -12.852 29.359 39.188 1 96.94 283 ASN B C 1
ATOM 10894 O O . ASN B 1 283 ? -13.883 29.922 38.844 1 96.94 283 ASN B O 1
ATOM 10898 N N . SER B 1 284 ? -12.891 28.344 40.062 1 97.31 284 SER B N 1
ATOM 10899 C CA . SER B 1 284 ? -14.141 27.781 40.562 1 97.31 284 SER B CA 1
ATOM 10900 C C . SER B 1 284 ? -14.906 28.797 41.406 1 97.31 284 SER B C 1
ATOM 10902 O O . SER B 1 284 ? -16.125 28.938 41.25 1 97.31 284 SER B O 1
ATOM 10904 N N . SER B 1 285 ? -14.203 29.469 42.281 1 97.31 285 SER B N 1
ATOM 10905 C CA . SER B 1 285 ? -14.836 30.453 43.156 1 97.31 285 SER B CA 1
ATOM 10906 C C . SER B 1 285 ? -15.461 31.594 42.344 1 97.31 285 SER B C 1
ATOM 10908 O O . SER B 1 285 ? -16.609 31.969 42.594 1 97.31 285 SER B O 1
ATOM 10910 N N . GLU B 1 286 ? -14.688 32.125 41.469 1 96.81 286 GLU B N 1
ATOM 10911 C CA . GLU B 1 286 ? -15.188 33.188 40.625 1 96.81 286 GLU B CA 1
ATOM 10912 C C . GLU B 1 286 ? -16.391 32.75 39.812 1 96.81 286 GLU B C 1
ATOM 10914 O O . GLU B 1 286 ? -17.344 33.5 39.625 1 96.81 286 GLU B O 1
ATOM 10919 N N . ARG B 1 287 ? -16.344 31.547 39.281 1 97 287 ARG B N 1
ATOM 10920 C CA . ARG B 1 287 ? -17.438 31.031 38.469 1 97 287 ARG B CA 1
ATOM 10921 C C . ARG B 1 287 ? -18.703 30.859 39.281 1 97 287 ARG B C 1
ATOM 10923 O O . ARG B 1 287 ? -19.812 31.094 38.781 1 97 287 ARG B O 1
ATOM 10930 N N . VAL B 1 288 ? -18.609 30.359 40.5 1 97.19 288 VAL B N 1
ATOM 10931 C CA . VAL B 1 288 ? -19.766 30.203 41.375 1 97.19 288 VAL B CA 1
ATOM 10932 C C . VAL B 1 288 ? -20.359 31.578 41.688 1 97.19 288 VAL B C 1
ATOM 10934 O O . VAL B 1 288 ? -21.578 31.75 41.688 1 97.19 288 VAL B O 1
ATOM 10937 N N . GLN B 1 289 ? -19.469 32.562 41.969 1 96.12 289 GLN B N 1
ATOM 10938 C CA . GLN B 1 289 ? -19.938 33.938 42.188 1 96.12 289 GLN B CA 1
ATOM 10939 C C . GLN B 1 289 ? -20.672 34.469 40.969 1 96.12 289 GLN B C 1
ATOM 10941 O O . GLN B 1 289 ? -21.688 35.188 41.125 1 96.12 289 GLN B O 1
ATOM 10946 N N . PHE B 1 290 ? -20.094 34.188 39.906 1 95.12 290 PHE B N 1
ATOM 10947 C CA . PHE B 1 290 ? -20.734 34.594 38.656 1 95.12 290 PHE B CA 1
ATOM 10948 C C . PHE B 1 290 ? -22.125 33.969 38.531 1 95.12 290 PHE B C 1
ATOM 10950 O O . PHE B 1 290 ? -23.094 34.625 38.156 1 95.12 290 PHE B O 1
ATOM 10957 N N . SER B 1 291 ? -22.281 32.688 38.844 1 95.5 291 SER B N 1
ATOM 10958 C CA . SER B 1 291 ? -23.562 32 38.812 1 95.5 291 SER B CA 1
ATOM 10959 C C . SER B 1 291 ? -24.547 32.562 39.812 1 95.5 291 SER B C 1
ATOM 10961 O O . SER B 1 291 ? -25.75 32.719 39.5 1 95.5 291 SER B O 1
ATOM 10963 N N . GLN B 1 292 ? -24.109 32.875 41 1 95.38 292 GLN B N 1
ATOM 10964 C CA . GLN B 1 292 ? -24.938 33.5 42.031 1 95.38 292 GLN B CA 1
ATOM 10965 C C . GLN B 1 292 ? -25.484 34.844 41.562 1 95.38 292 GLN B C 1
ATOM 10967 O O . GLN B 1 292 ? -26.641 35.156 41.781 1 95.38 292 GLN B O 1
ATOM 10972 N N . TYR B 1 293 ? -24.656 35.531 40.938 1 93.75 293 TYR B N 1
ATOM 10973 C CA . TYR B 1 293 ? -25.062 36.844 40.375 1 93.75 293 TYR B CA 1
ATOM 10974 C C . TYR B 1 293 ? -26.172 36.656 39.344 1 93.75 293 TYR B C 1
ATOM 10976 O O . TYR B 1 293 ? -27.188 37.375 39.375 1 93.75 293 TYR B O 1
ATOM 10984 N N . LEU B 1 294 ? -25.984 35.75 38.406 1 92.06 294 LEU B N 1
ATOM 10985 C CA . LEU B 1 294 ? -27 35.5 37.375 1 92.06 294 LEU B CA 1
ATOM 10986 C C . LEU B 1 294 ? -28.328 35.094 38 1 92.06 294 LEU B C 1
ATOM 10988 O O . LEU B 1 294 ? -29.391 35.531 37.562 1 92.06 294 LEU B O 1
ATOM 10992 N N . ALA B 1 295 ? -28.25 34.219 38.969 1 91.75 295 ALA B N 1
ATOM 10993 C CA . ALA B 1 295 ? -29.469 33.781 39.656 1 91.75 295 ALA B CA 1
ATOM 10994 C C . ALA B 1 295 ? -30.172 34.969 40.344 1 91.75 295 ALA B C 1
ATOM 10996 O O . ALA B 1 295 ? -31.406 35.031 40.312 1 91.75 295 ALA B O 1
ATOM 10997 N N . ALA B 1 296 ? -29.391 35.812 40.906 1 89.38 296 ALA B N 1
ATOM 10998 C CA . ALA B 1 296 ? -29.938 36.969 41.594 1 89.38 296 ALA B CA 1
ATOM 10999 C C . ALA B 1 296 ? -30.641 37.906 40.625 1 89.38 296 ALA B C 1
ATOM 11001 O O . ALA B 1 296 ? -31.609 38.594 40.969 1 89.38 296 ALA B O 1
ATOM 11002 N N . GLN B 1 297 ? -30.203 37.844 39.406 1 86.75 297 GLN B N 1
ATOM 11003 C CA . GLN B 1 297 ? -30.797 38.688 38.375 1 86.75 297 GLN B CA 1
ATOM 11004 C C . GLN B 1 297 ? -31.938 37.969 37.688 1 86.75 297 GLN B C 1
ATOM 11006 O O . GLN B 1 297 ? -32.469 38.438 36.688 1 86.75 297 GLN B O 1
ATOM 11011 N N . HIS B 1 298 ? -32.312 36.812 38.094 1 85.75 298 HIS B N 1
ATOM 11012 C CA . HIS B 1 298 ? -33.375 35.969 37.5 1 85.75 298 HIS B CA 1
ATOM 11013 C C . HIS B 1 298 ? -33.094 35.688 36.031 1 85.75 298 HIS B C 1
ATOM 11015 O O . HIS B 1 298 ? -33.969 35.844 35.188 1 85.75 298 HIS B O 1
ATOM 11021 N N . TYR B 1 299 ? -31.812 35.438 35.812 1 87.19 299 TYR B N 1
ATOM 11022 C CA . TYR B 1 299 ? -31.391 35.094 34.469 1 87.19 299 TYR B CA 1
ATOM 11023 C C . TYR B 1 299 ? -32.094 33.844 33.969 1 87.19 299 TYR B C 1
ATOM 11025 O O . TYR B 1 299 ? -32.219 32.875 34.719 1 87.19 299 TYR B O 1
ATOM 11033 N N . VAL B 1 300 ? -32.594 33.844 32.688 1 82.25 300 VAL B N 1
ATOM 11034 C CA . VAL B 1 300 ? -33.25 32.656 32.125 1 82.25 300 VAL B CA 1
ATOM 11035 C C . VAL B 1 300 ? -32.219 31.828 31.359 1 82.25 300 VAL B C 1
ATOM 11037 O O . VAL B 1 300 ? -31.609 32.312 30.391 1 82.25 300 VAL B O 1
ATOM 11040 N N . TYR B 1 301 ? -32.062 30.672 31.734 1 83.44 301 TYR B N 1
ATOM 11041 C CA . TYR B 1 301 ? -31.109 29.75 31.125 1 83.44 301 TYR B CA 1
ATOM 11042 C C . TYR B 1 301 ? -31.734 29.016 29.938 1 83.44 301 TYR B C 1
ATOM 11044 O O . TYR B 1 301 ? -32.969 28.922 29.828 1 83.44 301 TYR B O 1
ATOM 11052 N N . PRO B 1 302 ? -30.844 28.422 29 1 78.88 302 PRO B N 1
ATOM 11053 C CA . PRO B 1 302 ? -31.375 27.656 27.875 1 78.88 302 PRO B CA 1
ATOM 11054 C C . PRO B 1 302 ? -32.094 26.375 28.328 1 78.88 302 PRO B C 1
ATOM 11056 O O . PRO B 1 302 ? -31.688 25.766 29.312 1 78.88 302 PRO B O 1
ATOM 11059 N N . SER B 1 303 ? -33.188 25.984 27.594 1 74.44 303 SER B N 1
ATOM 11060 C CA . SER B 1 303 ? -33.969 24.812 27.938 1 74.44 303 SER B CA 1
ATOM 11061 C C . SER B 1 303 ? -33.125 23.547 27.891 1 74.44 303 SER B C 1
ATOM 11063 O O . SER B 1 303 ? -33.312 22.625 28.688 1 74.44 303 SER B O 1
ATOM 11065 N N . GLY B 1 304 ? -32.125 23.375 27.031 1 80.38 304 GLY B N 1
ATOM 11066 C CA . GLY B 1 304 ? -31.328 22.172 26.891 1 80.38 304 GLY B CA 1
ATOM 11067 C C . GLY B 1 304 ? -29.969 22.266 27.562 1 80.38 304 GLY B C 1
ATOM 11068 O O . GLY B 1 304 ? -29.016 21.594 27.156 1 80.38 304 GLY B O 1
ATOM 11069 N N . MET B 1 305 ? -30 22.984 28.688 1 88.19 305 MET B N 1
ATOM 11070 C CA . MET B 1 305 ? -28.734 23.156 29.406 1 88.19 305 MET B CA 1
ATOM 11071 C C . MET B 1 305 ? -28.359 21.891 30.172 1 88.19 305 MET B C 1
ATOM 11073 O O . MET B 1 305 ? -29.234 21.172 30.672 1 88.19 305 MET B O 1
ATOM 11077 N N . ALA B 1 306 ? -27.094 21.672 30.234 1 92.56 306 ALA B N 1
ATOM 11078 C CA . ALA B 1 306 ? -26.594 20.5 30.953 1 92.56 306 ALA B CA 1
ATOM 11079 C C . ALA B 1 306 ? -26.969 20.578 32.438 1 92.56 306 ALA B C 1
ATOM 11081 O O . ALA B 1 306 ? -27 21.656 33.031 1 92.56 306 ALA B O 1
ATOM 11082 N N . LYS B 1 307 ? -27.25 19.5 33 1 94.12 307 LYS B N 1
ATOM 11083 C CA . LYS B 1 307 ? -27.641 19.438 34.438 1 94.12 307 LYS B CA 1
ATOM 11084 C C . LYS B 1 307 ? -26.422 19.219 35.312 1 94.12 307 LYS B C 1
ATOM 11086 O O . LYS B 1 307 ? -26.172 18.094 35.75 1 94.12 307 LYS B O 1
ATOM 11091 N N . VAL B 1 308 ? -25.812 20.266 35.594 1 95.38 308 VAL B N 1
ATOM 11092 C CA . VAL B 1 308 ? -24.609 20.203 36.406 1 95.38 308 VAL B CA 1
ATOM 11093 C C . VAL B 1 308 ? -24.297 21.562 37 1 95.38 308 VAL B C 1
ATOM 11095 O O . VAL B 1 308 ? -24.891 22.578 36.594 1 95.38 308 VAL B O 1
ATOM 11098 N N . GLY B 1 309 ? -23.453 21.656 38.062 1 94.88 309 GLY B N 1
ATOM 11099 C CA . GLY B 1 309 ? -22.938 22.906 38.625 1 94.88 309 GLY B CA 1
ATOM 11100 C C . GLY B 1 309 ? -23.906 23.578 39.562 1 94.88 309 GLY B C 1
ATOM 11101 O O . GLY B 1 309 ? -24.812 22.922 40.125 1 94.88 309 GLY B O 1
ATOM 11102 N N . TYR B 1 310 ? -23.719 24.875 39.781 1 96.25 310 TYR B N 1
ATOM 11103 C CA . TYR B 1 310 ? -24.484 25.688 40.719 1 96.25 310 TYR B CA 1
ATOM 11104 C C . TYR B 1 310 ? -25.953 25.734 40.312 1 96.25 310 TYR B C 1
ATOM 11106 O O . TYR B 1 310 ? -26.844 25.609 41.156 1 96.25 310 TYR B O 1
ATOM 11114 N N . GLU B 1 311 ? -26.188 25.891 39.031 1 94.25 311 GLU B N 1
ATOM 11115 C CA . GLU B 1 311 ? -27.531 26.047 38.5 1 94.25 311 GLU B CA 1
ATOM 11116 C C . GLU B 1 311 ? -28.375 24.797 38.781 1 94.25 311 GLU B C 1
ATOM 11118 O O . GLU B 1 311 ? -29.547 24.891 39.125 1 94.25 311 GLU B O 1
ATOM 11123 N N . GLU B 1 312 ? -27.766 23.688 38.531 1 94.88 312 GLU B N 1
ATOM 11124 C CA . GLU B 1 312 ? -28.469 22.438 38.812 1 94.88 312 GLU B CA 1
ATOM 11125 C C . GLU B 1 312 ? -28.797 22.297 40.281 1 94.88 312 GLU B C 1
ATOM 11127 O O . GLU B 1 312 ? -29.891 21.875 40.656 1 94.88 312 GLU B O 1
ATOM 11132 N N . ALA B 1 313 ? -27.844 22.578 41.188 1 96.12 313 ALA B N 1
ATOM 11133 C CA . ALA B 1 313 ? -28.062 22.516 42.625 1 96.12 313 ALA B CA 1
ATOM 11134 C C . ALA B 1 313 ? -29.172 23.469 43.031 1 96.12 313 ALA B C 1
ATOM 11136 O O . ALA B 1 313 ? -30 23.125 43.906 1 96.12 313 ALA B O 1
ATOM 11137 N N . LEU B 1 314 ? -29.156 24.656 42.531 1 96.06 314 LEU B N 1
ATOM 11138 C CA . LEU B 1 314 ? -30.188 25.641 42.844 1 96.06 314 LEU B CA 1
ATOM 11139 C C . LEU B 1 314 ? -31.562 25.141 42.406 1 96.06 314 LEU B C 1
ATOM 11141 O O . LEU B 1 314 ? -32.562 25.312 43.125 1 96.06 314 LEU B O 1
ATOM 11145 N N . SER B 1 315 ? -31.625 24.641 41.188 1 94.81 315 SER B N 1
ATOM 11146 C CA . SER B 1 315 ? -32.875 24.062 40.688 1 94.81 315 SER B CA 1
ATOM 11147 C C . SER B 1 315 ? -33.406 22.984 41.625 1 94.81 315 SER B C 1
ATOM 11149 O O . SER B 1 315 ? -34.594 22.891 41.906 1 94.81 315 SER B O 1
ATOM 11151 N N . GLN B 1 316 ? -32.531 22.172 42.156 1 95.75 316 GLN B N 1
ATOM 11152 C CA . GLN B 1 316 ? -32.906 21.109 43.094 1 95.75 316 GLN B CA 1
ATOM 11153 C C . GLN B 1 316 ? -33.375 21.672 44.406 1 95.75 316 GLN B C 1
ATOM 11155 O O . GLN B 1 316 ? -34.281 21.109 45.031 1 95.75 316 GLN B O 1
ATOM 11160 N N . LEU B 1 317 ? -32.75 22.688 44.844 1 96.5 317 LEU B N 1
ATOM 11161 C CA . LEU B 1 317 ? -33.188 23.344 46.062 1 96.5 317 LEU B CA 1
ATOM 11162 C C . LEU B 1 317 ? -34.594 23.891 45.906 1 96.5 317 LEU B C 1
ATOM 11164 O O . LEU B 1 317 ? -35.469 23.672 46.781 1 96.5 317 LEU B O 1
ATOM 11168 N N . TYR B 1 318 ? -34.844 24.609 44.812 1 95.56 318 TYR B N 1
ATOM 11169 C CA . TYR B 1 318 ? -36.125 25.234 44.562 1 95.56 318 TYR B CA 1
ATOM 11170 C C . TYR B 1 318 ? -37.219 24.172 44.406 1 95.56 318 TYR B C 1
ATOM 11172 O O . TYR B 1 318 ? -38.375 24.422 44.719 1 95.56 318 TYR B O 1
ATOM 11180 N N . SER B 1 319 ? -36.844 23.062 43.844 1 95.19 319 SER B N 1
ATOM 11181 C CA . SER B 1 319 ? -37.812 21.984 43.656 1 95.19 319 SER B CA 1
ATOM 11182 C C . SER B 1 319 ? -38 21.172 44.906 1 95.19 319 SER B C 1
ATOM 11184 O O . SER B 1 319 ? -38.844 20.266 44.969 1 95.19 319 SER B O 1
ATOM 11186 N N . GLY B 1 320 ? -37.219 21.328 45.875 1 95.44 320 GLY B N 1
ATOM 11187 C CA . GLY B 1 320 ? -37.375 20.656 47.156 1 95.44 320 GLY B CA 1
ATOM 11188 C C . GLY B 1 320 ? -36.656 19.328 47.219 1 95.44 320 GLY B C 1
ATOM 11189 O O . GLY B 1 320 ? -36.875 18.531 48.125 1 95.44 320 GLY B O 1
ATOM 11190 N N . LEU B 1 321 ? -35.875 19.125 46.219 1 95.94 321 LEU B N 1
ATOM 11191 C CA . LEU B 1 321 ? -35.188 17.844 46.156 1 95.94 321 LEU B CA 1
ATOM 11192 C C . LEU B 1 321 ? -34.031 17.797 47.156 1 95.94 321 LEU B C 1
ATOM 11194 O O . LEU B 1 321 ? -33.594 16.719 47.562 1 95.94 321 LEU B O 1
ATOM 11198 N N . ILE B 1 322 ? -33.438 18.984 47.5 1 96.12 322 ILE B N 1
ATOM 11199 C CA . ILE B 1 322 ? -32.375 19.016 48.5 1 96.12 322 ILE B CA 1
ATOM 11200 C C . ILE B 1 322 ? -32.688 20.078 49.531 1 96.12 322 ILE B C 1
ATOM 11202 O O . ILE B 1 322 ? -33.5 20.984 49.312 1 96.12 322 ILE B O 1
ATOM 11206 N N . THR B 1 323 ? -31.938 19.969 50.688 1 97 323 THR B N 1
ATOM 11207 C CA . THR B 1 323 ? -32.125 20.922 51.781 1 97 323 THR B CA 1
ATOM 11208 C C . THR B 1 323 ? -31.219 22.141 51.625 1 97 323 THR B C 1
ATOM 11210 O O . THR B 1 323 ? -30.297 22.109 50.812 1 97 323 THR B O 1
ATOM 11213 N N . GLN B 1 324 ? -31.5 23.203 52.312 1 96.44 324 GLN B N 1
ATOM 11214 C CA . GLN B 1 324 ? -30.672 24.391 52.312 1 96.44 324 GLN B CA 1
ATOM 11215 C C . GLN B 1 324 ? -29.25 24.078 52.75 1 96.44 324 GLN B C 1
ATOM 11217 O O . GLN B 1 324 ? -28.281 24.594 52.219 1 96.44 324 GLN B O 1
ATOM 11222 N N . GLU B 1 325 ? -29.172 23.203 53.75 1 96.25 325 GLU B N 1
ATOM 11223 C CA . GLU B 1 325 ? -27.859 22.812 54.281 1 96.25 325 GLU B CA 1
ATOM 11224 C C . GLU B 1 325 ? -27.062 22.047 53.219 1 96.25 325 GLU B C 1
ATOM 11226 O O . GLU B 1 325 ? -25.859 22.297 53.062 1 96.25 325 GLU B O 1
ATOM 11231 N N . GLU B 1 326 ? -27.734 21.188 52.562 1 96.12 326 GLU B N 1
ATOM 11232 C CA . GLU B 1 326 ? -27.078 20.422 51.5 1 96.12 326 GLU B CA 1
ATOM 11233 C C . GLU B 1 326 ? -26.656 21.344 50.344 1 96.12 326 GLU B C 1
ATOM 11235 O O . GLU B 1 326 ? -25.578 21.156 49.781 1 96.12 326 GLU B O 1
ATOM 11240 N N . PHE B 1 327 ? -27.531 22.188 50.031 1 97.19 327 PHE B N 1
ATOM 11241 C CA . PHE B 1 327 ? -27.219 23.156 48.969 1 97.19 327 PHE B CA 1
ATOM 11242 C C . PHE B 1 327 ? -25.969 23.953 49.312 1 97.19 327 PHE B C 1
ATOM 11244 O O . PHE B 1 327 ? -25.062 24.094 48.5 1 97.19 327 PHE B O 1
ATOM 11251 N N . GLU B 1 328 ? -25.859 24.453 50.531 1 96.62 328 GLU B N 1
ATOM 11252 C CA . GLU B 1 328 ? -24.703 25.25 50.969 1 96.62 328 GLU B CA 1
ATOM 11253 C C . GLU B 1 328 ? -23.438 24.406 50.969 1 96.62 328 GLU B C 1
ATOM 11255 O O . GLU B 1 328 ? -22.359 24.906 50.625 1 96.62 328 GLU B O 1
ATOM 11260 N N . ARG B 1 329 ? -23.562 23.219 51.344 1 96.38 329 ARG B N 1
ATOM 11261 C CA . ARG B 1 329 ? -22.422 22.312 51.312 1 96.38 329 ARG B CA 1
ATOM 11262 C C . ARG B 1 329 ? -21.906 22.125 49.906 1 96.38 329 ARG B C 1
ATOM 11264 O O . ARG B 1 329 ? -20.703 22.156 49.656 1 96.38 329 ARG B O 1
ATOM 11271 N N . ARG B 1 330 ? -22.781 21.859 49 1 96.5 330 ARG B N 1
ATOM 11272 C CA . ARG B 1 330 ? -22.422 21.656 47.594 1 96.5 330 ARG B CA 1
ATOM 11273 C C . ARG B 1 330 ? -21.781 22.906 47 1 96.5 330 ARG B C 1
ATOM 11275 O O . ARG B 1 330 ? -20.828 22.828 46.25 1 96.5 330 ARG B O 1
ATOM 11282 N N . VAL B 1 331 ? -22.328 24.031 47.312 1 97.5 331 VAL B N 1
ATOM 11283 C CA . VAL B 1 331 ? -21.812 25.297 46.812 1 97.5 331 VAL B CA 1
ATOM 11284 C C . VAL B 1 331 ? -20.375 25.5 47.312 1 97.5 331 VAL B C 1
ATOM 11286 O O . VAL B 1 331 ? -19.5 25.922 46.562 1 97.5 331 VAL B O 1
ATOM 11289 N N . GLN B 1 332 ? -20.141 25.156 48.562 1 96.12 332 GLN B N 1
ATOM 11290 C CA . GLN B 1 332 ? -18.797 25.281 49.125 1 96.12 332 GLN B CA 1
ATOM 11291 C C . GLN B 1 332 ? -17.828 24.344 48.438 1 96.12 332 GLN B C 1
ATOM 11293 O O . GLN B 1 332 ? -16.688 24.719 48.156 1 96.12 332 GLN B O 1
ATOM 11298 N N . GLN B 1 333 ? -18.266 23.234 48.188 1 96.06 333 GLN B N 1
ATOM 11299 C CA . GLN B 1 333 ? -17.422 22.266 47.469 1 96.06 333 GLN B CA 1
ATOM 11300 C C . GLN B 1 333 ? -17.094 22.75 46.062 1 96.06 333 GLN B C 1
ATOM 11302 O O . GLN B 1 333 ? -15.953 22.609 45.625 1 96.06 333 GLN B O 1
ATOM 11307 N N . MET B 1 334 ? -18.047 23.25 45.312 1 97.38 334 MET B N 1
ATOM 11308 C CA . MET B 1 334 ? -17.844 23.766 43.969 1 97.38 334 MET B CA 1
ATOM 11309 C C . MET B 1 334 ? -16.875 24.938 43.969 1 97.38 334 MET B C 1
ATOM 11311 O O . MET B 1 334 ? -16.031 25.062 43.062 1 97.38 334 MET B O 1
ATOM 11315 N N . GLU B 1 335 ? -16.953 25.812 44.938 1 96.62 335 GLU B N 1
ATOM 11316 C CA . GLU B 1 335 ? -16.109 27 45 1 96.62 335 GLU B CA 1
ATOM 11317 C C . GLU B 1 335 ? -14.641 26.641 45.188 1 96.62 335 GLU B C 1
ATOM 11319 O O . GLU B 1 335 ? -13.758 27.375 44.719 1 96.62 335 GLU B O 1
ATOM 11324 N N . THR B 1 336 ? -14.352 25.516 45.719 1 95.94 336 THR B N 1
ATOM 11325 C CA . THR B 1 336 ? -12.977 25.188 46.062 1 95.94 336 THR B CA 1
ATOM 11326 C C . THR B 1 336 ? -12.445 24.078 45.156 1 95.94 336 THR B C 1
ATOM 11328 O O . THR B 1 336 ? -11.266 23.719 45.25 1 95.94 336 THR B O 1
ATOM 11331 N N . ARG B 1 337 ? -13.141 23.469 44.375 1 94.88 337 ARG B N 1
ATOM 11332 C CA . ARG B 1 337 ? -12.766 22.328 43.562 1 94.88 337 ARG B CA 1
ATOM 11333 C C . ARG B 1 337 ? -11.633 22.672 42.594 1 94.88 337 ARG B C 1
ATOM 11335 O O . ARG B 1 337 ? -10.594 22.016 42.594 1 94.88 337 ARG B O 1
ATOM 11342 N N . ASN B 1 338 ? -11.797 23.672 41.688 1 96.69 338 ASN B N 1
ATOM 11343 C CA . ASN B 1 338 ? -10.836 24.156 40.719 1 96.69 338 ASN B CA 1
ATOM 11344 C C . ASN B 1 338 ? -10.25 23 39.906 1 96.69 338 ASN B C 1
ATOM 11346 O O . ASN B 1 338 ? -9.023 22.859 39.812 1 96.69 338 ASN B O 1
ATOM 11350 N N . THR B 1 339 ? -11.094 22.172 39.312 1 97.31 339 THR B N 1
ATOM 11351 C CA . THR B 1 339 ? -10.648 21.078 38.438 1 97.31 339 THR B CA 1
ATOM 11352 C C . THR B 1 339 ? -9.695 21.594 37.375 1 97.31 339 THR B C 1
ATOM 11354 O O . THR B 1 339 ? -10.023 22.531 36.656 1 97.31 339 THR B O 1
ATOM 11357 N N . ASP B 1 340 ? -8.508 21.016 37.25 1 97.81 340 ASP B N 1
ATOM 11358 C CA . ASP B 1 340 ? -7.535 21.375 36.219 1 97.81 340 ASP B CA 1
ATOM 11359 C C . ASP B 1 340 ? -7.684 20.516 34.969 1 97.81 340 ASP B C 1
ATOM 11361 O O . ASP B 1 340 ? -6.973 19.516 34.812 1 97.81 340 ASP B O 1
ATOM 11365 N N . TRP B 1 341 ? -8.484 20.969 34.125 1 98 341 TRP B N 1
ATOM 11366 C CA . TRP B 1 341 ? -8.773 20.203 32.906 1 98 341 TRP B CA 1
ATOM 11367 C C . TRP B 1 341 ? -7.523 20.062 32.031 1 98 341 TRP B C 1
ATOM 11369 O O . TRP B 1 341 ? -7.352 19.047 31.359 1 98 341 TRP B O 1
ATOM 11379 N N . PHE B 1 342 ? -6.633 21.031 32.031 1 97.38 342 PHE B N 1
ATOM 11380 C CA . PHE B 1 342 ? -5.402 20.906 31.266 1 97.38 342 PHE B CA 1
ATOM 11381 C C . PHE B 1 342 ? -4.539 19.781 31.797 1 97.38 342 PHE B C 1
ATOM 11383 O O . PHE B 1 342 ? -3.918 19.047 31.031 1 97.38 342 PHE B O 1
ATOM 11390 N N . ASP B 1 343 ? -4.488 19.641 33 1 96.94 343 ASP B N 1
ATOM 11391 C CA . ASP B 1 343 ? -3.699 18.562 33.594 1 96.94 343 ASP B CA 1
ATOM 11392 C C . ASP B 1 343 ? -4.266 17.203 33.25 1 96.94 343 ASP B C 1
ATOM 11394 O O . ASP B 1 343 ? -3.514 16.234 33.062 1 96.94 343 ASP B O 1
ATOM 11398 N N . ILE B 1 344 ? -5.57 17.125 33.219 1 97.56 344 ILE B N 1
ATOM 11399 C CA . ILE B 1 344 ? -6.258 15.859 33 1 97.56 344 ILE B CA 1
ATOM 11400 C C . ILE B 1 344 ? -6.203 15.484 31.531 1 97.56 344 ILE B C 1
ATOM 11402 O O . ILE B 1 344 ? -6.055 14.305 31.188 1 97.56 344 ILE B O 1
ATOM 11406 N N . LEU B 1 345 ? -6.277 16.438 30.672 1 97.94 345 LEU B N 1
ATOM 11407 C CA . LEU B 1 345 ? -6.473 16.172 29.25 1 97.94 345 LEU B CA 1
ATOM 11408 C C . LEU B 1 345 ? -5.16 16.281 28.484 1 97.94 345 LEU B C 1
ATOM 11410 O O . LEU B 1 345 ? -5.07 15.859 27.328 1 97.94 345 LEU B O 1
ATOM 11414 N N . THR B 1 346 ? -4.168 16.828 29.062 1 97.44 346 THR B N 1
ATOM 11415 C CA . THR B 1 346 ? -2.859 17 28.438 1 97.44 346 THR B CA 1
ATOM 11416 C C . THR B 1 346 ? -1.755 16.484 29.359 1 97.44 346 THR B C 1
ATOM 11418 O O . THR B 1 346 ? -2.02 16.094 30.5 1 97.44 346 THR B O 1
ATOM 11421 N N . HIS B 1 347 ? -0.544 16.344 28.859 1 97.69 347 HIS B N 1
ATOM 11422 C CA . HIS B 1 347 ? 0.612 15.93 29.641 1 97.69 347 HIS B CA 1
ATOM 11423 C C . HIS B 1 347 ? 1.905 16.484 29.062 1 97.69 347 HIS B C 1
ATOM 11425 O O . HIS B 1 347 ? 1.927 16.953 27.922 1 97.69 347 HIS B O 1
ATOM 11431 N N . ASN B 1 348 ? 2.9 16.531 29.859 1 97.62 348 ASN B N 1
ATOM 11432 C CA . ASN B 1 348 ? 4.227 16.797 29.312 1 97.62 348 ASN B CA 1
ATOM 11433 C C . ASN B 1 348 ? 4.719 15.641 28.453 1 97.62 348 ASN B C 1
ATOM 11435 O O . ASN B 1 348 ? 4.758 14.492 28.906 1 97.62 348 ASN B O 1
ATOM 11439 N N . SER B 1 349 ? 5.062 15.961 27.312 1 97.38 349 SER B N 1
ATOM 11440 C CA . SER B 1 349 ? 5.301 14.875 26.375 1 97.38 349 SER B CA 1
ATOM 11441 C C . SER B 1 349 ? 6.793 14.664 26.125 1 97.38 349 SER B C 1
ATOM 11443 O O . SER B 1 349 ? 7.594 15.57 26.359 1 97.38 349 SER B O 1
ATOM 11445 N N . PHE B 1 350 ? 7.164 13.461 25.734 1 97.62 350 PHE B N 1
ATOM 11446 C CA . PHE B 1 350 ? 8.516 13.07 25.359 1 97.62 350 PHE B CA 1
ATOM 11447 C C . PHE B 1 350 ? 8.539 12.453 23.969 1 97.62 350 PHE B C 1
ATOM 11449 O O . PHE B 1 350 ? 7.812 11.492 23.688 1 97.62 350 PHE B O 1
ATOM 11456 N N . SER B 1 351 ? 9.266 13.047 23.062 1 97.62 351 SER B N 1
ATOM 11457 C CA . SER B 1 351 ? 9.445 12.562 21.703 1 97.62 351 SER B CA 1
ATOM 11458 C C . SER B 1 351 ? 10.914 12.273 21.406 1 97.62 351 SER B C 1
ATOM 11460 O O . SER B 1 351 ? 11.805 12.844 22.031 1 97.62 351 SER B O 1
ATOM 11462 N N . HIS B 1 352 ? 11.188 11.344 20.484 1 97.12 352 HIS B N 1
ATOM 11463 C CA . HIS B 1 352 ? 12.562 11.078 20.078 1 97.12 352 HIS B CA 1
ATOM 11464 C C . HIS B 1 352 ? 12.648 10.781 18.578 1 97.12 352 HIS B C 1
ATOM 11466 O O . HIS B 1 352 ? 11.695 10.281 17.984 1 97.12 352 HIS B O 1
ATOM 11472 N N . ASP B 1 353 ? 13.75 11.141 17.969 1 96.5 353 ASP B N 1
ATOM 11473 C CA . ASP B 1 353 ? 14.055 10.992 16.547 1 96.5 353 ASP B CA 1
ATOM 11474 C C . ASP B 1 353 ? 15.445 10.414 16.328 1 96.5 353 ASP B C 1
ATOM 11476 O O . ASP B 1 353 ? 16.406 10.828 16.984 1 96.5 353 ASP B O 1
ATOM 11480 N N . HIS B 1 354 ? 15.602 9.438 15.516 1 96.44 354 HIS B N 1
ATOM 11481 C CA . HIS B 1 354 ? 16.859 8.789 15.195 1 96.44 354 HIS B CA 1
ATOM 11482 C C . HIS B 1 354 ? 17.062 8.68 13.688 1 96.44 354 HIS B C 1
ATOM 11484 O O . HIS B 1 354 ? 16.141 8.32 12.953 1 96.44 354 HIS B O 1
ATOM 11490 N N . SER B 1 355 ? 18.203 9.055 13.227 1 96.06 355 SER B N 1
ATOM 11491 C CA . SER B 1 355 ? 18.562 8.945 11.812 1 96.06 355 SER B CA 1
ATOM 11492 C C . SER B 1 355 ? 20 8.438 11.648 1 96.06 355 SER B C 1
ATOM 11494 O O . SER B 1 355 ? 20.922 8.922 12.305 1 96.06 355 SER B O 1
ATOM 11496 N N . VAL B 1 356 ? 20.219 7.477 10.844 1 94.12 356 VAL B N 1
ATOM 11497 C CA . VAL B 1 356 ? 21.531 6.953 10.484 1 94.12 356 VAL B CA 1
ATOM 11498 C C . VAL B 1 356 ? 21.734 7.031 8.977 1 94.12 356 VAL B C 1
ATOM 11500 O O . VAL B 1 356 ? 20.828 6.676 8.203 1 94.12 356 VAL B O 1
ATOM 11503 N N . SER B 1 357 ? 22.797 7.586 8.555 1 94.12 357 SER B N 1
ATOM 11504 C CA . SER B 1 357 ? 23.094 7.66 7.129 1 94.12 357 SER B CA 1
ATOM 11505 C C . SER B 1 357 ? 24.547 7.27 6.84 1 94.12 357 SER B C 1
ATOM 11507 O O . SER B 1 357 ? 25.406 7.375 7.711 1 94.12 357 SER B O 1
ATOM 11509 N N . VAL B 1 358 ? 24.812 6.82 5.691 1 90.44 358 VAL B N 1
ATOM 11510 C CA . VAL B 1 358 ? 26.141 6.477 5.191 1 90.44 358 VAL B CA 1
ATOM 11511 C C . VAL B 1 358 ? 26.359 7.113 3.818 1 90.44 358 VAL B C 1
ATOM 11513 O O . VAL B 1 358 ? 25.484 7.027 2.945 1 90.44 358 VAL B O 1
ATOM 11516 N N . SER B 1 359 ? 27.375 7.801 3.689 1 91 359 SER B N 1
ATOM 11517 C CA . SER B 1 359 ? 27.719 8.438 2.424 1 91 359 SER B CA 1
ATOM 11518 C C . SER B 1 359 ? 29.172 8.188 2.059 1 91 359 SER B C 1
ATOM 11520 O O . SER B 1 359 ? 30.047 8.203 2.928 1 91 359 SER B O 1
ATOM 11522 N N . GLY B 1 360 ? 29.469 7.875 0.864 1 85.75 360 GLY B N 1
ATOM 11523 C CA . GLY B 1 360 ? 30.812 7.613 0.371 1 85.75 360 GLY B CA 1
ATOM 11524 C C . GLY B 1 360 ? 30.844 7.141 -1.071 1 85.75 360 GLY B C 1
ATOM 11525 O O . GLY B 1 360 ? 29.859 7.305 -1.8 1 85.75 360 GLY B O 1
ATOM 11526 N N . GLY B 1 361 ? 32.031 6.852 -1.575 1 82.5 361 GLY B N 1
ATOM 11527 C CA . GLY B 1 361 ? 32.125 6.301 -2.916 1 82.5 361 GLY B CA 1
ATOM 11528 C C . GLY B 1 361 ? 33.438 6.656 -3.602 1 82.5 361 GLY B C 1
ATOM 11529 O O . GLY B 1 361 ? 34.375 7.148 -2.959 1 82.5 361 GLY B O 1
ATOM 11530 N N . SER B 1 362 ? 33.5 6.238 -4.895 1 80.19 362 SER B N 1
ATOM 11531 C CA . SER B 1 362 ? 34.656 6.527 -5.758 1 80.19 362 SER B CA 1
ATOM 11532 C C . SER B 1 362 ? 34.281 7.555 -6.824 1 80.19 362 SER B C 1
ATOM 11534 O O . SER B 1 362 ? 33.188 8.117 -6.809 1 80.19 362 SER B O 1
ATOM 11536 N N . GLU B 1 363 ? 35.219 7.855 -7.602 1 76.44 363 GLU B N 1
ATOM 11537 C CA . GLU B 1 363 ? 34.969 8.805 -8.68 1 76.44 363 GLU B CA 1
ATOM 11538 C C . GLU B 1 363 ? 33.906 8.281 -9.641 1 76.44 363 GLU B C 1
ATOM 11540 O O . GLU B 1 363 ? 33.156 9.062 -10.219 1 76.44 363 GLU B O 1
ATOM 11545 N N . LYS B 1 364 ? 33.844 7.043 -9.805 1 79.75 364 LYS B N 1
ATOM 11546 C CA . LYS B 1 364 ? 32.938 6.461 -10.797 1 79.75 364 LYS B CA 1
ATOM 11547 C C . LYS B 1 364 ? 31.625 6.066 -10.156 1 79.75 364 LYS B C 1
ATOM 11549 O O . LYS B 1 364 ? 30.609 5.91 -10.852 1 79.75 364 LYS B O 1
ATOM 11554 N N . ALA B 1 365 ? 31.688 5.863 -8.852 1 84.25 365 ALA B N 1
ATOM 11555 C CA . ALA B 1 365 ? 30.469 5.453 -8.18 1 84.25 365 ALA B CA 1
ATOM 11556 C C . ALA B 1 365 ? 30.344 6.113 -6.809 1 84.25 365 ALA B C 1
ATOM 11558 O O . ALA B 1 365 ? 31.25 6.023 -5.984 1 84.25 365 ALA B O 1
ATOM 11559 N N . ARG B 1 366 ? 29.281 6.758 -6.598 1 88.31 366 ARG B N 1
ATOM 11560 C CA . ARG B 1 366 ? 28.984 7.398 -5.32 1 88.31 366 ARG B CA 1
ATOM 11561 C C . ARG B 1 366 ? 27.625 6.941 -4.785 1 88.31 366 ARG B C 1
ATOM 11563 O O . ARG B 1 366 ? 26.703 6.695 -5.559 1 88.31 366 ARG B O 1
ATOM 11570 N N . TYR B 1 367 ? 27.531 6.863 -3.422 1 86.25 367 TYR B N 1
ATOM 11571 C CA . TYR B 1 367 ? 26.281 6.363 -2.848 1 86.25 367 TYR B CA 1
ATOM 11572 C C . TYR B 1 367 ? 25.922 7.137 -1.588 1 86.25 367 TYR B C 1
ATOM 11574 O O . TYR B 1 367 ? 26.781 7.676 -0.904 1 86.25 367 TYR B O 1
ATOM 11582 N N . TYR B 1 368 ? 24.672 7.195 -1.296 1 92.12 368 TYR B N 1
ATOM 11583 C CA . TYR B 1 368 ? 24.062 7.723 -0.075 1 92.12 368 TYR B CA 1
ATOM 11584 C C . TYR B 1 368 ? 22.875 6.891 0.352 1 92.12 368 TYR B C 1
ATOM 11586 O O . TYR B 1 368 ? 21.953 6.668 -0.437 1 92.12 368 TYR B O 1
ATOM 11594 N N . THR B 1 369 ? 22.891 6.383 1.564 1 89.75 369 THR B N 1
ATOM 11595 C CA . THR B 1 369 ? 21.75 5.648 2.117 1 89.75 369 THR B CA 1
ATOM 11596 C C . THR B 1 369 ? 21.422 6.133 3.525 1 89.75 369 THR B C 1
ATOM 11598 O O . THR B 1 369 ? 22.312 6.582 4.254 1 89.75 369 THR B O 1
ATOM 11601 N N . SER B 1 370 ? 20.156 6.051 3.867 1 94.19 370 SER B N 1
ATOM 11602 C CA . SER B 1 370 ? 19.75 6.535 5.184 1 94.19 370 SER B CA 1
ATOM 11603 C C . SER B 1 370 ? 18.5 5.801 5.676 1 94.19 370 SER B C 1
ATOM 11605 O O . SER B 1 370 ? 17.672 5.355 4.875 1 94.19 370 SER B O 1
ATOM 11607 N N . VAL B 1 371 ? 18.391 5.602 6.965 1 91.94 371 VAL B N 1
ATOM 11608 C CA . VAL B 1 371 ? 17.203 5.094 7.652 1 91.94 371 VAL B CA 1
ATOM 11609 C C . VAL B 1 371 ? 16.875 5.988 8.844 1 91.94 371 VAL B C 1
ATOM 11611 O O . VAL B 1 371 ? 17.781 6.465 9.539 1 91.94 371 VAL B O 1
ATOM 11614 N N . GLY B 1 372 ? 15.586 6.207 9 1 95.12 372 GLY B N 1
ATOM 11615 C CA . GLY B 1 372 ? 15.148 7.078 10.086 1 95.12 372 GLY B CA 1
ATOM 11616 C C . GLY B 1 372 ? 13.914 6.566 10.797 1 95.12 372 GLY B C 1
ATOM 11617 O O . GLY B 1 372 ? 13.102 5.848 10.211 1 95.12 372 GLY B O 1
ATOM 11618 N N . TYR B 1 373 ? 13.789 6.887 12.133 1 94.81 373 TYR B N 1
ATOM 11619 C CA . TYR B 1 373 ? 12.625 6.617 12.961 1 94.81 373 TYR B CA 1
ATOM 11620 C C . TYR B 1 373 ? 12.273 7.824 13.82 1 94.81 373 TYR B C 1
ATOM 11622 O O . TYR B 1 373 ? 13.133 8.352 14.539 1 94.81 373 TYR B O 1
ATOM 11630 N N . THR B 1 374 ? 11.07 8.219 13.711 1 96.38 374 THR B N 1
ATOM 11631 C CA . THR B 1 374 ? 10.57 9.336 14.492 1 96.38 374 THR B CA 1
ATOM 11632 C C . THR B 1 374 ? 9.352 8.914 15.312 1 96.38 374 THR B C 1
ATOM 11634 O O . THR B 1 374 ? 8.359 8.422 14.766 1 96.38 374 THR B O 1
ATOM 11637 N N . SER B 1 375 ? 9.406 9.023 16.594 1 96.75 375 SER B N 1
ATOM 11638 C CA . SER B 1 375 ? 8.266 8.867 17.484 1 96.75 375 SER B CA 1
ATOM 11639 C C . SER B 1 375 ? 7.875 10.195 18.125 1 96.75 375 SER B C 1
ATOM 11641 O O . SER B 1 375 ? 8.641 10.75 18.922 1 96.75 375 SER B O 1
ATOM 11643 N N . SER B 1 376 ? 6.75 10.648 17.75 1 95.5 376 SER B N 1
ATOM 11644 C CA . SER B 1 376 ? 6.277 11.93 18.266 1 95.5 376 SER B CA 1
ATOM 11645 C C . SER B 1 376 ? 5.035 11.75 19.141 1 95.5 376 SER B C 1
ATOM 11647 O O . SER B 1 376 ? 4.031 11.195 18.688 1 95.5 376 SER B O 1
ATOM 11649 N N . ASP B 1 377 ? 5.219 12.203 20.328 1 96.5 377 ASP B N 1
ATOM 11650 C CA . ASP B 1 377 ? 4.113 12.227 21.297 1 96.5 377 ASP B CA 1
ATOM 11651 C C . ASP B 1 377 ? 3.609 13.648 21.5 1 96.5 377 ASP B C 1
ATOM 11653 O O . ASP B 1 377 ? 4.398 14.57 21.75 1 96.5 377 ASP B O 1
ATOM 11657 N N . ASP B 1 378 ? 2.307 13.852 21.375 1 96.56 378 ASP B N 1
ATOM 11658 C CA . ASP B 1 378 ? 1.721 15.172 21.562 1 96.56 378 ASP B CA 1
ATOM 11659 C C . ASP B 1 378 ? 1.483 15.469 23.031 1 96.56 378 ASP B C 1
ATOM 11661 O O . ASP B 1 378 ? 1.535 14.57 23.875 1 96.56 378 ASP B O 1
ATOM 11665 N N . VAL B 1 379 ? 1.313 16.719 23.328 1 97.38 379 VAL B N 1
ATOM 11666 C CA . VAL B 1 379 ? 0.942 17.078 24.688 1 97.38 379 VAL B CA 1
ATOM 11667 C C . VAL B 1 379 ? -0.504 16.672 24.953 1 97.38 379 VAL B C 1
ATOM 11669 O O . VAL B 1 379 ? -0.883 16.438 26.109 1 97.38 379 VAL B O 1
ATOM 11672 N N . ILE B 1 380 ? -1.319 16.703 23.891 1 97.12 380 ILE B N 1
ATOM 11673 C CA . ILE B 1 380 ? -2.689 16.219 24.016 1 97.12 380 ILE B CA 1
ATOM 11674 C C . ILE B 1 380 ? -2.686 14.703 24.188 1 97.12 380 ILE B C 1
ATOM 11676 O O . ILE B 1 380 ? -2.094 13.984 23.375 1 97.12 380 ILE B O 1
ATOM 11680 N N . ASP B 1 381 ? -3.393 14.258 25.094 1 95.44 381 ASP B N 1
ATOM 11681 C CA . ASP B 1 381 ? -3.393 12.836 25.391 1 95.44 381 ASP B CA 1
ATOM 11682 C C . ASP B 1 381 ? -3.889 12.016 24.203 1 95.44 381 ASP B C 1
ATOM 11684 O O . ASP B 1 381 ? -4.816 12.43 23.5 1 95.44 381 ASP B O 1
ATOM 11688 N N . ASN B 1 382 ? -3.281 10.898 23.969 1 92.06 382 ASN B N 1
ATOM 11689 C CA . ASN B 1 382 ? -3.652 9.875 23.016 1 92.06 382 ASN B CA 1
ATOM 11690 C C . ASN B 1 382 ? -3.369 10.312 21.578 1 92.06 382 ASN B C 1
ATOM 11692 O O . ASN B 1 382 ? -3.816 9.672 20.625 1 92.06 382 ASN B O 1
ATOM 11696 N N . ASN B 1 383 ? -2.809 11.508 21.359 1 95.44 383 ASN B N 1
ATOM 11697 C CA . ASN B 1 383 ? -2.338 11.922 20.047 1 95.44 383 ASN B CA 1
ATOM 11698 C C . ASN B 1 383 ? -0.888 11.508 19.812 1 95.44 383 ASN B C 1
ATOM 11700 O O . ASN B 1 383 ? -0.003 11.859 20.594 1 95.44 383 ASN B O 1
ATOM 11704 N N . MET B 1 384 ? -0.7 10.812 18.781 1 96.31 384 MET B N 1
ATOM 11705 C CA . MET B 1 384 ? 0.648 10.312 18.531 1 96.31 384 MET B CA 1
ATOM 11706 C C . MET B 1 384 ? 0.931 10.25 17.031 1 96.31 384 MET B C 1
ATOM 11708 O O . MET B 1 384 ? 0.005 10.297 16.219 1 96.31 384 MET B O 1
ATOM 11712 N N . ASN B 1 385 ? 2.223 10.211 16.594 1 95.38 385 ASN B N 1
ATOM 11713 C CA . ASN B 1 385 ? 2.701 10.078 15.219 1 95.38 385 ASN B CA 1
ATOM 11714 C C . ASN B 1 385 ? 4.004 9.281 15.156 1 95.38 385 ASN B C 1
ATOM 11716 O O . ASN B 1 385 ? 5.039 9.742 15.633 1 95.38 385 ASN B O 1
ATOM 11720 N N . ASP B 1 386 ? 4.02 8.156 14.562 1 95.25 386 ASP B N 1
ATOM 11721 C CA . ASP B 1 386 ? 5.203 7.336 14.32 1 95.25 386 ASP B CA 1
ATOM 11722 C C . ASP B 1 386 ? 5.535 7.273 12.836 1 95.25 386 ASP B C 1
ATOM 11724 O O . ASP B 1 386 ? 4.68 6.941 12.016 1 95.25 386 ASP B O 1
ATOM 11728 N N . ARG B 1 387 ? 6.773 7.559 12.516 1 94.75 387 ARG B N 1
ATOM 11729 C CA . ARG B 1 387 ? 7.168 7.594 11.109 1 94.75 387 ARG B CA 1
ATOM 11730 C C . ARG B 1 387 ? 8.461 6.824 10.883 1 94.75 387 ARG B C 1
ATOM 11732 O O . ARG B 1 387 ? 9.406 6.941 11.672 1 94.75 387 ARG B O 1
ATOM 11739 N N . TYR B 1 388 ? 8.547 6.043 9.906 1 93.19 388 TYR B N 1
ATOM 11740 C CA . TYR B 1 388 ? 9.727 5.324 9.43 1 93.19 388 TYR B CA 1
ATOM 11741 C C . TYR B 1 388 ? 10.117 5.789 8.031 1 93.19 388 TYR B C 1
ATOM 11743 O O . TYR B 1 388 ? 9.266 5.906 7.148 1 93.19 388 TYR B O 1
ATOM 11751 N N . THR B 1 389 ? 11.383 6.09 7.805 1 93.62 389 THR B N 1
ATOM 11752 C CA . THR B 1 389 ? 11.844 6.551 6.5 1 93.62 389 THR B CA 1
ATOM 11753 C C . THR B 1 389 ? 13.062 5.754 6.047 1 93.62 389 THR B C 1
ATOM 11755 O O . THR B 1 389 ? 13.859 5.305 6.875 1 93.62 389 THR B O 1
ATOM 11758 N N . ALA B 1 390 ? 13.258 5.582 4.777 1 89.62 390 ALA B N 1
ATOM 11759 C CA . ALA B 1 390 ? 14.414 4.961 4.141 1 89.62 390 ALA B CA 1
ATOM 11760 C C . ALA B 1 390 ? 14.719 5.605 2.791 1 89.62 390 ALA B C 1
ATOM 11762 O O . ALA B 1 390 ? 13.797 5.957 2.047 1 89.62 390 ALA B O 1
ATOM 11763 N N . MET B 1 391 ? 15.938 5.793 2.516 1 92.06 391 MET B N 1
ATOM 11764 C CA . MET B 1 391 ? 16.359 6.406 1.256 1 92.06 391 MET B CA 1
ATOM 11765 C C . MET B 1 391 ? 17.641 5.77 0.741 1 92.06 391 MET B C 1
ATOM 11767 O O . MET B 1 391 ? 18.516 5.414 1.526 1 92.06 391 MET B O 1
ATOM 11771 N N . ALA B 1 392 ? 17.812 5.555 -0.559 1 87.62 392 ALA B N 1
ATOM 11772 C CA . ALA B 1 392 ? 19.031 5.094 -1.242 1 87.62 392 ALA B CA 1
ATOM 11773 C C . ALA B 1 392 ? 19.25 5.863 -2.543 1 87.62 392 ALA B C 1
ATOM 11775 O O . ALA B 1 392 ? 18.328 6 -3.354 1 87.62 392 ALA B O 1
ATOM 11776 N N . LYS B 1 393 ? 20.375 6.414 -2.742 1 89.69 393 LYS B N 1
ATOM 11777 C CA . LYS B 1 393 ? 20.781 7.141 -3.939 1 89.69 393 LYS B CA 1
ATOM 11778 C C . LYS B 1 393 ? 22.125 6.629 -4.457 1 89.69 393 LYS B C 1
ATOM 11780 O O . LYS B 1 393 ? 23.078 6.484 -3.691 1 89.69 393 LYS B O 1
ATOM 11785 N N . VAL B 1 394 ? 22.219 6.332 -5.699 1 86.88 394 VAL B N 1
ATOM 11786 C CA . VAL B 1 394 ? 23.422 5.84 -6.336 1 86.88 394 VAL B CA 1
ATOM 11787 C C . VAL B 1 394 ? 23.719 6.648 -7.602 1 86.88 394 VAL B C 1
ATOM 11789 O O . VAL B 1 394 ? 22.828 6.828 -8.438 1 86.88 394 VAL B O 1
ATOM 11792 N N . ASP B 1 395 ? 24.875 7.141 -7.695 1 89.19 395 ASP B N 1
ATOM 11793 C CA . ASP B 1 395 ? 25.375 7.848 -8.867 1 89.19 395 ASP B CA 1
ATOM 11794 C C . ASP B 1 395 ? 26.5 7.066 -9.547 1 89.19 395 ASP B C 1
ATOM 11796 O O . ASP B 1 395 ? 27.547 6.832 -8.938 1 89.19 395 ASP B O 1
ATOM 11800 N N . LEU B 1 396 ? 26.328 6.785 -10.82 1 86.25 396 LEU B N 1
ATOM 11801 C CA . LEU B 1 396 ? 27.297 5.961 -11.547 1 86.25 396 LEU B CA 1
ATOM 11802 C C . LEU B 1 396 ? 27.781 6.668 -12.805 1 86.25 396 LEU B C 1
ATOM 11804 O O . LEU B 1 396 ? 26.969 7.125 -13.617 1 86.25 396 LEU B O 1
ATOM 11808 N N . ASP B 1 397 ? 29.047 6.816 -12.945 1 87.31 397 ASP B N 1
ATOM 11809 C CA . ASP B 1 397 ? 29.625 7.199 -14.227 1 87.31 397 ASP B CA 1
ATOM 11810 C C . ASP B 1 397 ? 29.938 5.969 -15.078 1 87.31 397 ASP B C 1
ATOM 11812 O O . ASP B 1 397 ? 31.031 5.414 -15 1 87.31 397 ASP B O 1
ATOM 11816 N N . LEU B 1 398 ? 29.016 5.625 -15.883 1 84.19 398 LEU B N 1
ATOM 11817 C CA . LEU B 1 398 ? 29.125 4.398 -16.672 1 84.19 398 LEU B CA 1
ATOM 11818 C C . LEU B 1 398 ? 30.234 4.512 -17.703 1 84.19 398 LEU B C 1
ATOM 11820 O O . LEU B 1 398 ? 30.891 3.521 -18.031 1 84.19 398 LEU B O 1
ATOM 11824 N N . SER B 1 399 ? 30.344 5.621 -18.391 1 83.38 399 SER B N 1
ATOM 11825 C CA . SER B 1 399 ? 31.406 5.996 -19.328 1 83.38 399 SER B CA 1
ATOM 11826 C C . SER B 1 399 ? 31.656 7.5 -19.312 1 83.38 399 SER B C 1
ATOM 11828 O O . SER B 1 399 ? 31.047 8.227 -18.531 1 83.38 399 SER B O 1
ATOM 11830 N N . SER B 1 400 ? 32.562 7.891 -20.047 1 82.19 400 SER B N 1
ATOM 11831 C CA . SER B 1 400 ? 32.781 9.328 -20.141 1 82.19 400 SER B CA 1
ATOM 11832 C C . SER B 1 400 ? 31.594 10.047 -20.75 1 82.19 400 SER B C 1
ATOM 11834 O O . SER B 1 400 ? 31.422 11.25 -20.547 1 82.19 400 SER B O 1
ATOM 11836 N N . LYS B 1 401 ? 30.719 9.281 -21.375 1 88.56 401 LYS B N 1
ATOM 11837 C CA . LYS B 1 401 ? 29.594 9.922 -22.062 1 88.56 401 LYS B CA 1
ATOM 11838 C C . LYS B 1 401 ? 28.281 9.633 -21.344 1 88.56 401 LYS B C 1
ATOM 11840 O O . LYS B 1 401 ? 27.297 10.352 -21.547 1 88.56 401 LYS B O 1
ATOM 11845 N N . PHE B 1 402 ? 28.266 8.562 -20.547 1 90.12 402 PHE B N 1
ATOM 11846 C CA . PHE B 1 402 ? 27 8.18 -19.938 1 90.12 402 PHE B CA 1
ATOM 11847 C C . PHE B 1 402 ? 27.094 8.219 -18.422 1 90.12 402 PHE B C 1
ATOM 11849 O O . PHE B 1 402 ? 28.016 7.645 -17.844 1 90.12 402 PHE B O 1
ATOM 11856 N N . LYS B 1 403 ? 26.188 8.906 -17.781 1 90.69 403 LYS B N 1
ATOM 11857 C CA . LYS B 1 403 ? 26.016 8.922 -16.328 1 90.69 403 LYS B CA 1
ATOM 11858 C C . LYS B 1 403 ? 24.609 8.453 -15.938 1 90.69 403 LYS B C 1
ATOM 11860 O O . LYS B 1 403 ? 23.625 8.773 -16.609 1 90.69 403 LYS B O 1
ATOM 11865 N N . PHE B 1 404 ? 24.547 7.645 -14.992 1 89.56 404 PHE B N 1
ATOM 11866 C CA . PHE B 1 404 ? 23.266 7.098 -14.539 1 89.56 404 PHE B CA 1
ATOM 11867 C C . PHE B 1 404 ? 23.047 7.375 -13.055 1 89.56 404 PHE B C 1
ATOM 11869 O O . PHE B 1 404 ? 23.953 7.152 -12.242 1 89.56 404 PHE B O 1
ATOM 11876 N N . GLU B 1 405 ? 21.938 7.863 -12.633 1 91.56 405 GLU B N 1
ATOM 11877 C CA . GLU B 1 405 ? 21.547 8.117 -11.25 1 91.56 405 GLU B CA 1
ATOM 11878 C C . GLU B 1 405 ? 20.234 7.43 -10.906 1 91.56 405 GLU B C 1
ATOM 11880 O O . GLU B 1 405 ? 19.266 7.504 -11.664 1 91.56 405 GLU B O 1
ATOM 11885 N N . MET B 1 406 ? 20.203 6.812 -9.766 1 87.5 406 MET B N 1
ATOM 11886 C CA . MET B 1 406 ? 18.984 6.191 -9.242 1 87.5 406 MET B CA 1
ATOM 11887 C C . MET B 1 406 ? 18.719 6.656 -7.816 1 87.5 406 MET B C 1
ATOM 11889 O O . MET B 1 406 ? 19.594 6.609 -6.961 1 87.5 406 MET B O 1
ATOM 11893 N N . ASN B 1 407 ? 17.516 7.109 -7.59 1 91.5 407 ASN B N 1
ATOM 11894 C CA . ASN B 1 407 ? 17.062 7.551 -6.273 1 91.5 407 ASN B CA 1
ATOM 11895 C C . ASN B 1 407 ? 15.781 6.84 -5.852 1 91.5 407 ASN B C 1
ATOM 11897 O O . ASN B 1 407 ? 14.773 6.898 -6.559 1 91.5 407 ASN B O 1
ATOM 11901 N N . ILE B 1 408 ? 15.797 6.172 -4.742 1 89 408 ILE B N 1
ATOM 11902 C CA . ILE B 1 408 ? 14.617 5.539 -4.164 1 89 408 ILE B CA 1
ATOM 11903 C C . ILE B 1 408 ? 14.344 6.125 -2.781 1 89 408 ILE B C 1
ATOM 11905 O O . ILE B 1 408 ? 15.234 6.156 -1.925 1 89 408 ILE B O 1
ATOM 11909 N N . ASN B 1 409 ? 13.133 6.574 -2.555 1 90.88 409 ASN B N 1
ATOM 11910 C CA . ASN B 1 409 ? 12.688 7.121 -1.277 1 90.88 409 ASN B CA 1
ATOM 11911 C C . ASN B 1 409 ? 11.375 6.5 -0.826 1 90.88 409 ASN B C 1
ATOM 11913 O O . ASN B 1 409 ? 10.445 6.359 -1.622 1 90.88 409 ASN B O 1
ATOM 11917 N N . GLY B 1 410 ? 11.312 6.145 0.46 1 88.75 410 GLY B N 1
ATOM 11918 C CA . GLY B 1 410 ? 10.094 5.566 1.003 1 88.75 410 GLY B CA 1
ATOM 11919 C C . GLY B 1 410 ? 9.836 5.969 2.443 1 88.75 410 GLY B C 1
ATOM 11920 O O . GLY B 1 410 ? 10.773 6.289 3.182 1 88.75 410 GLY B O 1
ATOM 11921 N N . TYR B 1 411 ? 8.508 5.918 2.873 1 92.31 411 TYR B N 1
ATOM 11922 C CA . TYR B 1 411 ? 8.18 6.172 4.273 1 92.31 411 TYR B CA 1
ATOM 11923 C C . TYR B 1 411 ? 6.898 5.445 4.668 1 92.31 411 TYR B C 1
ATOM 11925 O O . TYR B 1 411 ? 6.105 5.055 3.809 1 92.31 411 TYR B O 1
ATOM 11933 N N . LEU B 1 412 ? 6.727 5.172 5.949 1 91.94 412 LEU B N 1
ATOM 11934 C CA . LEU B 1 412 ? 5.516 4.707 6.617 1 91.94 412 LEU B CA 1
ATOM 11935 C C . LEU B 1 412 ? 5.176 5.605 7.805 1 91.94 412 LEU B C 1
ATOM 11937 O O . LEU B 1 412 ? 6.039 5.895 8.641 1 91.94 412 LEU B O 1
ATOM 11941 N N . ASN B 1 413 ? 3.951 6.035 7.812 1 94 413 ASN B N 1
ATOM 11942 C CA . ASN B 1 413 ? 3.5 6.938 8.867 1 94 413 ASN B CA 1
ATOM 11943 C C . ASN B 1 413 ? 2.211 6.438 9.516 1 94 413 ASN B C 1
ATOM 11945 O O . ASN B 1 413 ? 1.226 6.176 8.828 1 94 413 ASN B O 1
ATOM 11949 N N . LYS B 1 414 ? 2.25 6.277 10.828 1 94.06 414 LYS B N 1
ATOM 11950 C CA . LYS B 1 414 ? 1.086 5.902 11.625 1 94.06 414 LYS B CA 1
ATOM 11951 C C . LYS B 1 414 ? 0.704 7.02 12.594 1 94.06 414 LYS B C 1
ATOM 11953 O O . LYS B 1 414 ? 1.507 7.414 13.445 1 94.06 414 LYS B O 1
ATOM 11958 N N . ARG B 1 415 ? -0.502 7.449 12.484 1 95.62 415 ARG B N 1
ATOM 11959 C CA . ARG B 1 415 ? -0.999 8.523 13.344 1 95.62 415 ARG B CA 1
ATOM 11960 C C . ARG B 1 415 ? -2.258 8.094 14.086 1 95.62 415 ARG B C 1
ATOM 11962 O O . ARG B 1 415 ? -3.023 7.262 13.594 1 95.62 415 ARG B O 1
ATOM 11969 N N . LYS B 1 416 ? -2.43 8.578 15.219 1 95.75 416 LYS B N 1
ATOM 11970 C CA . LYS B 1 416 ? -3.654 8.5 16.016 1 95.75 416 LYS B CA 1
ATOM 11971 C C . LYS B 1 416 ? -4.023 9.867 16.578 1 95.75 416 LYS B C 1
ATOM 11973 O O . LYS B 1 416 ? -3.16 10.586 17.078 1 95.75 416 LYS B O 1
ATOM 11978 N N . TYR B 1 417 ? -5.246 10.234 16.469 1 94.56 417 TYR B N 1
ATOM 11979 C CA . TYR B 1 417 ? -5.715 11.492 17.031 1 94.56 417 TYR B CA 1
ATOM 11980 C C . TYR B 1 417 ? -7.211 11.438 17.312 1 94.56 417 TYR B C 1
ATOM 11982 O O . TYR B 1 417 ? -7.875 10.453 16.984 1 94.56 417 TYR B O 1
ATOM 11990 N N . ASN B 1 418 ? -7.711 12.445 17.953 1 94.38 418 ASN B N 1
ATOM 11991 C CA . ASN B 1 418 ? -9.086 12.453 18.438 1 94.38 418 ASN B CA 1
ATOM 11992 C C . ASN B 1 418 ? -10.062 12.852 17.344 1 94.38 418 ASN B C 1
ATOM 11994 O O . ASN B 1 418 ? -9.68 13.508 16.375 1 94.38 418 ASN B O 1
ATOM 11998 N N . GLN B 1 419 ? -11.367 12.469 17.594 1 93.44 419 GLN B N 1
ATOM 11999 C CA . GLN B 1 419 ? -12.445 12.945 16.734 1 93.44 419 GLN B CA 1
ATOM 12000 C C . GLN B 1 419 ? -12.586 14.469 16.812 1 93.44 419 GLN B C 1
ATOM 12002 O O . GLN B 1 419 ? -12.43 15.047 17.891 1 93.44 419 GLN B O 1
ATOM 12007 N N . THR B 1 420 ? -12.906 15.047 15.711 1 84.69 420 THR B N 1
ATOM 12008 C CA . THR B 1 420 ? -12.992 16.5 15.648 1 84.69 420 THR B CA 1
ATOM 12009 C C . THR B 1 420 ? -14.031 17.031 16.625 1 84.69 420 THR B C 1
ATOM 12011 O O . THR B 1 420 ? -13.875 18.109 17.188 1 84.69 420 THR B O 1
ATOM 12014 N N . GLU B 1 421 ? -15.039 16.203 16.891 1 87.19 421 GLU B N 1
ATOM 12015 C CA . GLU B 1 421 ? -16.125 16.625 17.766 1 87.19 421 GLU B CA 1
ATOM 12016 C C . GLU B 1 421 ? -15.719 16.562 19.234 1 87.19 421 GLU B C 1
ATOM 12018 O O . GLU B 1 421 ? -16.391 17.125 20.109 1 87.19 421 GLU B O 1
ATOM 12023 N N . VAL B 1 422 ? -14.68 15.898 19.531 1 92.94 422 VAL B N 1
ATOM 12024 C CA . VAL B 1 422 ? -14.164 15.781 20.891 1 92.94 422 VAL B CA 1
ATOM 12025 C C . VAL B 1 422 ? -12.789 16.438 20.969 1 92.94 422 VAL B C 1
ATOM 12027 O O . VAL B 1 422 ? -11.766 15.75 20.938 1 92.94 422 VAL B O 1
ATOM 12030 N N . ASN B 1 423 ? -12.766 17.734 21.094 1 92.19 423 ASN B N 1
ATOM 12031 C CA . ASN B 1 423 ? -11.523 18.5 21.172 1 92.19 423 ASN B CA 1
ATOM 12032 C C . ASN B 1 423 ? -11.117 18.781 22.609 1 92.19 423 ASN B C 1
ATOM 12034 O O . ASN B 1 423 ? -11.727 19.641 23.266 1 92.19 423 ASN B O 1
ATOM 12038 N N . PRO B 1 424 ? -10.07 18.188 23.062 1 95.62 424 PRO B N 1
ATOM 12039 C CA . PRO B 1 424 ? -9.68 18.328 24.453 1 95.62 424 PRO B CA 1
ATOM 12040 C C . PRO B 1 424 ? -9.312 19.766 24.828 1 95.62 424 PRO B C 1
ATOM 12042 O O . PRO B 1 424 ? -9.602 20.219 25.938 1 95.62 424 PRO B O 1
ATOM 12045 N N . ILE B 1 425 ? -8.695 20.438 23.953 1 93.94 425 ILE B N 1
ATOM 12046 C CA . ILE B 1 425 ? -8.266 21.797 24.25 1 93.94 425 ILE B CA 1
ATOM 12047 C C . ILE B 1 425 ? -9.484 22.719 24.328 1 93.94 425 ILE B C 1
ATOM 12049 O O . ILE B 1 425 ? -9.586 23.547 25.234 1 93.94 425 ILE B O 1
ATOM 12053 N N . ASP B 1 426 ? -10.328 22.562 23.391 1 93.06 426 ASP B N 1
ATOM 12054 C CA . ASP B 1 426 ? -11.57 23.328 23.438 1 93.06 426 ASP B CA 1
ATOM 12055 C C . ASP B 1 426 ? -12.352 23.047 24.719 1 93.06 426 ASP B C 1
ATOM 12057 O O . ASP B 1 426 ? -12.945 23.938 25.297 1 93.06 426 ASP B O 1
ATOM 12061 N N . TYR B 1 427 ? -12.391 21.828 25.125 1 95.31 427 TYR B N 1
ATOM 12062 C CA . TYR B 1 427 ? -13.062 21.438 26.359 1 95.31 427 TYR B CA 1
ATOM 12063 C C . TYR B 1 427 ? -12.391 22.094 27.562 1 95.31 427 TYR B C 1
ATOM 12065 O O . TYR B 1 427 ? -13.07 22.562 28.484 1 95.31 427 TYR B O 1
ATOM 12073 N N . ALA B 1 428 ? -11.133 22.109 27.641 1 95.94 428 ALA B N 1
ATOM 12074 C CA . ALA B 1 428 ? -10.406 22.688 28.766 1 95.94 428 ALA B CA 1
ATOM 12075 C C . ALA B 1 428 ? -10.664 24.188 28.875 1 95.94 428 ALA B C 1
ATOM 12077 O O . ALA B 1 428 ? -10.703 24.734 29.984 1 95.94 428 ALA B O 1
ATOM 12078 N N . TYR B 1 429 ? -10.852 24.812 27.828 1 93.38 429 TYR B N 1
ATOM 12079 C CA . TYR B 1 429 ? -11.102 26.25 27.812 1 93.38 429 TYR B CA 1
ATOM 12080 C C . TYR B 1 429 ? -12.539 26.547 28.219 1 93.38 429 TYR B C 1
ATOM 12082 O O . TYR B 1 429 ? -12.797 27.547 28.891 1 93.38 429 TYR B O 1
ATOM 12090 N N . HIS B 1 430 ? -13.492 25.656 27.859 1 92.56 430 HIS B N 1
ATOM 12091 C CA . HIS B 1 430 ? -14.883 26.094 27.891 1 92.56 430 HIS B CA 1
ATOM 12092 C C . HIS B 1 430 ? -15.656 25.375 28.984 1 92.56 430 HIS B C 1
ATOM 12094 O O . HIS B 1 430 ? -16.828 25.672 29.219 1 92.56 430 HIS B O 1
ATOM 12100 N N . THR B 1 431 ? -15.086 24.5 29.672 1 95.38 431 THR B N 1
ATOM 12101 C CA . THR B 1 431 ? -15.805 23.781 30.703 1 95.38 431 THR B CA 1
ATOM 12102 C C . THR B 1 431 ? -15.469 24.344 32.094 1 95.38 431 THR B C 1
ATOM 12104 O O . THR B 1 431 ? -14.305 24.594 32.375 1 95.38 431 THR B O 1
ATOM 12107 N N . SER B 1 432 ? -16.5 24.5 32.906 1 96.81 432 SER B N 1
ATOM 12108 C CA . SER B 1 432 ? -16.359 25.047 34.25 1 96.81 432 SER B CA 1
ATOM 12109 C C . SER B 1 432 ? -15.438 24.172 35.094 1 96.81 432 SER B C 1
ATOM 12111 O O . SER B 1 432 ? -15.492 22.938 35 1 96.81 432 SER B O 1
ATOM 12113 N N . ARG B 1 433 ? -14.633 24.859 35.906 1 97.31 433 ARG B N 1
ATOM 12114 C CA . ARG B 1 433 ? -13.703 24.141 36.781 1 97.31 433 ARG B CA 1
ATOM 12115 C C . ARG B 1 433 ? -14.375 23.719 38.062 1 97.31 433 ARG B C 1
ATOM 12117 O O . ARG B 1 433 ? -13.734 23.109 38.938 1 97.31 433 ARG B O 1
ATOM 12124 N N . THR B 1 434 ? -15.695 23.984 38.125 1 97.56 434 THR B N 1
ATOM 12125 C CA . THR B 1 434 ? -16.484 23.531 39.25 1 97.56 434 THR B CA 1
ATOM 12126 C C . THR B 1 434 ? -16.906 22.062 39.062 1 97.56 434 THR B C 1
ATOM 12128 O O . THR B 1 434 ? -17.344 21.422 40.031 1 97.56 434 THR B O 1
ATOM 12131 N N . ILE B 1 435 ? -16.844 21.594 37.875 1 96.81 435 ILE B N 1
ATOM 12132 C CA . ILE B 1 435 ? -17.297 20.25 37.531 1 96.81 435 ILE B CA 1
ATOM 12133 C C . ILE B 1 435 ? -16.156 19.25 37.781 1 96.81 435 ILE B C 1
ATOM 12135 O O . ILE B 1 435 ? -15.047 19.438 37.312 1 96.81 435 ILE B O 1
ATOM 12139 N N . PRO B 1 436 ? -16.375 18.266 38.531 1 96.5 436 PRO B N 1
ATOM 12140 C CA . PRO B 1 436 ? -15.336 17.266 38.719 1 96.5 436 PRO B CA 1
ATOM 12141 C C . PRO B 1 436 ? -15.18 16.328 37.531 1 96.5 436 PRO B C 1
ATOM 12143 O O . PRO B 1 436 ? -16.125 16.125 36.75 1 96.5 436 PRO B O 1
ATOM 12146 N N . ALA B 1 437 ? -13.984 15.789 37.406 1 96.62 437 ALA B N 1
ATOM 12147 C CA . ALA B 1 437 ? -13.742 14.805 36.375 1 96.62 437 ALA B CA 1
ATOM 12148 C C . ALA B 1 437 ? -14.023 13.391 36.875 1 96.62 437 ALA B C 1
ATOM 12150 O O . ALA B 1 437 ? -14.367 12.508 36.062 1 96.62 437 ALA B O 1
ATOM 12151 N N . TYR B 1 438 ? -13.852 13.227 38.156 1 97 438 TYR B N 1
ATOM 12152 C CA . TYR B 1 438 ? -13.992 11.914 38.781 1 97 438 TYR B CA 1
ATOM 12153 C C . TYR B 1 438 ? -14.883 11.984 40.031 1 97 438 TYR B C 1
ATOM 12155 O O . TYR B 1 438 ? -14.953 13.023 40.688 1 97 438 TYR B O 1
ATOM 12163 N N . ASN B 1 439 ? -15.578 10.844 40.25 1 96.31 439 ASN B N 1
ATOM 12164 C CA . ASN B 1 439 ? -16.234 10.664 41.531 1 96.31 439 ASN B CA 1
ATOM 12165 C C . ASN B 1 439 ? -15.242 10.344 42.625 1 96.31 439 ASN B C 1
ATOM 12167 O O . ASN B 1 439 ? -14.055 10.125 42.375 1 96.31 439 ASN B O 1
ATOM 12171 N N . ALA B 1 440 ? -15.734 10.398 43.875 1 93.31 440 ALA B N 1
ATOM 12172 C CA . ALA B 1 440 ? -14.875 10.125 45.031 1 93.31 440 ALA B CA 1
ATOM 12173 C C . ALA B 1 440 ? -14.266 8.734 44.938 1 93.31 440 ALA B C 1
ATOM 12175 O O . ALA B 1 440 ? -13.141 8.508 45.375 1 93.31 440 ALA B O 1
ATOM 12176 N N . ASP B 1 441 ? -14.867 7.766 44.188 1 94.25 441 ASP B N 1
ATOM 12177 C CA . ASP B 1 441 ? -14.414 6.383 44.062 1 94.25 441 ASP B CA 1
ATOM 12178 C C . ASP B 1 441 ? -13.461 6.211 42.875 1 94.25 441 ASP B C 1
ATOM 12180 O O . ASP B 1 441 ? -13 5.102 42.625 1 94.25 441 ASP B O 1
ATOM 12184 N N . GLY B 1 442 ? -13.211 7.262 42.188 1 94.06 442 GLY B N 1
ATOM 12185 C CA . GLY B 1 442 ? -12.258 7.203 41.094 1 94.06 442 GLY B CA 1
ATOM 12186 C C . GLY B 1 442 ? -12.914 6.977 39.75 1 94.06 442 GLY B C 1
ATOM 12187 O O . GLY B 1 442 ? -12.258 7.055 38.688 1 94.06 442 GLY B O 1
ATOM 12188 N N . SER B 1 443 ? -14.18 6.594 39.75 1 96.06 443 SER B N 1
ATOM 12189 C CA . SER B 1 443 ? -14.898 6.438 38.469 1 96.06 443 SER B CA 1
ATOM 12190 C C . SER B 1 443 ? -15.188 7.793 37.844 1 96.06 443 SER B C 1
ATOM 12192 O O . SER B 1 443 ? -15.094 8.828 38.5 1 96.06 443 SER B O 1
ATOM 12194 N N . TYR B 1 444 ? -15.523 7.785 36.656 1 97.19 444 TYR B N 1
ATOM 12195 C CA . TYR B 1 444 ? -15.789 9.023 35.906 1 97.19 444 TYR B CA 1
ATOM 12196 C C . TYR B 1 444 ? -17.031 9.711 36.469 1 97.19 444 TYR B C 1
ATOM 12198 O O . TYR B 1 444 ? -18.016 9.055 36.812 1 97.19 444 TYR B O 1
ATOM 12206 N N . TYR B 1 445 ? -17.016 11 36.594 1 97.31 445 TYR B N 1
ATOM 12207 C CA . TYR B 1 445 ? -18.172 11.805 36.938 1 97.31 445 TYR B CA 1
ATOM 12208 C C . TYR B 1 445 ? -18.984 12.156 35.688 1 97.31 445 TYR B C 1
ATOM 12210 O O . TYR B 1 445 ? -18.5 12.875 34.812 1 97.31 445 TYR B O 1
ATOM 12218 N N . TYR B 1 446 ? -20.188 11.648 35.594 1 97.12 446 TYR B N 1
ATOM 12219 C CA . TYR B 1 446 ? -21.047 11.945 34.469 1 97.12 446 TYR B CA 1
ATOM 12220 C C . TYR B 1 446 ? -22.078 13.016 34.844 1 97.12 446 TYR B C 1
ATOM 12222 O O . TYR B 1 446 ? -22.609 13.023 35.938 1 97.12 446 TYR B O 1
ATOM 12230 N N . TYR B 1 447 ? -22.281 13.93 34.031 1 95.56 447 TYR B N 1
ATOM 12231 C CA . TYR B 1 447 ? -23.406 14.836 34.094 1 95.56 447 TYR B CA 1
ATOM 12232 C C . TYR B 1 447 ? -24.297 14.719 32.875 1 95.56 447 TYR B C 1
ATOM 12234 O O . TYR B 1 447 ? -23.922 14.109 31.875 1 95.56 447 TYR B O 1
ATOM 12242 N N . GLN B 1 448 ? -25.484 15.227 32.938 1 94.88 448 GLN B N 1
ATOM 12243 C CA . GLN B 1 448 ? -26.469 15.062 31.891 1 94.88 448 GLN B CA 1
ATOM 12244 C C . GLN B 1 448 ? -26.375 16.203 30.875 1 94.88 448 GLN B C 1
ATOM 12246 O O . GLN B 1 448 ? -26.453 17.375 31.25 1 94.88 448 GLN B O 1
ATOM 12251 N N . ARG B 1 449 ? -26.156 15.836 29.609 1 93.06 449 ARG B N 1
ATOM 12252 C CA . ARG B 1 449 ? -26.078 16.766 28.484 1 93.06 449 ARG B CA 1
ATOM 12253 C C . ARG B 1 449 ? -27.078 16.406 27.391 1 93.06 449 ARG B C 1
ATOM 12255 O O . ARG B 1 449 ? -27.359 15.227 27.156 1 93.06 449 ARG B O 1
ATOM 12262 N N . GLU B 1 450 ? -27.547 17.422 26.75 1 90.69 450 GLU B N 1
ATOM 12263 C CA . GLU B 1 450 ? -28.5 17.172 25.672 1 90.69 450 GLU B CA 1
ATOM 12264 C C . GLU B 1 450 ? -27.844 16.422 24.516 1 90.69 450 GLU B C 1
ATOM 12266 O O . GLU B 1 450 ? -26.688 16.656 24.188 1 90.69 450 GLU B O 1
ATOM 12271 N N . GLY B 1 451 ? -28.625 15.57 23.984 1 87.69 451 GLY B N 1
ATOM 12272 C CA . GLY B 1 451 ? -28.125 14.805 22.844 1 87.69 451 GLY B CA 1
ATOM 12273 C C . GLY B 1 451 ? -27.875 15.656 21.609 1 87.69 451 GLY B C 1
ATOM 12274 O O . GLY B 1 451 ? -28.188 16.844 21.594 1 87.69 451 GLY B O 1
ATOM 12275 N N . GLN B 1 452 ? -27.266 15.055 20.578 1 81.5 452 GLN B N 1
ATOM 12276 C CA . GLN B 1 452 ? -26.906 15.734 19.344 1 81.5 452 GLN B CA 1
ATOM 12277 C C . GLN B 1 452 ? -27.875 15.367 18.219 1 81.5 452 GLN B C 1
ATOM 12279 O O . GLN B 1 452 ? -28.562 14.352 18.297 1 81.5 452 GLN B O 1
ATOM 12284 N N . GLY B 1 453 ? -27.844 16.141 17.266 1 74.31 453 GLY B N 1
ATOM 12285 C CA . GLY B 1 453 ? -28.672 15.859 16.109 1 74.31 453 GLY B CA 1
ATOM 12286 C C . GLY B 1 453 ? -30.156 16 16.391 1 74.31 453 GLY B C 1
ATOM 12287 O O . GLY B 1 453 ? -30.594 17.031 16.891 1 74.31 453 GLY B O 1
ATOM 12288 N N . THR B 1 454 ? -30.906 14.812 16.172 1 72.38 454 THR B N 1
ATOM 12289 C CA . THR B 1 454 ? -32.344 14.914 16.281 1 72.38 454 THR B CA 1
ATOM 12290 C C . THR B 1 454 ? -32.812 14.398 17.641 1 72.38 454 THR B C 1
ATOM 12292 O O . THR B 1 454 ? -34.031 14.383 17.938 1 72.38 454 THR B O 1
ATOM 12295 N N . TYR B 1 455 ? -31.875 14.023 18.484 1 83.44 455 TYR B N 1
ATOM 12296 C CA . TYR B 1 455 ? -32.25 13.547 19.812 1 83.44 455 TYR B CA 1
ATOM 12297 C C . TYR B 1 455 ? -32.219 14.688 20.828 1 83.44 455 TYR B C 1
ATOM 12299 O O . TYR B 1 455 ? -31.156 15.242 21.109 1 83.44 455 TYR B O 1
ATOM 12307 N N . ASN B 1 456 ? -33.312 15.016 21.438 1 81.75 456 ASN B N 1
ATOM 12308 C CA . ASN B 1 456 ? -33.438 16.141 22.359 1 81.75 456 ASN B CA 1
ATOM 12309 C C . ASN B 1 456 ? -33.438 15.68 23.812 1 81.75 456 ASN B C 1
ATOM 12311 O O . ASN B 1 456 ? -33.625 16.484 24.719 1 81.75 456 ASN B O 1
ATOM 12315 N N . GLY B 1 457 ? -33.25 14.445 24.031 1 89.44 457 GLY B N 1
ATOM 12316 C CA . GLY B 1 457 ? -33.156 13.953 25.406 1 89.44 457 GLY B CA 1
ATOM 12317 C C . GLY B 1 457 ? -31.797 14.133 26.031 1 89.44 457 GLY B C 1
ATOM 12318 O O . GLY B 1 457 ? -30.859 14.578 25.359 1 89.44 457 GLY B O 1
ATOM 12319 N N . TYR B 1 458 ? -31.734 13.945 27.359 1 93.94 458 TYR B N 1
ATOM 12320 C CA . TYR B 1 458 ? -30.469 14.102 28.062 1 93.94 458 TYR B CA 1
ATOM 12321 C C . TYR B 1 458 ? -29.719 12.773 28.156 1 93.94 458 TYR B C 1
ATOM 12323 O O . TYR B 1 458 ? -30.328 11.719 28.328 1 93.94 458 TYR B O 1
ATOM 12331 N N . LEU B 1 459 ? -28.453 12.844 27.938 1 95.69 459 LEU B N 1
ATOM 12332 C CA . LEU B 1 459 ? -27.562 11.695 28.031 1 95.69 459 LEU B CA 1
ATOM 12333 C C . LEU B 1 459 ? -26.344 12.008 28.891 1 95.69 459 LEU B C 1
ATOM 12335 O O . LEU B 1 459 ? -25.938 13.164 29.016 1 95.69 459 LEU B O 1
ATOM 12339 N N . ARG B 1 460 ? -25.781 10.969 29.453 1 95.12 460 ARG B N 1
ATOM 12340 C CA . ARG B 1 460 ? -24.578 11.125 30.281 1 95.12 460 ARG B CA 1
ATOM 12341 C C . ARG B 1 460 ? -23.391 11.57 29.438 1 95.12 460 ARG B C 1
ATOM 12343 O O . ARG B 1 460 ? -23.219 11.109 28.312 1 95.12 460 ARG B O 1
ATOM 12350 N N . PHE B 1 461 ? -22.641 12.43 30.016 1 96.38 461 PHE B N 1
ATOM 12351 C CA . PHE B 1 461 ? -21.469 12.914 29.297 1 96.38 461 PHE B CA 1
ATOM 12352 C C . PHE B 1 461 ? -20.281 13.031 30.25 1 96.38 461 PHE B C 1
ATOM 12354 O O . PHE B 1 461 ? -20.422 13.5 31.375 1 96.38 461 PHE B O 1
ATOM 12361 N N . ASN B 1 462 ? -19.203 12.508 29.953 1 97.38 462 ASN B N 1
ATOM 12362 C CA . ASN B 1 462 ? -17.875 12.688 30.516 1 97.38 462 ASN B CA 1
ATOM 12363 C C . ASN B 1 462 ? -16.797 12.734 29.438 1 97.38 462 ASN B C 1
ATOM 12365 O O . ASN B 1 462 ? -16.688 11.812 28.625 1 97.38 462 ASN B O 1
ATOM 12369 N N . VAL B 1 463 ? -16 13.742 29.453 1 96.94 463 VAL B N 1
ATOM 12370 C CA . VAL B 1 463 ? -15.07 13.969 28.359 1 96.94 463 VAL B CA 1
ATOM 12371 C C . VAL B 1 463 ? -14.062 12.828 28.297 1 96.94 463 VAL B C 1
ATOM 12373 O O . VAL B 1 463 ? -13.633 12.422 27.219 1 96.94 463 VAL B O 1
ATOM 12376 N N . LEU B 1 464 ? -13.586 12.352 29.422 1 97.56 464 LEU B N 1
ATOM 12377 C CA . LEU B 1 464 ? -12.633 11.25 29.438 1 97.56 464 LEU B CA 1
ATOM 12378 C C . LEU B 1 464 ? -13.25 9.984 28.844 1 97.56 464 LEU B C 1
ATOM 12380 O O . LEU B 1 464 ? -12.578 9.242 28.125 1 97.56 464 LEU B O 1
ATOM 12384 N N . ASN B 1 465 ? -14.523 9.734 29.156 1 97.19 465 ASN B N 1
ATOM 12385 C CA . ASN B 1 465 ? -15.227 8.625 28.531 1 97.19 465 ASN B CA 1
ATOM 12386 C C . ASN B 1 465 ? -15.281 8.781 27.016 1 97.19 465 ASN B C 1
ATOM 12388 O O . ASN B 1 465 ? -15.117 7.809 26.281 1 97.19 465 ASN B O 1
ATOM 12392 N N . GLU B 1 466 ? -15.625 9.992 26.578 1 97.19 466 GLU B N 1
ATOM 12393 C CA . GLU B 1 466 ? -15.688 10.242 25.141 1 97.19 466 GLU B CA 1
ATOM 12394 C C . GLU B 1 466 ? -14.352 9.945 24.469 1 97.19 466 GLU B C 1
ATOM 12396 O O . GLU B 1 466 ? -14.312 9.391 23.359 1 97.19 466 GLU B O 1
ATOM 12401 N N . LEU B 1 467 ? -13.266 10.328 25.125 1 97.12 467 LEU B N 1
ATOM 12402 C CA . LEU B 1 467 ? -11.938 10.125 24.562 1 97.12 467 LEU B CA 1
ATOM 12403 C C . LEU B 1 467 ? -11.578 8.648 24.547 1 97.12 467 LEU B C 1
ATOM 12405 O O . LEU B 1 467 ? -10.883 8.18 23.641 1 97.12 467 LEU B O 1
ATOM 12409 N N . ASP B 1 468 ? -12.008 7.938 25.516 1 95.81 468 ASP B N 1
ATOM 12410 C CA . ASP B 1 468 ? -11.742 6.504 25.594 1 95.81 468 ASP B CA 1
ATOM 12411 C C . ASP B 1 468 ? -12.562 5.746 24.547 1 95.81 468 ASP B C 1
ATOM 12413 O O . ASP B 1 468 ? -12.188 4.637 24.141 1 95.81 468 ASP B O 1
ATOM 12417 N N . ASN B 1 469 ? -13.695 6.34 24.078 1 96.75 469 ASN B N 1
ATOM 12418 C CA . ASN B 1 469 ? -14.633 5.629 23.203 1 96.75 469 ASN B CA 1
ATOM 12419 C C . ASN B 1 469 ? -14.695 6.262 21.812 1 96.75 469 ASN B C 1
ATOM 12421 O O . ASN B 1 469 ? -15.719 6.176 21.141 1 96.75 469 ASN B O 1
ATOM 12425 N N . SER B 1 470 ? -13.742 6.922 21.422 1 97 470 SER B N 1
ATOM 12426 C CA . SER B 1 470 ? -13.664 7.48 20.078 1 97 470 SER B CA 1
ATOM 12427 C C . SER B 1 470 ? -12.219 7.719 19.656 1 97 470 SER B C 1
ATOM 12429 O O . SER B 1 470 ? -11.359 8 20.5 1 97 470 SER B O 1
ATOM 12431 N N . SER B 1 471 ? -11.945 7.57 18.391 1 96.06 471 SER B N 1
ATOM 12432 C CA . SER B 1 471 ? -10.602 7.84 17.875 1 96.06 471 SER B CA 1
ATOM 12433 C C . SER B 1 471 ? -10.578 7.848 16.359 1 96.06 471 SER B C 1
ATOM 12435 O O . SER B 1 471 ? -11.516 7.371 15.711 1 96.06 471 SER B O 1
ATOM 12437 N N . ILE B 1 472 ? -9.547 8.492 15.773 1 96.5 472 ILE B N 1
ATOM 12438 C CA . ILE B 1 472 ? -9.203 8.398 14.359 1 96.5 472 ILE B CA 1
ATOM 12439 C C . ILE B 1 472 ? -7.797 7.812 14.203 1 96.5 472 ILE B C 1
ATOM 12441 O O . ILE B 1 472 ? -6.855 8.258 14.867 1 96.5 472 ILE B O 1
ATOM 12445 N N . ARG B 1 473 ? -7.676 6.812 13.469 1 95.88 473 ARG B N 1
ATOM 12446 C CA . ARG B 1 473 ? -6.383 6.223 13.133 1 95.88 473 ARG B CA 1
ATOM 12447 C C . ARG B 1 473 ? -6.082 6.383 11.641 1 95.88 473 ARG B C 1
ATOM 12449 O O . ARG B 1 473 ? -6.973 6.234 10.805 1 95.88 473 ARG B O 1
ATOM 12456 N N . GLN B 1 474 ? -4.84 6.746 11.367 1 95.19 474 GLN B N 1
ATOM 12457 C CA . GLN B 1 474 ? -4.43 6.973 9.984 1 95.19 474 GLN B CA 1
ATOM 12458 C C . GLN B 1 474 ? -3.098 6.285 9.688 1 95.19 474 GLN B C 1
ATOM 12460 O O . GLN B 1 474 ? -2.146 6.406 10.469 1 95.19 474 GLN B O 1
ATOM 12465 N N . ASN B 1 475 ? -3 5.566 8.578 1 93.12 475 ASN B N 1
ATOM 12466 C CA . ASN B 1 475 ? -1.779 4.961 8.047 1 93.12 475 ASN B CA 1
ATOM 12467 C C . ASN B 1 475 ? -1.489 5.434 6.629 1 93.12 475 ASN B C 1
ATOM 12469 O O . ASN B 1 475 ? -2.318 5.262 5.73 1 93.12 475 ASN B O 1
ATOM 12473 N N . THR B 1 476 ? -0.337 6.02 6.469 1 92.56 476 THR B N 1
ATOM 12474 C CA . THR B 1 476 ? 0.06 6.469 5.137 1 92.56 476 THR B CA 1
ATOM 12475 C C . THR B 1 476 ? 1.432 5.91 4.766 1 92.56 476 THR B C 1
ATOM 12477 O O . THR B 1 476 ? 2.283 5.711 5.633 1 92.56 476 THR B O 1
ATOM 12480 N N . GLY B 1 477 ? 1.663 5.617 3.557 1 90.19 477 GLY B N 1
ATOM 12481 C CA . GLY B 1 477 ? 2.938 5.168 3.02 1 90.19 477 GLY B CA 1
ATOM 12482 C C . GLY B 1 477 ? 3.133 5.535 1.561 1 90.19 477 GLY B C 1
ATOM 12483 O O . GLY B 1 477 ? 2.166 5.613 0.799 1 90.19 477 GLY B O 1
ATOM 12484 N N . ALA B 1 478 ? 4.371 5.754 1.176 1 92.38 478 ALA B N 1
ATOM 12485 C CA . ALA B 1 478 ? 4.668 6.059 -0.221 1 92.38 478 ALA B CA 1
ATOM 12486 C C . ALA B 1 478 ? 6.074 5.598 -0.594 1 92.38 478 ALA B C 1
ATOM 12488 O O . ALA B 1 478 ? 6.953 5.496 0.268 1 92.38 478 ALA B O 1
ATOM 12489 N N . VAL B 1 479 ? 6.281 5.25 -1.804 1 89.5 479 VAL B N 1
ATOM 12490 C CA . VAL B 1 479 ? 7.582 4.953 -2.398 1 89.5 479 VAL B CA 1
ATOM 12491 C C . VAL B 1 479 ? 7.73 5.711 -3.717 1 89.5 479 VAL B C 1
ATOM 12493 O O . VAL B 1 479 ? 6.824 5.691 -4.555 1 89.5 479 VAL B O 1
ATOM 12496 N N . THR B 1 480 ? 8.797 6.379 -3.873 1 92.62 480 THR B N 1
ATOM 12497 C CA . THR B 1 480 ? 9.125 7.086 -5.105 1 92.62 480 THR B CA 1
ATOM 12498 C C . THR B 1 480 ? 10.453 6.59 -5.672 1 92.62 480 THR B C 1
ATOM 12500 O O . THR B 1 480 ? 11.453 6.531 -4.957 1 92.62 480 THR B O 1
ATOM 12503 N N . THR B 1 481 ? 10.492 6.246 -6.879 1 90.38 481 THR B N 1
ATOM 12504 C CA . THR B 1 481 ? 11.703 5.84 -7.594 1 90.38 481 THR B CA 1
ATOM 12505 C C . THR B 1 481 ? 11.961 6.754 -8.781 1 90.38 481 THR B C 1
ATOM 12507 O O . THR B 1 481 ? 11.078 6.953 -9.625 1 90.38 481 THR B O 1
ATOM 12510 N N . THR B 1 482 ? 13.133 7.324 -8.836 1 93.44 482 THR B N 1
ATOM 12511 C CA . THR B 1 482 ? 13.508 8.211 -9.93 1 93.44 482 THR B CA 1
ATOM 12512 C C . THR B 1 482 ? 14.789 7.73 -10.602 1 93.44 482 THR B C 1
ATOM 12514 O O . THR B 1 482 ? 15.789 7.48 -9.93 1 93.44 482 THR B O 1
ATOM 12517 N N . LEU B 1 483 ? 14.75 7.598 -11.914 1 91.75 483 LEU B N 1
ATOM 12518 C CA . LEU B 1 483 ? 15.891 7.258 -12.75 1 91.75 483 LEU B CA 1
ATOM 12519 C C . LEU B 1 483 ? 16.281 8.43 -13.641 1 91.75 483 LEU B C 1
ATOM 12521 O O . LEU B 1 483 ? 15.422 9.094 -14.227 1 91.75 483 LEU B O 1
ATOM 12525 N N . ASN B 1 484 ? 17.531 8.758 -13.648 1 93.25 484 ASN B N 1
ATOM 12526 C CA . ASN B 1 484 ? 18.062 9.805 -14.516 1 93.25 484 ASN B CA 1
ATOM 12527 C C . ASN B 1 484 ? 19.25 9.312 -15.336 1 93.25 484 ASN B C 1
ATOM 12529 O O . ASN B 1 484 ? 20.281 8.93 -14.781 1 93.25 484 ASN B O 1
ATOM 12533 N N . LEU B 1 485 ? 19.156 9.281 -16.656 1 93 485 LEU B N 1
ATOM 12534 C CA . LEU B 1 485 ? 20.219 8.938 -17.594 1 93 485 LEU B CA 1
ATOM 12535 C C . LEU B 1 485 ? 20.703 10.172 -18.344 1 93 485 LEU B C 1
ATOM 12537 O O . LEU B 1 485 ? 19.922 10.836 -19.016 1 93 485 LEU B O 1
ATOM 12541 N N . ARG B 1 486 ? 21.953 10.492 -18.172 1 93.75 486 ARG B N 1
ATOM 12542 C CA . ARG B 1 486 ? 22.562 11.609 -18.875 1 93.75 486 ARG B CA 1
ATOM 12543 C C . ARG B 1 486 ? 23.5 11.125 -19.953 1 93.75 486 ARG B C 1
ATOM 12545 O O . ARG B 1 486 ? 24.422 10.336 -19.688 1 93.75 486 ARG B O 1
ATOM 12552 N N . TYR B 1 487 ? 23.359 11.547 -21.312 1 92.25 487 TYR B N 1
ATOM 12553 C CA . TYR B 1 487 ? 24.203 11.266 -22.469 1 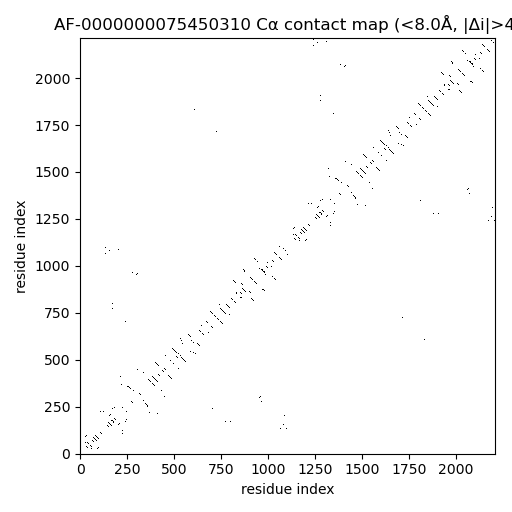92.25 487 TYR B CA 1
ATOM 12554 C C . TYR B 1 487 ? 24.891 12.531 -22.953 1 92.25 487 TYR B C 1
ATOM 12556 O O . TYR B 1 487 ? 24.234 13.508 -23.344 1 92.25 487 TYR B O 1
ATOM 12564 N N . GLN B 1 488 ? 26.109 12.5 -22.812 1 92.94 488 GLN B N 1
ATOM 12565 C CA . GLN B 1 488 ? 26.906 13.648 -23.219 1 92.94 488 GLN B CA 1
ATOM 12566 C C . GLN B 1 488 ? 27.812 13.305 -24.391 1 92.94 488 GLN B C 1
ATOM 12568 O O . GLN B 1 488 ? 29.016 13.102 -24.219 1 92.94 488 GLN B O 1
ATOM 12573 N N . PRO B 1 489 ? 27.375 13.445 -25.625 1 91.81 489 PRO B N 1
ATOM 12574 C CA . PRO B 1 489 ? 28.188 13.125 -26.797 1 91.81 489 PRO B CA 1
ATOM 12575 C C . PRO B 1 489 ? 29.297 14.148 -27.047 1 91.81 489 PRO B C 1
ATOM 12577 O O . PRO B 1 489 ? 30.359 13.797 -27.578 1 91.81 489 PRO B O 1
ATOM 12580 N N . LEU B 1 490 ? 28.969 15.391 -26.688 1 90.5 490 LEU B N 1
ATOM 12581 C CA . LEU B 1 490 ? 29.938 16.484 -26.781 1 90.5 490 LEU B CA 1
ATOM 12582 C C . LEU B 1 490 ? 30.016 17.234 -25.453 1 90.5 490 LEU B C 1
ATOM 12584 O O . LEU B 1 490 ? 29.094 17.188 -24.641 1 90.5 490 LEU B O 1
ATOM 12588 N N . ASP B 1 491 ? 31.094 17.781 -25.25 1 84.19 491 ASP B N 1
ATOM 12589 C CA . ASP B 1 491 ? 31.266 18.531 -24 1 84.19 491 ASP B CA 1
ATOM 12590 C C . ASP B 1 491 ? 30.219 19.641 -23.891 1 84.19 491 ASP B C 1
ATOM 12592 O O . ASP B 1 491 ? 29.781 19.969 -22.797 1 84.19 491 ASP B O 1
ATOM 12596 N N . GLU B 1 492 ? 29.781 20.125 -25.062 1 89.69 492 GLU B N 1
ATOM 12597 C CA . GLU B 1 492 ? 28.859 21.266 -25.047 1 89.69 492 GLU B CA 1
ATOM 12598 C C . GLU B 1 492 ? 27.406 20.781 -25.109 1 89.69 492 GLU B C 1
ATOM 12600 O O . GLU B 1 492 ? 26.484 21.578 -24.922 1 89.69 492 GLU B O 1
ATOM 12605 N N . LEU B 1 493 ? 27.219 19.594 -25.344 1 93.12 493 LEU B N 1
ATOM 12606 C CA . LEU B 1 493 ? 25.875 19.062 -25.578 1 93.12 493 LEU B CA 1
ATOM 12607 C C . LEU B 1 493 ? 25.625 17.828 -24.734 1 93.12 493 LEU B C 1
ATOM 12609 O O . LEU B 1 493 ? 26.406 16.875 -24.75 1 93.12 493 LEU B O 1
ATOM 12613 N N . PHE B 1 494 ? 24.625 17.906 -23.938 1 92.06 494 PHE B N 1
ATOM 12614 C CA . PHE B 1 494 ? 24.25 16.688 -23.219 1 92.06 494 PHE B CA 1
ATOM 12615 C C . PHE B 1 494 ? 22.734 16.531 -23.141 1 92.06 494 PHE B C 1
ATOM 12617 O O . PHE B 1 494 ? 22 17.516 -23.25 1 92.06 494 PHE B O 1
ATOM 12624 N N . PHE B 1 495 ? 22.219 15.336 -23.016 1 95.06 495 PHE B N 1
ATOM 12625 C CA . PHE B 1 495 ? 20.812 14.969 -22.938 1 95.06 495 PHE B CA 1
ATOM 12626 C C . PHE B 1 495 ? 20.5 14.281 -21.625 1 95.06 495 PHE B C 1
ATOM 12628 O O . PHE B 1 495 ? 21.297 13.492 -21.125 1 95.06 495 PHE B O 1
ATOM 12635 N N . ASN B 1 496 ? 19.344 14.664 -21.031 1 94.19 496 ASN B N 1
ATOM 12636 C CA . ASN B 1 496 ? 18.859 14.008 -19.812 1 94.19 496 ASN B CA 1
ATOM 12637 C C . ASN B 1 496 ? 17.531 13.297 -20.062 1 94.19 496 ASN B C 1
ATOM 12639 O O . ASN B 1 496 ? 16.609 13.883 -20.609 1 94.19 496 ASN B O 1
ATOM 12643 N N . ALA B 1 497 ? 17.453 12.094 -19.672 1 95.19 497 ALA B N 1
ATOM 12644 C CA . ALA B 1 497 ? 16.203 11.336 -19.625 1 95.19 497 ALA B CA 1
ATOM 12645 C C . ALA B 1 497 ? 15.852 10.961 -18.188 1 95.19 497 ALA B C 1
ATOM 12647 O O . ALA B 1 497 ? 16.516 10.125 -17.562 1 95.19 497 ALA B O 1
ATOM 12648 N N . VAL B 1 498 ? 14.75 11.531 -17.656 1 95.31 498 VAL B N 1
ATOM 12649 C CA . VAL B 1 498 ? 14.336 11.297 -16.281 1 95.31 498 VAL B CA 1
ATOM 12650 C C . VAL B 1 498 ? 13.008 10.547 -16.266 1 95.31 498 VAL B C 1
ATOM 12652 O O . VAL B 1 498 ? 12.055 10.953 -16.938 1 95.31 498 VAL B O 1
ATOM 12655 N N . VAL B 1 499 ? 12.953 9.461 -15.578 1 94.69 499 VAL B N 1
ATOM 12656 C CA . VAL B 1 499 ? 11.719 8.703 -15.359 1 94.69 499 VAL B CA 1
ATOM 12657 C C . VAL B 1 499 ? 11.484 8.531 -13.867 1 94.69 499 VAL B C 1
ATOM 12659 O O . VAL B 1 499 ? 12.383 8.117 -13.133 1 94.69 499 VAL B O 1
ATOM 12662 N N . SER B 1 500 ? 10.258 8.867 -13.391 1 95.25 500 SER B N 1
ATOM 12663 C CA . SER B 1 500 ? 9.922 8.734 -11.977 1 95.25 500 SER B CA 1
ATOM 12664 C C . SER B 1 500 ? 8.562 8.062 -11.797 1 95.25 500 SER B C 1
ATOM 12666 O O . SER B 1 500 ? 7.637 8.305 -12.57 1 95.25 500 SER B O 1
ATOM 12668 N N . ALA B 1 501 ? 8.492 7.207 -10.859 1 91.88 501 ALA B N 1
ATOM 12669 C CA . ALA B 1 501 ? 7.238 6.566 -10.461 1 91.88 501 ALA B CA 1
ATOM 12670 C C . ALA B 1 501 ? 6.988 6.727 -8.969 1 91.88 501 ALA B C 1
ATOM 12672 O O . ALA B 1 501 ? 7.922 6.645 -8.164 1 91.88 501 ALA B O 1
ATOM 12673 N N . ASN B 1 502 ? 5.707 6.992 -8.602 1 92.62 502 ASN B N 1
ATOM 12674 C CA . ASN B 1 502 ? 5.305 7.172 -7.211 1 92.62 502 ASN B CA 1
ATOM 12675 C C . ASN B 1 502 ? 4.039 6.387 -6.887 1 92.62 502 ASN B C 1
ATOM 12677 O O . ASN B 1 502 ? 3.055 6.453 -7.629 1 92.62 502 ASN B O 1
ATOM 12681 N N . VAL B 1 503 ? 4.102 5.594 -5.855 1 91 503 VAL B N 1
ATOM 12682 C CA . VAL B 1 503 ? 2.932 4.883 -5.348 1 91 503 VAL B CA 1
ATOM 12683 C C . VAL B 1 503 ? 2.654 5.309 -3.906 1 91 503 VAL B C 1
ATOM 12685 O O . VAL B 1 503 ? 3.527 5.203 -3.043 1 91 503 VAL B O 1
ATOM 12688 N N . GLN B 1 504 ? 1.467 5.754 -3.68 1 92.75 504 GLN B N 1
ATOM 12689 C CA . GLN B 1 504 ? 1.073 6.234 -2.359 1 92.75 504 GLN B CA 1
ATOM 12690 C C . GLN B 1 504 ? -0.239 5.598 -1.91 1 92.75 504 GLN B C 1
ATOM 12692 O O . GLN B 1 504 ? -1.172 5.461 -2.703 1 92.75 504 GLN B O 1
ATOM 12697 N N . ASN B 1 505 ? -0.245 5.188 -0.644 1 91.44 505 ASN B N 1
ATOM 12698 C CA . ASN B 1 505 ? -1.434 4.613 -0.024 1 91.44 505 ASN B CA 1
ATOM 12699 C C . ASN B 1 505 ? -1.79 5.328 1.275 1 91.44 505 ASN B C 1
ATOM 12701 O O . ASN B 1 505 ? -0.904 5.715 2.041 1 91.44 505 ASN B O 1
ATOM 12705 N N . ALA B 1 506 ? -3.061 5.492 1.507 1 93.69 506 ALA B N 1
ATOM 12706 C CA . ALA B 1 506 ? -3.555 6.062 2.756 1 93.69 506 ALA B CA 1
ATOM 12707 C C . ALA B 1 506 ? -4.805 5.336 3.238 1 93.69 506 ALA B C 1
ATOM 12709 O O . ALA B 1 506 ? -5.691 5.016 2.439 1 93.69 506 ALA B O 1
ATOM 12710 N N . THR B 1 507 ? -4.848 4.953 4.496 1 94.19 507 THR B N 1
ATOM 12711 C CA . THR B 1 507 ? -6.016 4.379 5.156 1 94.19 507 THR B CA 1
ATOM 12712 C C . THR B 1 507 ? -6.402 5.195 6.387 1 94.19 507 THR B C 1
ATOM 12714 O O . THR B 1 507 ? -5.562 5.449 7.254 1 94.19 507 THR B O 1
ATOM 12717 N N . ILE B 1 508 ? -7.594 5.633 6.453 1 95.44 508 ILE B N 1
ATOM 12718 C CA . ILE B 1 508 ? -8.117 6.379 7.59 1 95.44 508 ILE B CA 1
ATOM 12719 C C . ILE B 1 508 ? -9.305 5.633 8.195 1 95.44 508 ILE B C 1
ATOM 12721 O O . ILE B 1 508 ? -10.266 5.297 7.496 1 95.44 508 ILE B O 1
ATOM 12725 N N . GLU B 1 509 ? -9.258 5.363 9.508 1 96.12 509 GLU B N 1
ATOM 12726 C CA . GLU B 1 509 ? -10.32 4.688 10.242 1 96.12 509 GLU B CA 1
ATOM 12727 C C . GLU B 1 509 ? -10.914 5.594 11.312 1 96.12 509 GLU B C 1
ATOM 12729 O O . GLU B 1 509 ? -10.18 6.188 12.109 1 96.12 509 GLU B O 1
ATOM 12734 N N . ASN B 1 510 ? -12.195 5.723 11.289 1 97 510 ASN B N 1
ATOM 12735 C CA . ASN B 1 510 ? -12.953 6.465 12.289 1 97 510 ASN B CA 1
ATOM 12736 C C . ASN B 1 510 ? -13.781 5.531 13.172 1 97 510 ASN B C 1
ATOM 12738 O O . ASN B 1 510 ? -14.531 4.695 12.664 1 97 510 ASN B O 1
ATOM 12742 N N . TRP B 1 511 ? -13.664 5.711 14.531 1 97.12 511 TRP B N 1
ATOM 12743 C CA . TRP B 1 511 ? -14.383 4.82 15.445 1 97.12 511 TRP B CA 1
ATOM 12744 C C . TRP B 1 511 ? -15.125 5.621 16.516 1 97.12 511 TRP B C 1
ATOM 12746 O O . TRP B 1 511 ? -14.555 6.527 17.125 1 97.12 511 TRP B O 1
ATOM 12756 N N . TRP B 1 512 ? -16.391 5.41 16.656 1 98.06 512 TRP B N 1
ATOM 12757 C CA . TRP B 1 512 ? -17.219 5.824 17.781 1 98.06 512 TRP B CA 1
ATOM 12758 C C . TRP B 1 512 ? -17.734 4.617 18.562 1 98.06 512 TRP B C 1
ATOM 12760 O O . TRP B 1 512 ? -18.484 3.799 18.047 1 98.06 512 TRP B O 1
ATOM 12770 N N . GLY B 1 513 ? -17.359 4.555 19.844 1 96.88 513 GLY B N 1
ATOM 12771 C CA . GLY B 1 513 ? -17.75 3.424 20.672 1 96.88 513 GLY B CA 1
ATOM 12772 C C . GLY B 1 513 ? -19.172 3.523 21.203 1 96.88 513 GLY B C 1
ATOM 12773 O O . GLY B 1 513 ? -19.766 4.605 21.203 1 96.88 513 GLY B O 1
ATOM 12774 N N . GLU B 1 514 ? -19.719 2.465 21.656 1 94.62 514 GLU B N 1
ATOM 12775 C CA . GLU B 1 514 ? -21.094 2.336 22.094 1 94.62 514 GLU B CA 1
ATOM 12776 C C . GLU B 1 514 ? -21.391 3.236 23.281 1 94.62 514 GLU B C 1
ATOM 12778 O O . GLU B 1 514 ? -22.531 3.699 23.453 1 94.62 514 GLU B O 1
ATOM 12783 N N . GLN B 1 515 ? -20.438 3.531 24.031 1 95.81 515 GLN B N 1
ATOM 12784 C CA . GLN B 1 515 ? -20.656 4.285 25.25 1 95.81 515 GLN B CA 1
ATOM 12785 C C . GLN B 1 515 ? -20.406 5.773 25.047 1 95.81 515 GLN B C 1
ATOM 12787 O O . GLN B 1 515 ? -20.469 6.562 25.984 1 95.81 515 GLN B O 1
ATOM 12792 N N . SER B 1 516 ? -20.188 6.191 23.828 1 96.19 516 SER B N 1
ATOM 12793 C CA . SER B 1 516 ? -19.969 7.609 23.562 1 96.19 516 SER B CA 1
ATOM 12794 C C . SER B 1 516 ? -21.281 8.375 23.531 1 96.19 516 SER B C 1
ATOM 12796 O O . SER B 1 516 ? -22.344 7.801 23.297 1 96.19 516 SER B O 1
ATOM 12798 N N . HIS B 1 517 ? -21.172 9.672 23.859 1 96.06 517 HIS B N 1
ATOM 12799 C CA . HIS B 1 517 ? -22.328 10.562 23.766 1 96.06 517 HIS B CA 1
ATOM 12800 C C . HIS B 1 517 ? -22.875 10.625 22.344 1 96.06 517 HIS B C 1
ATOM 12802 O O . HIS B 1 517 ? -24.078 10.664 22.141 1 96.06 517 HIS B O 1
ATOM 12808 N N . TYR B 1 518 ? -22 10.562 21.391 1 95.31 518 TYR B N 1
ATOM 12809 C CA . TYR B 1 518 ? -22.391 10.578 19.969 1 95.31 518 TYR B CA 1
ATOM 12810 C C . TYR B 1 518 ? -23.266 9.383 19.641 1 95.31 518 TYR B C 1
ATOM 12812 O O . TYR B 1 518 ? -24.328 9.547 19.031 1 95.31 518 TYR B O 1
ATOM 12820 N N . VAL B 1 519 ? -22.891 8.242 20.047 1 96.38 519 VAL B N 1
ATOM 12821 C CA . VAL B 1 519 ? -23.625 7.027 19.734 1 96.38 519 VAL B CA 1
ATOM 12822 C C . VAL B 1 519 ? -24.922 6.992 20.547 1 96.38 519 VAL B C 1
ATOM 12824 O O . VAL B 1 519 ? -25.953 6.508 20.078 1 96.38 519 VAL B O 1
ATOM 12827 N N . GLY B 1 520 ? -24.844 7.457 21.828 1 96.44 520 GLY B N 1
ATOM 12828 C CA . GLY B 1 520 ? -26.062 7.574 22.594 1 96.44 520 GLY B CA 1
ATOM 12829 C C . GLY B 1 520 ? -27.125 8.422 21.906 1 96.44 520 GLY B C 1
ATOM 12830 O O . GLY B 1 520 ? -28.312 8.125 22 1 96.44 520 GLY B O 1
ATOM 12831 N N . SER B 1 521 ? -26.672 9.43 21.266 1 96.12 521 SER B N 1
ATOM 12832 C CA . SER B 1 521 ? -27.578 10.305 20.531 1 96.12 521 SER B CA 1
ATOM 12833 C C . SER B 1 521 ? -28.203 9.586 19.344 1 96.12 521 SER B C 1
ATOM 12835 O O . SER B 1 521 ? -29.391 9.781 19.047 1 96.12 521 SER B O 1
ATOM 12837 N N . LEU B 1 522 ? -27.484 8.805 18.672 1 96 522 LEU B N 1
ATOM 12838 C CA . LEU B 1 522 ? -28 8.031 17.547 1 96 522 LEU B CA 1
ATOM 12839 C C . LEU B 1 522 ? -28.922 6.918 18.031 1 96 522 LEU B C 1
ATOM 12841 O O . LEU B 1 522 ? -29.938 6.613 17.391 1 96 522 LEU B O 1
ATOM 12845 N N . ARG B 1 523 ? -28.469 6.332 19.141 1 95.88 523 ARG B N 1
ATOM 12846 C CA . ARG B 1 523 ? -29.266 5.273 19.75 1 95.88 523 ARG B CA 1
ATOM 12847 C C . ARG B 1 523 ? -30.547 5.836 20.359 1 95.88 523 ARG B C 1
ATOM 12849 O O . ARG B 1 523 ? -31.562 5.137 20.438 1 95.88 523 ARG B O 1
ATOM 12856 N N . ARG B 1 524 ? -30.547 7.098 20.797 1 95.62 524 ARG B N 1
ATOM 12857 C CA . ARG B 1 524 ? -31.641 7.82 21.438 1 95.62 524 ARG B CA 1
ATOM 12858 C C . ARG B 1 524 ? -31.984 7.203 22.781 1 95.62 524 ARG B C 1
ATOM 12860 O O . ARG B 1 524 ? -33.156 7.082 23.141 1 95.62 524 ARG B O 1
ATOM 12867 N N . ALA B 1 525 ? -31.016 6.699 23.438 1 94.94 525 ALA B N 1
ATOM 12868 C CA . ALA B 1 525 ? -31.094 6.113 24.766 1 94.94 525 ALA B CA 1
ATOM 12869 C C . ALA B 1 525 ? -29.719 5.996 25.406 1 94.94 525 ALA B C 1
ATOM 12871 O O . ALA B 1 525 ? -28.703 5.938 24.703 1 94.94 525 ALA B O 1
ATOM 12872 N N . GLU B 1 526 ? -29.703 5.98 26.75 1 94.06 526 GLU B N 1
ATOM 12873 C CA . GLU B 1 526 ? -28.453 5.73 27.453 1 94.06 526 GLU B CA 1
ATOM 12874 C C . GLU B 1 526 ? -28 4.285 27.266 1 94.06 526 GLU B C 1
ATOM 12876 O O . GLU B 1 526 ? -28.812 3.393 27.047 1 94.06 526 GLU B O 1
ATOM 12881 N N . TYR B 1 527 ? -26.688 4.129 27.375 1 92.06 527 TYR B N 1
ATOM 12882 C CA . TYR B 1 527 ? -26.141 2.773 27.344 1 92.06 527 TYR B CA 1
ATOM 12883 C C . TYR B 1 527 ? -26.781 1.901 28.422 1 92.06 527 TYR B C 1
ATOM 12885 O O . TYR B 1 527 ? -26.859 2.305 29.578 1 92.06 527 TYR B O 1
ATOM 12893 N N . GLY B 1 528 ? -27.25 0.824 28.062 1 87.38 528 GLY B N 1
ATOM 12894 C CA . GLY B 1 528 ? -27.828 -0.108 29.031 1 87.38 528 GLY B CA 1
ATOM 12895 C C . GLY B 1 528 ? -29.328 0.042 29.172 1 87.38 528 GLY B C 1
ATOM 12896 O O . GLY B 1 528 ? -29.984 -0.792 29.797 1 87.38 528 GLY B O 1
ATOM 12897 N N . GLU B 1 529 ? -29.953 1.083 28.609 1 91.88 529 GLU B N 1
ATOM 12898 C CA . GLU B 1 529 ? -31.391 1.303 28.688 1 91.88 529 GLU B CA 1
ATOM 12899 C C . GLU B 1 529 ? -32.125 0.69 27.5 1 91.88 529 GLU B C 1
ATOM 12901 O O . GLU B 1 529 ? -31.469 0.248 26.531 1 91.88 529 GLU B O 1
ATOM 12906 N N . GLU B 1 530 ? -33.469 0.696 27.609 1 90.25 530 GLU B N 1
ATOM 12907 C CA . GLU B 1 530 ? -34.281 0.162 26.531 1 90.25 530 GLU B CA 1
ATOM 12908 C C . GLU B 1 530 ? -34.156 1.015 25.266 1 90.25 530 GLU B C 1
ATOM 12910 O O . GLU B 1 530 ? -34.188 2.246 25.344 1 90.25 530 GLU B O 1
ATOM 12915 N N . ILE B 1 531 ? -34.062 0.442 24.141 1 92.62 531 ILE B N 1
ATOM 12916 C CA . ILE B 1 531 ? -33.812 1.122 22.875 1 92.62 531 ILE B CA 1
ATOM 12917 C C . ILE B 1 531 ? -35.156 1.437 22.188 1 92.62 531 ILE B C 1
ATOM 12919 O O . ILE B 1 531 ? -35.969 0.536 21.938 1 92.62 531 ILE B O 1
ATOM 12923 N N . PRO B 1 532 ? -35.344 2.645 21.844 1 94 532 PRO B N 1
ATOM 12924 C CA . PRO B 1 532 ? -36.562 2.996 21.156 1 94 532 PRO B CA 1
ATOM 12925 C C . PRO B 1 532 ? -36.625 2.502 19.719 1 94 532 PRO B C 1
ATOM 12927 O O . PRO B 1 532 ? -35.562 2.262 19.125 1 94 532 PRO B O 1
ATOM 12930 N N . SER B 1 533 ? -37.75 2.418 19.125 1 91.94 533 SER B N 1
ATOM 12931 C CA . SER B 1 533 ? -37.938 1.902 17.766 1 91.94 533 SER B CA 1
ATOM 12932 C C . SER B 1 533 ? -37.406 2.869 16.719 1 91.94 533 SER B C 1
ATOM 12934 O O . SER B 1 533 ? -37.062 2.465 15.609 1 91.94 533 SER B O 1
ATOM 12936 N N . ASP B 1 534 ? -37.281 4.117 17.094 1 93.12 534 ASP B N 1
ATOM 12937 C CA . ASP B 1 534 ? -36.781 5.105 16.141 1 93.12 534 ASP B CA 1
ATOM 12938 C C . ASP B 1 534 ? -35.312 5.34 16.328 1 93.12 534 ASP B C 1
ATOM 12940 O O . ASP B 1 534 ? -34.781 6.426 16.016 1 93.12 534 ASP B O 1
ATOM 12944 N N . SER B 1 535 ? -34.625 4.387 16.875 1 95.19 535 SER B N 1
ATOM 12945 C CA . SER B 1 535 ? -33.156 4.453 17.016 1 95.19 535 SER B CA 1
ATOM 12946 C C . SER B 1 535 ? -32.469 4.352 15.664 1 95.19 535 SER B C 1
ATOM 12948 O O . SER B 1 535 ? -32.844 3.539 14.82 1 95.19 535 SER B O 1
ATOM 12950 N N . ASN B 1 536 ? -31.484 5.18 15.445 1 95.56 536 ASN B N 1
ATOM 12951 C CA . ASN B 1 536 ? -30.656 5.156 14.234 1 95.56 536 ASN B CA 1
ATOM 12952 C C . ASN B 1 536 ? -29.484 4.188 14.375 1 95.56 536 ASN B C 1
ATOM 12954 O O . ASN B 1 536 ? -28.844 3.84 13.383 1 95.56 536 ASN B O 1
ATOM 12958 N N . LEU B 1 537 ? -29.234 3.736 15.539 1 96.38 537 LEU B N 1
ATOM 12959 C CA . LEU B 1 537 ? -28.125 2.832 15.852 1 96.38 537 LEU B CA 1
ATOM 12960 C C . LEU B 1 537 ? -28.438 2.029 17.109 1 96.38 537 LEU B C 1
ATOM 12962 O O . LEU B 1 537 ? -27.906 2.328 18.188 1 96.38 537 LEU B O 1
ATOM 12966 N N . PRO B 1 538 ? -29.172 1.071 16.969 1 93.5 538 PRO B N 1
ATOM 12967 C CA . PRO B 1 538 ? -29.672 0.346 18.141 1 93.5 538 PRO B CA 1
ATOM 12968 C C . PRO B 1 538 ? -28.547 -0.38 18.891 1 93.5 538 PRO B C 1
ATOM 12970 O O . PRO B 1 538 ? -28.562 -0.417 20.125 1 93.5 538 PRO B O 1
ATOM 12973 N N . TYR B 1 539 ? -27.609 -0.899 18.078 1 91.94 539 TYR B N 1
ATOM 12974 C CA . TYR B 1 539 ? -26.578 -1.708 18.734 1 91.94 539 TYR B CA 1
ATOM 12975 C C . TYR B 1 539 ? -25.188 -1.238 18.344 1 91.94 539 TYR B C 1
ATOM 12977 O O . TYR B 1 539 ? -24.969 -0.767 17.234 1 91.94 539 TYR B O 1
ATOM 12985 N N . GLY B 1 540 ? -24.234 -1.448 19.297 1 93.81 540 GLY B N 1
ATOM 12986 C CA . GLY B 1 540 ? -22.828 -1.204 19.047 1 93.81 540 GLY B CA 1
ATOM 12987 C C . GLY B 1 540 ? -22.516 0.252 18.75 1 93.81 540 GLY B C 1
ATOM 12988 O O . GLY B 1 540 ? -23.219 1.147 19.219 1 93.81 540 GLY B O 1
ATOM 12989 N N . GLY B 1 541 ? -21.312 0.494 18.172 1 96.69 541 GLY B N 1
ATOM 12990 C CA . GLY B 1 541 ? -20.859 1.813 17.781 1 96.69 541 GLY B CA 1
ATOM 12991 C C . GLY B 1 541 ? -20.844 2.008 16.266 1 96.69 541 GLY B C 1
ATOM 12992 O O . GLY B 1 541 ? -21.625 1.377 15.555 1 96.69 541 GLY B O 1
ATOM 12993 N N . GLN B 1 542 ? -20.094 2.939 15.812 1 97.56 542 GLN B N 1
ATOM 12994 C CA . GLN B 1 542 ? -19.969 3.268 14.391 1 97.56 542 GLN B CA 1
ATOM 12995 C C . GLN B 1 542 ? -18.516 3.191 13.938 1 97.56 542 GLN B C 1
ATOM 12997 O O . GLN B 1 542 ? -17.609 3.629 14.656 1 97.56 542 GLN B O 1
ATOM 13002 N N . PHE B 1 543 ? -18.344 2.578 12.797 1 97 543 PHE B N 1
ATOM 13003 C CA . PHE B 1 543 ? -17.016 2.447 12.211 1 97 543 PHE B CA 1
ATOM 13004 C C . PHE B 1 543 ? -17 2.969 10.781 1 97 543 PHE B C 1
ATOM 13006 O O . PHE B 1 543 ? -17.906 2.668 9.992 1 97 543 PHE B O 1
ATOM 13013 N N . GLY B 1 544 ? -16.078 3.859 10.5 1 96.75 544 GLY B N 1
ATOM 13014 C CA . GLY B 1 544 ? -15.828 4.336 9.148 1 96.75 544 GLY B CA 1
ATOM 13015 C C . GLY B 1 544 ? -14.422 4.062 8.664 1 96.75 544 GLY B C 1
ATOM 13016 O O . GLY B 1 544 ? -13.461 4.188 9.422 1 96.75 544 GLY B O 1
ATOM 13017 N N . ARG B 1 545 ? -14.32 3.641 7.379 1 95.69 545 ARG B N 1
ATOM 13018 C CA . ARG B 1 545 ? -13.008 3.379 6.789 1 95.69 545 ARG B CA 1
ATOM 13019 C C . ARG B 1 545 ? -12.898 4.004 5.402 1 95.69 545 ARG B C 1
ATOM 13021 O O . ARG B 1 545 ? -13.828 3.92 4.602 1 95.69 545 ARG B O 1
ATOM 13028 N N . GLN B 1 546 ? -11.797 4.676 5.191 1 94.94 546 GLN B N 1
ATOM 13029 C CA . GLN B 1 546 ? -11.453 5.254 3.896 1 94.94 546 GLN B CA 1
ATOM 13030 C C . GLN B 1 546 ? -10.07 4.789 3.436 1 94.94 546 GLN B C 1
ATOM 13032 O O . GLN B 1 546 ? -9.094 4.895 4.18 1 94.94 546 GLN B O 1
ATOM 13037 N N . THR B 1 547 ? -10.031 4.246 2.246 1 93.56 547 THR B N 1
ATOM 13038 C CA . THR B 1 547 ? -8.766 3.854 1.639 1 93.56 547 THR B CA 1
ATOM 13039 C C . THR B 1 547 ? -8.539 4.598 0.328 1 93.56 547 THR B C 1
ATOM 13041 O O . THR B 1 547 ? -9.453 4.73 -0.485 1 93.56 547 THR B O 1
ATOM 13044 N N . ASN B 1 548 ? -7.316 5.094 0.176 1 93.56 548 ASN B N 1
ATOM 13045 C CA . ASN B 1 548 ? -6.93 5.809 -1.036 1 93.56 548 ASN B CA 1
ATOM 13046 C C . ASN B 1 548 ? -5.602 5.297 -1.587 1 93.56 548 ASN B C 1
ATOM 13048 O O . ASN B 1 548 ? -4.695 4.957 -0.823 1 93.56 548 ASN B O 1
ATOM 13052 N N . LYS B 1 549 ? -5.539 5.188 -2.881 1 91.56 549 LYS B N 1
ATOM 13053 C CA . LYS B 1 549 ? -4.305 4.84 -3.58 1 91.56 549 LYS B CA 1
ATOM 13054 C C . LYS B 1 549 ? -4.062 5.77 -4.766 1 91.56 549 LYS B C 1
ATOM 13056 O O . LYS B 1 549 ? -4.977 6.043 -5.543 1 91.56 549 LYS B O 1
ATOM 13061 N N . THR B 1 550 ? -2.857 6.27 -4.867 1 93.19 550 THR B N 1
ATOM 13062 C CA . THR B 1 550 ? -2.453 7.09 -6.004 1 93.19 550 THR B CA 1
ATOM 13063 C C . THR B 1 55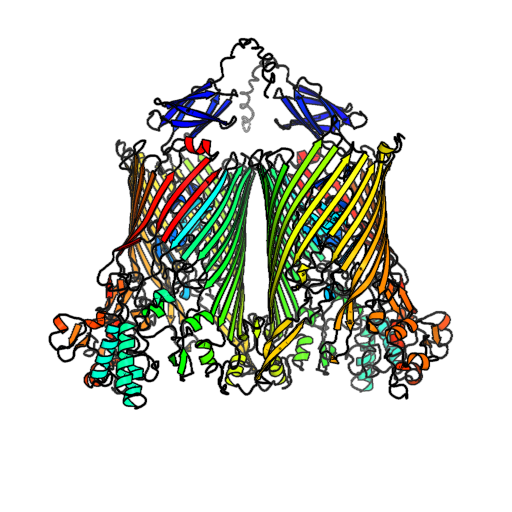0 ? -1.209 6.512 -6.672 1 93.19 550 THR B C 1
ATOM 13065 O O . THR B 1 550 ? -0.213 6.23 -6 1 93.19 550 THR B O 1
ATOM 13068 N N . VAL B 1 551 ? -1.261 6.305 -7.895 1 91 551 VAL B N 1
ATOM 13069 C CA . VAL B 1 551 ? -0.111 5.898 -8.695 1 91 551 VAL B CA 1
ATOM 13070 C C . VAL B 1 551 ? 0.224 6.992 -9.711 1 91 551 VAL B C 1
ATOM 13072 O O . VAL B 1 551 ? -0.61 7.348 -10.547 1 91 551 VAL B O 1
ATOM 13075 N N . GLY B 1 552 ? 1.401 7.547 -9.547 1 93.31 552 GLY B N 1
ATOM 13076 C CA . GLY B 1 552 ? 1.841 8.609 -10.438 1 93.3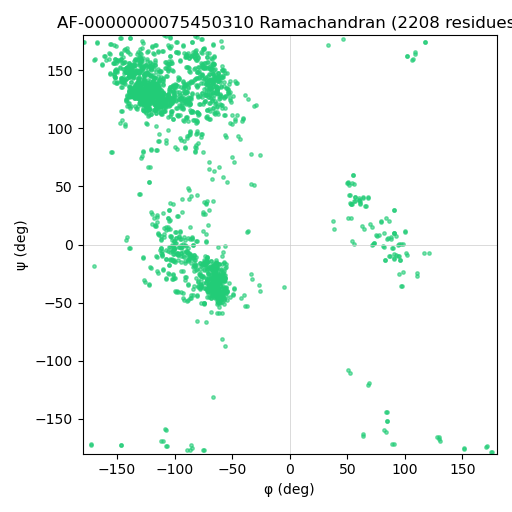1 552 GLY B CA 1
ATOM 13077 C C . GLY B 1 552 ? 3.117 8.273 -11.18 1 93.31 552 GLY B C 1
ATOM 13078 O O . GLY B 1 552 ? 3.918 7.461 -10.719 1 93.31 552 GLY B O 1
ATOM 13079 N N . TRP B 1 553 ? 3.305 8.859 -12.367 1 93.56 553 TRP B N 1
ATOM 13080 C CA . TRP B 1 553 ? 4.547 8.742 -13.125 1 93.56 553 TRP B CA 1
ATOM 13081 C C . TRP B 1 553 ? 4.871 10.047 -13.852 1 93.56 553 TRP B C 1
ATOM 13083 O O . TRP B 1 553 ? 3.971 10.82 -14.18 1 93.56 553 TRP B O 1
ATOM 13093 N N . THR B 1 554 ? 6.082 10.336 -14 1 95.88 554 THR B N 1
ATOM 13094 C CA . THR B 1 554 ? 6.605 11.477 -14.758 1 95.88 554 THR B CA 1
ATOM 13095 C C . THR B 1 554 ? 7.77 11.039 -15.641 1 95.88 554 THR B C 1
ATOM 13097 O O . THR B 1 554 ? 8.648 10.305 -15.203 1 95.88 554 THR B O 1
ATOM 13100 N N . THR B 1 555 ? 7.758 11.391 -16.922 1 95.88 555 THR B N 1
ATOM 13101 C CA . THR B 1 555 ? 8.852 11.188 -17.875 1 95.88 555 THR B CA 1
ATOM 13102 C C . THR B 1 555 ? 9.266 12.508 -18.516 1 95.88 555 THR B C 1
ATOM 13104 O O . THR B 1 555 ? 8.422 13.258 -19.016 1 95.88 555 THR B O 1
ATOM 13107 N N . ARG B 1 556 ? 10.523 12.797 -18.5 1 96.06 556 ARG B N 1
ATOM 13108 C CA . ARG B 1 556 ? 11.055 14.039 -19.047 1 96.06 556 ARG B CA 1
ATOM 13109 C C . ARG B 1 556 ? 12.266 13.773 -19.938 1 96.06 556 ARG B C 1
ATOM 13111 O O . ARG B 1 556 ? 13.195 13.07 -19.531 1 96.06 556 ARG B O 1
ATOM 13118 N N . LEU B 1 557 ? 12.297 14.273 -21.125 1 96.38 557 LEU B N 1
ATOM 13119 C CA . LEU B 1 557 ? 13.422 14.289 -22.047 1 96.38 557 LEU B CA 1
ATOM 13120 C C . LEU B 1 557 ? 13.891 15.719 -22.297 1 96.38 557 LEU B C 1
ATOM 13122 O O . LEU B 1 557 ? 13.102 16.562 -22.734 1 96.38 557 LEU B O 1
ATOM 13126 N N . GLN B 1 558 ? 15.109 15.969 -22 1 95.56 558 GLN B N 1
ATOM 13127 C CA . GLN B 1 558 ? 15.609 17.328 -22.141 1 95.56 558 GLN B CA 1
ATOM 13128 C C . GLN B 1 558 ? 16.984 17.344 -22.812 1 95.56 558 GLN B C 1
ATOM 13130 O O . GLN B 1 558 ? 17.844 16.531 -22.469 1 95.56 558 GLN B O 1
ATOM 13135 N N . GLY B 1 559 ? 17.203 18.188 -23.781 1 95.25 559 GLY B N 1
ATOM 13136 C CA . GLY B 1 559 ? 18.5 18.484 -24.375 1 95.25 559 GLY B CA 1
ATOM 13137 C C . GLY B 1 559 ? 19.062 19.812 -23.953 1 95.25 559 GLY B C 1
ATOM 13138 O O . GLY B 1 559 ? 18.344 20.797 -23.828 1 95.25 559 GLY B O 1
ATOM 13139 N N . ASN B 1 560 ? 20.328 19.828 -23.594 1 92.88 560 ASN B N 1
ATOM 13140 C CA . ASN B 1 560 ? 21.016 21.031 -23.141 1 92.88 560 ASN B CA 1
ATOM 13141 C C . ASN B 1 560 ? 22.234 21.344 -24 1 92.88 560 ASN B C 1
ATOM 13143 O O . ASN B 1 560 ? 23 20.453 -24.344 1 92.88 560 ASN B O 1
ATOM 13147 N N . TYR B 1 561 ? 22.359 22.5 -24.375 1 92.25 561 TYR B N 1
ATOM 13148 C CA . TYR B 1 561 ? 23.5 22.984 -25.156 1 92.25 561 TYR B CA 1
ATOM 13149 C C . TYR B 1 561 ? 24.125 24.219 -24.5 1 92.25 561 TYR B C 1
ATOM 13151 O O . TYR B 1 561 ? 23.438 25.234 -24.297 1 92.25 561 TYR B O 1
ATOM 13159 N N . ASN B 1 562 ? 25.312 24.172 -24.062 1 89.31 562 ASN B N 1
ATOM 13160 C CA . ASN B 1 562 ? 26.062 25.266 -23.453 1 89.31 562 ASN B CA 1
ATOM 13161 C C . ASN B 1 562 ? 27.375 25.516 -24.203 1 89.31 562 ASN B C 1
ATOM 13163 O O . ASN B 1 562 ? 28.281 24.703 -24.156 1 89.31 562 ASN B O 1
ATOM 13167 N N . LYS B 1 563 ? 27.531 26.656 -24.766 1 88.44 563 LYS B N 1
ATOM 13168 C CA . LYS B 1 563 ? 28.703 26.938 -25.594 1 88.44 563 LYS B CA 1
ATOM 13169 C C . LYS B 1 563 ? 29.234 28.328 -25.328 1 88.44 563 LYS B C 1
ATOM 13171 O O . LYS B 1 563 ? 28.469 29.297 -25.25 1 88.44 563 LYS B O 1
ATOM 13176 N N . TYR B 1 564 ? 30.438 28.422 -25.062 1 86.75 564 TYR B N 1
ATOM 13177 C CA . TYR B 1 564 ? 31.156 29.688 -25.031 1 86.75 564 TYR B CA 1
ATOM 13178 C C . TYR B 1 564 ? 31.812 29.953 -26.391 1 86.75 564 TYR B C 1
ATOM 13180 O O . TYR B 1 564 ? 32.344 29.047 -27.031 1 86.75 564 TYR B O 1
ATOM 13188 N N . PHE B 1 565 ? 31.609 31.156 -26.938 1 85.94 565 PHE B N 1
ATOM 13189 C CA . PHE B 1 565 ? 32.219 31.453 -28.219 1 85.94 565 PHE B CA 1
ATOM 13190 C C . PHE B 1 565 ? 32.719 32.906 -28.266 1 85.94 565 PHE B C 1
ATOM 13192 O O . PHE B 1 565 ? 32.344 33.719 -27.406 1 85.94 565 PHE B O 1
ATOM 13199 N N . GLY B 1 566 ? 33.5 33.281 -29.281 1 86.69 566 GLY B N 1
ATOM 13200 C CA . GLY B 1 566 ? 34.156 34.562 -29.406 1 86.69 566 GLY B CA 1
ATOM 13201 C C . GLY B 1 566 ? 35.656 34.5 -29.156 1 86.69 566 GLY B C 1
ATOM 13202 O O . GLY B 1 566 ? 36.156 33.531 -28.562 1 86.69 566 GLY B O 1
ATOM 13203 N N . PRO B 1 567 ? 36.406 35.375 -29.578 1 75.69 567 PRO B N 1
ATOM 13204 C CA . PRO B 1 567 ? 37.875 35.344 -29.453 1 75.69 567 PRO B CA 1
ATOM 13205 C C . PRO B 1 567 ? 38.344 35.219 -28 1 75.69 567 PRO B C 1
ATOM 13207 O O . PRO B 1 567 ? 39.344 34.531 -27.719 1 75.69 567 PRO B O 1
ATOM 13210 N N . LEU B 1 568 ? 37.625 35.719 -27.094 1 76.94 568 LEU B N 1
ATOM 13211 C CA . LEU B 1 568 ? 37.969 35.625 -25.672 1 76.94 568 LEU B CA 1
ATOM 13212 C C . LEU B 1 568 ? 36.875 34.812 -24.922 1 76.94 568 LEU B C 1
ATOM 13214 O O . LEU B 1 568 ? 36.75 34.969 -23.703 1 76.94 568 LEU B O 1
ATOM 13218 N N . MET B 1 569 ? 36.125 34.156 -25.609 1 83.56 569 MET B N 1
ATOM 13219 C CA . MET B 1 569 ? 35.031 33.344 -25.016 1 83.56 569 MET B CA 1
ATOM 13220 C C . MET B 1 569 ? 34.062 34.25 -24.25 1 83.56 569 MET B C 1
ATOM 13222 O O . MET B 1 569 ? 33.656 33.906 -23.141 1 83.56 569 MET B O 1
ATOM 13226 N N . GLN B 1 570 ? 33.844 35.406 -24.812 1 82.56 570 GLN B N 1
ATOM 13227 C CA . GLN B 1 570 ? 33.062 36.406 -24.109 1 82.56 570 GLN B CA 1
ATOM 13228 C C . GLN B 1 570 ? 31.578 36.125 -24.188 1 82.56 570 GLN B C 1
ATOM 13230 O O . GLN B 1 570 ? 30.797 36.656 -23.406 1 82.56 570 GLN B O 1
ATOM 13235 N N . HIS B 1 571 ? 31.219 35.344 -25.188 1 89.44 571 HIS B N 1
ATOM 13236 C CA . HIS B 1 571 ? 29.812 35.031 -25.359 1 89.44 571 HIS B CA 1
ATOM 13237 C C . HIS B 1 571 ? 29.5 33.656 -24.844 1 89.44 571 HIS B C 1
ATOM 13239 O O . HIS B 1 571 ? 30.266 32.719 -25.062 1 89.44 571 HIS B O 1
ATOM 13245 N N . ASN B 1 572 ? 28.453 33.562 -24.062 1 88.5 572 ASN B N 1
ATOM 13246 C CA . ASN B 1 572 ? 27.953 32.25 -23.625 1 88.5 572 ASN B CA 1
ATOM 13247 C C . ASN B 1 572 ? 26.484 32.062 -23.953 1 88.5 572 ASN B C 1
ATOM 13249 O O . ASN B 1 572 ? 25.672 32.969 -23.703 1 88.5 572 ASN B O 1
ATOM 13253 N N . VAL B 1 573 ? 26.156 31 -24.625 1 90.56 573 VAL B N 1
ATOM 13254 C CA . VAL B 1 573 ? 24.781 30.656 -24.938 1 90.56 573 VAL B CA 1
ATOM 13255 C C . VAL B 1 573 ? 24.422 29.312 -24.297 1 90.56 573 VAL B C 1
ATOM 13257 O O . VAL B 1 573 ? 25.141 28.328 -24.453 1 90.56 573 VAL B O 1
ATOM 13260 N N . ASN B 1 574 ? 23.406 29.359 -23.516 1 89.12 574 ASN B N 1
ATOM 13261 C CA . ASN B 1 574 ? 22.859 28.141 -22.906 1 89.12 574 ASN B CA 1
ATOM 13262 C C . ASN B 1 574 ? 21.422 27.906 -23.344 1 89.12 574 ASN B C 1
ATOM 13264 O O . ASN B 1 574 ? 20.531 28.719 -23.078 1 89.12 574 ASN B O 1
ATOM 13268 N N . VAL B 1 575 ? 21.188 26.828 -24.062 1 91.75 575 VAL B N 1
ATOM 13269 C CA . VAL B 1 575 ? 19.859 26.484 -24.578 1 91.75 575 VAL B CA 1
ATOM 13270 C C . VAL B 1 575 ? 19.422 25.141 -24.016 1 91.75 575 VAL B C 1
ATOM 13272 O O . VAL B 1 575 ? 20.234 24.203 -23.938 1 91.75 575 VAL B O 1
ATOM 13275 N N . ALA B 1 576 ? 18.203 25.094 -23.547 1 92.12 576 ALA B N 1
ATOM 13276 C CA . ALA B 1 576 ? 17.625 23.828 -23.125 1 92.12 576 ALA B CA 1
ATOM 13277 C C . ALA B 1 576 ? 16.25 23.609 -23.766 1 92.12 576 ALA B C 1
ATOM 13279 O O . ALA B 1 576 ? 15.438 24.531 -23.828 1 92.12 576 ALA B O 1
ATOM 13280 N N . LEU B 1 577 ? 16.031 22.484 -24.406 1 94.44 577 LEU B N 1
ATOM 13281 C CA . LEU B 1 577 ? 14.75 22.047 -24.953 1 94.44 577 LEU B CA 1
ATOM 13282 C C . LEU B 1 577 ? 14.281 20.766 -24.281 1 94.44 577 LEU B C 1
ATOM 13284 O O . LEU B 1 577 ? 15.047 19.797 -24.141 1 94.44 577 LEU B O 1
ATOM 13288 N N . GLY B 1 578 ? 13.016 20.797 -23.828 1 94.69 578 GLY B N 1
ATOM 13289 C CA . GLY B 1 578 ? 12.562 19.625 -23.094 1 94.69 578 GLY B CA 1
ATOM 13290 C C . GLY B 1 578 ? 11.117 19.25 -23.375 1 94.69 578 GLY B C 1
ATOM 13291 O O . GLY B 1 578 ? 10.328 20.109 -23.781 1 94.69 578 GLY B O 1
ATOM 13292 N N . PHE B 1 579 ? 10.781 17.969 -23.25 1 95.75 579 PHE B N 1
ATOM 13293 C CA . PHE B 1 579 ? 9.453 17.375 -23.297 1 95.75 579 PHE B CA 1
ATOM 13294 C C . PHE B 1 579 ? 9.156 16.609 -22 1 95.75 579 PHE B C 1
ATOM 13296 O O . PHE B 1 579 ? 10.031 15.914 -21.469 1 95.75 579 PHE B O 1
ATOM 13303 N N . GLU B 1 580 ? 7.93 16.859 -21.453 1 94.81 580 GLU B N 1
ATOM 13304 C CA . GLU B 1 580 ? 7.559 16.188 -20.203 1 94.81 580 GLU B CA 1
ATOM 13305 C C . GLU B 1 580 ? 6.145 15.617 -20.281 1 94.81 580 GLU B C 1
ATOM 13307 O O . GLU B 1 580 ? 5.242 16.266 -20.828 1 94.81 580 GLU B O 1
ATOM 13312 N N . ALA B 1 581 ? 5.949 14.438 -19.875 1 95.5 581 ALA B N 1
ATOM 13313 C CA . ALA B 1 581 ? 4.648 13.797 -19.703 1 95.5 581 ALA B CA 1
ATOM 13314 C C . ALA B 1 581 ? 4.465 13.273 -18.281 1 95.5 581 ALA B C 1
ATOM 13316 O O . ALA B 1 581 ? 5.387 12.688 -17.719 1 95.5 581 ALA B O 1
ATOM 13317 N N . SER B 1 582 ? 3.334 13.555 -17.703 1 93.88 582 SER B N 1
ATOM 13318 C CA . SER B 1 582 ? 3.055 13.062 -16.359 1 93.88 582 SER B CA 1
ATOM 13319 C C . SER B 1 582 ? 1.61 12.594 -16.234 1 93.88 582 SER B C 1
ATOM 13321 O O . SER B 1 582 ? 0.718 13.117 -16.906 1 93.88 582 SER B O 1
ATOM 13323 N N . GLY B 1 583 ? 1.411 11.602 -15.477 1 92.5 583 GLY B N 1
ATOM 13324 C CA . GLY B 1 583 ? 0.095 11.039 -15.211 1 92.5 583 GLY B CA 1
ATOM 13325 C C . GLY B 1 583 ? -0.094 10.625 -13.766 1 92.5 583 GLY B C 1
ATOM 13326 O O . GLY B 1 583 ? 0.87 10.266 -13.086 1 92.5 583 GLY B O 1
ATOM 13327 N N . SER B 1 584 ? -1.363 10.742 -13.242 1 91.62 584 SER B N 1
ATOM 13328 C CA . SER B 1 584 ? -1.731 10.297 -11.898 1 91.62 584 SER B CA 1
ATOM 13329 C C . SER B 1 584 ? -3.09 9.602 -11.906 1 91.62 584 SER B C 1
ATOM 13331 O O . SER B 1 584 ? -4.027 10.07 -12.555 1 91.62 584 SER B O 1
ATOM 13333 N N . HIS B 1 585 ? -3.139 8.445 -11.375 1 92.5 585 HIS B N 1
ATOM 13334 C CA . HIS B 1 585 ? -4.379 7.695 -11.203 1 92.5 585 HIS B CA 1
ATOM 13335 C C . HIS B 1 585 ? -4.742 7.574 -9.727 1 92.5 585 HIS B C 1
ATOM 13337 O O . HIS B 1 585 ? -4.023 6.938 -8.953 1 92.5 585 HIS B O 1
ATOM 13343 N N . TYR B 1 586 ? -5.836 8.234 -9.336 1 92.12 586 TYR B N 1
ATOM 13344 C CA . TYR B 1 586 ? -6.312 8.25 -7.957 1 92.12 586 TYR B CA 1
ATOM 13345 C C . TYR B 1 586 ? -7.535 7.352 -7.793 1 92.12 586 TYR B C 1
ATOM 13347 O O . TYR B 1 586 ? -8.562 7.559 -8.445 1 92.12 586 TYR B O 1
ATOM 13355 N N . THR B 1 587 ? -7.422 6.336 -6.938 1 92.12 587 THR B N 1
ATOM 13356 C CA . THR B 1 587 ? -8.539 5.465 -6.613 1 92.12 587 THR B CA 1
ATOM 13357 C C . THR B 1 587 ? -8.844 5.5 -5.117 1 92.12 587 THR B C 1
ATOM 13359 O O . THR B 1 587 ? -7.93 5.582 -4.297 1 92.12 587 THR B O 1
ATOM 13362 N N . GLY B 1 588 ? -10.125 5.555 -4.816 1 93 588 GLY B N 1
ATOM 13363 C CA . GLY B 1 588 ? -10.547 5.605 -3.426 1 93 588 GLY B CA 1
ATOM 13364 C C . GLY B 1 588 ? -11.766 4.75 -3.143 1 93 588 GLY B C 1
ATOM 13365 O O . GLY B 1 588 ? -12.555 4.469 -4.043 1 93 588 GLY B O 1
ATOM 13366 N N . ASP B 1 589 ? -11.852 4.199 -1.922 1 94 589 ASP B N 1
ATOM 13367 C CA . ASP B 1 589 ? -12.984 3.447 -1.39 1 94 589 ASP B CA 1
ATOM 13368 C C . ASP B 1 589 ? -13.297 3.867 0.045 1 94 589 ASP B C 1
ATOM 13370 O O . ASP B 1 589 ? -12.391 4.016 0.866 1 94 589 ASP B O 1
ATOM 13374 N N . SER B 1 590 ? -14.555 4.191 0.287 1 95.5 590 SER B N 1
ATOM 13375 C CA . SER B 1 590 ? -14.953 4.586 1.636 1 95.5 590 SER B CA 1
ATOM 13376 C C . SER B 1 590 ? -16.328 4.027 1.995 1 95.5 590 SER B C 1
ATOM 13378 O O . SER B 1 590 ? -17.219 3.951 1.143 1 95.5 590 SER B O 1
ATOM 13380 N N . TYR B 1 591 ? -16.516 3.635 3.236 1 95.62 591 TYR B N 1
ATOM 13381 C CA . TYR B 1 591 ? -17.828 3.238 3.744 1 95.62 591 TYR B CA 1
ATOM 13382 C C . TYR B 1 591 ? -17.953 3.537 5.234 1 95.62 591 TYR B C 1
ATOM 13384 O O . TYR B 1 591 ? -16.938 3.754 5.914 1 95.62 591 TYR B O 1
ATOM 13392 N N . THR B 1 592 ? -19.094 3.654 5.77 1 96.75 592 THR B N 1
ATOM 13393 C CA . THR B 1 592 ? -19.453 3.76 7.176 1 96.75 592 THR B CA 1
ATOM 13394 C C . THR B 1 592 ? -20.453 2.668 7.559 1 96.75 592 THR B C 1
ATOM 13396 O O . THR B 1 592 ? -21.406 2.408 6.828 1 96.75 592 THR B O 1
ATOM 13399 N N . GLN B 1 593 ? -20.141 1.979 8.602 1 96.31 593 GLN B N 1
ATOM 13400 C CA . GLN B 1 593 ? -21.031 0.92 9.062 1 96.31 593 GLN B CA 1
ATOM 13401 C C . GLN B 1 593 ? -21.344 1.083 10.539 1 96.31 593 GLN B C 1
ATOM 13403 O O . GLN B 1 593 ? -20.484 1.429 11.344 1 96.31 593 GLN B O 1
ATOM 13408 N N . ARG B 1 594 ? -22.672 0.974 10.891 1 96.38 594 ARG B N 1
ATOM 13409 C CA . ARG B 1 594 ? -23.125 1.029 12.273 1 96.38 594 ARG B CA 1
ATOM 13410 C C . ARG B 1 594 ? -23.281 -0.372 12.859 1 96.38 594 ARG B C 1
ATOM 13412 O O . ARG B 1 594 ? -23.375 -1.353 12.117 1 96.38 594 ARG B O 1
ATOM 13419 N N . GLY B 1 595 ? -23.266 -0.533 14.227 1 94.31 595 GLY B N 1
ATOM 13420 C CA . GLY B 1 595 ? -23.312 -1.814 14.906 1 94.31 595 GLY B CA 1
ATOM 13421 C C . GLY B 1 595 ? -21.938 -2.402 15.18 1 94.31 595 GLY B C 1
ATOM 13422 O O . GLY B 1 595 ? -21.797 -3.621 15.297 1 94.31 595 GLY B O 1
ATOM 13423 N N . TYR B 1 596 ? -20.969 -1.554 15.352 1 95.38 596 TYR B N 1
ATOM 13424 C CA . TYR B 1 596 ? -19.562 -1.971 15.438 1 95.38 596 TYR B CA 1
ATOM 13425 C C . TYR B 1 596 ? -19.156 -2.223 16.875 1 95.38 596 TYR B C 1
ATOM 13427 O O . TYR B 1 596 ? -19.453 -1.416 17.766 1 95.38 596 TYR B O 1
ATOM 13435 N N . TYR B 1 597 ? -18.484 -3.275 17.047 1 93.44 597 TYR B N 1
ATOM 13436 C CA . TYR B 1 597 ? -17.859 -3.6 18.328 1 93.44 597 TYR B CA 1
ATOM 13437 C C . TYR B 1 597 ? -16.344 -3.73 18.172 1 93.44 597 TYR B C 1
ATOM 13439 O O . TYR B 1 597 ? -15.859 -4.719 17.625 1 93.44 597 TYR B O 1
ATOM 13447 N N . ALA B 1 598 ? -15.617 -2.812 18.766 1 90.88 598 ALA B N 1
ATOM 13448 C CA . ALA B 1 598 ? -14.164 -2.801 18.641 1 90.88 598 ALA B CA 1
ATOM 13449 C C . ALA B 1 598 ? -13.531 -3.91 19.484 1 90.88 598 ALA B C 1
ATOM 13451 O O . ALA B 1 598 ? -12.523 -4.5 19.094 1 90.88 598 ALA B O 1
ATOM 13452 N N . ASP B 1 599 ? -14.062 -4.168 20.641 1 87.62 599 ASP B N 1
ATOM 13453 C CA . ASP B 1 599 ? -13.438 -5.07 21.609 1 87.62 599 ASP B CA 1
ATOM 13454 C C . ASP B 1 599 ? -13.984 -6.488 21.469 1 87.62 599 ASP B C 1
ATOM 13456 O O . ASP B 1 599 ? -13.711 -7.352 22.297 1 87.62 599 ASP B O 1
ATOM 13460 N N . ARG B 1 600 ? -14.812 -6.66 20.484 1 89.69 600 ARG B N 1
ATOM 13461 C CA . ARG B 1 600 ? -15.383 -7.984 20.266 1 89.69 600 ARG B CA 1
ATOM 13462 C C . ARG B 1 600 ? -15.062 -8.484 18.859 1 89.69 600 ARG B C 1
ATOM 13464 O O . ARG B 1 600 ? -15.969 -8.852 18.109 1 89.69 600 ARG B O 1
ATOM 13471 N N . GLY B 1 601 ? -13.789 -8.469 18.578 1 83.31 601 GLY B N 1
ATOM 13472 C CA . GLY B 1 601 ? -13.289 -9.016 17.328 1 83.31 601 GLY B CA 1
ATOM 13473 C C . GLY B 1 601 ? -13.469 -8.07 16.156 1 83.31 601 GLY B C 1
ATOM 13474 O O . GLY B 1 601 ? -13.539 -8.5 15.008 1 83.31 601 GLY B O 1
ATOM 13475 N N . ARG B 1 602 ? -13.656 -6.734 16.5 1 90.56 602 ARG B N 1
ATOM 13476 C CA . ARG B 1 602 ? -13.891 -5.762 15.438 1 90.56 602 ARG B CA 1
ATOM 13477 C C . ARG B 1 602 ? -14.992 -6.23 14.5 1 90.56 602 ARG B C 1
ATOM 13479 O O . ARG B 1 602 ? -14.805 -6.281 13.289 1 90.56 602 ARG B O 1
ATOM 13486 N N . SER B 1 603 ? -16.094 -6.559 15.047 1 91 603 SER B N 1
ATOM 13487 C CA . SER B 1 603 ? -17.219 -7.129 14.305 1 91 603 SER B CA 1
ATOM 13488 C C . SER B 1 603 ? -18.438 -6.203 14.344 1 91 603 SER B C 1
ATOM 13490 O O . SER B 1 603 ? -18.422 -5.172 15.016 1 91 603 SER B O 1
ATOM 13492 N N . PHE B 1 604 ? -19.469 -6.535 13.562 1 92.19 604 PHE B N 1
ATOM 13493 C CA . PHE B 1 604 ? -20.688 -5.734 13.453 1 92.19 604 PHE B CA 1
ATOM 13494 C C . PHE B 1 604 ? -21.906 -6.543 13.859 1 92.19 604 PHE B C 1
ATOM 13496 O O . PHE B 1 604 ? -21.969 -7.75 13.625 1 92.19 604 PHE B O 1
ATOM 13503 N N . ALA B 1 605 ? -22.844 -5.887 14.477 1 90.88 605 ALA B N 1
ATOM 13504 C CA . ALA B 1 605 ? -24.125 -6.527 14.789 1 90.88 605 ALA B CA 1
ATOM 13505 C C . ALA B 1 605 ? -24.859 -6.941 13.516 1 90.88 605 ALA B C 1
ATOM 13507 O O . ALA B 1 605 ? -24.828 -6.219 12.516 1 90.88 605 ALA B O 1
ATOM 13508 N N . THR B 1 606 ? -25.547 -8.125 13.555 1 87.69 606 THR B N 1
ATOM 13509 C CA . THR B 1 606 ? -26.328 -8.625 12.43 1 87.69 606 THR B CA 1
ATOM 13510 C C . THR B 1 606 ? -27.781 -8.867 12.844 1 87.69 606 THR B C 1
ATOM 13512 O O . THR B 1 606 ? -28.109 -8.812 14.031 1 87.69 606 THR B O 1
ATOM 13515 N N . ASN B 1 607 ? -28.625 -9.047 11.82 1 87.69 607 ASN B N 1
ATOM 13516 C CA . ASN B 1 607 ? -30.031 -9.367 12.023 1 87.69 607 ASN B CA 1
ATOM 13517 C C . ASN B 1 607 ? -30.734 -8.336 12.906 1 87.69 607 ASN B C 1
ATOM 13519 O O . ASN B 1 607 ? -31.453 -8.695 13.836 1 87.69 607 ASN B O 1
ATOM 13523 N N . ILE B 1 608 ? -30.359 -7.098 12.719 1 90.31 608 ILE B N 1
ATOM 13524 C CA . ILE B 1 608 ? -31.047 -6.02 13.414 1 90.31 608 ILE B CA 1
ATOM 13525 C C . ILE B 1 608 ? -32.531 -6.012 13.023 1 90.31 608 ILE B C 1
ATOM 13527 O O . ILE B 1 608 ? -32.844 -6.012 11.836 1 90.31 608 ILE B O 1
ATOM 13531 N N . PRO B 1 609 ? -33.375 -6 13.984 1 88.31 609 PRO B N 1
ATOM 13532 C CA . PRO B 1 609 ? -34.812 -6.078 13.695 1 88.31 609 PRO B CA 1
ATOM 13533 C C . PRO B 1 609 ? -35.281 -4.953 12.781 1 88.31 609 PRO B C 1
ATOM 13535 O O . PRO B 1 609 ? -34.844 -3.811 12.914 1 88.31 609 PRO B O 1
ATOM 13538 N N . THR B 1 610 ? -36.25 -5.211 11.906 1 88.62 610 THR B N 1
ATOM 13539 C CA . THR B 1 610 ? -36.781 -4.25 10.945 1 88.62 610 THR B CA 1
ATOM 13540 C C . THR B 1 610 ? -37.656 -3.213 11.641 1 88.62 610 THR B C 1
ATOM 13542 O O . THR B 1 610 ? -38 -2.184 11.055 1 88.62 610 THR B O 1
ATOM 13545 N N . SER B 1 611 ? -37.938 -3.518 12.969 1 88.62 611 SER B N 1
ATOM 13546 C CA . SER B 1 611 ? -38.75 -2.578 13.734 1 88.62 611 SER B CA 1
ATOM 13547 C C . SER B 1 611 ? -38 -1.267 13.961 1 88.62 611 SER B C 1
ATOM 13549 O O . SER B 1 611 ? -38.625 -0.246 14.281 1 88.62 611 SER B O 1
ATOM 13551 N N . TYR B 1 612 ? -36.719 -1.319 13.844 1 93.06 612 TYR B N 1
ATOM 13552 C CA . TYR B 1 612 ? -35.938 -0.088 13.93 1 93.06 612 TYR B CA 1
ATOM 13553 C C . TYR B 1 612 ? -35.938 0.645 12.594 1 93.06 612 TYR B C 1
ATOM 13555 O O . TYR B 1 612 ? -34.938 0.657 11.883 1 93.06 612 TYR B O 1
ATOM 13563 N N . THR B 1 613 ? -36.938 1.323 12.312 1 91.25 613 THR B N 1
ATOM 13564 C CA . THR B 1 613 ? -37.25 1.877 10.992 1 91.25 613 THR B CA 1
ATOM 13565 C C . THR B 1 613 ? -36.219 2.936 10.609 1 91.25 613 THR B C 1
ATOM 13567 O O . THR B 1 613 ? -35.812 3.027 9.445 1 91.25 613 THR B O 1
ATOM 13570 N N . THR B 1 614 ? -35.719 3.777 11.578 1 93.56 614 THR B N 1
ATOM 13571 C CA . THR B 1 614 ? -34.781 4.848 11.266 1 93.56 614 THR B CA 1
ATOM 13572 C C . THR B 1 614 ? -33.438 4.277 10.867 1 93.56 614 THR B C 1
ATOM 13574 O O . THR B 1 614 ? -32.75 4.82 9.984 1 93.56 614 THR B O 1
ATOM 13577 N N . TYR B 1 615 ? -33.094 3.27 11.539 1 94.06 615 TYR B N 1
ATOM 13578 C CA . TYR B 1 615 ? -31.859 2.59 11.18 1 94.06 615 TYR B CA 1
ATOM 13579 C C . TYR B 1 615 ? -31.922 2.059 9.75 1 94.06 615 TYR B C 1
ATOM 13581 O O . TYR B 1 615 ? -30.969 2.234 8.969 1 94.06 615 TYR B O 1
ATOM 13589 N N . TRP B 1 616 ? -32.969 1.46 9.352 1 91.81 616 TRP B N 1
ATOM 13590 C CA . TRP B 1 616 ? -33.062 0.834 8.039 1 91.81 616 TRP B CA 1
ATOM 13591 C C . TRP B 1 616 ? -33.281 1.885 6.953 1 91.81 616 TRP B C 1
ATOM 13593 O O . TRP B 1 616 ? -32.844 1.687 5.809 1 91.81 616 TRP B O 1
ATOM 13603 N N . ASN B 1 617 ? -33.969 3.014 7.352 1 90.88 617 ASN B N 1
ATOM 13604 C CA . ASN B 1 617 ? -33.969 4.137 6.422 1 90.88 617 ASN B CA 1
ATOM 13605 C C . ASN B 1 617 ? -32.562 4.637 6.117 1 90.88 617 ASN B C 1
ATOM 13607 O O . ASN B 1 617 ? -32.25 4.977 4.973 1 90.88 617 ASN B O 1
ATOM 13611 N N . TRP B 1 618 ? -31.797 4.684 7.129 1 92.69 618 TRP B N 1
ATOM 13612 C CA . TRP B 1 618 ? -30.391 5.066 6.938 1 92.69 618 TRP B CA 1
ATOM 13613 C C . TRP B 1 618 ? -29.672 4.055 6.055 1 92.69 618 TRP B C 1
ATOM 13615 O O . TRP B 1 618 ? -28.891 4.434 5.18 1 92.69 618 TRP B O 1
ATOM 13625 N N . MET B 1 619 ? -29.906 2.811 6.223 1 91.88 619 MET B N 1
ATOM 13626 C CA . MET B 1 619 ? -29.266 1.735 5.473 1 91.88 619 MET B CA 1
ATOM 13627 C C . MET B 1 619 ? -29.625 1.81 3.992 1 91.88 619 MET B C 1
ATOM 13629 O O . MET B 1 619 ? -28.812 1.441 3.133 1 91.88 619 MET B O 1
ATOM 13633 N N . GLN B 1 620 ? -30.766 2.287 3.629 1 88.88 620 GLN B N 1
ATOM 13634 C CA . GLN B 1 620 ? -31.234 2.375 2.248 1 88.88 620 GLN B CA 1
ATOM 13635 C C . GLN B 1 620 ? -30.375 3.354 1.444 1 88.88 620 GLN B C 1
ATOM 13637 O O . GLN B 1 620 ? -30.297 3.246 0.219 1 88.88 620 GLN B O 1
ATOM 13642 N N . THR B 1 621 ? -29.781 4.262 2.178 1 88.25 621 THR B N 1
ATOM 13643 C CA . THR B 1 621 ? -29.016 5.281 1.47 1 88.25 621 THR B CA 1
ATOM 13644 C C . THR B 1 621 ? -27.516 5.113 1.73 1 88.25 621 THR B C 1
ATOM 13646 O O . THR B 1 621 ? -26.703 5.773 1.099 1 88.25 621 THR B O 1
ATOM 13649 N N . ASN B 1 622 ? -27.234 4.27 2.648 1 91.75 622 ASN B N 1
ATOM 13650 C CA . ASN B 1 622 ? -25.844 4.09 3.027 1 91.75 622 ASN B CA 1
ATOM 13651 C C . ASN B 1 622 ? -25.141 3.057 2.143 1 91.75 622 ASN B C 1
ATOM 13653 O O . ASN B 1 622 ? -25.25 1.854 2.391 1 91.75 622 ASN B O 1
ATOM 13657 N N . THR B 1 623 ? -24.438 3.438 1.086 1 91.44 623 THR B N 1
ATOM 13658 C CA . THR B 1 623 ? -23.656 2.572 0.221 1 91.44 623 THR B CA 1
ATOM 13659 C C . THR B 1 623 ? -22.203 3.031 0.182 1 91.44 623 THR B C 1
ATOM 13661 O O . THR B 1 623 ? -21.906 4.195 0.46 1 91.44 623 THR B O 1
ATOM 13664 N N . PRO B 1 624 ? -21.25 2.037 -0.1 1 93.69 624 PRO B N 1
ATOM 13665 C CA . PRO B 1 624 ? -19.859 2.469 -0.256 1 93.69 624 PRO B CA 1
ATOM 13666 C C . PRO B 1 624 ? -19.672 3.486 -1.381 1 93.69 624 PRO B C 1
ATOM 13668 O O . PRO B 1 624 ? -20.438 3.473 -2.355 1 93.69 624 PRO B O 1
ATOM 13671 N N . THR B 1 625 ? -18.734 4.328 -1.242 1 93.25 625 THR B N 1
ATOM 13672 C CA . THR B 1 625 ? -18.375 5.293 -2.273 1 93.25 625 THR B CA 1
ATOM 13673 C C . THR B 1 625 ? -17.031 4.941 -2.893 1 93.25 625 THR B C 1
ATOM 13675 O O . THR B 1 625 ? -16.031 4.812 -2.184 1 93.25 625 THR B O 1
ATOM 13678 N N . ILE B 1 626 ? -17.047 4.805 -4.203 1 93 626 ILE B N 1
ATOM 13679 C CA . ILE B 1 626 ? -15.828 4.496 -4.941 1 93 626 ILE B CA 1
ATOM 13680 C C . ILE B 1 626 ? -15.422 5.703 -5.785 1 93 626 ILE B C 1
ATOM 13682 O O . ILE B 1 626 ? -16.25 6.305 -6.461 1 93 626 ILE B O 1
ATOM 13686 N N . THR B 1 627 ? -14.172 6.082 -5.668 1 90.44 627 THR B N 1
ATOM 13687 C CA . THR B 1 627 ? -13.633 7.176 -6.465 1 90.44 627 THR B CA 1
ATOM 13688 C C . THR B 1 627 ? -12.578 6.664 -7.438 1 90.44 627 THR B C 1
ATOM 13690 O O . THR B 1 627 ? -11.773 5.797 -7.094 1 90.44 627 THR B O 1
ATOM 13693 N N . ASP B 1 628 ? -12.578 7.078 -8.695 1 90.19 628 ASP B N 1
ATOM 13694 C CA . ASP B 1 628 ? -11.625 6.754 -9.742 1 90.19 628 ASP B CA 1
ATOM 13695 C C . ASP B 1 628 ? -11.375 7.957 -10.656 1 90.19 628 ASP B C 1
ATOM 13697 O O . ASP B 1 628 ? -12.18 8.234 -11.547 1 90.19 628 ASP B O 1
ATOM 13701 N N . THR B 1 629 ? -10.273 8.602 -10.453 1 86.12 629 THR B N 1
ATOM 13702 C CA . THR B 1 629 ? -9.953 9.812 -11.203 1 86.12 629 THR B CA 1
ATOM 13703 C C . THR B 1 629 ? -8.578 9.695 -11.852 1 86.12 629 THR B C 1
ATOM 13705 O O . THR B 1 629 ? -7.641 9.172 -11.25 1 86.12 629 THR B O 1
ATOM 13708 N N . ARG B 1 630 ? -8.43 10.219 -13.102 1 88.44 630 ARG B N 1
ATOM 13709 C CA . ARG B 1 630 ? -7.168 10.242 -13.836 1 88.44 630 ARG B CA 1
ATOM 13710 C C . ARG B 1 630 ? -6.801 11.656 -14.258 1 88.44 630 ARG B C 1
ATOM 13712 O O . ARG B 1 630 ? -7.664 12.43 -14.68 1 88.44 630 ARG B O 1
ATOM 13719 N N . SER B 1 631 ? -5.559 11.977 -14.031 1 85.88 631 SER B N 1
ATOM 13720 C CA . SER B 1 631 ? -5 13.242 -14.492 1 85.88 631 SER B CA 1
ATOM 13721 C C . SER B 1 631 ? -3.752 13.023 -15.336 1 85.88 631 SER B C 1
ATOM 13723 O O . SER B 1 631 ? -2.801 12.375 -14.898 1 85.88 631 SER B O 1
ATOM 13725 N N . ASN B 1 632 ? -3.807 13.5 -16.578 1 88.88 632 ASN B N 1
ATOM 13726 C CA . ASN B 1 632 ? -2.676 13.422 -17.5 1 88.88 632 ASN B CA 1
ATOM 13727 C C . ASN B 1 632 ? -2.277 14.797 -18.016 1 88.88 632 ASN B C 1
ATOM 13729 O O . ASN B 1 632 ? -3.141 15.625 -18.312 1 88.88 632 ASN B O 1
ATOM 13733 N N . ILE B 1 633 ? -0.992 15.055 -18.109 1 86.56 633 ILE B N 1
ATOM 13734 C CA . ILE B 1 633 ? -0.474 16.328 -18.594 1 86.56 633 ILE B CA 1
ATOM 13735 C C . ILE B 1 633 ? 0.658 16.078 -19.594 1 86.56 633 ILE B C 1
ATOM 13737 O O . ILE B 1 633 ? 1.504 15.211 -19.375 1 86.56 633 ILE B O 1
ATOM 13741 N N . LEU B 1 634 ? 0.683 16.766 -20.703 1 90.81 634 LEU B N 1
ATOM 13742 C CA . LEU B 1 634 ? 1.757 16.812 -21.688 1 90.81 634 LEU B CA 1
ATOM 13743 C C . LEU B 1 634 ? 2.312 18.219 -21.812 1 90.81 634 LEU B C 1
ATOM 13745 O O . LEU B 1 634 ? 1.55 19.188 -21.938 1 90.81 634 LEU B O 1
ATOM 13749 N N . SER B 1 635 ? 3.635 18.328 -21.766 1 91.06 635 SER B N 1
ATOM 13750 C CA . SER B 1 635 ? 4.242 19.656 -21.781 1 91.06 635 SER B CA 1
ATOM 13751 C C . SER B 1 635 ? 5.453 19.703 -22.703 1 91.06 635 SER B C 1
ATOM 13753 O O . SER B 1 635 ? 6.121 18.688 -22.922 1 91.06 635 SER B O 1
ATOM 13755 N N . ALA B 1 636 ? 5.699 20.812 -23.266 1 92.56 636 ALA B N 1
ATOM 13756 C CA . ALA B 1 636 ? 6.914 21.172 -24 1 92.56 636 ALA B CA 1
ATOM 13757 C C . ALA B 1 636 ? 7.453 22.516 -23.547 1 92.56 636 ALA B C 1
ATOM 13759 O O . ALA B 1 636 ? 6.68 23.453 -23.297 1 92.56 636 ALA B O 1
ATOM 13760 N N . TYR B 1 637 ? 8.781 22.625 -23.391 1 92.25 637 TYR B N 1
ATOM 13761 C CA . TYR B 1 637 ? 9.336 23.891 -22.922 1 92.25 637 TYR B CA 1
ATOM 13762 C C . TYR B 1 637 ? 10.703 24.156 -23.547 1 92.25 637 TYR B C 1
ATOM 13764 O O . TYR B 1 637 ? 11.344 23.234 -24.062 1 92.25 637 TYR B O 1
ATOM 13772 N N . ALA B 1 638 ? 11.164 25.344 -23.469 1 92 638 ALA B N 1
ATOM 13773 C CA . ALA B 1 638 ? 12.453 25.797 -23.984 1 92 638 ALA B CA 1
ATOM 13774 C C . ALA B 1 638 ? 13 26.953 -23.156 1 92 638 ALA B C 1
ATOM 13776 O O . ALA B 1 638 ? 12.234 27.812 -22.688 1 92 638 ALA B O 1
ATOM 13777 N N . THR B 1 639 ? 14.281 26.938 -22.891 1 91.12 639 THR B N 1
ATOM 13778 C CA . THR B 1 639 ? 14.961 28.031 -22.203 1 91.12 639 THR B CA 1
ATOM 13779 C C . THR B 1 639 ? 16.172 28.5 -23.016 1 91.12 639 THR B C 1
ATOM 13781 O O . THR B 1 639 ? 16.875 27.688 -23.609 1 91.12 639 THR B O 1
ATOM 13784 N N . LEU B 1 640 ? 16.375 29.797 -23.094 1 90.5 640 LEU B N 1
ATOM 13785 C CA . LEU B 1 640 ? 17.516 30.422 -23.75 1 90.5 640 LEU B CA 1
ATOM 13786 C C . LEU B 1 640 ? 18.188 31.453 -22.828 1 90.5 640 LEU B C 1
ATOM 13788 O O . LEU B 1 640 ? 17.516 32.344 -22.312 1 90.5 640 LEU B O 1
ATOM 13792 N N . SER B 1 641 ? 19.391 31.266 -22.547 1 90 641 SER B N 1
ATOM 13793 C CA . SER B 1 641 ? 20.172 32.219 -21.734 1 90 641 SER B CA 1
ATOM 13794 C C . SER B 1 641 ? 21.391 32.719 -22.5 1 90 641 SER B C 1
ATOM 13796 O O . SER B 1 641 ? 22.094 31.938 -23.156 1 90 641 SER B O 1
ATOM 13798 N N . TYR B 1 642 ? 21.594 34 -22.531 1 91.25 642 TYR B N 1
ATOM 13799 C CA . TYR B 1 642 ? 22.734 34.625 -23.172 1 91.25 642 TYR B CA 1
ATOM 13800 C C . TYR B 1 642 ? 23.5 35.5 -22.172 1 91.25 642 TYR B C 1
ATOM 13802 O O . TYR B 1 642 ? 22.906 36.344 -21.5 1 91.25 642 TYR B O 1
ATOM 13810 N N . SER B 1 643 ? 24.734 35.219 -22.094 1 89 643 SER B N 1
ATOM 13811 C CA . SER B 1 643 ? 25.594 36.031 -21.234 1 89 643 SER B CA 1
ATOM 13812 C C . SER B 1 643 ? 26.734 36.656 -22.031 1 89 643 SER B C 1
ATOM 13814 O O . SER B 1 643 ? 27.297 36.031 -22.922 1 89 643 SER B O 1
ATOM 13816 N N . PHE B 1 644 ? 27.078 37.938 -21.703 1 89.12 644 PHE B N 1
ATOM 13817 C CA . PHE B 1 644 ? 28.188 38.625 -22.328 1 89.12 644 PHE B CA 1
ATOM 13818 C C . PHE B 1 644 ? 29.219 39.062 -21.281 1 89.12 644 PHE B C 1
ATOM 13820 O O . PHE B 1 644 ? 28.906 39.906 -20.438 1 89.12 644 PHE B O 1
ATOM 13827 N N . ARG B 1 645 ? 30.625 38.656 -21.391 1 77.81 645 ARG B N 1
ATOM 13828 C CA . ARG B 1 645 ? 31.812 39 -20.609 1 77.81 645 ARG B CA 1
ATOM 13829 C C . ARG B 1 645 ? 31.484 39.094 -19.125 1 77.81 645 ARG B C 1
ATOM 13831 O O . ARG B 1 645 ? 32 39.969 -18.438 1 77.81 645 ARG B O 1
ATOM 13838 N N . ASP B 1 646 ? 30.469 38.719 -18.5 1 74.88 646 ASP B N 1
ATOM 13839 C CA . ASP B 1 646 ? 29.984 38.844 -17.125 1 74.88 646 ASP B CA 1
ATOM 13840 C C . ASP B 1 646 ? 29.312 40.188 -16.875 1 74.88 646 ASP B C 1
ATOM 13842 O O . ASP B 1 646 ? 29.188 40.625 -15.727 1 74.88 646 ASP B O 1
ATOM 13846 N N . LEU B 1 647 ? 29.094 40.906 -17.859 1 85.25 647 LEU B N 1
ATOM 13847 C CA . LEU B 1 647 ? 28.422 42.188 -17.75 1 85.25 647 LEU B CA 1
ATOM 13848 C C . LEU B 1 647 ? 26.906 42.031 -17.578 1 85.25 647 LEU B C 1
ATOM 13850 O O . LEU B 1 647 ? 26.312 42.625 -16.688 1 85.25 647 LEU B O 1
ATOM 13854 N N . PHE B 1 648 ? 26.438 41.281 -18.422 1 89.12 648 PHE B N 1
ATOM 13855 C CA . PHE B 1 648 ? 25 41.062 -18.297 1 89.12 648 PHE B CA 1
ATOM 13856 C C . PHE B 1 648 ? 24.625 39.656 -18.75 1 89.12 648 PHE B C 1
ATOM 13858 O O . PHE B 1 648 ? 25.359 39.031 -19.5 1 89.12 648 PHE B O 1
ATOM 13865 N N . THR B 1 649 ? 23.547 39.125 -18.188 1 90.5 649 THR B N 1
ATOM 13866 C CA . THR B 1 649 ? 22.922 37.875 -18.578 1 90.5 649 THR B CA 1
ATOM 13867 C C . THR B 1 649 ? 21.422 38.094 -18.859 1 90.5 649 THR B C 1
ATOM 13869 O O . THR B 1 649 ? 20.75 38.812 -18.125 1 90.5 649 THR B O 1
ATOM 13872 N N . ALA B 1 650 ? 20.984 37.594 -19.969 1 91.94 650 ALA B N 1
ATOM 13873 C CA . ALA B 1 650 ? 19.562 37.625 -20.312 1 91.94 650 ALA B CA 1
ATOM 13874 C C . ALA B 1 650 ? 19.016 36.219 -20.484 1 91.94 650 ALA B C 1
ATOM 13876 O O . ALA B 1 650 ? 19.703 35.344 -21 1 91.94 650 ALA B O 1
ATOM 13877 N N . ASN B 1 651 ? 17.828 36.094 -19.984 1 91.12 651 ASN B N 1
ATOM 13878 C CA . ASN B 1 651 ? 17.203 34.781 -20.062 1 91.12 651 ASN B CA 1
ATOM 13879 C C . ASN B 1 651 ? 15.773 34.875 -20.594 1 91.12 651 ASN B C 1
ATOM 13881 O O . ASN B 1 651 ? 15.039 35.781 -20.234 1 91.12 651 ASN B O 1
ATOM 13885 N N . VAL B 1 652 ? 15.406 33.938 -21.484 1 90.75 652 VAL B N 1
ATOM 13886 C CA . VAL B 1 652 ? 14.047 33.781 -21.984 1 90.75 652 VAL B CA 1
ATOM 13887 C C . VAL B 1 652 ? 13.586 32.344 -21.797 1 90.75 652 VAL B C 1
ATOM 13889 O O . VAL B 1 652 ? 14.336 31.391 -22.078 1 90.75 652 VAL B O 1
ATOM 13892 N N . ASN B 1 653 ? 12.414 32.188 -21.234 1 89.75 653 ASN B N 1
ATOM 13893 C CA . ASN B 1 653 ? 11.836 30.859 -21.047 1 89.75 653 ASN B CA 1
ATOM 13894 C C . ASN B 1 653 ? 10.422 30.797 -21.625 1 89.75 653 ASN B C 1
ATOM 13896 O O . ASN B 1 653 ? 9.68 31.781 -21.594 1 89.75 653 ASN B O 1
ATOM 13900 N N . GLY B 1 654 ? 10 29.641 -22.141 1 88 654 GLY B N 1
ATOM 13901 C CA . GLY B 1 654 ? 8.656 29.359 -22.625 1 88 654 GLY B CA 1
ATOM 13902 C C . GLY B 1 654 ? 8.234 27.922 -22.391 1 88 654 GLY B C 1
ATOM 13903 O O . GLY B 1 654 ? 9.047 27 -22.5 1 88 654 GLY B O 1
ATOM 13904 N N . ARG B 1 655 ? 6.918 27.688 -22 1 89.75 655 ARG B N 1
ATOM 13905 C CA . ARG B 1 655 ? 6.375 26.359 -21.766 1 89.75 655 ARG B CA 1
ATOM 13906 C C . ARG B 1 655 ? 4.922 26.266 -22.219 1 89.75 655 ARG B C 1
ATOM 13908 O O . ARG B 1 655 ? 4.16 27.234 -22.062 1 89.75 655 ARG B O 1
ATOM 13915 N N . PHE B 1 656 ? 4.586 25.156 -22.844 1 86.69 656 PHE B N 1
ATOM 13916 C CA . PHE B 1 656 ? 3.215 24.828 -23.219 1 86.69 656 PHE B CA 1
ATOM 13917 C C . PHE B 1 656 ? 2.744 23.578 -22.5 1 86.69 656 PHE B C 1
ATOM 13919 O O . PHE B 1 656 ? 3.463 22.578 -22.453 1 86.69 656 PHE B O 1
ATOM 13926 N N . ASP B 1 657 ? 1.498 23.672 -21.938 1 83.75 657 ASP B N 1
ATOM 13927 C CA . ASP B 1 657 ? 0.938 22.531 -21.234 1 83.75 657 ASP B CA 1
ATOM 13928 C C . ASP B 1 657 ? -0.398 22.109 -21.844 1 83.75 657 ASP B C 1
ATOM 13930 O O . ASP B 1 657 ? -1.205 22.953 -22.234 1 83.75 657 ASP B O 1
ATOM 13934 N N . GLY B 1 658 ? -0.615 20.75 -22.031 1 80 658 GLY B N 1
ATOM 13935 C CA . GLY B 1 658 ? -1.895 20.125 -22.328 1 80 658 GLY B CA 1
ATOM 13936 C C . GLY B 1 658 ? -2.363 19.188 -21.234 1 80 658 GLY B C 1
ATOM 13937 O O . GLY B 1 658 ? -1.561 18.453 -20.656 1 80 658 GLY B O 1
ATOM 13938 N N . SER B 1 659 ? -3.67 19.297 -20.859 1 80.5 659 SER B N 1
ATOM 13939 C CA . SER B 1 659 ? -4.219 18.438 -19.812 1 80.5 659 SER B CA 1
ATOM 13940 C C . SER B 1 659 ? -5.582 17.875 -20.219 1 80.5 659 SER B C 1
ATOM 13942 O O . SER B 1 659 ? -6.336 18.531 -20.938 1 80.5 659 SER B O 1
ATOM 13944 N N . ASN B 1 660 ? -5.938 16.641 -19.812 1 77.12 660 ASN B N 1
ATOM 13945 C CA . ASN B 1 660 ? -7.254 16.062 -20.062 1 77.12 660 ASN B CA 1
ATOM 13946 C C . ASN B 1 660 ? -8.328 16.734 -19.203 1 77.12 660 ASN B C 1
ATOM 13948 O O . ASN B 1 660 ? -9.523 16.531 -19.438 1 77.12 660 ASN B O 1
ATOM 13952 N N . LYS B 1 661 ? -8.055 17.453 -18.344 1 68.06 661 LYS B N 1
ATOM 13953 C CA . LYS B 1 661 ? -9.031 18.109 -17.484 1 68.06 661 LYS B CA 1
ATOM 13954 C C . LYS B 1 661 ? -9.547 19.391 -18.109 1 68.06 661 LYS B C 1
ATOM 13956 O O . LYS B 1 661 ? -10.523 19.984 -17.641 1 68.06 661 LYS B O 1
ATOM 13961 N N . PHE B 1 662 ? -8.867 19.828 -19.219 1 63.12 662 PHE B N 1
ATOM 13962 C CA . PHE B 1 662 ? -9.25 21.094 -19.828 1 63.12 662 PHE B CA 1
ATOM 13963 C C . PHE B 1 662 ? -10.266 20.875 -20.953 1 63.12 662 PHE B C 1
ATOM 13965 O O . PHE B 1 662 ? -10.875 21.828 -21.438 1 63.12 662 PHE B O 1
ATOM 13972 N N . GLY B 1 663 ? -11.289 20 -20.969 1 57.72 663 GLY B N 1
ATOM 13973 C CA . GLY B 1 663 ? -12.312 19.766 -21.969 1 57.72 663 GLY B CA 1
ATOM 13974 C C . GLY B 1 663 ? -11.812 19.984 -23.391 1 57.72 663 GLY B C 1
ATOM 13975 O O . GLY B 1 663 ? -10.648 20.328 -23.594 1 57.72 663 GLY B O 1
ATOM 13976 N N . SER B 1 664 ? -12.508 19.688 -24.578 1 50.44 664 SER B N 1
ATOM 13977 C CA . SER B 1 664 ? -12.211 19.641 -26 1 50.44 664 SER B CA 1
ATOM 13978 C C . SER B 1 664 ? -11.773 21 -26.531 1 50.44 664 SER B C 1
ATOM 13980 O O . SER B 1 664 ? -11.156 21.094 -27.594 1 50.44 664 SER B O 1
ATOM 13982 N N . ARG B 1 665 ? -12.312 22.016 -26.203 1 47.25 665 ARG B N 1
ATOM 13983 C CA . ARG B 1 665 ? -11.883 23.234 -26.875 1 47.25 665 ARG B CA 1
ATOM 13984 C C . ARG B 1 665 ? -10.477 23.641 -26.438 1 47.25 665 ARG B C 1
ATOM 13986 O O . ARG B 1 665 ? -10.078 24.797 -26.609 1 47.25 665 ARG B O 1
ATOM 13993 N N . SER B 1 666 ? -9.891 22.859 -25.938 1 46.06 666 SER B N 1
ATOM 13994 C CA . SER B 1 666 ? -8.508 22.938 -25.469 1 46.06 666 SER B CA 1
ATOM 13995 C C . SER B 1 666 ? -7.555 23.297 -26.594 1 46.06 666 SER B C 1
ATOM 13997 O O . SER B 1 666 ? -6.352 23.453 -26.375 1 46.06 666 SER B O 1
ATOM 13999 N N . ASN B 1 667 ? -7.965 23.031 -27.719 1 42.75 667 ASN B N 1
ATOM 14000 C CA . ASN B 1 667 ? -7.059 23.328 -28.828 1 42.75 667 ASN B CA 1
ATOM 14001 C C . ASN B 1 667 ? -6.625 24.797 -28.797 1 42.75 667 ASN B C 1
ATOM 14003 O O . ASN B 1 667 ? -5.633 25.172 -29.422 1 42.75 667 ASN B O 1
ATOM 14007 N N . GLU B 1 668 ? -7.637 25.625 -28.562 1 45.34 668 GLU B N 1
ATOM 14008 C CA . GLU B 1 668 ? -7.184 27 -28.469 1 45.34 668 GLU B CA 1
ATOM 14009 C C . GLU B 1 668 ? -6.258 27.203 -27.281 1 45.34 668 GLU B C 1
ATOM 14011 O O . GLU B 1 668 ? -5.664 28.281 -27.109 1 45.34 668 GLU B O 1
ATOM 14016 N N . ASN B 1 669 ? -6.156 26.297 -26.359 1 51.06 669 ASN B N 1
ATOM 14017 C CA . ASN B 1 669 ? -5.676 26.719 -25.047 1 51.06 669 ASN B CA 1
ATOM 14018 C C . ASN B 1 669 ? -4.277 26.172 -24.766 1 51.06 669 ASN B C 1
ATOM 14020 O O . ASN B 1 669 ? -4.125 25.203 -24 1 51.06 669 ASN B O 1
ATOM 14024 N N . LEU B 1 670 ? -3.664 25.984 -25.734 1 55.41 670 LEU B N 1
ATOM 14025 C CA . LEU B 1 670 ? -2.279 25.922 -25.281 1 55.41 670 LEU B CA 1
ATOM 14026 C C . LEU B 1 670 ? -1.936 27.125 -24.406 1 55.41 670 LEU B C 1
ATOM 14028 O O . LEU B 1 670 ? -2.158 28.266 -24.812 1 55.41 670 LEU B O 1
ATOM 14032 N N . LEU B 1 671 ? -1.713 26.953 -23.172 1 61.03 671 LEU B N 1
ATOM 14033 C CA . LEU B 1 671 ? -1.369 28 -22.219 1 61.03 671 LEU B CA 1
ATOM 14034 C C . LEU B 1 671 ? 0.098 28.406 -22.359 1 61.03 671 LEU B C 1
ATOM 14036 O O . LEU B 1 671 ? 0.98 27.719 -21.828 1 61.03 671 LEU B O 1
ATOM 14040 N N . PRO B 1 672 ? 0.365 29.406 -23.156 1 67.88 672 PRO B N 1
ATOM 14041 C CA . PRO B 1 672 ? 1.766 29.844 -23.203 1 67.88 672 PRO B CA 1
ATOM 14042 C C . PRO B 1 672 ? 2.223 30.516 -21.906 1 67.88 672 PRO B C 1
ATOM 14044 O O . PRO B 1 672 ? 1.56 31.438 -21.422 1 67.88 672 PRO B O 1
ATOM 14047 N N . ILE B 1 673 ? 3.133 29.953 -21.188 1 76.88 673 ILE B N 1
ATOM 14048 C CA . ILE B 1 673 ? 3.84 30.562 -20.062 1 76.88 673 ILE B CA 1
ATOM 14049 C C . ILE B 1 673 ? 5.215 31.031 -20.516 1 76.88 673 ILE B C 1
ATOM 14051 O O . ILE B 1 673 ? 5.957 30.297 -21.172 1 76.88 673 ILE B O 1
ATOM 14055 N N . TRP B 1 674 ? 5.512 32.312 -20.297 1 80.19 674 TRP B N 1
ATOM 14056 C CA . TRP B 1 674 ? 6.809 32.812 -20.734 1 80.19 674 TRP B CA 1
ATOM 14057 C C . TRP B 1 674 ? 7.355 33.844 -19.75 1 80.19 674 TRP B C 1
ATOM 14059 O O . TRP B 1 674 ? 6.613 34.375 -18.938 1 80.19 674 TRP B O 1
ATOM 14069 N N . SER B 1 675 ? 8.625 34 -19.766 1 86.75 675 SER B N 1
ATOM 14070 C CA . SER B 1 675 ? 9.266 35 -18.938 1 86.75 675 SER B CA 1
ATOM 14071 C C . SER B 1 675 ? 10.555 35.531 -19.578 1 86.75 675 SER B C 1
ATOM 14073 O O . SER B 1 675 ? 11.164 34.812 -20.391 1 86.75 675 SER B O 1
ATOM 14075 N N . VAL B 1 676 ? 10.875 36.75 -19.328 1 87.94 676 VAL B N 1
ATOM 14076 C CA . VAL B 1 676 ? 12.148 37.375 -19.688 1 87.94 676 VAL B CA 1
ATOM 14077 C C . VAL B 1 676 ? 12.812 37.969 -18.438 1 87.94 676 VAL B C 1
ATOM 14079 O O . VAL B 1 676 ? 12.133 38.531 -17.578 1 87.94 676 VAL B O 1
ATOM 14082 N N . SER B 1 677 ? 13.984 37.719 -18.328 1 88.81 677 SER B N 1
ATOM 14083 C CA . SER B 1 677 ? 14.695 38.219 -17.172 1 88.81 677 SER B CA 1
ATOM 14084 C C . SER B 1 677 ? 16.125 38.594 -17.531 1 88.81 677 SER B C 1
ATOM 14086 O O . SER B 1 677 ? 16.656 38.188 -18.547 1 88.81 677 SER B O 1
ATOM 14088 N N . GLY B 1 678 ? 16.703 39.438 -16.609 1 90.31 678 GLY B N 1
ATOM 14089 C CA . GLY B 1 678 ? 18.062 39.906 -16.828 1 90.31 678 GLY B CA 1
ATOM 14090 C C . GLY B 1 678 ? 18.797 40.188 -15.539 1 90.31 678 GLY B C 1
ATOM 14091 O O . GLY B 1 678 ? 18.188 40.469 -14.516 1 90.31 678 GLY B O 1
ATOM 14092 N N . ASN B 1 679 ? 20 40 -15.594 1 91.56 679 ASN B N 1
ATOM 14093 C CA . ASN B 1 679 ? 20.922 40.344 -14.523 1 91.56 679 ASN B CA 1
ATOM 14094 C C . ASN B 1 679 ? 22.094 41.188 -15.031 1 91.56 679 ASN B C 1
ATOM 14096 O O . ASN B 1 679 ? 22.594 40.969 -16.125 1 91.56 679 ASN B O 1
ATOM 14100 N N . ALA B 1 680 ? 22.422 42.281 -14.289 1 92.19 680 ALA B N 1
ATOM 14101 C CA . ALA B 1 680 ? 23.484 43.188 -14.695 1 92.19 680 ALA B CA 1
ATOM 14102 C C . ALA B 1 680 ? 24.484 43.406 -13.555 1 92.19 680 ALA B C 1
ATOM 14104 O O . ALA B 1 680 ? 24.078 43.719 -12.43 1 92.19 680 ALA B O 1
ATOM 14105 N N . ASN B 1 681 ? 25.625 43.219 -13.867 1 90.56 681 ASN B N 1
ATOM 14106 C CA . ASN B 1 681 ? 26.703 43.562 -12.953 1 90.56 681 ASN B CA 1
ATOM 14107 C C . ASN B 1 681 ? 27.078 45.031 -13.062 1 90.56 681 ASN B C 1
ATOM 14109 O O . ASN B 1 681 ? 27.875 45.406 -13.922 1 90.56 681 ASN B O 1
ATOM 14113 N N . LEU B 1 682 ? 26.766 45.812 -12.172 1 91.06 682 LEU B N 1
ATOM 14114 C CA . LEU B 1 682 ? 26.891 47.25 -12.289 1 91.06 682 LEU B CA 1
ATOM 14115 C C . LEU B 1 682 ? 28.328 47.688 -12.055 1 91.06 682 LEU B C 1
ATOM 14117 O O . LEU B 1 682 ? 28.766 48.719 -12.602 1 91.06 682 LEU B O 1
ATOM 14121 N N . ILE B 1 683 ? 29 46.969 -11.219 1 88.06 683 ILE B N 1
ATOM 14122 C CA . ILE B 1 683 ? 30.391 47.312 -10.984 1 88.06 683 ILE B CA 1
ATOM 14123 C C . ILE B 1 683 ? 31.172 47.25 -12.297 1 88.06 683 ILE B C 1
ATOM 14125 O O . ILE B 1 683 ? 31.922 48.156 -12.648 1 88.06 683 ILE B O 1
ATOM 14129 N N . SER B 1 684 ? 30.984 46.156 -12.961 1 84.75 684 SER B N 1
ATOM 14130 C CA . SER B 1 684 ? 31.703 45.938 -14.211 1 84.75 684 SER B CA 1
ATOM 14131 C C . SER B 1 684 ? 31.219 46.844 -15.312 1 84.75 684 SER B C 1
ATOM 14133 O O . SER B 1 684 ? 32 47.281 -16.156 1 84.75 684 SER B O 1
ATOM 14135 N N . ILE B 1 685 ? 30.016 47.125 -15.43 1 89.5 685 ILE B N 1
ATOM 14136 C CA . ILE B 1 685 ? 29.422 47.938 -16.484 1 89.5 685 ILE B CA 1
ATOM 14137 C C . ILE B 1 685 ? 29.859 49.375 -16.344 1 89.5 685 ILE B C 1
ATOM 14139 O O . ILE B 1 685 ? 30.219 50.031 -17.328 1 89.5 685 ILE B O 1
ATOM 14143 N N . PHE B 1 686 ? 29.938 49.875 -15.047 1 90.94 686 PHE B N 1
ATOM 14144 C CA . PHE B 1 686 ? 30.266 51.281 -14.828 1 90.94 686 PHE B CA 1
ATOM 14145 C C . PHE B 1 686 ? 31.719 51.438 -14.406 1 90.94 686 PHE B C 1
ATOM 14147 O O . PHE B 1 686 ? 32.188 52.562 -14.242 1 90.94 686 PHE B O 1
ATOM 14154 N N . GLY B 1 687 ? 32.344 50.406 -14.211 1 83.94 687 GLY B N 1
ATOM 14155 C CA . GLY B 1 687 ? 33.75 50.438 -13.828 1 83.94 687 GLY B CA 1
ATOM 14156 C C . GLY B 1 687 ? 33.969 51 -12.445 1 83.94 687 GLY B C 1
ATOM 14157 O O . GLY B 1 687 ? 34.906 51.75 -12.227 1 83.94 687 GLY B O 1
ATOM 14158 N N . LEU B 1 688 ? 33.125 50.656 -11.547 1 86.62 688 LEU B N 1
ATOM 14159 C CA . LEU B 1 688 ? 33.219 51.156 -10.18 1 86.62 688 LEU B CA 1
ATOM 14160 C C . LEU B 1 688 ? 34.281 50.375 -9.398 1 86.62 688 LEU B C 1
ATOM 14162 O O . LEU B 1 688 ? 34.344 49.156 -9.477 1 86.62 688 LEU B O 1
ATOM 14166 N N . LYS B 1 689 ? 35.25 51.031 -8.75 1 78.75 689 LYS B N 1
ATOM 14167 C CA . LYS B 1 689 ? 36.281 50.281 -8.031 1 78.75 689 LYS B CA 1
ATOM 14168 C C . LYS B 1 689 ? 36.469 50.812 -6.621 1 78.75 689 LYS B C 1
ATOM 14170 O O . LYS B 1 689 ? 37.594 51.094 -6.199 1 78.75 689 LYS B O 1
ATOM 14175 N N . PRO B 1 690 ? 35.406 51.062 -5.992 1 85 690 PRO B N 1
ATOM 14176 C CA . PRO B 1 690 ? 35.656 51.438 -4.594 1 85 690 PRO B CA 1
ATOM 14177 C C . PRO B 1 690 ? 36.031 50.219 -3.736 1 85 690 PRO B C 1
ATOM 14179 O O . PRO B 1 690 ? 35.531 49.125 -3.959 1 85 690 PRO B O 1
ATOM 14182 N N . LYS B 1 691 ? 36.938 50.344 -2.799 1 83.56 691 LYS B N 1
ATOM 14183 C CA . LYS B 1 691 ? 37.406 49.25 -1.953 1 83.56 691 LYS B CA 1
ATOM 14184 C C . LYS B 1 691 ? 36.312 48.719 -1.075 1 83.56 691 LYS B C 1
ATOM 14186 O O . LYS B 1 691 ? 36.312 47.531 -0.709 1 83.56 691 LYS B O 1
ATOM 14191 N N . TRP B 1 692 ? 35.312 49.562 -0.763 1 88.88 692 TRP B N 1
ATOM 14192 C CA . TRP B 1 692 ? 34.281 49.125 0.17 1 88.88 692 TRP B CA 1
ATOM 14193 C C . TRP B 1 692 ? 33.156 48.406 -0.559 1 88.88 692 TRP B C 1
ATOM 14195 O O . TRP B 1 692 ? 32.312 47.75 0.073 1 88.88 692 TRP B O 1
ATOM 14205 N N . LEU B 1 693 ? 33.125 48.406 -1.863 1 91 693 LEU B N 1
ATOM 14206 C CA . LEU B 1 693 ? 32.062 47.75 -2.668 1 91 693 LEU B CA 1
ATOM 14207 C C . LEU B 1 693 ? 32.625 46.531 -3.393 1 91 693 LEU B C 1
ATOM 14209 O O . LEU B 1 693 ? 33.531 46.656 -4.227 1 91 693 LEU B O 1
ATOM 14213 N N . ASN B 1 694 ? 32.094 45.344 -3.039 1 86.38 694 ASN B N 1
ATOM 14214 C CA . ASN B 1 694 ? 32.625 44.094 -3.617 1 86.38 694 ASN B CA 1
ATOM 14215 C C . ASN B 1 694 ? 31.734 43.625 -4.766 1 86.38 694 ASN B C 1
ATOM 14217 O O . ASN B 1 694 ? 32.219 43.062 -5.746 1 86.38 694 ASN B O 1
ATOM 14221 N N . ALA B 1 695 ? 30.484 43.719 -4.633 1 87.62 695 ALA B N 1
ATOM 14222 C CA . ALA B 1 695 ? 29.547 43.312 -5.672 1 87.62 695 ALA B CA 1
ATOM 14223 C C . ALA B 1 695 ? 28.297 44.188 -5.684 1 87.62 695 ALA B C 1
ATOM 14225 O O . ALA B 1 695 ? 27.828 44.625 -4.633 1 87.62 695 ALA B O 1
ATOM 14226 N N . LEU B 1 696 ? 27.781 44.469 -6.812 1 91 696 LEU B N 1
ATOM 14227 C CA . LEU B 1 696 ? 26.531 45.188 -7.031 1 91 696 LEU B CA 1
ATOM 14228 C C . LEU B 1 696 ? 25.812 44.656 -8.273 1 91 696 LEU B C 1
ATOM 14230 O O . LEU B 1 696 ? 26.25 44.938 -9.398 1 91 696 LEU B O 1
ATOM 14234 N N . ASN B 1 697 ? 24.797 43.969 -8.055 1 91 697 ASN B N 1
ATOM 14235 C CA . ASN B 1 697 ? 24.062 43.344 -9.148 1 91 697 ASN B CA 1
ATOM 14236 C C . ASN B 1 697 ? 22.609 43.812 -9.172 1 91 697 ASN B C 1
ATOM 14238 O O . ASN B 1 697 ? 21.969 43.938 -8.117 1 91 697 ASN B O 1
ATOM 14242 N N . LEU B 1 698 ? 22.094 44.094 -10.336 1 93.94 698 LEU B N 1
ATOM 14243 C CA . LEU B 1 698 ? 20.703 44.438 -10.562 1 93.94 698 LEU B CA 1
ATOM 14244 C C . LEU B 1 698 ? 20 43.375 -11.391 1 93.94 698 LEU B C 1
ATOM 14246 O O . LEU B 1 698 ? 20.5 42.969 -12.438 1 93.94 698 LEU B O 1
ATOM 14250 N N . LYS B 1 699 ? 18.922 42.906 -10.844 1 93.38 699 LYS B N 1
ATOM 14251 C CA . LYS B 1 699 ? 18.141 41.875 -11.531 1 93.38 699 LYS B CA 1
ATOM 14252 C C . LYS B 1 699 ? 16.719 42.375 -11.828 1 93.38 699 LYS B C 1
ATOM 14254 O O . LYS B 1 699 ? 16.141 43.094 -11.016 1 93.38 699 LYS B O 1
ATOM 14259 N N . ALA B 1 700 ? 16.203 41.969 -12.945 1 94.25 700 ALA B N 1
ATOM 14260 C CA . ALA B 1 700 ? 14.828 42.281 -13.312 1 94.25 700 ALA B CA 1
ATOM 14261 C C . ALA B 1 700 ? 14.195 41.125 -14.102 1 94.25 700 ALA B C 1
ATOM 14263 O O . ALA B 1 700 ? 14.867 40.469 -14.898 1 94.25 700 ALA B O 1
ATOM 14264 N N . SER B 1 701 ? 12.969 40.938 -13.82 1 93.62 701 SER B N 1
ATOM 14265 C CA . SER B 1 701 ? 12.266 39.875 -14.539 1 93.62 701 SER B CA 1
ATOM 14266 C C . SER B 1 701 ? 10.812 40.25 -14.797 1 93.62 701 SER B C 1
ATOM 14268 O O . SER B 1 701 ? 10.234 41.062 -14.047 1 93.62 701 SER B O 1
ATOM 14270 N N . TYR B 1 702 ? 10.25 39.75 -15.852 1 92.94 702 TYR B N 1
ATOM 14271 C CA . TYR B 1 702 ? 8.852 39.906 -16.25 1 92.94 702 TYR B CA 1
ATOM 14272 C C . TYR B 1 702 ? 8.328 38.656 -16.938 1 92.94 702 TYR B C 1
ATOM 14274 O O . TYR B 1 702 ? 9.039 38.031 -17.75 1 92.94 702 TYR B O 1
ATOM 14282 N N . GLY B 1 703 ? 7.113 38.25 -16.562 1 90.81 703 GLY B N 1
ATOM 14283 C CA . GLY B 1 703 ? 6.566 37.062 -17.203 1 90.81 703 GLY B CA 1
ATOM 14284 C C . GLY B 1 703 ? 5.09 36.875 -16.922 1 90.81 703 GLY B C 1
ATOM 14285 O O . GLY B 1 703 ? 4.488 37.625 -16.156 1 90.81 703 GLY B O 1
ATOM 14286 N N . GLU B 1 704 ? 4.535 35.844 -17.625 1 88.31 704 GLU B N 1
ATOM 14287 C CA . GLU B 1 704 ? 3.133 35.469 -17.484 1 88.31 704 GLU B CA 1
ATOM 14288 C C . GLU B 1 704 ? 2.992 34 -17.078 1 88.31 704 GLU B C 1
ATOM 14290 O O . GLU B 1 704 ? 3.635 33.125 -17.672 1 88.31 704 GLU B O 1
ATOM 14295 N N . GLN B 1 705 ? 2.182 33.844 -16.062 1 83.75 705 GLN B N 1
ATOM 14296 C CA . GLN B 1 705 ? 1.86 32.5 -15.602 1 83.75 705 GLN B CA 1
ATOM 14297 C C . GLN B 1 705 ? 0.363 32.219 -15.703 1 83.75 705 GLN B C 1
ATOM 14299 O O . GLN B 1 705 ? -0.443 33.156 -15.75 1 83.75 705 GLN B O 1
ATOM 14304 N N . GLY B 1 706 ? 0.032 30.938 -15.812 1 77.19 706 GLY B N 1
ATOM 14305 C CA . GLY B 1 706 ? -1.368 30.547 -15.891 1 77.19 706 GLY B CA 1
ATOM 14306 C C . GLY B 1 706 ? -1.786 29.594 -14.789 1 77.19 706 GLY B C 1
ATOM 14307 O O . GLY B 1 706 ? -0.94 28.953 -14.156 1 77.19 706 GLY B O 1
ATOM 14308 N N . ASN B 1 707 ? -3.09 29.641 -14.477 1 77.81 707 ASN B N 1
ATOM 14309 C CA . ASN B 1 707 ? -3.701 28.688 -13.547 1 77.81 707 ASN B CA 1
ATOM 14310 C C . ASN B 1 707 ? -4.965 28.078 -14.133 1 77.81 707 ASN B C 1
ATOM 14312 O O . ASN B 1 707 ? -5.734 28.75 -14.82 1 77.81 707 ASN B O 1
ATOM 14316 N N . MET B 1 708 ? -4.969 26.797 -13.836 1 72.94 708 MET B N 1
ATOM 14317 C CA . MET B 1 708 ? -6.148 26.078 -14.312 1 72.94 708 MET B CA 1
ATOM 14318 C C . MET B 1 708 ? -6.961 25.516 -13.148 1 72.94 708 MET B C 1
ATOM 14320 O O . MET B 1 708 ? -6.391 25.016 -12.18 1 72.94 708 MET B O 1
ATOM 14324 N N . LEU B 1 709 ? -8.227 25.641 -13.312 1 72.62 709 LEU B N 1
ATOM 14325 C CA . LEU B 1 709 ? -9.102 25.062 -12.289 1 72.62 709 LEU B CA 1
ATOM 14326 C C . LEU B 1 709 ? -9.484 23.641 -12.648 1 72.62 709 LEU B C 1
ATOM 14328 O O . LEU B 1 709 ? -9.93 23.375 -13.766 1 72.62 709 LEU B O 1
ATOM 14332 N N . ASP B 1 710 ? -9.344 22.797 -11.703 1 68.25 710 ASP B N 1
ATOM 14333 C CA . ASP B 1 710 ? -9.734 21.406 -11.914 1 68.25 710 ASP B CA 1
ATOM 14334 C C . ASP B 1 710 ? -11.25 21.266 -12.016 1 68.25 710 ASP B C 1
ATOM 14336 O O . ASP B 1 710 ? -11.984 21.938 -11.305 1 68.25 710 ASP B O 1
ATOM 14340 N N . GLY B 1 711 ? -11.75 20.406 -12.898 1 65.31 711 GLY B N 1
ATOM 14341 C CA . GLY B 1 711 ? -13.156 20.031 -12.945 1 65.31 711 GLY B CA 1
ATOM 14342 C C . GLY B 1 711 ? -13.969 20.859 -13.922 1 65.31 711 GLY B C 1
ATOM 14343 O O . GLY B 1 711 ? -15.172 20.656 -14.07 1 65.31 711 GLY B O 1
ATOM 14344 N N . GLN B 1 712 ? -13.336 21.812 -14.609 1 67.75 712 GLN B N 1
ATOM 14345 C CA . GLN B 1 712 ? -14.078 22.625 -15.57 1 67.75 712 GLN B CA 1
ATOM 14346 C C . GLN B 1 712 ? -13.992 22.031 -16.969 1 67.75 712 GLN B C 1
ATOM 14348 O O . GLN B 1 712 ? -12.969 21.469 -17.359 1 67.75 712 GLN B O 1
ATOM 14353 N N . THR B 1 713 ? -15.227 22.016 -17.609 1 70.5 713 THR B N 1
ATOM 14354 C CA . THR B 1 713 ? -15.297 21.438 -18.953 1 70.5 713 THR B CA 1
ATOM 14355 C C . THR B 1 713 ? -16.031 22.375 -19.906 1 70.5 713 THR B C 1
ATOM 14357 O O . THR B 1 713 ? -16.938 23.094 -19.484 1 70.5 713 THR B O 1
ATOM 14360 N N . SER B 1 714 ? -15.617 22.453 -21.188 1 72.25 714 SER B N 1
ATOM 14361 C CA . SER B 1 714 ? -16.297 23.234 -22.203 1 72.25 714 SER B CA 1
ATOM 14362 C C . SER B 1 714 ? -17.594 22.562 -22.641 1 72.25 714 SER B C 1
ATOM 14364 O O . SER B 1 714 ? -18.453 23.188 -23.266 1 72.25 714 SER B O 1
ATOM 14366 N N . GLU B 1 715 ? -17.656 21.312 -22.297 1 74.81 715 GLU B N 1
ATOM 14367 C CA . GLU B 1 715 ? -18.844 20.562 -22.672 1 74.81 715 GLU B CA 1
ATOM 14368 C C . GLU B 1 715 ? -19.641 20.141 -21.453 1 74.81 715 GLU B C 1
ATOM 14370 O O . GLU B 1 715 ? -19.109 20.047 -20.344 1 74.81 715 GLU B O 1
ATOM 14375 N N . LEU B 1 716 ? -20.891 20.047 -21.75 1 77.62 716 LEU B N 1
ATOM 14376 C CA . LEU B 1 716 ? -21.734 19.516 -20.688 1 77.62 716 LEU B CA 1
ATOM 14377 C C . LEU B 1 716 ? -21.359 18.062 -20.375 1 77.62 716 LEU B C 1
ATOM 14379 O O . LEU B 1 716 ? -21.234 17.25 -21.297 1 77.62 716 LEU B O 1
ATOM 14383 N N . ILE B 1 717 ? -21.016 17.922 -19.188 1 78.31 717 ILE B N 1
ATOM 14384 C CA . ILE B 1 717 ? -20.719 16.562 -18.781 1 78.31 717 ILE B CA 1
ATOM 14385 C C . ILE B 1 717 ? -21.844 16 -17.922 1 78.31 717 ILE B C 1
ATOM 14387 O O . ILE B 1 717 ? -22.219 16.594 -16.906 1 78.31 717 ILE B O 1
ATOM 14391 N N . ILE B 1 718 ? -22.391 14.93 -18.422 1 81.81 718 ILE B N 1
ATOM 14392 C CA . ILE B 1 718 ? -23.484 14.25 -17.719 1 81.81 718 ILE B CA 1
ATOM 14393 C C . ILE B 1 718 ? -22.953 12.969 -17.078 1 81.81 718 ILE B C 1
ATOM 14395 O O . ILE B 1 718 ? -22.203 12.211 -17.703 1 81.81 718 ILE B O 1
ATOM 14399 N N . ARG B 1 719 ? -23.219 12.914 -15.781 1 80.06 719 ARG B N 1
ATOM 14400 C CA . ARG B 1 719 ? -22.922 11.664 -15.094 1 80.06 719 ARG B CA 1
ATOM 14401 C C . ARG B 1 719 ? -24.094 10.703 -15.156 1 80.06 719 ARG B C 1
ATOM 14403 O O . ARG B 1 719 ? -25.219 11.07 -14.805 1 80.06 719 ARG B O 1
ATOM 14410 N N . LYS B 1 720 ? -23.781 9.602 -15.688 1 82.19 720 LYS B N 1
ATOM 14411 C CA . LYS B 1 720 ? -24.781 8.539 -15.625 1 82.19 720 LYS B CA 1
ATOM 14412 C C . LYS B 1 720 ? -24.906 7.984 -14.211 1 82.19 720 LYS B C 1
ATOM 14414 O O . LYS B 1 720 ? -23.922 7.52 -13.625 1 82.19 720 LYS B O 1
ATOM 14419 N N . GLY B 1 721 ? -26.031 8.305 -13.688 1 79.94 721 GLY B N 1
ATOM 14420 C CA . GLY B 1 721 ? -26.234 7.871 -12.312 1 79.94 721 GLY B CA 1
ATOM 14421 C C . GLY B 1 721 ? -26.859 6.492 -12.211 1 79.94 721 GLY B C 1
ATOM 14422 O O . GLY B 1 721 ? -27.078 5.824 -13.227 1 79.94 721 GLY B O 1
ATOM 14423 N N . GLN B 1 722 ? -27.094 6.129 -10.992 1 77.75 722 GLN B N 1
ATOM 14424 C CA . GLN B 1 722 ? -27.625 4.805 -10.664 1 77.75 722 GLN B CA 1
ATOM 14425 C C . GLN B 1 722 ? -29.141 4.77 -10.789 1 77.75 722 GLN B C 1
ATOM 14427 O O . GLN B 1 722 ? -29.781 5.793 -11.062 1 77.75 722 GLN B O 1
ATOM 14432 N N . MET B 1 723 ? -29.672 3.609 -10.812 1 77.81 723 MET B N 1
ATOM 14433 C CA . MET B 1 723 ? -31.125 3.412 -10.812 1 77.81 723 MET B CA 1
ATOM 14434 C C . MET B 1 723 ? -31.75 4.051 -9.578 1 77.81 723 MET B C 1
ATOM 14436 O O . MET B 1 723 ? -31.281 3.846 -8.461 1 77.81 723 MET B O 1
ATOM 14440 N N . ASP B 1 724 ? -32.594 5.02 -9.906 1 77.62 724 ASP B N 1
ATOM 14441 C CA . ASP B 1 724 ? -33.469 5.523 -8.836 1 77.62 724 ASP B CA 1
ATOM 14442 C C . ASP B 1 724 ? -34.656 4.609 -8.625 1 77.62 724 ASP B C 1
ATOM 14444 O O . ASP B 1 724 ? -35.562 4.547 -9.469 1 77.62 724 ASP B O 1
ATOM 14448 N N . ALA B 1 725 ? -34.719 3.83 -7.605 1 72.88 725 ALA B N 1
ATOM 14449 C CA . ALA B 1 725 ? -35.719 2.793 -7.379 1 72.88 725 ALA B CA 1
ATOM 14450 C C . ALA B 1 725 ? -37.094 3.406 -7.18 1 72.88 725 ALA B C 1
ATOM 14452 O O . ALA B 1 725 ? -38.125 2.758 -7.438 1 72.88 725 ALA B O 1
ATOM 14453 N N . TYR B 1 726 ? -37.156 4.688 -6.676 1 68.62 726 TYR B N 1
ATOM 14454 C CA . TYR B 1 726 ? -38.438 5.367 -6.484 1 68.62 726 TYR B CA 1
ATOM 14455 C C . TYR B 1 726 ? -39.125 5.641 -7.824 1 68.62 726 TYR B C 1
ATOM 14457 O O . TYR B 1 726 ? -40.312 5.383 -7.984 1 68.62 726 TYR B O 1
ATOM 14465 N N . TYR B 1 727 ? -38.344 6.055 -8.82 1 74.56 727 TYR B N 1
ATOM 14466 C CA . TYR B 1 727 ? -38.875 6.375 -10.133 1 74.56 727 TYR B CA 1
ATOM 14467 C C . TYR B 1 727 ? -38.719 5.203 -11.094 1 74.56 727 TYR B C 1
ATOM 14469 O O . TYR B 1 727 ? -39.312 5.188 -12.18 1 74.56 727 TYR B O 1
ATOM 14477 N N . ASN B 1 728 ? -37.938 4.164 -10.609 1 75.81 728 ASN B N 1
ATOM 14478 C CA . ASN B 1 728 ? -37.594 3.02 -11.438 1 75.81 728 ASN B CA 1
ATOM 14479 C C . ASN B 1 728 ? -36.938 3.459 -12.758 1 75.81 728 ASN B C 1
ATOM 14481 O O . ASN B 1 728 ? -37.344 2.994 -13.828 1 75.81 728 ASN B O 1
ATOM 14485 N N . GLU B 1 729 ? -36.188 4.488 -12.68 1 82.56 729 GLU B N 1
ATOM 14486 C CA . GLU B 1 729 ? -35.5 5.02 -13.852 1 82.56 729 GLU B CA 1
ATOM 14487 C C . GLU B 1 729 ? -34.031 5.328 -13.531 1 82.56 729 GLU B C 1
ATOM 14489 O O . GLU B 1 729 ? -33.688 5.613 -12.383 1 82.56 729 GLU B O 1
ATOM 14494 N N . MET B 1 730 ? -33.25 5.152 -14.617 1 85.31 730 MET B N 1
ATOM 14495 C CA . MET B 1 730 ? -31.875 5.574 -14.484 1 85.31 730 MET B CA 1
ATOM 14496 C C . MET B 1 730 ? -31.766 7.094 -14.383 1 85.31 730 MET B C 1
ATOM 14498 O O . MET B 1 730 ? -32.531 7.816 -15.039 1 85.31 730 MET B O 1
ATOM 14502 N N . THR B 1 731 ? -30.984 7.465 -13.477 1 82.62 731 THR B N 1
ATOM 14503 C CA . THR B 1 731 ? -30.828 8.906 -13.297 1 82.62 731 THR B CA 1
ATOM 14504 C C . THR B 1 731 ? -29.594 9.414 -14.031 1 82.62 731 THR B C 1
ATOM 14506 O O . THR B 1 731 ? -28.688 8.633 -14.359 1 82.62 731 THR B O 1
ATOM 14509 N N . SER B 1 732 ? -29.641 10.469 -14.57 1 84.38 732 SER B N 1
ATOM 14510 C CA . SER B 1 732 ? -28.484 11.227 -15.062 1 84.38 732 SER B CA 1
ATOM 14511 C C . SER B 1 732 ? -28.469 12.641 -14.5 1 84.38 732 SER B C 1
ATOM 14513 O O . SER B 1 732 ? -29.516 13.281 -14.375 1 84.38 732 SER B O 1
ATOM 14515 N N . THR B 1 733 ? -27.406 12.938 -13.945 1 79.56 733 THR B N 1
ATOM 14516 C CA . THR B 1 733 ? -27.281 14.273 -13.383 1 79.56 733 THR B CA 1
ATOM 14517 C C . THR B 1 733 ? -26.172 15.055 -14.078 1 79.56 733 THR B C 1
ATOM 14519 O O . THR B 1 733 ? -25.188 14.461 -14.539 1 79.56 733 THR B O 1
ATOM 14522 N N . VAL B 1 734 ? -26.438 16.281 -14.219 1 77.5 734 VAL B N 1
ATOM 14523 C CA . VAL B 1 734 ? -25.391 17.141 -14.75 1 77.5 734 VAL B CA 1
ATOM 14524 C C . VAL B 1 734 ? -24.297 17.328 -13.695 1 77.5 734 VAL B C 1
ATOM 14526 O O . VAL B 1 734 ? -24.578 17.75 -12.57 1 77.5 734 VAL B O 1
ATOM 14529 N N . VAL B 1 735 ? -23.172 16.859 -14.008 1 74.06 735 VAL B N 1
ATOM 14530 C CA . VAL B 1 735 ? -22.047 17 -13.078 1 74.06 735 VAL B CA 1
ATOM 14531 C C . VAL B 1 735 ? -21.359 18.344 -13.312 1 74.06 735 VAL B C 1
ATOM 14533 O O . VAL B 1 735 ? -20.906 18.984 -12.367 1 74.06 735 VAL B O 1
ATOM 14536 N N . ALA B 1 736 ? -21.141 18.625 -14.609 1 74.19 736 ALA B N 1
ATOM 14537 C CA . ALA B 1 736 ? -20.5 19.906 -14.953 1 74.19 736 ALA B CA 1
ATOM 14538 C C . ALA B 1 736 ? -21.203 20.562 -16.141 1 74.19 736 ALA B C 1
ATOM 14540 O O . ALA B 1 736 ? -21.5 19.906 -17.141 1 74.19 736 ALA B O 1
ATOM 14541 N N . PHE B 1 737 ? -21.531 21.703 -15.938 1 75.94 737 PHE B N 1
ATOM 14542 C CA . PHE B 1 737 ? -22.141 22.469 -17.016 1 75.94 737 PHE B CA 1
ATOM 14543 C C . PHE B 1 737 ? -21.094 22.969 -17.984 1 75.94 737 PHE B C 1
ATOM 14545 O O . PHE B 1 737 ? -19.953 23.25 -17.594 1 75.94 737 PHE B O 1
ATOM 14552 N N . ALA B 1 738 ? -21.594 23.047 -19.172 1 74 738 ALA B N 1
ATOM 14553 C CA . ALA B 1 738 ? -20.688 23.547 -20.188 1 74 738 ALA B CA 1
ATOM 14554 C C . ALA B 1 738 ? -20.297 25 -19.906 1 74 738 ALA B C 1
ATOM 14556 O O . ALA B 1 738 ? -21.172 25.828 -19.625 1 74 738 ALA B O 1
ATOM 14557 N N . ASN B 1 739 ? -19.016 25.234 -19.797 1 77.69 739 ASN B N 1
ATOM 14558 C CA . ASN B 1 739 ? -18.469 26.578 -19.625 1 77.69 739 ASN B CA 1
ATOM 14559 C C . ASN B 1 739 ? -17.469 26.906 -20.719 1 77.69 739 ASN B C 1
ATOM 14561 O O . ASN B 1 739 ? -16.266 27.031 -20.453 1 77.69 739 ASN B O 1
ATOM 14565 N N . PRO B 1 740 ? -18 27 -21.938 1 72.38 740 PRO B N 1
ATOM 14566 C CA . PRO B 1 740 ? -17.094 27.172 -23.078 1 72.38 740 PRO B CA 1
ATOM 14567 C C . PRO B 1 740 ? -16.312 28.469 -23.031 1 72.38 740 PRO B C 1
ATOM 14569 O O . PRO B 1 740 ? -15.242 28.578 -23.656 1 72.38 740 PRO B O 1
ATOM 14572 N N . ASP B 1 741 ? -16.781 29.438 -22.281 1 72.75 741 ASP B N 1
ATOM 14573 C CA . ASP B 1 741 ? -16.141 30.75 -22.297 1 72.75 741 ASP B CA 1
ATOM 14574 C C . ASP B 1 741 ? -15.125 30.859 -21.156 1 72.75 741 ASP B C 1
ATOM 14576 O O . ASP B 1 741 ? -14.453 31.891 -21.031 1 72.75 741 ASP B O 1
ATOM 14580 N N . LEU B 1 742 ? -15.039 29.859 -20.391 1 76.88 742 LEU B N 1
ATOM 14581 C CA . LEU B 1 742 ? -14.086 29.922 -19.297 1 76.88 742 LEU B CA 1
ATOM 14582 C C . LEU B 1 742 ? -12.656 29.891 -19.812 1 76.88 742 LEU B C 1
ATOM 14584 O O . LEU B 1 742 ? -12.305 29.016 -20.625 1 76.88 742 LEU B O 1
ATOM 14588 N N . ASP B 1 743 ? -11.938 30.922 -19.469 1 76.81 743 ASP B N 1
ATOM 14589 C CA . ASP B 1 743 ? -10.523 31.016 -19.812 1 76.81 743 ASP B CA 1
ATOM 14590 C C . ASP B 1 743 ? -9.641 30.75 -18.594 1 76.81 743 ASP B C 1
ATOM 14592 O O . ASP B 1 743 ? -10.133 30.703 -17.469 1 76.81 743 ASP B O 1
ATOM 14596 N N . TRP B 1 744 ? -8.359 30.609 -18.891 1 77.81 744 TRP B N 1
ATOM 14597 C CA . TRP B 1 744 ? -7.414 30.422 -17.797 1 77.81 744 TRP B CA 1
ATOM 14598 C C . TRP B 1 744 ? -7.168 31.719 -17.047 1 77.81 744 TRP B C 1
ATOM 14600 O O . TRP B 1 744 ? -7.293 32.812 -17.625 1 77.81 744 TRP B O 1
ATOM 14610 N N . GLU B 1 745 ? -6.832 31.5 -15.766 1 82.56 745 GLU B N 1
ATOM 14611 C CA . GLU B 1 745 ? -6.352 32.625 -14.977 1 82.56 745 GLU B CA 1
ATOM 14612 C C . GLU B 1 745 ? -4.93 33.031 -15.383 1 82.56 745 GLU B C 1
ATOM 14614 O O . GLU B 1 745 ? -4.062 32.156 -15.523 1 82.56 745 GLU B O 1
ATOM 14619 N N . LYS B 1 746 ? -4.77 34.281 -15.641 1 85.38 746 LYS B N 1
ATOM 14620 C CA . LYS B 1 746 ? -3.457 34.75 -16.062 1 85.38 746 LYS B CA 1
ATOM 14621 C C . LYS B 1 746 ? -2.838 35.688 -15.016 1 85.38 746 LYS B C 1
ATOM 14623 O O . LYS B 1 746 ? -3.467 36.656 -14.586 1 85.38 746 LYS B O 1
ATOM 14628 N N . THR B 1 747 ? -1.603 35.406 -14.625 1 88.19 747 THR B N 1
ATOM 14629 C CA . THR B 1 747 ? -0.875 36.219 -13.664 1 88.19 747 THR B CA 1
ATOM 14630 C C . THR B 1 747 ? 0.361 36.844 -14.312 1 88.19 747 THR B C 1
ATOM 14632 O O . THR B 1 747 ? 1.257 36.125 -14.766 1 88.19 747 THR B O 1
ATOM 14635 N N . HIS B 1 748 ? 0.427 38.125 -14.383 1 90.81 748 HIS B N 1
ATOM 14636 C CA . HIS B 1 748 ? 1.604 38.875 -14.82 1 90.81 748 HIS B CA 1
ATOM 14637 C C . HIS B 1 748 ? 2.457 39.312 -13.633 1 90.81 748 HIS B C 1
ATOM 14639 O O . HIS B 1 748 ? 1.965 39.969 -12.719 1 90.81 748 HIS B O 1
ATOM 14645 N N . SER B 1 749 ? 3.658 38.938 -13.664 1 91.88 749 SER B N 1
ATOM 14646 C CA . SER B 1 749 ? 4.531 39.219 -12.523 1 91.88 749 SER B CA 1
ATOM 14647 C C . SER B 1 749 ? 5.77 40 -12.953 1 91.88 749 SER B C 1
ATOM 14649 O O . SER B 1 749 ? 6.43 39.656 -13.93 1 91.88 749 SER B O 1
ATOM 14651 N N . THR B 1 750 ? 6.074 41.094 -12.281 1 94.06 750 THR B N 1
ATOM 14652 C CA . THR B 1 750 ? 7.293 41.875 -12.438 1 94.06 750 THR B CA 1
ATOM 14653 C C . THR B 1 750 ? 8.125 41.844 -11.156 1 94.06 750 THR B C 1
ATOM 14655 O O . THR B 1 750 ? 7.574 41.938 -10.055 1 94.06 750 THR B O 1
ATOM 14658 N N . ASN B 1 751 ? 9.344 41.688 -11.312 1 95.25 751 ASN B N 1
ATOM 14659 C CA . ASN B 1 751 ? 10.258 41.688 -10.172 1 95.25 751 ASN B CA 1
ATOM 14660 C C . ASN B 1 751 ? 11.523 42.469 -10.469 1 95.25 751 ASN B C 1
ATOM 14662 O O . ASN B 1 751 ? 12.062 42.406 -11.57 1 95.25 751 ASN B O 1
ATOM 14666 N N . VAL B 1 752 ? 11.969 43.312 -9.508 1 95.94 752 VAL B N 1
ATOM 14667 C CA . VAL B 1 752 ? 13.242 44.031 -9.562 1 95.94 752 VAL B CA 1
ATOM 14668 C C . VAL B 1 752 ? 14 43.812 -8.258 1 95.94 752 VAL B C 1
ATOM 14670 O O . VAL B 1 752 ? 13.43 43.969 -7.168 1 95.94 752 VAL B O 1
ATOM 14673 N N . GLY B 1 753 ? 15.203 43.469 -8.391 1 94.81 753 GLY B N 1
ATOM 14674 C CA . GLY B 1 753 ? 16 43.188 -7.207 1 94.81 753 GLY B CA 1
ATOM 14675 C C . GLY B 1 753 ? 17.406 43.781 -7.289 1 94.81 753 GLY B C 1
ATOM 14676 O O . GLY B 1 753 ? 18 43.844 -8.367 1 94.81 753 GLY B O 1
ATOM 14677 N N . LEU B 1 754 ? 17.906 44.188 -6.184 1 95 754 LEU B N 1
ATOM 14678 C CA . LEU B 1 754 ? 19.266 44.688 -6.027 1 95 754 LEU B CA 1
ATOM 14679 C C . LEU B 1 754 ? 20.031 43.906 -4.977 1 95 754 LEU B C 1
ATOM 14681 O O . LEU B 1 754 ? 19.531 43.656 -3.877 1 95 754 LEU B O 1
ATOM 14685 N N . GLU B 1 755 ? 21.141 43.438 -5.336 1 93.06 755 GLU B N 1
ATOM 14686 C CA . GLU B 1 755 ? 22.031 42.719 -4.426 1 93.06 755 GLU B CA 1
ATOM 14687 C C . GLU B 1 755 ? 23.391 43.438 -4.312 1 93.06 755 GLU B C 1
ATOM 14689 O O . GLU B 1 755 ? 23.984 43.812 -5.324 1 93.06 755 GLU B O 1
ATOM 14694 N N . ALA B 1 756 ? 23.844 43.562 -3.066 1 91.88 756 ALA B N 1
ATOM 14695 C CA . ALA B 1 756 ? 25.109 44.25 -2.842 1 91.88 756 ALA B CA 1
ATOM 14696 C C . ALA B 1 756 ? 25.938 43.531 -1.771 1 91.88 756 ALA B C 1
ATOM 14698 O O . ALA B 1 756 ? 25.375 42.969 -0.823 1 91.88 756 ALA B O 1
ATOM 14699 N N . SER B 1 757 ? 27.156 43.531 -1.952 1 91.31 757 SER B N 1
ATOM 14700 C CA . SER B 1 757 ? 28.125 43.062 -0.959 1 91.31 757 SER B CA 1
ATOM 14701 C C . SER B 1 757 ? 29.156 44.156 -0.656 1 91.31 757 SER B C 1
ATOM 14703 O O . SER B 1 757 ? 29.781 44.688 -1.569 1 91.31 757 SER B O 1
ATOM 14705 N N . LEU B 1 758 ? 29.328 44.469 0.633 1 93.25 758 LEU B N 1
ATOM 14706 C CA . LEU B 1 758 ? 30.172 45.594 1.034 1 93.25 758 LEU B CA 1
ATOM 14707 C C . LEU B 1 758 ? 31.203 45.156 2.07 1 93.25 758 LEU B C 1
ATOM 14709 O O . LEU B 1 758 ? 31.016 44.156 2.746 1 93.25 758 LEU B O 1
ATOM 14713 N N . LEU B 1 759 ? 32.312 45.906 2.271 1 91.94 759 LEU B N 1
ATOM 14714 C CA . LEU B 1 759 ? 33.312 45.812 3.324 1 91.94 759 LEU B CA 1
ATOM 14715 C C . LEU B 1 759 ? 33.906 44.406 3.369 1 91.94 759 LEU B C 1
ATOM 14717 O O . LEU B 1 759 ? 33.875 43.75 4.418 1 91.94 759 LEU B O 1
ATOM 14721 N N . ASP B 1 760 ? 34.375 43.906 2.213 1 83.44 760 ASP B N 1
ATOM 14722 C CA . ASP B 1 760 ? 34.969 42.594 2.049 1 83.44 760 ASP B CA 1
ATOM 14723 C C . ASP B 1 760 ? 33.969 41.469 2.355 1 83.44 760 ASP B C 1
ATOM 14725 O O . ASP B 1 760 ? 34.25 40.562 3.117 1 83.44 760 ASP B O 1
ATOM 14729 N N . ASN B 1 761 ? 32.719 41.75 1.868 1 83.25 761 ASN B N 1
ATOM 14730 C CA . ASN B 1 761 ? 31.625 40.781 1.933 1 83.25 761 ASN B CA 1
ATOM 14731 C C . ASN B 1 761 ? 31.141 40.562 3.365 1 83.25 761 ASN B C 1
ATOM 14733 O O . ASN B 1 761 ? 30.531 39.562 3.678 1 83.25 761 ASN B O 1
ATOM 14737 N N . ARG B 1 762 ? 31.438 41.438 4.34 1 88.69 762 ARG B N 1
ATOM 14738 C CA . ARG B 1 762 ? 30.984 41.344 5.719 1 88.69 762 ARG B CA 1
ATOM 14739 C C . ARG B 1 762 ? 29.531 41.812 5.848 1 88.69 762 ARG B C 1
ATOM 14741 O O . ARG B 1 762 ? 28.844 41.5 6.812 1 88.69 762 ARG B O 1
ATOM 14748 N N . LEU B 1 763 ? 29.25 42.656 4.883 1 92.81 763 LEU B N 1
ATOM 14749 C CA . LEU B 1 763 ? 27.859 43.094 4.848 1 92.81 763 LEU B CA 1
ATOM 14750 C C . LEU B 1 763 ? 27.219 42.781 3.51 1 92.81 763 LEU B C 1
ATOM 14752 O O . LEU B 1 763 ? 27.672 43.219 2.459 1 92.81 763 LEU B O 1
ATOM 14756 N N . GLN B 1 764 ? 26.281 42 3.551 1 92.62 764 GLN B N 1
ATOM 14757 C CA . GLN B 1 764 ? 25.516 41.625 2.363 1 92.62 764 GLN B CA 1
ATOM 14758 C C . GLN B 1 764 ? 24.078 42.125 2.445 1 92.62 764 GLN B C 1
ATOM 14760 O O . GLN B 1 764 ? 23.406 41.938 3.463 1 92.62 764 GLN B O 1
ATOM 14765 N N . LEU B 1 765 ? 23.625 42.781 1.365 1 94.5 765 LEU B N 1
ATOM 14766 C CA . LEU B 1 765 ? 22.297 43.344 1.304 1 94.5 765 LEU B CA 1
ATOM 14767 C C . LEU B 1 765 ? 21.547 42.844 0.073 1 94.5 765 LEU B C 1
ATOM 14769 O O . LEU B 1 765 ? 22.125 42.719 -1.007 1 94.5 765 LEU B O 1
ATOM 14773 N N . GLU B 1 766 ? 20.344 42.469 0.294 1 94 766 GLU B N 1
ATOM 14774 C CA . GLU B 1 766 ? 19.438 42.125 -0.798 1 94 766 GLU B CA 1
ATOM 14775 C C . GLU B 1 766 ? 18.094 42.844 -0.641 1 94 766 GLU B C 1
ATOM 14777 O O . GLU B 1 766 ? 17.469 42.781 0.42 1 94 766 GLU B O 1
ATOM 14782 N N . ALA B 1 767 ? 17.688 43.562 -1.655 1 96 767 ALA B N 1
ATOM 14783 C CA . ALA B 1 767 ? 16.391 44.219 -1.687 1 96 767 ALA B CA 1
ATOM 14784 C C . ALA B 1 767 ? 15.633 43.906 -2.967 1 96 767 ALA B C 1
ATOM 14786 O O . ALA B 1 767 ? 16.219 43.844 -4.051 1 96 767 ALA B O 1
ATOM 14787 N N . GLU B 1 768 ? 14.398 43.594 -2.783 1 96.31 768 GLU B N 1
ATOM 14788 C CA . GLU B 1 768 ? 13.578 43.25 -3.945 1 96.31 768 GLU B CA 1
ATOM 14789 C C . GLU B 1 768 ? 12.211 43.938 -3.863 1 96.31 768 GLU B C 1
ATOM 14791 O O . GLU B 1 768 ? 11.656 44.094 -2.771 1 96.31 768 GLU B O 1
ATOM 14796 N N . TYR B 1 769 ? 11.758 44.312 -5.008 1 96.81 769 TYR B N 1
ATOM 14797 C CA . TYR B 1 769 ? 10.383 44.781 -5.195 1 96.81 769 TYR B CA 1
ATOM 14798 C C . TYR B 1 769 ? 9.664 43.938 -6.242 1 96.81 769 TYR B C 1
ATOM 14800 O O . TYR B 1 769 ? 10.242 43.562 -7.266 1 96.81 769 TYR B O 1
ATOM 14808 N N . TYR B 1 770 ? 8.406 43.594 -5.945 1 95.44 770 TYR B N 1
ATOM 14809 C CA . TYR B 1 770 ? 7.648 42.812 -6.918 1 95.44 770 TYR B CA 1
ATOM 14810 C C . TYR B 1 770 ? 6.234 43.344 -7.062 1 95.44 770 TYR B C 1
ATOM 14812 O O . TYR B 1 770 ? 5.699 43.969 -6.141 1 95.44 770 TYR B O 1
ATOM 14820 N N . TYR B 1 771 ? 5.66 43.094 -8.227 1 95.44 771 TYR B N 1
ATOM 14821 C CA . TYR B 1 771 ? 4.281 43.406 -8.57 1 95.44 771 TYR B CA 1
ATOM 14822 C C . TYR B 1 771 ? 3.648 42.281 -9.391 1 95.44 771 TYR B C 1
ATOM 14824 O O . TYR B 1 771 ? 4.133 41.938 -10.469 1 95.44 771 TYR B O 1
ATOM 14832 N N . LYS B 1 772 ? 2.57 41.719 -8.789 1 93 772 LYS B N 1
ATOM 14833 C CA . LYS B 1 772 ? 1.838 40.625 -9.422 1 93 772 LYS B CA 1
ATOM 14834 C C . LYS B 1 772 ? 0.38 41 -9.656 1 93 772 LYS B C 1
ATOM 14836 O O . LYS B 1 772 ? -0.324 41.406 -8.727 1 93 772 LYS B O 1
ATOM 14841 N N . LYS B 1 773 ? -0.023 40.844 -10.891 1 92.94 773 LYS B N 1
ATOM 14842 C CA . LYS B 1 773 ? -1.415 41.125 -11.242 1 92.94 773 LYS B CA 1
ATOM 14843 C C . LYS B 1 773 ? -2.057 39.906 -11.914 1 92.94 773 LYS B C 1
ATOM 14845 O O . LYS B 1 773 ? -1.642 39.5 -13 1 92.94 773 LYS B O 1
ATOM 14850 N N . THR B 1 774 ? -2.984 39.344 -11.258 1 90.69 774 THR B N 1
ATOM 14851 C CA . THR B 1 774 ? -3.752 38.25 -11.82 1 90.69 774 THR B CA 1
ATOM 14852 C C . THR B 1 774 ? -5.047 38.75 -12.453 1 90.69 774 THR B C 1
ATOM 14854 O O . THR B 1 774 ? -5.879 39.344 -11.773 1 90.69 774 THR B O 1
ATOM 14857 N N . THR B 1 775 ? -5.113 38.5 -13.703 1 89.5 775 THR B N 1
ATOM 14858 C CA . THR B 1 775 ? -6.328 38.875 -14.422 1 89.5 775 THR B CA 1
ATOM 14859 C C . THR B 1 775 ? -7.148 37.625 -14.766 1 89.5 775 THR B C 1
ATOM 14861 O O . THR B 1 775 ? -6.621 36.5 -14.797 1 89.5 775 THR B O 1
ATOM 14864 N N . ASP B 1 776 ? -8.445 37.781 -14.984 1 84 776 ASP B N 1
ATOM 14865 C CA . ASP B 1 776 ? -9.383 36.719 -15.305 1 84 776 ASP B CA 1
ATOM 14866 C C . ASP B 1 776 ? -9.438 35.688 -14.188 1 84 776 ASP B C 1
ATOM 14868 O O . ASP B 1 776 ? -9.477 34.469 -14.453 1 84 776 ASP B O 1
ATOM 14872 N N . ALA B 1 777 ? -9.312 36.188 -13.047 1 86.5 777 ALA B N 1
ATOM 14873 C CA . ALA B 1 777 ? -9.367 35.281 -11.906 1 86.5 777 ALA B CA 1
ATOM 14874 C C . ALA B 1 777 ? -10.711 34.562 -11.844 1 86.5 777 ALA B C 1
ATOM 14876 O O . ALA B 1 777 ? -11.75 35.156 -12.148 1 86.5 777 ALA B O 1
ATOM 14877 N N . PHE B 1 778 ? -10.672 33.312 -11.406 1 82.06 778 PHE B N 1
ATOM 14878 C CA . PHE B 1 778 ? -11.891 32.531 -11.289 1 82.06 778 PHE B CA 1
ATOM 14879 C C . PHE B 1 778 ? -12.766 33.062 -10.156 1 82.06 778 PHE B C 1
ATOM 14881 O O . PHE B 1 778 ? -12.266 33.344 -9.07 1 82.06 778 PHE B O 1
ATOM 14888 N N . MET B 1 779 ? -13.922 33.188 -10.406 1 80.69 779 MET B N 1
ATOM 14889 C CA . MET B 1 779 ? -14.922 33.531 -9.406 1 80.69 779 MET B CA 1
ATOM 14890 C C . MET B 1 779 ? -16.203 32.75 -9.594 1 80.69 779 MET B C 1
ATOM 14892 O O . MET B 1 779 ? -16.531 32.344 -10.711 1 80.69 779 MET B O 1
ATOM 14896 N N . ASN B 1 780 ? -16.828 32.5 -8.438 1 77.44 780 ASN B N 1
ATOM 14897 C CA . ASN B 1 780 ? -18.141 31.844 -8.516 1 77.44 780 ASN B CA 1
ATOM 14898 C C . ASN B 1 780 ? -19.266 32.844 -8.68 1 77.44 780 ASN B C 1
ATOM 14900 O O . ASN B 1 780 ? -19.297 33.875 -7.98 1 77.44 780 ASN B O 1
ATOM 14904 N N . LYS B 1 781 ? -20.062 32.625 -9.711 1 74.75 781 LYS B N 1
ATOM 14905 C CA . LYS B 1 781 ? -21.219 33.5 -9.93 1 74.75 781 LYS B CA 1
ATOM 14906 C C . LYS B 1 781 ? -22.516 32.719 -9.688 1 74.75 781 LYS B C 1
ATOM 14908 O O . LYS B 1 781 ? -22.719 31.641 -10.25 1 74.75 781 LYS B O 1
ATOM 14913 N N . THR B 1 782 ? -23.234 33.219 -8.719 1 70.06 782 THR B N 1
ATOM 14914 C CA . THR B 1 782 ? -24.547 32.625 -8.484 1 70.06 782 THR B CA 1
ATOM 14915 C C . THR B 1 782 ? -25.516 32.969 -9.594 1 70.06 782 THR B C 1
ATOM 14917 O O . THR B 1 782 ? -25.609 34.125 -10.008 1 70.06 782 THR B O 1
ATOM 14920 N N . ILE B 1 783 ? -26.156 31.969 -10.195 1 68.94 783 ILE B N 1
ATOM 14921 C CA . ILE B 1 783 ? -27.125 32.188 -11.258 1 68.94 783 ILE B CA 1
ATOM 14922 C C . ILE B 1 783 ? -28.5 31.703 -10.812 1 68.94 783 ILE B C 1
ATOM 14924 O O . ILE B 1 783 ? -28.609 30.969 -9.828 1 68.94 783 ILE B O 1
ATOM 14928 N N . SER B 1 784 ? -29.516 32.25 -11.492 1 65.31 784 SER B N 1
ATOM 14929 C CA . SER B 1 784 ? -30.891 31.859 -11.188 1 65.31 784 SER B CA 1
ATOM 14930 C C . SER B 1 784 ? -31.062 30.359 -11.336 1 65.31 784 SER B C 1
ATOM 14932 O O . SER B 1 784 ? -30.5 29.734 -12.242 1 65.31 784 SER B O 1
ATOM 14934 N N . ASP B 1 785 ? -31.719 29.812 -10.406 1 64.19 785 ASP B N 1
ATOM 14935 C CA . ASP B 1 785 ? -32 28.375 -10.32 1 64.19 785 ASP B CA 1
ATOM 14936 C C . ASP B 1 785 ? -32.719 27.875 -11.578 1 64.19 785 ASP B C 1
ATOM 14938 O O . ASP B 1 785 ? -32.781 26.672 -11.836 1 64.19 785 ASP B O 1
ATOM 14942 N N . ILE B 1 786 ? -33.312 28.844 -12.273 1 60.38 786 ILE B N 1
ATOM 14943 C CA . ILE B 1 786 ? -34.062 28.453 -13.445 1 60.38 786 ILE B CA 1
ATOM 14944 C C . ILE B 1 786 ? -33.188 27.672 -14.414 1 60.38 786 ILE B C 1
ATOM 14946 O O . ILE B 1 786 ? -33.656 26.797 -15.148 1 60.38 786 ILE B O 1
ATOM 14950 N N . ASN B 1 787 ? -32 27.938 -14.32 1 62.09 787 ASN B N 1
ATOM 14951 C CA . ASN B 1 787 ? -31.078 27.312 -15.258 1 62.09 787 ASN B CA 1
ATOM 14952 C C . ASN B 1 787 ? -30.656 25.922 -14.781 1 62.09 787 ASN B C 1
ATOM 14954 O O . ASN B 1 787 ? -29.906 25.234 -15.477 1 62.09 787 ASN B O 1
ATOM 14958 N N . GLY B 1 788 ? -31.25 25.484 -13.719 1 63.09 788 GLY B N 1
ATOM 14959 C CA . GLY B 1 788 ? -30.969 24.156 -13.203 1 63.09 788 GLY B CA 1
ATOM 14960 C C . GLY B 1 788 ? -29.719 24.109 -12.336 1 63.09 788 GLY B C 1
ATOM 14961 O O . GLY B 1 788 ? -29.391 23.062 -11.758 1 63.09 788 GLY B O 1
ATOM 14962 N N . TYR B 1 789 ? -28.938 25.219 -12.422 1 67.69 789 TYR B N 1
ATOM 14963 C CA . TYR B 1 789 ? -27.797 25.297 -11.531 1 67.69 789 TYR B CA 1
ATOM 14964 C C . TYR B 1 789 ? -27.75 26.641 -10.82 1 67.69 789 TYR B C 1
ATOM 14966 O O . TYR B 1 789 ? -28.297 27.625 -11.312 1 67.69 789 TYR B O 1
ATOM 14974 N N . THR B 1 790 ? -27.062 26.422 -9.656 1 66.56 790 THR B N 1
ATOM 14975 C CA . THR B 1 790 ? -27.156 27.609 -8.812 1 66.56 790 THR B CA 1
ATOM 14976 C C . THR B 1 790 ? -25.875 28.438 -8.906 1 66.56 790 THR B C 1
ATOM 14978 O O . THR B 1 790 ? -25.828 29.594 -8.469 1 66.56 790 THR B O 1
ATOM 14981 N N . SER B 1 791 ? -24.812 27.828 -9.484 1 73.81 791 SER B N 1
ATOM 14982 C CA . SER B 1 791 ? -23.578 28.609 -9.539 1 73.81 791 SER B CA 1
ATOM 14983 C C . SER B 1 791 ? -22.719 28.203 -10.727 1 73.81 791 SER B C 1
ATOM 14985 O O . SER B 1 791 ? -22.844 27.094 -11.234 1 73.81 791 SER B O 1
ATOM 14987 N N . TYR B 1 792 ? -22.078 29.188 -11.289 1 76.25 792 TYR B N 1
ATOM 14988 C CA . TYR B 1 792 ? -21.172 28.984 -12.414 1 76.25 792 TYR B CA 1
ATOM 14989 C C . TYR B 1 792 ? -19.844 29.703 -12.18 1 76.25 792 TYR B C 1
ATOM 14991 O O . TYR B 1 792 ? -19.812 30.766 -11.555 1 76.25 792 TYR B O 1
ATOM 14999 N N . VAL B 1 793 ? -18.719 29.031 -12.633 1 78 793 VAL B N 1
ATOM 15000 C CA . VAL B 1 793 ? -17.422 29.672 -12.508 1 78 793 VAL B CA 1
ATOM 15001 C C . VAL B 1 793 ? -17.172 30.594 -13.703 1 78 793 VAL B C 1
ATOM 15003 O O . VAL B 1 793 ? -17.391 30.188 -14.852 1 78 793 VAL B O 1
ATOM 15006 N N . ILE B 1 794 ? -16.781 31.828 -13.492 1 78.75 794 ILE B N 1
ATOM 15007 C CA . ILE B 1 794 ? -16.5 32.781 -14.562 1 78.75 794 ILE B CA 1
ATOM 15008 C C . ILE B 1 794 ? -15.141 33.438 -14.312 1 78.75 794 ILE B C 1
ATOM 15010 O O . ILE B 1 794 ? -14.617 33.406 -13.195 1 78.75 794 ILE B O 1
ATOM 15014 N N . ASN B 1 795 ? -14.602 34.031 -15.438 1 80.69 795 ASN B N 1
ATOM 15015 C CA . ASN B 1 795 ? -13.438 34.875 -15.312 1 80.69 795 ASN B CA 1
ATOM 15016 C C . ASN B 1 795 ? -13.844 36.312 -14.992 1 80.69 795 ASN B C 1
ATOM 15018 O O . ASN B 1 795 ? -14.273 37.062 -15.883 1 80.69 795 ASN B O 1
ATOM 15022 N N . GLY B 1 796 ? -13.828 36.719 -13.719 1 77.19 796 GLY B N 1
ATOM 15023 C CA . GLY B 1 796 ? -14.359 38.031 -13.445 1 77.19 796 GLY B CA 1
ATOM 15024 C C . GLY B 1 796 ? -13.57 38.781 -12.383 1 77.19 796 GLY B C 1
ATOM 15025 O O . GLY B 1 796 ? -13.961 39.875 -11.977 1 77.19 796 GLY B O 1
ATOM 15026 N N . GLY B 1 797 ? -12.5 38.25 -11.961 1 81.69 797 GLY B N 1
ATOM 15027 C CA . GLY B 1 797 ? -11.805 38.906 -10.875 1 81.69 797 GLY B CA 1
ATOM 15028 C C . GLY B 1 797 ? -10.383 39.312 -11.242 1 81.69 797 GLY B C 1
ATOM 15029 O O . GLY B 1 797 ? -9.812 38.812 -12.203 1 81.69 797 GLY B O 1
ATOM 15030 N N . THR B 1 798 ? -9.992 40.406 -10.578 1 90 798 THR B N 1
ATOM 15031 C CA . THR B 1 798 ? -8.594 40.812 -10.656 1 90 798 THR B CA 1
ATOM 15032 C C . THR B 1 798 ? -7.977 40.875 -9.266 1 90 798 THR B C 1
ATOM 15034 O O . THR B 1 798 ? -8.562 41.469 -8.352 1 90 798 THR B O 1
ATOM 15037 N N . VAL B 1 799 ? -6.879 40.25 -9.094 1 92 799 VAL B N 1
ATOM 15038 C CA . VAL B 1 799 ? -6.148 40.25 -7.828 1 92 799 VAL B CA 1
ATOM 15039 C C . VAL B 1 799 ? -4.758 40.844 -8.031 1 92 799 VAL B C 1
ATOM 15041 O O . VAL B 1 799 ? -4.047 40.469 -8.969 1 92 799 VAL B O 1
ATOM 15044 N N . THR B 1 800 ? -4.41 41.75 -7.188 1 93.69 800 THR B N 1
ATOM 15045 C CA . THR B 1 800 ? -3.088 42.344 -7.273 1 93.69 800 THR B CA 1
ATOM 15046 C C . THR B 1 800 ? -2.307 42.125 -5.98 1 93.69 800 THR B C 1
ATOM 15048 O O . THR B 1 800 ? -2.854 42.281 -4.887 1 93.69 800 THR B O 1
ATOM 15051 N N . ASN B 1 801 ? -1.121 41.688 -6.094 1 94.25 801 ASN B N 1
ATOM 15052 C CA . ASN B 1 801 ? -0.156 41.562 -5.008 1 94.25 801 ASN B CA 1
ATOM 15053 C C . ASN B 1 801 ? 1.104 42.375 -5.277 1 94.25 801 ASN B C 1
ATOM 15055 O O . ASN B 1 801 ? 1.664 42.312 -6.371 1 94.25 801 ASN B O 1
ATOM 15059 N N . SER B 1 802 ? 1.455 43.156 -4.363 1 95.5 802 SER B N 1
ATOM 15060 C CA . SER B 1 802 ? 2.711 43.906 -4.445 1 95.5 802 SER B CA 1
ATOM 15061 C C . SER B 1 802 ? 3.434 43.906 -3.104 1 95.5 802 SER B C 1
ATOM 15063 O O . SER B 1 802 ? 2.807 43.75 -2.055 1 95.5 802 SER B O 1
ATOM 15065 N N . GLY B 1 803 ? 4.742 44.062 -3.148 1 96.12 803 GLY B N 1
ATOM 15066 C CA . GLY B 1 803 ? 5.484 44.062 -1.896 1 96.12 803 GLY B CA 1
ATOM 15067 C C . GLY B 1 803 ? 6.973 44.281 -2.088 1 96.12 803 GLY B C 1
ATOM 15068 O O . GLY B 1 803 ? 7.441 44.438 -3.215 1 96.12 803 GLY B O 1
ATOM 15069 N N . PHE B 1 804 ? 7.668 44.406 -1.012 1 95.94 804 PHE B N 1
ATOM 15070 C CA . PHE B 1 804 ? 9.125 44.5 -1.02 1 95.94 804 PHE B CA 1
ATOM 15071 C C . PHE B 1 804 ? 9.727 43.656 0.084 1 95.94 804 PHE B C 1
ATOM 15073 O O . PHE B 1 804 ? 9.078 43.375 1.096 1 95.94 804 PHE B O 1
ATOM 15080 N N . ASN B 1 805 ? 10.844 43.219 -0.134 1 96.06 805 ASN B N 1
ATOM 15081 C CA . ASN B 1 805 ? 11.586 42.469 0.879 1 96.06 805 ASN B CA 1
ATOM 15082 C C . ASN B 1 805 ? 13.031 42.969 0.992 1 96.06 805 ASN B C 1
ATOM 15084 O O . ASN B 1 805 ? 13.578 43.531 0.04 1 96.06 805 ASN B O 1
ATOM 15088 N N . PHE B 1 806 ? 13.523 42.875 2.174 1 96.06 806 PHE B N 1
ATOM 15089 C CA . PHE B 1 806 ? 14.883 43.281 2.506 1 96.06 806 PHE B CA 1
ATOM 15090 C C . PHE B 1 806 ? 15.562 42.219 3.367 1 96.06 806 PHE B C 1
ATOM 15092 O O . PHE B 1 806 ? 15 41.781 4.367 1 96.06 806 PHE B O 1
ATOM 15099 N N . THR B 1 807 ? 16.703 41.781 2.922 1 95.56 807 THR B N 1
ATOM 15100 C CA . THR B 1 807 ? 17.5 40.844 3.697 1 95.56 807 THR B CA 1
ATOM 15101 C C . THR B 1 807 ? 18.906 41.406 3.938 1 95.56 807 THR B C 1
ATOM 15103 O O . THR B 1 807 ? 19.516 41.969 3.033 1 95.56 807 THR B O 1
ATOM 15106 N N . LEU B 1 808 ? 19.328 41.25 5.156 1 94.75 808 LEU B N 1
ATOM 15107 C CA . LEU B 1 808 ? 20.641 41.719 5.562 1 94.75 808 LEU B CA 1
ATOM 15108 C C . LEU B 1 808 ? 21.422 40.625 6.301 1 94.75 808 LEU B C 1
ATOM 15110 O O . LEU B 1 808 ? 20.875 39.969 7.184 1 94.75 808 LEU B O 1
ATOM 15114 N N . THR B 1 809 ? 22.562 40.375 5.887 1 92.81 809 THR B N 1
ATOM 15115 C CA . THR B 1 809 ? 23.484 39.5 6.613 1 92.81 809 THR B CA 1
ATOM 15116 C C . THR B 1 809 ? 24.797 40.219 6.91 1 92.81 809 THR B C 1
ATOM 15118 O O . THR B 1 809 ? 25.469 40.719 5.996 1 92.81 809 THR B O 1
ATOM 15121 N N . ALA B 1 810 ? 25.172 40.312 8.156 1 94.75 810 ALA B N 1
ATOM 15122 C CA . ALA B 1 810 ? 26.375 41 8.594 1 94.75 810 ALA B CA 1
ATOM 15123 C C . ALA B 1 810 ? 27.266 40.094 9.43 1 94.75 810 ALA B C 1
ATOM 15125 O O . ALA B 1 810 ? 26.781 39.25 10.195 1 94.75 810 ALA B O 1
ATOM 15126 N N . THR B 1 811 ? 28.5 40.281 9.289 1 92.25 811 THR B N 1
ATOM 15127 C CA . THR B 1 811 ? 29.484 39.625 10.125 1 92.25 811 THR B CA 1
ATOM 15128 C C . THR B 1 811 ? 30.344 40.625 10.883 1 92.25 811 THR B C 1
ATOM 15130 O O . THR B 1 811 ? 31.484 40.906 10.508 1 92.25 811 THR B O 1
ATOM 15133 N N . PRO B 1 812 ? 29.906 41.156 11.961 1 91.5 812 PRO B N 1
ATOM 15134 C CA . PRO B 1 812 ? 30.594 42.219 12.703 1 91.5 812 PRO B CA 1
ATOM 15135 C C . PRO B 1 812 ? 31.938 41.781 13.258 1 91.5 812 PRO B C 1
ATOM 15137 O O . PRO B 1 812 ? 32.875 42.562 13.297 1 91.5 812 PRO B O 1
ATOM 15140 N N . VAL B 1 813 ? 31.938 40.562 13.773 1 90.75 813 VAL B N 1
ATOM 15141 C CA . VAL B 1 813 ? 33.188 40.031 14.328 1 90.75 813 VAL B CA 1
ATOM 15142 C C . VAL B 1 813 ? 33.625 38.812 13.539 1 90.75 813 VAL B C 1
ATOM 15144 O O . VAL B 1 813 ? 32.875 37.844 13.391 1 90.75 813 VAL B O 1
ATOM 15147 N N . LYS B 1 814 ? 34.719 38.906 13.016 1 87.69 814 LYS B N 1
ATOM 15148 C CA . LYS B 1 814 ? 35.375 37.812 12.297 1 87.69 814 LYS B CA 1
ATOM 15149 C C . LYS B 1 814 ? 36.781 37.562 12.805 1 87.69 814 LYS B C 1
ATOM 15151 O O . LYS B 1 814 ? 37.75 38 12.188 1 87.69 814 LYS B O 1
ATOM 15156 N N . MET B 1 815 ? 36.844 36.875 13.883 1 85.25 815 MET B N 1
ATOM 15157 C CA . MET B 1 815 ? 38.125 36.562 14.477 1 85.25 815 MET B CA 1
ATOM 15158 C C . MET B 1 815 ? 38.312 35.031 14.531 1 85.25 815 MET B C 1
ATOM 15160 O O . MET B 1 815 ? 37.406 34.281 14.219 1 85.25 815 MET B O 1
ATOM 15164 N N . ARG B 1 816 ? 39.5 34.656 14.875 1 73.69 816 ARG B N 1
ATOM 15165 C CA . ARG B 1 816 ? 39.844 33.25 14.875 1 73.69 816 ARG B CA 1
ATOM 15166 C C . ARG B 1 816 ? 39 32.469 15.906 1 73.69 816 ARG B C 1
ATOM 15168 O O . ARG B 1 816 ? 38.5 31.391 15.625 1 73.69 816 ARG B O 1
ATOM 15175 N N . ASN B 1 817 ? 38.906 33 17.031 1 85.94 817 ASN B N 1
ATOM 15176 C CA . ASN B 1 817 ? 38.219 32.281 18.109 1 85.94 817 ASN B CA 1
ATOM 15177 C C . ASN B 1 817 ? 36.844 32.875 18.375 1 85.94 817 ASN B C 1
ATOM 15179 O O . ASN B 1 817 ? 36.125 32.406 19.266 1 85.94 817 ASN B O 1
ATOM 15183 N N . PHE B 1 818 ? 36.562 33.938 17.719 1 90.31 818 PHE B N 1
ATOM 15184 C CA . PHE B 1 818 ? 35.25 34.562 17.938 1 90.31 818 PHE B CA 1
ATOM 15185 C C . PHE B 1 818 ? 34.656 35 16.625 1 90.31 818 PHE B C 1
ATOM 15187 O O . PHE B 1 818 ? 35.25 35.781 15.883 1 90.31 818 PHE B O 1
ATOM 15194 N N . TYR B 1 819 ? 33.531 34.469 16.297 1 89.56 819 TYR B N 1
ATOM 15195 C CA . TYR B 1 819 ? 32.812 34.719 15.062 1 89.56 819 TYR B CA 1
ATOM 15196 C C . TYR B 1 819 ? 31.359 35.062 15.344 1 89.56 819 TYR B C 1
ATOM 15198 O O . TYR B 1 819 ? 30.688 34.344 16.094 1 89.56 819 TYR B O 1
ATOM 15206 N N . TRP B 1 820 ? 30.922 36.25 14.867 1 93.69 820 TRP B N 1
ATOM 15207 C CA . TRP B 1 820 ? 29.531 36.688 15.078 1 93.69 820 TRP B CA 1
ATOM 15208 C C . TRP B 1 820 ? 28.859 37 13.75 1 93.69 820 TRP B C 1
ATOM 15210 O O . TRP B 1 820 ? 29.312 37.844 12.992 1 93.69 820 TRP B O 1
ATOM 15220 N N . ILE B 1 821 ? 27.75 36.219 13.445 1 92.94 821 ILE B N 1
ATOM 15221 C CA . ILE B 1 821 ? 26.969 36.469 12.242 1 92.94 821 ILE B CA 1
ATOM 15222 C C . ILE B 1 821 ? 25.578 37 12.633 1 92.94 821 ILE B C 1
ATOM 15224 O O . ILE B 1 821 ? 24.891 36.375 13.461 1 92.94 821 ILE B O 1
ATOM 15228 N N . PHE B 1 822 ? 25.219 38.094 12.102 1 94.94 822 PHE B N 1
ATOM 15229 C CA . PHE B 1 822 ? 23.891 38.688 12.258 1 94.94 822 PHE B CA 1
ATOM 15230 C C . PHE B 1 822 ? 23.109 38.656 10.945 1 94.94 822 PHE B C 1
ATOM 15232 O O . PHE B 1 822 ? 23.625 39.062 9.906 1 94.94 822 PHE B O 1
ATOM 15239 N N . SER B 1 823 ? 21.922 38.094 10.992 1 93.69 823 SER B N 1
ATOM 15240 C CA . SER B 1 823 ? 21.062 38.062 9.812 1 93.69 823 SER B CA 1
ATOM 15241 C C . SER B 1 823 ? 19.672 38.562 10.117 1 93.69 823 SER B C 1
ATOM 15243 O O . SER B 1 823 ? 19.125 38.312 11.195 1 93.69 823 SER B O 1
ATOM 15245 N N . GLY B 1 824 ? 19.125 39.344 9.242 1 93.56 824 GLY B N 1
ATOM 15246 C CA . GLY B 1 824 ? 17.766 39.875 9.352 1 93.56 824 GLY B CA 1
ATOM 15247 C C . GLY B 1 824 ? 17.016 39.875 8.039 1 93.56 824 GLY B C 1
ATOM 15248 O O . GLY B 1 824 ? 17.609 40.031 6.973 1 93.56 824 GLY B O 1
ATOM 15249 N N . SER B 1 825 ? 15.734 39.656 8.109 1 94.5 825 SER B N 1
ATOM 15250 C CA . SER B 1 825 ? 14.883 39.719 6.93 1 94.5 825 SER B CA 1
ATOM 15251 C C . SER B 1 825 ? 13.57 40.438 7.238 1 94.5 825 SER B C 1
ATOM 15253 O O . SER B 1 825 ? 13.047 40.312 8.352 1 94.5 825 SER B O 1
ATOM 15255 N N . LEU B 1 826 ? 13.094 41.125 6.277 1 95.88 826 LEU B N 1
ATOM 15256 C CA . LEU B 1 826 ? 11.836 41.875 6.359 1 95.88 826 LEU B CA 1
ATOM 15257 C C . LEU B 1 826 ? 11.062 41.781 5.047 1 95.88 826 LEU B C 1
ATOM 15259 O O . LEU B 1 826 ? 11.633 41.969 3.973 1 95.88 826 LEU B O 1
ATOM 15263 N N . SER B 1 827 ? 9.844 41.406 5.145 1 96.56 827 SER B N 1
ATOM 15264 C CA . SER B 1 827 ? 8.969 41.344 3.98 1 96.56 827 SER B CA 1
ATOM 15265 C C . SER B 1 827 ? 7.652 42.062 4.23 1 96.56 827 SER B C 1
ATOM 15267 O O . SER B 1 827 ? 6.977 41.812 5.23 1 96.56 827 SER B O 1
ATOM 15269 N N . LYS B 1 828 ? 7.312 42.875 3.363 1 96.44 828 LYS B N 1
ATOM 15270 C CA . LYS B 1 828 ? 6.027 43.594 3.387 1 96.44 828 LYS B CA 1
ATOM 15271 C C . LYS B 1 828 ? 5.203 43.25 2.146 1 96.44 828 LYS B C 1
ATOM 15273 O O . LYS B 1 828 ? 5.707 43.312 1.024 1 96.44 828 LYS B O 1
ATOM 15278 N N . MET B 1 829 ? 3.973 42.969 2.352 1 94.5 829 MET B N 1
ATOM 15279 C CA . MET B 1 829 ? 3.117 42.562 1.237 1 94.5 829 MET B CA 1
ATOM 15280 C C . MET B 1 829 ? 1.803 43.344 1.256 1 94.5 829 MET B C 1
ATOM 15282 O O . MET B 1 829 ? 1.231 43.594 2.322 1 94.5 829 MET B O 1
ATOM 15286 N N . TYR B 1 830 ? 1.362 43.75 0.072 1 94.44 830 TYR B N 1
ATOM 15287 C CA . TYR B 1 830 ? 0.07 44.406 -0.133 1 94.44 830 TYR B CA 1
ATOM 15288 C C . TYR B 1 830 ? -0.805 43.594 -1.073 1 94.44 830 TYR B C 1
ATOM 15290 O O . TYR B 1 830 ? -0.354 43.156 -2.139 1 94.44 830 TYR B O 1
ATOM 15298 N N . ASN B 1 831 ? -1.95 43.312 -0.611 1 93.31 831 ASN B N 1
ATOM 15299 C CA . ASN B 1 831 ? -2.922 42.594 -1.411 1 93.31 831 ASN B CA 1
ATOM 15300 C C . ASN B 1 831 ? -4.184 43.406 -1.656 1 93.31 831 ASN B C 1
ATOM 15302 O O . ASN B 1 831 ? -4.66 44.094 -0.761 1 93.31 831 ASN B O 1
ATOM 15306 N N . LYS B 1 832 ? -4.633 43.344 -2.902 1 92.12 832 LYS B N 1
ATOM 15307 C CA . LYS B 1 832 ? -5.863 44.062 -3.258 1 92.12 832 LYS B CA 1
ATOM 15308 C C . LYS B 1 832 ? -6.66 43.281 -4.297 1 92.12 832 LYS B C 1
ATOM 15310 O O . LYS B 1 832 ? -6.086 42.688 -5.211 1 92.12 832 LYS B O 1
ATOM 15315 N N . ILE B 1 833 ? -7.961 43.375 -4.129 1 89.06 833 ILE B N 1
ATOM 15316 C CA . ILE B 1 833 ? -8.844 42.688 -5.059 1 89.06 833 ILE B CA 1
ATOM 15317 C C . ILE B 1 833 ? -9.742 43.688 -5.773 1 89.06 833 ILE B C 1
ATOM 15319 O O . ILE B 1 833 ? -10.195 44.656 -5.172 1 89.06 833 ILE B O 1
ATOM 15323 N N . LYS B 1 834 ? -9.82 43.469 -7.066 1 81.75 834 LYS B N 1
ATOM 15324 C CA . LYS B 1 834 ? -10.828 44.156 -7.844 1 81.75 834 LYS B CA 1
ATOM 15325 C C . LYS B 1 834 ? -11.844 43.188 -8.453 1 81.75 834 LYS B C 1
ATOM 15327 O O . LYS B 1 834 ? -11.477 42.312 -9.242 1 81.75 834 LYS B O 1
ATOM 15332 N N . SER B 1 835 ? -12.992 43.062 -7.914 1 69.56 835 SER B N 1
ATOM 15333 C CA . SER B 1 835 ? -14.008 42.094 -8.352 1 69.56 835 SER B CA 1
ATOM 15334 C C . SER B 1 835 ? -15.094 42.781 -9.172 1 69.56 835 SER B C 1
ATOM 15336 O O . SER B 1 835 ? -15.383 43.969 -8.977 1 69.56 835 SER B O 1
ATOM 15338 N N . ALA B 1 836 ? -15.531 42.125 -10.359 1 58.09 836 ALA B N 1
ATOM 15339 C CA . ALA B 1 836 ? -16.688 42.656 -11.086 1 58.09 836 ALA B CA 1
ATOM 15340 C C . ALA B 1 836 ? -17.922 42.688 -10.203 1 58.09 836 ALA B C 1
ATOM 15342 O O . ALA B 1 836 ? -18.094 41.844 -9.32 1 58.09 836 ALA B O 1
ATOM 15343 N N . PRO B 1 837 ? -18.891 43.625 -10.492 1 49.28 837 PRO B N 1
ATOM 15344 C CA . PRO B 1 837 ? -20.172 43.906 -9.836 1 49.28 837 PRO B CA 1
ATOM 15345 C C . PRO B 1 837 ? -21.125 42.719 -9.891 1 49.28 837 PRO B C 1
ATOM 15347 O O . PRO B 1 837 ? -21.219 42.031 -10.914 1 49.28 837 PRO B O 1
ATOM 15350 N N . GLY B 1 838 ? -21.875 42.281 -8.758 1 50.06 838 GLY B N 1
ATOM 15351 C CA . GLY B 1 838 ? -22.984 41.344 -8.75 1 50.06 838 GLY B CA 1
ATOM 15352 C C . GLY B 1 838 ? -22.547 39.906 -8.445 1 50.06 838 GLY B C 1
ATOM 15353 O O . GLY B 1 838 ? -23.375 39 -8.383 1 50.06 838 GLY B O 1
ATOM 15354 N N . ALA B 1 839 ? -21.312 39.594 -8.734 1 50.47 839 ALA B N 1
ATOM 15355 C CA . ALA B 1 839 ? -20.859 38.219 -8.703 1 50.47 839 ALA B CA 1
ATOM 15356 C C . ALA B 1 839 ? -21.062 37.594 -7.32 1 50.47 839 ALA B C 1
ATOM 15358 O O . ALA B 1 839 ? -21.391 36.406 -7.207 1 50.47 839 ALA B O 1
ATOM 15359 N N . GLU B 1 840 ? -20.469 38.125 -6.113 1 55.09 840 GLU B N 1
ATOM 15360 C CA . GLU B 1 840 ? -20.219 37.188 -5.023 1 55.09 840 GLU B CA 1
ATOM 15361 C C . GLU B 1 840 ? -21.359 37.188 -4.016 1 55.09 840 GLU B C 1
ATOM 15363 O O . GLU B 1 840 ? -21.766 38.25 -3.531 1 55.09 840 GLU B O 1
ATOM 15368 N N . GLU B 1 841 ? -22.344 36.406 -4.094 1 65.62 841 GLU B N 1
ATOM 15369 C CA . GLU B 1 841 ? -23.328 36.5 -3.012 1 65.62 841 GLU B CA 1
ATOM 15370 C C . GLU B 1 841 ? -22.797 35.844 -1.74 1 65.62 841 GLU B C 1
ATOM 15372 O O . GLU B 1 841 ? -22.766 34.625 -1.629 1 65.62 841 GLU B O 1
ATOM 15377 N N . TYR B 1 842 ? -21.969 36.531 -1.031 1 78.56 842 TYR B N 1
ATOM 15378 C CA . TYR B 1 842 ? -21.531 36.156 0.305 1 78.56 842 TYR B CA 1
ATOM 15379 C C . TYR B 1 842 ? -22.609 36.438 1.341 1 78.56 842 TYR B C 1
ATOM 15381 O O . TYR B 1 842 ? -23.391 37.375 1.178 1 78.56 842 TYR B O 1
ATOM 15389 N N . GLU B 1 843 ? -22.641 35.562 2.24 1 83 843 GLU B N 1
ATOM 15390 C CA . GLU B 1 843 ? -23.531 35.719 3.381 1 83 843 GLU B CA 1
ATOM 15391 C C . GLU B 1 843 ? -22.859 36.5 4.508 1 83 843 GLU B C 1
ATOM 15393 O O . GLU B 1 843 ? -21.641 36.719 4.469 1 83 843 GLU B O 1
ATOM 15398 N N . LEU B 1 844 ? -23.656 36.969 5.453 1 86.25 844 LEU B N 1
ATOM 15399 C CA . LEU B 1 844 ? -23.172 37.719 6.594 1 86.25 844 LEU B CA 1
ATOM 15400 C C . LEU B 1 844 ? -22 37.031 7.273 1 86.25 844 LEU B C 1
ATOM 15402 O O . LEU B 1 844 ? -21.016 37.656 7.637 1 86.25 844 LEU B O 1
ATOM 15406 N N . ASP B 1 845 ? -22.125 35.719 7.434 1 85.88 845 ASP B N 1
ATOM 15407 C CA . ASP B 1 845 ? -21.094 34.938 8.117 1 85.88 845 ASP B CA 1
ATOM 15408 C C . ASP B 1 845 ? -19.766 35.031 7.379 1 85.88 845 ASP B C 1
ATOM 15410 O O . ASP B 1 845 ? -18.703 35 7.996 1 85.88 845 ASP B O 1
ATOM 15414 N N . ASN B 1 846 ? -19.797 35.156 6.109 1 87.75 846 ASN B N 1
ATOM 15415 C CA . ASN B 1 846 ? -18.578 35.281 5.324 1 87.75 846 ASN B CA 1
ATOM 15416 C C . ASN B 1 846 ? -17.844 36.594 5.625 1 87.75 846 ASN B C 1
ATOM 15418 O O . ASN B 1 846 ? -16.609 36.625 5.66 1 87.75 846 ASN B O 1
ATOM 15422 N N . PHE B 1 847 ? -18.625 37.625 5.785 1 89.69 847 PHE B N 1
ATOM 15423 C CA . PHE B 1 847 ? -18.031 38.906 6.121 1 89.69 847 PHE B CA 1
ATOM 15424 C C . PHE B 1 847 ? -17.438 38.875 7.527 1 89.69 847 PHE B C 1
ATOM 15426 O O . PHE B 1 847 ? -16.312 39.344 7.738 1 89.69 847 PHE B O 1
ATOM 15433 N N . LEU B 1 848 ? -18.203 38.344 8.445 1 90.56 848 LEU B N 1
ATOM 15434 C CA . LEU B 1 848 ? -17.766 38.312 9.836 1 90.56 848 LEU B CA 1
ATOM 15435 C C . LEU B 1 848 ? -16.562 37.375 10 1 90.56 848 LEU B C 1
ATOM 15437 O O . LEU B 1 848 ? -15.711 37.594 10.852 1 90.56 848 LEU B O 1
ATOM 15441 N N . GLY B 1 849 ? -16.531 36.375 9.219 1 89.06 849 GLY B N 1
ATOM 15442 C CA . GLY B 1 849 ? -15.461 35.375 9.312 1 89.06 849 GLY B CA 1
ATOM 15443 C C . GLY B 1 849 ? -14.242 35.719 8.477 1 89.06 849 GLY B C 1
ATOM 15444 O O . GLY B 1 849 ? -13.188 35.125 8.617 1 89.06 849 GLY B O 1
ATOM 15445 N N . GLY B 1 850 ? -14.367 36.656 7.633 1 88.69 850 GLY B N 1
ATOM 15446 C CA . GLY B 1 850 ? -13.258 37.094 6.805 1 88.69 850 GLY B CA 1
ATOM 15447 C C . GLY B 1 850 ? -13.07 36.25 5.559 1 88.69 850 GLY B C 1
ATOM 15448 O O . GLY B 1 850 ? -11.953 36.125 5.055 1 88.69 850 GLY B O 1
ATOM 15449 N N . THR B 1 851 ? -14.086 35.531 5.059 1 85.94 851 THR B N 1
ATOM 15450 C CA . THR B 1 851 ? -13.977 34.719 3.861 1 85.94 851 THR B CA 1
ATOM 15451 C C . THR B 1 851 ? -14.594 35.438 2.66 1 85.94 851 THR B C 1
ATOM 15453 O O . THR B 1 851 ? -14.438 35 1.521 1 85.94 851 THR B O 1
ATOM 15456 N N . ALA B 1 852 ? -15.258 36.562 2.867 1 85.31 852 ALA B N 1
ATOM 15457 C CA . ALA B 1 852 ? -15.844 37.312 1.769 1 85.31 852 ALA B CA 1
ATOM 15458 C C . ALA B 1 852 ? -14.773 38.094 1.004 1 85.31 852 ALA B C 1
ATOM 15460 O O . ALA B 1 852 ? -13.844 38.625 1.605 1 85.31 852 ALA B O 1
ATOM 15461 N N . VAL B 1 853 ? -14.93 38.062 -0.249 1 84.5 853 VAL B N 1
ATOM 15462 C CA . VAL B 1 853 ? -14.047 38.844 -1.105 1 84.5 853 VAL B CA 1
ATOM 15463 C C . VAL B 1 853 ? -14.711 40.156 -1.464 1 84.5 853 VAL B C 1
ATOM 15465 O O . VAL B 1 853 ? -15.727 40.188 -2.166 1 84.5 853 VAL B O 1
ATOM 15468 N N . VAL B 1 854 ? -14.156 41.25 -0.927 1 85.81 854 VAL B N 1
ATOM 15469 C CA . VAL B 1 854 ? -14.766 42.562 -1.105 1 85.81 854 VAL B CA 1
ATOM 15470 C C . VAL B 1 854 ? -13.852 43.438 -1.96 1 85.81 854 VAL B C 1
ATOM 15472 O O . VAL B 1 854 ? -12.633 43.406 -1.789 1 85.81 854 VAL B O 1
ATOM 15475 N N . ASP B 1 855 ? -14.406 44.219 -2.838 1 85.88 855 ASP B N 1
ATOM 15476 C CA . ASP B 1 855 ? -13.664 45.094 -3.74 1 85.88 855 ASP B CA 1
ATOM 15477 C C . ASP B 1 855 ? -12.844 46.094 -2.961 1 85.88 855 ASP B C 1
ATOM 15479 O O . ASP B 1 855 ? -13.367 46.781 -2.061 1 85.88 855 ASP B O 1
ATOM 15483 N N . GLY B 1 856 ? -11.547 46.094 -3.295 1 88.25 856 GLY B N 1
ATOM 15484 C CA . GLY B 1 856 ? -10.641 47.094 -2.717 1 88.25 856 GLY B CA 1
ATOM 15485 C C . GLY B 1 856 ? -10 46.625 -1.427 1 88.25 856 GLY B C 1
ATOM 15486 O O . GLY B 1 856 ? -9.086 47.281 -0.909 1 88.25 856 GLY B O 1
ATOM 15487 N N . GLN B 1 857 ? -10.469 45.594 -0.883 1 90.06 857 GLN B N 1
ATOM 15488 C CA . GLN B 1 857 ? -9.922 45.094 0.368 1 90.06 857 GLN B CA 1
ATOM 15489 C C . GLN B 1 857 ? -9.055 43.844 0.124 1 90.06 857 GLN B C 1
ATOM 15491 O O . GLN B 1 857 ? -9.281 43.125 -0.836 1 90.06 857 GLN B O 1
ATOM 15496 N N . PRO B 1 858 ? -8.133 43.688 0.985 1 91.31 858 PRO B N 1
ATOM 15497 C CA . PRO B 1 858 ? -7.332 42.469 0.86 1 91.31 858 PRO B CA 1
ATOM 15498 C C . PRO B 1 858 ? -8.141 41.188 1.144 1 91.31 858 PRO B C 1
ATOM 15500 O O . PRO B 1 858 ? -9.117 41.25 1.893 1 91.31 858 PRO B O 1
ATOM 15503 N N . VAL B 1 859 ? -7.676 40.094 0.569 1 88.75 859 VAL B N 1
ATOM 15504 C CA . VAL B 1 859 ? -8.266 38.812 0.873 1 88.75 859 VAL B CA 1
ATOM 15505 C C . VAL B 1 859 ? -8.062 38.469 2.35 1 88.75 859 VAL B C 1
ATOM 15507 O O . VAL B 1 859 ? -6.984 38.688 2.902 1 88.75 859 VAL B O 1
ATOM 15510 N N . GLY B 1 860 ? -9.102 38.031 3.031 1 89.12 860 GLY B N 1
ATOM 15511 C CA . GLY B 1 860 ? -9.023 37.656 4.438 1 89.12 860 GLY B CA 1
ATOM 15512 C C . GLY B 1 860 ? -9.461 38.781 5.367 1 89.12 860 GLY B C 1
ATOM 15513 O O . GLY B 1 860 ? -9.453 38.625 6.59 1 89.12 860 GLY B O 1
ATOM 15514 N N . THR B 1 861 ? -9.852 39.906 4.859 1 92.94 861 THR B N 1
ATOM 15515 C CA . THR B 1 861 ? -10.375 41 5.676 1 92.94 861 THR B CA 1
ATOM 15516 C C . THR B 1 861 ? -11.719 40.594 6.289 1 92.94 861 THR B C 1
ATOM 15518 O O . THR B 1 861 ? -12.633 40.188 5.582 1 92.94 861 THR B O 1
ATOM 15521 N N . PHE B 1 862 ? -11.758 40.688 7.586 1 94.06 862 PHE B N 1
ATOM 15522 C CA . PHE B 1 862 ? -13.039 40.438 8.234 1 94.06 862 PHE B CA 1
ATOM 15523 C C . PHE B 1 862 ? -13.688 41.75 8.648 1 94.06 862 PHE B C 1
ATOM 15525 O O . PHE B 1 862 ? -13.008 42.781 8.75 1 94.06 862 PHE B O 1
ATOM 15532 N N . TRP B 1 863 ? -14.93 41.688 8.766 1 94.75 863 TRP B N 1
ATOM 15533 C CA . TRP B 1 863 ? -15.734 42.875 9.055 1 94.75 863 TRP B CA 1
ATOM 15534 C C . TRP B 1 863 ? -16.438 42.719 10.398 1 94.75 863 TRP B C 1
ATOM 15536 O O . TRP B 1 863 ? -16.625 41.625 10.898 1 94.75 863 TRP B O 1
ATOM 15546 N N . SER B 1 864 ? -16.734 43.906 11.008 1 95.44 864 SER B N 1
ATOM 15547 C CA . SER B 1 864 ? -17.359 43.906 12.32 1 95.44 864 SER B CA 1
ATOM 15548 C C . SER B 1 864 ? -18.438 45 12.422 1 95.44 864 SER B C 1
ATOM 15550 O O . SER B 1 864 ? -18.406 45.969 11.664 1 95.44 864 SER B O 1
ATOM 15552 N N . TYR B 1 865 ? -19.391 44.75 13.367 1 93.44 865 TYR B N 1
ATOM 15553 C CA . TYR B 1 865 ? -20.359 45.812 13.68 1 93.44 865 TYR B CA 1
ATOM 15554 C C . TYR B 1 865 ? -19.672 47 14.344 1 93.44 865 TYR B C 1
ATOM 15556 O O . TYR B 1 865 ? -18.766 46.812 15.156 1 93.44 865 TYR B O 1
ATOM 15564 N N . LYS B 1 866 ? -20.125 48.188 13.992 1 94.69 866 LYS B N 1
ATOM 15565 C CA . LYS B 1 866 ? -19.562 49.375 14.602 1 94.69 866 LYS B CA 1
ATOM 15566 C C . LYS B 1 866 ? -20.141 49.625 16 1 94.69 866 LYS B C 1
ATOM 15568 O O . LYS B 1 866 ? -21.266 50.062 16.141 1 94.69 866 LYS B O 1
ATOM 15573 N N . PHE B 1 867 ? -19.297 49.469 17.062 1 95.75 867 PHE B N 1
ATOM 15574 C CA . PHE B 1 867 ? -19.688 49.625 18.453 1 95.75 867 PHE B CA 1
ATOM 15575 C C . PHE B 1 867 ? -19.594 51.062 18.891 1 95.75 867 PHE B C 1
ATOM 15577 O O . PHE B 1 867 ? -18.547 51.719 18.719 1 95.75 867 PHE B O 1
ATOM 15584 N N . LEU B 1 868 ? -20.625 51.656 19.438 1 94.81 868 LEU B N 1
ATOM 15585 C CA . LEU B 1 868 ? -20.656 53.062 19.828 1 94.81 868 LEU B CA 1
ATOM 15586 C C . LEU B 1 868 ? -20.484 53.188 21.328 1 94.81 868 LEU B C 1
ATOM 15588 O O . LEU B 1 868 ? -20.203 54.281 21.828 1 94.81 868 LEU B O 1
ATOM 15592 N N . GLY B 1 869 ? -20.609 52.094 22 1 95.12 869 GLY B N 1
ATOM 15593 C CA . GLY B 1 869 ? -20.5 52.156 23.453 1 95.12 869 GLY B CA 1
ATOM 15594 C C . GLY B 1 869 ? -21.641 51.438 24.156 1 95.12 869 GLY B C 1
ATOM 15595 O O . GLY B 1 869 ? -22.344 50.625 23.547 1 95.12 869 GLY B O 1
ATOM 15596 N N . LEU B 1 870 ? -21.719 51.656 25.484 1 97.12 870 LEU B N 1
ATOM 15597 C CA . LEU B 1 870 ? -22.766 51.031 26.297 1 97.12 870 LEU B CA 1
ATOM 15598 C C . LEU B 1 870 ? -23.812 52.062 26.703 1 97.12 870 LEU B C 1
ATOM 15600 O O . LEU B 1 870 ? -23.484 53.25 26.922 1 97.12 870 LEU B O 1
ATOM 15604 N N . SER B 1 871 ? -25.062 51.625 26.766 1 95.44 871 SER B N 1
ATOM 15605 C CA . SER B 1 871 ? -26.125 52.5 27.266 1 95.44 871 SER B CA 1
ATOM 15606 C C . SER B 1 871 ? -25.891 52.875 28.734 1 95.44 871 SER B C 1
ATOM 15608 O O . SER B 1 871 ? -25.656 52 29.562 1 95.44 871 SER B O 1
ATOM 15610 N N . PRO B 1 872 ? -25.984 54.156 29.031 1 94.25 872 PRO B N 1
ATOM 15611 C CA . PRO B 1 872 ? -25.812 54.531 30.422 1 94.25 872 PRO B CA 1
ATOM 15612 C C . PRO B 1 872 ? -26.984 54.125 31.312 1 94.25 872 PRO B C 1
ATOM 15614 O O . PRO B 1 872 ? -26.875 54.125 32.531 1 94.25 872 PRO B O 1
ATOM 15617 N N . VAL B 1 873 ? -28.125 53.781 30.719 1 93.5 873 VAL B N 1
ATOM 15618 C CA . VAL B 1 873 ? -29.344 53.438 31.453 1 93.5 873 VAL B CA 1
ATOM 15619 C C . VAL B 1 873 ? -29.281 52 31.953 1 93.5 873 VAL B C 1
ATOM 15621 O O . VAL B 1 873 ? -29.562 51.75 33.125 1 93.5 873 VAL B O 1
ATOM 15624 N N . ASP B 1 874 ? -28.828 51.094 31.109 1 93.31 874 ASP B N 1
ATOM 15625 C CA . ASP B 1 874 ? -28.938 49.719 31.516 1 93.31 874 ASP B CA 1
ATOM 15626 C C . ASP B 1 874 ? -27.688 48.938 31.141 1 93.31 874 ASP B C 1
ATOM 15628 O O . ASP B 1 874 ? -27.594 47.719 31.391 1 93.31 874 ASP B O 1
ATOM 15632 N N . GLY B 1 875 ? -26.734 49.594 30.453 1 95.19 875 GLY B N 1
ATOM 15633 C CA . GLY B 1 875 ? -25.469 48.969 30.156 1 95.19 875 GLY B CA 1
ATOM 15634 C C . GLY B 1 875 ? -25.516 48.125 28.891 1 95.19 875 GLY B C 1
ATOM 15635 O O . GLY B 1 875 ? -24.578 47.375 28.594 1 95.19 875 GLY B O 1
ATOM 15636 N N . GLY B 1 876 ? -26.609 48.125 28.141 1 94.25 876 GLY B N 1
ATOM 15637 C CA . GLY B 1 876 ? -26.703 47.375 26.891 1 94.25 876 GLY B CA 1
ATOM 15638 C C . GLY B 1 876 ? -25.812 47.969 25.797 1 94.25 876 GLY B C 1
ATOM 15639 O O . GLY B 1 876 ? -25.484 49.156 25.812 1 94.25 876 GLY B O 1
ATOM 15640 N N . PRO B 1 877 ? -25.391 47.094 24.922 1 94.31 877 PRO B N 1
ATOM 15641 C CA . PRO B 1 877 ? -24.516 47.594 23.844 1 94.31 877 PRO B CA 1
ATOM 15642 C C . PRO B 1 877 ? -25.266 48.406 22.812 1 94.31 877 PRO B C 1
ATOM 15644 O O . PRO B 1 877 ? -26.422 48.094 22.469 1 94.31 877 PRO B O 1
ATOM 15647 N N . ILE B 1 878 ? -24.688 49.406 22.297 1 93.31 878 ILE B N 1
ATOM 15648 C CA . ILE B 1 878 ? -25.25 50.312 21.297 1 93.31 878 ILE B CA 1
ATOM 15649 C C . ILE B 1 878 ? -24.406 50.25 20.031 1 93.31 878 ILE B C 1
ATOM 15651 O O . ILE B 1 878 ? -23.172 50.25 20.109 1 93.31 878 ILE B O 1
ATOM 15655 N N . PHE B 1 879 ? -25.125 50.156 18.875 1 92.44 879 PHE B N 1
ATOM 15656 C CA . PHE B 1 879 ? -24.438 50.062 17.594 1 92.44 879 PHE B CA 1
ATOM 15657 C C . PHE B 1 879 ? -24.953 51.094 16.609 1 92.44 879 PHE B C 1
ATOM 15659 O O . PHE B 1 879 ? -26.047 51.656 16.797 1 92.44 879 PHE B O 1
ATOM 15666 N N . GLU B 1 880 ? -24.078 51.375 15.609 1 88.44 880 GLU B N 1
ATOM 15667 C CA . GLU B 1 880 ? -24.594 52.031 14.414 1 88.44 880 GLU B CA 1
ATOM 15668 C C . GLU B 1 880 ? -25.281 51 13.492 1 88.44 880 GLU B C 1
ATOM 15670 O O . GLU B 1 880 ? -24.641 50.438 12.602 1 88.44 880 GLU B O 1
ATOM 15675 N N . ASP B 1 881 ? -26.5 50.719 13.656 1 81.12 881 ASP B N 1
ATOM 15676 C CA . ASP B 1 881 ? -27.141 49.594 12.984 1 81.12 881 ASP B CA 1
ATOM 15677 C C . ASP B 1 881 ? -28.047 50.094 11.852 1 81.12 881 ASP B C 1
ATOM 15679 O O . ASP B 1 881 ? -28.922 49.344 11.383 1 81.12 881 ASP B O 1
ATOM 15683 N N . LEU B 1 882 ? -27.969 51.344 11.414 1 77.38 882 LEU B N 1
ATOM 15684 C CA . LEU B 1 882 ? -28.641 51.906 10.258 1 77.38 882 LEU B CA 1
ATOM 15685 C C . LEU B 1 882 ? -30.156 51.906 10.445 1 77.38 882 LEU B C 1
ATOM 15687 O O . LEU B 1 882 ? -30.906 51.875 9.461 1 77.38 882 LEU B O 1
ATOM 15691 N N . GLU B 1 883 ? -30.641 51.688 11.617 1 75.5 883 GLU B N 1
ATOM 15692 C CA . GLU B 1 883 ? -32.062 51.688 11.852 1 75.5 883 GLU B CA 1
ATOM 15693 C C . GLU B 1 883 ? -32.719 52.906 11.242 1 75.5 883 GLU B C 1
ATOM 15695 O O . GLU B 1 883 ? -33.812 52.844 10.672 1 75.5 883 GLU B O 1
ATOM 15700 N N . ASP B 1 884 ? -32.062 54 11.32 1 76.12 884 ASP B N 1
ATOM 15701 C CA . ASP B 1 884 ? -32.594 55.281 10.82 1 76.12 884 ASP B CA 1
ATOM 15702 C C . ASP B 1 884 ? -32.625 55.312 9.297 1 76.12 884 ASP B C 1
ATOM 15704 O O . ASP B 1 884 ? -33.312 56.125 8.695 1 76.12 884 ASP B O 1
ATOM 15708 N N . ARG B 1 885 ? -31.938 54.406 8.633 1 78.5 885 ARG B N 1
ATOM 15709 C CA . ARG B 1 885 ? -31.844 54.344 7.176 1 78.5 885 ARG B CA 1
ATOM 15710 C C . ARG B 1 885 ? -32.469 53.094 6.625 1 78.5 885 ARG B C 1
ATOM 15712 O O . ARG B 1 885 ? -32.094 52.625 5.551 1 78.5 885 ARG B O 1
ATOM 15719 N N . GLN B 1 886 ? -33.25 52.5 7.297 1 74.75 886 GLN B N 1
ATOM 15720 C CA . GLN B 1 886 ? -33.844 51.219 6.938 1 74.75 886 GLN B CA 1
ATOM 15721 C C . GLN B 1 886 ? -34.469 51.25 5.555 1 74.75 886 GLN B C 1
ATOM 15723 O O . GLN B 1 886 ? -34.438 50.281 4.809 1 74.75 886 GLN B O 1
ATOM 15728 N N . ARG B 1 887 ? -35.219 52.25 5.188 1 73.25 887 ARG B N 1
ATOM 15729 C CA . ARG B 1 887 ? -35.906 52.375 3.912 1 73.25 887 ARG B CA 1
ATOM 15730 C C . ARG B 1 887 ? -34.938 52.375 2.746 1 73.25 887 ARG B C 1
ATOM 15732 O O . ARG B 1 887 ? -35.25 51.875 1.66 1 73.25 887 ARG B O 1
ATOM 15739 N N . GLU B 1 888 ? -33.781 52.844 3.025 1 75.06 888 GLU B N 1
ATOM 15740 C CA . GLU B 1 888 ? -32.75 52.938 1.982 1 75.06 888 GLU B CA 1
ATOM 15741 C C . GLU B 1 888 ? -32.25 51.531 1.604 1 75.06 888 GLU B C 1
ATOM 15743 O O . GLU B 1 888 ? -31.859 51.312 0.461 1 75.06 888 GLU B O 1
ATOM 15748 N N . PHE B 1 889 ? -32.344 50.625 2.436 1 73.56 889 PHE B N 1
ATOM 15749 C CA . PHE B 1 889 ? -31.672 49.344 2.186 1 73.56 889 PHE B CA 1
ATOM 15750 C C . PHE B 1 889 ? -32.688 48.25 1.949 1 73.56 889 PHE B C 1
ATOM 15752 O O . PHE B 1 889 ? -32.344 47.094 1.784 1 73.56 889 PHE B O 1
ATOM 15759 N N . SER B 1 890 ? -33.969 48.594 1.924 1 70.25 890 SER B N 1
ATOM 15760 C CA . SER B 1 890 ? -35 47.594 1.688 1 70.25 890 SER B CA 1
ATOM 15761 C C . SER B 1 890 ? -34.844 46.969 0.315 1 70.25 890 SER B C 1
ATOM 15763 O O . SER B 1 890 ? -35.25 45.812 0.112 1 70.25 890 SER B O 1
ATOM 15765 N N . GLN B 1 891 ? -34.219 47.688 -0.583 1 70.25 891 GLN B N 1
ATOM 15766 C CA . GLN B 1 891 ? -34.094 47.125 -1.93 1 70.25 891 GLN B CA 1
ATOM 15767 C C . GLN B 1 891 ? -32.594 46.969 -2.291 1 70.25 891 GLN B C 1
ATOM 15769 O O . GLN B 1 891 ? -32.281 46.719 -3.453 1 70.25 891 GLN B O 1
ATOM 15774 N N . SER B 1 892 ? -31.766 47 -1.293 1 74.19 892 SER B N 1
ATOM 15775 C CA . SER B 1 892 ? -30.344 46.906 -1.585 1 74.19 892 SER B CA 1
ATOM 15776 C C . SER B 1 892 ? -29.875 45.469 -1.609 1 74.19 892 SER B C 1
ATOM 15778 O O . SER B 1 892 ? -30.531 44.562 -1.054 1 74.19 892 SER B O 1
ATOM 15780 N N . SER B 1 893 ? -28.812 45.188 -2.367 1 76.88 893 SER B N 1
ATOM 15781 C CA . SER B 1 893 ? -28.203 43.875 -2.367 1 76.88 893 SER B CA 1
ATOM 15782 C C . SER B 1 893 ? -27.547 43.562 -1.023 1 76.88 893 SER B C 1
ATOM 15784 O O . SER B 1 893 ? -27.203 44.469 -0.271 1 76.88 893 SER B O 1
ATOM 15786 N N . LYS B 1 894 ? -27.391 42.312 -0.683 1 79.5 894 LYS B N 1
ATOM 15787 C CA . LYS B 1 894 ? -26.719 41.906 0.547 1 79.5 894 LYS B CA 1
ATOM 15788 C C . LYS B 1 894 ? -25.312 42.469 0.627 1 79.5 894 LYS B C 1
ATOM 15790 O O . LYS B 1 894 ? -24.844 42.844 1.707 1 79.5 894 LYS B O 1
ATOM 15795 N N . TYR B 1 895 ? -24.703 42.5 -0.488 1 81.06 895 TYR B N 1
ATOM 15796 C CA . TYR B 1 895 ? -23.344 43.031 -0.54 1 81.06 895 TYR B CA 1
ATOM 15797 C C . TYR B 1 895 ? -23.312 44.469 -0.106 1 81.06 895 TYR B C 1
ATOM 15799 O O . TYR B 1 895 ? -22.484 44.875 0.72 1 81.06 895 TYR B O 1
ATOM 15807 N N . ASP B 1 896 ? -24.172 45.281 -0.582 1 80.62 896 ASP B N 1
ATOM 15808 C CA . ASP B 1 896 ? -24.219 46.719 -0.254 1 80.62 896 ASP B CA 1
ATOM 15809 C C . ASP B 1 896 ? -24.656 46.938 1.195 1 80.62 896 ASP B C 1
ATOM 15811 O O . ASP B 1 896 ? -24.156 47.844 1.865 1 80.62 896 ASP B O 1
ATOM 15815 N N . LEU B 1 897 ? -25.531 46.156 1.561 1 81.69 897 LEU B N 1
ATOM 15816 C CA . LEU B 1 897 ? -26 46.25 2.938 1 81.69 897 LEU B CA 1
ATOM 15817 C C . LEU B 1 897 ? -24.875 45.938 3.92 1 81.69 897 LEU B C 1
ATOM 15819 O O . LEU B 1 897 ? -24.625 46.75 4.832 1 81.69 897 LEU B O 1
ATOM 15823 N N . TYR B 1 898 ? -24.234 44.844 3.707 1 86.75 898 TYR B N 1
ATOM 15824 C CA . TYR B 1 898 ? -23.234 44.406 4.672 1 86.75 898 TYR B CA 1
ATOM 15825 C C . TYR B 1 898 ? -22.016 45.312 4.641 1 86.75 898 TYR B C 1
ATOM 15827 O O . TYR B 1 898 ? -21.406 45.594 5.68 1 86.75 898 TYR B O 1
ATOM 15835 N N . THR B 1 899 ? -21.625 45.875 3.5 1 87.62 899 THR B N 1
ATOM 15836 C CA . THR B 1 899 ? -20.453 46.719 3.404 1 87.62 899 THR B CA 1
ATOM 15837 C C . THR B 1 899 ? -20.75 48.094 3.994 1 87.62 899 THR B C 1
ATOM 15839 O O . THR B 1 899 ? -19.844 48.875 4.32 1 87.62 899 THR B O 1
ATOM 15842 N N . THR B 1 900 ? -22.031 48.406 4.148 1 86.94 900 THR B N 1
ATOM 15843 C CA . THR B 1 900 ? -22.406 49.656 4.777 1 86.94 900 THR B CA 1
ATOM 15844 C C . THR B 1 900 ? -22.625 49.469 6.273 1 86.94 900 THR B C 1
ATOM 15846 O O . THR B 1 900 ? -22.266 50.344 7.074 1 86.94 900 THR B O 1
ATOM 15849 N N . LEU B 1 901 ? -23.25 48.406 6.598 1 86.69 901 LEU B N 1
ATOM 15850 C CA . LEU B 1 901 ? -23.578 48.094 7.984 1 86.69 901 LEU B CA 1
ATOM 15851 C C . LEU B 1 901 ? -22.328 47.812 8.805 1 86.69 901 LEU B C 1
ATOM 15853 O O . LEU B 1 901 ? -22.25 48.188 9.969 1 86.69 901 LEU B O 1
ATOM 15857 N N . LEU B 1 902 ? -21.469 47.094 8.195 1 93.38 902 LEU B N 1
ATOM 15858 C CA . LEU B 1 902 ? -20.266 46.656 8.898 1 93.38 902 LEU B CA 1
ATOM 15859 C C . LEU B 1 902 ? -19.078 47.562 8.547 1 93.38 902 LEU B C 1
ATOM 15861 O O . LEU B 1 902 ? -19.141 48.312 7.574 1 93.38 902 LEU B O 1
ATOM 15865 N N . THR B 1 903 ? -18.031 47.438 9.336 1 93.69 903 THR B N 1
ATOM 15866 C CA . THR B 1 903 ? -16.781 48.156 9.07 1 93.69 903 THR B CA 1
ATOM 15867 C C . THR B 1 903 ? -15.625 47.156 8.945 1 93.69 903 THR B C 1
ATOM 15869 O O . THR B 1 903 ? -15.547 46.188 9.688 1 93.69 903 THR B O 1
ATOM 15872 N N . PRO B 1 904 ? -14.758 47.406 7.934 1 94.62 904 PRO B N 1
ATOM 15873 C CA . PRO B 1 904 ? -13.57 46.531 7.855 1 94.62 904 PRO B CA 1
ATOM 15874 C C . PRO B 1 904 ? -12.695 46.625 9.102 1 94.62 904 PRO B C 1
ATOM 15876 O O . PRO B 1 904 ? -12.375 47.719 9.57 1 94.62 904 PRO B O 1
ATOM 15879 N N . SER B 1 905 ? -12.375 45.562 9.68 1 95 905 SER B N 1
ATOM 15880 C CA . SER B 1 905 ? -11.734 45.5 10.992 1 95 905 SER B CA 1
ATOM 15881 C C . SER B 1 905 ? -10.32 44.938 10.898 1 95 905 SER B C 1
ATOM 15883 O O . SER B 1 905 ? -9.688 44.656 11.914 1 95 905 SER B O 1
ATOM 15885 N N . GLY B 1 906 ? -9.836 44.781 9.758 1 93.19 906 GLY B N 1
ATOM 15886 C CA . GLY B 1 906 ? -8.477 44.281 9.57 1 93.19 906 GLY B CA 1
ATOM 15887 C C . GLY B 1 906 ? -8.414 42.969 8.844 1 93.19 906 GLY B C 1
ATOM 15888 O O . GLY B 1 906 ? -9.445 42.375 8.523 1 93.19 906 GLY B O 1
ATOM 15889 N N . LYS B 1 907 ? -7.211 42.531 8.547 1 92 907 LYS B N 1
ATOM 15890 C CA . LYS B 1 907 ? -6.988 41.25 7.852 1 92 907 LYS B CA 1
ATOM 15891 C C . LYS B 1 907 ? -6.457 40.188 8.805 1 92 907 LYS B C 1
ATOM 15893 O O . LYS B 1 907 ? -5.699 40.5 9.727 1 92 907 LYS B O 1
ATOM 15898 N N . ARG B 1 908 ? -6.754 38.906 8.57 1 90.44 908 ARG B N 1
ATOM 15899 C CA . ARG B 1 908 ? -6.352 37.812 9.43 1 90.44 908 ARG B CA 1
ATOM 15900 C C . ARG B 1 908 ? -4.887 37.438 9.203 1 90.44 908 ARG B C 1
ATOM 15902 O O . ARG B 1 908 ? -4.234 36.906 10.094 1 90.44 908 ARG B O 1
ATOM 15909 N N . GLU B 1 909 ? -4.391 37.719 8.039 1 88.75 909 GLU B N 1
ATOM 15910 C CA . GLU B 1 909 ? -3.01 37.406 7.707 1 88.75 909 GLU B CA 1
ATOM 15911 C C . GLU B 1 909 ? -2.09 38.594 7.902 1 88.75 909 GLU B C 1
ATOM 15913 O O . GLU B 1 909 ? -2.473 39.75 7.609 1 88.75 909 GLU B O 1
ATOM 15918 N N . PRO B 1 910 ? -0.889 38.312 8.367 1 91.75 910 PRO B N 1
ATOM 15919 C CA . PRO B 1 910 ? 0.053 39.438 8.508 1 91.75 910 PRO B CA 1
ATOM 15920 C C . PRO B 1 910 ? 0.565 39.938 7.164 1 91.75 910 PRO B C 1
ATOM 15922 O O . PRO B 1 910 ? 0.582 39.219 6.18 1 91.75 910 PRO B O 1
ATOM 15925 N N . ASP B 1 911 ? 0.931 41.188 7.098 1 92.31 911 ASP B N 1
ATOM 15926 C CA . ASP B 1 911 ? 1.45 41.719 5.848 1 92.31 911 ASP B CA 1
ATOM 15927 C C . ASP B 1 911 ? 2.908 42.156 6 1 92.31 911 ASP B C 1
ATOM 15929 O O . ASP B 1 911 ? 3.549 42.562 5.027 1 92.31 911 ASP B O 1
ATOM 15933 N N . LEU B 1 912 ? 3.41 42.188 7.234 1 95.19 912 LEU B N 1
ATOM 15934 C CA . LEU B 1 912 ? 4.832 42.406 7.488 1 95.19 912 LEU B CA 1
ATOM 15935 C C . LEU B 1 912 ? 5.414 41.281 8.312 1 95.19 912 LEU B C 1
ATOM 15937 O O . LEU B 1 912 ? 5.02 41.062 9.461 1 95.19 912 LEU B O 1
ATOM 15941 N N . THR B 1 913 ? 6.27 40.594 7.773 1 94.69 913 THR B N 1
ATOM 15942 C CA . THR B 1 913 ? 6.852 39.438 8.43 1 94.69 913 THR B CA 1
ATOM 15943 C C . THR B 1 913 ? 8.367 39.438 8.281 1 94.69 913 THR B C 1
ATOM 15945 O O . THR B 1 913 ? 8.914 40.094 7.398 1 94.69 913 THR B O 1
ATOM 15948 N N . GLY B 1 914 ? 9.039 38.719 9.18 1 94.62 914 GLY B N 1
ATOM 15949 C CA . GLY B 1 914 ? 10.484 38.594 9.109 1 94.62 914 GLY B CA 1
ATOM 15950 C C . GLY B 1 914 ? 11.086 37.938 10.328 1 94.62 914 GLY B C 1
ATOM 15951 O O . GLY B 1 914 ? 10.367 37.375 11.156 1 94.62 914 GLY B O 1
ATOM 15952 N N . SER B 1 915 ? 12.422 37.938 10.32 1 95.88 915 SER B N 1
ATOM 15953 C CA . SER B 1 915 ? 13.141 37.344 11.445 1 95.88 915 SER B CA 1
ATOM 15954 C C . SER B 1 915 ? 14.5 38.031 11.641 1 95.88 915 SER B C 1
ATOM 15956 O O . SER B 1 915 ? 15.016 38.688 10.727 1 95.88 915 SER B O 1
ATOM 15958 N N . ILE B 1 916 ? 15 37.938 12.836 1 96.62 916 ILE B N 1
ATOM 15959 C CA . ILE B 1 916 ? 16.344 38.344 13.219 1 96.62 916 ILE B CA 1
ATOM 15960 C C . ILE B 1 916 ? 17.078 37.156 13.852 1 96.62 916 ILE B C 1
ATOM 15962 O O . ILE B 1 916 ? 16.562 36.531 14.773 1 96.62 916 ILE B O 1
ATOM 15966 N N . SER B 1 917 ? 18.188 36.875 13.305 1 95.44 917 SER B N 1
ATOM 15967 C CA . SER B 1 917 ? 18.953 35.75 13.82 1 95.44 917 SER B CA 1
ATOM 15968 C C . SER B 1 917 ? 20.375 36.156 14.18 1 95.44 917 SER B C 1
ATOM 15970 O O . SER B 1 917 ? 21 36.969 13.484 1 95.44 917 SER B O 1
ATOM 15972 N N . ASN B 1 918 ? 20.891 35.656 15.273 1 95.56 918 ASN B N 1
ATOM 15973 C CA . ASN B 1 918 ? 22.266 35.812 15.742 1 95.56 918 ASN B CA 1
ATOM 15974 C C . ASN B 1 918 ? 22.953 34.469 15.953 1 95.56 918 ASN B C 1
ATOM 15976 O O . ASN B 1 918 ? 22.375 33.562 16.547 1 95.56 918 ASN B O 1
ATOM 15980 N N . THR B 1 919 ? 24.047 34.344 15.391 1 94.06 919 THR B N 1
ATOM 15981 C CA . THR B 1 919 ? 24.891 33.156 15.633 1 94.06 919 THR B CA 1
ATOM 15982 C C . THR B 1 919 ? 26.281 33.562 16.109 1 94.06 919 THR B C 1
ATOM 15984 O O . THR B 1 919 ? 27.016 34.25 15.391 1 94.06 919 THR B O 1
ATOM 15987 N N . VAL B 1 920 ? 26.641 33.188 17.297 1 96.12 920 VAL B N 1
ATOM 15988 C CA . VAL B 1 920 ? 27.938 33.5 17.891 1 96.12 920 VAL B CA 1
ATOM 15989 C C . VAL B 1 920 ? 28.719 32.219 18.141 1 96.12 920 VAL B C 1
ATOM 15991 O O . VAL B 1 920 ? 28.234 31.297 18.797 1 96.12 920 VAL B O 1
ATOM 15994 N N . THR B 1 921 ? 29.781 32.219 17.547 1 92.69 921 THR B N 1
ATOM 15995 C CA . THR B 1 921 ? 30.672 31.062 17.766 1 92.69 921 THR B CA 1
ATOM 15996 C C . THR B 1 921 ? 31.906 31.484 18.547 1 92.69 921 THR B C 1
ATOM 15998 O O . THR B 1 921 ? 32.594 32.438 18.156 1 92.69 921 THR B O 1
ATOM 16001 N N . TYR B 1 922 ? 32.188 30.906 19.609 1 95.38 922 TYR B N 1
ATOM 16002 C CA . TYR B 1 922 ? 33.375 31.094 20.422 1 95.38 922 TYR B CA 1
ATOM 16003 C C . TYR B 1 922 ? 34.094 29.781 20.641 1 95.38 922 TYR B C 1
ATOM 16005 O O . TYR B 1 922 ? 33.656 28.953 21.453 1 95.38 922 TYR B O 1
ATOM 16013 N N . LYS B 1 923 ? 35.156 29.516 20 1 91.69 923 LYS B N 1
ATOM 16014 C CA . LYS B 1 923 ? 35.906 28.266 20.031 1 91.69 923 LYS B CA 1
ATOM 16015 C C . LYS B 1 923 ? 35 27.062 19.781 1 91.69 923 LYS B C 1
ATOM 16017 O O . LYS B 1 923 ? 34.312 27 18.75 1 91.69 923 LYS B O 1
ATOM 16022 N N . GLN B 1 924 ? 34.781 26.297 20.891 1 91.88 924 GLN B N 1
ATOM 16023 C CA . GLN B 1 924 ? 34 25.062 20.703 1 91.88 924 GLN B CA 1
ATOM 16024 C C . GLN B 1 924 ? 32.5 25.328 20.906 1 91.88 924 GLN B C 1
ATOM 16026 O O . GLN B 1 924 ? 31.688 24.469 20.625 1 91.88 924 GLN B O 1
ATOM 16031 N N . TRP B 1 925 ? 32.156 26.469 21.312 1 95.81 925 TRP B N 1
ATOM 16032 C CA . TRP B 1 925 ? 30.781 26.781 21.656 1 95.81 925 TRP B CA 1
ATOM 16033 C C . TRP B 1 925 ? 30.125 27.609 20.547 1 95.81 925 TRP B C 1
ATOM 16035 O O . TRP B 1 925 ? 30.766 28.5 19.984 1 95.81 925 TRP B O 1
ATOM 16045 N N . ARG B 1 926 ? 28.984 27.312 20.172 1 94.81 926 ARG B N 1
ATOM 16046 C CA . ARG B 1 926 ? 28.188 28.094 19.234 1 94.81 926 ARG B CA 1
ATOM 16047 C C . ARG B 1 926 ? 26.797 28.391 19.812 1 94.81 926 ARG B C 1
ATOM 16049 O O . ARG B 1 926 ? 26.078 27.484 20.203 1 94.81 926 ARG B O 1
ATOM 16056 N N . LEU B 1 927 ? 26.453 29.625 19.875 1 96.56 927 LEU B N 1
ATOM 16057 C CA . LEU B 1 927 ? 25.156 30.078 20.344 1 96.56 927 LEU B CA 1
ATOM 16058 C C . LEU B 1 927 ? 24.328 30.672 19.203 1 96.56 927 LEU B C 1
ATOM 16060 O O . LEU B 1 927 ? 24.812 31.531 18.469 1 96.56 927 LEU B O 1
ATOM 16064 N N . GLY B 1 928 ? 23.172 30.109 19 1 95.56 928 GLY B N 1
ATOM 16065 C CA . GLY B 1 928 ? 22.25 30.609 18 1 95.56 928 GLY B CA 1
ATOM 16066 C C . GLY B 1 928 ? 20.922 31.047 18.578 1 95.56 928 GLY B C 1
ATOM 16067 O O . GLY B 1 928 ? 20.375 30.375 19.453 1 95.56 928 GLY B O 1
ATOM 16068 N N . ALA B 1 929 ? 20.438 32.25 18.172 1 96.44 929 ALA B N 1
ATOM 16069 C CA . ALA B 1 929 ? 19.141 32.75 18.594 1 96.44 929 ALA B CA 1
ATOM 16070 C C . ALA B 1 929 ? 18.375 33.375 17.422 1 96.44 929 ALA B C 1
ATOM 16072 O O . ALA B 1 929 ? 18.953 34.094 16.609 1 96.44 929 ALA B O 1
ATOM 16073 N N . THR B 1 930 ? 17.109 33.031 17.297 1 96.19 930 THR B N 1
ATOM 16074 C CA . THR B 1 930 ? 16.297 33.562 16.234 1 96.19 930 THR B CA 1
ATOM 16075 C C . THR B 1 930 ? 15 34.156 16.781 1 96.19 930 THR B C 1
ATOM 16077 O O . THR B 1 930 ? 14.258 33.5 17.5 1 96.19 930 THR B O 1
ATOM 16080 N N . LEU B 1 931 ? 14.742 35.375 16.469 1 97.12 931 LEU B N 1
ATOM 16081 C CA . LEU B 1 931 ? 13.5 36.094 16.781 1 97.12 931 LEU B CA 1
ATOM 16082 C C . LEU B 1 931 ? 12.641 36.25 15.531 1 97.12 931 LEU B C 1
ATOM 16084 O O . LEU B 1 931 ? 13.125 36.688 14.492 1 97.12 931 LEU B O 1
ATOM 16088 N N . LEU B 1 932 ? 11.422 35.875 15.648 1 95.31 932 LEU B N 1
ATOM 16089 C CA . LEU B 1 932 ? 10.461 36.031 14.57 1 95.31 932 LEU B CA 1
ATOM 16090 C C . LEU B 1 932 ? 9.43 37.094 14.906 1 95.31 932 LEU B C 1
ATOM 16092 O O . LEU B 1 932 ? 9 37.219 16.062 1 95.31 932 LEU B O 1
ATOM 16096 N N . TYR B 1 933 ? 9.039 37.812 13.922 1 95.44 933 TYR B N 1
ATOM 16097 C CA . TYR B 1 933 ? 7.992 38.812 14.164 1 95.44 933 TYR B CA 1
ATOM 16098 C C . TYR B 1 933 ? 6.953 38.781 13.047 1 95.44 933 TYR B C 1
ATOM 16100 O O . TYR B 1 933 ? 7.289 38.531 11.883 1 95.44 933 TYR B O 1
ATOM 16108 N N . ASN B 1 934 ? 5.742 38.969 13.312 1 94.19 934 ASN B N 1
ATOM 16109 C CA . ASN B 1 934 ? 4.578 39.125 12.445 1 94.19 934 ASN B CA 1
ATOM 16110 C C . ASN B 1 934 ? 3.73 40.312 12.82 1 94.19 934 ASN B C 1
ATOM 16112 O O . ASN B 1 934 ? 3.162 40.375 13.914 1 94.19 934 ASN B O 1
ATOM 16116 N N . PHE B 1 935 ? 3.59 41.25 11.875 1 95.25 935 PHE B N 1
ATOM 16117 C CA . PHE B 1 935 ? 2.852 42.469 12.148 1 95.25 935 PHE B CA 1
ATOM 16118 C C . PHE B 1 935 ? 1.784 42.719 11.086 1 95.25 935 PHE B C 1
ATOM 16120 O O . PHE B 1 935 ? 1.922 42.25 9.945 1 95.25 935 PHE B O 1
ATOM 16127 N N . GLY B 1 936 ? 0.739 43.406 11.469 1 94.06 936 GLY B N 1
ATOM 16128 C CA . GLY B 1 936 ? -0.28 43.844 10.531 1 94.06 936 GLY B CA 1
ATOM 16129 C C . GLY B 1 936 ? -1.533 43 10.562 1 94.06 936 GLY B C 1
ATOM 16130 O O . GLY B 1 936 ? -2.529 43.312 9.914 1 94.06 936 GLY B O 1
ATOM 16131 N N . ALA B 1 937 ? -1.565 41.938 11.219 1 93.06 937 ALA B N 1
ATOM 16132 C CA . ALA B 1 937 ? -2.75 41.094 11.328 1 93.06 937 ALA B CA 1
ATOM 16133 C C . ALA B 1 937 ? -3.637 41.531 12.492 1 93.06 937 ALA B C 1
ATOM 16135 O O . ALA B 1 937 ? -3.162 42.156 13.438 1 93.06 937 ALA B O 1
ATOM 16136 N N . SER B 1 938 ? -4.871 41.281 12.344 1 94.88 938 SER B N 1
ATOM 16137 C CA . SER B 1 938 ? -5.844 41.469 13.414 1 94.88 938 SER B CA 1
ATOM 16138 C C . SER B 1 938 ? -6.629 40.219 13.703 1 94.88 938 SER B C 1
ATOM 16140 O O . SER B 1 938 ? -6.676 39.312 12.867 1 94.88 938 SER B O 1
ATOM 16142 N N . THR B 1 939 ? -7.078 40.125 14.906 1 93.5 939 THR B N 1
ATOM 16143 C CA . THR B 1 939 ? -7.902 38.969 15.273 1 93.5 939 THR B CA 1
ATOM 16144 C C . THR B 1 939 ? -9.07 39.406 16.156 1 93.5 939 THR B C 1
ATOM 16146 O O . THR B 1 939 ? -9.172 40.594 16.531 1 93.5 939 THR B O 1
ATOM 16149 N N . ARG B 1 940 ? -10.023 38.531 16.266 1 93.88 940 ARG B N 1
ATOM 16150 C CA . ARG B 1 940 ? -11.172 38.719 17.156 1 93.88 940 ARG B CA 1
ATOM 16151 C C . ARG B 1 940 ? -10.984 38 18.484 1 93.88 940 ARG B C 1
ATOM 16153 O O . ARG B 1 940 ? -10.484 36.875 18.516 1 93.88 940 ARG B O 1
ATOM 16160 N N . LEU B 1 941 ? -11.352 38.719 19.531 1 93.25 941 LEU B N 1
ATOM 16161 C CA . LEU B 1 941 ? -11.297 38.062 20.859 1 93.25 941 LEU B CA 1
ATOM 16162 C C . LEU B 1 941 ? -12.305 36.938 20.953 1 93.25 941 LEU B C 1
ATOM 16164 O O . LEU B 1 941 ? -13.297 36.906 20.219 1 93.25 941 LEU B O 1
ATOM 16168 N N . PHE B 1 942 ? -11.984 36 21.844 1 91.38 942 PHE B N 1
ATOM 16169 C CA . PHE B 1 942 ? -12.938 34.938 22.094 1 91.38 942 PHE B CA 1
ATOM 16170 C C . PHE B 1 942 ? -14.297 35.5 22.484 1 91.38 942 PHE B C 1
ATOM 16172 O O . PHE B 1 942 ? -14.375 36.5 23.188 1 91.38 942 PHE B O 1
ATOM 16179 N N . ARG B 1 943 ? -15.32 34.812 22.109 1 89.62 943 ARG B N 1
ATOM 16180 C CA . ARG B 1 943 ? -16.688 35.281 22.359 1 89.62 943 ARG B CA 1
ATOM 16181 C C . ARG B 1 943 ? -17.016 35.25 23.844 1 89.62 943 ARG B C 1
ATOM 16183 O O . ARG B 1 943 ? -16.625 34.312 24.547 1 89.62 943 ARG B O 1
ATOM 16190 N N . LEU B 1 944 ? -17.734 36.281 24.219 1 89.12 944 LEU B N 1
ATOM 16191 C CA . LEU B 1 944 ? -18.141 36.375 25.625 1 89.12 944 LEU B CA 1
ATOM 16192 C C . LEU B 1 944 ? -19.609 35.969 25.797 1 89.12 944 LEU B C 1
ATOM 16194 O O . LEU B 1 944 ? -20 35.469 26.844 1 89.12 944 LEU B O 1
ATOM 16198 N N . PHE B 1 945 ? -20.328 36.219 24.75 1 84 945 PHE B N 1
ATOM 16199 C CA . PHE B 1 945 ? -21.766 36 24.875 1 84 945 PHE B CA 1
ATOM 16200 C C . PHE B 1 945 ? -22.25 34.969 23.875 1 84 945 PHE B C 1
ATOM 16202 O O . PHE B 1 945 ? -23.391 35 23.422 1 84 945 PHE B O 1
ATOM 16209 N N . ASP B 1 946 ? -21.172 33.969 23.5 1 67.75 946 ASP B N 1
ATOM 16210 C CA . ASP B 1 946 ? -21.453 32.938 22.516 1 67.75 946 ASP B CA 1
ATOM 16211 C C . ASP B 1 946 ? -22.547 31.984 23.016 1 67.75 946 ASP B C 1
ATOM 16213 O O . ASP B 1 946 ? -22.672 31.734 24.203 1 67.75 946 ASP B O 1
ATOM 16217 N N . GLY B 1 947 ? -23.453 31.453 22.25 1 55.31 947 GLY B N 1
ATOM 16218 C CA . GLY B 1 947 ? -24.547 30.531 22.547 1 55.31 947 GLY B CA 1
ATOM 16219 C C . GLY B 1 947 ? -25.906 31.078 22.188 1 55.31 947 GLY B C 1
ATOM 16220 O O . GLY B 1 947 ? -26.922 30.422 22.391 1 55.31 947 GLY B O 1
ATOM 16221 N N . PHE B 1 948 ? -25.859 32.281 21.828 1 43.12 948 PHE B N 1
ATOM 16222 C CA . PHE B 1 948 ? -27.172 32.844 21.5 1 43.12 948 PHE B CA 1
ATOM 16223 C C . PHE B 1 948 ? -27.656 32.344 20.156 1 43.12 948 PHE B C 1
ATOM 16225 O O . PHE B 1 948 ? -27.641 33.062 19.156 1 43.12 948 PHE B O 1
ATOM 16232 N N . THR B 1 949 ? -27.188 31.172 19.75 1 40.88 949 THR B N 1
ATOM 16233 C CA . THR B 1 949 ? -27.484 30.828 18.359 1 40.88 949 THR B CA 1
ATOM 16234 C C . THR B 1 949 ? -29 30.797 18.125 1 40.88 949 THR B C 1
ATOM 16236 O O . THR B 1 949 ? -29.453 30.875 16.984 1 40.88 949 THR B O 1
ATOM 16239 N N . GLY B 1 950 ? -29.703 29.562 18.531 1 37.25 950 GLY B N 1
ATOM 16240 C CA . GLY B 1 950 ? -30.953 29.125 17.922 1 37.25 950 GLY B CA 1
ATOM 16241 C C . GLY B 1 950 ? -32.062 30.125 18.062 1 37.25 950 GLY B C 1
ATOM 16242 O O . GLY B 1 950 ? -31.938 31.125 18.766 1 37.25 950 GLY B O 1
ATOM 16243 N N . ALA B 1 951 ? -33.25 29.812 17.25 1 36.28 951 ALA B N 1
ATOM 16244 C CA . ALA B 1 951 ? -34.562 30.453 17.172 1 36.28 951 ALA B CA 1
ATOM 16245 C C . ALA B 1 951 ? -35.031 30.875 18.547 1 36.28 951 ALA B C 1
ATOM 16247 O O . ALA B 1 951 ? -36.031 31.594 18.672 1 36.28 951 ALA B O 1
ATOM 16248 N N . GLN B 1 952 ? -34.844 30 19.516 1 38 952 GLN B N 1
ATOM 16249 C CA . GLN B 1 952 ? -35.719 30.125 20.688 1 38 952 GLN B CA 1
ATOM 16250 C C . GLN B 1 952 ? -35.094 31.094 21.703 1 38 952 GLN B C 1
ATOM 16252 O O . GLN B 1 952 ? -35.406 31.016 22.891 1 38 952 GLN B O 1
ATOM 16257 N N . TYR B 1 953 ? -34.625 32.25 21.438 1 42.69 953 TYR B N 1
ATOM 16258 C CA . TYR B 1 953 ? -34.281 33.312 22.375 1 42.69 953 TYR B CA 1
ATOM 16259 C C . TYR B 1 953 ? -33.312 32.812 23.438 1 42.69 953 TYR B C 1
ATOM 16261 O O . TYR B 1 953 ? -33.312 33.312 24.578 1 42.69 953 TYR B O 1
ATOM 16269 N N . SER B 1 954 ? -32.812 31.578 23.438 1 47.81 954 SER B N 1
ATOM 16270 C CA . SER B 1 954 ? -32.062 31 24.531 1 47.81 954 SER B CA 1
ATOM 16271 C C . SER B 1 954 ? -30.688 31.672 24.656 1 47.81 954 SER B C 1
ATOM 16273 O O . SER B 1 954 ? -30.109 32.094 23.656 1 47.81 954 SER B O 1
ATOM 16275 N N . THR B 1 955 ? -30.344 32.156 25.938 1 56.66 955 THR B N 1
ATOM 16276 C CA . THR B 1 955 ? -29.312 33 26.484 1 56.66 955 THR B CA 1
ATOM 16277 C C . THR B 1 955 ? -27.969 32.281 26.547 1 56.66 955 THR B C 1
ATOM 16279 O O . THR B 1 955 ? -27.938 31.047 26.469 1 56.66 955 THR B O 1
ATOM 16282 N N . ALA B 1 956 ? -26.703 32.906 26.5 1 63.22 956 ALA B N 1
ATOM 16283 C CA . ALA B 1 956 ? -25.266 32.844 26.234 1 63.22 956 ALA B CA 1
ATOM 16284 C C . ALA B 1 956 ? -24.578 31.891 27.219 1 63.22 956 ALA B C 1
ATOM 16286 O O . ALA B 1 956 ? -23.656 31.156 26.859 1 63.22 956 ALA B O 1
ATOM 16287 N N . TYR B 1 957 ? -25.156 31.656 28.469 1 84.19 957 TYR B N 1
ATOM 16288 C CA . TYR B 1 957 ? -24.344 31 29.469 1 84.19 957 TYR B CA 1
ATOM 16289 C C . TYR B 1 957 ? -25 29.703 29.938 1 84.19 957 TYR B C 1
ATOM 16291 O O . TYR B 1 957 ? -26.188 29.688 30.266 1 84.19 957 TYR B O 1
ATOM 16299 N N . SER B 1 958 ? -24.25 28.625 29.797 1 87.75 958 SER B N 1
ATOM 16300 C CA . SER B 1 958 ? -24.688 27.312 30.234 1 87.75 958 SER B CA 1
ATOM 16301 C C . SER B 1 958 ? -24 26.891 31.516 1 87.75 958 SER B C 1
ATOM 16303 O O . SER B 1 958 ? -22.938 27.422 31.859 1 87.75 958 SER B O 1
ATOM 16305 N N . SER B 1 959 ? -24.672 25.953 32.219 1 92.19 959 SER B N 1
ATOM 16306 C CA . SER B 1 959 ? -24.172 25.484 33.531 1 92.19 959 SER B CA 1
ATOM 16307 C C . SER B 1 959 ? -22.812 24.812 33.375 1 92.19 959 SER B C 1
ATOM 16309 O O . SER B 1 959 ? -21.984 24.859 34.281 1 92.19 959 SER B O 1
ATOM 16311 N N . GLU B 1 960 ? -22.547 24.219 32.25 1 93.25 960 GLU B N 1
ATOM 16312 C CA . GLU B 1 960 ? -21.312 23.469 32.094 1 93.25 960 GLU B CA 1
ATOM 16313 C C . GLU B 1 960 ? -20.172 24.375 31.609 1 93.25 960 GLU B C 1
ATOM 16315 O O . GLU B 1 960 ? -19 24.016 31.75 1 93.25 960 GLU B O 1
ATOM 16320 N N . GLN B 1 961 ? -20.531 25.5 31.188 1 92.06 961 GLN B N 1
ATOM 16321 C CA . GLN B 1 961 ? -19.547 26.344 30.5 1 92.06 961 GLN B CA 1
ATOM 16322 C C . GLN B 1 961 ? -18.781 27.203 31.5 1 92.06 961 GLN B C 1
ATOM 16324 O O . GLN B 1 961 ? -19.359 27.688 32.469 1 92.06 961 GLN B O 1
ATOM 16329 N N . ASN B 1 962 ? -17.531 27.297 31.25 1 93.5 962 ASN B N 1
ATOM 16330 C CA . ASN B 1 962 ? -16.75 28.344 31.906 1 93.5 962 ASN B CA 1
ATOM 16331 C C . ASN B 1 962 ? -16.828 29.656 31.109 1 93.5 962 ASN B C 1
ATOM 16333 O O . ASN B 1 962 ? -17.344 29.688 30 1 93.5 962 ASN B O 1
ATOM 16337 N N . VAL B 1 963 ? -16.484 30.688 31.781 1 91.56 963 VAL B N 1
ATOM 16338 C CA . VAL B 1 963 ? -16.578 31.984 31.125 1 91.56 963 VAL B CA 1
ATOM 16339 C C . VAL B 1 963 ? -15.266 32.75 31.281 1 91.56 963 VAL B C 1
ATOM 16341 O O . VAL B 1 963 ? -14.445 32.406 32.125 1 91.56 963 VAL B O 1
ATOM 16344 N N . ASN B 1 964 ? -15.086 33.688 30.391 1 92.06 964 ASN B N 1
ATOM 16345 C CA . ASN B 1 964 ? -13.898 34.531 30.438 1 92.06 964 ASN B CA 1
ATOM 16346 C C . ASN B 1 964 ? -13.906 35.438 31.656 1 92.06 964 ASN B C 1
ATOM 16348 O O . ASN B 1 964 ? -14.945 35.969 32.031 1 92.06 964 ASN B O 1
ATOM 16352 N N . ARG B 1 965 ? -12.766 35.594 32.25 1 93.56 965 ARG B N 1
ATOM 16353 C CA . ARG B 1 965 ? -12.648 36.375 33.469 1 93.56 965 ARG B CA 1
ATOM 16354 C C . ARG B 1 965 ? -12.938 37.875 33.188 1 93.56 965 ARG B C 1
ATOM 16356 O O . ARG B 1 965 ? -13.266 38.625 34.125 1 93.56 965 ARG B O 1
ATOM 16363 N N . ASP B 1 966 ? -12.891 38.312 32 1 92.31 966 ASP B N 1
ATOM 16364 C CA . ASP B 1 966 ? -13.18 39.688 31.625 1 92.31 966 ASP B CA 1
ATOM 16365 C C . ASP B 1 966 ? -14.594 40.094 32.031 1 92.31 966 ASP B C 1
ATOM 16367 O O . ASP B 1 966 ? -14.875 41.25 32.25 1 92.31 966 ASP B O 1
ATOM 16371 N N . LEU B 1 967 ? -15.422 39.125 32.125 1 93.62 967 LEU B N 1
ATOM 16372 C CA . LEU B 1 967 ? -16.812 39.406 32.469 1 93.62 967 LEU B CA 1
ATOM 16373 C C . LEU B 1 967 ? -16.906 39.969 33.906 1 93.62 967 LEU B C 1
ATOM 16375 O O . LEU B 1 967 ? -17.938 40.5 34.281 1 93.62 967 LEU B O 1
ATOM 16379 N N . MET B 1 968 ? -15.867 39.781 34.656 1 92.75 968 MET B N 1
ATOM 16380 C CA . MET B 1 968 ? -15.836 40.344 36 1 92.75 968 MET B CA 1
ATOM 16381 C C . MET B 1 968 ? -15.773 41.875 35.938 1 92.75 968 MET B C 1
ATOM 16383 O O . MET B 1 968 ? -16.125 42.531 36.906 1 92.75 968 MET B O 1
ATOM 16387 N N . ASN B 1 969 ? -15.391 42.438 34.812 1 93.06 969 ASN B N 1
ATOM 16388 C CA . ASN B 1 969 ? -15.297 43.875 34.625 1 93.06 969 ASN B CA 1
ATOM 16389 C C . ASN B 1 969 ? -16.453 44.406 33.781 1 93.06 969 ASN B C 1
ATOM 16391 O O . ASN B 1 969 ? -16.328 45.438 33.125 1 93.06 969 ASN B O 1
ATOM 16395 N N . ARG B 1 970 ? -17.562 43.781 33.844 1 95.44 970 ARG B N 1
ATOM 16396 C CA . ARG B 1 970 ? -18.734 44.156 33.062 1 95.44 970 ARG B CA 1
ATOM 16397 C C . ARG B 1 970 ? -19.406 45.375 33.656 1 95.44 970 ARG B C 1
ATOM 16399 O O . ARG B 1 970 ? -19.125 45.75 34.812 1 95.44 970 ARG B O 1
ATOM 16406 N N . TRP B 1 971 ? -20.312 46 32.844 1 96.56 971 TRP B N 1
ATOM 16407 C CA . TRP B 1 971 ? -21.141 47.094 33.344 1 96.56 971 TRP B CA 1
ATOM 16408 C C . TRP B 1 971 ? -22.094 46.625 34.438 1 96.56 971 TRP B C 1
ATOM 16410 O O . TRP B 1 971 ? -22.812 45.625 34.25 1 96.56 971 TRP B O 1
ATOM 16420 N N . MET B 1 972 ? -22.172 47.312 35.562 1 93.25 972 MET B N 1
ATOM 16421 C CA . MET B 1 972 ? -23 46.906 36.688 1 93.25 972 MET B CA 1
ATOM 16422 C C . MET B 1 972 ? -23.938 48.062 37.125 1 93.25 972 MET B C 1
ATOM 16424 O O . MET B 1 972 ? -25.016 47.812 37.656 1 93.25 972 MET B O 1
ATOM 16428 N N . LYS B 1 973 ? -23.5 49.281 36.938 1 93.31 973 LYS B N 1
ATOM 16429 C CA . LYS B 1 973 ? -24.266 50.469 37.344 1 93.31 973 LYS B CA 1
ATOM 16430 C C . LYS B 1 973 ? -24 51.656 36.438 1 93.31 973 LYS B C 1
ATOM 16432 O O . LYS B 1 973 ? -22.969 51.688 35.75 1 93.31 973 LYS B O 1
ATOM 16437 N N . PRO B 1 974 ? -24.969 52.594 36.438 1 94.31 974 PRO B N 1
ATOM 16438 C CA . PRO B 1 974 ? -24.734 53.781 35.625 1 94.31 974 PRO B CA 1
ATOM 16439 C C . PRO B 1 974 ? -23.391 54.469 35.938 1 94.31 974 PRO B C 1
ATOM 16441 O O . PRO B 1 974 ? -23.047 54.625 37.125 1 94.31 974 PRO B O 1
ATOM 16444 N N . GLY B 1 975 ? -22.609 54.844 35 1 94.94 975 GLY B N 1
ATOM 16445 C CA . GLY B 1 975 ? -21.281 55.406 35.156 1 94.94 975 GLY B CA 1
ATOM 16446 C C . GLY B 1 975 ? -20.172 54.469 34.688 1 94.94 975 GLY B C 1
ATOM 16447 O O . GLY B 1 975 ? -19.094 54.938 34.344 1 94.94 975 GLY B O 1
ATOM 16448 N N . ASP B 1 976 ? -20.5 53.219 34.719 1 95.69 976 ASP B N 1
ATOM 16449 C CA . ASP B 1 976 ? -19.5 52.188 34.375 1 95.69 976 ASP B CA 1
ATOM 16450 C C . ASP B 1 976 ? -19.188 52.25 32.875 1 95.69 976 ASP B C 1
ATOM 16452 O O . ASP B 1 976 ? -18.141 51.781 32.438 1 95.69 976 ASP B O 1
ATOM 16456 N N . GLU B 1 977 ? -20.047 52.719 32.031 1 94.5 977 GLU B N 1
ATOM 16457 C CA . GLU B 1 977 ? -19.859 52.781 30.594 1 94.5 977 GLU B CA 1
ATOM 16458 C C . GLU B 1 977 ? -18.641 53.594 30.234 1 94.5 977 GLU B C 1
ATOM 16460 O O . GLU B 1 977 ? -18.109 53.5 29.125 1 94.5 977 GLU B O 1
ATOM 16465 N N . ALA B 1 978 ? -18.109 54.438 31.203 1 93.25 978 ALA B N 1
ATOM 16466 C CA . ALA B 1 978 ? -16.922 55.25 30.969 1 93.25 978 ALA B CA 1
ATOM 16467 C C . ALA B 1 978 ? -15.648 54.438 31.188 1 93.25 978 ALA B C 1
ATOM 16469 O O . ALA B 1 978 ? -14.586 54.781 30.688 1 93.25 978 ALA B O 1
ATOM 16470 N N . THR B 1 979 ? -15.828 53.344 31.891 1 93.12 979 THR B N 1
ATOM 16471 C CA . THR B 1 979 ? -14.609 52.625 32.281 1 93.12 979 THR B CA 1
ATOM 16472 C C . THR B 1 979 ? -14.547 51.25 31.609 1 93.12 979 THR B C 1
ATOM 16474 O O . THR B 1 979 ? -13.484 50.656 31.547 1 93.12 979 THR B O 1
ATOM 16477 N N . THR B 1 980 ? -15.648 50.688 31.234 1 95.62 980 THR B N 1
ATOM 16478 C CA . THR B 1 980 ? -15.656 49.375 30.609 1 95.62 980 THR B CA 1
ATOM 16479 C C . THR B 1 980 ? -16.453 49.406 29.312 1 95.62 980 THR B C 1
ATOM 16481 O O . THR B 1 980 ? -17.312 50.25 29.125 1 95.62 980 THR B O 1
ATOM 16484 N N . ASN B 1 981 ? -16.078 48.562 28.469 1 95.31 981 ASN B N 1
ATOM 16485 C CA . ASN B 1 981 ? -16.859 48.375 27.25 1 95.31 981 ASN B CA 1
ATOM 16486 C C . ASN B 1 981 ? -17.547 47.031 27.203 1 95.31 981 ASN B C 1
ATOM 16488 O O . ASN B 1 981 ? -17.984 46.594 26.125 1 95.31 981 ASN B O 1
ATOM 16492 N N . ILE B 1 982 ? -17.484 46.25 28.328 1 96.12 982 ILE B N 1
ATOM 16493 C CA . ILE B 1 982 ? -18.172 44.969 28.422 1 96.12 982 ILE B CA 1
ATOM 16494 C C . ILE B 1 982 ? -19.609 45.188 28.906 1 96.12 982 ILE B C 1
ATOM 16496 O O . ILE B 1 982 ? -19.828 45.719 30 1 96.12 982 ILE B O 1
ATOM 16500 N N . PRO B 1 983 ? -20.547 44.781 28.109 1 95.44 983 PRO B N 1
ATOM 16501 C CA . PRO B 1 983 ? -21.938 45.062 28.438 1 95.44 983 PRO B CA 1
ATOM 16502 C C . PRO B 1 983 ? -22.406 44.344 29.703 1 95.44 983 PRO B C 1
ATOM 16504 O O . PRO B 1 983 ? -21.766 43.375 30.141 1 95.44 983 PRO B O 1
ATOM 16507 N N . ALA B 1 984 ? -23.547 44.938 30.172 1 93.81 984 ALA B N 1
ATOM 16508 C CA . ALA B 1 984 ? -24.219 44.219 31.266 1 93.81 984 ALA B CA 1
ATOM 16509 C C . ALA B 1 984 ? -24.812 42.906 30.797 1 93.81 984 ALA B C 1
ATOM 16511 O O . ALA B 1 984 ? -25.172 42.781 29.625 1 93.81 984 ALA B O 1
ATOM 16512 N N . ILE B 1 985 ? -24.891 41.969 31.688 1 90.94 985 ILE B N 1
ATOM 16513 C CA . ILE B 1 985 ? -25.531 40.688 31.344 1 90.94 985 ILE B CA 1
ATOM 16514 C C . ILE B 1 985 ? -27.047 40.812 31.516 1 90.94 985 ILE B C 1
ATOM 16516 O O . ILE B 1 985 ? -27.531 41.125 32.625 1 90.94 985 ILE B O 1
ATOM 16520 N N . MET B 1 986 ? -27.75 40.719 30.391 1 86.81 986 MET B N 1
ATOM 16521 C CA . MET B 1 986 ? -29.203 40.719 30.438 1 86.81 986 MET B CA 1
ATOM 16522 C C . MET B 1 986 ? -29.797 39.531 29.703 1 86.81 986 MET B C 1
ATOM 16524 O O . MET B 1 986 ? -29.328 39.156 28.625 1 86.81 986 MET B O 1
ATOM 16528 N N . GLY B 1 987 ? -30.672 38.844 30.312 1 78.25 987 GLY B N 1
ATOM 16529 C CA . GLY B 1 987 ? -31.359 37.719 29.688 1 78.25 987 GLY B CA 1
ATOM 16530 C C . GLY B 1 987 ? -32.812 38.031 29.344 1 78.25 987 GLY B C 1
ATOM 16531 O O . GLY B 1 987 ? -33.25 39.156 29.5 1 78.25 987 GLY B O 1
ATOM 16532 N N . SER B 1 988 ? -33.5 37.031 28.922 1 78.62 988 SER B N 1
ATOM 16533 C CA . SER B 1 988 ? -34.875 37.188 28.469 1 78.62 988 SER B CA 1
ATOM 16534 C C . SER B 1 988 ? -35.781 37.625 29.625 1 78.62 988 SER B C 1
ATOM 16536 O O . SER B 1 988 ? -36.875 38.156 29.391 1 78.62 988 SER B O 1
ATOM 16538 N N . GLY B 1 989 ? -35.375 37.375 30.812 1 77.56 989 GLY B N 1
ATOM 16539 C CA . GLY B 1 989 ? -36.156 37.812 31.953 1 77.56 989 GLY B CA 1
ATOM 16540 C C . GLY B 1 989 ? -36.125 39.312 32.188 1 77.56 989 GLY B C 1
ATOM 16541 O O . GLY B 1 989 ? -36.969 39.844 32.906 1 77.56 989 GLY B O 1
ATOM 16542 N N . ASN B 1 990 ? -35.219 39.906 31.562 1 83.31 990 ASN B N 1
ATOM 16543 C CA . ASN B 1 990 ? -35.062 41.344 31.656 1 83.31 990 ASN B CA 1
ATOM 16544 C C . ASN B 1 990 ? -35.906 42.062 30.609 1 83.31 990 ASN B C 1
ATOM 16546 O O . ASN B 1 990 ? -35.781 41.812 29.422 1 83.31 990 ASN B O 1
ATOM 16550 N N . ILE B 1 991 ? -36.781 42.969 31.016 1 83.94 991 ILE B N 1
ATOM 16551 C CA . ILE B 1 991 ? -37.719 43.625 30.141 1 83.94 991 ILE B CA 1
ATOM 16552 C C . ILE B 1 991 ? -36.969 44.469 29.109 1 83.94 991 ILE B C 1
ATOM 16554 O O . ILE B 1 991 ? -37.406 44.562 27.953 1 83.94 991 ILE B O 1
ATOM 16558 N N . ASN B 1 992 ? -35.906 45.094 29.531 1 85.69 992 ASN B N 1
ATOM 16559 C CA . ASN B 1 992 ? -35.156 45.906 28.594 1 85.69 992 ASN B CA 1
ATOM 16560 C C . ASN B 1 992 ? -34.5 45.062 27.5 1 85.69 992 ASN B C 1
ATOM 16562 O O . ASN B 1 992 ? -34.406 45.5 26.344 1 85.69 992 ASN B O 1
ATOM 16566 N N . PHE B 1 993 ? -34.062 43.875 27.906 1 86.38 993 PHE B N 1
ATOM 16567 C CA . PHE B 1 993 ? -33.5 42.969 26.906 1 86.38 993 PHE B CA 1
ATOM 16568 C C . PHE B 1 993 ? -34.531 42.625 25.844 1 86.38 993 PHE B C 1
ATOM 16570 O O . PHE B 1 993 ? -34.25 42.688 24.641 1 86.38 993 PHE B O 1
ATOM 16577 N N . ARG B 1 994 ? -35.688 42.25 26.125 1 82.44 994 ARG B N 1
ATOM 16578 C CA . ARG B 1 994 ? -36.781 41.812 25.219 1 82.44 994 ARG B CA 1
ATOM 16579 C C . ARG B 1 994 ? -37.188 42.969 24.312 1 82.44 994 ARG B C 1
ATOM 16581 O O . ARG B 1 994 ? -37.531 42.75 23.141 1 82.44 994 ARG B O 1
ATOM 16588 N N . LEU B 1 995 ? -37.125 44.125 24.891 1 81.5 995 LEU B N 1
ATOM 16589 C CA . LEU B 1 995 ? -37.688 45.25 24.156 1 81.5 995 LEU B CA 1
ATOM 16590 C C . LEU B 1 995 ? -36.625 45.875 23.234 1 81.5 995 LEU B C 1
ATOM 16592 O O . LEU B 1 995 ? -36.969 46.312 22.125 1 81.5 995 LEU B O 1
ATOM 16596 N N . TYR B 1 996 ? -35.375 45.812 23.766 1 83.62 996 TYR B N 1
ATOM 16597 C CA . TYR B 1 996 ? -34.438 46.688 23.062 1 83.62 996 TYR B CA 1
ATOM 16598 C C . TYR B 1 996 ? -33.281 45.906 22.5 1 83.62 996 TYR B C 1
ATOM 16600 O O . TYR B 1 996 ? -32.594 46.344 21.578 1 83.62 996 TYR B O 1
ATOM 16608 N N . TYR B 1 997 ? -33 44.688 22.984 1 85.62 997 TYR B N 1
ATOM 16609 C CA . TYR B 1 997 ? -31.719 44.062 22.641 1 85.62 997 TYR B CA 1
ATOM 16610 C C . TYR B 1 997 ? -31.922 42.688 22.078 1 85.62 997 TYR B C 1
ATOM 16612 O O . TYR B 1 997 ? -31 42.094 21.516 1 85.62 997 TYR B O 1
ATOM 16620 N N . ALA B 1 998 ? -33.031 42.062 22.125 1 78.69 998 ALA B N 1
ATOM 16621 C CA . ALA B 1 998 ? -33.281 40.688 21.734 1 78.69 998 ALA B CA 1
ATOM 16622 C C . ALA B 1 998 ? -33.188 40.531 20.219 1 78.69 998 ALA B C 1
ATOM 16624 O O . ALA B 1 998 ? -32.75 39.469 19.734 1 78.69 998 ALA B O 1
ATOM 16625 N N . ASN B 1 999 ? -33.625 41.469 19.562 1 77.62 999 ASN B N 1
ATOM 16626 C CA . ASN B 1 999 ? -33.625 41.375 18.094 1 77.62 999 ASN B CA 1
ATOM 16627 C C . ASN B 1 999 ? -33.219 42.719 17.469 1 77.62 999 ASN B C 1
ATOM 16629 O O . ASN B 1 999 ? -33.625 43.781 17.922 1 77.62 999 ASN B O 1
ATOM 16633 N N . HIS B 1 1000 ? -32.406 42.406 16.531 1 76.94 1000 HIS B N 1
ATOM 16634 C CA . HIS B 1 1000 ? -32.125 43.562 15.688 1 76.94 1000 HIS B CA 1
ATOM 16635 C C . HIS B 1 1000 ? -33.344 44.031 14.93 1 76.94 1000 HIS B C 1
ATOM 16637 O O . HIS B 1 1000 ? -34.219 43.188 14.594 1 76.94 1000 HIS B O 1
ATOM 16643 N N . TRP B 1 1001 ? -33.5 45.188 14.703 1 68.75 1001 TRP B N 1
ATOM 16644 C CA . TRP B 1 1001 ? -34.719 45.688 14.055 1 68.75 1001 TRP B CA 1
ATOM 16645 C C . TRP B 1 1001 ? -34.938 45.031 12.703 1 68.75 1001 TRP B C 1
ATOM 16647 O O . TRP B 1 1001 ? -36.062 44.875 12.266 1 68.75 1001 TRP B O 1
ATOM 16657 N N . GLY B 1 1002 ? -33.844 44.625 12.086 1 63.69 1002 GLY B N 1
ATOM 16658 C CA . GLY B 1 1002 ? -33.969 43.938 10.797 1 63.69 1002 GLY B CA 1
ATOM 16659 C C . GLY B 1 1002 ? -34.531 42.562 10.898 1 63.69 1002 GLY B C 1
ATOM 16660 O O . GLY B 1 1002 ? -35 42 9.906 1 63.69 1002 GLY B O 1
ATOM 16661 N N . ASP B 1 1003 ? -34.375 41.781 12.016 1 59.84 1003 ASP B N 1
ATOM 16662 C CA . ASP B 1 1003 ? -34.844 40.406 12.195 1 59.84 1003 ASP B CA 1
ATOM 16663 C C . ASP B 1 1003 ? -36.312 40.406 12.625 1 59.84 1003 ASP B C 1
ATOM 16665 O O . ASP B 1 1003 ? -36.938 39.344 12.711 1 59.84 1003 ASP B O 1
ATOM 16669 N N . ASN B 1 1004 ? -36.906 41.469 13.234 1 47.19 1004 ASN B N 1
ATOM 16670 C CA . ASN B 1 1004 ? -38.25 41.438 13.82 1 47.19 1004 ASN B CA 1
ATOM 16671 C C . ASN B 1 1004 ? -39.281 41 12.805 1 47.19 1004 ASN B C 1
ATOM 16673 O O . ASN B 1 1004 ? -39.562 41.688 11.828 1 47.19 1004 ASN B O 1
ATOM 16677 N N . GLN B 1 1005 ? -39.562 39.812 12.797 1 44.09 1005 GLN B N 1
ATOM 16678 C CA . GLN B 1 1005 ? -40.688 39.219 12.055 1 44.09 1005 GLN B CA 1
ATOM 16679 C C . GLN B 1 1005 ? -41.906 40.094 12.102 1 44.09 1005 GLN B C 1
ATOM 16681 O O . GLN B 1 1005 ? -42.812 40 11.242 1 44.09 1005 GLN B O 1
ATOM 16686 N N . ASN B 1 1006 ? -42.344 40.5 13.289 1 38.69 1006 ASN B N 1
ATOM 16687 C CA . ASN B 1 1006 ? -43.625 41.188 13.438 1 38.69 1006 ASN B CA 1
ATOM 16688 C C . ASN B 1 1006 ? -43.594 42.594 12.805 1 38.69 1006 ASN B C 1
ATOM 16690 O O . ASN B 1 1006 ? -44.531 43.344 12.945 1 38.69 1006 ASN B O 1
ATOM 16694 N N . THR B 1 1007 ? -42.5 43.188 12.766 1 36 1007 THR B N 1
ATOM 16695 C CA . THR B 1 1007 ? -42.656 44.469 12.047 1 36 1007 THR B CA 1
ATOM 16696 C C . THR B 1 1007 ? -42.906 44.219 10.555 1 36 1007 THR B C 1
ATOM 16698 O O . THR B 1 1007 ? -42.562 43.156 10.039 1 36 1007 THR B O 1
ATOM 16701 N N . ILE B 1 1008 ? -43.75 45 9.977 1 36.12 1008 ILE B N 1
ATOM 16702 C CA . ILE B 1 1008 ? -44.094 45.156 8.57 1 36.12 1008 ILE B CA 1
ATOM 16703 C C . ILE B 1 1008 ? -42.875 44.906 7.699 1 36.12 1008 ILE B C 1
ATOM 16705 O O . ILE B 1 1008 ? -42.969 44.875 6.473 1 36.12 1008 ILE B O 1
ATOM 16709 N N . TRP B 1 1009 ? -41.656 45.188 8.195 1 36.84 1009 TRP B N 1
ATOM 16710 C CA . TRP B 1 1009 ? -40.5 45.156 7.312 1 36.84 1009 TRP B CA 1
ATOM 16711 C C . TRP B 1 1009 ? -39.906 43.75 7.195 1 36.84 1009 TRP B C 1
ATOM 16713 O O . TRP B 1 1009 ? -39.031 43.375 7.977 1 36.84 1009 TRP B O 1
ATOM 16723 N N . LYS B 1 1010 ? -40.531 42.688 7.09 1 42.12 1010 LYS B N 1
ATOM 16724 C CA . LYS B 1 1010 ? -40.344 41.312 6.73 1 42.12 1010 LYS B CA 1
ATOM 16725 C C . LYS B 1 1010 ? -39.188 41.125 5.762 1 42.12 1010 LYS B C 1
ATOM 16727 O O . LYS B 1 1010 ? -38.688 40.031 5.559 1 42.12 1010 LYS B O 1
ATOM 16732 N N . THR B 1 1011 ? -38.969 41.969 4.934 1 40.53 1011 THR B N 1
ATOM 16733 C CA . THR B 1 1011 ? -38.219 41.688 3.717 1 40.53 1011 THR B CA 1
ATOM 16734 C C . THR B 1 1011 ? -36.75 41.969 3.91 1 40.53 1011 THR B C 1
ATOM 16736 O O . THR B 1 1011 ? -35.969 41.969 2.951 1 40.53 1011 THR B O 1
ATOM 16739 N N . GLY B 1 1012 ? -36.25 42.625 5.023 1 44.34 1012 GLY B N 1
ATOM 16740 C CA . GLY B 1 1012 ? -34.875 43 4.727 1 44.34 1012 GLY B CA 1
ATOM 16741 C C . GLY B 1 1012 ? -33.906 41.875 4.984 1 44.34 1012 GLY B C 1
ATOM 16742 O O . GLY B 1 1012 ? -34.188 40.938 5.719 1 44.34 1012 GLY B O 1
ATOM 16743 N N . PRO B 1 1013 ? -32.938 41.719 4.191 1 47.97 1013 PRO B N 1
ATOM 16744 C CA . PRO B 1 1013 ? -31.938 40.656 4.129 1 47.97 1013 PRO B CA 1
ATOM 16745 C C . PRO B 1 1013 ? -31.141 40.5 5.426 1 47.97 1013 PRO B C 1
ATOM 16747 O O . PRO B 1 1013 ? -30.297 39.594 5.543 1 47.97 1013 PRO B O 1
ATOM 16750 N N . VAL B 1 1014 ? -31.375 41.469 6.406 1 52.31 1014 VAL B N 1
ATOM 16751 C CA . VAL B 1 1014 ? -30.312 41.375 7.414 1 52.31 1014 VAL B CA 1
ATOM 16752 C C . VAL B 1 1014 ? -30.812 40.594 8.617 1 52.31 1014 VAL B C 1
ATOM 16754 O O . VAL B 1 1014 ? -31.719 41.031 9.32 1 52.31 1014 VAL B O 1
ATOM 16757 N N . THR B 1 1015 ? -30.812 39.312 8.695 1 53.66 1015 THR B N 1
ATOM 16758 C CA . THR B 1 1015 ? -31.016 38.594 9.945 1 53.66 1015 THR B CA 1
ATOM 16759 C C . THR B 1 1015 ? -29.719 38.5 10.734 1 53.66 1015 THR B C 1
ATOM 16761 O O . THR B 1 1015 ? -28.781 37.812 10.32 1 53.66 1015 THR B O 1
ATOM 16764 N N . THR B 1 1016 ? -29.359 39.625 11.578 1 57.66 1016 THR B N 1
ATOM 16765 C CA . THR B 1 1016 ? -28.062 39.656 12.242 1 57.66 1016 THR B CA 1
ATOM 16766 C C . THR B 1 1016 ? -28.141 39 13.617 1 57.66 1016 THR B C 1
ATOM 16768 O O . THR B 1 1016 ? -27.125 38.844 14.289 1 57.66 1016 THR B O 1
ATOM 16771 N N . GLY B 1 1017 ? -29.266 38.531 14.078 1 65.19 1017 GLY B N 1
ATOM 16772 C CA . GLY B 1 1017 ? -29.406 37.906 15.391 1 65.19 1017 GLY B CA 1
ATOM 16773 C C . GLY B 1 1017 ? -29.625 38.938 16.5 1 65.19 1017 GLY B C 1
ATOM 16774 O O . GLY B 1 1017 ? -30.266 39.969 16.281 1 65.19 1017 GLY B O 1
ATOM 16775 N N . ASN B 1 1018 ? -29.25 38.781 17.906 1 79.38 1018 ASN B N 1
ATOM 16776 C CA . ASN B 1 1018 ? -29.438 39.688 19.031 1 79.38 1018 ASN B CA 1
ATOM 16777 C C . ASN B 1 1018 ? -28.234 40.625 19.203 1 79.38 1018 ASN B C 1
ATOM 16779 O O . ASN B 1 1018 ? -27.156 40.344 18.672 1 79.38 1018 ASN B O 1
ATOM 16783 N N . TYR B 1 1019 ? -28.375 41.688 19.891 1 86.12 1019 TYR B N 1
ATOM 16784 C CA . TYR B 1 1019 ? -27.391 42.75 20.047 1 86.12 1019 TYR B CA 1
ATOM 16785 C C . TYR B 1 1019 ? -26.156 42.25 20.812 1 86.12 1019 TYR B C 1
ATOM 16787 O O . TYR B 1 1019 ? -25.078 42.812 20.688 1 86.12 1019 TYR B O 1
ATOM 16795 N N . TYR B 1 1020 ? -26.297 41.219 21.594 1 87.81 1020 TYR B N 1
ATOM 16796 C CA . TYR B 1 1020 ? -25.156 40.688 22.312 1 87.81 1020 TYR B CA 1
ATOM 16797 C C . TYR B 1 1020 ? -24.281 39.844 21.391 1 87.81 1020 TYR B C 1
ATOM 16799 O O . TYR B 1 1020 ? -23.047 39.812 21.531 1 87.81 1020 TYR B O 1
ATOM 16807 N N . THR B 1 1021 ? -24.906 39.125 20.531 1 85.75 1021 THR B N 1
ATOM 16808 C CA . THR B 1 1021 ? -24.141 38.469 19.484 1 85.75 1021 THR B CA 1
ATOM 16809 C C . THR B 1 1021 ? -23.406 39.469 18.625 1 85.75 1021 THR B C 1
ATOM 16811 O O . THR B 1 1021 ? -22.266 39.25 18.234 1 85.75 1021 THR B O 1
ATOM 16814 N N . MET B 1 1022 ? -24.125 40.5 18.344 1 89.25 1022 MET B N 1
ATOM 16815 C CA . MET B 1 1022 ? -23.5 41.594 17.562 1 89.25 1022 MET B CA 1
ATOM 16816 C C . MET B 1 1022 ? -22.281 42.156 18.297 1 89.25 1022 MET B C 1
ATOM 16818 O O . MET B 1 1022 ? -21.297 42.5 17.656 1 89.25 1022 MET B O 1
ATOM 16822 N N . TYR B 1 1023 ? -22.391 42.312 19.562 1 92.25 1023 TYR B N 1
ATOM 16823 C CA . TYR B 1 1023 ? -21.25 42.812 20.344 1 92.25 1023 TYR B CA 1
ATOM 16824 C C . TYR B 1 1023 ? -20.031 41.906 20.156 1 92.25 1023 TYR B C 1
ATOM 16826 O O . TYR B 1 1023 ? -18.922 42.406 19.969 1 92.25 1023 TYR B O 1
ATOM 16834 N N . ASP B 1 1024 ? -20.203 40.625 20.25 1 91.25 1024 ASP B N 1
ATOM 16835 C CA . ASP B 1 1024 ? -19.109 39.688 20.094 1 91.25 1024 ASP B CA 1
ATOM 16836 C C . ASP B 1 1024 ? -18.453 39.812 18.719 1 91.25 1024 ASP B C 1
ATOM 16838 O O . ASP B 1 1024 ? -17.281 39.469 18.531 1 91.25 1024 ASP B O 1
ATOM 16842 N N . TYR B 1 1025 ? -19.203 40.281 17.719 1 92.25 1025 TYR B N 1
ATOM 16843 C CA . TYR B 1 1025 ? -18.688 40.469 16.375 1 92.25 1025 TYR B CA 1
ATOM 16844 C C . TYR B 1 1025 ? -18.453 41.938 16.078 1 92.25 1025 TYR B C 1
ATOM 16846 O O . TYR B 1 1025 ? -18.406 42.344 14.914 1 92.25 1025 TYR B O 1
ATOM 16854 N N . SER B 1 1026 ? -18.328 42.781 17.078 1 94.25 1026 SER B N 1
ATOM 16855 C CA . SER B 1 1026 ? -18.219 44.219 16.891 1 94.25 1026 SER B CA 1
ATOM 16856 C C . SER B 1 1026 ? -16.75 44.656 16.938 1 94.25 1026 SER B C 1
ATOM 16858 O O . SER B 1 1026 ? -15.875 43.875 17.281 1 94.25 1026 SER B O 1
ATOM 16860 N N . SER B 1 1027 ? -16.5 45.906 16.672 1 95.38 1027 SER B N 1
ATOM 16861 C CA . SER B 1 1027 ? -15.18 46.531 16.656 1 95.38 1027 SER B CA 1
ATOM 16862 C C . SER B 1 1027 ? -14.562 46.531 18.047 1 95.38 1027 SER B C 1
ATOM 16864 O O . SER B 1 1027 ? -13.336 46.625 18.203 1 95.38 1027 SER B O 1
ATOM 16866 N N . ALA B 1 1028 ? -15.406 46.438 19.094 1 94.75 1028 ALA B N 1
ATOM 16867 C CA . ALA B 1 1028 ? -14.898 46.438 20.469 1 94.75 1028 ALA B CA 1
ATOM 16868 C C . ALA B 1 1028 ? -14.117 45.156 20.75 1 94.75 1028 ALA B C 1
ATOM 16870 O O . ALA B 1 1028 ? -13.312 45.094 21.688 1 94.75 1028 ALA B O 1
ATOM 16871 N N . ARG B 1 1029 ? -14.352 44.188 19.984 1 94.31 1029 ARG B N 1
ATOM 16872 C CA . ARG B 1 1029 ? -13.758 42.875 20.234 1 94.31 1029 ARG B CA 1
ATOM 16873 C C . ARG B 1 1029 ? -12.602 42.625 19.281 1 94.31 1029 ARG B C 1
ATOM 16875 O O . ARG B 1 1029 ? -12.117 41.5 19.172 1 94.31 1029 ARG B O 1
ATOM 16882 N N . VAL B 1 1030 ? -12.188 43.562 18.484 1 95.75 1030 VAL B N 1
ATOM 16883 C CA . VAL B 1 1030 ? -11.094 43.406 17.516 1 95.75 1030 VAL B CA 1
ATOM 16884 C C . VAL B 1 1030 ? -9.797 43.906 18.141 1 95.75 1030 VAL B C 1
ATOM 16886 O O . VAL B 1 1030 ? -9.766 45 18.734 1 95.75 1030 VAL B O 1
ATOM 16889 N N . VAL B 1 1031 ? -8.758 43.125 18.109 1 95.06 1031 VAL B N 1
ATOM 16890 C CA . VAL B 1 1031 ? -7.461 43.5 18.656 1 95.06 1031 VAL B CA 1
ATOM 16891 C C . VAL B 1 1031 ? -6.355 43.188 17.656 1 95.06 1031 VAL B C 1
ATOM 16893 O O . VAL B 1 1031 ? -6.578 42.469 16.688 1 95.06 1031 VAL B O 1
ATOM 16896 N N . SER B 1 1032 ? -5.238 43.75 17.891 1 95.12 1032 SER B N 1
ATOM 16897 C CA . SER B 1 1032 ? -4.078 43.469 17.047 1 95.12 1032 SER B CA 1
ATOM 16898 C C . SER B 1 1032 ? -3.547 42.062 17.297 1 95.12 1032 SER B C 1
ATOM 16900 O O . SER B 1 1032 ? -3.498 41.625 18.453 1 95.12 1032 SER B O 1
ATOM 16902 N N . ALA B 1 1033 ? -3.162 41.406 16.25 1 94.06 1033 ALA B N 1
ATOM 16903 C CA . ALA B 1 1033 ? -2.545 40.094 16.359 1 94.06 1033 ALA B CA 1
ATOM 16904 C C . ALA B 1 1033 ? -1.042 40.156 16.109 1 94.06 1033 ALA B C 1
ATOM 16906 O O . ALA B 1 1033 ? -0.421 39.156 15.711 1 94.06 1033 ALA B O 1
ATOM 16907 N N . ASP B 1 1034 ? -0.419 41.25 16.281 1 95.31 1034 ASP B N 1
ATOM 16908 C CA . ASP B 1 1034 ? 1.021 41.438 16.125 1 95.31 1034 ASP B CA 1
ATOM 16909 C C . ASP B 1 1034 ? 1.79 40.719 17.234 1 95.31 1034 ASP B C 1
ATOM 16911 O O . ASP B 1 1034 ? 1.355 40.688 18.391 1 95.31 1034 ASP B O 1
ATOM 16915 N N . TYR B 1 1035 ? 2.934 40.125 16.844 1 94 1035 TYR B N 1
ATOM 16916 C CA . TYR B 1 1035 ? 3.744 39.531 17.891 1 94 1035 TYR B CA 1
ATOM 16917 C C . TYR B 1 1035 ? 5.199 39.406 17.453 1 94 1035 TYR B C 1
ATOM 16919 O O . TYR B 1 1035 ? 5.504 39.5 16.266 1 94 1035 TYR B O 1
ATOM 16927 N N . VAL B 1 1036 ? 6.074 39.281 18.406 1 96 1036 VAL B N 1
ATOM 16928 C CA . VAL B 1 1036 ? 7.469 38.875 18.281 1 96 1036 VAL B CA 1
ATOM 16929 C C . VAL B 1 1036 ? 7.711 37.625 19.125 1 96 1036 VAL B C 1
ATOM 16931 O O . VAL B 1 1036 ? 7.254 37.531 20.266 1 96 1036 VAL B O 1
ATOM 16934 N N . LYS B 1 1037 ? 8.297 36.719 18.562 1 94.62 1037 LYS B N 1
ATOM 16935 C CA . LYS B 1 1037 ? 8.477 35.438 19.234 1 94.62 1037 LYS B CA 1
ATOM 16936 C C . LYS B 1 1037 ? 9.93 35 19.219 1 94.62 1037 LYS B C 1
ATOM 16938 O O . LYS B 1 1037 ? 10.609 35.156 18.188 1 94.62 1037 LYS B O 1
ATOM 16943 N N . LEU B 1 1038 ? 10.438 34.562 20.391 1 96.62 1038 LEU B N 1
ATOM 16944 C CA . LEU B 1 1038 ? 11.703 33.812 20.406 1 96.62 1038 LEU B CA 1
ATOM 16945 C C . LEU B 1 1038 ? 11.508 32.375 19.938 1 96.62 1038 LEU B C 1
ATOM 16947 O O . LEU B 1 1038 ? 11.211 31.5 20.734 1 96.62 1038 LEU B O 1
ATOM 16951 N N . SER B 1 1039 ? 11.742 32.219 18.734 1 93.69 1039 SER B N 1
ATOM 16952 C CA . SER B 1 1039 ? 11.438 30.953 18.094 1 93.69 1039 SER B CA 1
ATOM 16953 C C . SER B 1 1039 ? 12.445 29.875 18.484 1 93.69 1039 SER B C 1
ATOM 16955 O O . SER B 1 1039 ? 12.062 28.75 18.812 1 93.69 1039 SER B O 1
ATOM 16957 N N . THR B 1 1040 ? 13.711 30.203 18.359 1 95.56 1040 THR B N 1
ATOM 16958 C CA . THR B 1 1040 ? 14.719 29.188 18.656 1 95.56 1040 THR B CA 1
ATOM 16959 C C . THR B 1 1040 ? 15.867 29.781 19.453 1 95.56 1040 THR B C 1
ATOM 16961 O O . THR B 1 1040 ? 16.25 30.938 19.234 1 95.56 1040 THR B O 1
ATOM 16964 N N . LEU B 1 1041 ? 16.375 29.109 20.391 1 97.25 1041 LEU B N 1
ATOM 16965 C CA . LEU B 1 1041 ? 17.609 29.312 21.141 1 97.25 1041 LEU B CA 1
ATOM 16966 C C . LEU B 1 1041 ? 18.406 28.016 21.25 1 97.25 1041 LEU B C 1
ATOM 16968 O O . LEU B 1 1041 ? 17.922 27.031 21.828 1 97.25 1041 LEU B O 1
ATOM 16972 N N . SER B 1 1042 ? 19.578 28.047 20.672 1 96.88 1042 SER B N 1
ATOM 16973 C CA . SER B 1 1042 ? 20.328 26.797 20.641 1 96.88 1042 SER B CA 1
ATOM 16974 C C . SER B 1 1042 ? 21.766 27 21.109 1 96.88 1042 SER B C 1
ATOM 16976 O O . SER B 1 1042 ? 22.375 28.031 20.844 1 96.88 1042 SER B O 1
ATOM 16978 N N . LEU B 1 1043 ? 22.297 26.047 21.859 1 97.5 1043 LEU B N 1
ATOM 16979 C CA . LEU B 1 1043 ? 23.688 25.984 22.312 1 97.5 1043 LEU B CA 1
ATOM 16980 C C . LEU B 1 1043 ? 24.344 24.672 21.891 1 97.5 1043 LEU B C 1
ATOM 16982 O O . LEU B 1 1043 ? 23.875 23.594 22.25 1 97.5 1043 LEU B O 1
ATOM 16986 N N . THR B 1 1044 ? 25.391 24.812 21.109 1 96.44 1044 THR B N 1
ATOM 16987 C CA . THR B 1 1044 ? 26.078 23.625 20.594 1 96.44 1044 THR B CA 1
ATOM 16988 C C . THR B 1 1044 ? 27.516 23.562 21.109 1 96.44 1044 THR B C 1
ATOM 16990 O O . THR B 1 1044 ? 28.203 24.578 21.156 1 96.44 1044 THR B O 1
ATOM 16993 N N . TYR B 1 1045 ? 27.922 22.453 21.531 1 96.81 1045 TYR B N 1
ATOM 16994 C CA . TYR B 1 1045 ? 29.312 22.172 21.875 1 96.81 1045 TYR B CA 1
ATOM 16995 C C . TYR B 1 1045 ? 29.922 21.188 20.891 1 96.81 1045 TYR B C 1
ATOM 16997 O O . TYR B 1 1045 ? 29.469 20.047 20.766 1 96.81 1045 TYR B O 1
ATOM 17005 N N . GLU B 1 1046 ? 30.953 21.656 20.234 1 92.62 1046 GLU B N 1
ATOM 17006 C CA . GLU B 1 1046 ? 31.703 20.812 19.297 1 92.62 1046 GLU B CA 1
ATOM 17007 C C . GLU B 1 1046 ? 32.969 20.281 19.938 1 92.62 1046 GLU B C 1
ATOM 17009 O O . GLU B 1 1046 ? 33.844 21.062 20.328 1 92.62 1046 GLU B O 1
ATOM 17014 N N . PHE B 1 1047 ? 33.156 19.047 19.875 1 93.25 1047 PHE B N 1
ATOM 17015 C CA . PHE B 1 1047 ? 34.312 18.453 20.5 1 93.25 1047 PHE B CA 1
ATOM 17016 C C . PHE B 1 1047 ? 35.562 18.688 19.625 1 93.25 1047 PHE B C 1
ATOM 17018 O O . PHE B 1 1047 ? 35.469 18.641 18.406 1 93.25 1047 PHE B O 1
ATOM 17025 N N . THR B 1 1048 ? 36.719 18.844 20.25 1 89.38 1048 THR B N 1
ATOM 17026 C CA . THR B 1 1048 ? 37.969 19.141 19.547 1 89.38 1048 THR B CA 1
ATOM 17027 C C . THR B 1 1048 ? 38.562 17.875 18.938 1 89.38 1048 THR B C 1
ATOM 17029 O O . THR B 1 1048 ? 38.188 16.766 19.312 1 89.38 1048 THR B O 1
ATOM 17032 N N . ALA B 1 1049 ? 39.406 18.125 18.016 1 84.06 1049 ALA B N 1
ATOM 17033 C CA . ALA B 1 1049 ? 40.062 17.016 17.344 1 84.06 1049 ALA B CA 1
ATOM 17034 C C . ALA B 1 1049 ? 40.781 16.109 18.344 1 84.06 1049 ALA B C 1
ATOM 17036 O O . ALA B 1 1049 ? 40.812 14.883 18.172 1 84.06 1049 ALA B O 1
ATOM 17037 N N . LYS B 1 1050 ? 41.438 16.703 19.344 1 86.31 1050 LYS B N 1
ATOM 17038 C CA . LYS B 1 1050 ? 42.156 15.922 20.359 1 86.31 1050 LYS B CA 1
ATOM 17039 C C . LYS B 1 1050 ? 41.188 15.008 21.125 1 86.31 1050 LYS B C 1
ATOM 17041 O O . LYS B 1 1050 ? 41.531 13.859 21.406 1 86.31 1050 LYS B O 1
ATOM 17046 N N . GLN B 1 1051 ? 40.156 15.562 21.438 1 89.62 1051 GLN B N 1
ATOM 17047 C CA . GLN B 1 1051 ? 39.156 14.781 22.141 1 89.62 1051 GLN B CA 1
ATOM 17048 C C . GLN B 1 1051 ? 38.594 13.672 21.25 1 89.62 1051 GLN B C 1
ATOM 17050 O O . GLN B 1 1051 ? 38.375 12.555 21.719 1 89.62 1051 GLN B O 1
ATOM 17055 N N . LEU B 1 1052 ? 38.375 13.969 20.031 1 89.81 1052 LEU B N 1
ATOM 17056 C CA . LEU B 1 1052 ? 37.812 13.031 19.078 1 89.81 1052 LEU B CA 1
ATOM 17057 C C . LEU B 1 1052 ? 38.75 11.867 18.828 1 89.81 1052 LEU B C 1
ATOM 17059 O O . LEU B 1 1052 ? 38.312 10.727 18.641 1 89.81 1052 LEU B O 1
ATOM 17063 N N . ALA B 1 1053 ? 40 12.188 18.719 1 86.5 1053 ALA B N 1
ATOM 17064 C CA . ALA B 1 1053 ? 41 11.148 18.484 1 86.5 1053 ALA B CA 1
ATOM 17065 C C . ALA B 1 1053 ? 40.969 10.109 19.609 1 86.5 1053 ALA B C 1
ATOM 17067 O O . ALA B 1 1053 ? 41.125 8.922 19.359 1 86.5 1053 ALA B O 1
ATOM 17068 N N . ARG B 1 1054 ? 40.75 10.602 20.75 1 88.25 1054 ARG B N 1
ATOM 17069 C CA . ARG B 1 1054 ? 40.656 9.695 21.891 1 88.25 1054 ARG B CA 1
ATOM 17070 C C . ARG B 1 1054 ? 39.438 8.797 21.781 1 88.25 1054 ARG B C 1
ATOM 17072 O O . ARG B 1 1054 ? 39.469 7.633 22.188 1 88.25 1054 ARG B O 1
ATOM 17079 N N . LEU B 1 1055 ? 38.438 9.352 21.219 1 89.94 1055 LEU B N 1
ATOM 17080 C CA . LEU B 1 1055 ? 37.188 8.625 21.141 1 89.94 1055 LEU B CA 1
ATOM 17081 C C . LEU B 1 1055 ? 37.062 7.898 19.812 1 89.94 1055 LEU B C 1
ATOM 17083 O O . LEU B 1 1055 ? 36.125 7.121 19.609 1 89.94 1055 LEU B O 1
ATOM 17087 N N . LYS B 1 1056 ? 37.969 8.094 18.844 1 84.44 1056 LYS B N 1
ATOM 17088 C CA . LYS B 1 1056 ? 37.969 7.508 17.5 1 84.44 1056 LYS B CA 1
ATOM 17089 C C . LYS B 1 1056 ? 36.719 7.891 16.734 1 84.44 1056 LYS B C 1
ATOM 17091 O O . LYS B 1 1056 ? 36.062 7.027 16.156 1 84.44 1056 LYS B O 1
ATOM 17096 N N . LEU B 1 1057 ? 36.406 9.141 16.969 1 90 1057 LEU B N 1
ATOM 17097 C CA . LEU B 1 1057 ? 35.25 9.711 16.25 1 90 1057 LEU B CA 1
ATOM 17098 C C . LEU B 1 1057 ? 35.688 10.836 15.328 1 90 1057 LEU B C 1
ATOM 17100 O O . LEU B 1 1057 ? 36.719 11.469 15.562 1 90 1057 LEU B O 1
ATOM 17104 N N . ASP B 1 1058 ? 34.969 10.961 14.234 1 83.81 1058 ASP B N 1
ATOM 17105 C CA . ASP B 1 1058 ? 35.281 12.047 13.312 1 83.81 1058 ASP B CA 1
ATOM 17106 C C . ASP B 1 1058 ? 34.625 13.359 13.766 1 83.81 1058 ASP B C 1
ATOM 17108 O O . ASP B 1 1058 ? 35.188 14.438 13.539 1 83.81 1058 ASP B O 1
ATOM 17112 N N . ARG B 1 1059 ? 33.469 13.242 14.312 1 90.19 1059 ARG B N 1
ATOM 17113 C CA . ARG B 1 1059 ? 32.781 14.422 14.805 1 90.19 1059 ARG B CA 1
ATOM 17114 C C . ARG B 1 1059 ? 31.828 14.055 15.945 1 90.19 1059 ARG B C 1
ATOM 17116 O O . ARG B 1 1059 ? 31.219 12.977 15.945 1 90.19 1059 ARG B O 1
ATOM 17123 N N . LEU B 1 1060 ? 31.766 14.812 16.891 1 94.12 1060 LEU B N 1
ATOM 17124 C CA . LEU B 1 1060 ? 30.797 14.742 17.984 1 94.12 1060 LEU B CA 1
ATOM 17125 C C . LEU B 1 1060 ? 30.312 16.141 18.375 1 94.12 1060 LEU B C 1
ATOM 17127 O O . LEU B 1 1060 ? 31.125 17.016 18.656 1 94.12 1060 LEU B O 1
ATOM 17131 N N . ALA B 1 1061 ? 29.078 16.297 18.281 1 95.31 1061 ALA B N 1
ATOM 17132 C CA . ALA B 1 1061 ? 28.5 17.594 18.656 1 95.31 1061 ALA B CA 1
ATOM 17133 C C . ALA B 1 1061 ? 27.25 17.391 19.516 1 95.31 1061 ALA B C 1
ATOM 17135 O O . ALA B 1 1061 ? 26.453 16.5 19.25 1 95.31 1061 ALA B O 1
ATOM 17136 N N . LEU B 1 1062 ? 27.156 18.125 20.562 1 96.94 1062 LEU B N 1
ATOM 17137 C CA . LEU B 1 1062 ? 25.969 18.156 21.422 1 96.94 1062 LEU B CA 1
ATOM 17138 C C . LEU B 1 1062 ? 25.281 19.5 21.328 1 96.94 1062 LEU B C 1
ATOM 17140 O O . LEU B 1 1062 ? 25.922 20.547 21.453 1 96.94 1062 LEU B O 1
ATOM 17144 N N . THR B 1 1063 ? 24.031 19.453 21.062 1 97.25 1063 THR B N 1
ATOM 17145 C CA . THR B 1 1063 ? 23.281 20.688 20.938 1 97.25 1063 THR B CA 1
ATOM 17146 C C . THR B 1 1063 ? 22.047 20.688 21.828 1 97.25 1063 THR B C 1
ATOM 17148 O O . THR B 1 1063 ? 21.266 19.734 21.812 1 97.25 1063 THR B O 1
ATOM 17151 N N . LEU B 1 1064 ? 21.828 21.656 22.625 1 98 1064 LEU B N 1
ATOM 17152 C CA . LEU B 1 1064 ? 20.609 21.906 23.359 1 98 1064 LEU B CA 1
ATOM 17153 C C . LEU B 1 1064 ? 19.797 23.031 22.703 1 98 1064 LEU B C 1
ATOM 17155 O O . LEU B 1 1064 ? 20.297 24.141 22.531 1 98 1064 LEU B O 1
ATOM 17159 N N . THR B 1 1065 ? 18.562 22.734 22.344 1 97.75 1065 THR B N 1
ATOM 17160 C CA . THR B 1 1065 ? 17.75 23.703 21.625 1 97.75 1065 THR B CA 1
ATOM 17161 C C . THR B 1 1065 ? 16.438 23.953 22.359 1 97.75 1065 THR B C 1
ATOM 17163 O O . THR B 1 1065 ? 15.758 23.016 22.766 1 97.75 1065 THR B O 1
ATOM 17166 N N . GLY B 1 1066 ? 16.078 25.219 22.562 1 97.56 1066 GLY B N 1
ATOM 17167 C CA . GLY B 1 1066 ? 14.734 25.656 22.938 1 97.56 1066 GLY B CA 1
ATOM 17168 C C . GLY B 1 1066 ? 13.914 26.172 21.766 1 97.56 1066 GLY B C 1
ATOM 17169 O O . GLY B 1 1066 ? 14.438 26.859 20.906 1 97.56 1066 GLY B O 1
ATOM 17170 N N . TYR B 1 1067 ? 12.672 25.75 21.688 1 95.69 1067 TYR B N 1
ATOM 17171 C CA . TYR B 1 1067 ? 11.789 26.125 20.594 1 95.69 1067 TYR B CA 1
ATOM 17172 C C . TYR B 1 1067 ? 10.484 26.703 21.109 1 95.69 1067 TYR B C 1
ATOM 17174 O O . TYR B 1 1067 ? 9.875 26.141 22.031 1 95.69 1067 TYR B O 1
ATOM 17182 N N . ASN B 1 1068 ? 10.023 27.859 20.547 1 93.69 1068 ASN B N 1
ATOM 17183 C CA . ASN B 1 1068 ? 8.812 28.562 20.953 1 93.69 1068 ASN B CA 1
ATOM 17184 C C . ASN B 1 1068 ? 8.836 28.891 22.453 1 93.69 1068 ASN B C 1
ATOM 17186 O O . ASN B 1 1068 ? 7.898 28.578 23.172 1 93.69 1068 ASN B O 1
ATOM 17190 N N . LEU B 1 1069 ? 9.797 29.625 22.859 1 95.06 1069 LEU B N 1
ATOM 17191 C CA . LEU B 1 1069 ? 10.07 29.812 24.281 1 95.06 1069 LEU B CA 1
ATOM 17192 C C . LEU B 1 1069 ? 9.219 30.938 24.844 1 95.06 1069 LEU B C 1
ATOM 17194 O O . LEU B 1 1069 ? 8.703 30.828 25.969 1 95.06 1069 LEU B O 1
ATOM 17198 N N . LYS B 1 1070 ? 9.156 32.031 24.031 1 93.75 1070 LYS B N 1
ATOM 17199 C CA . LYS B 1 1070 ? 8.398 33.156 24.531 1 93.75 1070 LYS B CA 1
ATOM 17200 C C . LYS B 1 1070 ? 7.824 33.969 23.375 1 93.75 1070 LYS B C 1
ATOM 17202 O O . LYS B 1 1070 ? 8.477 34.156 22.344 1 93.75 1070 LYS B O 1
ATOM 17207 N N . THR B 1 1071 ? 6.629 34.5 23.562 1 93.5 1071 THR B N 1
ATOM 17208 C CA . THR B 1 1071 ? 5.973 35.344 22.578 1 93.5 1071 THR B CA 1
ATOM 17209 C C . THR B 1 1071 ? 5.527 36.688 23.203 1 93.5 1071 THR B C 1
ATOM 17211 O O . THR B 1 1071 ? 4.781 36.688 24.188 1 93.5 1071 THR B O 1
ATOM 17214 N N . TRP B 1 1072 ? 6.023 37.781 22.703 1 95.19 1072 TRP B N 1
ATOM 17215 C CA . TRP B 1 1072 ? 5.566 39.125 23.094 1 95.19 1072 TRP B CA 1
ATOM 17216 C C . TRP B 1 1072 ? 4.465 39.625 22.156 1 95.19 1072 TRP B C 1
ATOM 17218 O O . TRP B 1 1072 ? 4.672 39.719 20.953 1 95.19 1072 TRP B O 1
ATOM 17228 N N . CYS B 1 1073 ? 3.303 39.844 22.656 1 94.12 1073 CYS B N 1
ATOM 17229 C CA . CYS B 1 1073 ? 2.16 40.281 21.859 1 94.12 1073 CYS B CA 1
ATOM 17230 C C . CYS B 1 1073 ? 1.356 41.344 22.594 1 94.12 1073 CYS B C 1
ATOM 17232 O O . CYS B 1 1073 ? 1.743 41.781 23.688 1 94.12 1073 CYS B O 1
ATOM 17234 N N . ASP B 1 1074 ? 0.325 41.844 21.922 1 91.75 1074 ASP B N 1
ATOM 17235 C CA . ASP B 1 1074 ? -0.512 42.906 22.469 1 91.75 1074 ASP B CA 1
ATOM 17236 C C . ASP B 1 1074 ? -1.194 42.469 23.766 1 91.75 1074 ASP B C 1
ATOM 17238 O O . ASP B 1 1074 ? -1.7 41.344 23.859 1 91.75 1074 ASP B O 1
ATOM 17242 N N . ARG B 1 1075 ? -1.266 43.344 24.719 1 88.75 1075 ARG B N 1
ATOM 17243 C CA . ARG B 1 1075 ? -1.877 43.062 26.016 1 88.75 1075 ARG B CA 1
ATOM 17244 C C . ARG B 1 1075 ? -3.393 42.938 25.891 1 88.75 1075 ARG B C 1
ATOM 17246 O O . ARG B 1 1075 ? -4.043 42.344 26.75 1 88.75 1075 ARG B O 1
ATOM 17253 N N . ALA B 1 1076 ? -3.859 43.469 24.844 1 90.69 1076 ALA B N 1
ATOM 17254 C CA . ALA B 1 1076 ? -5.305 43.438 24.656 1 90.69 1076 ALA B CA 1
ATOM 17255 C C . ALA B 1 1076 ? -5.781 42 24.391 1 90.69 1076 ALA B C 1
ATOM 17257 O O . ALA B 1 1076 ? -6.977 41.719 24.484 1 90.69 1076 ALA B O 1
ATOM 17258 N N . LEU B 1 1077 ? -4.918 41.062 23.984 1 90.38 1077 LEU B N 1
ATOM 17259 C CA . LEU B 1 1077 ? -5.281 39.656 23.75 1 90.38 1077 LEU B CA 1
ATOM 17260 C C . LEU B 1 1077 ? -5.582 38.938 25.062 1 90.38 1077 LEU B C 1
ATOM 17262 O O . LEU B 1 1077 ? -5.988 37.781 25.078 1 90.38 1077 LEU B O 1
ATOM 17266 N N . ARG B 1 1078 ? -6.031 39.562 26.016 1 81.44 1078 ARG B N 1
ATOM 17267 C CA . ARG B 1 1078 ? -6.383 39.156 27.375 1 81.44 1078 ARG B CA 1
ATOM 17268 C C . ARG B 1 1078 ? -6.734 37.688 27.438 1 81.44 1078 ARG B C 1
ATOM 17270 O O . ARG B 1 1078 ? -7.898 37.312 27.625 1 81.44 1078 ARG B O 1
ATOM 17277 N N . GLY B 1 1079 ? -5.746 36.688 27.422 1 83.81 1079 GLY B N 1
ATOM 17278 C CA . GLY B 1 1079 ? -6.02 35.25 27.609 1 83.81 1079 GLY B CA 1
ATOM 17279 C C . GLY B 1 1079 ? -6.051 34.5 26.297 1 83.81 1079 GLY B C 1
ATOM 17280 O O . GLY B 1 1079 ? -6.664 33.438 26.219 1 83.81 1079 GLY B O 1
ATOM 17281 N N . GLN B 1 1080 ? -5.66 35 25.219 1 89.56 1080 GLN B N 1
ATOM 17282 C CA . GLN B 1 1080 ? -5.547 34.344 23.922 1 89.56 1080 GLN B CA 1
ATOM 17283 C C . GLN B 1 1080 ? -4.219 34.656 23.25 1 89.56 1080 GLN B C 1
ATOM 17285 O O . GLN B 1 1080 ? -3.537 35.625 23.641 1 89.56 1080 GLN B O 1
ATOM 17290 N N . THR B 1 1081 ? -3.85 33.875 22.375 1 90.19 1081 THR B N 1
ATOM 17291 C CA . THR B 1 1081 ? -2.643 34.156 21.609 1 90.19 1081 THR B CA 1
ATOM 17292 C C . THR B 1 1081 ? -2.99 34.812 20.281 1 90.19 1081 THR B C 1
ATOM 17294 O O . THR B 1 1081 ? -4.148 34.781 19.859 1 90.19 1081 THR B O 1
ATOM 17297 N N . PRO B 1 1082 ? -2.041 35.375 19.641 1 89.5 1082 PRO B N 1
ATOM 17298 C CA . PRO B 1 1082 ? -2.316 36.031 18.359 1 89.5 1082 PRO B CA 1
ATOM 17299 C C . PRO B 1 1082 ? -2.76 35.031 17.281 1 89.5 1082 PRO B C 1
ATOM 17301 O O . PRO B 1 1082 ? -3.416 35.438 16.312 1 89.5 1082 PRO B O 1
ATOM 17304 N N . THR B 1 1083 ? -2.41 33.812 17.422 1 82.88 1083 THR B N 1
ATOM 17305 C CA . THR B 1 1083 ? -2.725 32.844 16.391 1 82.88 1083 THR B CA 1
ATOM 17306 C C . THR B 1 1083 ? -4.074 32.188 16.656 1 82.88 1083 THR B C 1
ATOM 17308 O O . THR B 1 1083 ? -4.613 31.484 15.789 1 82.88 1083 THR B O 1
ATOM 17311 N N . GLN B 1 1084 ? -4.465 32.375 17.844 1 80.12 1084 GLN B N 1
ATOM 17312 C CA . GLN B 1 1084 ? -5.805 31.906 18.172 1 80.12 1084 GLN B CA 1
ATOM 17313 C C . GLN B 1 1084 ? -6.848 33 17.938 1 80.12 1084 GLN B C 1
ATOM 17315 O O . GLN B 1 1084 ? -6.602 34.188 18.188 1 80.12 1084 GLN B O 1
ATOM 17320 N N . GLY B 1 1085 ? -7.867 32.75 17.141 1 76.31 1085 GLY B N 1
ATOM 17321 C CA . GLY B 1 1085 ? -8.906 33.719 16.906 1 76.31 1085 GLY B CA 1
ATOM 17322 C C . GLY B 1 1085 ? -10.289 33.25 17.297 1 76.31 1085 GLY B C 1
ATOM 17323 O O . GLY B 1 1085 ? -10.516 32.031 17.422 1 76.31 1085 GLY B O 1
ATOM 17324 N N . GLY B 1 1086 ? -11.031 34.25 17.641 1 76.69 1086 GLY B N 1
ATOM 17325 C CA . GLY B 1 1086 ? -12.414 33.969 18 1 76.69 1086 GLY B CA 1
ATOM 17326 C C . GLY B 1 1086 ? -13.273 33.656 16.797 1 76.69 1086 GLY B C 1
ATOM 17327 O O . GLY B 1 1086 ? -14.422 34.094 16.703 1 76.69 1086 GLY B O 1
ATOM 17328 N N . PHE B 1 1087 ? -12.664 32.938 15.781 1 77.06 1087 PHE B N 1
ATOM 17329 C CA . PHE B 1 1087 ? -13.383 32.594 14.562 1 77.06 1087 PHE B CA 1
ATOM 17330 C C . PHE B 1 1087 ? -13.836 31.156 14.586 1 77.06 1087 PHE B C 1
ATOM 17332 O O . PHE B 1 1087 ? -14.766 30.766 13.867 1 77.06 1087 PHE B O 1
ATOM 17339 N N . SER B 1 1088 ? -13.164 30.328 15.305 1 75.06 1088 SER B N 1
ATOM 17340 C CA . SER B 1 1088 ? -13.422 28.891 15.336 1 75.06 1088 SER B CA 1
ATOM 17341 C C . SER B 1 1088 ? -13.148 28.312 16.719 1 75.06 1088 SER B C 1
ATOM 17343 O O . SER B 1 1088 ? -12.984 29.062 17.688 1 75.06 1088 SER B O 1
ATOM 17345 N N . GLN B 1 1089 ? -13.211 27.016 16.797 1 76.56 1089 GLN B N 1
ATOM 17346 C CA . GLN B 1 1089 ? -12.844 26.328 18.031 1 76.56 1089 GLN B CA 1
ATOM 17347 C C . GLN B 1 1089 ? -11.422 26.672 18.453 1 76.56 1089 GLN B C 1
ATOM 17349 O O . GLN B 1 1089 ? -10.562 26.922 17.594 1 76.56 1089 GLN B O 1
ATOM 17354 N N . VAL B 1 1090 ? -11.297 26.609 19.75 1 86.69 1090 VAL B N 1
ATOM 17355 C CA . VAL B 1 1090 ? -9.977 26.906 20.281 1 86.69 1090 VAL B CA 1
ATOM 17356 C C . VAL B 1 1090 ? -9.039 25.719 20.047 1 86.69 1090 VAL B C 1
ATOM 17358 O O . VAL B 1 1090 ? -9.406 24.578 20.328 1 86.69 1090 VAL B O 1
ATOM 17361 N N . GLN B 1 1091 ? -7.953 26.047 19.531 1 90.06 1091 GLN B N 1
ATOM 17362 C CA . GLN B 1 1091 ? -6.938 25.031 19.266 1 90.06 1091 GLN B CA 1
ATOM 17363 C C . GLN B 1 1091 ? -5.734 25.203 20.188 1 90.06 1091 GLN B C 1
ATOM 17365 O O . GLN B 1 1091 ? -5.609 26.219 20.875 1 90.06 1091 GLN B O 1
ATOM 17370 N N . LEU B 1 1092 ? -4.953 24.188 20.188 1 92.69 1092 LEU B N 1
ATOM 17371 C CA . LEU B 1 1092 ? -3.736 24.25 20.984 1 92.69 1092 LEU B CA 1
ATOM 17372 C C . LEU B 1 1092 ? -2.805 25.344 20.469 1 92.69 1092 LEU B C 1
ATOM 17374 O O . LEU B 1 1092 ? -2.535 25.422 19.266 1 92.69 1092 LEU B O 1
ATOM 17378 N N . SER B 1 1093 ? -2.367 26.141 21.375 1 90.5 1093 SER B N 1
ATOM 17379 C CA . SER B 1 1093 ? -1.374 27.141 21.031 1 90.5 1093 SER B CA 1
ATOM 17380 C C . SER B 1 1093 ? 0.039 26.578 21.078 1 90.5 1093 SER B C 1
ATOM 17382 O O . SER B 1 1093 ? 0.242 25.453 21.531 1 90.5 1093 SER B O 1
ATOM 17384 N N . ASP B 1 1094 ? 0.945 27.406 20.656 1 90.25 1094 ASP B N 1
ATOM 17385 C CA . ASP B 1 1094 ? 2.344 26.984 20.719 1 90.25 1094 ASP B CA 1
ATOM 17386 C C . ASP B 1 1094 ? 2.775 26.781 22.172 1 90.25 1094 ASP B C 1
ATOM 17388 O O . ASP B 1 1094 ? 2.377 27.531 23.062 1 90.25 1094 ASP B O 1
ATOM 17392 N N . THR B 1 1095 ? 3.471 25.719 22.359 1 92.88 1095 THR B N 1
ATOM 17393 C CA . THR B 1 1095 ? 4.047 25.438 23.672 1 92.88 1095 THR B CA 1
ATOM 17394 C C . THR B 1 1095 ? 5.559 25.266 23.562 1 92.88 1095 THR B C 1
ATOM 17396 O O . THR B 1 1095 ? 6.07 24.812 22.547 1 92.88 1095 THR B O 1
ATOM 17399 N N . PRO B 1 1096 ? 6.25 25.672 24.609 1 95.5 1096 PRO B N 1
ATOM 17400 C CA . PRO B 1 1096 ? 7.711 25.547 24.547 1 95.5 1096 PRO B CA 1
ATOM 17401 C C . PRO B 1 1096 ? 8.18 24.078 24.547 1 95.5 1096 PRO B C 1
ATOM 17403 O O . PRO B 1 1096 ? 7.559 23.234 25.188 1 95.5 1096 PRO B O 1
ATOM 17406 N N . SER B 1 1097 ? 9.227 23.875 23.891 1 96.75 1097 SER B N 1
ATOM 17407 C CA . SER B 1 1097 ? 9.859 22.562 23.859 1 96.75 1097 SER B CA 1
ATOM 17408 C C . SER B 1 1097 ? 11.367 22.672 24.016 1 96.75 1097 SER B C 1
ATOM 17410 O O . SER B 1 1097 ? 11.961 23.703 23.703 1 96.75 1097 SER B O 1
ATOM 17412 N N . TYR B 1 1098 ? 12.031 21.578 24.547 1 98.12 1098 TYR B N 1
ATOM 17413 C CA . TYR B 1 1098 ? 13.469 21.469 24.766 1 98.12 1098 TYR B CA 1
ATOM 17414 C C . TYR B 1 1098 ? 14.008 20.188 24.141 1 98.12 1098 TYR B C 1
ATOM 17416 O O . TYR B 1 1098 ? 13.477 19.094 24.391 1 98.12 1098 TYR B O 1
ATOM 17424 N N . THR B 1 1099 ? 15.008 20.328 23.359 1 98.19 1099 THR B N 1
ATOM 17425 C CA . THR B 1 1099 ? 15.516 19.172 22.625 1 98.19 1099 THR B CA 1
ATOM 17426 C C . THR B 1 1099 ? 17.016 19 22.859 1 98.19 1099 THR B C 1
ATOM 17428 O O . THR B 1 1099 ? 17.781 19.969 22.719 1 98.19 1099 THR B O 1
ATOM 17431 N N . LEU B 1 1100 ? 17.469 17.859 23.203 1 98.25 1100 LEU B N 1
ATOM 17432 C CA . LEU B 1 1100 ? 18.875 17.469 23.203 1 98.25 1100 LEU B CA 1
ATOM 17433 C C . LEU B 1 1100 ? 19.219 16.703 21.938 1 98.25 1100 LEU B C 1
ATOM 17435 O O . LEU B 1 1100 ? 18.609 15.656 21.656 1 98.25 1100 LEU B O 1
ATOM 17439 N N . SER B 1 1101 ? 20.094 17.25 21.172 1 97.5 1101 SER B N 1
ATOM 17440 C CA . SER B 1 1101 ? 20.516 16.609 19.922 1 97.5 1101 SER B CA 1
ATOM 17441 C C . SER B 1 1101 ? 21.953 16.109 20.016 1 97.5 1101 SER B C 1
ATOM 17443 O O . SER B 1 1101 ? 22.828 16.828 20.516 1 97.5 1101 SER B O 1
ATOM 17445 N N . VAL B 1 1102 ? 22.203 14.961 19.531 1 97.25 1102 VAL B N 1
ATOM 17446 C CA . VAL B 1 1102 ? 23.531 14.359 19.453 1 97.25 1102 VAL B CA 1
ATOM 17447 C C . VAL B 1 1102 ? 23.875 14.008 18.016 1 97.25 1102 VAL B C 1
ATOM 17449 O O . VAL B 1 1102 ? 23.094 13.336 17.328 1 97.25 1102 VAL B O 1
ATOM 17452 N N . ASN B 1 1103 ? 24.953 14.523 17.547 1 94.62 1103 ASN B N 1
ATOM 17453 C CA . ASN B 1 1103 ? 25.453 14.195 16.219 1 94.62 1103 ASN B CA 1
ATOM 17454 C C . ASN B 1 1103 ? 26.797 13.477 16.297 1 94.62 1103 ASN B C 1
ATOM 17456 O O . ASN B 1 1103 ? 27.766 14.016 16.844 1 94.62 1103 ASN B O 1
ATOM 17460 N N . ILE B 1 1104 ? 26.875 12.383 15.695 1 95.19 1104 ILE B N 1
ATOM 17461 C CA . ILE B 1 1104 ? 28.094 11.57 15.727 1 95.19 1104 ILE B CA 1
ATOM 17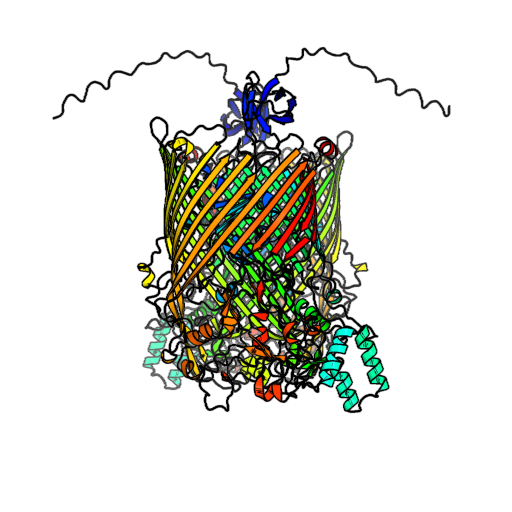462 C C . ILE B 1 1104 ? 28.469 11.164 14.305 1 95.19 1104 ILE B C 1
ATOM 17464 O O . ILE B 1 1104 ? 27.625 10.727 13.523 1 95.19 1104 ILE B O 1
ATOM 17468 N N . ASN B 1 1105 ? 29.672 11.406 14.023 1 90.81 1105 ASN B N 1
ATOM 17469 C CA . ASN B 1 1105 ? 30.234 10.867 12.789 1 90.81 1105 ASN B CA 1
ATOM 17470 C C . ASN B 1 1105 ? 31.391 9.906 13.07 1 90.81 1105 ASN B C 1
ATOM 17472 O O . ASN B 1 1105 ? 32.188 10.148 13.969 1 90.81 1105 ASN B O 1
ATOM 17476 N N . PHE B 1 1106 ? 31.469 8.961 12.352 1 89.06 1106 PHE B N 1
ATOM 17477 C CA . PHE B 1 1106 ? 32.531 7.957 12.469 1 89.06 1106 PHE B CA 1
ATOM 17478 C C . PHE B 1 1106 ? 33.344 7.891 11.195 1 89.06 1106 PHE B C 1
ATOM 17480 O O . PHE B 1 1106 ? 32.875 8.18 10.109 1 89.06 1106 PHE B O 1
#

Sequence (2212 aa):
MAAAITFLLALFLTVPATAQTQNEPERRLEGIVVDDKGEPLTGAIVKDKTHNETTVTDVDGKFSLRAKSDRITVDITYIGMKPAHWSGNYKDACLVAMEDASETLEGVVITGYQQLDRRNLTSSVTSKDMSELEIGGVSDISKMLEGKIPDLISFTGSGEINATSKIRIRGTSTLVGNREPLWVVDGIIITDPVELTSDVLNDPDYINRIGNAIAGINPQDIKRIDVLKDAAATALYGTRAANGVIVVTTKSGREGKAIVSYTGQFTLRKRPYYTDSKINLMNSSERVQFSQYLAAQHYVYPSGMAKVGYEEALSQLYSGLITQEEFERRVQQMETRNTDWFDILTHNSFSHDHSVSVSGGSEKARYYTSVGYTSSDDVIDNNMNDRYTAMAKVDLDLSSKFKFEMNINGYLNKRKYNQTEVNPIDYAYHTSRTIPAYNADGSYYYYQREGQGTYNGYLRFNVLNELDNSSIRQNTGAVTTTLNLRYQPLDELFFNAVVSANVQNATIENWWGEQSHYVGSLRRAEYGEEIPSDSNLPYGGQFGRQTNKTVGWTTRLQGNYNKYFGPLMQHNVNVALGFEASGSHYTGDSYTQRGYYADRGRSFATNIPTSYTTYWNWMQTNTPTITDTRSNILSAYATLSYSFRDLFTANVNGRFDGSNKFGSRSNENLLPIWSVSGNANLISIFGLKPKWLNALNLKASYGEQGNMLDGQTSELIIRKGQMDAYYNEMTSTVVAFANPDLDWEKTHSTNVGLEASLLDNRLQLEAEYYYKKTTDAFMNKTISDINGYTSYVINGGTVTNSGFNFTLTATPVKMRNFYWIFSGSLSKMYNKIKSAPGAEEYELDNFLGGTAVVDGQPVGTFWSYKFLGLSPVDGGPIFEDLEDRQREFSQSSKYDLYTTLLTPSGKREPDLTGSISNTVTYKQWRLGATLLYNFGASTRLFRLFDGFTGAQYSTAYSSEQNVNRDLMNRWMKPGDEATTNIPAIMGSGNINFRLYYANHWGDNQNTIWKTGPVTTGNYYTMYDYSSARVVSADYVKLSTLSLTYEFTAKQLARLKLDRLALTLTGYNLKTWCDRALRGQTPTQGGFSQVQLSDTPSYTLSVNINFMAAAITFLLALFLTVPATAQTQNEPERRLEGIVVDDKGEPLTGAIVKDKTHNETTVTDVDGKFSLRAKSDRITVDITYIGMKPAHWSGNYKDACLVAMEDASETLEGVVITGYQQLDRRNLTSSVTSKDMSELEIGGVSDISKMLEGKIPDLISFTGSGEINATSKIRIRGTSTLVGNREPLWVVDGIIITDPVELTSDVLNDPDYINRIGNAIAGINPQDIKRIDVLKDAAATALYGTRAANGVIVVTTKSGREGKAIVSYTGQFTLRKRPYYTDSKINLMNSSERVQFSQYLAAQHYVYPSGMAKVGYEEALSQLYSGLITQEEFERRVQQMETRNTDWFDILTHNSFSHDHSVSVSGGSEKARYYTSVGYTSSDDVIDNNMNDRYTAMAKVDLDLSSKFKFEMNINGYLNKRKYNQTEVNPIDYAYHTSRTIPAYNADGSYYYYQREGQGTYNGYLRFNVLNELDNSSIRQNTGAVTTTLNLRYQPLDELFFNAVVSANVQNATIENWWGEQSHYVGSLRRAEYGEEIPSDSNLPYGGQFGRQTNKTVGWTTRLQGNYNKYFGPLMQHNVNVALGFEASGSHYTGDSYTQRGYYADRGRSFATNIPTSYTTYWNWMQTNTPTITDTRSNILSAYATLSYSFRDLFTANVNGRFDGSNKFGSRSNENLLPIWSVSGNANLISIFGLKPKWLNALNLKASYGEQGNMLDGQTSELIIRKGQMDAYYNEMTSTVVAFANPDLDWEKTHSTNVGLEASLLDNRLQLEAEYYYKKTTDAFMNKTISDINGYTSYVINGGTVTNSGFNFTLTATPVKMRNFYWIFSGSLSKMYNKIKSAPGAEEYELDNFLGGTAVVDGQPVGTFWSYKFLGLSPVDGGPIFEDLEDRQREFSQSSKYDLYTTLLTPSGKREPDLTGSISNTVTYKQWRLGATLLYNFGASTRLFRLFDGFTGAQYSTAYSSEQNVNRDLMNRWMKPGDEATTNIPAIMGSGNINFRLYYANHWGDNQNTIWKTGPVTTGNYYTMYDYSSARVVSADYVKLSTLSLTYEFTAKQLARLKLDRLALTLTGYNLKTWCDRALRGQTPTQGGFSQVQLSDTPSYTLSVNINF

pLDDT: mean 85.14, std 14.62, range [17.45, 98.25]

Organism: Prevotella dentalis (strain ATCC 49559 / DSM 3688 / JCM 13448 / NCTC 12043 / ES 2772) (NCBI:txid908937)

Nearest PDB structures (foldseek):
  8ypt-assembly1_D  TM=8.659E-01  e=1.461E-78  Bacteroides fragilis
  6sm3-assembly1_B  TM=8.391E-01  e=1.917E-59  Porphyromonas gingivalis W83
  5fp2-assembly2_B  TM=7.454E-01  e=2.766E-19  Pseudomonas aeruginosa PAO1
  6i2j-assembly1_A  TM=6.071E-01  e=2.172E-20  Pseudomonas aeruginosa PAO1
  6ehd-assembly1_A  TM=3.301E-01  e=1.398E-01  Vibrio cholerae O395